Protein AF-0000000076354125 (afdb_homodimer)

pLDDT: mean 94.71, std 6.41, range [27.5, 98.94]

Organism: Streptomyces venezuelae (NCBI:txid54571)

Nearest PDB structures (foldseek):
  2g25-assembly1_B  TM=9.735E-01  e=4.299E-100  Escherichia coli
  3lq4-assembly1_B  TM=9.725E-01  e=1.388E-94  Escherichia coli O157:H7
  4qoy-assembly2_C  TM=9.287E-01  e=6.741E-95  Escherichia coli O157:H7 str. TW14359
  2iea-assembly1_B  TM=9.704E-01  e=5.495E-92  Escherichia coli
  4qoy-assembly1_B  TM=9.252E-01  e=4.470E-92  Escherichia coli O157:H7 str. TW14359

Structure (mmCIF, N/CA/C/O backbone):
data_AF-0000000076354125-model_v1
#
loop_
_entity.id
_entity.type
_entity.pdbx_description
1 polymer 'Pyruvate dehydrogenase E1 component'
#
loop_
_atom_site.group_PDB
_atom_site.id
_atom_site.type_symbol
_atom_site.label_atom_id
_atom_site.label_alt_id
_atom_site.label_comp_id
_atom_site.label_asym_id
_atom_site.label_entity_id
_atom_site.label_seq_id
_atom_site.pdbx_PDB_ins_code
_atom_site.Cartn_x
_atom_site.Cartn_y
_atom_site.Cartn_z
_atom_site.occupancy
_atom_site.B_iso_or_equiv
_atom_site.auth_seq_id
_atom_site.auth_comp_id
_atom_site.auth_asym_id
_atom_site.auth_atom_id
_atom_site.pdbx_PDB_model_num
ATOM 1 N N . MET A 1 1 ? 12.547 19.594 34.562 1 28.05 1 MET A N 1
ATOM 2 C CA . MET A 1 1 ? 11.742 20.812 34.5 1 28.05 1 MET A CA 1
ATOM 3 C C . MET A 1 1 ? 12.484 21.922 33.75 1 28.05 1 MET A C 1
ATOM 5 O O . MET A 1 1 ? 13.523 22.391 34.219 1 28.05 1 MET A O 1
ATOM 9 N N . THR A 1 2 ? 12.359 21.891 32.469 1 34.56 2 THR A N 1
ATOM 10 C CA . THR A 1 2 ? 12.883 23.031 31.734 1 34.56 2 THR A CA 1
ATOM 11 C C . THR A 1 2 ? 12.445 24.344 32.375 1 34.56 2 THR A C 1
ATOM 13 O O . THR A 1 2 ? 11.359 24.422 32.969 1 34.56 2 THR A O 1
ATOM 16 N N . ASP A 1 3 ? 13.281 25 32.906 1 34.94 3 ASP A N 1
ATOM 17 C CA . ASP A 1 3 ? 12.977 26.328 33.406 1 34.94 3 ASP A CA 1
ATOM 18 C C . ASP A 1 3 ? 11.93 27.016 32.531 1 34.94 3 ASP A C 1
ATOM 20 O O . ASP A 1 3 ? 12.18 27.297 31.359 1 34.94 3 ASP A O 1
ATOM 24 N N . PRO A 1 4 ? 10.688 26.953 32.906 1 40.97 4 PRO A N 1
ATOM 25 C CA . PRO A 1 4 ? 9.594 27.547 32.125 1 40.97 4 PRO A CA 1
ATOM 26 C C . PRO A 1 4 ? 9.891 28.953 31.656 1 40.97 4 PRO A C 1
ATOM 28 O O . PRO A 1 4 ? 9.188 29.484 30.797 1 40.97 4 PRO A O 1
ATOM 31 N N . SER A 1 5 ? 10.766 29.688 32.5 1 41.47 5 SER A N 1
ATOM 32 C CA . SER A 1 5 ? 11.125 31.078 32.25 1 41.47 5 SER A CA 1
ATOM 33 C C . SER A 1 5 ? 12.242 31.203 31.234 1 41.47 5 SER A C 1
ATOM 35 O O . SER A 1 5 ? 12.602 32.312 30.812 1 41.47 5 SER A O 1
ATOM 37 N N . ALA A 1 6 ? 12.938 30.203 30.938 1 46.56 6 ALA A N 1
ATOM 38 C CA . ALA A 1 6 ? 14.078 30.266 30.031 1 46.56 6 ALA A CA 1
ATOM 39 C C . ALA A 1 6 ? 13.609 30.359 28.578 1 46.56 6 ALA A C 1
ATOM 41 O O . ALA A 1 6 ? 12.852 29.516 28.109 1 46.56 6 ALA A O 1
ATOM 42 N N . ILE A 1 7 ? 13.648 31.531 28.109 1 52.5 7 ILE A N 1
ATOM 43 C CA . ILE A 1 7 ? 13.289 31.734 26.719 1 52.5 7 ILE A CA 1
ATOM 44 C C . ILE A 1 7 ? 14.07 30.75 25.844 1 52.5 7 ILE A C 1
ATOM 46 O O . ILE A 1 7 ? 15.297 30.812 25.766 1 52.5 7 ILE A O 1
ATOM 50 N N . GLN A 1 8 ? 13.547 29.609 25.547 1 64.44 8 GLN A N 1
ATOM 51 C CA . GLN A 1 8 ? 14.148 28.641 24.641 1 64.44 8 GLN A CA 1
ATOM 52 C C . GLN A 1 8 ? 14.562 29.297 23.312 1 64.44 8 GLN A C 1
ATOM 54 O O . GLN A 1 8 ? 13.898 30.219 22.844 1 64.44 8 GLN A O 1
ATOM 59 N N . PRO A 1 9 ? 15.812 29.047 22.969 1 78.94 9 PRO A N 1
ATOM 60 C CA . PRO A 1 9 ? 16.25 29.578 21.672 1 78.94 9 PRO A CA 1
ATOM 61 C C . PRO A 1 9 ? 15.195 29.406 20.578 1 78.94 9 PRO A C 1
ATOM 63 O O . PRO A 1 9 ? 14.477 28.406 20.562 1 78.94 9 PRO A O 1
ATOM 66 N N . SER A 1 10 ? 14.953 30.594 20 1 87.75 10 SER A N 1
ATOM 67 C CA . SER A 1 10 ? 14 30.656 18.891 1 87.75 10 SER A CA 1
ATOM 68 C C . SER A 1 10 ? 14.711 30.766 17.547 1 87.75 10 SER A C 1
ATOM 70 O O . SER A 1 10 ? 15.781 31.375 17.453 1 87.75 10 SER A O 1
ATOM 72 N N . GLU A 1 11 ? 14.125 30.141 16.578 1 91.62 11 GLU A N 1
ATOM 73 C CA . GLU A 1 11 ? 14.656 30.297 15.227 1 91.62 11 GLU A CA 1
ATOM 74 C C . GLU A 1 11 ? 14.703 31.766 14.82 1 91.62 11 GLU A C 1
ATOM 76 O O . GLU A 1 11 ? 15.516 32.156 13.984 1 91.62 11 GLU A O 1
ATOM 81 N N . LEU A 1 12 ? 13.906 32.656 15.453 1 91.81 12 LEU A N 1
ATOM 82 C CA . LEU A 1 12 ? 13.82 34.062 15.125 1 91.81 12 LEU A CA 1
ATOM 83 C C . LEU A 1 12 ? 15.008 34.844 15.688 1 91.81 12 LEU A C 1
ATOM 85 O O . LEU A 1 12 ? 15.281 35.969 15.273 1 91.81 12 LEU A O 1
ATOM 89 N N . ASP A 1 13 ? 15.773 34.188 16.562 1 92.62 13 ASP A N 1
ATOM 90 C CA . ASP A 1 13 ? 16.922 34.844 17.188 1 92.62 13 ASP A CA 1
ATOM 91 C C . ASP A 1 13 ? 18.047 35.062 16.172 1 92.62 13 ASP A C 1
ATOM 93 O O . ASP A 1 13 ? 18.969 35.844 16.422 1 92.62 13 ASP A O 1
ATOM 97 N N . GLN A 1 14 ? 18 34.375 15.086 1 93.31 14 GLN A N 1
ATOM 98 C CA . GLN A 1 14 ? 19.047 34.531 14.086 1 93.31 14 GLN A CA 1
ATOM 99 C C . GLN A 1 14 ? 18.734 35.688 13.133 1 93.31 14 GLN A C 1
ATOM 101 O O . GLN A 1 14 ? 19.547 36.031 12.281 1 93.31 14 GLN A O 1
ATOM 106 N N . LEU A 1 15 ? 17.562 36.344 13.312 1 93.12 15 LEU A N 1
ATOM 107 C CA . LEU A 1 15 ? 17.125 37.5 12.516 1 93.12 15 LEU A CA 1
ATOM 108 C C . LEU A 1 15 ? 17.203 38.781 13.336 1 93.12 15 LEU A C 1
ATOM 110 O O . LEU A 1 15 ? 17 38.75 14.555 1 93.12 15 LEU A O 1
ATOM 114 N N . PRO A 1 16 ? 17.406 39.875 12.734 1 92.06 16 PRO A N 1
ATOM 115 C CA . PRO A 1 16 ? 17.469 41.125 13.484 1 92.06 16 PRO A CA 1
ATOM 116 C C . PRO A 1 16 ? 16.094 41.594 13.969 1 92.06 16 PRO A C 1
ATOM 118 O O . PRO A 1 16 ? 15.102 41.469 13.234 1 92.06 16 PRO A O 1
ATOM 121 N N . ASP A 1 17 ? 15.977 41.969 15.234 1 92.19 17 ASP A N 1
ATOM 122 C CA . ASP A 1 17 ? 14.805 42.625 15.781 1 92.19 17 ASP A CA 1
ATOM 123 C C . ASP A 1 17 ? 14.992 44.156 15.766 1 92.19 17 ASP A C 1
ATOM 125 O O . ASP A 1 17 ? 15.734 44.688 16.594 1 92.19 17 ASP A O 1
ATOM 129 N N . ARG A 1 18 ? 14.32 44.781 14.953 1 88.88 18 ARG A N 1
ATOM 130 C CA . ARG A 1 18 ? 14.562 46.188 14.727 1 88.88 18 ARG A CA 1
ATOM 131 C C . ARG A 1 18 ? 14.055 47.031 15.891 1 88.88 18 ARG A C 1
ATOM 133 O O . ARG A 1 18 ? 14.477 48.188 16.078 1 88.88 18 ARG A O 1
ATOM 140 N N . ASP A 1 19 ? 13.109 46.5 16.703 1 93.75 19 ASP A N 1
ATOM 141 C CA . ASP A 1 19 ? 12.562 47.219 17.859 1 93.75 19 ASP A CA 1
ATOM 142 C C . ASP A 1 19 ? 12.273 46.25 19.016 1 93.75 19 ASP A C 1
ATOM 144 O O . ASP A 1 19 ? 11.109 45.938 19.281 1 93.75 19 ASP A O 1
ATOM 148 N N . PRO A 1 20 ? 13.289 45.844 19.75 1 94.5 20 PRO A N 1
ATOM 149 C CA . PRO A 1 20 ? 13.125 44.875 20.828 1 94.5 20 PRO A CA 1
ATOM 150 C C . PRO A 1 20 ? 12.172 45.375 21.922 1 94.5 20 PRO A C 1
ATOM 152 O O . PRO A 1 20 ? 11.508 44.562 22.562 1 94.5 20 PRO A O 1
ATOM 155 N N . GLU A 1 21 ? 12.062 46.688 22.078 1 95.69 21 GLU A N 1
ATOM 156 C CA . GLU A 1 21 ? 11.164 47.219 23.078 1 95.69 21 GLU A CA 1
ATOM 157 C C . GLU A 1 21 ? 9.703 47 22.703 1 95.69 21 GLU A C 1
ATOM 159 O O . GLU A 1 21 ? 8.891 46.625 23.547 1 95.69 21 GLU A O 1
ATOM 164 N N . GLU A 1 22 ? 9.453 47.281 21.484 1 95.75 22 GLU A N 1
ATOM 165 C CA . GLU A 1 22 ? 8.102 47.031 21 1 95.75 22 GLU A CA 1
ATOM 166 C C . GLU A 1 22 ? 7.734 45.562 21.125 1 95.75 22 GLU A C 1
ATOM 168 O O . GLU A 1 22 ? 6.609 45.219 21.516 1 95.75 22 GLU A O 1
ATOM 173 N N . THR A 1 23 ? 8.664 44.656 20.766 1 95.69 23 THR A N 1
ATOM 174 C CA . THR A 1 23 ? 8.453 43.219 20.906 1 95.69 23 THR A CA 1
ATOM 175 C C . THR A 1 23 ? 8.148 42.875 22.359 1 95.69 23 THR A C 1
ATOM 177 O O . THR A 1 23 ? 7.219 42.094 22.625 1 95.69 23 THR A O 1
ATOM 180 N N . ALA A 1 24 ? 8.859 43.469 23.266 1 95.94 24 ALA A N 1
ATOM 181 C CA . ALA A 1 24 ? 8.664 43.219 24.688 1 95.94 24 ALA A CA 1
ATOM 182 C C . ALA A 1 24 ? 7.301 43.75 25.141 1 95.94 24 ALA A C 1
ATOM 184 O O . ALA A 1 24 ? 6.664 43.125 26.016 1 95.94 24 ALA A O 1
ATOM 185 N N . GLU A 1 25 ? 6.918 44.812 24.578 1 95.88 25 GLU A N 1
ATOM 186 C CA . GLU A 1 25 ? 5.625 45.406 24.922 1 95.88 25 GLU A CA 1
ATOM 187 C C . GLU A 1 25 ? 4.477 44.5 24.516 1 95.88 25 GLU A C 1
ATOM 189 O O . GLU A 1 25 ? 3.496 44.344 25.25 1 95.88 25 GLU A O 1
ATOM 194 N N . TRP A 1 26 ? 4.527 43.969 23.375 1 96.25 26 TRP A N 1
ATOM 195 C CA . TRP A 1 26 ? 3.506 43.031 22.906 1 96.25 26 TRP A CA 1
ATOM 196 C C . TRP A 1 26 ? 3.447 41.781 23.812 1 96.25 26 TRP A C 1
ATOM 198 O O . TRP A 1 26 ? 2.363 41.344 24.172 1 96.25 26 TRP A O 1
ATOM 208 N N . GLN A 1 27 ? 4.582 41.25 24.172 1 95.81 27 GLN A N 1
ATOM 209 C CA . GLN A 1 27 ? 4.652 40.094 25.062 1 95.81 27 GLN A CA 1
ATOM 210 C C . GLN A 1 27 ? 4.125 40.438 26.453 1 95.81 27 GLN A C 1
ATOM 212 O O . GLN A 1 27 ? 3.42 39.625 27.062 1 95.81 27 GLN A O 1
ATOM 217 N N . ALA A 1 28 ? 4.43 41.688 26.875 1 95.62 28 ALA A N 1
ATOM 218 C CA . ALA A 1 28 ? 3.957 42.125 28.188 1 95.62 28 ALA A CA 1
ATOM 219 C C . ALA A 1 28 ? 2.439 42.281 28.188 1 95.62 28 ALA A C 1
ATOM 221 O O . ALA A 1 28 ? 1.788 42.031 29.203 1 95.62 28 ALA A O 1
ATOM 222 N N . SER A 1 29 ? 1.974 42.75 27.062 1 95.88 29 SER A N 1
ATOM 223 C CA . SER A 1 29 ? 0.524 42.875 26.953 1 95.88 29 SER A CA 1
ATOM 224 C C . SER A 1 29 ? -0.168 41.531 27.094 1 95.88 29 SER A C 1
ATOM 226 O O . SER A 1 29 ? -1.209 41.438 27.75 1 95.88 29 SER A O 1
ATOM 228 N N . LEU A 1 30 ? 0.343 40.5 26.453 1 96 30 L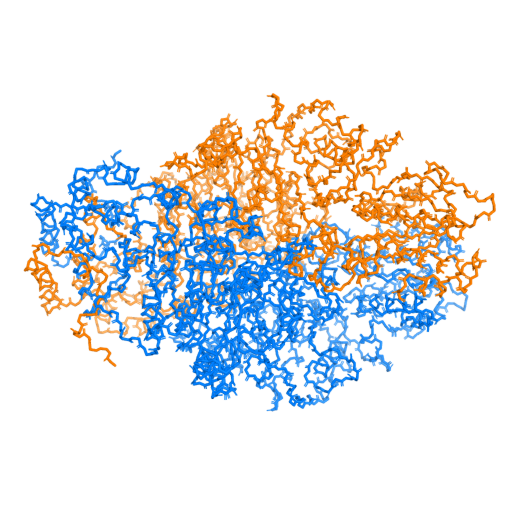EU A N 1
ATOM 229 C CA . LEU A 1 30 ? -0.2 39.156 26.578 1 96 30 LEU A CA 1
ATOM 230 C C . LEU A 1 30 ? -0.122 38.656 28.031 1 96 30 LEU A C 1
ATOM 232 O O . LEU A 1 30 ? -1.079 38.062 28.547 1 96 30 LEU A O 1
ATOM 236 N N . ASP A 1 31 ? 1.008 38.938 28.688 1 96 31 ASP A N 1
ATOM 237 C CA . ASP A 1 31 ? 1.188 38.531 30.078 1 96 31 ASP A CA 1
ATOM 238 C C . ASP A 1 31 ? 0.175 39.25 30.984 1 96 31 ASP A C 1
ATOM 240 O O . ASP A 1 31 ? -0.375 38.625 31.891 1 96 31 ASP A O 1
ATOM 244 N N . ALA A 1 32 ? -0.038 40.5 30.734 1 95.94 32 ALA A N 1
ATOM 245 C CA . ALA A 1 32 ? -0.94 41.312 31.547 1 95.94 32 ALA A CA 1
ATOM 246 C C . ALA A 1 32 ? -2.371 40.781 31.453 1 95.94 32 ALA A C 1
ATOM 248 O O . ALA A 1 32 ? -3.07 40.719 32.469 1 95.94 32 ALA A O 1
ATOM 249 N N . VAL A 1 33 ? -2.758 40.5 30.266 1 95.44 33 VAL A N 1
ATOM 250 C CA . VAL A 1 33 ? -4.113 40 30.094 1 95.44 33 VAL A CA 1
ATOM 251 C C . VAL A 1 33 ? -4.227 38.625 30.75 1 95.44 33 VAL A C 1
ATOM 253 O O . VAL A 1 33 ? -5.25 38.312 31.359 1 95.44 33 VAL A O 1
ATOM 256 N N . THR A 1 34 ? -3.201 37.75 30.578 1 95.31 34 THR A N 1
ATOM 257 C CA . THR A 1 34 ? -3.203 36.406 31.188 1 95.31 34 THR A CA 1
ATOM 258 C C . THR A 1 34 ? -3.344 36.5 32.719 1 95.31 34 THR A C 1
ATOM 260 O O . THR A 1 34 ? -4.078 35.719 33.312 1 95.31 34 THR A O 1
ATOM 263 N N . GLU A 1 35 ? -2.656 37.469 33.312 1 95.06 35 GLU A N 1
ATOM 264 C CA . GLU A 1 35 ? -2.688 37.656 34.75 1 95.06 35 GLU A CA 1
ATOM 265 C C . GLU A 1 35 ? -4.023 38.25 35.188 1 95.06 35 GLU A C 1
ATOM 267 O O . GLU A 1 35 ? -4.598 37.781 36.188 1 95.06 35 GLU A O 1
ATOM 272 N N . ALA A 1 36 ? -4.523 39.188 34.469 1 94.94 36 ALA A N 1
ATOM 273 C CA . ALA A 1 36 ? -5.695 39.938 34.875 1 94.94 36 ALA A CA 1
ATOM 274 C C . ALA A 1 36 ? -6.984 39.188 34.562 1 94.94 36 ALA A C 1
ATOM 276 O O . ALA A 1 36 ? -7.934 39.219 35.375 1 94.94 36 ALA A O 1
ATOM 277 N N . ALA A 1 37 ? -7.016 38.594 33.375 1 92.56 37 ALA A N 1
ATOM 278 C CA . ALA A 1 37 ? -8.281 38.031 32.906 1 92.56 37 ALA A CA 1
ATOM 279 C C . ALA A 1 37 ? -8.18 36.531 32.75 1 92.56 37 ALA A C 1
ATOM 281 O O . ALA A 1 37 ? -9.172 35.875 32.438 1 92.56 37 ALA A O 1
ATOM 282 N N . GLY A 1 38 ? -7.039 35.969 32.938 1 91.44 38 GLY A N 1
ATOM 283 C CA . GLY A 1 38 ? -6.871 34.531 32.875 1 91.44 38 GLY A CA 1
ATOM 284 C C . GLY A 1 38 ? -6.414 34.031 31.531 1 91.44 38 GLY A C 1
ATOM 285 O O . GLY A 1 38 ? -6.539 34.719 30.516 1 91.44 38 GLY A O 1
ATOM 286 N N . PRO A 1 39 ? -5.863 32.781 31.469 1 92.12 39 PRO A N 1
ATOM 287 C CA . PRO A 1 39 ? -5.285 32.219 30.25 1 92.12 39 PRO A CA 1
ATOM 288 C C . PRO A 1 39 ? -6.324 32 29.156 1 92.12 39 PRO A C 1
ATOM 290 O O . PRO A 1 39 ? -6 32.094 27.969 1 92.12 39 PRO A O 1
ATOM 293 N N . HIS A 1 40 ? -7.531 31.734 29.469 1 90.38 40 HIS A N 1
ATOM 294 C CA . HIS A 1 40 ? -8.57 31.5 28.469 1 90.38 40 HIS A CA 1
ATOM 295 C C . HIS A 1 40 ? -8.875 32.75 27.672 1 90.38 40 HIS A C 1
ATOM 297 O O . HIS A 1 40 ? -9.055 32.719 26.453 1 90.38 40 HIS A O 1
ATOM 303 N N . ARG A 1 41 ? -9.008 33.812 28.406 1 92.12 41 ARG A N 1
ATOM 304 C CA . ARG A 1 41 ? -9.234 35.094 27.75 1 92.12 41 ARG A CA 1
ATOM 305 C C . ARG A 1 41 ? -8.055 35.469 26.844 1 92.12 41 ARG A C 1
ATOM 307 O O . ARG A 1 41 ? -8.258 35.906 25.719 1 92.12 41 ARG A O 1
ATOM 314 N N . ALA A 1 42 ? -6.891 35.25 27.391 1 94.56 42 ALA A N 1
ATOM 315 C CA . ALA A 1 42 ? -5.68 35.562 26.625 1 94.56 42 ALA A CA 1
ATOM 316 C C . ALA A 1 42 ? -5.656 34.75 25.328 1 94.56 42 ALA A C 1
ATOM 318 O O . ALA A 1 42 ? -5.359 35.281 24.266 1 94.56 42 ALA A O 1
ATOM 319 N N . ALA A 1 43 ? -5.957 33.469 25.422 1 93.62 43 ALA A N 1
ATOM 320 C CA . ALA A 1 43 ? -5.984 32.594 24.25 1 93.62 43 ALA A CA 1
ATOM 321 C C . ALA A 1 43 ? -7.047 33.062 23.25 1 93.62 43 ALA A C 1
ATOM 323 O O . ALA A 1 43 ? -6.82 33 22.047 1 93.62 43 ALA A O 1
ATOM 324 N N . TYR A 1 44 ? -8.188 33.375 23.719 1 93 44 TYR A N 1
ATOM 325 C CA . TYR A 1 44 ? -9.266 33.875 22.875 1 93 44 TYR A CA 1
ATOM 326 C C . TYR A 1 44 ? -8.844 35.094 22.109 1 93 44 TYR A C 1
ATOM 328 O O . TYR A 1 44 ? -9.07 35.219 20.891 1 93 44 TYR A O 1
ATOM 336 N N . LEU A 1 45 ? -8.234 36.094 22.812 1 94.31 45 LEU A N 1
ATOM 337 C CA . LEU A 1 45 ? -7.777 37.344 22.203 1 94.31 45 LEU A CA 1
ATOM 338 C C . LEU A 1 45 ? -6.734 37.062 21.125 1 94.31 45 LEU A C 1
ATOM 340 O O . LEU A 1 45 ? -6.758 37.656 20.062 1 94.31 45 LEU A O 1
ATOM 344 N N . MET A 1 46 ? -5.805 36.125 21.422 1 94.94 46 MET A N 1
ATOM 345 C CA . MET A 1 46 ? -4.777 35.75 20.438 1 94.94 46 MET A CA 1
ATOM 346 C C . MET A 1 46 ?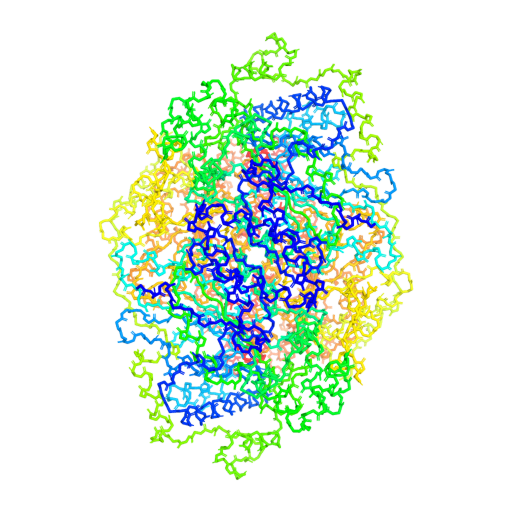 -5.406 35.156 19.188 1 94.94 46 MET A C 1
ATOM 348 O O . MET A 1 46 ? -4.992 35.469 18.078 1 94.94 46 MET A O 1
ATOM 352 N N . ARG A 1 47 ? -6.391 34.312 19.312 1 94.06 47 ARG A N 1
ATOM 353 C CA . ARG A 1 47 ? -7.066 33.688 18.188 1 94.06 47 ARG A CA 1
ATOM 354 C C . ARG A 1 47 ? -7.773 34.75 17.328 1 94.06 47 ARG A C 1
ATOM 356 O O . ARG A 1 47 ? -7.691 34.719 16.094 1 94.06 47 ARG A O 1
ATOM 363 N N . ARG A 1 48 ? -8.477 35.656 18.016 1 94.25 48 ARG A N 1
ATOM 364 C CA . ARG A 1 48 ? -9.188 36.688 17.297 1 94.25 48 ARG A CA 1
ATOM 365 C C . ARG A 1 48 ? -8.219 37.594 16.547 1 94.25 48 ARG A C 1
ATOM 367 O O . ARG A 1 48 ? -8.523 38.062 15.438 1 94.25 48 ARG A O 1
ATOM 374 N N . THR A 1 49 ? -7.129 37.875 17.188 1 95.06 49 THR A N 1
ATOM 375 C CA . THR A 1 49 ? -6.113 38.719 16.547 1 95.06 49 THR A CA 1
ATOM 376 C C . THR A 1 49 ? -5.508 38 15.344 1 95.06 49 THR A C 1
ATOM 378 O O . THR A 1 49 ? -5.238 38.656 14.32 1 95.06 49 THR A O 1
ATOM 381 N N . LEU A 1 50 ? -5.262 36.719 15.445 1 93.62 50 LEU A N 1
ATOM 382 C CA . LEU A 1 50 ? -4.742 35.938 14.328 1 93.62 50 LEU A CA 1
ATOM 383 C C . LEU A 1 50 ? -5.738 35.906 13.18 1 93.62 50 LEU A C 1
ATOM 385 O O . LEU A 1 50 ? -5.344 35.938 12.008 1 93.62 50 LEU A O 1
ATOM 389 N N . GLU A 1 51 ? -6.996 35.781 13.492 1 92 51 GLU A N 1
ATOM 390 C CA . GLU A 1 51 ? -8.023 35.875 12.461 1 92 51 GLU A CA 1
ATOM 391 C C . GLU A 1 51 ? -7.957 37.188 11.703 1 92 51 GLU A C 1
ATOM 393 O O . GLU A 1 51 ? -8.109 37.219 10.477 1 92 51 GLU A O 1
ATOM 398 N N . ARG A 1 52 ? -7.77 38.281 12.477 1 92.56 52 ARG A N 1
ATOM 399 C CA . ARG A 1 52 ? -7.625 39.594 11.875 1 92.56 52 ARG A CA 1
ATOM 400 C C . ARG A 1 52 ? -6.406 39.656 10.953 1 92.56 52 ARG A C 1
ATOM 402 O O . ARG A 1 52 ? -6.457 40.219 9.875 1 92.56 52 ARG A O 1
ATOM 409 N N . ALA A 1 53 ? -5.371 39.094 11.445 1 93.38 53 ALA A N 1
ATOM 410 C CA . ALA A 1 53 ? -4.148 39.031 10.648 1 93.38 53 ALA A CA 1
ATOM 411 C C . ALA A 1 53 ? -4.398 38.344 9.312 1 93.38 53 ALA A C 1
ATOM 413 O O . ALA A 1 53 ? -3.912 38.781 8.273 1 93.38 53 ALA A O 1
ATOM 414 N N . GLU A 1 54 ? -5.055 37.25 9.312 1 88.81 54 GLU A N 1
ATOM 415 C CA . GLU A 1 54 ? -5.391 36.5 8.102 1 88.81 54 GLU A CA 1
ATOM 416 C C . GLU A 1 54 ? -6.227 37.344 7.145 1 88.81 54 GLU A C 1
ATOM 418 O O . GLU A 1 54 ? -5.965 37.344 5.941 1 88.81 54 GLU A O 1
ATOM 423 N N . GLY A 1 55 ? -7.215 37.969 7.648 1 86 55 GLY A N 1
ATOM 424 C CA . GLY A 1 55 ? -8.07 38.812 6.836 1 86 55 GLY A CA 1
ATOM 425 C C . GLY A 1 55 ? -7.332 39.969 6.195 1 86 55 GLY A C 1
ATOM 426 O O . GLY A 1 55 ? -7.676 40.406 5.094 1 86 55 GLY A O 1
ATOM 427 N N . ALA A 1 56 ? -6.336 40.406 6.938 1 87.81 56 ALA A N 1
ATOM 428 C CA . ALA A 1 56 ? -5.559 41.531 6.457 1 87.81 56 ALA A CA 1
ATOM 429 C C . ALA A 1 56 ? -4.477 41.094 5.48 1 87.81 56 ALA A C 1
ATOM 431 O O . ALA A 1 56 ? -3.752 41.906 4.922 1 87.81 56 ALA A O 1
ATOM 432 N N . GLY A 1 57 ? -4.375 39.781 5.324 1 85.31 57 GLY A N 1
ATOM 433 C CA . GLY A 1 57 ? -3.436 39.25 4.344 1 85.31 57 GLY A CA 1
ATOM 434 C C . GLY A 1 57 ? -2.016 39.156 4.871 1 85.31 57 GLY A C 1
ATOM 435 O O . GLY A 1 57 ? -1.06 39.125 4.094 1 85.31 57 GLY A O 1
ATOM 436 N N . LEU A 1 58 ? -1.855 39.25 6.215 1 89.19 58 LEU A N 1
ATOM 437 C CA . LEU A 1 58 ? -0.522 39.062 6.777 1 89.19 58 LEU A CA 1
ATOM 438 C C . LEU A 1 58 ? -0.005 37.656 6.5 1 89.19 58 LEU A C 1
ATOM 440 O O . LEU A 1 58 ? -0.778 36.688 6.496 1 89.19 58 LEU A O 1
ATOM 444 N N . ALA A 1 59 ? 1.307 37.594 6.219 1 85.56 59 ALA A N 1
ATOM 445 C CA . ALA A 1 59 ? 1.94 36.312 5.883 1 85.56 59 ALA A CA 1
ATOM 446 C C . ALA A 1 59 ? 2.195 35.469 7.137 1 85.56 59 ALA A C 1
ATOM 448 O O . ALA A 1 59 ? 3.346 35.25 7.52 1 85.56 59 ALA A O 1
ATOM 449 N N . LEU A 1 60 ? 1.124 35 7.816 1 90.12 60 LEU A N 1
ATOM 450 C CA . LEU A 1 60 ? 1.18 34.125 8.969 1 90.12 60 LEU A CA 1
ATOM 451 C C . LEU A 1 60 ? 0.473 32.812 8.672 1 90.12 60 LEU A C 1
ATOM 453 O O . LEU A 1 60 ? -0.64 32.781 8.141 1 90.12 60 LEU A O 1
ATOM 457 N N . PRO A 1 61 ? 1.196 31.75 8.961 1 89.5 61 PRO A N 1
ATOM 458 C CA . PRO A 1 61 ? 0.501 30.484 8.789 1 89.5 61 PRO A CA 1
ATOM 459 C C . PRO A 1 61 ? -0.687 30.312 9.734 1 89.5 61 PRO A C 1
ATOM 461 O O . PRO A 1 61 ? -0.743 30.969 10.773 1 89.5 61 PRO A O 1
ATOM 464 N N . LYS A 1 62 ? -1.603 29.438 9.359 1 90.06 62 LYS A N 1
ATOM 465 C CA . LYS A 1 62 ? -2.754 29.109 10.195 1 90.06 62 LYS A CA 1
ATOM 466 C C . LYS A 1 62 ? -2.344 28.25 11.383 1 90.06 62 LYS A C 1
ATOM 468 O O . LYS A 1 62 ? -1.268 27.641 11.383 1 90.06 62 LYS A O 1
ATOM 473 N N . LEU A 1 63 ? -3.275 28.25 12.391 1 93.12 63 LEU A N 1
ATOM 474 C CA . LEU A 1 63 ? -3.096 27.359 13.531 1 93.12 63 LEU A CA 1
ATOM 475 C C . LEU A 1 63 ? -3.365 25.922 13.141 1 93.12 63 LEU A C 1
ATOM 477 O O . LEU A 1 63 ? -4.16 25.656 12.234 1 93.12 63 LEU A O 1
ATOM 481 N N . LEU A 1 64 ? -2.783 25.016 13.828 1 94.06 64 LEU A N 1
ATOM 482 C CA . LEU A 1 64 ? -2.883 23.594 13.562 1 94.06 64 LEU A CA 1
ATOM 483 C C . LEU A 1 64 ? -4.293 23.078 13.844 1 94.06 64 LEU A C 1
ATOM 485 O O . LEU A 1 64 ? -4.734 22.094 13.242 1 94.06 64 LEU A O 1
ATOM 489 N N . GLU A 1 65 ? -4.969 23.672 14.789 1 93.94 65 GLU A N 1
ATOM 490 C CA . GLU A 1 65 ? -6.293 23.219 15.203 1 93.94 65 GLU A CA 1
ATOM 491 C C . GLU A 1 65 ? -7.148 24.375 15.688 1 93.94 65 GLU A C 1
ATOM 493 O O . GLU A 1 65 ? -6.641 25.469 15.922 1 93.94 65 GLU A O 1
ATOM 498 N N . THR A 1 66 ? -8.422 24.094 15.766 1 94.25 66 THR A N 1
ATOM 499 C CA . THR A 1 66 ? -9.398 25.031 16.312 1 94.25 66 THR A CA 1
ATOM 500 C C . THR A 1 66 ? -10.219 24.375 17.422 1 94.25 66 THR A C 1
ATOM 502 O O . THR A 1 66 ? -10.023 23.188 17.719 1 94.25 66 THR A O 1
ATOM 505 N N . ASP A 1 67 ? -11.008 25.141 18.094 1 94.12 67 ASP A N 1
ATOM 506 C CA . ASP A 1 67 ? -11.844 24.625 19.172 1 94.12 67 ASP A CA 1
ATOM 507 C C . ASP A 1 67 ? -12.805 23.562 18.656 1 94.12 67 ASP A C 1
ATOM 509 O O . ASP A 1 67 ? -13.055 23.469 17.453 1 94.12 67 ASP A O 1
ATOM 513 N N . TYR A 1 68 ? -13.273 22.703 19.547 1 96.38 68 TYR A N 1
ATOM 514 C CA . TYR A 1 68 ? -14.133 21.562 19.203 1 96.38 68 TYR A CA 1
ATOM 515 C C . TYR A 1 68 ? -15.57 22.016 19 1 96.38 68 TYR A C 1
ATOM 517 O O . TYR A 1 68 ? -16.484 21.531 19.672 1 96.38 68 TYR A O 1
ATOM 525 N N . VAL A 1 69 ? -15.812 22.969 18.094 1 97.31 69 VAL A N 1
ATOM 526 C CA . VAL A 1 69 ? -17.109 23.516 17.734 1 97.31 69 VAL A CA 1
ATOM 527 C C . VAL A 1 69 ? -17.266 23.562 16.219 1 97.31 69 VAL A C 1
ATOM 529 O O . VAL A 1 69 ? -16.328 23.266 15.484 1 97.31 69 VAL A O 1
ATOM 532 N N . ASN A 1 70 ? -18.5 23.844 15.742 1 98 70 ASN A N 1
ATOM 533 C CA . ASN A 1 70 ? -18.766 23.938 14.305 1 98 70 ASN A CA 1
ATOM 534 C C . ASN A 1 70 ? -17.938 25.047 13.664 1 98 70 ASN A C 1
ATOM 536 O O . ASN A 1 70 ? -17.719 26.094 14.273 1 98 70 ASN A O 1
ATOM 540 N N . THR A 1 71 ? -17.5 24.828 12.453 1 97.31 71 THR A N 1
ATOM 541 C CA . THR A 1 71 ? -16.812 25.859 11.688 1 97.31 71 THR A CA 1
ATOM 542 C C . THR A 1 71 ? -17.797 26.969 11.312 1 97.31 71 THR A C 1
ATOM 544 O O . THR A 1 71 ? -17.438 28.156 11.359 1 97.31 71 THR A O 1
ATOM 547 N N . ILE A 1 72 ? -19.016 26.609 10.953 1 97.31 72 ILE A N 1
ATOM 548 C CA . ILE A 1 72 ? -20.031 27.562 10.562 1 97.31 72 ILE A CA 1
ATOM 549 C C . ILE A 1 72 ? -21.078 27.703 11.68 1 97.31 72 ILE A C 1
ATOM 551 O O . ILE A 1 72 ? -21.859 26.766 11.922 1 97.31 72 ILE A O 1
ATOM 555 N N . PRO A 1 73 ? -21.125 28.844 12.297 1 95.69 73 PRO A N 1
ATOM 556 C CA . PRO A 1 73 ? -22.172 29.047 13.312 1 95.69 73 PRO A CA 1
ATOM 557 C C . PRO A 1 73 ? -23.578 29 12.734 1 95.69 73 PRO A C 1
ATOM 559 O O . PRO A 1 73 ? -23.797 29.391 11.586 1 95.69 73 PRO A O 1
ATOM 562 N N . THR A 1 74 ? -24.5 28.594 13.609 1 95.06 74 THR A N 1
ATOM 563 C CA . THR A 1 74 ? -25.891 28.484 13.172 1 95.06 74 THR A CA 1
ATOM 564 C C . THR A 1 74 ? -26.375 29.797 12.547 1 95.06 74 THR A C 1
ATOM 566 O O . THR A 1 74 ? -27.078 29.797 11.539 1 95.06 74 THR A O 1
ATOM 569 N N . SER A 1 75 ? -25.984 30.922 13.07 1 93.06 75 SER A N 1
ATOM 570 C CA . SER A 1 75 ? -26.438 32.25 12.617 1 93.06 75 SER A CA 1
ATOM 571 C C . SER A 1 75 ? -25.922 32.562 11.219 1 93.06 75 SER A C 1
ATOM 573 O O . SER A 1 75 ? -26.453 33.438 10.539 1 93.06 75 SER A O 1
ATOM 575 N N . ALA A 1 76 ? -24.859 31.891 10.773 1 95.12 76 ALA A N 1
ATOM 576 C CA . ALA A 1 76 ? -24.234 32.156 9.477 1 95.12 76 ALA A CA 1
ATOM 577 C C . ALA A 1 76 ? -24.672 31.109 8.438 1 95.12 76 ALA A C 1
ATOM 579 O O . ALA A 1 76 ? -24.234 31.172 7.285 1 95.12 76 ALA A O 1
ATOM 580 N N . GLU A 1 77 ? -25.5 30.141 8.789 1 95.75 77 GLU A N 1
ATOM 581 C CA . GLU A 1 77 ? -25.969 29.125 7.852 1 95.75 77 GLU A CA 1
ATOM 582 C C . GLU A 1 77 ? -26.828 29.75 6.75 1 95.75 77 GLU A C 1
ATOM 584 O O . GLU A 1 77 ? -27.625 30.656 7.016 1 95.75 77 GLU A O 1
ATOM 589 N N . PRO A 1 78 ? -26.703 29.375 5.586 1 95.44 78 PRO A N 1
ATOM 590 C CA . PRO A 1 78 ? -27.531 29.922 4.508 1 95.44 78 PRO A CA 1
ATOM 591 C C . PRO A 1 78 ? -28.953 29.359 4.512 1 95.44 78 PRO A C 1
ATOM 593 O O . PRO A 1 78 ? -29.203 28.328 5.145 1 95.44 78 PRO A O 1
ATOM 596 N N . ALA A 1 79 ? -29.781 30.047 3.783 1 93.94 79 ALA A N 1
ATOM 597 C CA . ALA A 1 79 ? -31.109 29.5 3.557 1 93.94 79 ALA A CA 1
ATOM 598 C C . ALA A 1 79 ? -31.062 28.281 2.639 1 93.94 79 ALA A C 1
ATOM 600 O O . ALA A 1 79 ? -30.281 28.25 1.681 1 93.94 79 ALA A O 1
ATOM 601 N N . VAL A 1 80 ? -31.844 27.328 2.965 1 93.12 80 VAL A N 1
ATOM 602 C CA . VAL A 1 80 ? -31.859 26.094 2.178 1 93.12 80 VAL A CA 1
ATOM 603 C C . VAL A 1 80 ? -32.812 26.25 1.007 1 93.12 80 VAL A C 1
ATOM 605 O O . VAL A 1 80 ? -33.938 26.719 1.181 1 93.12 80 VAL A O 1
ATOM 608 N N . ASP A 1 81 ? -32.375 25.938 -0.169 1 89.38 81 ASP A N 1
ATOM 609 C CA . ASP A 1 81 ? -33.219 25.938 -1.364 1 89.38 81 ASP A CA 1
ATOM 610 C C . ASP A 1 81 ? -33.906 24.594 -1.541 1 89.38 81 ASP A C 1
ATOM 612 O O . ASP A 1 81 ? -33.375 23.672 -2.172 1 89.38 81 ASP A O 1
ATOM 616 N N . GLY A 1 82 ? -35 24.344 -1.021 1 94.62 82 GLY A N 1
ATOM 617 C CA . GLY A 1 82 ? -35.75 23.109 -1.132 1 94.62 82 GLY A CA 1
ATOM 618 C C . GLY A 1 82 ? -36.844 22.969 -0.101 1 94.62 82 GLY A C 1
ATOM 619 O O . GLY A 1 82 ? -37.188 23.938 0.583 1 94.62 82 GLY A O 1
ATOM 620 N N . ASP A 1 83 ? -37.469 21.859 -0.101 1 97 83 ASP A N 1
ATOM 621 C CA . ASP A 1 83 ? -38.562 21.547 0.832 1 97 83 ASP A CA 1
ATOM 622 C C . ASP A 1 83 ? -38.062 20.594 1.92 1 97 83 ASP A C 1
ATOM 624 O O . ASP A 1 83 ? -38.062 19.375 1.728 1 97 83 ASP A O 1
ATOM 628 N N . GLU A 1 84 ? -37.75 21.141 3.051 1 95.94 84 GLU A N 1
ATOM 629 C CA . GLU A 1 84 ? -37.156 20.391 4.137 1 95.94 84 GLU A CA 1
ATOM 630 C C . GLU A 1 84 ? -38.062 19.266 4.609 1 95.94 84 GLU A C 1
ATOM 632 O O . GLU A 1 84 ? -37.594 18.188 4.988 1 95.94 84 GLU A O 1
ATOM 637 N N . GLU A 1 85 ? -39.344 19.5 4.59 1 96.06 85 GLU A N 1
ATOM 638 C CA . GLU A 1 85 ? -40.281 18.484 5.035 1 96.06 85 GLU A CA 1
ATOM 639 C C . GLU A 1 85 ? -40.312 17.312 4.062 1 96.06 85 GLU A C 1
ATOM 641 O O . GLU A 1 85 ? -40.344 16.156 4.48 1 96.06 85 GLU A O 1
ATOM 646 N N . MET A 1 86 ? -40.406 17.594 2.758 1 96.56 86 MET A N 1
ATOM 647 C CA . MET A 1 86 ? -40.344 16.547 1.742 1 96.56 86 MET A CA 1
ATOM 648 C C . MET A 1 86 ? -39.062 15.734 1.854 1 96.56 86 MET A C 1
ATOM 650 O O . MET A 1 86 ? -39.094 14.508 1.766 1 96.56 86 MET A O 1
ATOM 654 N N . GLU A 1 87 ? -38 16.438 2.08 1 97.81 87 GLU A N 1
ATOM 655 C CA . GLU A 1 87 ? -36.688 15.773 2.162 1 97.81 87 GLU A CA 1
ATOM 656 C C . GLU A 1 87 ? -36.594 14.898 3.404 1 97.81 87 GLU A C 1
ATOM 658 O O . GLU A 1 87 ? -36 13.828 3.371 1 97.81 87 GLU A O 1
ATOM 663 N N . ARG A 1 88 ? -37.219 15.359 4.465 1 97.19 88 ARG A N 1
ATOM 664 C CA . ARG A 1 88 ? -37.281 14.547 5.676 1 97.19 88 ARG A CA 1
ATOM 665 C C . ARG A 1 88 ? -38.031 13.258 5.426 1 97.19 88 ARG A C 1
ATOM 667 O O . ARG A 1 88 ? -37.625 12.18 5.855 1 97.19 88 ARG A O 1
ATOM 674 N N . LYS A 1 89 ? -39.188 13.344 4.727 1 97.69 89 LYS A N 1
ATOM 675 C CA . LYS A 1 89 ? -40 12.172 4.426 1 97.69 89 LYS A CA 1
ATOM 676 C C . LYS A 1 89 ? -39.25 11.203 3.516 1 97.69 89 LYS A C 1
ATOM 678 O O . LYS A 1 89 ? -39.25 9.992 3.746 1 97.69 89 LYS A O 1
ATOM 683 N N . ILE A 1 90 ? -38.625 11.734 2.494 1 98.06 90 ILE A N 1
ATOM 684 C CA . ILE A 1 90 ? -37.875 10.922 1.558 1 98.06 90 ILE A CA 1
ATOM 685 C C . ILE A 1 90 ? -36.75 10.188 2.301 1 98.06 90 ILE A C 1
ATOM 687 O O . ILE A 1 90 ? -36.531 8.992 2.104 1 98.06 90 ILE A O 1
ATOM 691 N N . THR A 1 91 ? -36.031 10.953 3.158 1 98 91 THR A N 1
ATOM 692 C CA . THR A 1 91 ? -34.938 10.375 3.93 1 98 91 THR A CA 1
ATOM 693 C C . THR A 1 91 ? -35.438 9.266 4.848 1 98 91 THR A C 1
ATOM 695 O O . THR A 1 91 ? -34.781 8.25 5.035 1 98 91 THR A O 1
ATOM 698 N N . ALA A 1 92 ? -36.625 9.453 5.422 1 97.75 92 ALA A N 1
ATOM 699 C CA . ALA A 1 92 ? -37.25 8.445 6.285 1 97.75 92 ALA A CA 1
ATOM 700 C C . ALA A 1 92 ? -37.531 7.164 5.516 1 97.75 92 ALA A C 1
ATOM 702 O O . ALA A 1 92 ? -37.25 6.066 5.996 1 97.75 92 ALA A O 1
ATOM 703 N N . TRP A 1 93 ? -38.094 7.289 4.324 1 98.06 93 TRP A N 1
ATOM 704 C CA . TRP A 1 93 ? -38.375 6.129 3.479 1 98.06 93 TRP A CA 1
ATOM 705 C C . TRP A 1 93 ? -37.062 5.387 3.15 1 98.06 93 TRP A C 1
ATOM 707 O O . TRP A 1 93 ? -37.031 4.156 3.178 1 98.06 93 TRP A O 1
ATOM 717 N N . ASN A 1 94 ? -36.062 6.121 2.787 1 98 94 ASN A N 1
ATOM 718 C CA . ASN A 1 94 ? -34.781 5.512 2.402 1 98 94 ASN A CA 1
ATOM 719 C C . ASN A 1 94 ? -34.156 4.785 3.576 1 98 94 ASN A C 1
ATOM 721 O O . ASN A 1 94 ? -33.562 3.707 3.404 1 98 94 ASN A O 1
ATOM 725 N N . ARG A 1 95 ? -34.156 5.367 4.812 1 97.38 95 ARG A N 1
ATOM 726 C CA . ARG A 1 95 ? -33.656 4.688 6.004 1 97.38 95 ARG A CA 1
ATOM 727 C C . ARG A 1 95 ? -34.375 3.371 6.234 1 97.38 95 ARG A C 1
ATOM 729 O O . ARG A 1 95 ? -33.75 2.35 6.523 1 97.38 95 ARG A O 1
ATOM 736 N N . TRP A 1 96 ? -35.719 3.455 6.105 1 97.44 96 TRP A N 1
ATOM 737 C CA . TRP A 1 96 ? -36.562 2.281 6.312 1 97.44 96 TRP A CA 1
ATOM 738 C C . TRP A 1 96 ? -36.188 1.178 5.32 1 97.44 96 TRP A C 1
ATOM 740 O O . TRP A 1 96 ? -35.938 0.036 5.715 1 97.44 96 TRP A O 1
ATOM 750 N N . ASN A 1 97 ? -36.188 1.507 4.051 1 98.12 97 ASN A N 1
ATOM 751 C CA . ASN A 1 97 ? -35.969 0.519 3 1 98.12 97 ASN A CA 1
ATOM 752 C C . ASN A 1 97 ? -34.562 -0.066 3.062 1 98.12 97 ASN A C 1
ATOM 754 O O . ASN A 1 97 ? -34.344 -1.241 2.752 1 98.12 97 ASN A O 1
ATOM 758 N N . ALA A 1 98 ? -33.562 0.759 3.398 1 97.38 98 ALA A N 1
ATOM 759 C CA . ALA A 1 98 ? -32.219 0.252 3.58 1 97.38 98 ALA A CA 1
ATOM 760 C C . ALA A 1 98 ? -32.156 -0.807 4.676 1 97.38 98 ALA A C 1
ATOM 762 O O . ALA A 1 98 ? -31.562 -1.866 4.5 1 97.38 98 ALA A O 1
ATOM 763 N N . ALA A 1 99 ? -32.781 -0.534 5.797 1 96.44 99 ALA A N 1
ATOM 764 C CA . ALA A 1 99 ? -32.812 -1.477 6.914 1 96.44 99 ALA A CA 1
ATOM 765 C C . ALA A 1 99 ? -33.625 -2.732 6.547 1 96.44 99 ALA A C 1
ATOM 767 O O . ALA A 1 99 ? -33.219 -3.846 6.898 1 96.44 99 ALA A O 1
ATOM 768 N N . ALA A 1 100 ? -34.719 -2.52 5.844 1 96.81 100 ALA A N 1
ATOM 769 C CA . ALA A 1 100 ? -35.562 -3.643 5.438 1 96.81 100 ALA A CA 1
ATOM 770 C C . ALA A 1 100 ? -34.812 -4.582 4.496 1 96.81 100 ALA A C 1
ATOM 772 O O . ALA A 1 100 ? -34.906 -5.805 4.633 1 96.81 100 ALA A O 1
ATOM 773 N N . MET A 1 101 ? -34.156 -3.994 3.561 1 96.38 101 MET A N 1
ATOM 774 C CA . MET A 1 101 ? -33.406 -4.754 2.568 1 96.38 101 MET A CA 1
ATOM 775 C C . MET A 1 101 ? -32.406 -5.672 3.244 1 96.38 101 MET A C 1
ATOM 777 O O . MET A 1 101 ? -32.344 -6.867 2.947 1 96.38 101 MET A O 1
ATOM 781 N N . VAL A 1 102 ? -31.625 -5.156 4.191 1 95.38 102 VAL A N 1
ATOM 782 C CA . VAL A 1 102 ? -30.578 -5.906 4.883 1 95.38 102 VAL A CA 1
ATOM 783 C C . VAL A 1 102 ? -31.219 -6.973 5.773 1 95.38 102 VAL A C 1
ATOM 785 O O . VAL A 1 102 ? -30.75 -8.117 5.801 1 95.38 102 VAL A O 1
ATOM 788 N N . THR A 1 103 ? -32.25 -6.574 6.461 1 94.88 103 THR A N 1
ATOM 789 C CA . THR A 1 103 ? -32.938 -7.492 7.371 1 94.88 103 THR A CA 1
ATOM 790 C C . THR A 1 103 ? -33.531 -8.664 6.602 1 94.88 103 THR A C 1
ATOM 792 O O . THR A 1 103 ? -33.438 -9.812 7.035 1 94.88 103 THR A O 1
ATOM 795 N N . ARG A 1 104 ? -34.156 -8.398 5.504 1 94.5 104 ARG A N 1
ATOM 796 C CA . ARG A 1 104 ? -34.75 -9.453 4.688 1 94.5 104 ARG A CA 1
ATOM 797 C C . ARG A 1 104 ? -33.688 -10.391 4.137 1 94.5 104 ARG A C 1
ATOM 799 O O . ARG A 1 104 ? -33.875 -11.602 4.043 1 94.5 104 ARG A O 1
ATOM 806 N N . GLY A 1 105 ? -32.594 -9.836 3.727 1 92.38 105 GLY A N 1
ATOM 807 C CA . GLY A 1 105 ? -31.484 -10.633 3.217 1 92.38 105 GLY A CA 1
ATOM 808 C C . GLY A 1 105 ? -30.859 -11.531 4.27 1 92.38 105 GLY A C 1
ATOM 809 O O . GLY A 1 105 ? -30.281 -12.57 3.939 1 92.38 105 GLY A O 1
ATOM 810 N N . SER A 1 106 ? -30.969 -11.195 5.539 1 91 106 SER A N 1
ATOM 811 C CA . SER A 1 106 ? -30.359 -11.953 6.625 1 91 106 SER A CA 1
ATOM 812 C C . SER A 1 106 ? -30.938 -13.359 6.719 1 91 106 SER A C 1
ATOM 814 O O . SER A 1 106 ? -30.281 -14.281 7.184 1 91 106 SER A O 1
ATOM 816 N N . LYS A 1 107 ? -32.125 -13.508 6.273 1 88.5 107 LYS A N 1
ATOM 817 C CA . LYS A 1 107 ? -32.781 -14.812 6.305 1 88.5 107 LYS A CA 1
ATOM 818 C C . LYS A 1 107 ? -32.031 -15.828 5.441 1 88.5 107 LYS A C 1
ATOM 820 O O . LYS A 1 107 ? -32.062 -17.031 5.711 1 88.5 107 LYS A O 1
ATOM 825 N N . HIS A 1 108 ? -31.375 -15.305 4.5 1 90.81 108 HIS A N 1
ATOM 826 C CA . HIS A 1 108 ? -30.625 -16.156 3.598 1 90.81 108 HIS A CA 1
ATOM 827 C C . HIS A 1 108 ? -29.156 -16.25 4.012 1 90.81 108 HIS A C 1
ATOM 829 O O . HIS A 1 108 ? -28.344 -16.859 3.311 1 90.81 108 HIS A O 1
ATOM 835 N N . GLY A 1 109 ? -28.844 -15.562 5.082 1 89.12 109 GLY A N 1
ATOM 836 C CA . GLY A 1 109 ? -27.469 -15.594 5.574 1 89.12 109 GLY A CA 1
ATOM 837 C C . GLY A 1 109 ? -26.562 -14.602 4.871 1 89.12 109 GLY A C 1
ATOM 838 O O . GLY A 1 109 ? -25.359 -14.547 5.141 1 89.12 109 GLY A O 1
ATOM 839 N N . VAL A 1 110 ? -27.062 -13.781 3.955 1 92.88 110 VAL A N 1
ATOM 840 C CA . VAL A 1 110 ? -26.219 -12.875 3.193 1 92.88 110 VAL A CA 1
ATOM 841 C C . VAL A 1 110 ? -26.109 -11.531 3.914 1 92.88 110 VAL A C 1
ATOM 843 O O . VAL A 1 110 ? -25.125 -10.812 3.762 1 92.88 110 VAL A O 1
ATOM 846 N N . GLY A 1 111 ? -27.109 -11.102 4.66 1 89 111 GLY A N 1
ATOM 847 C CA . GLY A 1 111 ? -27.062 -9.961 5.566 1 89 111 GLY A CA 1
ATOM 848 C C . GLY A 1 111 ? -26.625 -8.68 4.887 1 89 111 GLY A C 1
ATOM 849 O O . GLY A 1 111 ? -27.109 -8.344 3.805 1 89 111 GLY A O 1
ATOM 850 N N . GLY A 1 112 ? -25.688 -7.883 5.543 1 89.25 112 GLY A N 1
ATOM 851 C CA . GLY A 1 112 ? -25.219 -6.578 5.113 1 89.25 112 GLY A CA 1
ATOM 852 C C . GLY A 1 112 ? -25 -5.613 6.266 1 89.25 112 GLY A C 1
ATOM 853 O O . GLY A 1 112 ? -24.859 -6.035 7.414 1 89.25 112 GLY A O 1
ATOM 854 N N . HIS A 1 113 ? -24.828 -4.348 5.914 1 88 113 HIS A N 1
ATOM 855 C CA . HIS A 1 113 ? -24.562 -3.32 6.914 1 88 113 HIS A CA 1
ATOM 856 C C . HIS A 1 113 ? -25.766 -2.385 7.074 1 88 113 HIS A C 1
ATOM 858 O O . HIS A 1 113 ? -26.156 -1.706 6.125 1 88 113 HIS A O 1
ATOM 864 N N . ILE A 1 114 ? -26.203 -2.32 8.305 1 90 114 ILE A N 1
ATOM 865 C CA . ILE A 1 114 ? -27.438 -1.565 8.516 1 90 114 ILE A CA 1
ATOM 866 C C . ILE A 1 114 ? -27.109 -0.219 9.164 1 90 114 ILE A C 1
ATOM 868 O O . ILE A 1 114 ? -27.828 0.759 8.969 1 90 114 ILE A O 1
ATOM 872 N N . ALA A 1 115 ? -25.969 -0.12 9.711 1 90.25 115 ALA A N 1
ATOM 873 C CA . ALA A 1 115 ? -25.719 0.993 10.625 1 90.25 115 ALA A CA 1
ATOM 874 C C . ALA A 1 115 ? -25.141 2.191 9.883 1 90.25 115 ALA A C 1
ATOM 876 O O . ALA A 1 115 ? -25.438 3.342 10.219 1 90.25 115 ALA A O 1
ATOM 877 N N . THR A 1 116 ? -24.328 1.956 8.891 1 90.88 116 THR A N 1
ATOM 878 C CA . THR A 1 116 ? -23.547 3.027 8.273 1 90.88 116 THR A CA 1
ATOM 879 C C . THR A 1 116 ? -24.469 4.047 7.609 1 90.88 116 THR A C 1
ATOM 881 O O . THR A 1 116 ? -24.375 5.246 7.883 1 90.88 116 THR A O 1
ATOM 884 N N . PHE A 1 117 ? -25.406 3.602 6.742 1 94.38 117 PHE A N 1
ATOM 885 C CA . PHE A 1 117 ? -26.281 4.543 6.059 1 94.38 117 PHE A CA 1
ATOM 886 C C . PHE A 1 117 ? -27.188 5.25 7.055 1 94.38 117 PHE A C 1
ATOM 888 O O . PHE A 1 117 ? -27.516 6.43 6.887 1 94.38 117 PHE A O 1
ATOM 895 N N . ALA A 1 118 ? -27.594 4.516 8.117 1 93.5 118 ALA A N 1
ATOM 896 C CA . ALA A 1 118 ? -28.453 5.121 9.125 1 93.5 118 ALA A CA 1
ATOM 897 C C . ALA A 1 118 ? -27.828 6.391 9.688 1 93.5 118 ALA A C 1
ATOM 899 O O . ALA A 1 118 ? -28.516 7.406 9.859 1 93.5 118 ALA A O 1
ATOM 900 N N . SER A 1 119 ? -26.578 6.312 9.898 1 91.56 119 SER A N 1
ATOM 901 C CA . SER A 1 119 ? -25.875 7.457 10.469 1 91.56 119 SER A CA 1
ATOM 902 C C . SER A 1 119 ? -25.578 8.508 9.414 1 91.56 119 SER A C 1
ATOM 904 O O . SER A 1 119 ? -25.625 9.711 9.695 1 91.56 119 SER A O 1
ATOM 906 N N . ALA A 1 120 ? -25.359 8.125 8.18 1 96.25 120 ALA A N 1
ATOM 907 C CA . ALA A 1 120 ? -24.844 9.031 7.152 1 96.25 120 ALA A CA 1
ATOM 908 C C . ALA A 1 120 ? -25.953 9.492 6.219 1 96.25 120 ALA A C 1
ATOM 910 O O . ALA A 1 120 ? -25.703 10.156 5.211 1 96.25 120 ALA A O 1
ATOM 911 N N . ALA A 1 121 ? -27.172 9.211 6.504 1 97.88 121 ALA A N 1
ATOM 912 C CA . ALA A 1 121 ? -28.297 9.422 5.594 1 97.88 121 ALA A CA 1
ATOM 913 C C . ALA A 1 121 ? -28.344 10.875 5.125 1 97.88 121 ALA A C 1
ATOM 915 O O . ALA A 1 121 ? -28.484 11.148 3.93 1 97.88 121 ALA A O 1
ATOM 916 N N . TRP A 1 122 ? -28.219 11.797 6.051 1 97.94 122 TRP A N 1
ATOM 917 C CA . TRP A 1 122 ? -28.328 13.211 5.695 1 97.94 122 TRP A CA 1
ATOM 918 C C . TRP A 1 122 ? -27.125 13.664 4.883 1 97.94 122 TRP A C 1
ATOM 920 O O . TRP A 1 122 ? -27.219 14.586 4.07 1 97.94 122 TRP A O 1
ATOM 930 N N . LEU A 1 123 ? -25.953 13.07 5.109 1 98.56 123 LEU A N 1
ATOM 931 C CA . LEU A 1 123 ? -24.781 13.398 4.305 1 98.56 123 LEU A CA 1
ATOM 932 C C . LEU A 1 123 ? -25.031 13.102 2.83 1 98.56 123 LEU A C 1
ATOM 934 O O . LEU A 1 123 ? -24.594 13.852 1.955 1 98.56 123 LEU A O 1
ATOM 938 N N . TYR A 1 124 ? -25.719 12.031 2.533 1 98.44 124 TYR A N 1
ATOM 939 C CA . TYR A 1 124 ? -26.016 11.633 1.159 1 98.44 124 TYR A CA 1
ATOM 940 C C . TYR A 1 124 ? -27.234 12.375 0.623 1 98.44 124 TYR A C 1
ATOM 942 O O . TYR A 1 124 ? -27.188 12.945 -0.471 1 98.44 124 TYR A O 1
ATOM 950 N N . GLU A 1 125 ? -28.328 12.414 1.373 1 98.06 125 GLU A N 1
ATOM 951 C CA . GLU A 1 125 ? -29.594 12.961 0.897 1 98.06 125 GLU A CA 1
ATOM 952 C C . GLU A 1 125 ? -29.484 14.453 0.606 1 98.06 125 GLU A C 1
ATOM 954 O O . GLU A 1 125 ? -30.078 14.953 -0.346 1 98.06 125 GLU A O 1
ATOM 959 N N . THR A 1 126 ? -28.719 15.148 1.493 1 98.25 126 THR A N 1
ATOM 960 C CA . THR A 1 126 ? -28.484 16.562 1.225 1 98.25 126 THR A CA 1
ATOM 961 C C . THR A 1 126 ? -27.766 16.75 -0.108 1 98.25 126 THR A C 1
ATOM 963 O O . THR A 1 126 ? -28.109 17.656 -0.882 1 98.25 126 THR A O 1
ATOM 966 N N . GLY A 1 127 ? -26.766 15.93 -0.393 1 98.31 127 GLY A N 1
ATOM 967 C CA . GLY A 1 127 ? -26.047 15.984 -1.658 1 98.31 127 GLY A CA 1
ATOM 968 C C . GLY A 1 127 ? -26.922 15.68 -2.855 1 98.31 127 GLY A C 1
ATOM 969 O O . GLY A 1 127 ? -26.891 16.391 -3.859 1 98.31 127 GLY A O 1
ATOM 970 N N . PHE A 1 128 ? -27.75 14.648 -2.801 1 98.31 128 PHE A N 1
ATOM 971 C CA . PHE A 1 128 ? -28.609 14.211 -3.898 1 98.31 128 PHE A CA 1
ATOM 972 C C . PHE A 1 128 ? -29.672 15.258 -4.203 1 98.31 128 PHE A C 1
ATOM 974 O O . PHE A 1 128 ? -30.062 15.43 -5.359 1 98.31 128 PHE A O 1
ATOM 981 N N . ASN A 1 129 ? -30.125 15.922 -3.18 1 97.81 129 ASN A N 1
ATOM 982 C CA . ASN A 1 129 ? -31.219 16.875 -3.35 1 97.81 129 ASN A CA 1
ATOM 983 C C . ASN A 1 129 ? -30.719 18.219 -3.855 1 97.81 129 ASN A C 1
ATOM 985 O O . ASN A 1 129 ? -31.453 18.938 -4.547 1 97.81 129 ASN A O 1
ATOM 989 N N . HIS A 1 130 ? -29.422 18.531 -3.527 1 97.81 130 HIS A N 1
ATOM 990 C CA . HIS A 1 130 ? -29.094 19.938 -3.705 1 97.81 130 HIS A CA 1
ATOM 991 C C . HIS A 1 130 ? -27.797 20.109 -4.473 1 97.81 130 HIS A C 1
ATOM 993 O O . HIS A 1 130 ? -27.547 21.172 -5.062 1 97.81 130 HIS A O 1
ATOM 999 N N . PHE A 1 131 ? -26.875 19.125 -4.535 1 98.12 131 PHE A N 1
ATOM 1000 C CA . PHE A 1 131 ? -25.516 19.484 -4.914 1 98.12 131 PHE A CA 1
ATOM 1001 C C . PHE A 1 131 ? -24.984 18.562 -5.996 1 98.12 131 PHE A C 1
ATOM 1003 O O . PHE A 1 131 ? -24.344 19 -6.949 1 98.12 131 PHE A O 1
ATOM 1010 N N . PHE A 1 132 ? -25.219 17.281 -5.953 1 98.44 132 PHE A N 1
ATOM 1011 C CA . PHE A 1 132 ? -24.594 16.297 -6.84 1 98.44 132 PHE A CA 1
ATOM 1012 C C . PHE A 1 132 ? -25.125 16.453 -8.266 1 98.44 132 PHE A C 1
ATOM 1014 O O . PHE A 1 132 ? -26.328 16.25 -8.516 1 98.44 132 PHE A O 1
ATOM 1021 N N . LYS A 1 133 ? -24.281 16.672 -9.141 1 97.81 133 LYS A N 1
ATOM 1022 C CA . LYS A 1 133 ? -24.688 16.844 -10.539 1 97.81 133 LYS A CA 1
ATOM 1023 C C . LYS A 1 133 ? -24.672 15.516 -11.281 1 97.81 133 LYS A C 1
ATOM 1025 O O . LYS A 1 133 ? -23.719 14.734 -11.156 1 97.81 133 LYS A O 1
ATOM 1030 N N . GLY A 1 134 ? -25.781 15.25 -12.023 1 96.81 134 GLY A N 1
ATOM 1031 C CA . GLY A 1 134 ? -25.859 14.07 -12.875 1 96.81 134 GLY A CA 1
ATOM 1032 C C . GLY A 1 134 ? -25.109 14.234 -14.188 1 96.81 134 GLY A C 1
ATOM 1033 O O . GLY A 1 134 ? -24.406 15.227 -14.391 1 96.81 134 GLY A O 1
ATOM 1034 N N . LYS A 1 135 ? -25.266 13.328 -15.062 1 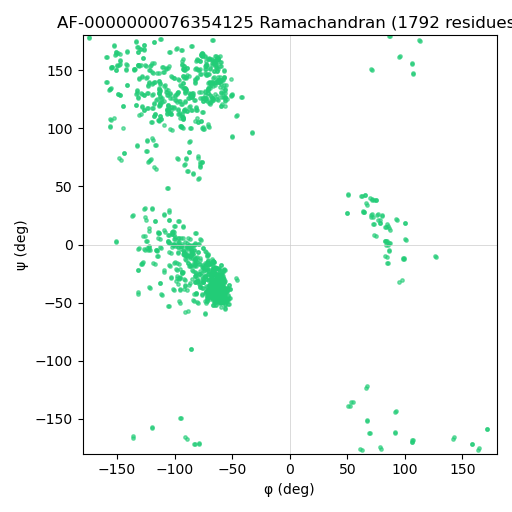94.19 135 LYS A N 1
ATOM 1035 C CA . LYS A 1 135 ? -24.438 13.281 -16.266 1 94.19 135 LYS A CA 1
ATOM 1036 C C . LYS A 1 135 ? -25.234 13.734 -17.484 1 94.19 135 LYS A C 1
ATOM 1038 O O . LYS A 1 135 ? -24.703 13.773 -18.609 1 94.19 135 LYS A O 1
ATOM 1043 N N . GLU A 1 136 ? -26.438 14.133 -17.312 1 92.25 136 GLU A N 1
ATOM 1044 C CA . GLU A 1 136 ? -27.297 14.508 -18.438 1 92.25 136 GLU A CA 1
ATOM 1045 C C . GLU A 1 136 ? -27.203 16 -18.734 1 92.25 136 GLU A C 1
ATOM 1047 O O . GLU A 1 136 ? -27.734 16.484 -19.734 1 92.25 136 GLU A O 1
ATOM 1052 N N . GLY A 1 137 ? -26.531 16.703 -17.891 1 87.19 137 GLY A N 1
ATOM 1053 C CA . GLY A 1 137 ? -26.281 18.109 -18.156 1 87.19 137 GLY A CA 1
ATOM 1054 C C . GLY A 1 137 ? -24.984 18.359 -18.906 1 87.19 137 GLY A C 1
ATOM 1055 O O . GLY A 1 137 ? -24.469 17.453 -19.562 1 87.19 137 GLY A O 1
ATOM 1056 N N . ASP A 1 138 ? -24.578 19.547 -18.922 1 84.19 138 ASP A N 1
ATOM 1057 C CA . ASP A 1 138 ? -23.328 19.906 -19.562 1 84.19 138 ASP A CA 1
ATOM 1058 C C . ASP A 1 138 ? -22.141 19.344 -18.781 1 84.19 138 ASP A C 1
ATOM 1060 O O . ASP A 1 138 ? -22.203 19.203 -17.562 1 84.19 138 ASP A O 1
ATOM 1064 N N . GLY A 1 139 ? -21.219 18.891 -19.469 1 88.12 139 GLY A N 1
ATOM 1065 C CA . GLY A 1 139 ? -20.016 18.391 -18.828 1 88.12 139 GLY A CA 1
ATOM 1066 C C . GLY A 1 139 ? -20.062 16.906 -18.531 1 88.12 139 GLY A C 1
ATOM 1067 O O . GLY A 1 139 ? -20.531 16.109 -19.344 1 88.12 139 GLY A O 1
ATOM 1068 N N . SER A 1 140 ? -19.516 16.5 -17.453 1 94.81 140 SER A N 1
ATOM 1069 C CA . SER A 1 140 ? -19.375 15.086 -17.141 1 94.81 140 SER A CA 1
ATOM 1070 C C . SER A 1 140 ? -20.047 14.727 -15.828 1 94.81 140 SER A C 1
ATOM 1072 O O . SER A 1 140 ? -19.906 13.609 -15.328 1 94.81 140 SER A O 1
ATOM 1074 N N . GLY A 1 141 ? -20.891 15.719 -15.281 1 97 141 GLY A N 1
ATOM 1075 C CA . GLY A 1 141 ? -21.469 15.477 -13.969 1 97 141 GLY A CA 1
ATOM 1076 C C . GLY A 1 141 ? -20.406 15.352 -12.883 1 97 141 GLY A C 1
ATOM 1077 O O . GLY A 1 141 ? -19.219 15.547 -13.133 1 97 141 GLY A O 1
ATOM 1078 N N . ASP A 1 142 ? -20.844 15.062 -11.641 1 98.25 142 ASP A N 1
ATOM 1079 C CA . ASP A 1 142 ? -19.953 14.883 -10.508 1 98.25 142 ASP A CA 1
ATOM 1080 C C . ASP A 1 142 ? -19.547 13.422 -10.352 1 98.25 142 ASP A C 1
ATOM 1082 O O . ASP A 1 142 ? -20.234 12.523 -10.844 1 98.25 142 ASP A O 1
ATOM 1086 N N . GLN A 1 143 ? -18.422 13.18 -9.859 1 98.44 143 GLN A N 1
ATOM 1087 C CA . GLN A 1 143 ? -17.969 11.844 -9.469 1 98.44 143 GLN A CA 1
ATOM 1088 C C . GLN A 1 143 ? -18.203 11.602 -7.98 1 98.44 143 GLN A C 1
ATOM 1090 O O . GLN A 1 143 ? -17.703 12.359 -7.145 1 98.44 143 GLN A O 1
ATOM 1095 N N . LEU A 1 144 ? -18.938 10.555 -7.645 1 98.5 144 LEU A N 1
ATOM 1096 C CA . LEU A 1 144 ? -19.328 10.273 -6.266 1 98.5 144 LEU A CA 1
ATOM 1097 C C . LEU A 1 144 ? -18.672 8.984 -5.773 1 98.5 144 LEU A C 1
ATOM 1099 O O . LEU A 1 144 ? -19.062 7.887 -6.188 1 98.5 144 LEU A O 1
ATOM 1103 N N . TYR A 1 145 ? -17.719 9.102 -4.938 1 98.38 145 TYR A N 1
ATOM 1104 C CA . TYR A 1 145 ? -17.156 7.949 -4.238 1 98.38 145 TYR A CA 1
ATOM 1105 C C . TYR A 1 145 ? -17.953 7.641 -2.975 1 98.38 145 TYR A C 1
ATOM 1107 O O . TYR A 1 145 ? -17.719 8.234 -1.92 1 98.38 145 TYR A O 1
ATOM 1115 N N . ILE A 1 146 ? -18.812 6.66 -3.061 1 97.81 146 ILE A N 1
ATOM 1116 C CA . ILE A 1 146 ? -19.766 6.328 -1.994 1 97.81 146 ILE A CA 1
ATOM 1117 C C . ILE A 1 146 ? -19.125 5.309 -1.05 1 97.81 146 ILE A C 1
ATOM 1119 O O . ILE A 1 146 ? -18.547 4.316 -1.497 1 97.81 146 ILE A O 1
ATOM 1123 N N . GLN A 1 147 ? -19.25 5.543 0.242 1 95.75 147 GLN A N 1
ATOM 1124 C CA . GLN A 1 147 ? -18.75 4.574 1.211 1 95.75 147 GLN A CA 1
ATOM 1125 C C . GLN A 1 147 ? -19.391 3.209 1.011 1 95.75 147 GLN A C 1
ATOM 1127 O O . GLN A 1 147 ? -20.625 3.105 0.926 1 95.75 147 GLN A O 1
ATOM 1132 N N . GLY A 1 148 ? -18.625 2.199 0.942 1 94 148 GLY A N 1
ATOM 1133 C CA . GLY A 1 148 ? -19.094 0.868 0.601 1 94 148 GLY A CA 1
ATOM 1134 C C . GLY A 1 148 ? -20.25 0.401 1.478 1 94 148 GLY A C 1
ATOM 1135 O O . GLY A 1 148 ? -21.266 -0.076 0.973 1 94 148 GLY A O 1
ATOM 1136 N N . HIS A 1 149 ? -20.219 0.591 2.779 1 92.31 149 HIS A N 1
ATOM 1137 C CA . HIS A 1 149 ? -21.188 0.085 3.73 1 92.31 149 HIS A CA 1
ATOM 1138 C C . HIS A 1 149 ? -22.484 0.893 3.674 1 92.31 149 HIS A C 1
ATOM 1140 O O . HIS A 1 149 ? -23.5 0.495 4.25 1 92.31 149 HIS A O 1
ATOM 1146 N N . ALA A 1 150 ? -22.469 1.917 2.842 1 96.12 150 ALA A N 1
ATOM 1147 C CA . ALA A 1 150 ? -23.672 2.754 2.715 1 96.12 150 ALA A CA 1
ATOM 1148 C C . ALA A 1 150 ? -24.469 2.373 1.476 1 96.12 150 ALA A C 1
ATOM 1150 O O . ALA A 1 150 ? -25.516 2.967 1.203 1 96.12 150 ALA A O 1
ATOM 1151 N N . SER A 1 151 ? -24.078 1.339 0.765 1 96.44 151 SER A N 1
ATOM 1152 C CA . SER A 1 151 ? -24.703 0.979 -0.509 1 96.44 151 SER A CA 1
ATOM 1153 C C . SER A 1 151 ? -26.188 0.711 -0.349 1 96.44 151 SER A C 1
ATOM 1155 O O . SER A 1 151 ? -26.984 1.038 -1.234 1 96.44 151 SER A O 1
ATOM 1157 N N . PRO A 1 152 ? -26.641 0.132 0.797 1 97 152 PRO A N 1
ATOM 1158 C CA . PRO A 1 152 ? -28.078 -0.103 0.938 1 97 152 PRO A CA 1
ATOM 1159 C C . PRO A 1 152 ? -28.891 1.181 0.837 1 97 152 PRO A C 1
ATOM 1161 O O . PRO A 1 152 ? -30.016 1.167 0.305 1 97 152 PRO A O 1
ATOM 1164 N N . GLY A 1 153 ? -28.328 2.26 1.35 1 97.88 153 GLY A N 1
ATOM 1165 C CA . GLY A 1 153 ? -29.031 3.531 1.249 1 97.88 153 GLY A CA 1
ATOM 1166 C C . GLY A 1 153 ? -29.188 4.012 -0.181 1 97.88 153 GLY A C 1
ATOM 1167 O O . GLY A 1 153 ? -30.219 4.586 -0.534 1 97.88 153 GLY A O 1
ATOM 1168 N N . ILE A 1 154 ? -28.203 3.777 -1.006 1 98.19 154 ILE A N 1
ATOM 1169 C CA . ILE A 1 154 ? -28.234 4.172 -2.41 1 98.19 154 ILE A CA 1
ATOM 1170 C C . ILE A 1 154 ? -29.25 3.305 -3.162 1 98.19 154 ILE A C 1
ATOM 1172 O O . ILE A 1 154 ? -30.016 3.805 -3.992 1 98.19 154 ILE A O 1
ATOM 1176 N N . TYR A 1 155 ? -29.266 2.004 -2.834 1 98.12 155 TYR A N 1
ATOM 1177 C CA . TYR A 1 155 ? -30.25 1.109 -3.441 1 98.12 155 TYR A CA 1
ATOM 1178 C C . TYR A 1 155 ? -31.672 1.489 -3.029 1 98.12 155 TYR A C 1
ATOM 1180 O O . TYR A 1 155 ? -32.594 1.451 -3.848 1 98.12 155 TYR A O 1
ATOM 1188 N N . ALA A 1 156 ? -31.859 1.844 -1.755 1 98.25 156 ALA A N 1
ATOM 1189 C CA . ALA A 1 156 ? -33.156 2.281 -1.266 1 98.25 156 ALA A CA 1
ATOM 1190 C C . ALA A 1 156 ? -33.656 3.506 -2.033 1 98.25 156 ALA A C 1
ATOM 1192 O O . ALA A 1 156 ? -34.812 3.584 -2.408 1 98.25 156 ALA A O 1
ATOM 1193 N N . ARG A 1 157 ? -32.781 4.469 -2.227 1 97.94 157 ARG A N 1
ATOM 1194 C CA . ARG A 1 157 ? -33.156 5.676 -2.963 1 97.94 157 ARG A CA 1
ATOM 1195 C C . ARG A 1 157 ? -33.5 5.348 -4.41 1 97.94 157 ARG A C 1
ATOM 1197 O O . ARG A 1 157 ? -34.469 5.887 -4.961 1 97.94 157 ARG A O 1
ATOM 1204 N N . ALA A 1 158 ? -32.688 4.473 -5.059 1 97.81 158 ALA A N 1
ATOM 1205 C CA . ALA A 1 158 ? -32.938 4.055 -6.434 1 97.81 158 ALA A CA 1
ATOM 1206 C C . ALA A 1 158 ? -34.281 3.324 -6.543 1 97.81 158 ALA A C 1
ATOM 1208 O O . ALA A 1 158 ? -34.938 3.41 -7.57 1 97.81 158 ALA A O 1
ATOM 1209 N N . PHE A 1 159 ? -34.75 2.613 -5.504 1 97.69 159 PHE A N 1
ATOM 1210 C CA . PHE A 1 159 ? -36.062 1.983 -5.441 1 97.69 159 PHE A CA 1
ATOM 1211 C C . PHE A 1 159 ? -37.156 3.035 -5.414 1 97.69 159 PHE A C 1
ATOM 1213 O O . PHE A 1 159 ? -38.156 2.916 -6.133 1 97.69 159 PHE A O 1
ATOM 1220 N N . LEU A 1 160 ? -36.875 4.055 -4.617 1 97.12 160 LEU A N 1
ATOM 1221 C CA . LEU A 1 160 ? -37.875 5.113 -4.508 1 97.12 160 LEU A CA 1
ATOM 1222 C C . LEU A 1 160 ? -38.031 5.84 -5.84 1 97.12 160 LEU A C 1
ATOM 1224 O O . LEU A 1 160 ? -39.156 6.199 -6.215 1 97.12 160 LEU A O 1
ATOM 1228 N N . ASP A 1 161 ? -36.969 6.059 -6.523 1 94.81 161 ASP A N 1
ATOM 1229 C CA . ASP A 1 161 ? -37.094 6.844 -7.75 1 94.81 161 ASP A CA 1
ATOM 1230 C C . ASP A 1 161 ? -37.406 5.949 -8.945 1 94.81 161 ASP A C 1
ATOM 1232 O O . ASP A 1 161 ? -37.438 6.422 -10.086 1 94.81 161 ASP A O 1
ATOM 1236 N N . GLY A 1 162 ? -37.469 4.645 -8.781 1 95.25 162 GLY A N 1
ATOM 1237 C CA . GLY A 1 162 ? -37.969 3.742 -9.797 1 95.25 162 GLY A CA 1
ATOM 1238 C C . GLY A 1 162 ? -36.906 3.055 -10.594 1 95.25 162 GLY A C 1
ATOM 1239 O O . GLY A 1 162 ? -37.188 2.26 -11.492 1 95.25 162 GLY A O 1
ATOM 1240 N N . ARG A 1 163 ? -35.688 3.207 -10.312 1 95.94 163 ARG A N 1
ATOM 1241 C CA . ARG A 1 163 ? -34.594 2.594 -11.07 1 95.94 163 ARG A CA 1
ATOM 1242 C C . ARG A 1 163 ? -34.406 1.143 -10.648 1 95.94 163 ARG A C 1
ATOM 1244 O O . ARG A 1 163 ? -33.844 0.348 -11.398 1 95.94 163 ARG A O 1
ATOM 1251 N N . LEU A 1 164 ? -34.75 0.844 -9.398 1 97.56 164 LEU A N 1
ATOM 1252 C CA . LEU A 1 164 ? -34.719 -0.527 -8.898 1 97.56 164 LEU A CA 1
ATOM 1253 C C . LEU A 1 164 ? -36.125 -0.978 -8.477 1 97.56 164 LEU A C 1
ATOM 1255 O O . LEU A 1 164 ? -36.969 -0.147 -8.188 1 97.56 164 LEU A O 1
ATOM 1259 N N . ASN A 1 165 ? -36.344 -2.24 -8.477 1 96.75 165 ASN A N 1
ATOM 1260 C CA . ASN A 1 165 ? -37.625 -2.789 -8.055 1 96.75 165 ASN A CA 1
ATOM 1261 C C . ASN A 1 165 ? -37.469 -3.688 -6.828 1 96.75 165 ASN A C 1
ATOM 1263 O O . ASN A 1 165 ? -36.344 -3.895 -6.34 1 96.75 165 ASN A O 1
ATOM 1267 N N . GLU A 1 166 ? -38.531 -4.125 -6.312 1 96.31 166 GLU A N 1
ATOM 1268 C CA . GLU A 1 166 ? -38.562 -4.895 -5.074 1 96.31 166 GLU A CA 1
ATOM 1269 C C . GLU A 1 166 ? -37.812 -6.211 -5.234 1 96.31 166 GLU A C 1
ATOM 1271 O O . GLU A 1 166 ? -37.125 -6.656 -4.309 1 96.31 166 GLU A O 1
ATOM 1276 N N . THR A 1 167 ? -37.938 -6.824 -6.359 1 96.38 167 THR A N 1
ATOM 1277 C CA . THR A 1 167 ? -37.281 -8.094 -6.609 1 96.38 167 THR A CA 1
ATOM 1278 C C . THR A 1 167 ? -35.75 -7.926 -6.52 1 96.38 167 THR A C 1
ATOM 1280 O O . THR A 1 167 ? -35.062 -8.773 -5.953 1 96.38 167 THR A O 1
ATOM 1283 N N . GLN A 1 168 ? -35.25 -6.875 -7.074 1 96.81 168 GLN A N 1
ATOM 1284 C CA . GLN A 1 168 ? -33.812 -6.598 -7.004 1 96.81 168 GLN A CA 1
ATOM 1285 C C . GLN A 1 168 ? -33.375 -6.367 -5.562 1 96.81 168 GLN A C 1
ATOM 1287 O O . GLN A 1 168 ? -32.312 -6.82 -5.156 1 96.81 168 GLN A O 1
ATOM 1292 N N . LEU A 1 169 ? -34.188 -5.645 -4.789 1 97.62 169 LEU A N 1
ATOM 1293 C CA . LEU A 1 169 ? -33.844 -5.43 -3.383 1 97.62 169 LEU A CA 1
ATOM 1294 C C . LEU A 1 169 ? -33.812 -6.754 -2.625 1 97.62 169 LEU A C 1
ATOM 1296 O O . LEU A 1 169 ? -32.938 -6.961 -1.768 1 97.62 169 LEU A O 1
ATOM 1300 N N . ASP A 1 170 ? -34.75 -7.66 -3.006 1 96 170 ASP A N 1
ATOM 1301 C CA . ASP A 1 170 ? -34.812 -8.969 -2.365 1 96 170 ASP A CA 1
ATOM 1302 C C . ASP A 1 170 ? -33.594 -9.805 -2.715 1 96 170 ASP A C 1
ATOM 1304 O O . ASP A 1 170 ? -33.219 -10.734 -1.991 1 96 170 ASP A O 1
ATOM 1308 N N . ASN A 1 171 ? -33.031 -9.492 -3.811 1 96.69 171 ASN A N 1
ATOM 1309 C CA . ASN A 1 171 ? -31.844 -10.219 -4.25 1 96.69 171 ASN A CA 1
ATOM 1310 C C . ASN A 1 171 ? -30.562 -9.477 -3.875 1 96.69 171 ASN A C 1
ATOM 1312 O O . ASN A 1 171 ? -29.516 -9.672 -4.5 1 96.69 171 ASN A O 1
ATOM 1316 N N . PHE A 1 172 ? -30.734 -8.578 -2.865 1 96.25 172 PHE A N 1
ATOM 1317 C CA . PHE A 1 172 ? -29.547 -7.922 -2.34 1 96.25 172 PHE A CA 1
ATOM 1318 C C . PHE A 1 172 ? -28.531 -8.953 -1.855 1 96.25 172 PHE A C 1
ATOM 1320 O O . PHE A 1 172 ? -28.875 -9.859 -1.09 1 96.25 172 PHE A O 1
ATOM 1327 N N . ARG A 1 173 ? -27.219 -8.82 -2.396 1 97 173 ARG A N 1
ATOM 1328 C CA . ARG A 1 173 ? -26.094 -9.695 -2.102 1 97 173 ARG A CA 1
ATOM 1329 C C . ARG A 1 173 ? -26.359 -11.117 -2.592 1 97 173 ARG A C 1
ATOM 1331 O O . ARG A 1 173 ? -25.906 -12.086 -1.973 1 97 173 ARG A O 1
ATOM 1338 N N . GLN A 1 174 ? -27.156 -11.297 -3.615 1 97.19 174 GLN A N 1
ATOM 1339 C CA . GLN A 1 174 ? -27.422 -12.547 -4.32 1 97.19 174 GLN A CA 1
ATOM 1340 C C . GLN A 1 174 ? -27.328 -12.359 -5.832 1 97.19 174 GLN A C 1
ATOM 1342 O O . GLN A 1 174 ? -28.344 -12.242 -6.516 1 97.19 174 GLN A O 1
ATOM 1347 N N . GLU A 1 175 ? -26.109 -12.469 -6.355 1 96.25 175 GLU A N 1
ATOM 1348 C CA . GLU A 1 175 ? -25.828 -12.055 -7.727 1 96.25 175 GLU A CA 1
ATOM 1349 C C . GLU A 1 175 ? -25.828 -13.242 -8.68 1 96.25 175 GLU A C 1
ATOM 1351 O O . GLU A 1 175 ? -26.016 -13.078 -9.891 1 96.25 175 GLU A O 1
ATOM 1356 N N . ALA A 1 176 ? -25.656 -14.445 -8.234 1 94.94 176 ALA A N 1
ATOM 1357 C CA . ALA A 1 176 ? -25.406 -15.609 -9.094 1 94.94 176 ALA A CA 1
ATOM 1358 C C . ALA A 1 176 ? -26.578 -15.852 -10.039 1 94.94 176 ALA A C 1
ATOM 1360 O O . ALA A 1 176 ? -26.391 -16.344 -11.156 1 94.94 176 ALA A O 1
ATOM 1361 N N . GLY A 1 177 ? -27.766 -15.406 -9.641 1 92.31 177 GLY A N 1
ATOM 1362 C CA . GLY A 1 177 ? -28.953 -15.617 -10.445 1 92.31 177 GLY A CA 1
ATOM 1363 C C . GLY A 1 177 ? -29.156 -14.555 -11.5 1 92.31 177 GLY A C 1
ATOM 1364 O O . GLY A 1 177 ? -30.078 -14.641 -12.32 1 92.31 177 GLY A O 1
ATOM 1365 N N . GLY A 1 178 ? -28.328 -13.531 -11.555 1 90.19 178 GLY A N 1
ATOM 1366 C CA . GLY A 1 178 ? -28.312 -12.555 -12.641 1 90.19 178 GLY A CA 1
ATOM 1367 C C . GLY A 1 178 ? -29.062 -11.281 -12.305 1 90.19 178 GLY A C 1
ATOM 1368 O O . GLY A 1 178 ? -28.922 -10.273 -13.008 1 90.19 178 GLY A O 1
ATOM 1369 N N . ASN A 1 179 ? -29.797 -11.266 -11.258 1 90.44 179 ASN A N 1
ATOM 1370 C CA . ASN A 1 179 ? -30.578 -10.078 -10.961 1 90.44 179 ASN A CA 1
ATOM 1371 C C . ASN A 1 179 ? -30.297 -9.555 -9.555 1 90.44 179 ASN A C 1
ATOM 1373 O O . ASN A 1 179 ? -31.141 -8.883 -8.961 1 90.44 179 ASN A O 1
ATOM 1377 N N . GLY A 1 180 ? -29.219 -9.859 -9.039 1 95.12 180 GLY A N 1
ATOM 1378 C CA . GLY A 1 180 ? -28.875 -9.445 -7.688 1 95.12 180 GLY A CA 1
ATOM 1379 C C . GLY A 1 180 ? -28.094 -8.148 -7.641 1 95.12 180 GLY A C 1
ATOM 1380 O O . GLY A 1 180 ? -27.594 -7.676 -8.664 1 95.12 180 GLY A O 1
ATOM 1381 N N . LEU A 1 181 ? -28.125 -7.461 -6.465 1 97 181 LEU A N 1
ATOM 1382 C CA . LEU A 1 181 ? -27.344 -6.25 -6.203 1 97 181 LEU A CA 1
ATOM 1383 C C . LEU A 1 181 ? -26.062 -6.574 -5.441 1 97 181 LEU A C 1
ATOM 1385 O O . LEU A 1 181 ? -26.094 -7.348 -4.48 1 97 181 LEU A O 1
ATOM 1389 N N . PRO A 1 182 ? -24.953 -6.082 -5.926 1 96.06 182 PRO A N 1
ATOM 1390 C CA . PRO A 1 182 ? -23.703 -6.336 -5.184 1 96.06 182 PRO A CA 1
ATOM 1391 C C . PRO A 1 182 ? -23.734 -5.727 -3.783 1 96.06 182 PRO A C 1
ATOM 1393 O O . PRO A 1 182 ? -24.5 -4.801 -3.518 1 96.06 182 PRO A O 1
ATOM 1396 N N . SER A 1 183 ? -22.859 -6.266 -2.939 1 95.44 183 SER A N 1
ATOM 1397 C CA . SER A 1 183 ? -22.766 -5.828 -1.551 1 95.44 183 SER A CA 1
ATOM 1398 C C . SER A 1 183 ? -22.281 -4.383 -1.458 1 95.44 183 SER A C 1
ATOM 1400 O O . SER A 1 183 ? -22.719 -3.633 -0.587 1 95.44 183 SER A O 1
ATOM 1402 N N . TYR A 1 184 ? -21.344 -4.016 -2.299 1 95.81 184 TYR A N 1
ATOM 1403 C CA . TYR A 1 184 ? -20.688 -2.715 -2.303 1 95.81 184 TYR A CA 1
ATOM 1404 C C . TYR A 1 184 ? -20.688 -2.111 -3.703 1 95.81 184 TYR A C 1
ATOM 1406 O O . TYR A 1 184 ? -21.047 -2.777 -4.676 1 95.81 184 TYR A O 1
ATOM 1414 N N . PRO A 1 185 ? -20.312 -0.771 -3.756 1 95.31 185 PRO A N 1
ATOM 1415 C CA . PRO A 1 185 ? -20.156 -0.215 -5.102 1 95.31 185 PRO A CA 1
ATOM 1416 C C . PRO A 1 185 ? -19.156 -0.997 -5.949 1 95.31 185 PRO A C 1
ATOM 1418 O O . PRO A 1 185 ? -18 -1.147 -5.559 1 95.31 185 PRO A O 1
ATOM 1421 N N . HIS A 1 186 ? -19.703 -1.55 -7.094 1 89.94 186 HIS A N 1
ATOM 1422 C CA . HIS A 1 186 ? -18.938 -2.438 -7.969 1 89.94 186 HIS A CA 1
ATOM 1423 C C . HIS A 1 186 ? -19.328 -2.223 -9.43 1 89.94 186 HIS A C 1
ATOM 1425 O O . HIS A 1 186 ? -20.25 -2.857 -9.938 1 89.94 186 HIS A O 1
ATOM 1431 N N . PRO A 1 187 ? -18.547 -1.489 -10.148 1 94.81 187 PRO A N 1
ATOM 1432 C CA . PRO A 1 187 ? -18.922 -1.264 -11.547 1 94.81 187 PRO A CA 1
ATOM 1433 C C . PRO A 1 187 ? -18.969 -2.555 -12.359 1 94.81 187 PRO A C 1
ATOM 1435 O O . PRO A 1 187 ? -19.844 -2.717 -13.211 1 94.81 187 PRO A O 1
ATOM 1438 N N . ARG A 1 188 ? -18.156 -3.477 -12.133 1 94.5 188 ARG A N 1
ATOM 1439 C CA . ARG A 1 188 ? -18.109 -4.719 -12.898 1 94.5 188 ARG A CA 1
ATOM 1440 C C . ARG A 1 188 ? -19.391 -5.531 -12.703 1 94.5 188 ARG A C 1
ATOM 1442 O O . ARG A 1 188 ? -19.828 -6.219 -13.625 1 94.5 188 ARG A O 1
ATOM 1449 N N . ARG A 1 189 ? -19.953 -5.508 -11.508 1 94 189 ARG A N 1
ATOM 1450 C CA . ARG A 1 189 ? -21.094 -6.355 -11.195 1 94 189 ARG A CA 1
ATOM 1451 C C . ARG A 1 189 ? -22.406 -5.594 -11.375 1 94 189 ARG A C 1
ATOM 1453 O O . ARG A 1 189 ? -23.484 -6.199 -11.469 1 94 189 ARG A O 1
ATOM 1460 N N . LEU A 1 190 ? -22.375 -4.266 -11.43 1 96.19 190 LEU A N 1
ATOM 1461 C CA . LEU A 1 190 ? -23.531 -3.424 -11.688 1 96.19 190 LEU A CA 1
ATOM 1462 C C . LEU A 1 190 ? -23.141 -2.174 -12.469 1 96.19 190 LEU A C 1
ATOM 1464 O O . LEU A 1 190 ? -23.203 -1.062 -11.938 1 96.19 190 LEU A O 1
ATOM 1468 N N . PRO A 1 191 ? -22.844 -2.322 -13.727 1 94.75 191 PRO A N 1
ATOM 1469 C CA . PRO A 1 191 ? -22.125 -1.312 -14.5 1 94.75 191 PRO A CA 1
ATOM 1470 C C . PRO A 1 191 ? -22.984 -0.099 -14.844 1 94.75 191 PRO A C 1
ATOM 1472 O O . PRO A 1 191 ? -22.469 0.941 -15.25 1 94.75 191 PRO A O 1
ATOM 1475 N N . TRP A 1 192 ? -24.297 -0.171 -14.766 1 95.69 192 TRP A N 1
ATOM 1476 C CA . TRP A 1 192 ? -25.109 0.98 -15.141 1 95.69 192 TRP A CA 1
ATOM 1477 C C . TRP A 1 192 ? -25.297 1.931 -13.961 1 95.69 192 TRP A C 1
ATOM 1479 O O . TRP A 1 192 ? -25.656 3.094 -14.148 1 95.69 192 TRP A O 1
ATOM 1489 N N . LEU A 1 193 ? -25.031 1.41 -12.711 1 96.88 193 LEU A N 1
ATOM 1490 C CA . LEU A 1 193 ? -25.297 2.221 -11.531 1 96.88 193 LEU A CA 1
ATOM 1491 C C . LEU A 1 193 ? -23.984 2.746 -10.93 1 96.88 193 LEU A C 1
ATOM 1493 O O . LEU A 1 193 ? -23.859 3.941 -10.656 1 96.88 193 LEU A O 1
ATOM 1497 N N . TRP A 1 194 ? -23.062 1.819 -10.672 1 97.5 194 TRP A N 1
ATOM 1498 C CA . TRP A 1 194 ? -21.859 2.188 -9.922 1 97.5 194 TRP A CA 1
ATOM 1499 C C . TRP A 1 194 ? -20.75 2.639 -10.852 1 97.5 194 TRP A C 1
ATOM 1501 O O . TRP A 1 194 ? -20.562 2.066 -11.93 1 97.5 194 TRP A O 1
ATOM 1511 N N . GLU A 1 195 ? -19.953 3.639 -10.43 1 96.69 195 GLU A N 1
ATOM 1512 C CA . GLU A 1 195 ? -18.844 4.16 -11.227 1 96.69 195 GLU A CA 1
ATOM 1513 C C . GLU A 1 195 ? -17.5 3.842 -10.57 1 96.69 195 GLU A C 1
ATOM 1515 O O . GLU A 1 195 ? -16.5 3.648 -11.258 1 96.69 195 GLU A O 1
ATOM 1520 N N . PHE A 1 196 ? -17.469 3.816 -9.25 1 97.56 196 PHE A N 1
ATOM 1521 C CA . PHE A 1 196 ? -16.203 3.725 -8.539 1 97.56 196 PHE A CA 1
ATOM 1522 C C . PHE A 1 196 ? -16.281 2.672 -7.438 1 97.56 196 PHE A C 1
ATOM 1524 O O . PHE A 1 196 ? -17.141 2.738 -6.562 1 97.56 196 PHE A O 1
ATOM 1531 N N . PRO A 1 197 ? -15.43 1.665 -7.512 1 96.62 197 PRO A N 1
ATOM 1532 C CA . PRO A 1 197 ? -15.352 0.729 -6.387 1 96.62 197 PRO A CA 1
ATOM 1533 C C . PRO A 1 197 ? -14.695 1.342 -5.152 1 96.62 197 PRO A C 1
ATOM 1535 O O . PRO A 1 197 ? -13.656 1.992 -5.262 1 96.62 197 PRO A O 1
ATOM 1538 N N . THR A 1 198 ? -15.273 1.181 -4.035 1 92.94 198 THR A N 1
ATOM 1539 C CA . THR A 1 198 ? -14.805 1.924 -2.869 1 92.94 198 THR A CA 1
ATOM 1540 C C . THR A 1 198 ? -14.453 0.974 -1.727 1 92.94 198 THR A C 1
ATOM 1542 O O . THR A 1 198 ? -14.078 1.416 -0.639 1 92.94 198 THR A O 1
ATOM 1545 N N . VAL A 1 199 ? -14.688 -0.381 -1.927 1 84.44 199 VAL A N 1
ATOM 1546 C CA . VAL A 1 199 ? -14.203 -1.336 -0.938 1 84.44 199 VAL A CA 1
ATOM 1547 C C . VAL A 1 199 ? -12.977 -2.066 -1.487 1 84.44 199 VAL A C 1
ATOM 1549 O O . VAL A 1 199 ? -12.914 -2.375 -2.68 1 84.44 199 VAL A O 1
ATOM 1552 N N . SER A 1 200 ? -11.977 -2.123 -1.143 1 91.5 200 SER A N 1
ATOM 1553 C CA . SER A 1 200 ? -10.758 -2.174 -0.344 1 91.5 200 SER A CA 1
ATOM 1554 C C . SER A 1 200 ? -10.461 -0.822 0.299 1 91.5 200 SER A C 1
ATOM 1556 O O . SER A 1 200 ? -10.078 0.128 -0.388 1 91.5 200 SER A O 1
ATOM 1558 N N . MET A 1 201 ? -10.75 -0.72 1.431 1 92.62 201 MET A N 1
ATOM 1559 C CA . MET A 1 201 ? -10.703 0.565 2.123 1 92.62 201 MET A CA 1
ATOM 1560 C C . MET A 1 201 ? -9.352 1.241 1.915 1 92.62 201 MET A C 1
ATOM 1562 O O . MET A 1 201 ? -8.312 0.576 1.912 1 92.62 201 MET A O 1
ATOM 1566 N N . GLY A 1 202 ? -9.375 2.576 1.761 1 95.56 202 GLY A N 1
ATOM 1567 C CA . GLY A 1 202 ? -8.188 3.369 1.511 1 95.56 202 GLY A CA 1
ATOM 1568 C C . GLY A 1 202 ? -7.977 3.689 0.043 1 95.56 202 GLY A C 1
ATOM 1569 O O . GLY A 1 202 ? -7.445 4.746 -0.299 1 95.56 202 GLY A O 1
ATOM 1570 N N . LEU A 1 203 ? -8.398 2.82 -0.857 1 97.25 203 LEU A N 1
ATOM 1571 C CA . LEU A 1 203 ? -8.188 3.047 -2.283 1 97.25 203 LEU A CA 1
ATOM 1572 C C . LEU A 1 203 ? -9.156 4.098 -2.814 1 97.25 203 LEU A C 1
ATOM 1574 O O . LEU A 1 203 ? -8.828 4.84 -3.742 1 97.25 203 LEU A O 1
ATOM 1578 N N . GLY A 1 204 ? -10.406 4.152 -2.225 1 97.38 204 GLY A N 1
ATOM 1579 C CA . GLY A 1 204 ? -11.383 5.164 -2.609 1 97.38 204 GLY A CA 1
ATOM 1580 C C . GLY A 1 204 ? -10.852 6.582 -2.463 1 97.38 204 GLY A C 1
ATOM 1581 O O . GLY A 1 204 ? -10.82 7.336 -3.436 1 97.38 204 GLY A O 1
ATOM 1582 N N . PRO A 1 205 ? -10.406 6.879 -1.257 1 97.88 205 PRO A N 1
ATOM 1583 C CA . PRO A 1 205 ? -9.898 8.234 -1.053 1 97.88 205 PRO A CA 1
ATOM 1584 C C . PRO A 1 205 ? -8.727 8.57 -1.975 1 97.88 205 PRO A C 1
ATOM 1586 O O . PRO A 1 205 ? -8.664 9.68 -2.516 1 97.88 205 PRO A O 1
ATOM 1589 N N . LEU A 1 206 ? -7.742 7.715 -2.189 1 98.38 206 LEU A N 1
ATOM 1590 C CA . LEU A 1 206 ? -6.633 7.977 -3.098 1 98.38 206 LEU A CA 1
ATOM 1591 C C . LEU A 1 206 ? -7.133 8.188 -4.523 1 98.38 206 LEU A C 1
ATOM 1593 O O . LEU A 1 206 ? -6.711 9.125 -5.203 1 98.38 206 LEU A O 1
ATOM 1597 N N . SER A 1 207 ? -8.039 7.297 -4.934 1 98.44 207 SER A N 1
ATOM 1598 C CA . SER A 1 207 ? -8.602 7.383 -6.281 1 98.44 207 SER A CA 1
ATOM 1599 C C . SER A 1 207 ? -9.352 8.695 -6.484 1 98.44 207 SER A C 1
ATOM 1601 O O . SER A 1 207 ? -9.336 9.258 -7.582 1 98.44 207 SER A O 1
ATOM 1603 N N . ALA A 1 208 ? -10.055 9.156 -5.484 1 98.75 208 ALA A N 1
ATOM 1604 C CA . ALA A 1 208 ? -10.812 10.398 -5.582 1 98.75 208 ALA A CA 1
ATOM 1605 C C . ALA A 1 208 ? -9.898 11.586 -5.859 1 98.75 208 ALA A C 1
ATOM 1607 O O . ALA A 1 208 ? -10.227 12.461 -6.664 1 98.75 208 ALA A O 1
ATOM 1608 N N . ILE A 1 209 ? -8.781 11.648 -5.188 1 98.75 209 ILE A N 1
ATOM 1609 C CA . ILE A 1 209 ? -7.832 12.742 -5.379 1 98.75 209 ILE A CA 1
ATOM 1610 C C . ILE A 1 209 ? -7.316 12.727 -6.816 1 98.75 209 ILE A C 1
ATOM 1612 O O . ILE A 1 209 ? -7.301 13.766 -7.484 1 98.75 209 ILE A O 1
ATOM 1616 N N . TYR A 1 210 ? -6.934 11.594 -7.285 1 98.75 210 TYR A N 1
ATOM 1617 C CA . TYR A 1 210 ? -6.34 11.508 -8.617 1 98.75 210 TYR A CA 1
ATOM 1618 C C . TYR A 1 210 ? -7.402 11.672 -9.695 1 98.75 210 TYR A C 1
ATOM 1620 O O . TYR A 1 210 ? -7.102 12.125 -10.805 1 98.75 210 TYR A O 1
ATOM 1628 N N . GLN A 1 211 ? -8.656 11.312 -9.375 1 98.75 211 GLN A N 1
ATOM 1629 C CA . GLN A 1 211 ? -9.742 11.648 -10.289 1 98.75 211 GLN A CA 1
ATOM 1630 C C . GLN A 1 211 ? -9.914 13.156 -10.414 1 98.75 211 GLN A C 1
ATOM 1632 O O . GLN A 1 211 ? -10.086 13.68 -11.523 1 98.75 211 GLN A O 1
ATOM 1637 N N . ALA A 1 212 ? -9.922 13.844 -9.281 1 98.81 212 ALA A N 1
ATOM 1638 C CA . ALA A 1 212 ? -10.016 15.305 -9.305 1 98.81 212 ALA A CA 1
ATOM 1639 C C . ALA A 1 212 ? -8.875 15.914 -10.109 1 98.81 212 ALA A C 1
ATOM 1641 O O . ALA A 1 212 ? -9.078 16.859 -10.867 1 98.81 212 ALA A O 1
ATOM 1642 N N . ARG A 1 213 ? -7.68 15.43 -9.906 1 98.5 213 ARG A N 1
ATOM 1643 C CA . ARG A 1 213 ? -6.504 15.867 -10.648 1 98.5 213 ARG A CA 1
ATOM 1644 C C . ARG A 1 213 ? -6.664 15.602 -12.141 1 98.5 213 ARG A C 1
ATOM 1646 O O . ARG A 1 213 ? -6.336 16.453 -12.969 1 98.5 213 ARG A O 1
ATOM 1653 N N . PHE A 1 214 ? -7.133 14.391 -12.492 1 98.69 214 PHE A N 1
ATOM 1654 C CA . PHE A 1 214 ? -7.27 14.023 -13.898 1 98.69 214 PHE A CA 1
ATOM 1655 C C . PHE A 1 214 ? -8.32 14.891 -14.586 1 98.69 214 PHE A C 1
ATOM 1657 O O . PHE A 1 214 ? -8.18 15.227 -15.766 1 98.69 214 PHE A O 1
ATOM 1664 N N . ASN A 1 215 ? -9.43 15.281 -13.805 1 98.56 215 ASN A N 1
ATOM 1665 C CA . ASN A 1 215 ? -10.375 16.25 -14.344 1 98.56 215 ASN A CA 1
ATOM 1666 C C . ASN A 1 215 ? -9.68 17.531 -14.789 1 98.56 215 ASN A C 1
ATOM 1668 O O . ASN A 1 215 ? -9.914 18.016 -15.898 1 98.56 215 ASN A O 1
ATOM 1672 N N . ARG A 1 216 ? -8.805 18.062 -13.938 1 98.06 216 ARG A N 1
ATOM 1673 C CA . ARG A 1 216 ? -8.047 19.25 -14.281 1 98.06 216 ARG A CA 1
ATOM 1674 C C . ARG A 1 216 ? -7.137 19 -15.484 1 98.06 216 ARG A C 1
ATOM 1676 O O . ARG A 1 216 ? -6.992 19.859 -16.359 1 98.06 216 ARG A O 1
ATOM 1683 N N . TYR A 1 217 ? -6.496 17.828 -15.586 1 98.19 217 TYR A N 1
ATOM 1684 C CA . TYR A 1 217 ? -5.621 17.422 -16.672 1 98.19 217 TYR A CA 1
ATOM 1685 C C . TYR A 1 217 ? -6.367 17.438 -18 1 98.19 217 TYR A C 1
ATOM 1687 O O . TYR A 1 217 ? -5.867 17.984 -19 1 98.19 217 TYR A O 1
ATOM 1695 N N . LEU A 1 218 ? -7.605 16.875 -18.031 1 98.38 218 LEU A N 1
ATOM 1696 C CA . LEU A 1 218 ? -8.398 16.828 -19.25 1 98.38 218 LEU A CA 1
ATOM 1697 C C . LEU A 1 218 ? -8.703 18.234 -19.75 1 98.38 218 LEU A C 1
ATOM 1699 O O . LEU A 1 218 ? -8.609 18.516 -20.953 1 98.38 218 LEU A O 1
ATOM 1703 N N . THR A 1 219 ? -9.117 19.109 -18.844 1 98 219 THR A N 1
ATOM 1704 C CA . THR A 1 219 ? -9.438 20.5 -19.188 1 98 219 THR A CA 1
ATOM 1705 C C . THR A 1 219 ? -8.195 21.234 -19.672 1 98 219 THR A C 1
ATOM 1707 O O . THR A 1 219 ? -8.234 21.922 -20.703 1 98 219 THR A O 1
ATOM 1710 N N . ASN A 1 220 ? -7.066 21.062 -18.938 1 98.12 220 ASN A N 1
ATOM 1711 C CA . ASN A 1 220 ? -5.828 21.75 -19.266 1 98.12 220 ASN A CA 1
ATOM 1712 C C . ASN A 1 220 ? -5.23 21.266 -20.578 1 98.12 220 ASN A C 1
ATOM 1714 O O . ASN A 1 220 ? -4.578 22.016 -21.297 1 98.12 220 ASN A O 1
ATOM 1718 N N . ARG A 1 221 ? -5.508 20.016 -20.969 1 97.56 221 ARG A N 1
ATOM 1719 C CA . ARG A 1 221 ? -5.016 19.422 -22.203 1 97.56 221 ARG A CA 1
ATOM 1720 C C . ARG A 1 221 ? -5.926 19.75 -23.375 1 97.56 221 ARG A C 1
ATOM 1722 O O . ARG A 1 221 ? -5.613 19.422 -24.531 1 97.56 221 ARG A O 1
ATOM 1729 N N . GLY A 1 222 ? -7.059 20.391 -23.141 1 96.94 222 GLY A N 1
ATOM 1730 C CA . GLY A 1 222 ? -8 20.766 -24.172 1 96.94 222 GLY A CA 1
ATOM 1731 C C . GLY A 1 222 ? -8.734 19.578 -24.766 1 96.94 222 GLY A C 1
ATOM 1732 O O . GLY A 1 222 ? -9.195 19.641 -25.922 1 96.94 222 GLY A O 1
ATOM 1733 N N . ILE A 1 223 ? -8.82 18.469 -23.984 1 96.75 223 ILE A N 1
ATOM 1734 C CA . ILE A 1 223 ? -9.547 17.281 -24.453 1 96.75 223 ILE A CA 1
ATOM 1735 C C . ILE A 1 223 ? -11.047 17.484 -24.234 1 96.75 223 ILE A C 1
ATOM 1737 O O . ILE A 1 223 ? -11.844 17.234 -25.141 1 96.75 223 ILE A O 1
ATOM 1741 N N . LYS A 1 224 ? -11.414 17.891 -23.062 1 96.56 224 LYS A N 1
ATOM 1742 C CA . LYS A 1 224 ? -12.789 18.219 -22.672 1 96.56 224 LYS A CA 1
ATOM 1743 C C . LYS A 1 224 ? -12.812 19.172 -21.484 1 96.56 224 LYS A C 1
ATOM 1745 O O . LYS A 1 224 ? -12.039 19.016 -20.531 1 96.56 224 LYS A O 1
ATOM 1750 N N . ASP A 1 225 ? -13.594 20.156 -21.594 1 97.25 225 ASP A N 1
ATOM 1751 C CA . ASP A 1 225 ? -13.766 21.047 -20.453 1 97.25 225 ASP A CA 1
ATOM 1752 C C . ASP A 1 225 ? -14.688 20.422 -19.406 1 97.25 225 ASP A C 1
ATOM 1754 O O . ASP A 1 225 ? -15.898 20.328 -19.609 1 97.25 225 ASP A O 1
ATOM 1758 N N . VAL A 1 226 ? -14.117 19.984 -18.312 1 97.25 226 VAL A N 1
ATOM 1759 C CA . VAL A 1 226 ? -14.891 19.359 -17.234 1 97.25 226 VAL A CA 1
ATOM 1760 C C . VAL A 1 226 ? -14.719 20.172 -15.945 1 97.25 226 VAL A C 1
ATOM 1762 O O . VAL A 1 226 ? -14.727 19.594 -14.852 1 97.25 226 VAL A O 1
ATOM 1765 N N . SER A 1 227 ? -14.523 21.453 -16.094 1 95.88 227 SER A N 1
ATOM 1766 C CA . SER A 1 227 ? -14.289 22.344 -14.961 1 95.88 227 SER A CA 1
ATOM 1767 C C . SER A 1 227 ? -15.523 22.438 -14.07 1 95.88 227 SER A C 1
ATOM 1769 O O . SER A 1 227 ? -15.43 22.859 -12.922 1 95.88 227 SER A O 1
ATOM 1771 N N . ALA A 1 228 ? -16.641 22 -14.586 1 95.56 228 ALA A N 1
ATOM 1772 C CA . ALA A 1 228 ? -17.875 22.078 -13.82 1 95.56 228 ALA A CA 1
ATOM 1773 C C . ALA A 1 228 ? -18.078 20.828 -12.977 1 95.56 228 ALA A C 1
ATOM 1775 O O . ALA A 1 228 ? -18.953 20.797 -12.094 1 95.56 228 ALA A O 1
ATOM 1776 N N . SER A 1 229 ? -17.266 19.828 -13.188 1 97.31 229 SER A N 1
ATOM 1777 C CA . SER A 1 229 ? -17.406 18.594 -12.43 1 97.31 229 SER A CA 1
ATOM 1778 C C . SER A 1 229 ? -16.734 18.703 -11.062 1 97.31 229 SER A C 1
ATOM 1780 O O . SER A 1 229 ? -15.68 19.328 -10.93 1 97.31 229 SER A O 1
ATOM 1782 N N . HIS A 1 230 ? -17.344 18.125 -10.07 1 98.25 230 HIS A N 1
ATOM 1783 C CA . HIS A 1 230 ? -16.828 18.062 -8.711 1 98.25 230 HIS A CA 1
ATOM 1784 C C . HIS A 1 230 ? -16.703 16.609 -8.25 1 98.25 230 HIS A C 1
ATOM 1786 O O . HIS A 1 230 ? -17.484 15.75 -8.656 1 98.25 230 HIS A O 1
ATOM 1792 N N . VAL A 1 231 ? -15.648 16.281 -7.562 1 98.75 231 VAL A N 1
ATOM 1793 C CA . VAL A 1 231 ? -15.461 14.953 -6.996 1 98.75 231 VAL A CA 1
ATOM 1794 C C . VAL A 1 231 ? -15.82 14.961 -5.516 1 98.75 231 VAL A C 1
ATOM 1796 O O . VAL A 1 231 ? -15.297 15.773 -4.746 1 98.75 231 VAL A O 1
ATOM 1799 N N . TRP A 1 232 ? -16.719 14.117 -5.098 1 98.81 232 TRP A N 1
ATOM 1800 C CA . TRP A 1 232 ? -17.125 13.914 -3.709 1 98.81 232 TRP A CA 1
ATOM 1801 C C . TRP A 1 232 ? -16.672 12.539 -3.211 1 98.81 232 TRP A C 1
ATOM 1803 O O . TRP A 1 232 ? -16.953 11.523 -3.848 1 98.81 232 TRP A O 1
ATOM 1813 N N . ALA A 1 233 ? -15.984 12.516 -2.16 1 98.69 233 ALA A N 1
ATOM 1814 C CA . ALA A 1 233 ? -15.609 11.234 -1.564 1 98.69 233 ALA A CA 1
ATOM 1815 C C . ALA A 1 233 ? -16.156 11.109 -0.147 1 98.69 233 ALA A C 1
ATOM 1817 O O . ALA A 1 233 ? -15.836 11.914 0.725 1 98.69 233 ALA A O 1
ATOM 1818 N N . PHE A 1 234 ? -17 10.164 0.061 1 98.56 234 PHE A N 1
ATOM 1819 C CA . PHE A 1 234 ? -17.562 9.867 1.375 1 98.56 234 PHE A CA 1
ATOM 1820 C C . PHE A 1 234 ? -16.75 8.781 2.074 1 98.56 234 PHE A C 1
ATOM 1822 O O . PHE A 1 234 ? -16.641 7.664 1.568 1 98.56 234 PHE A O 1
ATOM 1829 N N . LEU A 1 235 ? -16.219 9.102 3.221 1 97.75 235 LEU A N 1
ATOM 1830 C CA . LEU A 1 235 ? -15.219 8.266 3.881 1 97.75 235 LEU A CA 1
ATOM 1831 C C . LEU A 1 235 ? -15.57 8.055 5.352 1 97.75 235 LEU A C 1
ATOM 1833 O O . LEU A 1 235 ? -16.328 8.836 5.926 1 97.75 235 LEU A O 1
ATOM 1837 N N . GLY A 1 236 ? -15.078 6.941 5.883 1 96.5 236 GLY A N 1
ATOM 1838 C CA . GLY A 1 236 ? -15.188 6.719 7.316 1 96.5 236 GLY A CA 1
ATOM 1839 C C . GLY A 1 236 ? -13.969 7.199 8.086 1 96.5 236 GLY A C 1
ATOM 1840 O O . GLY A 1 236 ? -12.852 7.164 7.57 1 96.5 236 GLY A O 1
ATOM 1841 N N . ASP A 1 237 ? -14.203 7.594 9.383 1 96.38 237 ASP A N 1
ATOM 1842 C CA . ASP A 1 237 ? -13.086 8.047 10.203 1 96.38 237 ASP A CA 1
ATOM 1843 C C . ASP A 1 237 ? -12.094 6.91 10.461 1 96.38 237 ASP A C 1
ATOM 1845 O O . ASP A 1 237 ? -10.883 7.121 10.445 1 96.38 237 ASP A O 1
ATOM 1849 N N . GLY A 1 238 ? -12.586 5.664 10.617 1 95.12 238 GLY A N 1
ATOM 1850 C CA . GLY A 1 238 ? -11.695 4.527 10.781 1 95.12 238 GLY A CA 1
ATOM 1851 C C . GLY A 1 238 ? -10.875 4.23 9.539 1 95.12 238 GLY A C 1
ATOM 1852 O O . GLY A 1 238 ? -9.719 3.814 9.641 1 95.12 238 GLY A O 1
ATOM 1853 N N . GLU A 1 239 ? -11.445 4.473 8.367 1 95 239 GLU A N 1
ATOM 1854 C CA . GLU A 1 239 ? -10.805 4.211 7.082 1 95 239 GLU A CA 1
ATOM 1855 C C . GLU A 1 239 ? -9.555 5.07 6.906 1 95 239 GLU A C 1
ATOM 1857 O O . GLU A 1 239 ? -8.656 4.711 6.145 1 95 239 GLU A O 1
ATOM 1862 N N . MET A 1 240 ? -9.422 6.113 7.613 1 96.75 240 MET A N 1
ATOM 1863 C CA . MET A 1 240 ? -8.32 7.059 7.473 1 96.75 240 MET A CA 1
ATOM 1864 C C . MET A 1 240 ? -7.027 6.477 8.023 1 96.75 240 MET A C 1
ATOM 1866 O O . MET A 1 240 ? -5.949 7.023 7.797 1 96.75 240 MET A O 1
ATOM 1870 N N . ASP A 1 241 ? -7.16 5.254 8.656 1 95.88 241 ASP A N 1
ATOM 1871 C CA . ASP A 1 241 ? -5.961 4.578 9.141 1 95.88 241 ASP A CA 1
ATOM 1872 C C . ASP A 1 241 ? -5.18 3.947 7.992 1 95.88 241 ASP A C 1
ATOM 1874 O O . ASP A 1 241 ? -3.992 3.643 8.133 1 95.88 241 ASP A O 1
ATOM 1878 N N . GLU A 1 242 ? -5.824 3.727 6.863 1 96.94 242 GLU A N 1
ATOM 1879 C CA . GLU A 1 242 ? -5.172 3.109 5.711 1 96.94 242 GLU A CA 1
ATOM 1880 C C . GLU A 1 242 ? -4.133 4.047 5.098 1 96.94 242 GLU A C 1
ATOM 1882 O O . GLU A 1 242 ? -4.371 5.25 4.98 1 96.94 242 GLU A O 1
ATOM 1887 N N . PRO A 1 243 ? -2.977 3.539 4.691 1 97.06 243 PRO A N 1
ATOM 1888 C CA . PRO A 1 243 ? -1.944 4.395 4.105 1 97.06 243 PRO A CA 1
ATOM 1889 C C . PRO A 1 243 ? -2.447 5.184 2.896 1 97.06 243 PRO A C 1
ATOM 1891 O O . PRO A 1 243 ? -2.154 6.375 2.766 1 97.06 243 PRO A O 1
ATOM 1894 N N . GLU A 1 244 ? -3.221 4.566 2.072 1 97.25 244 GLU A N 1
ATOM 1895 C CA . GLU A 1 244 ? -3.66 5.191 0.827 1 97.25 244 GLU A CA 1
ATOM 1896 C C . GLU A 1 244 ? -4.656 6.316 1.095 1 97.25 244 GLU A C 1
ATOM 1898 O O . GLU A 1 244 ? -4.805 7.23 0.28 1 97.25 244 GLU A O 1
ATOM 1903 N N . SER A 1 245 ? -5.336 6.305 2.279 1 97.56 245 SER A N 1
ATOM 1904 C CA . SER A 1 245 ? -6.332 7.324 2.598 1 97.56 245 SER A CA 1
ATOM 1905 C C . SER A 1 245 ? -5.684 8.688 2.791 1 97.56 245 SER A C 1
ATOM 1907 O O . SER A 1 245 ? -6.332 9.727 2.609 1 97.56 245 SER A O 1
ATOM 1909 N N . THR A 1 246 ? -4.391 8.734 3.121 1 96.81 246 THR A N 1
ATOM 1910 C CA . THR A 1 246 ? -3.773 10.008 3.461 1 96.81 246 THR A CA 1
ATOM 1911 C C . THR A 1 246 ? -2.582 10.297 2.549 1 96.81 246 THR A C 1
ATOM 1913 O O . THR A 1 246 ? -1.985 11.367 2.617 1 96.81 246 THR A O 1
ATOM 1916 N N . ALA A 1 247 ? -2.275 9.398 1.666 1 94.88 247 ALA A N 1
ATOM 1917 C CA . ALA A 1 247 ? -1.026 9.391 0.909 1 94.88 247 ALA A CA 1
ATOM 1918 C C . ALA A 1 247 ? -0.904 10.633 0.035 1 94.88 247 ALA A C 1
ATOM 1920 O O . ALA A 1 247 ? 0.197 11.156 -0.168 1 94.88 247 ALA A O 1
ATOM 1921 N N . ALA A 1 248 ? -2.002 11.148 -0.525 1 97.75 248 ALA A N 1
ATOM 1922 C CA . ALA A 1 248 ? -1.913 12.18 -1.552 1 97.75 248 ALA A CA 1
ATOM 1923 C C . ALA A 1 248 ? -2.57 13.477 -1.084 1 97.75 248 ALA A C 1
ATOM 1925 O O . ALA A 1 248 ? -2.887 14.352 -1.896 1 97.75 248 ALA A O 1
ATOM 1926 N N . LEU A 1 249 ? -2.746 13.656 0.249 1 98.38 249 LEU A N 1
ATOM 1927 C CA . LEU A 1 249 ? -3.402 14.859 0.749 1 98.38 249 LEU A CA 1
ATOM 1928 C C . LEU A 1 249 ? -2.609 16.109 0.375 1 98.38 249 LEU A C 1
ATOM 1930 O O . LEU A 1 249 ? -3.184 17.094 -0.073 1 98.38 249 LEU A O 1
ATOM 1934 N N . ALA A 1 250 ? -1.297 16.047 0.482 1 97.38 250 ALA A N 1
ATOM 1935 C CA . ALA A 1 250 ? -0.461 17.203 0.175 1 97.38 250 ALA A CA 1
ATOM 1936 C C . ALA A 1 250 ? -0.479 17.516 -1.319 1 97.38 250 ALA A C 1
ATOM 1938 O O . ALA A 1 250 ? -0.43 18.672 -1.719 1 97.38 250 ALA A O 1
ATOM 1939 N N . LEU A 1 251 ? -0.527 16.484 -2.145 1 97.5 251 LEU A N 1
ATOM 1940 C CA . LEU A 1 251 ? -0.611 16.672 -3.588 1 97.5 251 LEU A CA 1
ATOM 1941 C C . LEU A 1 251 ? -1.878 17.422 -3.963 1 97.5 251 LEU A C 1
ATOM 1943 O O . LEU A 1 251 ? -1.833 18.359 -4.777 1 97.5 251 LEU A O 1
ATOM 1947 N N . ALA A 1 252 ? -2.99 17 -3.363 1 98.44 252 ALA A N 1
ATOM 1948 C CA . ALA A 1 252 ? -4.27 17.641 -3.654 1 98.44 252 ALA A CA 1
ATOM 1949 C C . ALA A 1 252 ? -4.215 19.125 -3.365 1 98.44 252 ALA A C 1
ATOM 1951 O O . ALA A 1 252 ? -4.703 19.938 -4.156 1 98.44 252 ALA A O 1
ATOM 1952 N N . ALA A 1 253 ? -3.617 19.469 -2.271 1 97.75 253 ALA A N 1
ATOM 1953 C CA . ALA A 1 253 ? -3.523 20.875 -1.881 1 97.75 253 ALA A CA 1
ATOM 1954 C C . ALA A 1 253 ? -2.537 21.625 -2.77 1 97.75 253 ALA A C 1
ATOM 1956 O O . ALA A 1 253 ? -2.789 22.766 -3.162 1 97.75 253 ALA A O 1
ATOM 1957 N N . ARG A 1 254 ? -1.39 21.062 -3.037 1 95.44 254 ARG A N 1
ATOM 1958 C CA . ARG A 1 254 ? -0.364 21.688 -3.867 1 95.44 254 ARG A CA 1
ATOM 1959 C C . ARG A 1 254 ? -0.915 22.031 -5.242 1 95.44 254 ARG A C 1
ATOM 1961 O O . ARG A 1 254 ? -0.534 23.062 -5.828 1 95.44 254 ARG A O 1
ATOM 1968 N N . GLU A 1 255 ? -1.84 21.219 -5.715 1 96.81 255 GLU A N 1
ATOM 1969 C CA . GLU A 1 255 ? -2.389 21.453 -7.047 1 96.81 255 GLU A CA 1
ATOM 1970 C C . GLU A 1 255 ? -3.699 22.234 -6.98 1 96.81 255 GLU A C 1
ATOM 1972 O O . GLU A 1 255 ? -4.371 22.422 -7.996 1 96.81 255 GLU A O 1
ATOM 1977 N N . GLY A 1 256 ? -4.066 22.672 -5.801 1 97.5 256 GLY A N 1
ATOM 1978 C CA . GLY A 1 256 ? -5.227 23.531 -5.625 1 97.5 256 GLY A CA 1
ATOM 1979 C C . GLY A 1 256 ? -6.527 22.875 -6.043 1 97.5 256 GLY A C 1
ATOM 1980 O O . GLY A 1 256 ? -7.379 23.516 -6.664 1 97.5 256 GLY A O 1
ATOM 1981 N N . LEU A 1 257 ? -6.75 21.594 -5.719 1 98.44 257 LEU A N 1
ATOM 1982 C CA . LEU A 1 257 ? -7.902 20.844 -6.191 1 98.44 257 LEU A CA 1
ATOM 1983 C C . LEU A 1 257 ? -9.164 21.234 -5.441 1 98.44 257 LEU A C 1
ATOM 1985 O O . LEU A 1 257 ? -9.75 20.438 -4.715 1 98.44 257 LEU A O 1
ATOM 1989 N N . ASP A 1 258 ? -9.641 22.469 -5.738 1 98.56 258 ASP A N 1
ATOM 1990 C CA . ASP A 1 258 ? -10.859 22.953 -5.102 1 98.56 258 ASP A CA 1
ATOM 1991 C C . ASP A 1 258 ? -12.102 22.328 -5.734 1 98.56 258 ASP A C 1
ATOM 1993 O O . ASP A 1 258 ? -13.227 22.641 -5.344 1 98.56 258 ASP A O 1
ATOM 1997 N N . ASN A 1 259 ? -11.891 21.359 -6.715 1 98.62 259 ASN A N 1
ATOM 1998 C CA . ASN A 1 259 ? -12.961 20.531 -7.254 1 98.62 259 ASN A CA 1
ATOM 1999 C C . ASN A 1 259 ? -13.094 19.219 -6.488 1 98.62 259 ASN A C 1
ATOM 2001 O O . ASN A 1 259 ? -13.656 18.25 -7.004 1 98.62 259 ASN A O 1
ATOM 2005 N N . LEU A 1 260 ? -12.516 19.094 -5.328 1 98.88 260 LEU A N 1
ATOM 2006 C CA . LEU A 1 260 ? -12.531 17.875 -4.512 1 98.88 260 LEU A CA 1
ATOM 2007 C C . LEU A 1 260 ? -13.031 18.172 -3.104 1 98.88 260 LEU A C 1
ATOM 2009 O O . LEU A 1 260 ? -12.555 19.109 -2.451 1 98.88 260 LEU A O 1
ATOM 2013 N N . THR A 1 261 ? -14.008 17.422 -2.639 1 98.94 261 THR A N 1
ATOM 2014 C CA . THR A 1 261 ? -14.484 17.484 -1.263 1 98.94 261 THR A CA 1
ATOM 2015 C C . THR A 1 261 ? -14.508 16.094 -0.635 1 98.94 261 THR A C 1
ATOM 2017 O O . THR A 1 261 ? -15.18 15.188 -1.142 1 98.94 261 THR A O 1
ATOM 2020 N N . TYR A 1 262 ? -13.758 15.906 0.417 1 98.81 262 TYR A N 1
ATOM 2021 C CA . TYR A 1 262 ? -13.906 14.742 1.287 1 98.81 262 TYR A CA 1
ATOM 2022 C C . TYR A 1 262 ? -15 14.984 2.33 1 98.81 262 TYR A C 1
ATOM 2024 O O . TYR A 1 262 ? -15.055 16.062 2.936 1 98.81 262 TYR A O 1
ATOM 2032 N N . VAL A 1 263 ? -15.898 14.086 2.488 1 98.81 263 VAL A N 1
ATOM 2033 C CA . VAL A 1 263 ? -16.859 14.078 3.588 1 98.81 263 VAL A CA 1
ATOM 2034 C C . VAL A 1 263 ? -16.594 12.875 4.492 1 98.81 263 VAL A C 1
ATOM 2036 O O . VAL A 1 263 ? -16.922 11.742 4.137 1 98.81 263 VAL A O 1
ATOM 2039 N N . ILE A 1 264 ? -16.047 13.125 5.652 1 98.44 264 ILE A N 1
ATOM 2040 C CA . ILE A 1 264 ? -15.695 12.039 6.559 1 98.44 264 ILE A CA 1
ATOM 2041 C C . ILE A 1 264 ? -16.766 11.906 7.637 1 98.44 264 ILE A C 1
ATOM 2043 O O . ILE A 1 264 ? -17.031 12.852 8.391 1 98.44 264 ILE A O 1
ATOM 2047 N N . ASN A 1 265 ? -17.406 10.734 7.641 1 97.81 265 ASN A N 1
ATOM 2048 C CA . ASN A 1 265 ? -18.359 10.391 8.695 1 97.81 265 ASN A CA 1
ATOM 2049 C C . ASN A 1 265 ? -17.641 10.031 10 1 97.81 265 ASN A C 1
ATOM 2051 O O . ASN A 1 265 ? -17.203 8.898 10.18 1 97.81 265 ASN A O 1
ATOM 2055 N N . CYS A 1 266 ? -17.594 11.016 10.922 1 97.75 266 CYS A N 1
ATOM 2056 C CA . CYS A 1 266 ? -16.938 10.812 12.203 1 97.75 266 CYS A CA 1
ATOM 2057 C C . CYS A 1 266 ? -17.906 10.273 13.242 1 97.75 266 CYS A C 1
ATOM 2059 O O . CYS A 1 266 ? -18.25 10.961 14.195 1 97.75 266 CYS A O 1
ATOM 2061 N N . ASN A 1 267 ? -18.234 9.008 13.078 1 94.56 267 ASN A N 1
ATOM 2062 C CA . ASN A 1 267 ? -19.141 8.375 14.047 1 94.56 267 ASN A CA 1
ATOM 2063 C C . ASN A 1 267 ? -18.359 7.809 15.234 1 94.56 267 ASN A C 1
ATOM 2065 O O . ASN A 1 267 ? -18.953 7.195 16.125 1 94.56 267 ASN A O 1
ATOM 2069 N N . LEU A 1 268 ? -17.062 7.934 15.258 1 93.62 268 LEU A N 1
ATOM 2070 C CA . LEU A 1 268 ? -16.125 7.695 16.359 1 93.62 268 LEU A CA 1
ATOM 2071 C C . LEU A 1 268 ? -15.953 6.203 16.609 1 93.62 268 LEU A C 1
ATOM 2073 O O . LEU A 1 268 ? -15.273 5.805 17.562 1 93.62 268 LEU A O 1
ATOM 2077 N N . GLN A 1 269 ? -16.516 5.344 15.719 1 89.88 269 GLN A N 1
ATOM 2078 C CA . GLN A 1 269 ? -16.469 3.898 15.906 1 89.88 269 GLN A CA 1
ATOM 2079 C C . GLN A 1 269 ? -15.945 3.201 14.648 1 89.88 269 GLN A C 1
ATOM 2081 O O . GLN A 1 269 ? -16.188 3.66 13.531 1 89.88 269 GLN A O 1
ATOM 2086 N N . ARG A 1 270 ? -15.219 2.166 14.906 1 88.88 270 ARG A N 1
ATOM 2087 C CA . ARG A 1 270 ? -14.883 1.191 13.875 1 88.88 270 ARG A CA 1
ATOM 2088 C C . ARG A 1 270 ? -15.414 -0.192 14.234 1 88.88 270 ARG A C 1
ATOM 2090 O O . ARG A 1 270 ? -16.359 -0.315 15.008 1 88.88 270 ARG A O 1
ATOM 2097 N N . LEU A 1 271 ? -14.891 -1.286 13.711 1 81.5 271 LEU A N 1
ATOM 2098 C CA . LEU A 1 271 ? -15.523 -2.596 13.844 1 81.5 271 LEU A CA 1
ATOM 2099 C C . LEU A 1 271 ? -15.383 -3.127 15.266 1 81.5 271 LEU A C 1
ATOM 2101 O O . LEU A 1 271 ? -16.344 -3.664 15.828 1 81.5 271 LEU A O 1
ATOM 2105 N N . ASP A 1 272 ? -14.211 -2.914 15.883 1 85.44 272 ASP A N 1
ATOM 2106 C CA . ASP A 1 272 ? -13.938 -3.508 17.188 1 85.44 272 ASP A CA 1
ATOM 2107 C C . ASP A 1 272 ? -14.297 -2.541 18.312 1 85.44 272 ASP A C 1
ATOM 2109 O O . ASP A 1 272 ? -14.523 -2.961 19.453 1 85.44 272 ASP A O 1
ATOM 2113 N N . GLY A 1 273 ? -14.312 -1.266 18.016 1 88 273 GLY A N 1
ATOM 2114 C CA . GLY A 1 273 ? -14.5 -0.249 19.047 1 88 273 GLY A CA 1
ATOM 2115 C C . GLY A 1 273 ? -14.266 1.161 18.531 1 88 273 GLY A C 1
ATOM 2116 O O . GLY A 1 273 ? -14.414 1.427 17.328 1 88 273 GLY A O 1
ATOM 2117 N N . PRO A 1 274 ? -13.992 2.055 19.516 1 90.5 274 PRO A N 1
ATOM 2118 C CA . PRO A 1 274 ? -13.766 3.447 19.109 1 90.5 274 PRO A CA 1
ATOM 2119 C C . PRO A 1 274 ? -12.547 3.611 18.203 1 90.5 274 PRO A C 1
ATOM 2121 O O . PRO A 1 274 ? -11.57 2.865 18.328 1 90.5 274 PRO A O 1
ATOM 2124 N N . VAL A 1 275 ? -12.562 4.582 17.297 1 92.88 275 VAL A N 1
ATOM 2125 C CA . VAL A 1 275 ? -11.461 4.879 16.391 1 92.88 275 VAL A CA 1
ATOM 2126 C C . VAL A 1 275 ? -10.258 5.387 17.172 1 92.88 275 VAL A C 1
ATOM 2128 O O . VAL A 1 275 ? -9.141 4.875 17.016 1 92.88 275 VAL A O 1
ATOM 2131 N N . ARG A 1 276 ? -10.461 6.387 18.016 1 94.94 276 ARG A N 1
ATOM 2132 C CA . ARG A 1 276 ? -9.477 6.945 18.922 1 94.94 276 ARG A CA 1
ATOM 2133 C C . ARG A 1 276 ? -9.984 6.918 20.359 1 94.94 276 ARG A C 1
ATOM 2135 O O . ARG A 1 276 ? -10.336 7.961 20.922 1 94.94 276 ARG A O 1
ATOM 2142 N N . ALA A 1 277 ? -9.875 5.773 20.953 1 93.62 277 ALA A N 1
ATOM 2143 C CA . ALA A 1 277 ? -10.555 5.547 22.234 1 93.62 277 ALA A CA 1
ATOM 2144 C C . ALA A 1 277 ? -10.133 6.582 23.266 1 93.62 277 ALA A C 1
ATOM 2146 O O . ALA A 1 277 ? -10.977 7.297 23.812 1 93.62 277 ALA A O 1
ATOM 2147 N N . ASN A 1 278 ? -8.812 6.77 23.453 1 95.38 278 ASN A N 1
ATOM 2148 C CA . ASN A 1 278 ? -8.266 7.668 24.469 1 95.38 278 ASN A CA 1
ATOM 2149 C C . ASN A 1 278 ? -8.062 9.078 23.922 1 95.38 278 ASN A C 1
ATOM 2151 O O . ASN A 1 278 ? -7.613 9.969 24.641 1 95.38 278 ASN A O 1
ATOM 2155 N N . PHE A 1 279 ? -8.43 9.289 22.672 1 95.31 279 PHE A N 1
ATOM 2156 C CA . PHE A 1 279 ? -8.078 10.523 21.984 1 95.31 279 PHE A CA 1
ATOM 2157 C C . PHE A 1 279 ? -9.273 11.062 21.203 1 95.31 279 PHE A C 1
ATOM 2159 O O . PHE A 1 279 ? -10.422 10.789 21.547 1 95.31 279 PHE A O 1
ATOM 2166 N N . ARG A 1 280 ? -8.984 12.016 20.281 1 95.81 280 ARG A N 1
ATOM 2167 C CA . ARG A 1 280 ? -10.055 12.664 19.547 1 95.81 280 ARG A CA 1
ATOM 2168 C C . ARG A 1 280 ? -9.766 12.672 18.047 1 95.81 280 ARG A C 1
ATOM 2170 O O . ARG A 1 280 ? -8.922 13.445 17.578 1 95.81 280 ARG A O 1
ATOM 2177 N N . VAL A 1 281 ? -10.555 11.906 17.297 1 97.38 281 VAL A N 1
ATOM 2178 C CA . VAL A 1 281 ? -10.273 11.672 15.883 1 97.38 281 VAL A CA 1
ATOM 2179 C C . VAL A 1 281 ? -10.508 12.945 15.078 1 97.38 281 VAL A C 1
ATOM 2181 O O . VAL A 1 281 ? -9.773 13.242 14.141 1 97.38 281 VAL A O 1
ATOM 2184 N N . VAL A 1 282 ? -11.492 13.766 15.438 1 97.94 282 VAL A N 1
ATOM 2185 C CA . VAL A 1 282 ? -11.828 14.977 14.688 1 97.94 282 VAL A CA 1
ATOM 2186 C C . VAL A 1 282 ? -10.664 15.961 14.75 1 97.94 282 VAL A C 1
ATOM 2188 O O . VAL A 1 282 ? -10.266 16.531 13.734 1 97.94 282 VAL A O 1
ATOM 2191 N N . GLN A 1 283 ? -10.102 16.156 15.945 1 96.38 283 GLN A N 1
ATOM 2192 C CA . GLN A 1 283 ? -8.977 17.062 16.109 1 96.38 283 GLN A CA 1
ATOM 2193 C C . GLN A 1 283 ? -7.742 16.547 15.383 1 96.38 283 GLN A C 1
ATOM 2195 O O . GLN A 1 283 ? -6.977 17.344 14.82 1 96.38 283 GLN A O 1
ATOM 2200 N N . GLU A 1 284 ? -7.531 15.25 15.516 1 96.69 284 GLU A N 1
ATOM 2201 C CA . GLU A 1 284 ? -6.402 14.648 14.82 1 96.69 284 GLU A CA 1
ATOM 2202 C C . GLU A 1 284 ? -6.504 14.867 13.312 1 96.69 284 GLU A C 1
ATOM 2204 O O . GLU A 1 284 ? -5.539 15.281 12.672 1 96.69 284 GLU A O 1
ATOM 2209 N N . LEU A 1 285 ? -7.676 14.562 12.75 1 98.19 285 LEU A N 1
ATOM 2210 C CA . LEU A 1 285 ? -7.875 14.719 11.312 1 98.19 285 LEU A CA 1
ATOM 2211 C C . LEU A 1 285 ? -7.805 16.188 10.906 1 98.19 285 LEU A C 1
ATOM 2213 O O . LEU A 1 285 ? -7.254 16.516 9.859 1 98.19 285 LEU A O 1
ATOM 2217 N N . GLU A 1 286 ? -8.383 17.062 11.719 1 98 286 GLU A N 1
ATOM 2218 C CA . GLU A 1 286 ? -8.273 18.5 11.43 1 98 286 GLU A CA 1
ATOM 2219 C C . GLU A 1 286 ? -6.816 18.906 11.25 1 98 286 GLU A C 1
ATOM 2221 O O . GLU A 1 286 ? -6.473 19.562 10.266 1 98 286 GLU A O 1
ATOM 2226 N N . ALA A 1 287 ? -6.012 18.531 12.211 1 97.62 287 ALA A N 1
ATOM 2227 C CA . ALA A 1 287 ? -4.602 18.906 12.18 1 97.62 287 ALA A CA 1
ATOM 2228 C C . ALA A 1 287 ? -3.904 18.312 10.953 1 97.62 287 ALA A C 1
ATOM 2230 O O . ALA A 1 287 ? -3.105 19 10.305 1 97.62 287 ALA A O 1
ATOM 2231 N N . GLN A 1 288 ? -4.172 17.109 10.664 1 97.62 288 GLN A N 1
ATOM 2232 C CA . GLN A 1 288 ? -3.539 16.438 9.539 1 97.62 288 GLN A CA 1
ATOM 2233 C C . GLN A 1 288 ? -3.926 17.094 8.219 1 97.62 288 GLN A C 1
ATOM 2235 O O . GLN A 1 288 ? -3.072 17.312 7.355 1 97.62 288 GLN A O 1
ATOM 2240 N N . PHE A 1 289 ? -5.207 17.328 8.047 1 98.56 289 PHE A N 1
ATOM 2241 C CA . PHE A 1 289 ? -5.68 17.922 6.805 1 98.56 289 PHE A CA 1
ATOM 2242 C C . PHE A 1 289 ? -5.195 19.359 6.672 1 98.56 289 PHE A C 1
ATOM 2244 O O . PHE A 1 289 ? -4.812 19.797 5.582 1 98.56 289 PHE A O 1
ATOM 2251 N N . ARG A 1 290 ? -5.211 20.156 7.746 1 97.75 290 ARG A N 1
ATOM 2252 C CA . ARG A 1 290 ? -4.637 21.484 7.707 1 97.75 290 ARG A CA 1
ATOM 2253 C C . ARG A 1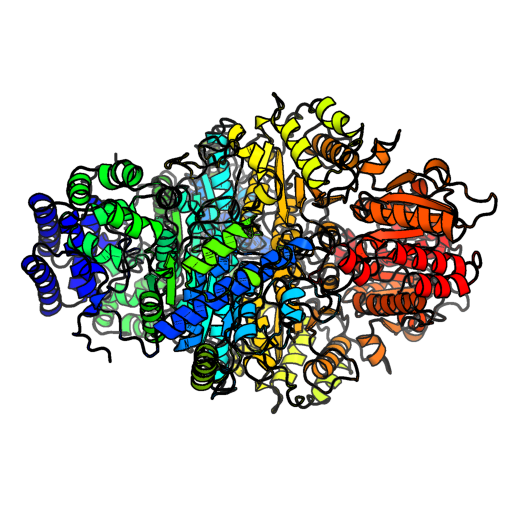 290 ? -3.15 21.438 7.367 1 97.75 290 ARG A C 1
ATOM 2255 O O . ARG A 1 290 ? -2.662 22.25 6.566 1 97.75 290 ARG A O 1
ATOM 2262 N N . GLY A 1 291 ? -2.482 20.484 8 1 97.5 291 GLY A N 1
ATOM 2263 C CA . GLY A 1 291 ? -1.068 20.297 7.715 1 97.5 291 GLY A CA 1
ATOM 2264 C C . GLY A 1 291 ? -0.791 19.969 6.258 1 97.5 291 GLY A C 1
ATOM 2265 O O . GLY A 1 291 ? 0.277 20.297 5.738 1 97.5 291 GLY A O 1
ATOM 2266 N N . ALA A 1 292 ? -1.74 19.422 5.621 1 97.94 292 ALA A N 1
ATOM 2267 C CA . ALA A 1 292 ? -1.599 19.078 4.211 1 97.94 292 ALA A CA 1
ATOM 2268 C C . ALA A 1 292 ? -2.055 20.234 3.316 1 97.94 292 ALA A C 1
ATOM 2270 O O . ALA A 1 292 ? -1.901 20.172 2.094 1 97.94 292 ALA A O 1
ATOM 2271 N N . GLY A 1 293 ? -2.65 21.219 3.852 1 97.44 293 GLY A N 1
ATOM 2272 C CA . GLY A 1 293 ? -3.039 22.391 3.09 1 97.44 293 GLY A CA 1
ATOM 2273 C C . GLY A 1 293 ? -4.508 22.406 2.705 1 97.44 293 GLY A C 1
ATOM 2274 O O . GLY A 1 293 ? -4.918 23.141 1.816 1 97.44 293 GLY A O 1
ATOM 2275 N N . TRP A 1 294 ? -5.32 21.625 3.371 1 98.44 294 TRP A N 1
ATOM 2276 C CA . TRP A 1 294 ? -6.738 21.516 3.035 1 98.44 294 TRP A CA 1
ATOM 2277 C C . TRP A 1 294 ? -7.555 22.562 3.795 1 98.44 294 TRP A C 1
ATOM 2279 O O . TRP A 1 294 ? -7.152 23 4.871 1 98.44 294 TRP A O 1
ATOM 2289 N N . ASN A 1 295 ? -8.672 22.938 3.17 1 97.88 295 ASN A N 1
ATOM 2290 C CA . ASN A 1 295 ? -9.742 23.609 3.896 1 97.88 295 ASN A CA 1
ATOM 2291 C C . ASN A 1 295 ? -10.531 22.641 4.766 1 97.88 295 ASN A C 1
ATOM 2293 O O . ASN A 1 295 ? -10.953 21.578 4.289 1 97.88 295 ASN A O 1
ATOM 2297 N N . VAL A 1 296 ? -10.648 22.938 6.051 1 98.31 296 VAL A N 1
ATOM 2298 C CA . VAL A 1 296 ? -11.32 22.016 6.957 1 98.31 296 VAL A CA 1
ATOM 2299 C C . VAL A 1 296 ? -12.617 22.641 7.461 1 98.31 296 VAL A C 1
ATOM 2301 O O . VAL A 1 296 ? -12.617 23.766 7.973 1 98.31 296 VAL A O 1
ATOM 2304 N N . ILE A 1 297 ? -13.727 21.953 7.328 1 98.56 297 ILE A N 1
ATOM 2305 C CA . ILE A 1 297 ? -15.023 22.328 7.871 1 98.56 297 ILE A CA 1
ATOM 2306 C C . ILE A 1 297 ? -15.5 21.281 8.875 1 98.56 297 ILE A C 1
ATOM 2308 O O . ILE A 1 297 ? -15.656 20.109 8.523 1 98.56 297 ILE A O 1
ATOM 2312 N N . LYS A 1 298 ? -15.734 21.719 10.086 1 98.31 298 LYS A N 1
ATOM 2313 C CA . LYS A 1 298 ? -16.25 20.828 11.117 1 98.31 298 LYS A CA 1
ATOM 2314 C C . LYS A 1 298 ? -17.766 21 11.289 1 98.31 298 LYS A C 1
ATOM 2316 O O . LYS A 1 298 ? -18.25 22.125 11.391 1 98.31 298 LYS A O 1
ATOM 2321 N N . VAL A 1 299 ? -18.469 19.938 11.242 1 98.56 299 VAL A N 1
ATOM 2322 C CA . VAL A 1 299 ? -19.891 19.859 11.516 1 98.56 299 VAL A CA 1
ATOM 2323 C C . VAL A 1 299 ? -20.141 18.922 12.695 1 98.56 299 VAL A C 1
ATOM 2325 O O . VAL A 1 299 ? -20.422 17.734 12.508 1 98.56 299 VAL A O 1
ATOM 2328 N N . LEU A 1 300 ? -20.172 19.5 13.914 1 98.38 300 LEU A N 1
ATOM 2329 C CA . LEU A 1 300 ? -20.047 18.641 15.086 1 98.38 300 LEU A CA 1
ATOM 2330 C C . LEU A 1 300 ? -21.344 18.609 15.875 1 98.38 300 LEU A C 1
ATOM 2332 O O . LEU A 1 300 ? -21.781 17.547 16.344 1 98.38 300 LEU A O 1
ATOM 2336 N N . TRP A 1 301 ? -21.953 19.812 16.031 1 98.12 301 TRP A N 1
ATOM 2337 C CA . TRP A 1 301 ? -23.062 19.922 16.969 1 98.12 301 TRP A CA 1
ATOM 2338 C C . TRP A 1 301 ? -24.312 20.484 16.266 1 98.12 301 TRP A C 1
ATOM 2340 O O . TRP A 1 301 ? -24.203 21.328 15.375 1 98.12 301 TRP A O 1
ATOM 2350 N N . GLY A 1 302 ? -25.484 19.984 16.641 1 97.56 302 GLY A N 1
ATOM 2351 C CA . GLY A 1 302 ? -26.75 20.484 16.109 1 97.56 302 GLY A CA 1
ATOM 2352 C C . GLY A 1 302 ? -27.25 21.734 16.797 1 97.56 302 GLY A C 1
ATOM 2353 O O . GLY A 1 302 ? -26.562 22.266 17.672 1 97.56 302 GLY A O 1
ATOM 2354 N N . ASN A 1 303 ? -28.453 22.141 16.484 1 96.5 303 ASN A N 1
ATOM 2355 C CA . ASN A 1 303 ? -29.031 23.391 16.938 1 96.5 303 ASN A CA 1
ATOM 2356 C C . ASN A 1 303 ? -29.281 23.406 18.438 1 96.5 303 ASN A C 1
ATOM 2358 O O . ASN A 1 303 ? -29.25 24.453 19.078 1 96.5 303 ASN A O 1
ATOM 2362 N N . ALA A 1 304 ? -29.484 22.25 19.047 1 97.06 304 ALA A N 1
ATOM 2363 C CA . ALA A 1 304 ? -29.781 22.156 20.469 1 97.06 304 ALA A CA 1
ATOM 2364 C C . ALA A 1 304 ? -28.609 22.688 21.297 1 97.06 304 ALA A C 1
ATOM 2366 O O . ALA A 1 304 ? -28.797 23.125 22.438 1 97.06 304 ALA A O 1
ATOM 2367 N N . TRP A 1 305 ? -27.422 22.641 20.797 1 97.81 305 TRP A N 1
ATOM 2368 C CA . TRP A 1 305 ? -26.219 23.031 21.531 1 97.81 305 TRP A CA 1
ATOM 2369 C C . TRP A 1 305 ? -26.031 24.547 21.531 1 97.81 305 TRP A C 1
ATOM 2371 O O . TRP A 1 305 ? -25.25 25.078 22.297 1 97.81 305 TRP A O 1
ATOM 2381 N N . ASP A 1 306 ? -26.75 25.266 20.656 1 96.75 306 ASP A N 1
ATOM 2382 C CA . ASP A 1 306 ? -26.547 26.703 20.5 1 96.75 306 ASP A CA 1
ATOM 2383 C C . ASP A 1 306 ? -26.766 27.438 21.828 1 96.75 306 ASP A C 1
ATOM 2385 O O . ASP A 1 306 ? -26 28.328 22.188 1 96.75 306 ASP A O 1
ATOM 2389 N N . GLU A 1 307 ? -27.797 27.047 22.484 1 95.44 307 GLU A N 1
ATOM 2390 C CA . GLU A 1 307 ? -28.109 27.656 23.781 1 95.44 307 GLU A CA 1
ATOM 2391 C C . GLU A 1 307 ? -26.984 27.422 24.781 1 95.44 307 GLU A C 1
ATOM 2393 O O . GLU A 1 307 ? -26.609 28.312 25.547 1 95.44 307 GLU A O 1
ATOM 2398 N N . LEU A 1 308 ? -26.469 26.219 24.797 1 97.06 308 LEU A N 1
ATOM 2399 C CA . LEU A 1 308 ? -25.391 25.891 25.703 1 97.06 308 LEU A CA 1
ATOM 2400 C C . LEU A 1 308 ? -24.141 26.734 25.422 1 97.06 308 LEU A C 1
ATOM 2402 O O . LEU A 1 308 ? -23.5 27.234 26.344 1 97.06 308 LEU A O 1
ATOM 2406 N N . PHE A 1 309 ? -23.828 26.906 24.188 1 96.69 309 PHE A N 1
ATOM 2407 C CA . PHE A 1 309 ? -22.656 27.688 23.797 1 96.69 309 PHE A CA 1
ATOM 2408 C C . PHE A 1 309 ? -22.844 29.141 24.188 1 96.69 309 PHE A C 1
ATOM 2410 O O . PHE A 1 309 ? -21.875 29.797 24.609 1 96.69 309 PHE A O 1
ATOM 2417 N N . GLN A 1 310 ? -24.047 29.609 24.094 1 93.44 310 GLN A N 1
ATOM 2418 C CA . GLN A 1 310 ? -24.328 31 24.469 1 93.44 310 GLN A CA 1
ATOM 2419 C C . GLN A 1 310 ? -24.203 31.188 25.969 1 93.44 310 GLN A C 1
ATOM 2421 O O . GLN A 1 310 ? -23.844 32.281 26.438 1 93.44 310 GLN A O 1
ATOM 2426 N N . LEU A 1 311 ? -24.438 30.125 26.719 1 94 311 LEU A N 1
ATOM 2427 C CA . LEU A 1 311 ? -24.406 30.188 28.172 1 94 311 LEU A CA 1
ATOM 2428 C C . LEU A 1 311 ? -22.984 29.984 28.688 1 94 311 LEU A C 1
ATOM 2430 O O . LEU A 1 311 ? -22.703 30.234 29.859 1 94 311 LEU A O 1
ATOM 2434 N N . ASP A 1 312 ? -22.062 29.562 27.844 1 94.31 312 ASP A N 1
ATOM 2435 C CA . ASP A 1 312 ? -20.703 29.234 28.25 1 94.31 312 ASP A CA 1
ATOM 2436 C C . ASP A 1 312 ? -19.859 30.5 28.406 1 94.31 312 ASP A C 1
ATOM 2438 O O . ASP A 1 312 ? -18.875 30.688 27.703 1 94.31 312 ASP A O 1
ATOM 2442 N N . THR A 1 313 ? -19.969 31.281 29.406 1 88.31 313 THR A N 1
ATOM 2443 C CA . THR A 1 313 ? -19.312 32.562 29.609 1 88.31 313 THR A CA 1
ATOM 2444 C C . THR A 1 313 ? -17.891 32.344 30.141 1 88.31 313 THR A C 1
ATOM 2446 O O . THR A 1 313 ? -17.047 33.25 30.047 1 88.31 313 THR A O 1
ATOM 2449 N N . THR A 1 314 ? -17.625 31.203 30.641 1 88.31 314 THR A N 1
ATOM 2450 C CA . THR A 1 314 ? -16.312 30.938 31.219 1 88.31 314 THR A CA 1
ATOM 2451 C C . THR A 1 314 ? -15.43 30.172 30.25 1 88.31 314 THR A C 1
ATOM 2453 O O . THR A 1 314 ? -14.211 30.078 30.438 1 88.31 314 THR A O 1
ATOM 2456 N N . GLY A 1 315 ? -16.031 29.578 29.188 1 91.81 315 GLY A N 1
ATOM 2457 C CA . GLY A 1 315 ? -15.297 28.719 28.266 1 91.81 315 GLY A CA 1
ATOM 2458 C C . GLY A 1 315 ? -15.148 27.297 28.766 1 91.81 315 GLY A C 1
ATOM 2459 O O . GLY A 1 315 ? -14.5 26.469 28.125 1 91.81 315 GLY A O 1
ATOM 2460 N N . ALA A 1 316 ? -15.727 26.984 29.906 1 94.31 316 ALA A N 1
ATOM 2461 C CA . ALA A 1 316 ? -15.586 25.672 30.516 1 94.31 316 ALA A CA 1
ATOM 2462 C C . ALA A 1 316 ? -16.188 24.578 29.625 1 94.31 316 ALA A C 1
ATOM 2464 O O . ALA A 1 316 ? -15.648 23.469 29.531 1 94.31 316 ALA A O 1
ATOM 2465 N N . LEU A 1 317 ? -17.297 24.891 28.984 1 96.44 317 LEU A N 1
ATOM 2466 C CA . LEU A 1 317 ? -17.969 23.922 28.125 1 96.44 317 LEU A CA 1
ATOM 2467 C C . LEU A 1 317 ? -17.094 23.562 26.922 1 96.44 317 LEU A C 1
ATOM 2469 O O . LEU A 1 317 ? -16.891 22.375 26.641 1 96.44 317 LEU A O 1
ATOM 2473 N N . VAL A 1 318 ? -16.578 24.562 26.25 1 94.94 318 VAL A N 1
ATOM 2474 C CA . VAL A 1 318 ? -15.773 24.344 25.062 1 94.94 318 VAL A CA 1
ATOM 2475 C C . VAL A 1 318 ? -14.5 23.578 25.422 1 94.94 318 VAL A C 1
ATOM 2477 O O . VAL A 1 318 ? -14.078 22.688 24.703 1 94.94 318 VAL A O 1
ATOM 2480 N N . ARG A 1 319 ? -13.875 23.875 26.516 1 93.62 319 ARG A N 1
ATOM 2481 C CA . ARG A 1 319 ? -12.688 23.172 26.984 1 93.62 319 ARG A CA 1
ATOM 2482 C C . ARG A 1 319 ? -13.008 21.703 27.281 1 93.62 319 ARG A C 1
ATOM 2484 O O . ARG A 1 319 ? -12.234 20.812 26.922 1 93.62 319 ARG A O 1
ATOM 2491 N N . ARG A 1 320 ? -14.18 21.484 27.938 1 96.31 320 ARG A N 1
ATOM 2492 C CA . ARG A 1 320 ? -14.578 20.125 28.297 1 96.31 320 ARG A CA 1
ATOM 2493 C C . ARG A 1 320 ? -14.828 19.281 27.031 1 96.31 320 ARG A C 1
ATOM 2495 O O . ARG A 1 320 ? -14.398 18.141 26.969 1 96.31 320 ARG A O 1
ATOM 2502 N N . LEU A 1 321 ? -15.461 19.906 26.031 1 96.69 321 LEU A N 1
ATOM 2503 C CA . LEU A 1 321 ? -15.734 19.203 24.781 1 96.69 321 LEU A CA 1
ATOM 2504 C C . LEU A 1 321 ? -14.438 18.797 24.094 1 96.69 321 LEU A C 1
ATOM 2506 O O . LEU A 1 321 ? -14.367 17.734 23.469 1 96.69 321 LEU A O 1
ATOM 2510 N N . ARG A 1 322 ? -13.484 19.594 24.234 1 93.56 322 ARG A N 1
ATOM 2511 C CA . ARG A 1 322 ? -12.188 19.328 23.609 1 93.56 322 ARG A CA 1
ATOM 2512 C C . ARG A 1 322 ? -11.438 18.234 24.375 1 93.56 322 ARG A C 1
ATOM 2514 O O . ARG A 1 322 ? -10.664 17.484 23.797 1 93.56 322 ARG A O 1
ATOM 2521 N N . GLU A 1 323 ? -11.695 18.141 25.609 1 94.12 323 GLU A N 1
ATOM 2522 C CA . GLU A 1 323 ? -10.938 17.25 26.484 1 94.12 323 GLU A CA 1
ATOM 2523 C C . GLU A 1 323 ? -11.531 15.836 26.469 1 94.12 323 GLU A C 1
ATOM 2525 O O . GLU A 1 323 ? -10.805 14.852 26.656 1 94.12 323 GLU A O 1
ATOM 2530 N N . VAL A 1 324 ? -12.797 15.68 26.328 1 96.56 324 VAL A N 1
ATOM 2531 C CA . VAL A 1 324 ? -13.492 14.398 26.438 1 96.56 324 VAL A CA 1
ATOM 2532 C C . VAL A 1 324 ? -13.008 13.461 25.344 1 96.56 324 VAL A C 1
ATOM 2534 O O . VAL A 1 324 ? -13.047 13.812 24.156 1 96.56 324 VAL A O 1
ATOM 2537 N N . PRO A 1 325 ? -12.539 12.273 25.703 1 96.12 325 PRO A N 1
ATOM 2538 C CA . PRO A 1 325 ? -12.117 11.305 24.688 1 96.12 325 PRO A CA 1
ATOM 2539 C C . PRO A 1 325 ? -13.281 10.781 23.859 1 96.12 325 PRO A C 1
ATOM 2541 O O . PRO A 1 325 ? -14.43 10.766 24.328 1 96.12 325 PRO A O 1
ATOM 2544 N N . ASP A 1 326 ? -13 10.32 22.672 1 96.19 326 ASP A N 1
ATOM 2545 C CA . ASP A 1 326 ? -14.008 9.82 21.734 1 96.19 326 ASP A CA 1
ATOM 2546 C C . ASP A 1 326 ? -14.828 8.695 22.375 1 96.19 326 ASP A C 1
ATOM 2548 O O . ASP A 1 326 ? -16.047 8.656 22.234 1 96.19 326 ASP A O 1
ATOM 2552 N N . ALA A 1 327 ? -14.156 7.738 23.047 1 95.5 327 ALA A N 1
ATOM 2553 C CA . ALA A 1 327 ? -14.859 6.605 23.641 1 95.5 327 ALA A CA 1
ATOM 2554 C C . ALA A 1 327 ? -15.836 7.074 24.719 1 95.5 327 ALA A C 1
ATOM 2556 O O . ALA A 1 327 ? -16.906 6.48 24.891 1 95.5 327 ALA A O 1
ATOM 2557 N N . GLN A 1 328 ? -15.5 8.109 25.453 1 96.19 328 GLN A N 1
ATOM 2558 C CA . GLN A 1 328 ? -16.391 8.641 26.469 1 96.19 328 GLN A CA 1
ATOM 2559 C C . GLN A 1 328 ? -17.609 9.312 25.844 1 96.19 328 GLN A C 1
ATOM 2561 O O . GLN A 1 328 ? -18.719 9.266 26.391 1 96.19 328 GLN A O 1
ATOM 2566 N N . PHE A 1 329 ? -17.422 9.992 2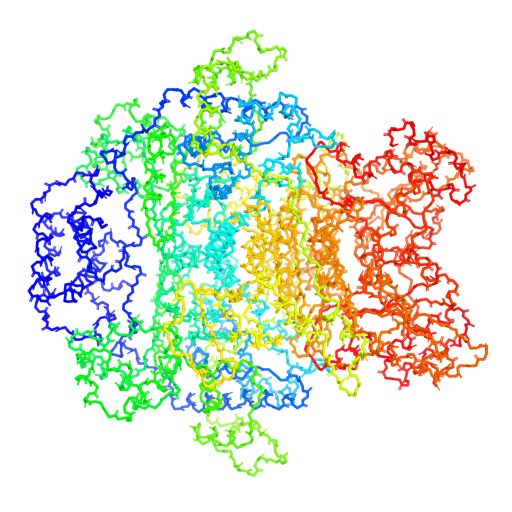4.734 1 95 329 PHE A N 1
ATOM 2567 C CA . PHE A 1 329 ? -18.547 10.547 24.016 1 95 329 PHE A CA 1
ATOM 2568 C C . PHE A 1 329 ? -19.531 9.445 23.609 1 95 329 PHE A C 1
ATOM 2570 O O . PHE A 1 329 ? -20.734 9.641 23.641 1 95 329 PHE A O 1
ATOM 2577 N N . GLN A 1 330 ? -18.984 8.328 23.188 1 92.62 330 GLN A N 1
ATOM 2578 C CA . GLN A 1 330 ? -19.828 7.188 22.859 1 92.62 330 GLN A CA 1
ATOM 2579 C C . GLN A 1 330 ? -20.641 6.742 24.062 1 92.62 330 GLN A C 1
ATOM 2581 O O . GLN A 1 330 ? -21.828 6.426 23.938 1 92.62 330 GLN A O 1
ATOM 2586 N N . THR A 1 331 ? -19.984 6.672 25.188 1 94 331 THR A N 1
ATOM 2587 C CA . THR A 1 331 ? -20.656 6.297 26.422 1 94 331 THR A CA 1
ATOM 2588 C C . THR A 1 331 ? -21.75 7.309 26.766 1 94 331 THR A C 1
ATOM 2590 O O . THR A 1 331 ? -22.859 6.926 27.141 1 94 331 THR A O 1
ATOM 2593 N N . TYR A 1 332 ? -21.484 8.625 26.656 1 95.06 332 TYR A N 1
ATOM 2594 C CA . TYR A 1 332 ? -22.484 9.656 26.938 1 95.06 332 TYR A CA 1
ATOM 2595 C C . TYR A 1 332 ? -23.719 9.484 26.047 1 95.06 332 TYR A C 1
ATOM 2597 O O . TYR A 1 332 ? -24.828 9.781 26.469 1 95.06 332 TYR A O 1
ATOM 2605 N N . ALA A 1 333 ? -23.531 8.984 24.859 1 92 333 ALA A N 1
ATOM 2606 C CA . ALA A 1 333 ? -24.625 8.828 23.906 1 92 333 ALA A CA 1
ATOM 2607 C C . ALA A 1 333 ? -25.578 7.715 24.344 1 92 333 ALA A C 1
ATOM 2609 O O . ALA A 1 333 ? -26.703 7.625 23.844 1 92 333 ALA A O 1
ATOM 2610 N N . THR A 1 334 ? -25.156 6.875 25.312 1 91 334 THR A N 1
ATOM 2611 C CA . THR A 1 334 ? -25.984 5.73 25.703 1 91 334 THR A CA 1
ATOM 2612 C C . THR A 1 334 ? -26.469 5.867 27.141 1 91 334 THR A C 1
ATOM 2614 O O . THR A 1 334 ? -27.25 5.039 27.625 1 91 334 THR A O 1
ATOM 2617 N N . ARG A 1 335 ? -26.031 6.875 27.859 1 93.62 335 ARG A N 1
ATOM 2618 C CA . ARG A 1 335 ? -26.359 7.008 29.266 1 93.62 335 ARG A CA 1
ATOM 2619 C C . ARG A 1 335 ? -27.422 8.078 29.484 1 93.62 335 ARG A C 1
ATOM 2621 O O . ARG A 1 335 ? -27.672 8.898 28.609 1 93.62 335 ARG A O 1
ATOM 2628 N N . ASP A 1 336 ? -28.016 8.078 30.688 1 94.81 336 ASP A N 1
ATOM 2629 C CA . ASP A 1 336 ? -29.109 8.992 30.953 1 94.81 336 ASP A CA 1
ATOM 2630 C C . ASP A 1 336 ? -28.594 10.359 31.391 1 94.81 336 ASP A C 1
ATOM 2632 O O . ASP A 1 336 ? -27.391 10.555 31.547 1 94.81 336 ASP A O 1
ATOM 2636 N N . ALA A 1 337 ? -29.5 11.32 31.484 1 96.94 337 ALA A N 1
ATOM 2637 C CA . ALA A 1 337 ? -29.172 12.711 31.797 1 96.94 337 ALA A CA 1
ATOM 2638 C C . ALA A 1 337 ? -28.469 12.812 33.156 1 96.94 337 ALA A C 1
ATOM 2640 O O . ALA A 1 337 ? -27.594 13.664 33.344 1 96.94 337 ALA A O 1
ATOM 2641 N N . ALA A 1 338 ? -28.828 11.922 34.125 1 97 338 ALA A N 1
ATOM 2642 C CA . ALA A 1 338 ? -28.219 11.953 35.438 1 97 338 ALA A CA 1
ATOM 2643 C C . ALA A 1 338 ? -26.719 11.625 35.344 1 97 338 ALA A C 1
ATOM 2645 O O . ALA A 1 338 ? -25.906 12.289 36 1 97 338 ALA A O 1
ATOM 2646 N N . TYR A 1 339 ? -26.453 10.594 34.625 1 96.44 339 TYR A N 1
ATOM 2647 C CA . TYR A 1 339 ? -25.047 10.227 34.438 1 96.44 339 TYR A CA 1
ATOM 2648 C C . TYR A 1 339 ? -24.281 11.359 33.781 1 96.44 339 TYR A C 1
ATOM 2650 O O . TYR A 1 339 ? -23.156 11.672 34.188 1 96.44 339 TYR A O 1
ATOM 2658 N N . ILE A 1 340 ? -24.844 11.984 32.75 1 97.62 340 ILE A N 1
ATOM 2659 C CA . ILE A 1 340 ? -24.188 13.039 32 1 97.62 340 ILE A CA 1
ATOM 2660 C C . ILE A 1 340 ? -23.969 14.258 32.906 1 97.62 340 ILE A C 1
ATOM 2662 O O . ILE A 1 340 ? -22.922 14.906 32.844 1 97.62 340 ILE A O 1
ATOM 2666 N N . ARG A 1 341 ? -24.922 14.602 33.75 1 97.06 341 ARG A N 1
ATOM 2667 C CA . ARG A 1 341 ? -24.797 15.711 34.688 1 97.06 341 ARG A CA 1
ATOM 2668 C C . ARG A 1 341 ? -23.641 15.484 35.625 1 97.06 341 ARG A C 1
ATOM 2670 O O . ARG A 1 341 ? -22.875 16.406 35.938 1 97.06 341 ARG A O 1
ATOM 2677 N N . GLU A 1 342 ? -23.531 14.25 36.031 1 96.75 342 GLU A N 1
ATOM 2678 C CA . GLU A 1 342 ? -22.5 13.914 37.031 1 96.75 342 GLU A CA 1
ATOM 2679 C C . GLU A 1 342 ? -21.109 13.859 36.375 1 96.75 342 GLU A C 1
ATOM 2681 O O . GLU A 1 342 ? -20.156 14.383 36.938 1 96.75 342 GLU A O 1
ATOM 2686 N N . HIS A 1 343 ? -21.047 13.258 35.25 1 96.44 343 HIS A N 1
ATOM 2687 C CA . HIS A 1 343 ? -19.734 12.906 34.719 1 96.44 343 HIS A CA 1
ATOM 2688 C C . HIS A 1 343 ? -19.25 13.938 33.719 1 96.44 343 HIS A C 1
ATOM 2690 O O . HIS A 1 343 ? -18.047 14.133 33.531 1 96.44 343 HIS A O 1
ATOM 2696 N N . PHE A 1 344 ? -20.109 14.555 32.938 1 97.88 344 PHE A N 1
ATOM 2697 C CA . PHE A 1 344 ? -19.703 15.586 32 1 97.88 344 PHE A CA 1
ATOM 2698 C C . PHE A 1 344 ? -19.719 16.969 32.656 1 97.88 344 PHE A C 1
ATOM 2700 O O . PHE A 1 344 ? -18.703 17.656 32.688 1 97.88 344 PHE A O 1
ATOM 2707 N N . PHE A 1 345 ? -20.859 17.391 33.188 1 97.75 345 PHE A N 1
ATOM 2708 C CA . PHE A 1 345 ? -21.031 18.734 33.75 1 97.75 345 PHE A CA 1
ATOM 2709 C C . PHE A 1 345 ? -20.422 18.812 35.156 1 97.75 345 PHE A C 1
ATOM 2711 O O . PHE A 1 345 ? -20.188 19.906 35.656 1 97.75 345 PHE A O 1
ATOM 2718 N N . GLY A 1 346 ? -20.156 17.656 35.781 1 97.25 346 GLY A N 1
ATOM 2719 C CA . GLY A 1 346 ? -19.578 17.625 37.094 1 97.25 346 GLY A CA 1
ATOM 2720 C C . GLY A 1 346 ? -18.062 17.734 37.094 1 97.25 346 GLY A C 1
ATOM 2721 O O . GLY A 1 346 ? -17.438 17.781 38.156 1 97.25 346 GLY A O 1
ATOM 2722 N N . ALA A 1 347 ? -17.516 17.812 35.969 1 95.56 347 ALA A N 1
ATOM 2723 C CA . ALA A 1 347 ? -16.062 17.719 35.812 1 95.56 347 ALA A CA 1
ATOM 2724 C C . ALA A 1 347 ? -15.375 18.922 36.469 1 95.56 347 ALA A C 1
ATOM 2726 O O . ALA A 1 347 ? -14.227 18.812 36.906 1 95.56 347 ALA A O 1
ATOM 2727 N N . GLU A 1 348 ? -15.969 20.125 36.5 1 94.69 348 GLU A N 1
ATOM 2728 C CA . GLU A 1 348 ? -15.445 21.328 37.156 1 94.69 348 GLU A CA 1
ATOM 2729 C C . GLU A 1 348 ? -16.578 22.234 37.625 1 94.69 348 GLU A C 1
ATOM 2731 O O . GLU A 1 348 ? -17.703 22.141 37.156 1 94.69 348 GLU A O 1
ATOM 2736 N N . PRO A 1 349 ? -16.281 23.141 38.469 1 95.94 349 PRO A N 1
ATOM 2737 C CA . PRO A 1 349 ? -17.328 23.938 39.125 1 95.94 349 PRO A CA 1
ATOM 2738 C C . PRO A 1 349 ? -18.125 24.781 38.125 1 95.94 349 PRO A C 1
ATOM 2740 O O . PRO A 1 349 ? -19.344 24.859 38.188 1 95.94 349 PRO A O 1
ATOM 2743 N N . ALA A 1 350 ? -17.422 25.422 37.188 1 95.12 350 ALA A N 1
ATOM 2744 C CA . ALA A 1 350 ? -18.109 26.25 36.219 1 95.12 350 ALA A CA 1
ATOM 2745 C C . ALA A 1 350 ? -19.094 25.438 35.375 1 95.12 350 ALA A C 1
ATOM 2747 O O . ALA A 1 350 ? -20.156 25.938 35 1 95.12 350 ALA A O 1
ATOM 2748 N N . LEU A 1 351 ? -18.875 24.203 35.125 1 96.94 351 LEU A N 1
ATOM 2749 C CA . LEU A 1 351 ? -19.766 23.328 34.344 1 96.94 351 LEU A CA 1
ATOM 2750 C C . LEU A 1 351 ? -20.953 22.875 35.188 1 96.94 351 LEU A C 1
ATOM 2752 O O . LEU A 1 351 ? -22.062 22.688 34.688 1 96.94 351 LEU A O 1
ATOM 2756 N N . VAL A 1 352 ? -20.656 22.641 36.5 1 97.25 352 VAL A N 1
ATOM 2757 C CA . VAL A 1 352 ? -21.75 22.297 37.406 1 97.25 352 VAL A CA 1
ATOM 2758 C C . VAL A 1 352 ? -22.797 23.406 37.375 1 97.25 352 VAL A C 1
ATOM 2760 O O . VAL A 1 352 ? -24 23.125 37.312 1 97.25 352 VAL A O 1
ATOM 2763 N N . GLU A 1 353 ? -22.328 24.625 37.469 1 96.88 353 GLU A N 1
ATOM 2764 C CA . GLU A 1 353 ? -23.25 25.766 37.438 1 96.88 353 GLU A CA 1
ATOM 2765 C C . GLU A 1 353 ? -24.031 25.812 36.125 1 96.88 353 GLU A C 1
ATOM 2767 O O . GLU A 1 353 ? -25.234 26.094 36.125 1 96.88 353 GLU A O 1
ATOM 2772 N N . LEU A 1 354 ? -23.359 25.562 35 1 96.31 354 LEU A N 1
ATOM 2773 C CA . LEU A 1 354 ? -24.047 25.516 33.719 1 96.31 354 LEU A CA 1
ATOM 2774 C C . LEU A 1 354 ? -25.062 24.375 33.688 1 96.31 354 LEU A C 1
ATOM 2776 O O . LEU A 1 354 ? -26.172 24.562 33.188 1 96.31 354 LEU A O 1
ATOM 2780 N N . GLY A 1 355 ? -24.703 23.219 34.219 1 96.56 355 GLY A N 1
ATOM 2781 C CA . GLY A 1 355 ? -25.578 22.062 34.25 1 96.56 355 GLY A CA 1
ATOM 2782 C C . GLY A 1 355 ? -26.875 22.328 35.031 1 96.56 355 GLY A C 1
ATOM 2783 O O . GLY A 1 355 ? -27.922 21.75 34.688 1 96.56 355 GLY A O 1
ATOM 2784 N N . LYS A 1 356 ? -26.797 23.172 36 1 96.25 356 LYS A N 1
ATOM 2785 C CA . LYS A 1 356 ? -27.984 23.5 36.781 1 96.25 356 LYS A CA 1
ATOM 2786 C C . LYS A 1 356 ? -29.031 24.219 35.969 1 96.25 356 LYS A C 1
ATOM 2788 O O . LYS A 1 356 ? -30.219 24.156 36.25 1 96.25 356 LYS A O 1
ATOM 2793 N N . LEU A 1 357 ? -28.594 24.859 34.938 1 96.19 357 LEU A N 1
ATOM 2794 C CA . LEU A 1 357 ? -29.5 25.656 34.125 1 96.19 357 LEU A CA 1
ATOM 2795 C C . LEU A 1 357 ? -30.203 24.797 33.094 1 96.19 357 LEU A C 1
ATOM 2797 O O . LEU A 1 357 ? -31.141 25.25 32.438 1 96.19 357 LEU A O 1
ATOM 2801 N N . LEU A 1 358 ? -29.828 23.531 32.938 1 96.94 358 LEU A N 1
ATOM 2802 C CA . LEU A 1 358 ? -30.328 22.672 31.875 1 96.94 358 LEU A CA 1
ATOM 2803 C C . LEU A 1 358 ? -31.281 21.625 32.438 1 96.94 358 LEU A C 1
ATOM 2805 O O . LEU A 1 358 ? -31.031 21.031 33.469 1 96.94 358 LEU A O 1
ATOM 2809 N N . SER A 1 359 ? -32.344 21.406 31.766 1 97.12 359 SER A N 1
ATOM 2810 C CA . SER A 1 359 ? -33.25 20.297 32.094 1 97.12 359 SER A CA 1
ATOM 2811 C C . SER A 1 359 ? -32.688 18.969 31.641 1 97.12 359 SER A C 1
ATOM 2813 O O . SER A 1 359 ? -31.797 18.922 30.781 1 97.12 359 SER A O 1
ATOM 2815 N N . ASP A 1 360 ? -33.219 17.922 32.188 1 96.81 360 ASP A N 1
ATOM 2816 C CA . ASP A 1 360 ? -32.812 16.578 31.75 1 96.81 360 ASP A CA 1
ATOM 2817 C C . ASP A 1 360 ? -33.156 16.359 30.281 1 96.81 360 ASP A C 1
ATOM 2819 O O . ASP A 1 360 ? -32.375 15.703 29.562 1 96.81 360 ASP A O 1
ATOM 2823 N N . ASP A 1 361 ? -34.188 16.891 29.844 1 96.62 361 ASP A N 1
ATOM 2824 C CA . ASP A 1 361 ? -34.562 16.766 28.453 1 96.62 361 ASP A CA 1
ATOM 2825 C C . ASP A 1 361 ? -33.594 17.469 27.516 1 96.62 361 ASP A C 1
ATOM 2827 O O . ASP A 1 361 ? -33.25 16.953 26.453 1 96.62 361 ASP A O 1
ATOM 2831 N N . LYS A 1 362 ? -33.188 18.609 27.969 1 96.38 362 LYS A N 1
ATOM 2832 C CA . LYS A 1 362 ? -32.219 19.344 27.172 1 96.38 362 LYS A CA 1
ATOM 2833 C C . LYS A 1 362 ? -30.891 18.609 27.078 1 96.38 362 LYS A C 1
ATOM 2835 O O . LYS A 1 362 ? -30.266 18.562 26.016 1 96.38 362 LYS A O 1
ATOM 2840 N N . ILE A 1 363 ? -30.484 18.047 28.188 1 96.94 363 ILE A N 1
ATOM 2841 C CA . ILE A 1 363 ? -29.25 17.281 28.219 1 96.94 363 ILE A CA 1
ATOM 2842 C C . ILE A 1 363 ? -29.375 16.078 27.297 1 96.94 363 ILE A C 1
ATOM 2844 O O . ILE A 1 363 ? -28.469 15.812 26.484 1 96.94 363 ILE A O 1
ATOM 2848 N N . SER A 1 364 ? -30.453 15.391 27.344 1 95.62 364 SER A N 1
ATOM 2849 C CA . SER A 1 364 ? -30.688 14.227 26.5 1 95.62 364 SER A CA 1
ATOM 2850 C C . SER A 1 364 ? -30.734 14.625 25.031 1 95.62 364 SER A C 1
ATOM 2852 O O . SER A 1 364 ? -30.188 13.93 24.172 1 95.62 364 SER A O 1
ATOM 2854 N N . GLU A 1 365 ? -31.375 15.664 24.75 1 95.88 365 GLU A N 1
ATOM 2855 C CA . GLU A 1 365 ? -31.453 16.156 23.375 1 95.88 365 GLU A CA 1
ATOM 2856 C C . GLU A 1 365 ? -30.078 16.453 22.812 1 95.88 365 GLU A C 1
ATOM 2858 O O . GLU A 1 365 ? -29.75 16.047 21.688 1 95.88 365 GLU A O 1
ATOM 2863 N N . CYS A 1 366 ? -29.234 17.109 23.562 1 96.56 366 CYS A N 1
ATOM 2864 C CA . CYS A 1 366 ? -27.906 17.516 23.125 1 96.56 366 CYS A CA 1
ATOM 2865 C C . CYS A 1 366 ? -27 16.297 22.906 1 96.56 366 CYS A C 1
ATOM 2867 O O . CYS A 1 366 ? -26.359 16.172 21.859 1 96.56 366 CYS A O 1
ATOM 2869 N N . PHE A 1 367 ? -27.031 15.328 23.766 1 95.62 367 PHE A N 1
ATOM 2870 C CA . PHE A 1 367 ? -26.031 14.266 23.766 1 95.62 367 PHE A CA 1
ATOM 2871 C C . PHE A 1 367 ? -26.516 13.078 22.938 1 95.62 367 PHE A C 1
ATOM 2873 O O . PHE A 1 367 ? -25.703 12.32 22.406 1 95.62 367 PHE A O 1
ATOM 2880 N N . HIS A 1 368 ? -27.828 12.922 22.781 1 92.81 368 HIS A N 1
ATOM 2881 C CA . HIS A 1 368 ? -28.344 11.727 22.125 1 92.81 368 HIS A CA 1
ATOM 2882 C C . HIS A 1 368 ? -28.766 12.023 20.688 1 92.81 368 HIS A C 1
ATOM 2884 O O . HIS A 1 368 ? -28.688 11.148 19.812 1 92.81 368 HIS A O 1
ATOM 2890 N N . LEU A 1 369 ? -29.188 13.258 20.406 1 92 369 LEU A N 1
ATOM 2891 C CA . LEU A 1 369 ? -29.953 13.438 19.172 1 92 369 LEU A CA 1
ATOM 2892 C C . LEU A 1 369 ? -29.359 14.547 18.312 1 92 369 LEU A C 1
ATOM 2894 O O . LEU A 1 369 ? -29.656 14.648 17.125 1 92 369 LEU A O 1
ATOM 2898 N N . SER A 1 370 ? -28.5 15.352 18.906 1 95.69 370 SER A N 1
ATOM 2899 C CA . SER A 1 370 ? -28.188 16.594 18.219 1 95.69 370 SER A CA 1
ATOM 2900 C C . SER A 1 370 ? -26.719 16.656 17.812 1 95.69 370 SER A C 1
ATOM 2902 O O . SER A 1 370 ? -26 17.547 18.266 1 95.69 370 SER A O 1
ATOM 2904 N N . ARG A 1 371 ? -26.297 15.805 16.953 1 97.19 371 ARG A N 1
ATOM 2905 C CA . ARG A 1 371 ? -25.031 15.938 16.266 1 97.19 371 ARG A CA 1
ATOM 2906 C C . ARG A 1 371 ? -25.188 16.688 14.945 1 97.19 371 ARG A C 1
ATOM 2908 O O . ARG A 1 371 ? -26.266 16.656 14.336 1 97.19 371 ARG A O 1
ATOM 2915 N N . GLY A 1 372 ? -24.109 17.391 14.539 1 98 372 GLY A N 1
ATOM 2916 C CA . GLY A 1 372 ? -24.188 18.188 13.328 1 98 372 GLY A CA 1
ATOM 2917 C C . GLY A 1 372 ? -24.5 17.375 12.094 1 98 372 GLY A C 1
ATOM 2918 O O . GLY A 1 372 ? -25.25 17.812 11.219 1 98 372 GLY A O 1
ATOM 2919 N N . GLY A 1 373 ? -24 16.156 11.969 1 97.88 373 GLY A N 1
ATOM 2920 C CA . GLY A 1 373 ? -24.188 15.305 10.812 1 97.88 373 GLY A CA 1
ATOM 2921 C C . GLY A 1 373 ? -25.609 14.758 10.711 1 97.88 373 GLY A C 1
ATOM 2922 O O . GLY A 1 373 ? -26 14.211 9.68 1 97.88 373 GLY A O 1
ATOM 2923 N N . HIS A 1 374 ? -26.406 14.969 11.781 1 97.12 374 HIS A N 1
ATOM 2924 C CA . HIS A 1 374 ? -27.781 14.492 11.789 1 97.12 374 HIS A CA 1
ATOM 2925 C C . HIS A 1 374 ? -28.766 15.617 11.477 1 97.12 374 HIS A C 1
ATOM 2927 O O . HIS A 1 374 ? -29.969 15.438 11.578 1 97.12 374 HIS A O 1
ATOM 2933 N N . GLU A 1 375 ? -28.281 16.766 11.102 1 96.5 375 GLU A N 1
ATOM 2934 C CA . GLU A 1 375 ? -29.141 17.891 10.766 1 96.5 375 GLU A CA 1
ATOM 2935 C C . GLU A 1 375 ? -28.844 18.406 9.352 1 96.5 375 GLU A C 1
ATOM 2937 O O . GLU A 1 375 ? -27.797 19 9.102 1 96.5 375 GLU A O 1
ATOM 2942 N N . ALA A 1 376 ? -29.812 18.328 8.484 1 97 376 ALA A N 1
ATOM 2943 C CA . ALA A 1 376 ? -29.688 18.578 7.051 1 97 376 ALA A CA 1
ATOM 2944 C C . ALA A 1 376 ? -29.188 20 6.797 1 97 376 ALA A C 1
ATOM 2946 O O . ALA A 1 376 ? -28.391 20.234 5.891 1 97 376 ALA A O 1
ATOM 2947 N N . ARG A 1 377 ? -29.625 20.969 7.609 1 97 377 ARG A N 1
ATOM 2948 C CA . ARG A 1 377 ? -29.25 22.359 7.41 1 97 377 ARG A CA 1
ATOM 2949 C C . ARG A 1 377 ? -27.75 22.578 7.652 1 97 377 ARG A C 1
ATOM 2951 O O . ARG A 1 377 ? -27.109 23.359 6.953 1 97 377 ARG A O 1
ATOM 2958 N N . LYS A 1 378 ? -27.25 21.953 8.664 1 97.88 378 LYS A N 1
ATOM 2959 C CA . LYS A 1 378 ? -25.828 22.062 8.953 1 97.88 378 LYS A CA 1
ATOM 2960 C C . LYS A 1 378 ? -24.984 21.453 7.84 1 97.88 378 LYS A C 1
ATOM 2962 O O . LYS A 1 378 ? -23.922 21.984 7.488 1 97.88 378 LYS A O 1
ATOM 2967 N N . VAL A 1 379 ? -25.422 20.281 7.336 1 98.5 379 VAL A N 1
ATOM 2968 C CA . VAL A 1 379 ? -24.719 19.609 6.242 1 98.5 379 VAL A CA 1
ATOM 2969 C C . VAL A 1 379 ? -24.797 20.453 4.98 1 98.5 379 VAL A C 1
ATOM 2971 O O . VAL A 1 379 ? -23.812 20.609 4.266 1 98.5 379 VAL A O 1
ATOM 2974 N N . TYR A 1 380 ? -26 21 4.723 1 98.5 380 TYR A N 1
ATOM 2975 C CA . TYR A 1 380 ? -26.188 21.891 3.58 1 98.5 380 TYR A CA 1
ATOM 2976 C C . TYR A 1 380 ? -25.219 23.062 3.633 1 98.5 380 TYR A C 1
ATOM 2978 O O . TYR A 1 380 ? -24.578 23.391 2.629 1 98.5 380 TYR A O 1
ATOM 2986 N N . ALA A 1 381 ? -25.125 23.719 4.793 1 98.12 381 ALA A N 1
ATOM 2987 C CA . ALA A 1 381 ? -24.219 24.844 4.969 1 98.12 381 ALA A CA 1
ATOM 2988 C C . ALA A 1 381 ? -22.781 24.453 4.691 1 98.12 381 ALA A C 1
ATOM 2990 O O . ALA A 1 381 ? -22.031 25.203 4.062 1 98.12 381 ALA A O 1
ATOM 2991 N N . ALA A 1 382 ? -22.375 23.328 5.16 1 98.56 382 ALA A N 1
ATOM 2992 C CA . ALA A 1 382 ? -21.016 22.828 4.965 1 98.56 382 ALA A CA 1
ATOM 2993 C C . ALA A 1 382 ? -20.719 22.578 3.486 1 98.56 382 ALA A C 1
ATOM 2995 O O . ALA A 1 382 ? -19.656 22.938 2.986 1 98.56 382 ALA A O 1
ATOM 2996 N N . TYR A 1 383 ? -21.672 21.891 2.791 1 98.75 383 TYR A N 1
ATOM 2997 C CA . TYR A 1 383 ? -21.484 21.609 1.374 1 98.75 383 TYR A CA 1
ATOM 2998 C C . TYR A 1 383 ? -21.391 22.891 0.561 1 98.75 383 TYR A C 1
ATOM 3000 O O . TYR A 1 383 ? -20.547 23 -0.33 1 98.75 383 TYR A O 1
ATOM 3008 N N . ARG A 1 384 ? -22.266 23.828 0.86 1 98.06 384 ARG A N 1
ATOM 3009 C CA . ARG A 1 384 ? -22.234 25.109 0.17 1 98.06 384 ARG A CA 1
ATOM 3010 C C . ARG A 1 384 ? -20.906 25.812 0.395 1 98.06 384 ARG A C 1
ATOM 3012 O O . ARG A 1 384 ? -20.312 26.359 -0.543 1 98.06 384 ARG A O 1
ATOM 3019 N N . ALA A 1 385 ? -20.453 25.812 1.651 1 97.75 385 ALA A N 1
ATOM 3020 C CA . ALA A 1 385 ? -19.172 26.422 1.984 1 97.75 385 ALA A CA 1
ATOM 3021 C C . ALA A 1 385 ? -18.031 25.75 1.248 1 97.75 385 ALA A C 1
ATOM 3023 O O . ALA A 1 385 ? -17.094 26.406 0.794 1 97.75 385 ALA A O 1
ATOM 3024 N N . ALA A 1 386 ? -18.031 24.438 1.176 1 98.31 386 ALA A N 1
ATOM 3025 C CA . ALA A 1 386 ? -17 23.688 0.481 1 98.31 386 ALA A CA 1
ATOM 3026 C C . ALA A 1 386 ? -16.922 24.062 -0.993 1 98.31 386 ALA A C 1
ATOM 3028 O O . ALA A 1 386 ? -15.836 24.25 -1.543 1 98.31 386 ALA A O 1
ATOM 3029 N N . LEU A 1 387 ? -18.062 24.172 -1.655 1 97.81 387 LEU A N 1
ATOM 3030 C CA . LEU A 1 387 ? -18.109 24.469 -3.084 1 97.81 387 LEU A CA 1
ATOM 3031 C C . LEU A 1 387 ? -17.703 25.906 -3.359 1 97.81 387 LEU A C 1
ATOM 3033 O O . LEU A 1 387 ? -17.234 26.234 -4.453 1 97.81 387 LEU A O 1
ATOM 3037 N N . THR A 1 388 ? -17.891 26.766 -2.359 1 96.12 388 THR A N 1
ATOM 3038 C CA . THR A 1 388 ? -17.547 28.188 -2.525 1 96.12 388 THR A CA 1
ATOM 3039 C C . THR A 1 388 ? -16.047 28.406 -2.322 1 96.12 388 THR A C 1
ATOM 3041 O O . THR A 1 388 ? -15.484 29.359 -2.855 1 96.12 388 THR A O 1
ATOM 3044 N N . HIS A 1 389 ? -15.477 27.516 -1.597 1 96.31 389 HIS A N 1
ATOM 3045 C CA . HIS A 1 389 ? -14.047 27.641 -1.326 1 96.31 389 HIS A CA 1
ATOM 3046 C C . HIS A 1 389 ? -13.227 27.391 -2.582 1 96.31 389 HIS A C 1
ATOM 3048 O O . HIS A 1 389 ? -13.484 26.438 -3.318 1 96.31 389 HIS A O 1
ATOM 3054 N N . LYS A 1 390 ? -12.25 28.219 -2.857 1 96.5 390 LYS A N 1
ATOM 3055 C CA . LYS A 1 390 ? -11.383 28.078 -4.023 1 96.5 390 LYS A CA 1
ATOM 3056 C C . LYS A 1 390 ? -9.922 27.969 -3.611 1 96.5 390 LYS A C 1
ATOM 3058 O O . LYS A 1 390 ? -9.531 28.422 -2.535 1 96.5 390 LYS A O 1
ATOM 3063 N N . GLY A 1 391 ? -9.172 27.266 -4.406 1 96.38 391 GLY A N 1
ATOM 3064 C CA . GLY A 1 391 ? -7.727 27.266 -4.273 1 96.38 391 GLY A CA 1
ATOM 3065 C C . GLY A 1 391 ? -7.199 26.062 -3.514 1 96.38 391 GLY A C 1
ATOM 3066 O O . GLY A 1 391 ? -5.992 25.797 -3.52 1 96.38 391 GLY A O 1
ATOM 3067 N N . ALA A 1 392 ? -8.031 25.297 -2.852 1 97.69 392 ALA A N 1
ATOM 3068 C CA . ALA A 1 392 ? -7.617 24.109 -2.105 1 97.69 392 ALA A CA 1
ATOM 3069 C C . ALA A 1 392 ? -8.766 23.109 -1.982 1 97.69 392 ALA A C 1
ATOM 3071 O O . ALA A 1 392 ? -9.938 23.484 -2.074 1 97.69 392 ALA A O 1
ATOM 3072 N N . PRO A 1 393 ? -8.422 21.812 -1.848 1 98.69 393 PRO A N 1
ATOM 3073 C CA . PRO A 1 393 ? -9.5 20.859 -1.554 1 98.69 393 PRO A CA 1
ATOM 3074 C C . PRO A 1 393 ? -10.102 21.062 -0.168 1 98.69 393 PRO A C 1
ATOM 3076 O O . PRO A 1 393 ? -9.492 21.703 0.688 1 98.69 393 PRO A O 1
ATOM 3079 N N . THR A 1 394 ? -11.297 20.578 0.044 1 98.81 394 THR A N 1
ATOM 3080 C CA . THR A 1 394 ? -11.992 20.75 1.317 1 98.81 394 THR A CA 1
ATOM 3081 C C . THR A 1 394 ? -12.297 19.406 1.951 1 98.81 394 THR A C 1
ATOM 3083 O O . THR A 1 394 ? -12.625 18.438 1.249 1 98.81 394 THR A O 1
ATOM 3086 N N . VAL A 1 395 ? -12.125 19.297 3.197 1 98.88 395 VAL A N 1
ATOM 3087 C CA . VAL A 1 395 ? -12.633 18.156 3.957 1 98.88 395 VAL A CA 1
ATOM 3088 C C . VAL A 1 395 ? -13.719 18.609 4.926 1 98.88 395 VAL A C 1
ATOM 3090 O O . VAL A 1 395 ? -13.602 19.688 5.531 1 98.88 395 VAL A O 1
ATOM 3093 N N . ILE A 1 396 ? -14.766 17.922 4.965 1 98.88 396 ILE A N 1
ATOM 3094 C CA . ILE A 1 396 ? -15.828 18.109 5.945 1 98.88 396 ILE A CA 1
ATOM 3095 C C . ILE A 1 396 ? -15.781 16.984 6.977 1 98.88 396 ILE A C 1
ATOM 3097 O O . ILE A 1 396 ? -15.898 15.805 6.629 1 98.88 396 ILE A O 1
ATOM 3101 N N . LEU A 1 397 ? -15.516 17.328 8.203 1 98.75 397 LEU A N 1
ATOM 3102 C CA . LEU A 1 397 ? -15.562 16.391 9.312 1 98.75 397 LEU A CA 1
ATOM 3103 C C . LEU A 1 397 ? -16.922 16.438 10.016 1 98.75 397 LEU A C 1
ATOM 3105 O O . LEU A 1 397 ? -17.172 17.344 10.82 1 98.75 397 LEU A O 1
ATOM 3109 N N . ALA A 1 398 ? -17.75 15.484 9.742 1 98.69 398 ALA A N 1
ATOM 3110 C CA . ALA A 1 398 ? -19.125 15.477 10.242 1 98.69 398 ALA A CA 1
ATOM 3111 C C . ALA A 1 398 ? -19.297 14.453 11.367 1 98.69 398 ALA A C 1
ATOM 3113 O O . ALA A 1 398 ? -19.078 13.25 11.156 1 98.69 398 ALA A O 1
ATOM 3114 N N . GLN A 1 399 ? -19.688 14.938 12.531 1 98.06 399 GLN A N 1
ATOM 3115 C CA . GLN A 1 399 ? -19.891 14.031 13.648 1 98.06 399 GLN A CA 1
ATOM 3116 C C . GLN A 1 399 ? -21.297 13.43 13.625 1 98.06 399 GLN A C 1
ATOM 3118 O O . GLN A 1 399 ? -22.281 14.148 13.438 1 98.06 399 GLN A O 1
ATOM 3123 N N . THR A 1 400 ? -21.359 12.109 13.688 1 96.62 400 THR A N 1
ATOM 3124 C CA . THR A 1 400 ? -22.609 11.367 13.727 1 96.62 400 THR A CA 1
ATOM 3125 C C . THR A 1 400 ? -22.578 10.297 14.812 1 96.62 400 THR A C 1
ATOM 3127 O O . THR A 1 400 ? -21.594 10.188 15.555 1 96.62 400 THR A O 1
ATOM 3130 N N . VAL A 1 401 ? -23.734 9.633 14.992 1 93.81 401 VAL A N 1
ATOM 3131 C CA . VAL A 1 401 ? -23.844 8.477 15.867 1 93.81 401 VAL A CA 1
ATOM 3132 C C . VAL A 1 401 ? -24.125 7.223 15.031 1 93.81 401 VAL A C 1
ATOM 3134 O O . VAL A 1 401 ? -25.094 7.18 14.281 1 93.81 401 VAL A O 1
ATOM 3137 N N . LYS A 1 402 ? -23.281 6.289 15.156 1 90.75 402 LYS A N 1
ATOM 3138 C CA . LYS A 1 402 ? -23.453 5.059 14.391 1 90.75 402 LYS A CA 1
ATOM 3139 C C . LYS A 1 402 ? -24.781 4.375 14.727 1 90.75 402 LYS A C 1
ATOM 3141 O O . LYS A 1 402 ? -25.109 4.188 15.898 1 90.75 402 LYS A O 1
ATOM 3146 N N . GLY A 1 403 ? -25.531 4.008 13.734 1 91.19 403 GLY A N 1
ATOM 3147 C CA . GLY A 1 403 ? -26.812 3.338 13.914 1 91.19 403 GLY A CA 1
ATOM 3148 C C . GLY A 1 403 ? -27.938 4.285 14.289 1 91.19 403 GLY A C 1
ATOM 3149 O O . GLY A 1 403 ? -28.984 3.854 14.789 1 91.19 403 GLY A O 1
ATOM 3150 N N . PHE A 1 404 ? -27.734 5.559 14.047 1 91.44 404 PHE A N 1
ATOM 3151 C CA . PHE A 1 404 ? -28.703 6.59 14.375 1 91.44 404 PHE A CA 1
ATOM 3152 C C . PHE A 1 404 ? -30.078 6.23 13.812 1 91.44 404 PHE A C 1
ATOM 3154 O O . PHE A 1 404 ? -30.188 5.836 12.648 1 91.44 404 PHE A O 1
ATOM 3161 N N . THR A 1 405 ? -31.188 6.234 14.633 1 91 405 THR A N 1
ATOM 3162 C CA . THR A 1 405 ? -32.594 6.035 14.344 1 91 405 THR A CA 1
ATOM 3163 C C . THR A 1 405 ? -32.969 4.551 14.359 1 91 405 THR A C 1
ATOM 3165 O O . THR A 1 405 ? -34.125 4.18 14.148 1 91 405 THR A O 1
ATOM 3168 N N . LEU A 1 406 ? -31.953 3.611 14.523 1 91.25 406 LEU A N 1
ATOM 3169 C CA . LEU A 1 406 ? -32.25 2.182 14.5 1 91.25 406 LEU A CA 1
ATOM 3170 C C . LEU A 1 406 ? -32.75 1.711 15.859 1 91.25 406 LEU A C 1
ATOM 3172 O O . LEU A 1 406 ? -33.25 0.594 15.984 1 91.25 406 LEU A O 1
ATOM 3176 N N . GLY A 1 407 ? -32.594 2.539 16.844 1 85.69 407 GLY A N 1
ATOM 3177 C CA . GLY A 1 407 ? -33.094 2.205 18.156 1 85.69 407 GLY A CA 1
ATOM 3178 C C . GLY A 1 407 ? -32.031 1.982 19.188 1 85.69 407 GLY A C 1
ATOM 3179 O O . GLY A 1 407 ? -30.828 1.964 18.844 1 85.69 407 GLY A O 1
ATOM 3180 N N . LYS A 1 408 ? -32.406 1.764 20.422 1 79.75 408 LYS A N 1
ATOM 3181 C CA . LYS A 1 408 ? -31.531 1.715 21.578 1 79.75 408 LYS A CA 1
ATOM 3182 C C . LYS A 1 408 ? -30.609 0.497 21.516 1 79.75 408 LYS A C 1
ATOM 3184 O O . LYS A 1 408 ? -29.484 0.528 22.031 1 79.75 408 LYS A O 1
ATOM 3189 N N . GLY A 1 409 ? -31.047 -0.404 20.891 1 77.44 409 GLY A N 1
ATOM 3190 C CA . GLY A 1 409 ? -30.234 -1.609 20.797 1 77.44 409 GLY A CA 1
ATOM 3191 C C . GLY A 1 409 ? -29.125 -1.506 19.766 1 77.44 409 GLY A C 1
ATOM 3192 O O . GLY A 1 409 ? -28.219 -2.34 19.734 1 77.44 409 GLY A O 1
ATOM 3193 N N . PHE A 1 410 ? -29.062 -0.47 18.984 1 81.31 410 PHE A N 1
ATOM 3194 C CA . PHE A 1 410 ? -28.109 -0.346 17.875 1 81.31 410 PHE A CA 1
ATOM 3195 C C . PHE A 1 410 ? -27.234 0.885 18.062 1 81.31 410 PHE A C 1
ATOM 3197 O O . PHE A 1 410 ? -26.016 0.819 17.859 1 81.31 410 PHE A O 1
ATOM 3204 N N . GLU A 1 411 ? -27.766 1.856 18.531 1 83.31 411 GLU A N 1
ATOM 3205 C CA . GLU A 1 411 ? -27.062 3.141 18.547 1 83.31 411 GLU A CA 1
ATOM 3206 C C . GLU A 1 411 ? -25.875 3.121 19.5 1 83.31 411 GLU A C 1
ATOM 3208 O O . GLU A 1 411 ? -26.031 2.781 20.672 1 83.31 411 GLU A O 1
ATOM 3213 N N . SER A 1 412 ? -24.656 3.412 18.969 1 79.75 412 SER A N 1
ATOM 3214 C CA . SER A 1 412 ? -23.422 3.633 19.703 1 79.75 412 SER A CA 1
ATOM 3215 C C . SER A 1 412 ? -22.984 2.375 20.453 1 79.75 412 SER A C 1
ATOM 3217 O O . SER A 1 412 ? -22.391 2.459 21.531 1 79.75 412 SER A O 1
ATOM 3219 N N . LYS A 1 413 ? -23.312 1.205 19.969 1 77.88 413 LYS A N 1
ATOM 3220 C CA . LYS A 1 413 ? -22.828 -0.051 20.531 1 77.88 413 LYS A CA 1
ATOM 3221 C C . LYS A 1 413 ? -21.625 -0.576 19.766 1 77.88 413 LYS A C 1
ATOM 3223 O O . LYS A 1 413 ? -21.562 -0.476 18.547 1 77.88 413 LYS A O 1
ATOM 3228 N N . ASN A 1 414 ? -20.688 -1.144 20.5 1 76 414 ASN A N 1
ATOM 3229 C CA . ASN A 1 414 ? -19.5 -1.674 19.859 1 76 414 ASN A CA 1
ATOM 3230 C C . ASN A 1 414 ? -19.828 -2.822 18.906 1 76 414 ASN A C 1
ATOM 3232 O O . ASN A 1 414 ? -19.141 -3.021 17.906 1 76 414 ASN A O 1
ATOM 3236 N N . ALA A 1 415 ? -20.906 -3.557 19.141 1 71.69 415 ALA A N 1
ATOM 3237 C CA . ALA A 1 415 ? -21.266 -4.738 18.375 1 71.69 415 ALA A CA 1
ATOM 3238 C C . ALA A 1 415 ? -22.016 -4.355 17.094 1 71.69 415 ALA A C 1
ATOM 3240 O O . ALA A 1 415 ? -22.312 -5.211 16.266 1 71.69 415 ALA A O 1
ATOM 3241 N N . ASN A 1 416 ? -22.203 -3.129 16.906 1 74.44 416 ASN A N 1
ATOM 3242 C CA . ASN A 1 416 ? -23.094 -2.639 15.867 1 74.44 416 ASN A CA 1
ATOM 3243 C C . ASN A 1 416 ? -22.688 -3.176 14.492 1 74.44 416 ASN A C 1
ATOM 3245 O O . ASN A 1 416 ? -23.547 -3.496 13.672 1 74.44 416 ASN A O 1
ATOM 3249 N N . HIS A 1 417 ? -21.484 -3.246 14.32 1 69.38 417 HIS A N 1
ATOM 3250 C CA . HIS A 1 417 ? -21 -3.641 13 1 69.38 417 HIS A CA 1
ATOM 3251 C C . HIS A 1 417 ? -21.391 -5.078 12.68 1 69.38 417 HIS A C 1
ATOM 3253 O O . HIS A 1 417 ? -21.578 -5.43 11.508 1 69.38 417 HIS A O 1
ATOM 3259 N N . GLN A 1 418 ? -21.609 -5.844 13.656 1 70.44 418 GLN A N 1
ATOM 3260 C CA . GLN A 1 418 ? -21.891 -7.258 13.469 1 70.44 418 GLN A CA 1
ATOM 3261 C C . GLN A 1 418 ? -23.406 -7.52 13.492 1 70.44 418 GLN A C 1
ATOM 3263 O O . GLN A 1 418 ? -23.844 -8.625 13.188 1 70.44 418 GLN A O 1
ATOM 3268 N N . MET A 1 419 ? -24.141 -6.469 13.82 1 75.5 419 MET A N 1
ATOM 3269 C CA . MET A 1 419 ? -25.594 -6.609 13.852 1 75.5 419 MET A CA 1
ATOM 3270 C C . MET A 1 419 ? -26.188 -6.41 12.461 1 75.5 419 MET A C 1
ATOM 3272 O O . MET A 1 419 ? -26 -5.359 11.844 1 75.5 419 MET A O 1
ATOM 3276 N N . LYS A 1 420 ? -27.062 -7.438 12 1 77.25 420 LYS A N 1
ATOM 3277 C CA . LYS A 1 420 ? -27.453 -7.418 10.594 1 77.25 420 LYS A CA 1
ATOM 3278 C C . LYS A 1 420 ? -28.969 -7.48 10.453 1 77.25 420 LYS A C 1
ATOM 3280 O O . LYS A 1 420 ? -29.5 -7.66 9.352 1 77.25 420 LYS A O 1
ATOM 3285 N N . LYS A 1 421 ? -29.641 -7.379 11.57 1 87 421 LYS A N 1
ATOM 3286 C CA . LYS A 1 421 ? -31.094 -7.434 11.445 1 87 421 LYS A CA 1
ATOM 3287 C C . LYS A 1 421 ? -31.781 -6.734 12.617 1 87 421 LYS A C 1
ATOM 3289 O O . LYS A 1 421 ? -31.172 -6.57 13.68 1 87 421 LYS A O 1
ATOM 3294 N N . LEU A 1 422 ? -32.938 -6.242 12.336 1 91.88 422 LEU A N 1
ATOM 3295 C CA . LEU A 1 422 ? -33.875 -5.734 13.344 1 91.88 422 LEU A CA 1
ATOM 3296 C C . LEU A 1 422 ? -35.094 -6.664 13.484 1 91.88 422 LEU A C 1
ATOM 3298 O O . LEU A 1 422 ? -35.469 -7.332 12.531 1 91.88 422 LEU A O 1
ATOM 3302 N N . THR A 1 423 ? -35.625 -6.723 14.688 1 92 423 THR A N 1
ATOM 3303 C CA . THR A 1 423 ? -36.844 -7.469 14.914 1 92 423 THR A CA 1
ATOM 3304 C C . THR A 1 423 ? -38.062 -6.688 14.398 1 92 423 THR A C 1
ATOM 3306 O O . THR A 1 423 ? -37.938 -5.488 14.117 1 92 423 THR A O 1
ATOM 3309 N N . VAL A 1 424 ? -39.125 -7.387 14.266 1 94 424 VAL A N 1
ATOM 3310 C CA . VAL A 1 424 ? -40.375 -6.75 13.82 1 94 424 VAL A CA 1
ATOM 3311 C C . VAL A 1 424 ? -40.75 -5.625 14.781 1 94 424 VAL A C 1
ATOM 3313 O O . VAL A 1 424 ? -41.156 -4.547 14.352 1 94 424 VAL A O 1
ATOM 3316 N N . ASP A 1 425 ? -40.594 -5.816 16.016 1 93.62 425 ASP A N 1
ATOM 3317 C CA . ASP A 1 425 ? -40.906 -4.801 17.016 1 93.62 425 ASP A CA 1
ATOM 3318 C C . ASP A 1 425 ? -40 -3.586 16.875 1 93.62 425 ASP A C 1
ATOM 3320 O O . ASP A 1 425 ? -40.438 -2.445 17 1 93.62 425 ASP A O 1
ATOM 3324 N N . GLU A 1 426 ? -38.812 -3.869 16.656 1 93.56 426 GLU A N 1
ATOM 3325 C CA . GLU A 1 426 ? -37.875 -2.777 16.453 1 93.56 426 GLU A CA 1
ATOM 3326 C C . GLU A 1 426 ? -38.219 -1.988 15.188 1 93.56 426 GLU A C 1
ATOM 3328 O O . GLU A 1 426 ? -38.062 -0.768 15.148 1 93.56 426 GLU A O 1
ATOM 3333 N N . PHE A 1 427 ? -38.719 -2.646 14.172 1 95.31 427 PHE A N 1
ATOM 3334 C CA . PHE A 1 427 ? -39.156 -1.963 12.961 1 95.31 427 PHE A CA 1
ATOM 3335 C C . PHE A 1 427 ? -40.375 -1.098 13.234 1 95.31 427 PHE A C 1
ATOM 3337 O O . PHE A 1 427 ? -40.469 0.008 12.695 1 95.31 427 PHE A O 1
ATOM 3344 N N . LYS A 1 428 ? -41.219 -1.61 13.984 1 95.31 428 LYS A N 1
ATOM 3345 C CA . LYS A 1 428 ? -42.406 -0.818 14.328 1 95.31 428 LYS A CA 1
ATOM 3346 C C . LYS A 1 428 ? -42 0.442 15.094 1 95.31 428 LYS A C 1
ATOM 3348 O O . LYS A 1 428 ? -42.562 1.518 14.852 1 95.31 428 LYS A O 1
ATOM 3353 N N . ASP A 1 429 ? -41.125 0.258 15.984 1 95.38 429 ASP A N 1
ATOM 3354 C CA . ASP A 1 429 ? -40.594 1.422 16.688 1 95.38 429 ASP A CA 1
ATOM 3355 C C . ASP A 1 429 ? -39.969 2.418 15.727 1 95.38 429 ASP A C 1
ATOM 3357 O O . ASP A 1 429 ? -40.156 3.629 15.867 1 95.38 429 ASP A O 1
ATOM 3361 N N . MET A 1 430 ? -39.219 1.896 14.836 1 95.25 430 MET A N 1
ATOM 3362 C CA . MET A 1 430 ? -38.562 2.736 13.836 1 95.25 430 MET A CA 1
ATOM 3363 C C . MET A 1 430 ? -39.562 3.457 12.977 1 95.25 430 MET A C 1
ATOM 3365 O O . MET A 1 430 ? -39.438 4.641 12.68 1 95.25 430 MET A O 1
ATOM 3369 N N . ARG A 1 431 ? -40.594 2.725 12.523 1 96 431 ARG A N 1
ATOM 3370 C CA . ARG A 1 431 ? -41.688 3.289 11.758 1 96 431 ARG A CA 1
ATOM 3371 C C . ARG A 1 431 ? -42.312 4.492 12.469 1 96 431 ARG A C 1
ATOM 3373 O O . ARG A 1 431 ? -42.5 5.547 11.867 1 96 431 ARG A O 1
ATOM 3380 N N . ASP A 1 432 ? -42.562 4.367 13.734 1 96.12 432 ASP A N 1
ATOM 3381 C CA . ASP A 1 432 ? -43.156 5.434 14.523 1 96.12 432 ASP A CA 1
ATOM 3382 C C . ASP A 1 432 ? -42.219 6.617 14.68 1 96.12 432 ASP A C 1
ATOM 3384 O O . ASP A 1 432 ? -42.625 7.773 14.578 1 96.12 432 ASP A O 1
ATOM 3388 N N . LEU A 1 433 ? -41 6.289 14.93 1 94.5 433 LEU A N 1
ATOM 3389 C CA . LEU A 1 433 ? -40 7.324 15.07 1 94.5 433 LEU A CA 1
ATOM 3390 C C . LEU A 1 433 ? -39.875 8.141 13.781 1 94.5 433 LEU A C 1
ATOM 3392 O O . LEU A 1 433 ? -39.719 9.367 13.836 1 94.5 433 LEU A O 1
ATOM 3396 N N . LEU A 1 434 ? -39.906 7.5 12.602 1 95.88 434 LEU A N 1
ATOM 3397 C CA . LEU A 1 434 ? -39.688 8.141 11.312 1 95.88 434 LEU A CA 1
ATOM 3398 C C . LEU A 1 434 ? -41 8.727 10.766 1 95.88 434 LEU A C 1
ATOM 3400 O O . LEU A 1 434 ? -41 9.43 9.758 1 95.88 434 LEU A O 1
ATOM 3404 N N . GLY A 1 435 ? -42.094 8.422 11.367 1 95.75 435 GLY A N 1
ATOM 3405 C CA . GLY A 1 435 ? -43.375 8.945 10.953 1 95.75 435 GLY A CA 1
ATOM 3406 C C . GLY A 1 435 ? -43.875 8.367 9.641 1 95.75 435 GLY A C 1
ATOM 3407 O O . GLY A 1 435 ? -44.438 9.086 8.805 1 95.75 435 GLY A O 1
ATOM 3408 N N . LEU A 1 436 ? -43.656 7.102 9.414 1 96.56 436 LEU A N 1
ATOM 3409 C CA . LEU A 1 436 ? -44.031 6.469 8.148 1 96.56 436 LEU A CA 1
ATOM 3410 C C . LEU A 1 436 ? -45.406 5.824 8.227 1 96.56 436 LEU A C 1
ATOM 3412 O O . LEU A 1 436 ? -45.719 5.195 9.234 1 96.56 436 LEU A O 1
ATOM 3416 N N . PRO A 1 437 ? -46.188 5.992 7.242 1 96 437 PRO A N 1
ATOM 3417 C CA . PRO A 1 437 ? -47.562 5.434 7.246 1 96 437 PRO A CA 1
ATOM 3418 C C . PRO A 1 437 ? -47.594 3.975 6.793 1 96 437 PRO A C 1
ATOM 3420 O O . PRO A 1 437 ? -48.25 3.648 5.805 1 96 437 PRO A O 1
ATOM 3423 N N . ILE A 1 438 ? -46.969 3.092 7.438 1 96.38 438 ILE A N 1
ATOM 3424 C CA . ILE A 1 438 ? -46.969 1.657 7.172 1 96.38 438 ILE A CA 1
ATOM 3425 C C . ILE A 1 438 ? -47.844 0.937 8.203 1 96.38 438 ILE A C 1
ATOM 3427 O O . ILE A 1 438 ? -47.5 0.903 9.391 1 96.38 438 ILE A O 1
ATOM 3431 N N . PRO A 1 439 ? -48.938 0.366 7.828 1 95.06 439 PRO A N 1
ATOM 3432 C CA . PRO A 1 439 ? -49.812 -0.273 8.797 1 95.06 439 PRO A CA 1
ATOM 3433 C C . PRO A 1 439 ? -49.25 -1.583 9.344 1 95.06 439 PRO A C 1
ATOM 3435 O O . PRO A 1 439 ? -48.469 -2.252 8.664 1 95.06 439 PRO A O 1
ATOM 3438 N N . ASP A 1 440 ? -49.719 -1.923 10.438 1 94.12 440 ASP A N 1
ATOM 3439 C CA . ASP A 1 440 ? -49.281 -3.168 11.078 1 94.12 440 ASP A CA 1
ATOM 3440 C C . ASP A 1 440 ? -49.625 -4.371 10.203 1 94.12 440 ASP A C 1
ATOM 3442 O O . ASP A 1 440 ? -48.906 -5.375 10.211 1 94.12 440 ASP A O 1
ATOM 3446 N N . SER A 1 441 ? -50.594 -4.281 9.406 1 93.75 441 SER A N 1
ATOM 3447 C CA . SER A 1 441 ? -51.094 -5.371 8.57 1 93.75 441 SER A CA 1
ATOM 3448 C C . SER A 1 441 ? -50.062 -5.711 7.477 1 93.75 441 SER A C 1
ATOM 3450 O O . SER A 1 441 ? -50.125 -6.801 6.906 1 93.75 441 SER A O 1
ATOM 3452 N N . ASP A 1 442 ? -49.188 -4.812 7.289 1 94.25 442 ASP A N 1
ATOM 3453 C CA . ASP A 1 442 ? -48.219 -5.027 6.215 1 94.25 442 ASP A CA 1
ATOM 3454 C C . ASP A 1 442 ? -47.062 -5.945 6.672 1 94.25 442 ASP A C 1
ATOM 3456 O O . ASP A 1 442 ? -46.312 -6.457 5.848 1 94.25 442 ASP A O 1
ATOM 3460 N N . PHE A 1 443 ? -46.938 -6.047 7.992 1 94.25 443 PHE A N 1
ATOM 3461 C CA . PHE A 1 443 ? -45.969 -6.984 8.523 1 94.25 443 PHE A CA 1
ATOM 3462 C C . PHE A 1 443 ? -46.5 -8.414 8.461 1 94.25 443 PHE A C 1
ATOM 3464 O O . PHE A 1 443 ? -46.75 -9.023 9.492 1 94.25 443 PHE A O 1
ATOM 3471 N N . VAL A 1 444 ? -46.625 -9.023 7.32 1 87.38 444 VAL A N 1
ATOM 3472 C CA . VAL A 1 444 ? -47.188 -10.344 7.098 1 87.38 444 VAL A CA 1
ATOM 3473 C C . VAL A 1 444 ? -46.156 -11.422 7.449 1 87.38 444 VAL A C 1
ATOM 3475 O O . VAL A 1 444 ? -45.031 -11.383 6.977 1 87.38 444 VAL A O 1
ATOM 3478 N N . ASP A 1 445 ? -46.531 -12.43 8.227 1 85.19 445 ASP A N 1
ATOM 3479 C CA . ASP A 1 445 ? -45.719 -13.594 8.586 1 85.19 445 ASP A CA 1
ATOM 3480 C C . ASP A 1 445 ? -44.344 -13.172 9.086 1 85.19 445 ASP A C 1
ATOM 3482 O O . ASP A 1 445 ? -43.344 -13.789 8.742 1 85.19 445 ASP A O 1
ATOM 3486 N N . GLY A 1 446 ? -44.344 -11.93 9.648 1 83.56 446 GLY A N 1
ATOM 3487 C CA . GLY A 1 446 ? -43.094 -11.5 10.273 1 83.56 446 GLY A CA 1
ATOM 3488 C C . GLY A 1 446 ? -42.125 -10.852 9.297 1 83.56 446 GLY A C 1
ATOM 3489 O O . GLY A 1 446 ? -41.031 -10.484 9.672 1 83.56 446 GLY A O 1
ATOM 3490 N N . GLN A 1 447 ? -42.531 -10.758 8.109 1 89.25 447 GLN A N 1
ATOM 3491 C CA . GLN A 1 447 ? -41.656 -10.125 7.125 1 89.25 447 GLN A CA 1
ATOM 3492 C C . GLN A 1 447 ? -41.875 -8.609 7.109 1 89.25 447 GLN A C 1
ATOM 3494 O O . GLN A 1 447 ? -43 -8.125 7.105 1 89.25 447 GLN A O 1
ATOM 3499 N N . VAL A 1 448 ? -40.781 -7.918 7.188 1 94.38 448 VAL A N 1
ATOM 3500 C CA . VAL A 1 448 ? -40.812 -6.461 7.137 1 94.38 448 VAL A CA 1
ATOM 3501 C C . VAL A 1 448 ? -41.094 -6 5.707 1 94.38 448 VAL A C 1
ATOM 3503 O O . VAL A 1 448 ? -40.406 -6.43 4.77 1 94.38 448 VAL A O 1
ATOM 3506 N N . PRO A 1 449 ? -42.031 -5.156 5.469 1 96.62 449 PRO A N 1
ATOM 3507 C CA . PRO A 1 449 ? -42.312 -4.68 4.113 1 96.62 449 PRO A CA 1
ATOM 3508 C C . PRO A 1 449 ? -41.375 -3.586 3.656 1 96.62 449 PRO A C 1
ATOM 3510 O O . PRO A 1 449 ? -40.844 -2.832 4.48 1 96.62 449 PRO A O 1
ATOM 3513 N N . TYR A 1 450 ? -41.188 -3.578 2.326 1 97.06 450 TYR A N 1
ATOM 3514 C CA . TYR A 1 450 ? -40.625 -2.346 1.771 1 97.06 450 TYR A CA 1
ATOM 3515 C C . TYR A 1 450 ? -41.656 -1.238 1.759 1 97.06 450 TYR A C 1
ATOM 3517 O O . TYR A 1 450 ? -42.875 -1.511 1.706 1 97.06 450 TYR A O 1
ATOM 3525 N N . GLY A 1 451 ? -41.125 -0.064 1.945 1 96.31 451 GLY A N 1
ATOM 3526 C CA . GLY A 1 451 ? -42.031 1.091 1.931 1 96.31 451 GLY A CA 1
ATOM 3527 C C . GLY A 1 451 ? -41.875 1.938 0.681 1 96.31 451 GLY A C 1
ATOM 3528 O O . GLY A 1 451 ? -40.75 2.197 0.226 1 96.31 451 GLY A O 1
ATOM 3529 N N . HIS A 1 452 ? -43 2.324 0.053 1 96.38 452 HIS A N 1
ATOM 3530 C CA . HIS A 1 452 ? -43.062 3.229 -1.09 1 96.38 452 HIS A CA 1
ATOM 3531 C C . HIS A 1 452 ? -44.344 4.062 -1.051 1 96.38 452 HIS A C 1
ATOM 3533 O O . HIS A 1 452 ? -45.438 3.516 -0.904 1 96.38 452 HIS A O 1
ATOM 3539 N N . PRO A 1 453 ? -44.219 5.32 -1.159 1 96.31 453 PRO A N 1
ATOM 3540 C CA . PRO A 1 453 ? -45.438 6.152 -1.058 1 96.31 453 PRO A CA 1
ATOM 3541 C C . PRO A 1 453 ? -46.25 6.168 -2.348 1 96.31 453 PRO A C 1
ATOM 3543 O O . PRO A 1 453 ? -47.312 6.785 -2.398 1 96.31 453 PRO A O 1
ATOM 3546 N N . GLY A 1 454 ? -45.875 5.52 -3.352 1 95.56 454 GLY A N 1
ATOM 3547 C CA . GLY A 1 454 ? -46.469 5.508 -4.668 1 95.56 454 GLY A CA 1
ATOM 3548 C C . GLY A 1 454 ? -45.656 6.254 -5.715 1 95.56 454 GLY A C 1
ATOM 3549 O O . GLY A 1 454 ? -45.062 7.277 -5.414 1 95.56 454 GLY A O 1
ATOM 3550 N N . ALA A 1 455 ? -45.688 5.836 -6.887 1 93.75 455 ALA A N 1
ATOM 3551 C CA . ALA A 1 455 ? -44.875 6.383 -7.961 1 93.75 455 ALA A CA 1
ATOM 3552 C C . ALA A 1 455 ? -45.25 7.832 -8.258 1 93.75 455 ALA A C 1
ATOM 3554 O O . ALA A 1 455 ? -44.406 8.617 -8.695 1 93.75 455 ALA A O 1
ATOM 3555 N N . ASP A 1 456 ? -46.469 8.172 -7.93 1 94.5 456 ASP A N 1
ATOM 3556 C CA . ASP A 1 456 ? -46.938 9.516 -8.242 1 94.5 456 ASP A CA 1
ATOM 3557 C C . ASP A 1 456 ? -47.062 10.359 -6.98 1 94.5 456 ASP A C 1
ATOM 3559 O O . ASP A 1 456 ? -47.656 11.453 -7.016 1 94.5 456 ASP A O 1
ATOM 3563 N N . SER A 1 457 ? -46.531 9.828 -5.926 1 97 457 SER A N 1
ATOM 3564 C CA . SER A 1 457 ? -46.594 10.562 -4.668 1 97 457 SER A CA 1
ATOM 3565 C C . SER A 1 457 ? -45.812 11.867 -4.75 1 97 457 SER A C 1
ATOM 3567 O O . SER A 1 457 ? -44.906 12 -5.574 1 97 457 SER A O 1
ATOM 3569 N N . PRO A 1 458 ? -46.156 12.812 -3.906 1 97.12 458 PRO A N 1
ATOM 3570 C CA . PRO A 1 458 ? -45.375 14.055 -3.854 1 97.12 458 PRO A CA 1
ATOM 3571 C C . PRO A 1 458 ? -43.906 13.828 -3.541 1 97.12 458 PRO A C 1
ATOM 3573 O O . PRO A 1 458 ? -43.062 14.523 -4.082 1 97.12 458 PRO A O 1
ATOM 3576 N N . GLU A 1 459 ? -43.594 12.883 -2.719 1 97.12 459 GLU A N 1
ATOM 3577 C CA . GLU A 1 459 ? -42.219 12.578 -2.355 1 97.12 459 GLU A CA 1
ATOM 3578 C C . GLU A 1 459 ? -41.406 12.141 -3.576 1 97.12 459 GLU A C 1
ATOM 3580 O O . GLU A 1 459 ? -40.312 12.648 -3.82 1 97.12 459 GLU A O 1
ATOM 3585 N N . VAL A 1 460 ? -41.969 11.242 -4.348 1 97.38 460 VAL A N 1
ATOM 3586 C CA . VAL A 1 460 ? -41.281 10.688 -5.504 1 97.38 460 VAL A CA 1
ATOM 3587 C C . VAL A 1 460 ? -41.156 11.75 -6.594 1 97.38 460 VAL A C 1
ATOM 3589 O O . VAL A 1 460 ? -40.094 11.859 -7.242 1 97.38 460 VAL A O 1
ATOM 3592 N N . ARG A 1 461 ? -42.156 12.516 -6.77 1 97.25 461 ARG A N 1
ATOM 3593 C CA . ARG A 1 461 ? -42.094 13.609 -7.738 1 97.25 461 ARG A CA 1
ATOM 3594 C C . ARG A 1 461 ? -41.031 14.625 -7.359 1 97.25 461 ARG A C 1
ATOM 3596 O O . ARG A 1 461 ? -40.281 15.094 -8.219 1 97.25 461 ARG A O 1
ATOM 3603 N N . TYR A 1 462 ? -41.031 14.938 -6.094 1 97.56 462 TYR A N 1
ATOM 3604 C CA . TYR A 1 462 ? -40 15.875 -5.621 1 97.56 462 TYR A CA 1
ATOM 3605 C C . TYR A 1 462 ? -38.594 15.344 -5.879 1 97.56 462 TYR A C 1
ATOM 3607 O O . TYR A 1 462 ? -37.75 16.062 -6.371 1 97.56 462 TYR A O 1
ATOM 3615 N N . LEU A 1 463 ? -38.469 14.125 -5.539 1 96.81 463 LEU A N 1
ATOM 3616 C CA . LEU A 1 463 ? -37.188 13.453 -5.746 1 96.81 463 LEU A CA 1
ATOM 3617 C C . LEU A 1 463 ? -36.781 13.523 -7.211 1 96.81 463 LEU A C 1
ATOM 3619 O O . LEU A 1 463 ? -35.625 13.859 -7.52 1 96.81 463 LEU A O 1
ATOM 3623 N N . GLN A 1 464 ? -37.562 13.227 -8.086 1 96.75 464 GLN A N 1
ATOM 3624 C CA . GLN A 1 464 ? -37.281 13.203 -9.523 1 96.75 464 GLN A CA 1
ATOM 3625 C C . GLN A 1 464 ? -37.031 14.609 -10.055 1 96.75 464 GLN A C 1
ATOM 3627 O O . GLN A 1 464 ? -36.156 14.812 -10.898 1 96.75 464 GLN A O 1
ATOM 3632 N N . GLU A 1 465 ? -37.781 15.523 -9.547 1 96.62 465 GLU A N 1
ATOM 3633 C CA . GLU A 1 465 ? -37.625 16.906 -9.969 1 96.62 465 GLU A CA 1
ATOM 3634 C C . GLU A 1 465 ? -36.281 17.469 -9.539 1 96.62 465 GLU A C 1
ATOM 3636 O O . GLU A 1 465 ? -35.594 18.172 -10.297 1 96.62 465 GLU A O 1
ATOM 3641 N N . ARG A 1 466 ? -35.906 17.203 -8.289 1 96.75 466 ARG A N 1
ATOM 3642 C CA . ARG A 1 466 ? -34.625 17.641 -7.805 1 96.75 466 ARG A CA 1
ATOM 3643 C C . ARG A 1 466 ? -33.5 17.047 -8.648 1 96.75 466 ARG A C 1
ATOM 3645 O O . ARG A 1 466 ? -32.531 17.75 -9.008 1 96.75 466 ARG A O 1
ATOM 3652 N N . ARG A 1 467 ? -33.562 15.758 -8.984 1 97.12 467 ARG A N 1
ATOM 3653 C CA . ARG A 1 467 ? -32.531 15.094 -9.781 1 97.12 467 ARG A CA 1
ATOM 3654 C C . ARG A 1 467 ? -32.5 15.664 -11.195 1 97.12 467 ARG A C 1
ATOM 3656 O O . ARG A 1 467 ? -31.406 15.875 -11.742 1 97.12 467 ARG A O 1
ATOM 3663 N N . ALA A 1 468 ? -33.688 15.898 -11.766 1 96.88 468 ALA A N 1
ATOM 3664 C CA . ALA A 1 468 ? -33.75 16.5 -13.094 1 96.88 468 ALA A CA 1
ATOM 3665 C C . ALA A 1 468 ? -33.062 17.875 -13.109 1 96.88 468 ALA A C 1
ATOM 3667 O O . ALA A 1 468 ? -32.344 18.203 -14.039 1 96.88 468 ALA A O 1
ATOM 3668 N N . ALA A 1 469 ? -33.344 18.594 -12.07 1 96.31 469 ALA A N 1
ATOM 3669 C CA . ALA A 1 469 ? -32.781 19.938 -11.953 1 96.31 469 ALA A CA 1
ATOM 3670 C C . ALA A 1 469 ? -31.266 19.891 -11.82 1 96.31 469 ALA A C 1
ATOM 3672 O O . ALA A 1 469 ? -30.562 20.828 -12.227 1 96.31 469 ALA A O 1
ATOM 3673 N N . LEU A 1 470 ? -30.734 18.828 -11.305 1 97.06 470 LEU A N 1
ATOM 3674 C CA . LEU A 1 470 ? -29.297 18.672 -11.078 1 97.06 470 LEU A CA 1
ATOM 3675 C C . LEU A 1 470 ? -28.656 17.844 -12.188 1 97.06 470 LEU A C 1
ATOM 3677 O O . LEU A 1 470 ? -27.547 17.344 -12.031 1 97.06 470 LEU A O 1
ATOM 3681 N N . GLY A 1 471 ? -29.328 17.688 -13.234 1 96.44 471 GLY A N 1
ATOM 3682 C CA . GLY A 1 471 ? -28.719 17.062 -14.391 1 96.44 471 GLY A CA 1
ATOM 3683 C C . GLY A 1 471 ? -28.953 15.57 -14.461 1 96.44 471 GLY A C 1
ATOM 3684 O O . GLY A 1 471 ? -28.156 14.828 -15.031 1 96.44 471 GLY A O 1
ATOM 3685 N N . GLY A 1 472 ? -29.953 14.984 -13.82 1 96.12 472 GLY A N 1
ATOM 3686 C CA . GLY A 1 472 ? -30.328 13.594 -13.984 1 96.12 472 GLY A CA 1
ATOM 3687 C C . GLY A 1 472 ? -29.938 12.719 -12.805 1 96.12 472 GLY A C 1
ATOM 3688 O O . GLY A 1 472 ? -29.516 13.234 -11.766 1 96.12 472 GLY A O 1
ATOM 3689 N N . PRO A 1 473 ? -30.062 11.422 -12.984 1 95.62 473 PRO A N 1
ATOM 3690 C CA . PRO A 1 473 ? -29.812 10.477 -11.891 1 95.62 473 PRO A CA 1
ATOM 3691 C C . PRO A 1 473 ? -28.344 10.477 -11.453 1 95.62 473 PRO A C 1
ATOM 3693 O O . PRO A 1 473 ? -27.453 10.68 -12.273 1 95.62 473 PRO A O 1
ATOM 3696 N N . ALA A 1 474 ? -28.109 10.211 -10.195 1 96.06 474 ALA A N 1
ATOM 3697 C CA . ALA A 1 474 ? -26.812 10.023 -9.562 1 96.06 474 ALA A CA 1
ATOM 3698 C C . ALA A 1 474 ? -26.906 9.047 -8.398 1 96.06 474 ALA A C 1
ATOM 3700 O O . ALA A 1 474 ? -27.875 9.086 -7.621 1 96.06 474 ALA A O 1
ATOM 3701 N N . PRO A 1 475 ? -26.125 8.086 -8.312 1 95.94 475 PRO A N 1
ATOM 3702 C CA . PRO A 1 475 ? -25.031 7.793 -9.25 1 95.94 475 PRO A CA 1
ATOM 3703 C C . PRO A 1 475 ? -25.531 7.145 -10.539 1 95.94 475 PRO A C 1
ATOM 3705 O O . PRO A 1 475 ? -26.625 6.562 -10.562 1 95.94 475 PRO A O 1
ATOM 3708 N N . ALA A 1 476 ? -24.781 7.262 -11.477 1 96.56 476 ALA A N 1
ATOM 3709 C CA . ALA A 1 476 ? -25.016 6.637 -12.781 1 96.56 476 ALA A CA 1
ATOM 3710 C C . ALA A 1 476 ? -23.719 6.523 -13.578 1 96.56 476 ALA A C 1
ATOM 3712 O O . ALA A 1 476 ? -22.875 7.422 -13.531 1 96.56 476 ALA A O 1
ATOM 3713 N N . ARG A 1 477 ? -23.547 5.434 -14.242 1 96.56 477 ARG A N 1
ATOM 3714 C CA . ARG A 1 477 ? -22.375 5.207 -15.102 1 96.56 477 ARG A CA 1
ATOM 3715 C C . ARG A 1 477 ? -22.781 5.145 -16.562 1 96.56 477 ARG A C 1
ATOM 3717 O O . ARG A 1 477 ? -23.812 4.543 -16.906 1 96.56 477 ARG A O 1
ATOM 3724 N N . ARG A 1 478 ? -22.016 5.758 -17.406 1 94.56 478 ARG A N 1
ATOM 3725 C CA . ARG A 1 478 ? -22.25 5.676 -18.844 1 94.56 478 ARG A CA 1
ATOM 3726 C C . ARG A 1 478 ? -22 4.266 -19.359 1 94.56 478 ARG A C 1
ATOM 3728 O O . ARG A 1 478 ? -20.922 3.711 -19.156 1 94.56 478 ARG A O 1
ATOM 3735 N N . THR A 1 479 ? -22.953 3.699 -20.031 1 92.19 479 THR A N 1
ATOM 3736 C CA . THR A 1 479 ? -22.797 2.338 -20.531 1 92.19 479 THR A CA 1
ATOM 3737 C C . THR A 1 479 ? -22.797 2.324 -22.047 1 92.19 479 THR A C 1
ATOM 3739 O O . THR A 1 479 ? -22.438 1.32 -22.672 1 92.19 479 THR A O 1
ATOM 3742 N N . GLN A 1 480 ? -23.125 3.408 -22.656 1 90.44 480 GLN A N 1
ATOM 3743 C CA . GLN A 1 480 ? -23.125 3.48 -24.125 1 90.44 480 GLN A CA 1
ATOM 3744 C C . GLN A 1 480 ? -21.703 3.461 -24.672 1 90.44 480 GLN A C 1
ATOM 3746 O O . GLN A 1 480 ? -20.859 4.234 -24.234 1 90.44 480 GLN A O 1
ATOM 3751 N N . PRO A 1 481 ? -21.5 2.607 -25.625 1 90.56 481 PRO A N 1
ATOM 3752 C CA . PRO A 1 481 ? -20.156 2.549 -26.203 1 90.56 481 PRO A CA 1
ATOM 3753 C C . PRO A 1 481 ? -19.781 3.818 -26.969 1 90.56 481 PRO A C 1
ATOM 3755 O O . PRO A 1 481 ? -20.641 4.418 -27.625 1 90.56 481 PRO A O 1
ATOM 3758 N N . LEU A 1 482 ? -18.578 4.188 -26.875 1 94.19 482 LEU A N 1
ATOM 3759 C CA . LEU A 1 482 ? -18.031 5.266 -27.703 1 94.19 482 LEU A CA 1
ATOM 3760 C C . LEU A 1 482 ? -17.672 4.762 -29.094 1 94.19 482 LEU A C 1
ATOM 3762 O O . LEU A 1 482 ? -17.469 3.559 -29.281 1 94.19 482 LEU A O 1
ATOM 3766 N N . ALA A 1 483 ? -17.609 5.727 -30 1 94.12 483 ALA A N 1
ATOM 3767 C CA . ALA A 1 483 ? -17.078 5.379 -31.312 1 94.12 483 ALA A CA 1
ATOM 3768 C C . ALA A 1 483 ? -15.648 4.871 -31.203 1 94.12 483 ALA A C 1
ATOM 3770 O O . ALA A 1 483 ? -14.852 5.398 -30.438 1 94.12 483 ALA A O 1
ATOM 3771 N N . PRO A 1 484 ? -15.398 3.785 -31.938 1 95.06 484 PRO A N 1
ATOM 3772 C CA . PRO A 1 484 ? -14.016 3.309 -31.906 1 95.06 484 PRO A CA 1
ATOM 3773 C C . PRO A 1 484 ? -13.016 4.379 -32.344 1 95.06 484 PRO A C 1
ATOM 3775 O O . PRO A 1 484 ? -13.312 5.191 -33.219 1 95.06 484 PRO A O 1
ATOM 3778 N N . LEU A 1 485 ? -11.883 4.41 -31.75 1 94.62 485 LEU A N 1
ATOM 3779 C CA . LEU A 1 485 ? -10.805 5.277 -32.219 1 94.62 485 LEU A CA 1
ATOM 3780 C C . LEU A 1 485 ? -10.203 4.762 -33.5 1 94.62 485 LEU A C 1
ATOM 3782 O O . LEU A 1 485 ? -10.141 3.549 -33.719 1 94.62 485 LEU A O 1
ATOM 3786 N N . PRO A 1 486 ? -9.797 5.684 -34.344 1 92.38 486 PRO A N 1
ATOM 3787 C CA . PRO A 1 486 ? -9.102 5.215 -35.562 1 92.38 486 PRO A CA 1
ATOM 3788 C C . PRO A 1 486 ? -7.824 4.449 -35.219 1 92.38 486 PRO A C 1
ATOM 3790 O O . PRO A 1 486 ? -7.086 4.824 -34.312 1 92.38 486 PRO A O 1
ATOM 3793 N N . ALA A 1 487 ? -7.609 3.385 -35.969 1 91.75 487 ALA A N 1
ATOM 3794 C CA . ALA A 1 487 ? -6.383 2.617 -35.781 1 91.75 487 ALA A CA 1
ATOM 3795 C C . ALA A 1 487 ? -5.152 3.443 -36.156 1 91.75 487 ALA A C 1
ATOM 3797 O O . ALA A 1 487 ? -5.172 4.191 -37.125 1 91.75 487 ALA A O 1
ATOM 3798 N N . PRO A 1 488 ? -4.121 3.352 -35.344 1 92.25 488 PRO A N 1
ATOM 3799 C CA . PRO A 1 488 ? -2.879 4.008 -35.781 1 92.25 488 PRO A CA 1
ATOM 3800 C C . PRO A 1 488 ? -2.34 3.453 -37.094 1 92.25 488 PRO A C 1
ATOM 3802 O O . PRO A 1 488 ? -2.699 2.344 -37.5 1 92.25 488 PRO A O 1
ATOM 3805 N N . ALA A 1 489 ? -1.477 4.242 -37.688 1 92.5 489 ALA A N 1
ATOM 3806 C CA . ALA A 1 489 ? -0.88 3.832 -38.938 1 92.5 489 ALA A CA 1
ATOM 3807 C C . ALA A 1 489 ? -0.05 2.562 -38.781 1 92.5 489 ALA A C 1
ATOM 3809 O O . ALA A 1 489 ? 0.691 2.422 -37.812 1 92.5 489 ALA A O 1
ATOM 3810 N N . ASP A 1 490 ? -0.161 1.705 -39.75 1 94.25 490 ASP A N 1
ATOM 3811 C CA . ASP A 1 490 ? 0.54 0.425 -39.719 1 94.25 490 ASP A CA 1
ATOM 3812 C C . ASP A 1 490 ? 2.053 0.626 -39.719 1 94.25 490 ASP A C 1
ATOM 3814 O O . ASP A 1 490 ? 2.789 -0.204 -39.156 1 94.25 490 ASP A O 1
ATOM 3818 N N . LYS A 1 491 ? 2.455 1.693 -40.281 1 93.88 491 LYS A N 1
ATOM 3819 C CA . LYS A 1 491 ? 3.881 1.976 -40.406 1 93.88 491 LYS A CA 1
ATOM 3820 C C . LYS A 1 491 ? 4.562 2.023 -39.031 1 93.88 491 LYS A C 1
ATOM 3822 O O . LYS A 1 491 ? 5.719 1.624 -38.906 1 93.88 491 LYS A O 1
ATOM 3827 N N . ALA A 1 492 ? 3.855 2.504 -38.062 1 94.25 492 ALA A N 1
ATOM 3828 C CA . ALA A 1 492 ? 4.41 2.604 -36.719 1 94.25 492 ALA A CA 1
ATOM 3829 C C . ALA A 1 492 ? 4.777 1.227 -36.188 1 94.25 492 ALA A C 1
ATOM 3831 O O . ALA A 1 492 ? 5.754 1.084 -35.438 1 94.25 492 ALA A O 1
ATOM 3832 N N . PHE A 1 493 ? 4.059 0.217 -36.531 1 96.69 493 PHE A N 1
ATOM 3833 C CA . PHE A 1 493 ? 4.281 -1.139 -36.062 1 96.69 493 PHE A CA 1
ATOM 3834 C C . PHE A 1 493 ? 5.23 -1.897 -36.969 1 96.69 493 PHE A C 1
ATOM 3836 O O . PHE A 1 493 ? 6.113 -2.619 -36.5 1 96.69 493 PHE A O 1
ATOM 3843 N N . ALA A 1 494 ? 5.125 -1.721 -38.25 1 95.19 494 ALA A N 1
ATOM 3844 C CA . ALA A 1 494 ? 5.871 -2.463 -39.25 1 95.19 494 ALA A CA 1
ATOM 3845 C C . ALA A 1 494 ? 7.363 -2.158 -39.188 1 95.19 494 ALA A C 1
ATOM 3847 O O . ALA A 1 494 ? 8.188 -2.959 -39.625 1 95.19 494 ALA A O 1
ATOM 3848 N N . SER A 1 495 ? 7.676 -1.041 -38.625 1 94 495 SER A N 1
ATOM 3849 C CA . SER A 1 495 ? 9.07 -0.639 -38.5 1 94 495 SER A CA 1
ATOM 3850 C C . SER A 1 495 ? 9.859 -1.627 -37.656 1 94 495 SER A C 1
ATOM 3852 O O . SER A 1 495 ? 11.086 -1.7 -37.75 1 94 495 SER A O 1
ATOM 3854 N N . PHE A 1 496 ? 9.227 -2.402 -36.844 1 96.31 496 PHE A N 1
ATOM 3855 C CA . PHE A 1 496 ? 9.883 -3.334 -35.938 1 96.31 496 PHE A CA 1
ATOM 3856 C C . PHE A 1 496 ? 10.039 -4.703 -36.594 1 96.31 496 PHE A C 1
ATOM 3858 O O . PHE A 1 496 ? 10.773 -5.555 -36.094 1 96.31 496 PHE A O 1
ATOM 3865 N N . ASP A 1 497 ? 9.422 -4.938 -37.781 1 96.81 497 ASP A N 1
ATOM 3866 C CA . ASP A 1 497 ? 9.406 -6.242 -38.438 1 96.81 497 ASP A CA 1
ATOM 3867 C C . ASP A 1 497 ? 10.766 -6.551 -39.062 1 96.81 497 ASP A C 1
ATOM 3869 O O . ASP A 1 497 ? 11.109 -7.719 -39.25 1 96.81 497 ASP A O 1
ATOM 3873 N N . LYS A 1 498 ? 11.555 -5.527 -39.344 1 94.81 498 LYS A N 1
ATOM 3874 C CA . LYS A 1 498 ? 12.82 -5.707 -40.062 1 94.81 498 LYS A CA 1
ATOM 3875 C C . LYS A 1 498 ? 13.938 -6.102 -39.094 1 94.81 498 LYS A C 1
ATOM 3877 O O . LYS A 1 498 ? 15.008 -6.539 -39.531 1 94.81 498 LYS A O 1
ATOM 3882 N N . GLY A 1 499 ? 13.711 -6.082 -37.781 1 94.81 499 GLY A N 1
ATOM 3883 C CA . GLY A 1 499 ? 14.766 -6.379 -36.812 1 94.81 499 GLY A CA 1
ATOM 3884 C C . GLY A 1 499 ? 15.719 -5.219 -36.594 1 94.81 499 GLY A C 1
ATOM 3885 O O . GLY A 1 499 ? 15.516 -4.129 -37.156 1 94.81 499 GLY A O 1
ATOM 3886 N N . SER A 1 500 ? 16.75 -5.398 -35.844 1 93.62 500 SER A N 1
ATOM 3887 C CA . SER A 1 500 ? 17.625 -4.309 -35.469 1 93.62 500 SER A CA 1
ATOM 3888 C C . SER A 1 500 ? 18.922 -4.324 -36.25 1 93.62 500 SER A C 1
ATOM 3890 O O . SER A 1 500 ? 19.812 -3.502 -36.031 1 93.62 500 SER A O 1
ATOM 3892 N N . GLY A 1 501 ? 19.125 -5.25 -37.156 1 91.69 501 GLY A N 1
ATOM 3893 C CA . GLY A 1 501 ? 20.359 -5.371 -37.938 1 91.69 501 GLY A CA 1
ATOM 3894 C C . GLY A 1 501 ? 21.547 -5.742 -37.062 1 91.69 501 GLY A C 1
ATOM 3895 O O . GLY A 1 501 ? 21.5 -6.727 -36.312 1 91.69 501 GLY A O 1
ATOM 3896 N N . SER A 1 502 ? 22.609 -4.918 -37.094 1 91.38 502 SER A N 1
ATOM 3897 C CA . SER A 1 502 ? 23.828 -5.195 -36.344 1 91.38 502 SER A CA 1
ATOM 3898 C C . SER A 1 502 ? 23.766 -4.582 -34.938 1 91.38 502 SER A C 1
ATOM 3900 O O . SER A 1 502 ? 24.609 -4.863 -34.094 1 91.38 502 SER A O 1
ATOM 3902 N N . GLN A 1 503 ? 22.75 -3.867 -34.688 1 93.44 503 GLN A N 1
ATOM 3903 C CA . GLN A 1 503 ? 22.641 -3.188 -33.406 1 93.44 503 GLN A CA 1
ATOM 3904 C C . GLN A 1 503 ? 21.875 -4.043 -32.375 1 93.44 503 GLN A C 1
ATOM 3906 O O . GLN A 1 503 ? 21 -4.82 -32.75 1 93.44 503 GLN A O 1
ATOM 3911 N N . SER A 1 504 ? 22.281 -3.961 -31.125 1 95.5 504 SER A N 1
ATOM 3912 C CA . SER A 1 504 ? 21.516 -4.547 -30.031 1 95.5 504 SER A CA 1
ATOM 3913 C C . SER A 1 504 ? 20.547 -3.533 -29.422 1 95.5 504 SER A C 1
ATOM 3915 O O . SER A 1 504 ? 20.891 -2.359 -29.266 1 95.5 504 SER A O 1
ATOM 3917 N N . VAL A 1 505 ? 19.375 -3.967 -29.203 1 95.69 505 VAL A N 1
ATOM 3918 C CA . VAL A 1 505 ? 18.328 -3.104 -28.672 1 95.69 505 VAL A CA 1
ATOM 3919 C C . VAL A 1 505 ? 17.594 -3.807 -27.531 1 95.69 505 VAL A C 1
ATOM 3921 O O . VAL A 1 505 ? 17.234 -4.98 -27.641 1 95.69 505 VAL A O 1
ATOM 3924 N N . ALA A 1 506 ? 17.484 -3.078 -26.438 1 95.69 506 ALA A N 1
ATOM 3925 C CA . ALA A 1 506 ? 16.656 -3.613 -25.344 1 95.69 506 ALA A CA 1
ATOM 3926 C C . ALA A 1 506 ? 15.172 -3.52 -25.703 1 95.69 506 ALA A C 1
ATOM 3928 O O . ALA A 1 506 ? 14.758 -2.615 -26.422 1 95.69 506 ALA A O 1
ATOM 3929 N N . THR A 1 507 ? 14.328 -4.441 -25.172 1 97 507 THR A N 1
ATOM 3930 C CA . THR A 1 507 ? 12.891 -4.402 -25.438 1 97 507 THR A CA 1
ATOM 3931 C C . THR A 1 507 ? 12.266 -3.154 -24.812 1 97 507 THR A C 1
ATOM 3933 O O . THR A 1 507 ? 11.289 -2.619 -25.344 1 97 507 THR A O 1
ATOM 3936 N N . THR A 1 508 ? 12.781 -2.633 -23.688 1 96.94 508 THR A N 1
ATOM 3937 C CA . THR A 1 508 ? 12.328 -1.365 -23.125 1 96.94 508 THR A CA 1
ATOM 3938 C C . THR A 1 508 ? 12.5 -0.235 -24.141 1 96.94 508 THR A C 1
ATOM 3940 O O . THR A 1 508 ? 11.594 0.579 -24.328 1 96.94 508 THR A O 1
ATOM 3943 N N . MET A 1 509 ? 13.68 -0.201 -24.797 1 96.12 509 MET A N 1
ATOM 3944 C CA . MET A 1 509 ? 13.938 0.806 -25.812 1 96.12 509 MET A CA 1
ATOM 3945 C C . MET A 1 509 ? 12.969 0.665 -26.984 1 96.12 509 MET A C 1
ATOM 3947 O O . MET A 1 509 ? 12.477 1.664 -27.516 1 96.12 509 MET A O 1
ATOM 3951 N N . ALA A 1 510 ? 12.703 -0.605 -27.344 1 97 510 ALA A N 1
ATOM 3952 C CA . ALA A 1 510 ? 11.758 -0.864 -28.422 1 97 510 ALA A CA 1
ATOM 3953 C C . ALA A 1 510 ? 10.367 -0.341 -28.078 1 97 510 ALA A C 1
ATOM 3955 O O . ALA A 1 510 ? 9.695 0.262 -28.922 1 97 510 ALA A O 1
ATOM 3956 N N . PHE A 1 511 ? 9.867 -0.577 -26.906 1 97.31 511 PHE A N 1
ATOM 3957 C CA . PHE A 1 511 ? 8.555 -0.111 -26.469 1 97.31 511 PHE A CA 1
ATOM 3958 C C . PHE A 1 511 ? 8.492 1.412 -26.5 1 97.31 511 PHE A C 1
ATOM 3960 O O . PHE A 1 511 ? 7.512 1.985 -26.984 1 97.31 511 PHE A O 1
ATOM 3967 N N . VAL A 1 512 ? 9.516 2.062 -25.922 1 96.12 512 VAL A N 1
ATOM 3968 C CA . VAL A 1 512 ? 9.539 3.52 -25.828 1 96.12 512 VAL A CA 1
ATOM 3969 C C . VAL A 1 512 ? 9.547 4.117 -27.234 1 96.12 512 VAL A C 1
ATOM 3971 O O . VAL A 1 512 ? 8.883 5.129 -27.484 1 96.12 512 VAL A O 1
ATOM 3974 N N . ARG A 1 513 ? 10.305 3.525 -28.125 1 96 513 ARG A N 1
ATOM 3975 C CA . ARG A 1 513 ? 10.312 3.975 -29.516 1 96 513 ARG A CA 1
ATOM 3976 C C . ARG A 1 513 ? 8.93 3.846 -30.141 1 96 513 ARG A C 1
ATOM 3978 O O . ARG A 1 513 ? 8.484 4.738 -30.875 1 96 513 ARG A O 1
ATOM 3985 N N . LEU A 1 514 ? 8.297 2.703 -29.906 1 97.06 514 LEU A N 1
ATOM 3986 C CA . LEU A 1 514 ? 6.941 2.496 -30.406 1 97.06 514 LEU A CA 1
ATOM 3987 C C . LEU A 1 514 ? 5.996 3.578 -29.891 1 97.06 514 LEU A C 1
ATOM 3989 O O . LEU A 1 514 ? 5.211 4.141 -30.656 1 97.06 514 LEU A O 1
ATOM 3993 N N . VAL A 1 515 ? 6.051 3.861 -28.625 1 94.81 515 VAL A N 1
ATOM 3994 C CA . VAL A 1 515 ? 5.18 4.855 -28.016 1 94.81 515 VAL A CA 1
ATOM 3995 C C . VAL A 1 515 ? 5.453 6.23 -28.609 1 94.81 515 VAL A C 1
ATOM 3997 O O . VAL A 1 515 ? 4.523 7.008 -28.844 1 94.81 515 VAL A O 1
ATOM 4000 N N . LYS A 1 516 ? 6.727 6.555 -28.797 1 94.25 516 LYS A N 1
ATOM 4001 C CA . LYS A 1 516 ? 7.098 7.824 -29.422 1 94.25 516 LYS A CA 1
ATOM 4002 C C . LYS A 1 516 ? 6.414 7.992 -30.781 1 94.25 516 LYS A C 1
ATOM 4004 O O . LYS A 1 516 ? 5.93 9.078 -31.109 1 94.25 516 LYS A O 1
ATOM 4009 N N . ASP A 1 517 ? 6.352 6.922 -31.516 1 94.75 517 ASP A N 1
ATOM 4010 C CA . ASP A 1 517 ? 5.695 6.953 -32.812 1 94.75 517 ASP A CA 1
ATOM 4011 C C . ASP A 1 517 ? 4.184 7.094 -32.656 1 94.75 517 ASP A C 1
ATOM 4013 O O . ASP A 1 517 ? 3.547 7.84 -33.406 1 94.75 517 ASP A O 1
ATOM 4017 N N . LEU A 1 518 ? 3.645 6.426 -31.734 1 96.06 518 LEU A N 1
ATOM 4018 C CA . LEU A 1 518 ? 2.197 6.395 -31.562 1 96.06 518 LEU A CA 1
ATOM 4019 C C . LEU A 1 518 ? 1.684 7.73 -31.031 1 96.06 518 LEU A C 1
ATOM 4021 O O . LEU A 1 518 ? 0.596 8.172 -31.406 1 96.06 518 LEU A O 1
ATOM 4025 N N . VAL A 1 519 ? 2.422 8.406 -30.156 1 94.56 519 VAL A N 1
ATOM 4026 C CA . VAL A 1 519 ? 1.985 9.664 -29.562 1 94.56 519 VAL A CA 1
ATOM 4027 C C . VAL A 1 519 ? 2.031 10.781 -30.609 1 94.56 519 VAL A C 1
ATOM 4029 O O . VAL A 1 519 ? 1.368 11.805 -30.453 1 94.56 519 VAL A O 1
ATOM 4032 N N . ARG A 1 520 ? 2.738 10.578 -31.672 1 92.19 520 ARG A N 1
ATOM 4033 C CA . ARG A 1 520 ? 2.859 11.57 -32.719 1 92.19 520 ARG A CA 1
ATOM 4034 C C . ARG A 1 520 ? 1.716 11.453 -33.75 1 92.19 520 ARG A C 1
ATOM 4036 O O . ARG A 1 520 ? 1.526 12.328 -34.594 1 92.19 520 ARG A O 1
ATOM 4043 N N . ASP A 1 521 ? 1.031 10.391 -33.562 1 92.75 521 ASP A N 1
ATOM 4044 C CA . ASP A 1 521 ? -0.124 10.242 -34.438 1 92.75 521 ASP A CA 1
ATOM 4045 C C . ASP A 1 521 ? -1.055 11.445 -34.312 1 92.75 521 ASP A C 1
ATOM 4047 O O . ASP A 1 521 ? -1.352 11.914 -33.219 1 92.75 521 ASP A O 1
ATOM 4051 N N . LYS A 1 522 ? -1.573 11.953 -35.406 1 88.25 522 LYS A N 1
ATOM 4052 C CA . LYS A 1 522 ? -2.328 13.203 -35.469 1 88.25 522 LYS A CA 1
ATOM 4053 C C . LYS A 1 522 ? -3.721 13.023 -34.875 1 88.25 522 LYS A C 1
ATOM 4055 O O . LYS A 1 522 ? -4.305 13.977 -34.344 1 88.25 522 LYS A O 1
ATOM 4060 N N . THR A 1 523 ? -4.176 11.875 -34.938 1 86.12 523 THR A N 1
ATOM 4061 C CA . THR A 1 523 ? -5.547 11.656 -34.5 1 86.12 523 THR A CA 1
ATOM 4062 C C . THR A 1 523 ? -5.578 11.172 -33.062 1 86.12 523 THR A C 1
ATOM 4064 O O . THR A 1 523 ? -6.301 11.727 -32.219 1 86.12 523 THR A O 1
ATOM 4067 N N . SER A 1 524 ? -4.785 10.203 -32.781 1 92.06 524 SER A N 1
ATOM 4068 C CA . SER A 1 524 ? -4.902 9.562 -31.469 1 92.06 524 SER A CA 1
ATOM 4069 C C . SER A 1 524 ? -3.775 9.984 -30.531 1 92.06 524 SER A C 1
ATOM 4071 O O . SER A 1 524 ? -3.83 9.734 -29.328 1 92.06 524 SER A O 1
ATOM 4073 N N . GLY A 1 525 ? -2.852 10.703 -31.031 1 94.5 525 GLY A N 1
ATOM 4074 C CA . GLY A 1 525 ? -1.671 11.047 -30.266 1 94.5 525 GLY A CA 1
ATOM 4075 C C . GLY A 1 525 ? -1.992 11.836 -29 1 94.5 525 GLY A C 1
ATOM 4076 O O . GLY A 1 525 ? -1.391 11.617 -27.953 1 94.5 525 GLY A O 1
ATOM 4077 N N . LYS A 1 526 ? -2.916 12.742 -29.109 1 95.06 526 LYS A N 1
ATOM 4078 C CA . LYS A 1 526 ? -3.256 13.609 -27.984 1 95.06 526 LYS A CA 1
ATOM 4079 C C . LYS A 1 526 ? -3.949 12.828 -26.875 1 95.06 526 LYS A C 1
ATOM 4081 O O . LYS A 1 526 ? -4.039 13.297 -25.734 1 95.06 526 LYS A O 1
ATOM 4086 N N . ARG A 1 527 ? -4.438 11.617 -27.156 1 96.94 527 ARG A N 1
ATOM 4087 C CA . ARG A 1 527 ? -5.207 10.844 -26.188 1 96.94 527 ARG A CA 1
ATOM 4088 C C . ARG A 1 527 ? -4.297 9.984 -25.312 1 96.94 527 ARG A C 1
ATOM 4090 O O . ARG A 1 527 ? -4.719 9.469 -24.281 1 96.94 527 ARG A O 1
ATOM 4097 N N . TRP A 1 528 ? -3.033 9.797 -25.734 1 97.69 528 TRP A N 1
ATOM 4098 C CA . TRP A 1 528 ? -2.098 8.984 -24.953 1 97.69 528 TRP A CA 1
ATOM 4099 C C . TRP A 1 528 ? -1.755 9.672 -23.641 1 97.69 528 TRP A C 1
ATOM 4101 O O . TRP A 1 528 ? -1.593 10.891 -23.578 1 97.69 528 TRP A O 1
ATOM 4111 N N . VAL A 1 529 ? -1.711 8.93 -22.531 1 98.38 529 VAL A N 1
ATOM 4112 C CA . VAL A 1 529 ? -1.367 9.438 -21.203 1 98.38 529 VAL A CA 1
ATOM 4113 C C . VAL A 1 529 ? -0.195 8.641 -20.641 1 98.38 529 VAL A C 1
ATOM 4115 O O . VAL A 1 529 ? -0.394 7.672 -19.906 1 98.38 529 VAL A O 1
ATOM 4118 N N . PRO A 1 530 ? 1.037 9.07 -20.906 1 97.88 530 PRO A N 1
ATOM 4119 C CA . PRO A 1 530 ? 2.184 8.422 -20.266 1 97.88 530 PRO A CA 1
ATOM 4120 C C . PRO A 1 530 ? 2.256 8.688 -18.766 1 97.88 530 PRO A C 1
ATOM 4122 O O . PRO A 1 530 ? 2.168 9.844 -18.344 1 97.88 530 PRO A O 1
ATOM 4125 N N . ILE A 1 531 ? 2.369 7.691 -17.984 1 98.31 531 ILE A N 1
ATOM 4126 C CA . ILE A 1 531 ? 2.459 7.797 -16.531 1 98.31 531 ILE A CA 1
ATOM 4127 C C . ILE A 1 531 ? 3.736 7.121 -16.047 1 98.31 531 ILE A C 1
ATOM 4129 O O . ILE A 1 531 ? 4.043 5.996 -16.438 1 98.31 531 ILE A O 1
ATOM 4133 N N . VAL A 1 532 ? 4.539 7.777 -15.211 1 97 532 VAL A N 1
ATOM 4134 C CA . VAL A 1 532 ? 5.797 7.219 -14.719 1 97 532 VAL A CA 1
ATOM 4135 C C . VAL A 1 532 ? 5.996 7.598 -13.25 1 97 532 VAL A C 1
ATOM 4137 O O . VAL A 1 532 ? 5.68 8.719 -12.852 1 97 532 VAL A O 1
ATOM 4140 N N . PRO A 1 533 ? 6.438 6.664 -12.414 1 95.75 533 PRO A N 1
ATOM 4141 C CA . PRO A 1 533 ? 6.801 6.977 -11.031 1 95.75 533 PRO A CA 1
ATOM 4142 C C . PRO A 1 533 ? 8.273 7.336 -10.875 1 95.75 533 PRO A C 1
ATOM 4144 O O . PRO A 1 533 ? 9.023 6.621 -10.203 1 95.75 533 PRO A O 1
ATOM 4147 N N . ASP A 1 534 ? 8.742 8.375 -11.328 1 91.5 534 ASP A N 1
ATOM 4148 C CA . ASP A 1 534 ? 10.062 8.977 -11.164 1 91.5 534 ASP A CA 1
ATOM 4149 C C . ASP A 1 534 ? 11.141 8.109 -11.805 1 91.5 534 ASP A C 1
ATOM 4151 O O . ASP A 1 534 ? 12.234 7.961 -11.25 1 91.5 534 ASP A O 1
ATOM 4155 N N . GLU A 1 535 ? 10.883 7.457 -12.898 1 89.88 535 GLU A N 1
ATOM 4156 C CA . GLU A 1 535 ? 11.859 6.57 -13.508 1 89.88 535 GLU A CA 1
ATOM 4157 C C . GLU A 1 535 ? 11.906 6.754 -15.023 1 89.88 535 GLU A C 1
ATOM 4159 O O . GLU A 1 535 ? 12.273 5.836 -15.758 1 89.88 535 GLU A O 1
ATOM 4164 N N . ALA A 1 536 ? 11.523 7.871 -15.445 1 91.38 536 ALA A N 1
ATOM 4165 C CA . ALA A 1 536 ? 11.477 8.125 -16.891 1 91.38 536 ALA A CA 1
ATOM 4166 C C . ALA A 1 536 ? 12.859 8.016 -17.516 1 91.38 536 ALA A C 1
ATOM 4168 O O . ALA A 1 536 ? 13.016 7.441 -18.594 1 91.38 536 ALA A O 1
ATOM 4169 N N . ARG A 1 537 ? 13.812 8.523 -16.844 1 86.25 537 ARG A N 1
ATOM 4170 C CA . ARG A 1 537 ? 15.18 8.492 -17.359 1 86.25 537 ARG A CA 1
ATOM 4171 C C . ARG A 1 537 ? 15.719 7.062 -17.406 1 86.25 537 ARG A C 1
ATOM 4173 O O . ARG A 1 537 ? 16.5 6.715 -18.297 1 86.25 537 ARG A O 1
ATOM 4180 N N . THR A 1 538 ? 15.359 6.312 -16.469 1 85.56 538 THR A N 1
ATOM 4181 C CA . THR A 1 538 ? 15.758 4.91 -16.406 1 85.56 538 THR A CA 1
ATOM 4182 C C . THR A 1 538 ? 15.242 4.152 -17.625 1 85.56 538 THR A C 1
ATOM 4184 O O . THR A 1 538 ? 15.914 3.26 -18.156 1 85.56 538 THR A O 1
ATOM 4187 N N . PHE A 1 539 ? 14.102 4.59 -18.078 1 90.81 539 PHE A N 1
ATOM 4188 C CA . PHE A 1 539 ? 13.461 3.844 -19.156 1 90.81 539 PHE A CA 1
ATOM 4189 C C . PHE A 1 539 ? 13.695 4.52 -20.5 1 90.81 539 PHE A C 1
ATOM 4191 O O . PHE A 1 539 ? 13.156 4.09 -21.516 1 90.81 539 PHE A O 1
ATOM 4198 N N . GLY A 1 540 ? 14.406 5.609 -20.5 1 88.31 540 GLY A N 1
ATOM 4199 C CA . GLY A 1 540 ? 14.727 6.305 -21.734 1 88.31 540 GLY A CA 1
ATOM 4200 C C . GLY A 1 540 ? 13.586 7.176 -22.234 1 88.31 540 GLY A C 1
ATOM 4201 O O . GLY A 1 540 ? 13.477 7.43 -23.438 1 88.31 540 GLY A O 1
ATOM 4202 N N . MET A 1 541 ? 12.766 7.586 -21.359 1 91.25 541 MET A N 1
ATOM 4203 C CA . MET A 1 541 ? 11.586 8.344 -21.75 1 91.25 541 MET A CA 1
ATOM 4204 C C . MET A 1 541 ? 11.844 9.844 -21.672 1 91.25 541 MET A C 1
ATOM 4206 O O . MET A 1 541 ? 10.992 10.648 -22.031 1 91.25 541 MET A O 1
ATOM 4210 N N . GLU A 1 542 ? 13.07 10.195 -21.234 1 87.44 542 GLU A N 1
ATOM 4211 C CA . GLU A 1 542 ? 13.367 11.617 -21.062 1 87.44 542 GLU A CA 1
ATOM 4212 C C . GLU A 1 542 ? 13.336 12.352 -22.391 1 87.44 542 GLU A C 1
ATOM 4214 O O . GLU A 1 542 ? 13.172 13.57 -22.438 1 87.44 542 GLU A O 1
ATOM 4219 N N . SER A 1 543 ? 13.461 11.625 -23.5 1 87.44 543 SER A N 1
ATOM 4220 C CA . SER A 1 543 ? 13.398 12.234 -24.828 1 87.44 543 SER A CA 1
ATOM 4221 C C . SER A 1 543 ? 12 12.766 -25.125 1 87.44 543 SER A C 1
ATOM 4223 O O . SER A 1 543 ? 11.82 13.57 -26.031 1 87.44 543 SER A O 1
ATOM 4225 N N . LEU A 1 544 ? 11.047 12.359 -24.281 1 91.88 544 LEU A N 1
ATOM 4226 C CA . LEU A 1 544 ? 9.664 12.789 -24.484 1 91.88 544 LEU A CA 1
ATOM 4227 C C . LEU A 1 544 ? 9.375 14.086 -23.734 1 91.88 544 LEU A C 1
ATOM 4229 O O . LEU A 1 544 ? 8.367 14.742 -24 1 91.88 544 LEU A O 1
ATOM 4233 N N . PHE A 1 545 ? 10.242 14.5 -22.828 1 90.81 545 PHE A N 1
ATOM 4234 C CA . PHE A 1 545 ? 9.977 15.633 -21.953 1 90.81 545 PHE A CA 1
ATOM 4235 C C . PHE A 1 545 ? 9.812 16.922 -22.75 1 90.81 545 PHE A C 1
ATOM 4237 O O . PHE A 1 545 ? 8.859 17.672 -22.547 1 90.81 545 PHE A O 1
ATOM 4244 N N . PRO A 1 546 ? 10.727 17.188 -23.703 1 90.56 546 PRO A N 1
ATOM 4245 C CA . PRO A 1 546 ? 10.625 18.469 -24.406 1 90.56 546 PRO A CA 1
ATOM 4246 C C . PRO A 1 546 ? 9.391 18.547 -25.297 1 90.56 546 PRO A C 1
ATOM 4248 O O . PRO A 1 546 ? 8.758 19.609 -25.391 1 90.56 546 PRO A O 1
ATOM 4251 N N . SER A 1 547 ? 9.062 17.516 -25.938 1 91.69 547 SER A N 1
ATOM 4252 C CA . SER A 1 547 ? 7.965 17.547 -26.906 1 91.69 547 SER A CA 1
ATOM 4253 C C . SER A 1 547 ? 6.613 17.422 -26.219 1 91.69 547 SER A C 1
ATOM 4255 O O . SER A 1 547 ? 5.668 18.141 -26.547 1 91.69 547 SER A O 1
ATOM 4257 N N . LEU A 1 548 ? 6.496 16.562 -25.234 1 95.06 548 LEU A N 1
ATOM 4258 C CA . LEU A 1 548 ? 5.203 16.297 -24.609 1 95.06 548 LEU A CA 1
ATOM 4259 C C . LEU A 1 548 ? 5.008 17.141 -23.359 1 95.06 548 LEU A C 1
ATOM 4261 O O . LEU A 1 548 ? 3.877 17.453 -22.984 1 95.06 548 LEU A O 1
ATOM 4265 N N . GLY A 1 549 ? 6.156 17.484 -22.688 1 95.25 549 GLY A N 1
ATOM 4266 C CA . GLY A 1 549 ? 6.078 18.219 -21.438 1 95.25 549 GLY A CA 1
ATOM 4267 C C . GLY A 1 549 ? 5.547 17.391 -20.297 1 95.25 549 GLY A C 1
ATOM 4268 O O . GLY A 1 549 ? 4.738 16.484 -20.5 1 95.25 549 GLY A O 1
ATOM 4269 N N . ILE A 1 550 ? 5.957 17.688 -19.078 1 96 550 ILE A N 1
ATOM 4270 C CA . ILE A 1 550 ? 5.422 17.109 -17.844 1 96 550 ILE A CA 1
ATOM 4271 C C . ILE A 1 550 ? 4.273 17.984 -17.344 1 96 550 ILE A C 1
ATOM 4273 O O . ILE A 1 550 ? 4.418 19.188 -17.188 1 96 550 ILE A O 1
ATOM 4277 N N . TYR A 1 551 ? 3.178 17.359 -17.031 1 97.38 551 TYR A N 1
ATOM 4278 C CA . TYR A 1 551 ? 2 18.094 -16.578 1 97.38 551 TYR A CA 1
ATOM 4279 C C . TYR A 1 551 ? 2.242 18.75 -15.227 1 97.38 551 TYR A C 1
ATOM 4281 O O . TYR A 1 551 ? 2.645 18.078 -14.273 1 97.38 551 TYR A O 1
ATOM 4289 N N . SER A 1 552 ? 2.057 20.047 -15.141 1 95.81 552 SER A N 1
ATOM 4290 C CA . SER A 1 552 ? 2.049 20.859 -13.93 1 95.81 552 SER A CA 1
ATOM 4291 C C . SER A 1 552 ? 1.04 22 -14.039 1 95.81 552 SER A C 1
ATOM 4293 O O . SER A 1 552 ? 1.164 22.859 -14.906 1 95.81 552 SER A O 1
ATOM 4295 N N . PRO A 1 553 ? 0.068 21.984 -13.141 1 94.94 553 PRO A N 1
ATOM 4296 C CA . PRO A 1 553 ? -0.948 23.047 -13.242 1 94.94 553 PRO A CA 1
ATOM 4297 C C . PRO A 1 553 ? -0.359 24.453 -13.125 1 94.94 553 PRO A C 1
ATOM 4299 O O . PRO A 1 553 ? -0.95 25.406 -13.609 1 94.94 553 PRO A O 1
ATOM 4302 N N . LYS A 1 554 ? 0.85 24.609 -12.609 1 94.62 554 LYS A N 1
ATOM 4303 C CA . LYS A 1 554 ? 1.477 25.906 -12.422 1 94.62 554 LYS A CA 1
ATOM 4304 C C . LYS A 1 554 ? 2.424 26.234 -13.578 1 94.62 554 LYS A C 1
ATOM 4306 O O . LYS A 1 554 ? 2.965 27.344 -13.648 1 94.62 554 LYS A O 1
ATOM 4311 N N . GLY A 1 555 ? 2.531 25.297 -14.492 1 95.56 555 GLY A N 1
ATOM 4312 C CA . GLY A 1 555 ? 3.551 25.469 -15.516 1 95.56 555 GLY A CA 1
ATOM 4313 C C . GLY A 1 555 ? 4.965 25.391 -14.969 1 95.56 555 GLY A C 1
ATOM 4314 O O . GLY A 1 555 ? 5.242 24.594 -14.07 1 95.56 555 GLY A O 1
ATOM 4315 N N . GLN A 1 556 ? 5.848 26.047 -15.586 1 95 556 GLN A N 1
ATOM 4316 C CA . GLN A 1 556 ? 7.246 26.078 -15.172 1 95 556 GLN A CA 1
ATOM 4317 C C . GLN A 1 556 ? 7.641 27.453 -14.656 1 95 556 GLN A C 1
ATOM 4319 O O . GLN A 1 556 ? 7.844 28.391 -15.445 1 95 556 GLN A O 1
ATOM 4324 N N . THR A 1 557 ? 7.836 27.578 -13.328 1 94.94 557 THR A N 1
ATOM 4325 C CA . THR A 1 557 ? 8.055 28.875 -12.711 1 94.94 557 THR A CA 1
ATOM 4326 C C . THR A 1 557 ? 9.523 29.062 -12.336 1 94.94 557 THR A C 1
ATOM 4328 O O . THR A 1 557 ? 9.867 29.953 -11.555 1 94.94 557 THR A O 1
ATOM 4331 N N . TYR A 1 558 ? 10.336 28.219 -12.727 1 94.69 558 TYR A N 1
ATOM 4332 C CA . TYR A 1 558 ? 11.766 28.219 -12.461 1 94.69 558 TYR A CA 1
ATOM 4333 C C . TYR A 1 558 ? 12.562 27.984 -13.742 1 94.69 558 TYR A C 1
ATOM 4335 O O . TYR A 1 558 ? 11.984 27.672 -14.781 1 94.69 558 TYR A O 1
ATOM 4343 N N . GLU A 1 559 ? 13.836 28.234 -13.711 1 93.5 559 GLU A N 1
ATOM 4344 C CA . GLU A 1 559 ? 14.75 27.859 -14.781 1 93.5 559 GLU A CA 1
ATOM 4345 C C . GLU A 1 559 ? 15.391 26.5 -14.5 1 93.5 559 GLU A C 1
ATOM 4347 O O . GLU A 1 559 ? 16.219 26.375 -13.609 1 93.5 559 GLU A O 1
ATOM 4352 N N . PRO A 1 560 ? 15 25.469 -15.305 1 90.75 560 PRO A N 1
ATOM 4353 C CA . PRO A 1 560 ? 15.562 24.141 -15.023 1 90.75 560 PRO A CA 1
ATOM 4354 C C . PRO A 1 560 ? 17.094 24.109 -15.133 1 90.75 560 PRO A C 1
ATOM 4356 O O . PRO A 1 560 ? 17.656 24.781 -16.016 1 90.75 560 PRO A O 1
ATOM 4359 N N . VAL A 1 561 ? 17.656 23.391 -14.266 1 89.38 561 VAL A N 1
ATOM 4360 C CA . VAL A 1 561 ? 19.125 23.312 -14.188 1 89.38 561 VAL A CA 1
ATOM 4361 C C . VAL A 1 561 ? 19.688 22.828 -15.516 1 89.38 561 VAL A C 1
ATOM 4363 O O . VAL A 1 561 ? 20.797 23.219 -15.906 1 89.38 561 VAL A O 1
ATOM 4366 N N . ASP A 1 562 ? 18.906 22.016 -16.281 1 86.69 562 ASP A N 1
ATOM 4367 C CA . ASP A 1 562 ? 19.375 21.422 -17.531 1 86.69 562 ASP A CA 1
ATOM 4368 C C . ASP A 1 562 ? 18.766 22.141 -18.734 1 86.69 562 ASP A C 1
ATOM 4370 O O . ASP A 1 562 ? 18.578 21.531 -19.797 1 86.69 562 ASP A O 1
ATOM 4374 N N . ARG A 1 563 ? 18.453 23.328 -18.625 1 85.06 563 ARG A N 1
ATOM 4375 C CA . ARG A 1 563 ? 17.75 24.094 -19.656 1 85.06 563 ARG A CA 1
ATOM 4376 C C . ARG A 1 563 ? 18.531 24.094 -20.969 1 85.06 563 ARG A C 1
ATOM 4378 O O . ARG A 1 563 ? 17.953 24.156 -22.047 1 85.06 563 ARG A O 1
ATOM 4385 N N . ASP A 1 564 ? 19.797 23.953 -20.859 1 83.56 564 ASP A N 1
ATOM 4386 C CA . ASP A 1 564 ? 20.625 24.047 -22.047 1 83.56 564 ASP A CA 1
ATOM 4387 C C . ASP A 1 564 ? 20.797 22.688 -22.719 1 83.56 564 ASP A C 1
ATOM 4389 O O . ASP A 1 564 ? 21.422 22.578 -23.766 1 83.56 564 ASP A O 1
ATOM 4393 N N . GLN A 1 565 ? 20.219 21.766 -22.094 1 82.94 565 GLN A N 1
ATOM 4394 C CA . GLN A 1 565 ? 20.281 20.422 -22.672 1 82.94 565 GLN A CA 1
ATOM 4395 C C . GLN A 1 565 ? 19.062 20.141 -23.547 1 82.94 565 GLN A C 1
ATOM 4397 O O . GLN A 1 565 ? 17.984 20.703 -23.328 1 82.94 565 GLN A O 1
ATOM 4402 N N . LEU A 1 566 ? 19.234 19.234 -24.469 1 75.06 566 LEU A N 1
ATOM 4403 C CA . LEU A 1 566 ? 18.188 18.891 -25.422 1 75.06 566 LEU A CA 1
ATOM 4404 C C . LEU A 1 566 ? 17 18.219 -24.703 1 75.06 566 LEU A C 1
ATOM 4406 O O . LEU A 1 566 ? 15.852 18.469 -25.062 1 75.06 566 LEU A O 1
ATOM 4410 N N . MET A 1 567 ? 17.297 17.438 -23.734 1 81.25 567 MET A N 1
ATOM 4411 C CA . MET A 1 567 ? 16.25 16.688 -23.047 1 81.25 567 MET A CA 1
ATOM 4412 C C . MET A 1 567 ? 15.984 17.281 -21.672 1 81.25 567 MET A C 1
ATOM 4414 O O . MET A 1 567 ? 15.844 16.547 -20.688 1 81.25 567 MET A O 1
ATOM 4418 N N . TYR A 1 568 ? 15.828 18.5 -21.672 1 84.38 568 TYR A N 1
ATOM 4419 C CA . TYR A 1 568 ? 15.68 19.188 -20.406 1 84.38 568 TYR A CA 1
ATOM 4420 C C . TYR A 1 568 ? 14.32 18.906 -19.766 1 84.38 568 TYR A C 1
ATOM 4422 O O . TYR A 1 568 ? 13.375 18.547 -20.469 1 84.38 568 TYR A O 1
ATOM 4430 N N . TYR A 1 569 ? 14.281 19.016 -18.516 1 88.56 569 TYR A N 1
ATOM 4431 C CA . TYR A 1 569 ? 13.102 18.797 -17.703 1 88.56 569 TYR A CA 1
ATOM 4432 C C . TYR A 1 569 ? 12.086 19.922 -17.906 1 88.56 569 TYR A C 1
ATOM 4434 O O . TYR A 1 569 ? 12.164 20.969 -17.25 1 88.56 569 TYR A O 1
ATOM 4442 N N . LYS A 1 570 ? 11 19.688 -18.672 1 92.06 570 LYS A N 1
ATOM 4443 C CA . LYS A 1 570 ? 10.047 20.719 -19.047 1 92.06 570 LYS A CA 1
ATOM 4444 C C . LYS A 1 570 ? 8.68 20.469 -18.406 1 92.06 570 LYS A C 1
ATOM 4446 O O . LYS A 1 570 ? 8.062 19.422 -18.656 1 92.06 570 LYS A O 1
ATOM 4451 N N . GLU A 1 571 ? 8.234 21.375 -17.609 1 94.69 571 GLU A N 1
ATOM 4452 C CA . GLU A 1 571 ? 6.871 21.359 -17.094 1 94.69 571 GLU A CA 1
ATOM 4453 C C . GLU A 1 571 ? 5.98 22.328 -17.875 1 94.69 571 GLU A C 1
ATOM 4455 O O . GLU A 1 571 ? 6.445 23.375 -18.328 1 94.69 571 GLU A O 1
ATOM 4460 N N . ALA A 1 572 ? 4.773 21.938 -18.062 1 96.94 572 ALA A N 1
ATOM 4461 C CA . ALA A 1 572 ? 3.807 22.797 -18.734 1 96.94 572 ALA A CA 1
ATOM 4462 C C . ALA A 1 572 ? 2.389 22.531 -18.25 1 96.94 572 ALA A C 1
ATOM 4464 O O . ALA A 1 572 ? 2.059 21.406 -17.875 1 96.94 572 ALA A O 1
ATOM 4465 N N . LYS A 1 573 ? 1.553 23.547 -18.281 1 97.06 573 LYS A N 1
ATOM 4466 C CA . LYS A 1 573 ? 0.16 23.406 -17.859 1 97.06 573 LYS A CA 1
ATOM 4467 C C . LYS A 1 573 ? -0.579 22.406 -18.75 1 97.06 573 LYS A C 1
ATOM 4469 O O . LYS A 1 573 ? -1.467 21.703 -18.281 1 97.06 573 LYS A O 1
ATOM 4474 N N . ASP A 1 574 ? -0.195 22.359 -19.969 1 97.25 574 ASP A N 1
ATOM 4475 C CA . ASP A 1 574 ? -0.811 21.422 -20.906 1 97.25 574 ASP A CA 1
ATOM 4476 C C . ASP A 1 574 ? 0.112 20.234 -21.188 1 97.25 574 ASP A C 1
ATOM 4478 O O . ASP A 1 574 ? 0.033 19.609 -22.25 1 97.25 574 ASP A O 1
ATOM 4482 N N . GLY A 1 575 ? 1.079 19.984 -20.266 1 97.5 575 GLY A N 1
ATOM 4483 C CA . GLY A 1 575 ? 1.946 18.828 -20.422 1 97.5 575 GLY A CA 1
ATOM 4484 C C . GLY A 1 575 ? 1.186 17.516 -20.516 1 97.5 575 GLY A C 1
ATOM 4485 O O . GLY A 1 575 ? 0.141 17.359 -19.875 1 97.5 575 GLY A O 1
ATOM 4486 N N . GLN A 1 576 ? 1.794 16.609 -21.25 1 97.25 576 GLN A N 1
ATOM 4487 C CA . GLN A 1 576 ? 1.093 15.367 -21.547 1 97.25 576 GLN A CA 1
ATOM 4488 C C . GLN A 1 576 ? 1.531 14.258 -20.578 1 97.25 576 GLN A C 1
ATOM 4490 O O . GLN A 1 576 ? 0.764 13.336 -20.297 1 97.25 576 GLN A O 1
ATOM 4495 N N . ILE A 1 577 ? 2.73 14.273 -20.047 1 97.44 577 ILE A N 1
ATOM 4496 C CA . ILE A 1 577 ? 3.295 13.219 -19.219 1 97.44 577 ILE A CA 1
ATOM 4497 C C . ILE A 1 577 ? 2.896 13.445 -17.75 1 97.44 577 ILE A C 1
ATOM 4499 O O . ILE A 1 577 ? 2.977 14.562 -17.25 1 97.44 577 ILE A O 1
ATOM 4503 N N . LEU A 1 578 ? 2.379 12.438 -17.125 1 97.94 578 LEU A N 1
ATOM 4504 C CA . LEU A 1 578 ? 2.146 12.461 -15.688 1 97.94 578 LEU A CA 1
ATOM 4505 C C . LEU A 1 578 ? 3.307 11.805 -14.945 1 97.94 578 LEU A C 1
ATOM 4507 O O . LEU A 1 578 ? 3.4 10.578 -14.891 1 97.94 578 LEU A O 1
ATOM 4511 N N . ASN A 1 579 ? 4.184 12.602 -14.375 1 95.94 579 ASN A N 1
ATOM 4512 C CA . ASN A 1 579 ? 5.27 12.141 -13.516 1 95.94 579 ASN A CA 1
ATOM 4513 C C . ASN A 1 579 ? 4.898 12.242 -12.039 1 95.94 579 ASN A C 1
ATOM 4515 O O . ASN A 1 579 ? 4.844 13.344 -11.484 1 95.94 579 ASN A O 1
ATOM 4519 N N . GLU A 1 580 ? 4.734 11.164 -11.297 1 94.19 580 GLU A N 1
ATOM 4520 C CA . GLU A 1 580 ? 4.055 11.141 -10 1 94.19 580 GLU A CA 1
ATOM 4521 C C . GLU A 1 580 ? 5.055 11.086 -8.852 1 94.19 580 GLU A C 1
ATOM 4523 O O . GLU A 1 580 ? 4.664 11.023 -7.684 1 94.19 580 GLU A O 1
ATOM 4528 N N . GLY A 1 581 ? 6.34 11.289 -9.141 1 93.88 581 GLY A N 1
ATOM 4529 C CA . GLY A 1 581 ? 7.289 11.039 -8.062 1 93.88 581 GLY A CA 1
ATOM 4530 C C . GLY A 1 581 ? 7.414 9.57 -7.711 1 93.88 581 GLY A C 1
ATOM 4531 O O . GLY A 1 581 ? 7.109 8.703 -8.531 1 93.88 581 GLY A O 1
ATOM 4532 N N . ILE A 1 582 ? 7.957 9.297 -6.543 1 94.5 582 ILE A N 1
ATOM 4533 C CA . ILE A 1 582 ? 8.172 7.914 -6.133 1 94.5 582 ILE A CA 1
ATOM 4534 C C . ILE A 1 582 ? 6.914 7.383 -5.438 1 94.5 582 ILE A C 1
ATOM 4536 O O . ILE A 1 582 ? 6.855 7.32 -4.207 1 94.5 582 ILE A O 1
ATOM 4540 N N . THR A 1 583 ? 5.965 7.012 -6.266 1 97.06 583 THR A N 1
ATOM 4541 C CA . THR A 1 583 ? 4.723 6.465 -5.73 1 97.06 583 THR A CA 1
ATOM 4542 C C . THR A 1 583 ? 4.031 5.586 -6.77 1 97.06 583 THR A C 1
ATOM 4544 O O . THR A 1 583 ? 3.381 6.09 -7.688 1 97.06 583 THR A O 1
ATOM 4547 N N . GLU A 1 584 ? 4.152 4.34 -6.633 1 97.75 584 GLU A N 1
ATOM 4548 C CA . GLU A 1 584 ? 3.449 3.404 -7.504 1 97.75 584 GLU A CA 1
ATOM 4549 C C . GLU A 1 584 ? 1.943 3.453 -7.266 1 97.75 584 GLU A C 1
ATOM 4551 O O . GLU A 1 584 ? 1.156 3.352 -8.211 1 97.75 584 GLU A O 1
ATOM 4556 N N . ALA A 1 585 ? 1.524 3.676 -6.027 1 98.19 585 ALA A N 1
ATOM 4557 C CA . ALA A 1 585 ? 0.1 3.748 -5.711 1 98.19 585 ALA A CA 1
ATOM 4558 C C . ALA A 1 585 ? -0.542 4.977 -6.352 1 98.19 585 ALA A C 1
ATOM 4560 O O . ALA A 1 585 ? -1.657 4.898 -6.875 1 98.19 585 ALA A O 1
ATOM 4561 N N . GLY A 1 586 ? 0.149 6.113 -6.234 1 98.06 586 GLY A N 1
ATOM 4562 C CA . GLY A 1 586 ? -0.343 7.305 -6.906 1 98.06 586 GLY A CA 1
ATOM 4563 C C . GLY A 1 586 ? -0.413 7.152 -8.414 1 98.06 586 GLY A C 1
ATOM 4564 O O . GLY A 1 586 ? -1.393 7.562 -9.039 1 98.06 586 GLY A O 1
ATOM 4565 N N . SER A 1 587 ? 0.594 6.547 -9.031 1 98.56 587 SER A N 1
ATOM 4566 C CA . SER A 1 587 ? 0.624 6.305 -10.469 1 98.56 587 SER A CA 1
ATOM 4567 C C . SER A 1 587 ? -0.528 5.406 -10.898 1 98.56 587 SER A C 1
ATOM 4569 O O . SER A 1 587 ? -1.155 5.645 -11.938 1 98.56 587 SER A O 1
ATOM 4571 N N . MET A 1 588 ? -0.812 4.406 -10.07 1 98.62 588 MET A N 1
ATOM 4572 C CA . MET A 1 588 ? -1.93 3.516 -10.367 1 98.62 588 MET A CA 1
ATOM 4573 C C . MET A 1 588 ? -3.256 4.266 -10.305 1 98.62 588 MET A C 1
ATOM 4575 O O . MET A 1 588 ? -4.164 3.998 -11.094 1 98.62 588 MET A O 1
ATOM 4579 N N . ALA A 1 589 ? -3.389 5.133 -9.312 1 98.62 589 ALA A N 1
ATOM 4580 C CA . ALA A 1 589 ? -4.617 5.91 -9.195 1 98.62 589 ALA A CA 1
ATOM 4581 C C . ALA A 1 589 ? -4.828 6.793 -10.422 1 98.62 589 ALA A C 1
ATOM 4583 O O . ALA A 1 589 ? -5.949 6.926 -10.914 1 98.62 589 ALA A O 1
ATOM 4584 N N . ASP A 1 590 ? -3.725 7.391 -10.938 1 98.38 590 ASP A N 1
ATOM 4585 C CA . ASP A 1 590 ? -3.797 8.156 -12.18 1 98.38 590 ASP A CA 1
ATOM 4586 C C . ASP A 1 590 ? -4.176 7.258 -13.359 1 98.38 590 ASP A C 1
ATOM 4588 O O . ASP A 1 590 ? -4.965 7.652 -14.219 1 98.38 590 ASP A O 1
ATOM 4592 N N . PHE A 1 591 ? -3.557 6.148 -13.414 1 98.75 591 PHE A N 1
ATOM 4593 C CA . PHE A 1 591 ? -3.838 5.188 -14.469 1 98.75 591 PHE A CA 1
ATOM 4594 C C . PHE A 1 591 ? -5.312 4.809 -14.484 1 98.75 591 PHE A C 1
ATOM 4596 O O . PHE A 1 591 ? -5.938 4.742 -15.547 1 98.75 591 PHE A O 1
ATOM 4603 N N . ILE A 1 592 ? -5.898 4.578 -13.305 1 98.75 592 ILE A N 1
ATOM 4604 C CA . ILE A 1 592 ? -7.293 4.172 -13.18 1 98.75 592 ILE A CA 1
ATOM 4605 C C . ILE A 1 592 ? -8.203 5.305 -13.641 1 98.75 592 ILE A C 1
ATOM 4607 O O . ILE A 1 592 ? -9.188 5.066 -14.352 1 98.75 592 ILE A O 1
ATOM 4611 N N . ALA A 1 593 ? -7.898 6.535 -13.266 1 98.75 593 ALA A N 1
ATOM 4612 C CA . ALA A 1 593 ? -8.688 7.684 -13.703 1 98.75 593 ALA A CA 1
ATOM 4613 C C . ALA A 1 593 ? -8.664 7.816 -15.219 1 98.75 593 ALA A C 1
ATOM 4615 O O . ALA A 1 593 ? -9.711 8.023 -15.852 1 98.75 593 ALA A O 1
ATOM 4616 N N . ALA A 1 594 ? -7.465 7.66 -15.828 1 98.81 594 ALA A N 1
ATOM 4617 C CA . ALA A 1 594 ? -7.316 7.762 -17.281 1 98.81 594 ALA A CA 1
ATOM 4618 C C . ALA A 1 594 ? -7.996 6.59 -17.984 1 98.81 594 ALA A C 1
ATOM 4620 O O . ALA A 1 594 ? -8.648 6.773 -19 1 98.81 594 ALA A O 1
ATOM 4621 N N . SER A 1 595 ? -7.855 5.426 -17.422 1 98.62 595 SER A N 1
ATOM 4622 C CA . SER A 1 595 ? -8.305 4.176 -18.031 1 98.62 595 SER A CA 1
ATOM 4623 C C . SER A 1 595 ? -9.82 4.113 -18.125 1 98.62 595 SER A C 1
ATOM 4625 O O . SER A 1 595 ? -10.375 3.365 -18.938 1 98.62 595 SER A O 1
ATOM 4627 N N . THR A 1 596 ? -10.516 4.855 -17.266 1 98.19 596 THR A N 1
ATOM 4628 C CA . THR A 1 596 ? -11.969 4.758 -17.203 1 98.19 596 THR A CA 1
ATOM 4629 C C . THR A 1 596 ? -12.625 6.055 -17.672 1 98.19 596 THR A C 1
ATOM 4631 O O . THR A 1 596 ? -13.836 6.227 -17.547 1 98.19 596 THR A O 1
ATOM 4634 N N . SER A 1 597 ? -11.805 6.953 -18.25 1 98.25 597 SER A N 1
ATOM 4635 C CA . SER A 1 597 ? -12.297 8.242 -18.719 1 98.25 597 SER A CA 1
ATOM 4636 C C . SER A 1 597 ? -13.391 8.07 -19.766 1 98.25 597 SER A C 1
ATOM 4638 O O . SER A 1 597 ? -14.281 8.906 -19.891 1 98.25 597 SER A O 1
ATOM 4640 N N . TYR A 1 598 ? -13.375 6.961 -20.562 1 97.38 598 TYR A N 1
ATOM 4641 C CA . TYR A 1 598 ? -14.398 6.703 -21.578 1 97.38 598 TYR A CA 1
ATOM 4642 C C . TYR A 1 598 ? -15.789 6.645 -20.953 1 97.38 598 TYR A C 1
ATOM 4644 O O . TYR A 1 598 ? -16.766 7.102 -21.547 1 97.38 598 TYR A O 1
ATOM 4652 N N . ALA A 1 599 ? -15.875 6.176 -19.734 1 97.06 599 ALA A N 1
ATOM 4653 C CA . ALA A 1 599 ? -17.156 6.062 -19.047 1 97.06 599 ALA A CA 1
ATOM 4654 C C . ALA A 1 599 ? -17.422 7.285 -18.172 1 97.06 599 ALA A C 1
ATOM 4656 O O . ALA A 1 599 ? -18.547 7.77 -18.094 1 97.06 599 ALA A O 1
ATOM 4657 N N . THR A 1 600 ? -16.391 7.824 -17.484 1 97.44 600 THR A N 1
ATOM 4658 C CA . THR A 1 600 ? -16.531 8.922 -16.531 1 97.44 600 THR A CA 1
ATOM 4659 C C . THR A 1 600 ? -16.828 10.227 -17.266 1 97.44 600 THR A C 1
ATOM 4661 O O . THR A 1 600 ? -17.672 11.016 -16.828 1 97.44 600 THR A O 1
ATOM 4664 N N . HIS A 1 601 ? -16.156 10.414 -18.453 1 97.31 601 HIS A N 1
ATOM 4665 C CA . HIS A 1 601 ? -16.203 11.719 -19.109 1 97.31 601 HIS A CA 1
ATOM 4666 C C . HIS A 1 601 ? -16.688 11.586 -20.547 1 97.31 601 HIS A C 1
ATOM 4668 O O . HIS A 1 601 ? -16.891 12.594 -21.234 1 97.31 601 HIS A O 1
ATOM 4674 N N . GLY A 1 602 ? -16.906 10.359 -21.047 1 96.12 602 GLY A N 1
ATOM 4675 C CA . GLY A 1 602 ? -17.281 10.156 -22.438 1 96.12 602 GLY A CA 1
ATOM 4676 C C . GLY A 1 602 ? -16.156 10.391 -23.422 1 96.12 602 GLY A C 1
ATOM 4677 O O . GLY A 1 602 ? -16.391 10.695 -24.594 1 96.12 602 GLY A O 1
ATOM 4678 N N . GLU A 1 603 ? -14.898 10.383 -22.922 1 96.25 603 GLU A N 1
ATOM 4679 C CA . GLU A 1 603 ? -13.688 10.539 -23.734 1 96.25 603 GLU A CA 1
ATOM 4680 C C . GLU A 1 603 ? -12.711 9.391 -23.484 1 96.25 603 GLU A C 1
ATOM 4682 O O . GLU A 1 603 ? -12.203 9.227 -22.375 1 96.25 603 GLU A O 1
ATOM 4687 N N . ALA A 1 604 ? -12.484 8.625 -24.547 1 97.12 604 ALA A N 1
ATOM 4688 C CA . ALA A 1 604 ? -11.516 7.547 -24.406 1 97.12 604 ALA A CA 1
ATOM 4689 C C . ALA A 1 604 ? -10.086 8.094 -24.328 1 97.12 604 ALA A C 1
ATOM 4691 O O . ALA A 1 604 ? -9.688 8.898 -25.172 1 97.12 604 ALA A O 1
ATOM 4692 N N . MET A 1 605 ? -9.367 7.785 -23.297 1 98.19 605 MET A N 1
ATOM 4693 C CA . MET A 1 605 ? -7.941 8.055 -23.156 1 98.19 605 MET A CA 1
ATOM 4694 C C . MET A 1 605 ? -7.137 6.762 -23.203 1 98.19 605 MET A C 1
ATOM 4696 O O . MET A 1 605 ? -7.672 5.688 -22.922 1 98.19 605 MET A O 1
ATOM 4700 N N . ILE A 1 606 ? -5.891 6.832 -23.625 1 98.38 606 ILE A N 1
ATOM 4701 C CA . ILE A 1 606 ? -5.043 5.656 -23.781 1 98.38 606 ILE A CA 1
ATOM 4702 C C . ILE A 1 606 ? -3.85 5.75 -22.844 1 98.38 606 ILE A C 1
ATOM 4704 O O . ILE A 1 606 ? -2.746 6.109 -23.25 1 98.38 606 ILE A O 1
ATOM 4708 N N . PRO A 1 607 ? -4.031 5.309 -21.578 1 98.56 607 PRO A N 1
ATOM 4709 C CA . PRO A 1 607 ? -2.908 5.395 -20.656 1 98.56 607 PRO A CA 1
ATOM 4710 C C . PRO A 1 607 ? -1.907 4.25 -20.828 1 98.56 607 PRO A C 1
ATOM 4712 O O . PRO A 1 607 ? -2.299 3.129 -21.156 1 98.56 607 PRO A O 1
ATOM 4715 N N . PHE A 1 608 ? -0.66 4.535 -20.656 1 97.56 608 PHE A N 1
ATOM 4716 C CA . PHE A 1 608 ? 0.334 3.518 -20.328 1 97.56 608 PHE A CA 1
ATOM 4717 C C . PHE A 1 608 ? 1.16 3.932 -19.125 1 97.56 608 PHE A C 1
ATOM 4719 O O . PHE A 1 608 ? 1.512 5.105 -18.969 1 97.56 608 PHE A O 1
ATOM 4726 N N . TYR A 1 609 ? 1.261 3.072 -18.234 1 98.19 609 TYR A N 1
ATOM 4727 C CA . TYR A 1 609 ? 2.006 3.223 -16.984 1 98.19 609 TYR A CA 1
ATOM 4728 C C . TYR A 1 609 ? 3.209 2.289 -16.953 1 98.19 609 TYR A C 1
ATOM 4730 O O . TYR A 1 609 ? 3.055 1.065 -16.984 1 98.19 609 TYR A O 1
ATOM 4738 N N . ILE A 1 610 ? 4.434 2.877 -17.031 1 97.94 610 ILE A N 1
ATOM 4739 C CA . ILE A 1 610 ? 5.664 2.098 -17.031 1 97.94 610 ILE A CA 1
ATOM 4740 C C . ILE A 1 610 ? 6.379 2.252 -15.695 1 97.94 610 ILE A C 1
ATOM 4742 O O . ILE A 1 610 ? 6.457 3.355 -15.148 1 97.94 610 ILE A O 1
ATOM 4746 N N . PHE A 1 611 ? 6.797 1.139 -15.078 1 97.19 611 PHE A N 1
ATOM 4747 C CA . PHE A 1 611 ? 7.352 1.116 -13.734 1 97.19 611 PHE A CA 1
ATOM 4748 C C . PHE A 1 611 ? 8.336 -0.033 -13.57 1 97.19 611 PHE A C 1
ATOM 4750 O O . PHE A 1 611 ? 8.43 -0.903 -14.445 1 97.19 611 PHE A O 1
ATOM 4757 N N . TYR A 1 612 ? 9.18 -0.04 -12.492 1 95.75 612 TYR A N 1
ATOM 4758 C CA . TYR A 1 612 ? 9.961 -1.215 -12.117 1 95.75 612 TYR A CA 1
ATOM 4759 C C . TYR A 1 612 ? 9.055 -2.398 -11.812 1 95.75 612 TYR A C 1
ATOM 4761 O O . TYR A 1 612 ? 8.227 -2.338 -10.906 1 95.75 612 TYR A O 1
ATOM 4769 N N . SER A 1 613 ? 9.234 -3.408 -12.57 1 96.69 613 SER A N 1
ATOM 4770 C CA . SER A 1 613 ? 8.289 -4.52 -12.539 1 96.69 613 SER A CA 1
ATOM 4771 C C . SER A 1 613 ? 8.078 -5.035 -11.117 1 96.69 613 SER A C 1
ATOM 4773 O O . SER A 1 613 ? 6.965 -5.406 -10.742 1 96.69 613 SER A O 1
ATOM 4775 N N . MET A 1 614 ? 9.109 -5.012 -10.297 1 96.38 614 MET A N 1
ATOM 4776 C CA . MET A 1 614 ? 9.039 -5.535 -8.938 1 96.38 614 MET A CA 1
ATOM 4777 C C . MET A 1 614 ? 8.055 -4.734 -8.094 1 96.38 614 MET A C 1
ATOM 4779 O O . MET A 1 614 ? 7.418 -5.281 -7.188 1 96.38 614 MET A O 1
ATOM 4783 N N . PHE A 1 615 ? 7.848 -3.463 -8.336 1 95.69 615 PHE A N 1
ATOM 4784 C CA . PHE A 1 615 ? 7.059 -2.582 -7.488 1 95.69 615 PHE A CA 1
ATOM 4785 C C . PHE A 1 615 ? 5.664 -2.377 -8.062 1 95.69 615 PHE A C 1
ATOM 4787 O O . PHE A 1 615 ? 4.941 -1.469 -7.648 1 95.69 615 PHE A O 1
ATOM 4794 N N . GLY A 1 616 ? 5.312 -3.184 -9.078 1 96.88 616 GLY A N 1
ATOM 4795 C CA . GLY A 1 616 ? 3.951 -3.197 -9.586 1 96.88 616 GLY A CA 1
ATOM 4796 C C . GLY A 1 616 ? 3.037 -4.129 -8.812 1 96.88 616 GLY A C 1
ATOM 4797 O O . GLY A 1 616 ? 2.533 -3.77 -7.746 1 96.88 616 GLY A O 1
ATOM 4798 N N . TRP A 1 617 ? 2.975 -5.363 -9.242 1 97.75 617 TRP A N 1
ATOM 4799 C CA . TRP A 1 617 ? 2.006 -6.32 -8.719 1 97.75 617 TRP A CA 1
ATOM 4800 C C . TRP A 1 617 ? 2.312 -6.66 -7.262 1 97.75 617 TRP A C 1
ATOM 4802 O O . TRP A 1 617 ? 1.398 -6.871 -6.461 1 97.75 617 TRP A O 1
ATOM 4812 N N . GLN A 1 618 ? 3.523 -6.715 -6.902 1 96.38 618 GLN A N 1
ATOM 4813 C CA . GLN A 1 618 ? 3.875 -7.047 -5.527 1 96.38 618 GLN A CA 1
ATOM 4814 C C . GLN A 1 618 ? 3.434 -5.949 -4.562 1 96.38 618 GLN A C 1
ATOM 4816 O O . GLN A 1 618 ? 3.021 -6.23 -3.438 1 96.38 618 GLN A O 1
ATOM 4821 N N . ARG A 1 619 ? 3.432 -4.766 -5.02 1 96.56 619 ARG A N 1
ATOM 4822 C CA . ARG A 1 619 ? 3.184 -3.629 -4.141 1 96.56 619 ARG A CA 1
ATOM 4823 C C . ARG A 1 619 ? 1.746 -3.137 -4.273 1 96.56 619 ARG A C 1
ATOM 4825 O O . ARG A 1 619 ? 1.132 -2.723 -3.287 1 96.56 619 ARG A O 1
ATOM 4832 N N . THR A 1 620 ? 1.21 -3.129 -5.52 1 97.62 620 THR A N 1
ATOM 4833 C CA . THR A 1 620 ? -0.047 -2.43 -5.762 1 97.62 620 THR A CA 1
ATOM 4834 C C . THR A 1 620 ? -1.066 -3.359 -6.414 1 97.62 620 THR A C 1
ATOM 4836 O O . THR A 1 620 ? -1.912 -2.914 -7.195 1 97.62 620 THR A O 1
ATOM 4839 N N . ALA A 1 621 ? -1.019 -4.664 -6.125 1 97.94 621 ALA A N 1
ATOM 4840 C CA . ALA A 1 621 ? -1.946 -5.613 -6.73 1 97.94 621 ALA A CA 1
ATOM 4841 C C . ALA A 1 621 ? -3.393 -5.262 -6.391 1 97.94 621 ALA A C 1
ATOM 4843 O O . ALA A 1 621 ? -4.297 -5.469 -7.203 1 97.94 621 ALA A O 1
ATOM 4844 N N . ASP A 1 622 ? -3.607 -4.73 -5.23 1 97.25 622 ASP A N 1
ATOM 4845 C CA . ASP A 1 622 ? -4.953 -4.352 -4.809 1 97.25 622 ASP A CA 1
ATOM 4846 C C . ASP A 1 622 ? -5.543 -3.291 -5.73 1 97.25 622 ASP A C 1
ATOM 4848 O O . ASP A 1 622 ? -6.73 -3.33 -6.051 1 97.25 622 ASP A O 1
ATOM 4852 N N . GLN A 1 623 ? -4.75 -2.375 -6.148 1 98.12 623 GLN A N 1
ATOM 4853 C CA . GLN A 1 623 ? -5.211 -1.337 -7.07 1 98.12 623 GLN A CA 1
ATOM 4854 C C . GLN A 1 623 ? -5.418 -1.898 -8.469 1 98.12 623 GLN A C 1
ATOM 4856 O O . GLN A 1 623 ? -6.258 -1.404 -9.227 1 98.12 623 GLN A O 1
ATOM 4861 N N . MET A 1 624 ? -4.656 -2.928 -8.859 1 98.31 624 MET A N 1
ATOM 4862 C CA . MET A 1 624 ? -4.879 -3.559 -10.156 1 98.31 624 MET A CA 1
ATOM 4863 C C . MET A 1 624 ? -6.203 -4.312 -10.18 1 98.31 624 MET A C 1
ATOM 4865 O O . MET A 1 624 ? -6.871 -4.379 -11.211 1 98.31 624 MET A O 1
ATOM 4869 N N . TRP A 1 625 ? -6.566 -4.879 -9.016 1 97.5 625 TRP A N 1
ATOM 4870 C CA . TRP A 1 625 ? -7.898 -5.461 -8.891 1 97.5 625 TRP A CA 1
ATOM 4871 C C . TRP A 1 625 ? -8.969 -4.379 -8.938 1 97.5 625 TRP A C 1
ATOM 4873 O O . TRP A 1 625 ? -10.031 -4.574 -9.531 1 97.5 625 TRP A O 1
ATOM 4883 N N . GLN A 1 626 ? -8.688 -3.205 -8.289 1 97.75 626 GLN A N 1
ATOM 4884 C CA . GLN A 1 626 ? -9.578 -2.053 -8.398 1 97.75 626 GLN A CA 1
ATOM 4885 C C . GLN A 1 626 ? -9.766 -1.642 -9.859 1 97.75 626 GLN A C 1
ATOM 4887 O O . GLN A 1 626 ? -10.883 -1.319 -10.273 1 97.75 626 GLN A O 1
ATOM 4892 N N . LEU A 1 627 ? -8.68 -1.661 -10.633 1 98.31 627 LEU A N 1
ATOM 4893 C CA . LEU A 1 627 ? -8.703 -1.357 -12.062 1 98.31 627 LEU A CA 1
ATOM 4894 C C . LEU A 1 627 ? -9.633 -2.309 -12.805 1 98.31 627 LEU A C 1
ATOM 4896 O O . LEU A 1 627 ? -10.461 -1.871 -13.609 1 98.31 627 LEU A O 1
ATOM 4900 N N . GLY A 1 628 ? -9.453 -3.617 -12.531 1 97.81 628 GLY A N 1
ATOM 4901 C CA . GLY A 1 628 ? -10.328 -4.602 -13.148 1 97.81 628 GLY A CA 1
ATOM 4902 C C . GLY A 1 628 ? -11.789 -4.426 -12.773 1 97.81 628 GLY A C 1
ATOM 4903 O O . GLY A 1 628 ? -12.672 -4.578 -13.609 1 97.81 628 GLY A O 1
ATOM 4904 N N . ASP A 1 629 ? -12.023 -4.086 -11.555 1 97.12 629 ASP A N 1
ATOM 4905 C CA . ASP A 1 629 ? -13.375 -3.857 -11.047 1 97.12 629 ASP A CA 1
ATOM 4906 C C . ASP A 1 629 ? -14.023 -2.654 -11.727 1 97.12 629 ASP A C 1
ATOM 4908 O O . ASP A 1 629 ? -15.227 -2.66 -11.992 1 97.12 629 ASP A O 1
ATOM 4912 N N . GLN A 1 630 ? -13.266 -1.639 -11.977 1 97.88 630 GLN A N 1
ATOM 4913 C CA . GLN A 1 630 ? -13.797 -0.399 -12.531 1 97.88 630 GLN A CA 1
ATOM 4914 C C . GLN A 1 630 ? -13.844 -0.453 -14.055 1 97.88 630 GLN A C 1
ATOM 4916 O O . GLN A 1 630 ? -14.102 0.561 -14.711 1 97.88 630 GLN A O 1
ATOM 4921 N N . LEU A 1 631 ? -13.492 -1.648 -14.641 1 98.12 631 LEU A N 1
ATOM 4922 C CA . LEU A 1 631 ? -13.562 -1.878 -16.078 1 98.12 631 LEU A CA 1
ATOM 4923 C C . LEU A 1 631 ? -12.562 -0.996 -16.828 1 98.12 631 LEU A C 1
ATOM 4925 O O . LEU A 1 631 ? -12.891 -0.416 -17.859 1 98.12 631 LEU A O 1
ATOM 4929 N N . GLY A 1 632 ? -11.328 -0.889 -16.266 1 98.31 632 GLY A N 1
ATOM 4930 C CA . GLY A 1 632 ? -10.305 -0.016 -16.828 1 98.31 632 GLY A CA 1
ATOM 4931 C C . GLY A 1 632 ? -9.609 -0.611 -18.031 1 98.31 632 GLY A C 1
ATOM 4932 O O . GLY A 1 632 ? -9.469 -1.831 -18.141 1 98.31 632 GLY A O 1
ATOM 4933 N N . ARG A 1 633 ? -9.141 0.3 -18.969 1 98.5 633 ARG A N 1
ATOM 4934 C CA . ARG A 1 633 ? -8.43 -0.072 -20.188 1 98.5 633 ARG A CA 1
ATOM 4935 C C . ARG A 1 633 ? -7.07 0.608 -20.266 1 98.5 633 ARG A C 1
ATOM 4937 O O . ARG A 1 633 ? -6.922 1.762 -19.859 1 98.5 633 ARG A O 1
ATOM 4944 N N . GLY A 1 634 ? -6.086 -0.102 -20.641 1 98.62 634 GLY A N 1
ATOM 4945 C CA . GLY A 1 634 ? -4.793 0.529 -20.844 1 98.62 634 GLY A CA 1
ATOM 4946 C C . GLY A 1 634 ? -3.637 -0.451 -20.781 1 98.62 634 GLY A C 1
ATOM 4947 O O . GLY A 1 634 ? -3.838 -1.664 -20.859 1 98.62 634 GLY A O 1
ATOM 4948 N N . PHE A 1 635 ? -2.393 0.064 -20.781 1 98.75 635 PHE A N 1
ATOM 4949 C CA . PHE A 1 635 ? -1.187 -0.756 -20.797 1 98.75 635 PHE A CA 1
ATOM 4950 C C . PHE A 1 635 ? -0.366 -0.538 -19.531 1 98.75 635 PHE A C 1
ATOM 4952 O O . PHE A 1 635 ? 0.105 0.572 -19.281 1 98.75 635 PHE A O 1
ATOM 4959 N N . LEU A 1 636 ? -0.289 -1.541 -18.703 1 98.81 636 LEU A N 1
ATOM 4960 C CA . LEU A 1 636 ? 0.712 -1.589 -17.656 1 98.81 636 LEU A CA 1
ATOM 4961 C C . LEU A 1 636 ? 2.012 -2.205 -18.156 1 98.81 636 LEU A C 1
ATOM 4963 O O . LEU A 1 636 ? 2.006 -3.309 -18.703 1 98.81 636 LEU A O 1
ATOM 4967 N N . VAL A 1 637 ? 3.096 -1.49 -17.969 1 98.62 637 VAL A N 1
ATOM 4968 C CA . VAL A 1 637 ? 4.371 -1.95 -18.516 1 98.62 637 VAL A CA 1
ATOM 4969 C C . VAL A 1 637 ? 5.371 -2.143 -17.375 1 98.62 637 VAL A C 1
ATOM 4971 O O . VAL A 1 637 ? 5.828 -1.17 -16.766 1 98.62 637 VAL A O 1
ATOM 4974 N N . GLY A 1 638 ? 5.637 -3.453 -17.031 1 98 638 GLY A N 1
ATOM 4975 C CA . GLY A 1 638 ? 6.691 -3.746 -16.078 1 98 638 GLY A CA 1
ATOM 4976 C C . GLY A 1 638 ? 8.078 -3.717 -16.688 1 98 638 GLY A C 1
ATOM 4977 O O . GLY A 1 638 ? 8.5 -4.676 -17.328 1 98 638 GLY A O 1
ATOM 4978 N N . ALA A 1 639 ? 8.859 -2.65 -16.391 1 97.12 639 ALA A N 1
ATOM 4979 C CA . ALA A 1 639 ? 10.195 -2.479 -16.953 1 97.12 639 ALA A CA 1
ATOM 4980 C C . ALA A 1 639 ? 11.258 -3.033 -16.016 1 97.12 639 ALA A C 1
ATOM 4982 O O . ALA A 1 639 ? 10.961 -3.412 -14.875 1 97.12 639 ALA A O 1
ATOM 4983 N N . THR A 1 640 ? 12.484 -3.191 -16.484 1 94.38 640 THR A N 1
ATOM 4984 C CA . THR A 1 640 ? 13.57 -3.826 -15.742 1 94.38 640 THR A CA 1
ATOM 4985 C C . THR A 1 640 ? 13.125 -5.172 -15.188 1 94.38 640 THR A C 1
ATOM 4987 O O . THR A 1 640 ? 13.367 -5.473 -14.016 1 94.38 640 THR A O 1
ATOM 4990 N N . ALA A 1 641 ? 12.438 -5.867 -16.031 1 96.25 641 ALA A N 1
ATOM 4991 C CA . ALA A 1 641 ? 11.797 -7.098 -15.578 1 96.25 641 ALA A CA 1
ATOM 4992 C C . ALA A 1 641 ? 12.797 -8.25 -15.516 1 96.25 641 ALA A C 1
ATOM 4994 O O . ALA A 1 641 ? 13.867 -8.18 -16.125 1 96.25 641 ALA A O 1
ATOM 4995 N N . GLY A 1 642 ? 12.438 -9.234 -14.742 1 95.38 642 GLY A N 1
ATOM 4996 C CA . GLY A 1 642 ? 13.211 -10.461 -14.688 1 95.38 642 GLY A CA 1
ATOM 4997 C C . GLY A 1 642 ? 14.016 -10.602 -13.406 1 95.38 642 GLY A C 1
ATOM 4998 O O . GLY A 1 642 ? 14.414 -9.602 -12.805 1 95.38 642 GLY A O 1
ATOM 4999 N N . ARG A 1 643 ? 14.312 -11.812 -13.078 1 96.56 643 ARG A N 1
ATOM 5000 C CA . ARG A 1 643 ? 15.086 -12.148 -11.891 1 96.56 643 ARG A CA 1
ATOM 5001 C C . ARG A 1 643 ? 16.562 -11.836 -12.094 1 96.56 643 ARG A C 1
ATOM 5003 O O . ARG A 1 643 ? 17.266 -11.445 -11.148 1 96.56 643 ARG A O 1
ATOM 5010 N N . THR A 1 644 ? 17.016 -11.977 -13.305 1 96.06 644 THR A N 1
ATOM 5011 C CA . THR A 1 644 ? 18.469 -11.93 -13.484 1 96.06 644 THR A CA 1
ATOM 5012 C C . THR A 1 644 ? 18.859 -10.812 -14.438 1 96.06 644 THR A C 1
ATOM 5014 O O . THR A 1 644 ? 20.031 -10.508 -14.602 1 96.06 644 THR A O 1
ATOM 5017 N N . THR A 1 645 ? 17.875 -10.164 -15.008 1 92.62 645 THR A N 1
ATOM 5018 C CA . THR A 1 645 ? 18.172 -9.227 -16.078 1 92.62 645 THR A CA 1
ATOM 5019 C C . THR A 1 645 ? 18.609 -7.879 -15.516 1 92.62 645 THR A C 1
ATOM 5021 O O . THR A 1 645 ? 19.359 -7.145 -16.156 1 92.62 645 THR A O 1
ATOM 5024 N N . LEU A 1 646 ? 18.062 -7.543 -14.367 1 90.12 646 LEU A N 1
ATOM 5025 C CA . LEU A 1 646 ? 18.438 -6.289 -13.719 1 90.12 646 LEU A CA 1
ATOM 5026 C C . LEU A 1 646 ? 19.75 -6.438 -12.969 1 90.12 646 LEU A C 1
ATOM 5028 O O . LEU A 1 646 ? 19.781 -6.957 -11.844 1 90.12 646 LEU A O 1
ATOM 5032 N N . THR A 1 647 ? 20.719 -5.883 -13.438 1 87.62 647 THR A N 1
ATOM 5033 C CA . THR A 1 647 ? 22.078 -6.133 -12.961 1 87.62 647 THR A CA 1
ATOM 5034 C C . THR A 1 647 ? 22.328 -5.395 -11.648 1 87.62 647 THR A C 1
ATOM 5036 O O . THR A 1 647 ? 22.094 -4.188 -11.555 1 87.62 647 THR A O 1
ATOM 5039 N N . GLY A 1 648 ? 22.734 -6.133 -10.711 1 90.44 648 GLY A N 1
ATOM 5040 C CA . GLY A 1 648 ? 23.359 -5.574 -9.516 1 90.44 648 GLY A CA 1
ATOM 5041 C C . GLY A 1 648 ? 22.344 -5.148 -8.461 1 90.44 648 GLY A C 1
ATOM 5042 O O . GLY A 1 648 ? 22.719 -4.934 -7.305 1 90.44 648 GLY A O 1
ATOM 5043 N N . GLU A 1 649 ? 21.094 -4.988 -8.688 1 90.81 649 GLU A N 1
ATOM 5044 C CA . GLU A 1 649 ? 20.141 -4.355 -7.773 1 90.81 649 GLU A CA 1
ATOM 5045 C C . GLU A 1 649 ? 19.781 -5.285 -6.621 1 90.81 649 GLU A C 1
ATOM 5047 O O . GLU A 1 649 ? 19.547 -4.832 -5.5 1 90.81 649 GLU A O 1
ATOM 5052 N N . GLY A 1 650 ? 19.672 -6.621 -6.973 1 91.31 650 GLY A N 1
ATOM 5053 C CA . GLY A 1 650 ? 19.578 -7.598 -5.898 1 91.31 650 GLY A CA 1
ATOM 5054 C C . GLY A 1 650 ? 18.156 -7.906 -5.5 1 91.31 650 GLY A C 1
ATOM 5055 O O . GLY A 1 650 ? 17.219 -7.652 -6.266 1 91.31 650 GLY A O 1
ATOM 5056 N N . LEU A 1 651 ? 17.922 -8.461 -4.32 1 92.06 651 LEU A N 1
ATOM 5057 C CA . LEU A 1 651 ? 16.734 -9.133 -3.83 1 92.06 651 LEU A CA 1
ATOM 5058 C C . LEU A 1 651 ? 15.523 -8.211 -3.891 1 92.06 651 LEU A C 1
ATOM 5060 O O . LEU A 1 651 ? 14.445 -8.617 -4.324 1 92.06 651 LEU A O 1
ATOM 5064 N N . GLN A 1 652 ? 15.617 -7.008 -3.58 1 92.56 652 GLN A N 1
ATOM 5065 C CA . GLN A 1 652 ? 14.477 -6.117 -3.402 1 92.56 652 GLN A CA 1
ATOM 5066 C C . GLN A 1 652 ? 13.969 -5.602 -4.746 1 92.56 652 GLN A C 1
ATOM 5068 O O . GLN A 1 652 ? 12.867 -5.055 -4.828 1 92.56 652 GLN A O 1
ATOM 5073 N N . HIS A 1 653 ? 14.766 -5.832 -5.863 1 93.62 653 HIS A N 1
ATOM 5074 C CA . HIS A 1 653 ? 14.367 -5.293 -7.156 1 93.62 653 HIS A CA 1
ATOM 5075 C C . HIS A 1 653 ? 14.102 -6.41 -8.164 1 93.62 653 HIS A C 1
ATOM 5077 O O . HIS A 1 653 ? 13.5 -6.176 -9.211 1 93.62 653 HIS A O 1
ATOM 5083 N N . ALA A 1 654 ? 14.555 -7.57 -7.883 1 94.44 654 ALA A N 1
ATOM 5084 C CA . ALA A 1 654 ? 14.508 -8.641 -8.875 1 94.44 654 ALA A CA 1
ATOM 5085 C C . ALA A 1 654 ? 13.125 -9.273 -8.938 1 94.44 654 ALA A C 1
ATOM 5087 O O . ALA A 1 654 ? 12.68 -9.898 -7.973 1 94.44 654 ALA A O 1
ATOM 5088 N N . ASP A 1 655 ? 12.539 -9.109 -10.078 1 94.31 655 ASP A N 1
ATOM 5089 C CA . ASP A 1 655 ? 11.18 -9.609 -10.25 1 94.31 655 ASP A CA 1
ATOM 5090 C C . ASP A 1 655 ? 11.18 -11.016 -10.828 1 94.31 655 ASP A C 1
ATOM 5092 O O . ASP A 1 655 ? 11.344 -11.195 -12.039 1 94.31 655 ASP A O 1
ATOM 5096 N N . GLY A 1 656 ? 10.867 -11.977 -10.086 1 95.12 656 GLY A N 1
ATOM 5097 C CA . GLY A 1 656 ? 10.781 -13.352 -10.562 1 95.12 656 GLY A CA 1
ATOM 5098 C C . GLY A 1 656 ? 9.367 -13.906 -10.523 1 95.12 656 GLY A C 1
ATOM 5099 O O . GLY A 1 656 ? 9.156 -15.094 -10.758 1 95.12 656 GLY A O 1
ATOM 5100 N N . HIS A 1 657 ? 8.367 -12.992 -10.258 1 97.25 657 HIS A N 1
ATOM 5101 C CA . HIS A 1 657 ? 7.094 -13.641 -9.969 1 97.25 657 HIS A CA 1
ATOM 5102 C C . HIS A 1 657 ? 5.918 -12.758 -10.375 1 97.25 657 HIS A C 1
ATOM 5104 O O . HIS A 1 657 ? 4.758 -13.141 -10.203 1 97.25 657 HIS A O 1
ATOM 5110 N N . SER A 1 658 ? 6.055 -11.547 -10.984 1 97.5 658 SER A N 1
ATOM 5111 C CA . SER A 1 658 ? 4.941 -10.648 -11.281 1 97.5 658 SER A CA 1
ATOM 5112 C C . SER A 1 658 ? 3.953 -11.297 -12.25 1 97.5 658 SER A C 1
ATOM 5114 O O . SER A 1 658 ? 2.742 -11.109 -12.117 1 97.5 658 SER A O 1
ATOM 5116 N N . PRO A 1 659 ? 4.434 -12.148 -13.25 1 97.81 659 PRO A N 1
ATOM 5117 C CA . PRO A 1 659 ? 3.445 -12.766 -14.141 1 97.81 659 PRO A CA 1
ATOM 5118 C C . PRO A 1 659 ? 2.504 -13.719 -13.406 1 97.81 659 PRO A C 1
ATOM 5120 O O . PRO A 1 659 ? 1.338 -13.852 -13.789 1 97.81 659 PRO A O 1
ATOM 5123 N N . VAL A 1 660 ? 3.018 -14.391 -12.383 1 96.94 660 VAL A N 1
ATOM 5124 C CA . VAL A 1 660 ? 2.18 -15.289 -11.594 1 96.94 660 VAL A CA 1
ATOM 5125 C C . VAL A 1 660 ? 1.092 -14.492 -10.883 1 96.94 660 VAL A C 1
ATOM 5127 O O . VAL A 1 660 ? -0.074 -14.898 -10.867 1 96.94 660 VAL A O 1
ATOM 5130 N N . ILE A 1 661 ? 1.421 -13.359 -10.305 1 98.06 661 ILE A N 1
ATOM 5131 C CA . ILE A 1 661 ? 0.456 -12.539 -9.586 1 98.06 661 ILE A CA 1
ATOM 5132 C C . ILE A 1 661 ? -0.54 -11.93 -10.562 1 98.06 661 ILE A C 1
ATOM 5134 O O . ILE A 1 661 ? -1.744 -11.891 -10.297 1 98.06 661 ILE A O 1
ATOM 5138 N N . ALA A 1 662 ? -0.026 -11.492 -11.727 1 98.38 662 ALA A N 1
ATOM 5139 C CA . ALA A 1 662 ? -0.893 -10.906 -12.75 1 98.38 662 ALA A CA 1
ATOM 5140 C C . ALA A 1 662 ? -1.948 -11.906 -13.211 1 98.38 662 ALA A C 1
ATOM 5142 O O . ALA A 1 662 ? -3.082 -11.523 -13.516 1 98.38 662 ALA A O 1
ATOM 5143 N N . ALA A 1 663 ? -1.581 -13.156 -13.234 1 97.81 663 ALA A N 1
ATOM 5144 C CA . ALA A 1 663 ? -2.461 -14.211 -13.727 1 97.81 663 ALA A CA 1
ATOM 5145 C C . ALA A 1 663 ? -3.684 -14.367 -12.828 1 97.81 663 ALA A C 1
ATOM 5147 O O . ALA A 1 663 ? -4.68 -14.977 -13.227 1 97.81 663 ALA A O 1
ATOM 5148 N N . THR A 1 664 ? -3.67 -13.82 -11.633 1 97.25 664 THR A N 1
ATOM 5149 C CA . THR A 1 664 ? -4.789 -13.969 -10.711 1 97.25 664 THR A CA 1
ATOM 5150 C C . THR A 1 664 ? -5.938 -13.047 -11.094 1 97.25 664 THR A C 1
ATOM 5152 O O . THR A 1 664 ? -7.086 -13.273 -10.711 1 97.25 664 THR A O 1
ATOM 5155 N N . ASN A 1 665 ? -5.676 -11.961 -11.797 1 97.88 665 ASN A N 1
ATOM 5156 C CA . ASN A 1 665 ? -6.664 -10.961 -12.188 1 97.88 665 ASN A CA 1
ATOM 5157 C C . ASN A 1 665 ? -7.281 -11.289 -13.547 1 97.88 665 ASN A C 1
ATOM 5159 O O . ASN A 1 665 ? -6.598 -11.242 -14.57 1 97.88 665 ASN A O 1
ATOM 5163 N N . PRO A 1 666 ? -8.539 -11.555 -13.641 1 97.06 666 PRO A N 1
ATOM 5164 C CA . PRO A 1 666 ? -9.164 -12 -14.891 1 97.06 666 PRO A CA 1
ATOM 5165 C C . PRO A 1 666 ? -9.117 -10.938 -15.984 1 97.06 666 PRO A C 1
ATOM 5167 O O . PRO A 1 666 ? -9.227 -11.258 -17.172 1 97.06 666 PRO A O 1
ATOM 5170 N N . ALA A 1 667 ? -8.93 -9.695 -15.594 1 98.12 667 ALA A N 1
ATOM 5171 C CA . ALA A 1 667 ? -8.953 -8.617 -16.578 1 98.12 667 ALA A CA 1
ATOM 5172 C C . ALA A 1 667 ? -7.551 -8.328 -17.109 1 98.12 667 ALA A C 1
ATOM 5174 O O . ALA A 1 667 ? -7.387 -7.574 -18.078 1 98.12 667 ALA A O 1
ATOM 5175 N N . ALA A 1 668 ? -6.551 -8.914 -16.578 1 98.56 668 ALA A N 1
ATOM 5176 C CA . ALA A 1 668 ? -5.168 -8.648 -16.969 1 98.56 668 ALA A CA 1
ATOM 5177 C C . ALA A 1 668 ? -4.719 -9.617 -18.062 1 98.56 668 ALA A C 1
ATOM 5179 O O . ALA A 1 668 ? -4.684 -10.828 -17.859 1 98.56 668 ALA A O 1
ATOM 5180 N N . LEU A 1 669 ? -4.438 -9.141 -19.203 1 98.62 669 LEU A N 1
ATOM 5181 C CA . LEU A 1 669 ? -3.77 -9.914 -20.234 1 98.62 669 LEU A CA 1
ATOM 5182 C C . LEU A 1 669 ? -2.258 -9.727 -20.172 1 98.62 669 LEU A C 1
ATOM 5184 O O . LEU A 1 669 ? -1.743 -8.664 -20.531 1 98.62 669 LEU A O 1
ATOM 5188 N N . SER A 1 670 ? -1.54 -10.758 -19.75 1 98.25 670 SER A N 1
ATOM 5189 C CA . SER A 1 670 ? -0.126 -10.633 -19.406 1 98.25 670 SER A CA 1
ATOM 5190 C C . SER A 1 670 ? 0.76 -11.219 -20.5 1 98.25 670 SER A C 1
ATOM 5192 O O . SER A 1 670 ? 0.563 -12.367 -20.922 1 98.25 670 SER A O 1
ATOM 5194 N N . TYR A 1 671 ? 1.763 -10.492 -20.953 1 98.75 671 TYR A N 1
ATOM 5195 C CA . TYR A 1 671 ? 2.684 -10.922 -22 1 98.75 671 TYR A CA 1
ATOM 5196 C C . TYR A 1 671 ? 4.133 -10.695 -21.578 1 98.75 671 TYR A C 1
ATOM 5198 O O . TYR A 1 671 ? 4.434 -9.727 -20.875 1 98.75 671 TYR A O 1
ATOM 5206 N N . ASP A 1 672 ? 4.969 -11.57 -21.938 1 98.5 672 ASP A N 1
ATOM 5207 C CA . ASP A 1 672 ? 6.414 -11.523 -21.734 1 98.5 672 ASP A CA 1
ATOM 5208 C C . ASP A 1 672 ? 7.156 -11.633 -23.062 1 98.5 672 ASP A C 1
ATOM 5210 O O . ASP A 1 672 ? 7.879 -12.609 -23.297 1 98.5 672 ASP A O 1
ATOM 5214 N N . PRO A 1 673 ? 7.109 -10.602 -23.891 1 98.25 673 PRO A N 1
ATOM 5215 C CA . PRO A 1 673 ? 7.695 -10.664 -25.234 1 98.25 673 PRO A CA 1
ATOM 5216 C C . PRO A 1 673 ? 9.227 -10.68 -25.203 1 98.25 673 PRO A C 1
ATOM 5218 O O . PRO A 1 673 ? 9.836 -10.031 -24.359 1 98.25 673 PRO A O 1
ATOM 5221 N N . ALA A 1 674 ? 9.812 -11.352 -26.125 1 97.69 674 ALA A N 1
ATOM 5222 C CA . ALA A 1 674 ? 11.266 -11.477 -26.25 1 97.69 674 ALA A CA 1
ATOM 5223 C C . ALA A 1 674 ? 11.82 -10.461 -27.234 1 97.69 674 ALA A C 1
ATOM 5225 O O . ALA A 1 674 ? 12.969 -10.016 -27.109 1 97.69 674 ALA A O 1
ATOM 5226 N N . PHE A 1 675 ? 10.977 -10.078 -28.25 1 98.25 675 PHE A N 1
ATOM 5227 C CA . PHE A 1 675 ? 11.516 -9.328 -29.391 1 98.25 675 PHE A CA 1
ATOM 5228 C C . PHE A 1 675 ? 10.703 -8.055 -29.625 1 98.25 675 PHE A C 1
ATOM 5230 O O . PHE A 1 675 ? 9.547 -7.969 -29.219 1 98.25 675 PHE A O 1
ATOM 5237 N N . ALA A 1 676 ? 11.281 -7.102 -30.328 1 98 676 ALA A N 1
ATOM 5238 C CA . ALA A 1 676 ? 10.656 -5.816 -30.625 1 98 676 ALA A CA 1
ATOM 5239 C C . ALA A 1 676 ? 9.383 -5.996 -31.438 1 98 676 ALA A C 1
ATOM 5241 O O . ALA A 1 676 ? 8.383 -5.316 -31.203 1 98 676 ALA A O 1
ATOM 5242 N N . TYR A 1 677 ? 9.391 -6.922 -32.438 1 98.38 677 TYR A N 1
ATOM 5243 C CA . TYR A 1 677 ? 8.211 -7.109 -33.281 1 98.38 677 TYR A CA 1
ATOM 5244 C C . TYR A 1 677 ? 7.062 -7.719 -32.5 1 98.38 677 TYR A C 1
ATOM 5246 O O . TYR A 1 677 ? 5.891 -7.516 -32.812 1 98.38 677 TYR A O 1
ATOM 5254 N N . GLU A 1 678 ? 7.375 -8.531 -31.469 1 98.69 678 GLU A N 1
ATOM 5255 C CA . GLU A 1 678 ? 6.332 -9.07 -30.594 1 98.69 678 GLU A CA 1
ATOM 5256 C C . GLU A 1 678 ? 5.641 -7.965 -29.812 1 98.69 678 GLU A C 1
ATOM 5258 O O . GLU A 1 678 ? 4.418 -7.98 -29.656 1 98.69 678 GLU A O 1
ATOM 5263 N N . ILE A 1 679 ? 6.395 -7 -29.297 1 98.44 679 ILE A N 1
ATOM 5264 C CA . ILE A 1 679 ? 5.848 -5.852 -28.578 1 98.44 679 ILE A CA 1
ATOM 5265 C C . ILE A 1 679 ? 4.883 -5.094 -29.484 1 98.44 679 ILE A C 1
ATOM 5267 O O . ILE A 1 679 ? 3.764 -4.77 -29.078 1 98.44 679 ILE A O 1
ATOM 5271 N N . ALA A 1 680 ? 5.355 -4.82 -30.688 1 98.38 680 ALA A N 1
ATOM 5272 C CA . ALA A 1 680 ? 4.531 -4.094 -31.656 1 98.38 680 ALA A CA 1
ATOM 5273 C C . ALA A 1 680 ? 3.223 -4.832 -31.922 1 98.38 680 ALA A C 1
ATOM 5275 O O . ALA A 1 680 ? 2.152 -4.223 -31.953 1 98.38 680 ALA A O 1
ATOM 5276 N N . ALA A 1 681 ? 3.338 -6.16 -32.094 1 98.25 681 ALA A N 1
ATOM 5277 C CA . ALA A 1 681 ? 2.158 -6.973 -32.375 1 98.25 681 ALA A CA 1
ATOM 5278 C C . ALA A 1 681 ? 1.18 -6.953 -31.203 1 98.25 681 ALA A C 1
ATOM 5280 O O . ALA A 1 681 ? -0.034 -6.855 -31.406 1 98.25 681 ALA A O 1
ATOM 5281 N N . ILE A 1 682 ? 1.642 -7.078 -30 1 98.5 682 ILE A N 1
ATOM 5282 C CA . ILE A 1 682 ? 0.81 -7.145 -28.812 1 98.5 682 ILE A CA 1
ATOM 5283 C C . ILE A 1 682 ? 0.14 -5.793 -28.578 1 98.5 682 ILE A C 1
ATOM 5285 O O . ILE A 1 682 ? -1.053 -5.73 -28.266 1 98.5 682 ILE A O 1
ATOM 5289 N N . VAL A 1 683 ? 0.876 -4.676 -28.688 1 98.38 683 VAL A N 1
ATOM 5290 C CA . VAL A 1 683 ? 0.327 -3.34 -28.484 1 98.38 683 VAL A CA 1
ATOM 5291 C C . VAL A 1 683 ? -0.73 -3.047 -29.547 1 98.38 683 VAL A C 1
ATOM 5293 O O . VAL A 1 683 ? -1.783 -2.48 -29.234 1 98.38 683 VAL A O 1
ATOM 5296 N N . LYS A 1 684 ? -0.422 -3.426 -30.828 1 97.25 684 LYS A N 1
ATOM 5297 C CA . LYS A 1 684 ? -1.391 -3.25 -31.906 1 97.25 684 LYS A CA 1
ATOM 5298 C C . LYS A 1 684 ? -2.701 -3.963 -31.578 1 97.25 684 LYS A C 1
ATOM 5300 O O . LYS A 1 684 ? -3.781 -3.385 -31.734 1 97.25 684 LYS A O 1
ATOM 5305 N N . GLU A 1 685 ? -2.566 -5.191 -31.156 1 97.06 685 GLU A N 1
ATOM 5306 C CA . GLU A 1 685 ? -3.75 -5.965 -30.781 1 97.06 685 GLU A CA 1
ATOM 5307 C C . GLU A 1 685 ? -4.477 -5.332 -29.609 1 97.06 685 GLU A C 1
ATOM 5309 O O . GLU A 1 685 ? -5.711 -5.301 -29.562 1 97.06 685 GLU A O 1
ATOM 5314 N N . GLY A 1 686 ? -3.75 -4.879 -28.609 1 97.62 686 GLY A N 1
ATOM 5315 C CA . GLY A 1 686 ? -4.355 -4.223 -27.469 1 97.62 686 GLY A CA 1
ATOM 5316 C C . GLY A 1 686 ? -5.141 -2.979 -27.828 1 97.62 686 GLY A C 1
ATOM 5317 O O . GLY A 1 686 ? -6.238 -2.756 -27.312 1 97.62 686 GLY A O 1
ATOM 5318 N N . LEU A 1 687 ? -4.609 -2.15 -28.719 1 97.44 687 LEU A N 1
ATOM 5319 C CA . LEU A 1 687 ? -5.297 -0.951 -29.188 1 97.44 687 LEU A CA 1
ATOM 5320 C C . LEU A 1 687 ? -6.59 -1.314 -29.906 1 97.44 687 LEU A C 1
ATOM 5322 O O . LEU A 1 687 ? -7.621 -0.67 -29.703 1 97.44 687 LEU A O 1
ATOM 5326 N N . ARG A 1 688 ? -6.504 -2.324 -30.75 1 96.62 688 ARG A N 1
ATOM 5327 C CA . ARG A 1 688 ? -7.703 -2.768 -31.453 1 96.62 688 ARG A CA 1
ATOM 5328 C C . ARG A 1 688 ? -8.773 -3.219 -30.469 1 96.62 688 ARG A C 1
ATOM 5330 O O . ARG A 1 688 ? -9.922 -2.779 -30.562 1 96.62 688 ARG A O 1
ATOM 5337 N N . ARG A 1 689 ? -8.414 -4.051 -29.562 1 96.94 689 ARG A N 1
ATOM 5338 C CA . ARG A 1 689 ? -9.359 -4.672 -28.641 1 96.94 689 ARG A CA 1
ATOM 5339 C C . ARG A 1 689 ? -9.977 -3.641 -27.719 1 96.94 689 ARG A C 1
ATOM 5341 O O . ARG A 1 689 ? -11.195 -3.617 -27.516 1 96.94 689 ARG A O 1
ATOM 5348 N N . MET A 1 690 ? -9.18 -2.799 -27.094 1 97.69 690 MET A N 1
ATOM 5349 C CA . MET A 1 690 ? -9.633 -1.909 -26.031 1 97.69 690 MET A CA 1
ATOM 5350 C C . MET A 1 690 ? -10.305 -0.666 -26.609 1 97.69 690 MET A C 1
ATOM 5352 O O . MET A 1 690 ? -11.234 -0.121 -26.016 1 97.69 690 MET A O 1
ATOM 5356 N N . TYR A 1 691 ? -9.852 -0.186 -27.828 1 96.62 691 TYR A N 1
ATOM 5357 C CA . TYR A 1 691 ? -10.281 1.134 -28.281 1 96.62 691 TYR A CA 1
ATOM 5358 C C . TYR A 1 691 ? -10.828 1.072 -29.703 1 96.62 691 TYR A C 1
ATOM 5360 O O . TYR A 1 691 ? -11.469 2.02 -30.172 1 96.62 691 TYR A O 1
ATOM 5368 N N . GLY A 1 692 ? -10.516 -0.023 -30.391 1 95.12 692 GLY A N 1
ATOM 5369 C CA . GLY A 1 692 ? -11.008 -0.203 -31.75 1 95.12 692 GLY A CA 1
ATOM 5370 C C . GLY A 1 692 ? -12.289 -1.007 -31.828 1 95.12 692 GLY A C 1
ATOM 5371 O O . GLY A 1 692 ? -13.133 -0.925 -30.922 1 95.12 692 GLY A O 1
ATOM 5372 N N . GLU A 1 693 ? -12.453 -1.709 -32.906 1 91.5 693 GLU A N 1
ATOM 5373 C CA . GLU A 1 693 ? -13.625 -2.564 -33.094 1 91.5 693 GLU A CA 1
ATOM 5374 C C . GLU A 1 693 ? -13.398 -3.936 -32.438 1 91.5 693 GLU A C 1
ATOM 5376 O O . GLU A 1 693 ? -12.523 -4.688 -32.875 1 91.5 693 GLU A O 1
ATOM 5381 N N . ALA A 1 694 ? -14.164 -4.188 -31.5 1 88.19 694 ALA A N 1
ATOM 5382 C CA . ALA A 1 694 ? -14.047 -5.477 -30.828 1 88.19 694 ALA A CA 1
ATOM 5383 C C . ALA A 1 694 ? -14.688 -6.59 -31.641 1 88.19 694 ALA A C 1
ATOM 5385 O O . ALA A 1 694 ? -15.695 -6.363 -32.344 1 88.19 694 ALA A O 1
ATOM 5386 N N . HIS A 1 695 ? -14.117 -7.723 -31.547 1 89.94 695 HIS A N 1
ATOM 5387 C CA . HIS A 1 695 ? -14.758 -8.898 -32.125 1 89.94 695 HIS A CA 1
ATOM 5388 C C . HIS A 1 695 ? -16.016 -9.273 -31.328 1 89.94 695 HIS A C 1
ATOM 5390 O O . HIS A 1 695 ? -16.188 -8.844 -30.188 1 89.94 695 HIS A O 1
ATOM 5396 N N . GLU A 1 696 ? -16.859 -10.023 -32 1 89.12 696 GLU A N 1
ATOM 5397 C CA . GLU A 1 696 ? -18.062 -10.477 -31.328 1 89.12 696 GLU A CA 1
ATOM 5398 C C . GLU A 1 696 ? -17.719 -11.242 -30.062 1 89.12 696 GLU A C 1
ATOM 5400 O O . GLU A 1 696 ? -16.906 -12.172 -30.078 1 89.12 696 GLU A O 1
ATOM 5405 N N . GLY A 1 697 ? -18.234 -10.828 -29.047 1 88.88 697 GLY A N 1
ATOM 5406 C CA . GLY A 1 697 ? -18.047 -11.516 -27.766 1 88.88 697 GLY A CA 1
ATOM 5407 C C . GLY A 1 697 ? -16.766 -11.117 -27.062 1 88.88 697 GLY A C 1
ATOM 5408 O O . GLY A 1 697 ? -16.531 -11.555 -25.922 1 88.88 697 GLY A O 1
ATOM 5409 N N . GLU A 1 698 ? -16.047 -10.297 -27.641 1 93.31 698 GLU A N 1
ATOM 5410 C CA . GLU A 1 698 ? -14.773 -9.883 -27.062 1 93.31 698 GLU A CA 1
ATOM 5411 C C . GLU A 1 698 ? -14.977 -8.781 -26.016 1 93.31 698 GLU A C 1
ATOM 5413 O O . GLU A 1 698 ? -15.664 -7.793 -26.281 1 93.31 698 GLU A O 1
ATOM 5418 N N . ASP A 1 699 ? -14.484 -9.039 -24.797 1 94.12 699 ASP A N 1
ATOM 5419 C CA . ASP A 1 699 ? -14.555 -8.023 -23.75 1 94.12 699 ASP A CA 1
ATOM 5420 C C . ASP A 1 699 ? -13.516 -6.926 -23.969 1 94.12 699 ASP A C 1
ATOM 5422 O O . ASP A 1 699 ? -12.32 -7.199 -24.047 1 94.12 699 ASP A O 1
ATOM 5426 N N . GLN A 1 700 ? -13.93 -5.719 -24.062 1 96.25 700 GLN A N 1
ATOM 5427 C CA . GLN A 1 700 ? -13.031 -4.586 -24.281 1 96.25 700 GLN A CA 1
ATOM 5428 C C . GLN A 1 700 ? -12.484 -4.055 -22.953 1 96.25 700 GLN A C 1
ATOM 5430 O O . GLN A 1 700 ? -11.516 -3.291 -22.953 1 96.25 700 GLN A O 1
ATOM 5435 N N . ASN A 1 701 ? -13.164 -4.402 -21.844 1 97.06 701 ASN A N 1
ATOM 5436 C CA . ASN A 1 701 ? -12.797 -3.859 -20.547 1 97.06 701 ASN A CA 1
ATOM 5437 C C . ASN A 1 701 ? -11.75 -4.727 -19.859 1 97.06 701 ASN A C 1
ATOM 5439 O O . ASN A 1 701 ? -12 -5.289 -18.781 1 97.06 701 ASN A O 1
ATOM 5443 N N . VAL A 1 702 ? -10.539 -4.812 -20.5 1 98.19 702 VAL A N 1
ATOM 5444 C CA . VAL A 1 702 ? -9.344 -5.508 -20.031 1 98.19 702 VAL A CA 1
ATOM 5445 C C . VAL A 1 702 ? -8.148 -4.551 -20.047 1 98.19 702 VAL A C 1
ATOM 5447 O O . VAL A 1 702 ? -8.266 -3.412 -20.516 1 98.19 702 VAL A O 1
ATOM 5450 N N . PHE A 1 703 ? -7.098 -4.918 -19.453 1 98.75 703 PHE A N 1
ATOM 5451 C CA . PHE A 1 703 ? -5.844 -4.184 -19.578 1 98.75 703 PHE A CA 1
ATOM 5452 C C . PHE A 1 703 ? -4.68 -5.137 -19.828 1 98.75 703 PHE A C 1
ATOM 5454 O O . PHE A 1 703 ? -4.77 -6.328 -19.516 1 98.75 703 PHE A O 1
ATOM 5461 N N . TYR A 1 704 ? -3.691 -4.645 -20.5 1 98.75 704 TYR A N 1
ATOM 5462 C CA . TYR A 1 704 ? -2.521 -5.441 -20.859 1 98.75 704 TYR A CA 1
ATOM 5463 C C . TYR A 1 704 ? -1.386 -5.203 -19.859 1 98.75 704 TYR A C 1
ATOM 5465 O O . TYR A 1 704 ? -1.134 -4.066 -19.469 1 98.75 704 TYR A O 1
ATOM 5473 N N . TYR A 1 705 ? -0.81 -6.227 -19.375 1 98.69 705 TYR A N 1
ATOM 5474 C CA . TYR A 1 705 ? 0.449 -6.164 -18.641 1 98.69 705 TYR A CA 1
ATOM 5475 C C . TYR A 1 705 ? 1.597 -6.715 -19.484 1 98.69 705 TYR A C 1
ATOM 5477 O O . TYR A 1 705 ? 1.626 -7.906 -19.797 1 98.69 705 TYR A O 1
ATOM 5485 N N . LEU A 1 706 ? 2.576 -5.84 -19.812 1 98.19 706 LEU A N 1
ATOM 5486 C CA . LEU A 1 706 ? 3.734 -6.203 -20.625 1 98.19 706 LEU A CA 1
ATOM 5487 C C . LEU A 1 706 ? 5.023 -6.07 -19.828 1 98.19 706 LEU A C 1
ATOM 5489 O O . LEU A 1 706 ? 5.266 -5.031 -19.203 1 98.19 706 LEU A O 1
ATOM 5493 N N . THR A 1 707 ? 5.762 -7.145 -19.781 1 98.19 707 THR A N 1
ATOM 5494 C CA . THR A 1 707 ? 7.09 -7.027 -19.188 1 98.19 707 THR A CA 1
ATOM 5495 C C . THR A 1 707 ? 8.125 -6.688 -20.266 1 98.19 707 THR A C 1
ATOM 5497 O O . THR A 1 707 ? 8.055 -7.188 -21.391 1 98.19 707 THR A O 1
ATOM 5500 N N . VAL A 1 708 ? 9.008 -5.738 -20.016 1 97.88 708 VAL A N 1
ATOM 5501 C CA . VAL A 1 708 ? 10.07 -5.348 -20.938 1 97.88 708 VAL A CA 1
ATOM 5502 C C . VAL A 1 708 ? 11.406 -5.305 -20.203 1 97.88 708 VAL A C 1
ATOM 5504 O O . VAL A 1 708 ? 11.445 -5.145 -18.969 1 97.88 708 VAL A O 1
ATOM 5507 N N . TYR A 1 709 ? 12.523 -5.5 -20.953 1 96 709 TYR A N 1
ATOM 5508 C CA . TYR A 1 709 ? 13.828 -5.734 -20.359 1 96 709 TYR A CA 1
ATOM 5509 C C . TYR A 1 709 ? 14.828 -4.668 -20.781 1 96 709 TYR A C 1
ATOM 5511 O O . TYR A 1 709 ? 14.664 -4.051 -21.844 1 96 709 TYR A O 1
ATOM 5519 N N . ASN A 1 710 ? 15.859 -4.449 -19.938 1 92.06 710 ASN A N 1
ATOM 5520 C CA . ASN A 1 710 ? 16.812 -3.377 -20.203 1 92.06 710 ASN A CA 1
ATOM 5521 C C . ASN A 1 710 ? 18.109 -3.916 -20.797 1 92.06 710 ASN A C 1
ATOM 5523 O O . ASN A 1 710 ? 19.016 -3.146 -21.109 1 92.06 710 ASN A O 1
ATOM 5527 N N . GLU A 1 711 ? 18.234 -5.156 -20.984 1 93.75 711 GLU A N 1
ATOM 5528 C CA . GLU A 1 711 ? 19.422 -5.738 -21.594 1 93.75 711 GLU A CA 1
ATOM 5529 C C . GLU A 1 711 ? 19.375 -5.637 -23.109 1 93.75 711 GLU A C 1
ATOM 5531 O O . GLU A 1 711 ? 18.484 -6.203 -23.75 1 93.75 711 GLU A O 1
ATOM 5536 N N . PRO A 1 712 ? 20.344 -4.895 -23.719 1 94.75 712 PRO A N 1
ATOM 5537 C CA . PRO A 1 712 ? 20.375 -4.852 -25.172 1 94.75 712 PRO A CA 1
ATOM 5538 C C . PRO A 1 712 ? 20.734 -6.199 -25.797 1 94.75 712 PRO A C 1
ATOM 5540 O O . PRO A 1 712 ? 21.719 -6.824 -25.406 1 94.75 712 PRO A O 1
ATOM 5543 N N . MET A 1 713 ? 19.891 -6.645 -26.688 1 95.62 713 MET A N 1
ATOM 5544 C CA . MET A 1 713 ? 20.062 -7.902 -27.406 1 95.62 713 MET A CA 1
ATOM 5545 C C . MET A 1 713 ? 19.766 -7.719 -28.891 1 95.62 713 MET A C 1
ATOM 5547 O O . MET A 1 713 ? 19.031 -6.809 -29.281 1 95.62 713 MET A O 1
ATOM 5551 N N . PRO A 1 714 ? 20.406 -8.516 -29.75 1 94.75 714 PRO A N 1
ATOM 5552 C CA . PRO A 1 714 ? 19.984 -8.477 -31.156 1 94.75 714 PRO A CA 1
ATOM 5553 C C . PRO A 1 714 ? 18.5 -8.781 -31.344 1 94.75 714 PRO A C 1
ATOM 5555 O O . PRO A 1 714 ? 17.984 -9.703 -30.719 1 94.75 714 PRO A O 1
ATOM 5558 N N . GLN A 1 715 ? 17.859 -7.961 -32.125 1 96.62 715 GLN A N 1
ATOM 5559 C CA . GLN A 1 715 ? 16.453 -8.172 -32.469 1 96.62 715 GLN A CA 1
ATOM 5560 C C . GLN A 1 715 ? 16.312 -8.727 -33.875 1 96.62 715 GLN A C 1
ATOM 5562 O O . GLN A 1 715 ? 16.641 -8.055 -34.875 1 96.62 715 GLN A O 1
ATOM 5567 N N . PRO A 1 716 ? 15.82 -9.891 -34.062 1 96.38 716 PRO A N 1
ATOM 5568 C CA . PRO A 1 716 ? 15.68 -10.484 -35.375 1 96.38 716 PRO A CA 1
ATOM 5569 C C . PRO A 1 716 ? 14.508 -9.914 -36.156 1 96.38 716 PRO A C 1
ATOM 5571 O O . PRO A 1 716 ? 13.633 -9.258 -35.594 1 96.38 716 PRO A O 1
ATOM 5574 N N . ALA A 1 717 ? 14.57 -10.156 -37.469 1 96.5 717 ALA A N 1
ATOM 5575 C CA . ALA A 1 717 ? 13.391 -9.867 -38.281 1 96.5 717 ALA A CA 1
ATOM 5576 C C . ALA A 1 717 ? 12.227 -10.773 -37.906 1 96.5 717 ALA A C 1
ATOM 5578 O O . ALA A 1 717 ? 12.422 -11.906 -37.469 1 96.5 717 ALA A O 1
ATOM 5579 N N . LYS A 1 718 ? 11.078 -10.383 -38.156 1 96.12 718 LYS A N 1
ATOM 5580 C CA . LYS A 1 718 ? 9.875 -11.148 -37.875 1 96.12 718 LYS A CA 1
ATOM 5581 C C . LYS A 1 718 ? 9.727 -12.328 -38.844 1 96.12 718 LYS A C 1
ATOM 5583 O O . LYS A 1 718 ? 9.703 -12.141 -40.062 1 96.12 718 LYS A O 1
ATOM 5588 N N . PRO A 1 719 ? 9.578 -13.438 -38.156 1 95.44 719 PRO A N 1
ATOM 5589 C CA . PRO A 1 719 ? 9.242 -14.562 -39.031 1 95.44 719 PRO A CA 1
ATOM 5590 C C . PRO A 1 719 ? 7.871 -14.422 -39.656 1 95.44 719 PRO A C 1
ATOM 5592 O O . PRO A 1 719 ? 6.988 -13.758 -39.125 1 95.44 719 PRO A O 1
ATOM 5595 N N . ALA A 1 720 ? 7.699 -15.07 -40.812 1 93.56 720 ALA A N 1
ATOM 5596 C CA . ALA A 1 720 ? 6.43 -14.977 -41.531 1 93.56 720 ALA A CA 1
ATOM 5597 C C . ALA A 1 720 ? 5.324 -15.727 -40.781 1 93.56 720 ALA A C 1
ATOM 5599 O O . ALA A 1 720 ? 5.559 -16.797 -40.25 1 93.56 720 ALA A O 1
ATOM 5600 N N . GLY A 1 721 ? 4.184 -15.109 -40.688 1 94.38 721 GLY A N 1
ATOM 5601 C CA . GLY A 1 721 ? 2.965 -15.781 -40.25 1 94.38 721 GLY A CA 1
ATOM 5602 C C . GLY A 1 721 ? 2.908 -16.016 -38.781 1 94.38 721 GLY A C 1
ATOM 5603 O O . GLY A 1 721 ? 2.199 -16.922 -38.312 1 94.38 721 GLY A O 1
ATOM 5604 N N . VAL A 1 722 ? 3.572 -15.266 -37.906 1 96.81 722 VAL A N 1
ATOM 5605 C CA . VAL A 1 722 ? 3.668 -15.617 -36.5 1 96.81 722 VAL A CA 1
ATOM 5606 C C . VAL A 1 722 ? 2.754 -14.711 -35.656 1 96.81 722 VAL A C 1
ATOM 5608 O O . VAL A 1 722 ? 2.646 -14.867 -34.469 1 96.81 722 VAL A O 1
ATOM 5611 N N . ASP A 1 723 ? 1.965 -13.758 -36.25 1 96.62 723 ASP A N 1
ATOM 5612 C CA . ASP A 1 723 ? 1.194 -12.75 -35.531 1 96.62 723 ASP A CA 1
ATOM 5613 C C . ASP A 1 723 ? 0.154 -13.391 -34.625 1 96.62 723 ASP A C 1
ATOM 5615 O O . ASP A 1 723 ? 0.004 -13 -33.469 1 96.62 723 ASP A O 1
ATOM 5619 N N . GLU A 1 724 ? -0.524 -14.375 -35.156 1 97.06 724 GLU A N 1
ATOM 5620 C CA . GLU A 1 724 ? -1.528 -15.062 -34.375 1 97.06 724 GLU A CA 1
ATOM 5621 C C . GLU A 1 724 ? -0.892 -15.742 -33.156 1 97.06 724 GLU A C 1
ATOM 5623 O O . GLU A 1 724 ? -1.418 -15.672 -32.031 1 97.06 724 GLU A O 1
ATOM 5628 N N . GLY A 1 725 ? 0.232 -16.422 -33.375 1 98.5 725 GLY A N 1
ATOM 5629 C CA . GLY A 1 725 ? 0.934 -17.109 -32.281 1 98.5 725 GLY A CA 1
ATOM 5630 C C . GLY A 1 725 ? 1.457 -16.172 -31.219 1 98.5 725 GLY A C 1
ATOM 5631 O O . GLY A 1 725 ? 1.487 -16.516 -30.047 1 98.5 725 GLY A O 1
ATOM 5632 N N . ILE A 1 726 ? 1.857 -14.953 -31.688 1 98.69 726 ILE A N 1
ATOM 5633 C CA . ILE A 1 726 ? 2.33 -13.945 -30.734 1 98.69 726 ILE A CA 1
ATOM 5634 C C . ILE A 1 726 ? 1.206 -13.57 -29.781 1 98.69 726 ILE A C 1
ATOM 5636 O O . ILE A 1 726 ? 1.41 -13.531 -28.562 1 98.69 726 ILE A O 1
ATOM 5640 N N . VAL A 1 727 ? 0.008 -13.383 -30.25 1 98.12 727 VAL A N 1
ATOM 5641 C CA . VAL A 1 727 ? -1.13 -12.922 -29.469 1 98.12 727 VAL A CA 1
ATOM 5642 C C . VAL A 1 727 ? -1.69 -14.078 -28.641 1 98.12 727 VAL A C 1
ATOM 5644 O O . VAL A 1 727 ? -2.094 -13.883 -27.484 1 98.12 727 VAL A O 1
ATOM 5647 N N . LYS A 1 728 ? -1.646 -15.289 -29.203 1 98.44 728 LYS A N 1
ATOM 5648 C CA . LYS A 1 728 ? -2.178 -16.453 -28.5 1 98.44 728 LYS A CA 1
ATOM 5649 C C . LYS A 1 728 ? -1.196 -16.953 -27.453 1 98.44 728 LYS A C 1
ATOM 5651 O O . LYS A 1 728 ? -1.588 -17.641 -26.5 1 98.44 728 LYS A O 1
ATOM 5656 N N . GLY A 1 729 ? 0.142 -16.688 -27.641 1 98.69 729 GLY A N 1
ATOM 5657 C CA . GLY A 1 729 ? 1.052 -16.906 -26.531 1 98.69 729 GLY A CA 1
ATOM 5658 C C . GLY A 1 729 ? 2.23 -17.781 -26.891 1 98.69 729 GLY A C 1
ATOM 5659 O O . GLY A 1 729 ? 3.188 -17.891 -26.125 1 98.69 729 GLY A O 1
ATOM 5660 N N . LEU A 1 730 ? 2.219 -18.453 -28.125 1 98.81 730 LEU A N 1
ATOM 5661 C CA . LEU A 1 730 ? 3.299 -19.375 -28.453 1 98.81 730 LEU A CA 1
ATOM 5662 C C . LEU A 1 730 ? 3.439 -19.531 -29.969 1 98.81 730 LEU A C 1
ATOM 5664 O O . LEU A 1 730 ? 2.439 -19.672 -30.688 1 98.81 730 LEU A O 1
ATOM 5668 N N . TYR A 1 731 ? 4.629 -19.469 -30.5 1 98.5 731 TYR A N 1
ATOM 5669 C CA . TYR A 1 731 ? 4.922 -19.812 -31.891 1 98.5 731 TYR A CA 1
ATOM 5670 C C . TYR A 1 731 ? 6.344 -20.344 -32.031 1 98.5 731 TYR A C 1
ATOM 5672 O O . TYR A 1 731 ? 7.207 -20.062 -31.203 1 98.5 731 TYR A O 1
ATOM 5680 N N . ARG A 1 732 ? 6.617 -21.172 -33.062 1 98.25 732 ARG A N 1
ATOM 5681 C CA . ARG A 1 732 ? 7.957 -21.703 -33.312 1 98.25 732 ARG A CA 1
ATOM 5682 C C . ARG A 1 732 ? 8.844 -20.625 -33.938 1 98.25 732 ARG A C 1
ATOM 5684 O O . ARG A 1 732 ? 8.562 -20.141 -35.031 1 98.25 732 ARG A O 1
ATOM 5691 N N . PHE A 1 733 ? 9.789 -20.281 -33.188 1 97.94 733 PHE A N 1
ATOM 5692 C CA . PHE A 1 733 ? 10.703 -19.25 -33.656 1 97.94 733 PHE A CA 1
ATOM 5693 C C . PHE A 1 733 ? 11.625 -19.797 -34.75 1 97.94 733 PHE A C 1
ATOM 5695 O O . PHE A 1 733 ? 11.75 -19.203 -35.812 1 97.94 733 PHE A O 1
ATOM 5702 N N . ASN A 1 734 ? 12.281 -20.969 -34.5 1 96.94 734 ASN A N 1
ATOM 5703 C CA . ASN A 1 734 ? 13.078 -21.641 -35.531 1 96.94 734 ASN A CA 1
ATOM 5704 C C . ASN A 1 734 ? 13.273 -23.125 -35.219 1 96.94 734 ASN A C 1
ATOM 5706 O O . ASN A 1 734 ? 12.875 -23.578 -34.125 1 96.94 734 ASN A O 1
ATOM 5710 N N . THR A 1 735 ? 13.625 -23.906 -36.188 1 97 735 THR A N 1
ATOM 5711 C CA . THR A 1 735 ? 14.07 -25.281 -36 1 97 735 THR A CA 1
ATOM 5712 C C . THR A 1 735 ? 15.602 -25.359 -36 1 97 735 THR A C 1
ATOM 5714 O O . THR A 1 735 ? 16.281 -24.375 -36.312 1 97 735 THR A O 1
ATOM 5717 N N . ALA A 1 736 ? 16.062 -26.578 -35.594 1 97 736 ALA A N 1
ATOM 5718 C CA . ALA A 1 736 ? 17.516 -26.766 -35.656 1 97 736 ALA A CA 1
ATOM 5719 C C . ALA A 1 736 ? 18.031 -26.469 -37.062 1 97 736 ALA A C 1
ATOM 5721 O O . ALA A 1 736 ? 19.078 -25.844 -37.25 1 97 736 ALA A O 1
ATOM 5722 N N . GLU A 1 737 ? 17.281 -26.844 -38.062 1 95.5 737 GLU A N 1
ATOM 5723 C CA . GLU A 1 737 ? 17.656 -26.672 -39.469 1 95.5 737 GLU A CA 1
ATOM 5724 C C . GLU A 1 737 ? 17.594 -25.203 -39.906 1 95.5 737 GLU A C 1
ATOM 5726 O O . GLU A 1 737 ? 18.547 -24.688 -40.469 1 95.5 737 GLU A O 1
ATOM 5731 N N . SER A 1 738 ? 16.484 -24.547 -39.531 1 95.12 738 SER A N 1
ATOM 5732 C CA . SER A 1 738 ? 16.312 -23.172 -39.969 1 95.12 738 SER A CA 1
ATOM 5733 C C . SER A 1 738 ? 17.234 -22.234 -39.219 1 95.12 738 SER A C 1
ATOM 5735 O O . SER A 1 738 ? 17.469 -21.094 -39.625 1 95.12 738 SER A O 1
ATOM 5737 N N . ALA A 1 739 ? 17.797 -22.688 -38.094 1 95.44 739 ALA A N 1
ATOM 5738 C CA . ALA A 1 739 ? 18.766 -21.906 -37.344 1 95.44 739 ALA A CA 1
ATOM 5739 C C . ALA A 1 739 ? 20.172 -22.047 -37.938 1 95.44 739 ALA A C 1
ATOM 5741 O O . ALA A 1 739 ? 21.125 -21.453 -37.438 1 95.44 739 ALA A O 1
ATOM 5742 N N . GLY A 1 740 ? 20.281 -22.797 -39 1 94.25 740 GLY A N 1
ATOM 5743 C CA . GLY A 1 740 ? 21.547 -22.969 -39.688 1 94.25 740 GLY A CA 1
ATOM 5744 C C . GLY A 1 740 ? 22.391 -24.094 -39.125 1 94.25 740 GLY A C 1
ATOM 5745 O O . GLY A 1 740 ? 23.578 -24.188 -39.406 1 94.25 740 GLY A O 1
ATOM 5746 N N . LEU A 1 741 ? 21.672 -24.844 -38.312 1 94.75 741 LEU A N 1
ATOM 5747 C CA . LEU A 1 741 ? 22.359 -26 -37.75 1 94.75 741 LEU A CA 1
ATOM 5748 C C . LEU A 1 741 ? 22.156 -27.234 -38.625 1 94.75 741 LEU A C 1
ATOM 5750 O O . LEU A 1 741 ? 21.297 -27.234 -39.5 1 94.75 741 LEU A O 1
ATOM 5754 N N . SER A 1 742 ? 23.109 -28.281 -38.625 1 91.81 742 SER A N 1
ATOM 5755 C CA . SER A 1 742 ? 23.047 -29.484 -39.469 1 91.81 742 SER A CA 1
ATOM 5756 C C . SER A 1 742 ? 23.016 -30.75 -38.625 1 91.81 742 SER A C 1
ATOM 5758 O O . SER A 1 742 ? 23.984 -31.516 -38.594 1 91.81 742 SER A O 1
ATOM 5760 N N . PRO A 1 743 ? 21.828 -30.859 -38.062 1 90.5 743 PRO A N 1
ATOM 5761 C CA . PRO A 1 743 ? 21.734 -32.062 -37.25 1 90.5 743 PRO A CA 1
ATOM 5762 C C . PRO A 1 743 ? 21.734 -33.344 -38.062 1 90.5 743 PRO A C 1
ATOM 5764 O O . PRO A 1 743 ? 21.312 -33.344 -39.219 1 90.5 743 PRO A O 1
ATOM 5767 N N . ALA A 1 744 ? 22.234 -34.469 -37.5 1 91.12 744 ALA A N 1
ATOM 5768 C CA . ALA A 1 744 ? 22.172 -35.781 -38.156 1 91.12 744 ALA A CA 1
ATOM 5769 C C . ALA A 1 744 ? 20.719 -36.219 -38.375 1 91.12 744 ALA A C 1
ATOM 5771 O O . ALA A 1 744 ? 19.828 -35.781 -37.625 1 91.12 744 ALA A O 1
ATOM 5772 N N . ALA A 1 745 ? 20.469 -37.031 -39.438 1 87.5 745 ALA A N 1
ATOM 5773 C CA . ALA A 1 745 ? 19.109 -37.469 -39.781 1 87.5 745 ALA A CA 1
ATOM 5774 C C . ALA A 1 745 ? 18.453 -38.188 -38.594 1 87.5 745 ALA A C 1
ATOM 5776 O O . ALA A 1 745 ? 17.234 -38.094 -38.406 1 87.5 745 ALA A O 1
ATOM 5777 N N . ASN A 1 746 ? 19.203 -38.875 -37.75 1 90.75 746 ASN A N 1
ATOM 5778 C CA . ASN A 1 746 ? 18.641 -39.625 -36.656 1 90.75 746 ASN A CA 1
ATOM 5779 C C . ASN A 1 746 ? 18.953 -38.969 -35.312 1 90.75 746 ASN A C 1
ATOM 5781 O O . ASN A 1 746 ? 18.906 -39.625 -34.25 1 90.75 746 ASN A O 1
ATOM 5785 N N . ALA A 1 747 ? 19.156 -37.688 -35.344 1 94.25 747 ALA A N 1
ATOM 5786 C CA . ALA A 1 747 ? 19.469 -36.969 -34.125 1 94.25 747 ALA A CA 1
ATOM 5787 C C . ALA A 1 747 ? 18.266 -36.969 -33.188 1 94.25 747 ALA A C 1
ATOM 5789 O O . ALA A 1 747 ? 17.125 -36.844 -33.625 1 94.25 747 ALA A O 1
ATOM 5790 N N . SER A 1 748 ? 18.562 -37.156 -31.844 1 96.94 748 SER A N 1
ATOM 5791 C CA . SER A 1 748 ? 17.531 -36.906 -30.844 1 96.94 748 SER A CA 1
ATOM 5792 C C . SER A 1 748 ? 17.031 -35.469 -30.906 1 96.94 748 SER A C 1
ATOM 5794 O O . SER A 1 748 ? 17.812 -34.562 -31.172 1 96.94 748 SER A O 1
ATOM 5796 N N . ARG A 1 749 ? 15.781 -35.312 -30.719 1 97.69 749 ARG A N 1
ATOM 5797 C CA . ARG A 1 749 ? 15.203 -33.969 -30.844 1 97.69 749 ARG A CA 1
ATOM 5798 C C . ARG A 1 749 ? 14.547 -33.531 -29.531 1 97.69 749 ARG A C 1
ATOM 5800 O O . ARG A 1 749 ? 14.07 -34.375 -28.766 1 97.69 749 ARG A O 1
ATOM 5807 N N . ILE A 1 750 ? 14.562 -32.25 -29.234 1 98.44 750 ILE A N 1
ATOM 5808 C CA . ILE A 1 750 ? 13.898 -31.672 -28.078 1 98.44 750 ILE A CA 1
ATOM 5809 C C . ILE A 1 750 ? 13.312 -30.312 -28.453 1 98.44 750 ILE A C 1
ATOM 5811 O O . ILE A 1 750 ? 13.766 -29.672 -29.406 1 98.44 750 ILE A O 1
ATOM 5815 N N . GLN A 1 751 ? 12.219 -29.875 -27.812 1 98.75 751 GLN A N 1
ATOM 5816 C CA . GLN A 1 751 ? 11.578 -28.578 -27.984 1 98.75 751 GLN A CA 1
ATOM 5817 C C . GLN A 1 751 ? 11.914 -27.641 -26.828 1 98.75 751 GLN A C 1
ATOM 5819 O O . GLN A 1 751 ? 11.578 -27.922 -25.672 1 98.75 751 GLN A O 1
ATOM 5824 N N . LEU A 1 752 ? 12.578 -26.5 -27.078 1 98.88 752 LEU A N 1
ATOM 5825 C CA . LEU A 1 752 ? 12.914 -25.5 -26.062 1 98.88 752 LEU A CA 1
ATOM 5826 C C . LEU A 1 752 ? 11.977 -24.297 -26.156 1 98.88 752 LEU A C 1
ATOM 5828 O O . LEU A 1 752 ? 12.008 -23.562 -27.141 1 98.88 752 LEU A O 1
ATOM 5832 N N . LEU A 1 753 ? 11.141 -24.109 -25.156 1 98.81 753 LEU A N 1
ATOM 5833 C CA . LEU A 1 753 ? 10.266 -22.938 -25.078 1 98.81 753 LEU A CA 1
ATOM 5834 C C . LEU A 1 753 ? 10.875 -21.859 -24.203 1 98.81 753 LEU A C 1
ATOM 5836 O O . LEU A 1 753 ? 11.117 -22.078 -23.016 1 98.81 753 LEU A O 1
ATOM 5840 N N . GLY A 1 754 ? 11.172 -20.734 -24.766 1 98.25 754 GLY A N 1
ATOM 5841 C CA . GLY A 1 754 ? 11.695 -19.594 -24.016 1 98.25 754 GLY A CA 1
ATOM 5842 C C . GLY A 1 754 ? 10.758 -18.406 -24.016 1 98.25 754 GLY A C 1
ATOM 5843 O O . GLY A 1 754 ? 10.023 -18.188 -24.969 1 98.25 754 GLY A O 1
ATOM 5844 N N . SER A 1 755 ? 10.742 -17.641 -22.969 1 97.81 755 SER A N 1
ATOM 5845 C CA . SER A 1 755 ? 9.977 -16.406 -22.906 1 97.81 755 SER A CA 1
ATOM 5846 C C . SER A 1 755 ? 10.859 -15.227 -22.531 1 97.81 755 SER A C 1
ATOM 5848 O O . SER A 1 755 ? 11.875 -15.398 -21.859 1 97.81 755 SER A O 1
ATOM 5850 N N . GLY A 1 756 ? 10.438 -14.008 -22.938 1 96.69 756 GLY A N 1
ATOM 5851 C CA . GLY A 1 756 ? 11.211 -12.812 -22.625 1 96.69 756 GLY A CA 1
ATOM 5852 C C . GLY A 1 756 ? 12.672 -12.93 -23 1 96.69 756 GLY A C 1
ATOM 5853 O O . GLY A 1 756 ? 13 -13.5 -24.047 1 96.69 756 GLY A O 1
ATOM 5854 N N . THR A 1 757 ? 13.539 -12.469 -22.203 1 93.06 757 THR A N 1
ATOM 5855 C CA . THR A 1 757 ? 14.961 -12.422 -22.516 1 93.06 757 THR A CA 1
ATOM 5856 C C . THR A 1 757 ? 15.57 -13.82 -22.484 1 93.06 757 THR A C 1
ATOM 5858 O O . THR A 1 757 ? 16.656 -14.039 -23.031 1 93.06 757 THR A O 1
ATOM 5861 N N . ALA A 1 758 ? 14.875 -14.758 -21.906 1 96.75 758 ALA A N 1
ATOM 5862 C CA . ALA A 1 758 ? 15.398 -16.109 -21.781 1 96.75 758 ALA A CA 1
ATOM 5863 C C . ALA A 1 758 ? 15.594 -16.766 -23.141 1 96.75 758 ALA A C 1
ATOM 5865 O O . ALA A 1 758 ? 16.375 -17.703 -23.297 1 96.75 758 ALA A O 1
ATOM 5866 N N . ILE A 1 759 ? 14.93 -16.281 -24.172 1 97.12 759 ILE A N 1
ATOM 5867 C CA . ILE A 1 759 ? 15.008 -16.875 -25.5 1 97.12 759 ILE A CA 1
ATOM 5868 C C . ILE A 1 759 ? 16.453 -16.812 -26 1 97.12 759 ILE A C 1
ATOM 5870 O O . ILE A 1 759 ? 16.891 -17.703 -26.734 1 97.12 759 ILE A O 1
ATOM 5874 N N . HIS A 1 760 ? 17.203 -15.797 -25.594 1 95.81 760 HIS A N 1
ATOM 5875 C CA . HIS A 1 760 ? 18.562 -15.594 -26.094 1 95.81 760 HIS A CA 1
ATOM 5876 C C . HIS A 1 760 ? 19.5 -16.672 -25.578 1 95.81 760 HIS A C 1
ATOM 5878 O O . HIS A 1 760 ? 20.328 -17.188 -26.328 1 95.81 760 HIS A O 1
ATOM 5884 N N . TRP A 1 761 ? 19.391 -17 -24.281 1 96.75 761 TRP A N 1
ATOM 5885 C CA . TRP A 1 761 ? 20.25 -18.078 -23.812 1 96.75 761 TRP A CA 1
ATOM 5886 C C . TRP A 1 761 ? 19.641 -19.438 -24.125 1 96.75 761 TRP A C 1
ATOM 5888 O O . TRP A 1 761 ? 20.344 -20.453 -24.109 1 96.75 761 TRP A O 1
ATOM 5898 N N . THR A 1 762 ? 18.391 -19.547 -24.5 1 98.44 762 THR A N 1
ATOM 5899 C CA . THR A 1 762 ? 17.797 -20.75 -25.078 1 98.44 762 THR A CA 1
ATOM 5900 C C . THR A 1 762 ? 18.375 -21.031 -26.469 1 98.44 762 THR A C 1
ATOM 5902 O O . THR A 1 762 ? 18.688 -22.172 -26.812 1 98.44 762 THR A O 1
ATOM 5905 N N . LEU A 1 763 ? 18.516 -19.953 -27.281 1 98.06 763 LEU A N 1
ATOM 5906 C CA . LEU A 1 763 ? 19.125 -20.062 -28.594 1 98.06 763 LEU A CA 1
ATOM 5907 C C . LEU A 1 763 ? 20.578 -20.484 -28.5 1 98.06 763 LEU A C 1
ATOM 5909 O O . LEU A 1 763 ? 21.062 -21.281 -29.312 1 98.06 763 LEU A O 1
ATOM 5913 N N . ALA A 1 764 ? 21.266 -19.938 -27.484 1 98.12 764 ALA A N 1
ATOM 5914 C CA . ALA A 1 764 ? 22.641 -20.375 -27.234 1 98.12 764 ALA A CA 1
ATOM 5915 C C . ALA A 1 764 ? 22.688 -21.859 -26.891 1 98.12 764 ALA A C 1
ATOM 5917 O O . ALA A 1 764 ? 23.562 -22.594 -27.359 1 98.12 764 ALA A O 1
ATOM 5918 N N . ALA A 1 765 ? 21.797 -22.344 -26.094 1 98.75 765 ALA A N 1
ATOM 5919 C CA . ALA A 1 765 ? 21.719 -23.766 -25.734 1 98.75 765 ALA A CA 1
ATOM 5920 C C . ALA A 1 765 ? 21.422 -24.625 -26.953 1 98.75 765 ALA A C 1
ATOM 5922 O O . ALA A 1 765 ? 21.938 -25.734 -27.078 1 98.75 765 ALA A O 1
ATOM 5923 N N . GLN A 1 766 ? 20.531 -24.109 -27.875 1 98.69 766 GLN A N 1
ATOM 5924 C CA . GLN A 1 766 ? 20.234 -24.812 -29.125 1 98.69 766 GLN A CA 1
ATOM 5925 C C . GLN A 1 766 ? 21.516 -25.109 -29.891 1 98.69 766 GLN A C 1
ATOM 5927 O O . GLN A 1 766 ? 21.703 -26.234 -30.359 1 98.69 766 GLN A O 1
ATOM 5932 N N . LYS A 1 767 ? 22.328 -24.141 -30.016 1 98.25 767 LYS A N 1
ATOM 5933 C CA . LYS A 1 767 ? 23.594 -24.297 -30.734 1 98.25 767 LYS A CA 1
ATOM 5934 C C . LYS A 1 767 ? 24.516 -25.281 -30.031 1 98.25 767 LYS A C 1
ATOM 5936 O O . LYS A 1 767 ? 25.109 -26.156 -30.672 1 98.25 767 LYS A O 1
ATOM 5941 N N . MET A 1 768 ? 24.641 -25.156 -28.75 1 98.38 768 MET A N 1
ATOM 5942 C CA . MET A 1 768 ? 25.5 -26.031 -27.953 1 98.38 768 MET A CA 1
ATOM 5943 C C . MET A 1 768 ? 25.031 -27.484 -28.062 1 98.38 768 MET A C 1
ATOM 5945 O O . MET A 1 768 ? 25.844 -28.391 -28.203 1 98.38 768 MET A O 1
ATOM 5949 N N . LEU A 1 769 ? 23.734 -27.719 -27.984 1 98.38 769 LEU A N 1
ATOM 5950 C CA . LEU A 1 769 ? 23.172 -29.062 -28.062 1 98.38 769 LEU A CA 1
ATOM 5951 C C . LEU A 1 769 ? 23.5 -29.703 -29.406 1 98.38 769 LEU A C 1
ATOM 5953 O O . LEU A 1 769 ? 23.859 -30.891 -29.469 1 98.38 769 LEU A O 1
ATOM 5957 N N . ALA A 1 770 ? 23.438 -28.953 -30.5 1 97.69 770 ALA A N 1
ATOM 5958 C CA . ALA A 1 770 ? 23.703 -29.453 -31.844 1 97.69 770 ALA A CA 1
ATOM 5959 C C . ALA A 1 770 ? 25.188 -29.719 -32.031 1 97.69 770 ALA A C 1
ATOM 5961 O O . ALA A 1 770 ? 25.578 -30.797 -32.5 1 97.69 770 ALA A O 1
ATOM 5962 N N . GLU A 1 771 ? 25.969 -28.812 -31.672 1 96.88 771 GLU A N 1
ATOM 5963 C CA . GLU A 1 771 ? 27.391 -28.828 -32 1 96.88 771 GLU A CA 1
ATOM 5964 C C . GLU A 1 771 ? 28.172 -29.75 -31.078 1 96.88 771 GLU A C 1
ATOM 5966 O O . GLU A 1 771 ? 29.172 -30.344 -31.469 1 96.88 771 GLU A O 1
ATOM 5971 N N . GLU A 1 772 ? 27.688 -29.844 -29.875 1 96.88 772 GLU A N 1
ATOM 5972 C CA . GLU A 1 772 ? 28.516 -30.547 -28.891 1 96.88 772 GLU A CA 1
ATOM 5973 C C . GLU A 1 772 ? 27.906 -31.891 -28.516 1 96.88 772 GLU A C 1
ATOM 5975 O O . GLU A 1 772 ? 28.609 -32.781 -28.078 1 96.88 772 GLU A O 1
ATOM 5980 N N . TRP A 1 773 ? 26.625 -32.062 -28.719 1 96.94 773 TRP A N 1
ATOM 5981 C CA . TRP A 1 773 ? 26.016 -33.25 -28.156 1 96.94 773 TRP A CA 1
ATOM 5982 C C . TRP A 1 773 ? 25.156 -33.969 -29.219 1 96.94 773 TRP A C 1
ATOM 5984 O O . TRP A 1 773 ? 24.531 -34.969 -28.938 1 96.94 773 TRP A O 1
ATOM 5994 N N . GLY A 1 774 ? 25.031 -33.406 -30.391 1 96.44 774 GLY A N 1
ATOM 5995 C CA . GLY A 1 774 ? 24.312 -34.031 -31.484 1 96.44 774 GLY A CA 1
ATOM 5996 C C . GLY A 1 774 ? 22.812 -34.062 -31.281 1 96.44 774 GLY A C 1
ATOM 5997 O O . GLY A 1 774 ? 22.141 -34.969 -31.75 1 96.44 774 GLY A O 1
ATOM 5998 N N . VAL A 1 775 ? 22.344 -33.156 -30.531 1 98.25 775 VAL A N 1
ATOM 5999 C CA . VAL A 1 775 ? 20.922 -33.062 -30.25 1 98.25 775 VAL A CA 1
ATOM 6000 C C . VAL A 1 775 ? 20.312 -31.922 -31.062 1 98.25 775 VAL A C 1
ATOM 6002 O O . VAL A 1 775 ? 20.875 -30.812 -31.109 1 98.25 775 VAL A O 1
ATOM 6005 N N . ALA A 1 776 ? 19.281 -32.156 -31.828 1 98.31 776 ALA A N 1
ATOM 6006 C CA . ALA A 1 776 ? 18.562 -31.141 -32.594 1 98.31 776 ALA A CA 1
ATOM 6007 C C . ALA A 1 776 ? 17.438 -30.531 -31.75 1 98.31 776 ALA A C 1
ATOM 6009 O O . ALA A 1 776 ? 16.516 -31.234 -31.328 1 98.31 776 ALA A O 1
ATOM 6010 N N . ALA A 1 777 ? 17.562 -29.266 -31.453 1 98.56 777 ALA A N 1
ATOM 6011 C CA . ALA A 1 777 ? 16.547 -28.578 -30.656 1 98.56 777 ALA A CA 1
ATOM 6012 C C . ALA A 1 777 ? 15.82 -27.516 -31.484 1 98.56 777 ALA A C 1
ATOM 6014 O O . ALA A 1 777 ? 16.453 -26.781 -32.25 1 98.56 777 ALA A O 1
ATOM 6015 N N . ASP A 1 778 ? 14.492 -27.5 -31.484 1 98.38 778 ASP A N 1
ATOM 6016 C CA . ASP A 1 778 ? 13.695 -26.391 -31.969 1 98.38 778 ASP A CA 1
ATOM 6017 C C . ASP A 1 778 ? 13.445 -25.359 -30.859 1 98.38 778 ASP A C 1
ATOM 6019 O O . ASP A 1 778 ? 13.344 -25.734 -29.688 1 98.38 778 ASP A O 1
ATOM 6023 N N . VAL A 1 779 ? 13.406 -24.109 -31.234 1 98.56 779 VAL A N 1
ATOM 6024 C CA . VAL A 1 779 ? 13.195 -23.047 -30.234 1 98.56 779 VAL A CA 1
ATOM 6025 C C . VAL A 1 779 ? 11.844 -22.375 -30.484 1 98.56 779 VAL A C 1
ATOM 6027 O O . VAL A 1 779 ? 11.5 -22.047 -31.625 1 98.56 779 VAL A O 1
ATOM 6030 N N . TRP A 1 780 ? 11.078 -22.266 -29.438 1 98.75 780 TRP A N 1
ATOM 6031 C CA . TRP A 1 780 ? 9.766 -21.625 -29.438 1 98.75 780 TRP A CA 1
ATOM 6032 C C . TRP A 1 780 ? 9.773 -20.359 -28.594 1 98.75 780 TRP A C 1
ATOM 6034 O O . TRP A 1 780 ? 10.414 -20.297 -27.547 1 98.75 780 TRP A O 1
ATOM 6044 N N . SER A 1 781 ? 9.07 -19.297 -29.078 1 98.69 781 SER A N 1
ATOM 6045 C CA . SER A 1 781 ? 8.852 -18.094 -28.281 1 98.69 781 SER A CA 1
ATOM 6046 C C . SER A 1 781 ? 7.504 -18.141 -27.562 1 98.69 781 SER A C 1
ATOM 6048 O O . SER A 1 781 ? 6.453 -18.203 -28.203 1 98.69 781 SER A O 1
ATOM 6050 N N . ALA A 1 782 ? 7.566 -18.219 -26.266 1 98.81 782 ALA A N 1
ATOM 6051 C CA . ALA A 1 782 ? 6.359 -18.156 -25.453 1 98.81 782 ALA A CA 1
ATOM 6052 C C . ALA A 1 782 ? 6.082 -16.719 -25 1 98.81 782 ALA A C 1
ATOM 6054 O O . ALA A 1 782 ? 6.598 -16.281 -23.969 1 98.81 782 ALA A O 1
ATOM 6055 N N . THR A 1 783 ? 5.141 -16.031 -25.672 1 98.75 783 THR A N 1
ATOM 6056 C CA . THR A 1 783 ? 4.887 -14.633 -25.391 1 98.75 783 THR A CA 1
ATOM 6057 C C . THR A 1 783 ? 3.922 -14.484 -24.219 1 98.75 783 THR A C 1
ATOM 6059 O O . THR A 1 783 ? 3.842 -13.414 -23.594 1 98.75 783 THR A O 1
ATOM 6062 N N . SER A 1 784 ? 3.113 -15.523 -23.922 1 98.81 784 SER A N 1
ATOM 6063 C CA . SER A 1 784 ? 2.205 -15.461 -22.781 1 98.81 784 SER A CA 1
ATOM 6064 C C . SER A 1 784 ? 1.854 -16.859 -22.281 1 98.81 784 SER A C 1
ATOM 6066 O O . SER A 1 784 ? 1.064 -17.562 -22.906 1 98.81 784 SER A O 1
ATOM 6068 N N . TRP A 1 785 ? 2.406 -17.188 -21.125 1 98.5 785 TRP A N 1
ATOM 6069 C CA . TRP A 1 785 ? 2.055 -18.438 -20.469 1 98.5 785 TRP A CA 1
ATOM 6070 C C . TRP A 1 785 ? 0.617 -18.406 -19.969 1 98.5 785 TRP A C 1
ATOM 6072 O O . TRP A 1 785 ? -0.095 -19.406 -20.031 1 98.5 785 TRP A O 1
ATOM 6082 N N . THR A 1 786 ? 0.137 -17.266 -19.531 1 98.12 786 THR A N 1
ATOM 6083 C CA . THR A 1 786 ? -1.173 -17.094 -18.922 1 98.12 786 THR A CA 1
ATOM 6084 C C . THR A 1 786 ? -2.283 -17.234 -19.953 1 98.12 786 THR A C 1
ATOM 6086 O O . THR A 1 786 ? -3.295 -17.891 -19.703 1 98.12 786 THR A O 1
ATOM 6089 N N . GLU A 1 787 ? -2.107 -16.641 -21.125 1 98.31 787 GLU A N 1
ATOM 6090 C CA . GLU A 1 787 ? -3.137 -16.75 -22.156 1 98.31 787 GLU A CA 1
ATOM 6091 C C . GLU A 1 787 ? -3.248 -18.172 -22.672 1 98.31 787 GLU A C 1
ATOM 6093 O O . GLU A 1 787 ? -4.34 -18.625 -23.016 1 98.31 787 GLU A O 1
ATOM 6098 N N . LEU A 1 788 ? -2.082 -18.859 -22.781 1 98.69 788 LEU A N 1
ATOM 6099 C CA . LEU A 1 788 ? -2.121 -20.281 -23.141 1 98.69 788 LEU A CA 1
ATOM 6100 C C . LEU A 1 788 ? -2.936 -21.062 -22.125 1 98.69 788 LEU A C 1
ATOM 6102 O O . LEU A 1 788 ? -3.752 -21.906 -22.5 1 98.69 788 LEU A O 1
ATOM 6106 N N . ARG A 1 789 ? -2.707 -20.812 -20.891 1 98.19 789 ARG A N 1
ATOM 6107 C CA . ARG A 1 789 ? -3.451 -21.484 -19.844 1 98.19 789 ARG A CA 1
ATOM 6108 C C . ARG A 1 789 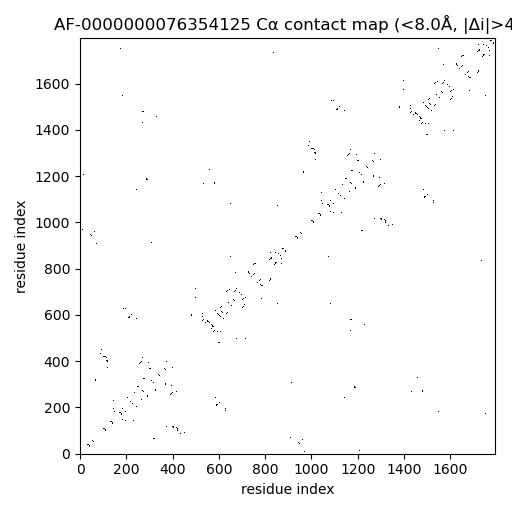? -4.941 -21.172 -19.922 1 98.19 789 ARG A C 1
ATOM 6110 O O . ARG A 1 789 ? -5.777 -22.078 -19.812 1 98.19 789 ARG A O 1
ATOM 6117 N N . ARG A 1 790 ? -5.309 -19.906 -20.062 1 97.69 790 ARG A N 1
ATOM 6118 C CA . ARG A 1 790 ? -6.707 -19.5 -20.109 1 97.69 790 ARG A CA 1
ATOM 6119 C C . ARG A 1 790 ? -7.441 -20.188 -21.266 1 97.69 790 ARG A C 1
ATOM 6121 O O . ARG A 1 790 ? -8.578 -20.641 -21.094 1 97.69 790 ARG A O 1
ATOM 6128 N N . ASP A 1 791 ? -6.754 -20.234 -22.391 1 97.81 791 ASP A N 1
ATOM 6129 C CA . ASP A 1 791 ? -7.32 -20.969 -23.531 1 97.81 791 ASP A CA 1
ATOM 6130 C C . ASP A 1 791 ? -7.543 -22.438 -23.188 1 97.81 791 ASP A C 1
ATOM 6132 O O . ASP A 1 791 ? -8.586 -23 -23.531 1 97.81 791 ASP A O 1
ATOM 6136 N N . ALA A 1 792 ? -6.59 -23.047 -22.562 1 97.69 792 ALA A N 1
ATOM 6137 C CA . ALA A 1 792 ? -6.668 -24.469 -22.172 1 97.69 792 ALA A CA 1
ATOM 6138 C C . ALA A 1 792 ? -7.777 -24.688 -21.156 1 97.69 792 ALA A C 1
ATOM 6140 O O . ALA A 1 792 ? -8.461 -25.719 -21.188 1 97.69 792 ALA A O 1
ATOM 6141 N N . LEU A 1 793 ? -7.938 -23.781 -20.219 1 97 793 LEU A N 1
ATOM 6142 C CA . LEU A 1 793 ? -9.008 -23.875 -19.234 1 97 793 LEU A CA 1
ATOM 6143 C C . LEU A 1 793 ? -10.375 -23.844 -19.906 1 97 793 LEU A C 1
ATOM 6145 O O . LEU A 1 793 ? -11.289 -24.562 -19.484 1 97 793 LEU A O 1
ATOM 6149 N N . GLU A 1 794 ? -10.508 -23.031 -20.922 1 95.5 794 GLU A N 1
ATOM 6150 C CA . GLU A 1 794 ? -11.758 -22.984 -21.672 1 95.5 794 GLU A CA 1
ATOM 6151 C C . GLU A 1 794 ? -12.047 -24.312 -22.344 1 95.5 794 GLU A C 1
ATOM 6153 O O . GLU A 1 794 ? -13.195 -24.734 -22.438 1 95.5 794 GLU A O 1
ATOM 6158 N N . ALA A 1 795 ? -11.023 -24.938 -22.859 1 95.56 795 ALA A N 1
ATOM 6159 C CA . ALA A 1 795 ? -11.18 -26.25 -23.469 1 95.56 795 ALA A CA 1
ATOM 6160 C C . ALA A 1 795 ? -11.625 -27.281 -22.438 1 95.56 795 ALA A C 1
ATOM 6162 O O . ALA A 1 795 ? -12.469 -28.125 -22.734 1 95.56 795 ALA A O 1
ATOM 6163 N N . ASP A 1 796 ? -11.055 -27.219 -21.281 1 94 796 ASP A N 1
ATOM 6164 C CA . ASP A 1 796 ? -11.469 -28.125 -20.203 1 94 796 ASP A CA 1
ATOM 6165 C C . ASP A 1 796 ? -12.945 -27.938 -19.875 1 94 796 ASP A C 1
ATOM 6167 O O . ASP A 1 796 ? -13.664 -28.906 -19.656 1 94 796 ASP A O 1
ATOM 6171 N N . GLU A 1 797 ? -13.359 -26.703 -19.797 1 92.31 797 GLU A N 1
ATOM 6172 C CA . GLU A 1 797 ? -14.758 -26.406 -19.484 1 92.31 797 GLU A CA 1
ATOM 6173 C C . GLU A 1 797 ? -15.688 -26.953 -20.562 1 92.31 797 GLU A C 1
ATOM 6175 O O . GLU A 1 797 ? -16.797 -27.406 -20.266 1 92.31 797 GLU A O 1
ATOM 6180 N N . ALA A 1 798 ? -15.25 -26.859 -21.797 1 90.38 798 ALA A N 1
ATOM 6181 C CA . ALA A 1 798 ? -16.031 -27.375 -22.906 1 90.38 798 ALA A CA 1
ATOM 6182 C C . ALA A 1 798 ? -16.281 -28.875 -22.766 1 90.38 798 ALA A C 1
ATOM 6184 O O . ALA A 1 798 ? -17.375 -29.375 -23.094 1 90.38 798 ALA A O 1
ATOM 6185 N N . ILE A 1 799 ? -15.359 -29.547 -22.234 1 84.38 799 ILE A N 1
ATOM 6186 C CA . ILE A 1 799 ? -15.484 -30.984 -22.016 1 84.38 799 ILE A CA 1
ATOM 6187 C C . ILE A 1 799 ? -16.625 -31.266 -21.047 1 84.38 799 ILE A C 1
ATOM 6189 O O . ILE A 1 799 ? -17.391 -32.219 -21.234 1 84.38 799 ILE A O 1
ATOM 6193 N N . LEU A 1 800 ? -16.719 -30.484 -20.016 1 87.62 800 LEU A N 1
ATOM 6194 C CA . LEU A 1 800 ? -17.75 -30.672 -19 1 87.62 800 LEU A CA 1
ATOM 6195 C C . LEU A 1 800 ? -19.125 -30.375 -19.578 1 87.62 800 LEU A C 1
ATOM 6197 O O . LEU A 1 800 ? -20.141 -30.812 -19.016 1 87.62 800 LEU A O 1
ATOM 6201 N N . ARG A 1 801 ? -19.141 -29.672 -20.75 1 84 801 ARG A N 1
ATOM 6202 C CA . ARG A 1 801 ? -20.406 -29.406 -21.438 1 84 801 ARG A CA 1
ATOM 6203 C C . ARG A 1 801 ? -20.641 -30.422 -22.547 1 84 801 ARG A C 1
ATOM 6205 O O . ARG A 1 801 ? -21.609 -30.281 -23.312 1 84 801 ARG A O 1
ATOM 6212 N N . GLY A 1 802 ? -19.812 -31.297 -22.688 1 77.81 802 GLY A N 1
ATOM 6213 C CA . GLY A 1 802 ? -19.953 -32.312 -23.703 1 77.81 802 GLY A CA 1
ATOM 6214 C C . GLY A 1 802 ? -19.422 -31.891 -25.062 1 77.81 802 GLY A C 1
ATOM 6215 O O . GLY A 1 802 ? -19.766 -32.469 -26.094 1 77.81 802 GLY A O 1
ATOM 6216 N N . GLU A 1 803 ? -18.641 -30.844 -25 1 83.44 803 GLU A N 1
ATOM 6217 C CA . GLU A 1 803 ? -18.031 -30.344 -26.234 1 83.44 803 GLU A CA 1
ATOM 6218 C C . GLU A 1 803 ? -16.547 -30.703 -26.312 1 83.44 803 GLU A C 1
ATOM 6220 O O . GLU A 1 803 ? -15.945 -31.078 -25.312 1 83.44 803 GLU A O 1
ATOM 6225 N N . GLU A 1 804 ? -16.156 -30.766 -27.469 1 84.62 804 GLU A N 1
ATOM 6226 C CA . GLU A 1 804 ? -14.719 -31 -27.656 1 84.62 804 GLU A CA 1
ATOM 6227 C C . GLU A 1 804 ? -14.047 -29.781 -28.297 1 84.62 804 GLU A C 1
ATOM 6229 O O . GLU A 1 804 ? -14.523 -29.266 -29.297 1 84.62 804 GLU A O 1
ATOM 6234 N N . ARG A 1 805 ? -13.086 -29.25 -27.531 1 92.19 805 ARG A N 1
ATOM 6235 C CA . ARG A 1 805 ? -12.273 -28.141 -28.016 1 92.19 805 ARG A CA 1
ATOM 6236 C C . ARG A 1 805 ? -10.789 -28.406 -27.781 1 92.19 805 ARG A C 1
ATOM 6238 O O . ARG A 1 805 ? -10.391 -28.828 -26.688 1 92.19 805 ARG A O 1
ATOM 6245 N N . VAL A 1 806 ? -9.969 -28.312 -28.797 1 95.38 806 VAL A N 1
ATOM 6246 C CA . VAL A 1 806 ? -8.531 -28.484 -28.672 1 95.38 806 VAL A CA 1
ATOM 6247 C C . VAL A 1 806 ? -7.875 -27.156 -28.312 1 95.38 806 VAL A C 1
ATOM 6249 O O . VAL A 1 806 ? -8.016 -26.172 -29.031 1 95.38 806 VAL A O 1
ATOM 6252 N N . PRO A 1 807 ? -7.238 -27.094 -27.172 1 97.44 807 PRO A N 1
ATOM 6253 C CA . PRO A 1 807 ? -6.574 -25.828 -26.828 1 97.44 807 PRO A CA 1
ATOM 6254 C C . PRO A 1 807 ? -5.434 -25.484 -27.797 1 97.44 807 PRO A C 1
ATOM 6256 O O . PRO A 1 807 ? -4.824 -26.391 -28.375 1 97.44 807 PRO A O 1
ATOM 6259 N N . TYR A 1 808 ? -5.125 -24.172 -27.891 1 98.25 808 TYR A N 1
ATOM 6260 C CA . TYR A 1 808 ? -4.141 -23.672 -28.844 1 98.25 808 TYR A CA 1
ATOM 6261 C C . TYR A 1 808 ? -2.775 -24.312 -28.609 1 98.25 808 TYR A C 1
ATOM 6263 O O . TYR A 1 808 ? -2.045 -24.609 -29.547 1 98.25 808 TYR A O 1
ATOM 6271 N N . ILE A 1 809 ? -2.363 -24.547 -27.375 1 98.38 809 ILE A N 1
ATOM 6272 C CA . ILE A 1 809 ? -1.049 -25.094 -27.031 1 98.38 809 ILE A CA 1
ATOM 6273 C C . ILE A 1 809 ? -0.871 -26.469 -27.672 1 98.38 809 ILE A C 1
ATOM 6275 O O . ILE A 1 809 ? 0.217 -26.797 -28.141 1 98.38 809 ILE A O 1
ATOM 6279 N N . ARG A 1 810 ? -1.888 -27.281 -27.734 1 97.56 810 ARG A N 1
ATOM 6280 C CA . ARG A 1 810 ? -1.828 -28.594 -28.344 1 97.56 810 ARG A CA 1
ATOM 6281 C C . ARG A 1 810 ? -1.715 -28.484 -29.859 1 97.56 810 ARG A C 1
ATOM 6283 O O . ARG A 1 810 ? -0.986 -29.25 -30.5 1 97.56 810 ARG A O 1
ATOM 6290 N N . THR A 1 811 ? -2.471 -27.562 -30.359 1 97.75 811 THR A N 1
ATOM 6291 C CA . THR A 1 811 ? -2.385 -27.328 -31.797 1 97.75 811 THR A CA 1
ATOM 6292 C C . THR A 1 811 ? -0.989 -26.844 -32.188 1 97.75 811 THR A C 1
ATOM 6294 O O . THR A 1 811 ? -0.412 -27.328 -33.156 1 97.75 811 THR A O 1
ATOM 6297 N N . ALA A 1 812 ? -0.476 -25.906 -31.438 1 98.06 812 ALA A N 1
ATOM 6298 C CA . ALA A 1 812 ? 0.834 -25.328 -31.719 1 98.06 812 ALA A CA 1
ATOM 6299 C C . ALA A 1 812 ? 1.927 -26.391 -31.672 1 98.06 812 ALA A C 1
ATOM 6301 O O . ALA A 1 812 ? 2.83 -26.406 -32.5 1 98.06 812 ALA A O 1
ATOM 6302 N N . LEU A 1 813 ? 1.891 -27.344 -30.688 1 98.06 813 LEU A N 1
ATOM 6303 C CA . LEU A 1 813 ? 2.957 -28.312 -30.469 1 98.06 813 LEU A CA 1
ATOM 6304 C C . LEU A 1 813 ? 2.668 -29.625 -31.203 1 98.06 813 LEU A C 1
ATOM 6306 O O . LEU A 1 813 ? 3.408 -30.594 -31.062 1 98.06 813 LEU A O 1
ATOM 6310 N N . GLU A 1 814 ? 1.593 -29.641 -32 1 96.75 814 GLU A N 1
ATOM 6311 C CA . GLU A 1 814 ? 1.244 -30.844 -32.75 1 96.75 814 GLU A CA 1
ATOM 6312 C C . GLU A 1 814 ? 2.375 -31.281 -33.656 1 96.75 814 GLU A C 1
ATOM 6314 O O . GLU A 1 814 ? 2.889 -30.469 -34.438 1 96.75 814 GLU A O 1
ATOM 6319 N N . GLY A 1 815 ? 2.779 -32.5 -33.562 1 94.81 815 GLY A N 1
ATOM 6320 C CA . GLY A 1 815 ? 3.793 -33.031 -34.438 1 94.81 815 GLY A CA 1
ATOM 6321 C C . GLY A 1 815 ? 5.207 -32.719 -34 1 94.81 815 GLY A C 1
ATOM 6322 O O . GLY A 1 815 ? 6.172 -33.25 -34.562 1 94.81 815 GLY A O 1
ATOM 6323 N N . ALA A 1 816 ? 5.363 -31.828 -33 1 96.5 816 ALA A N 1
ATOM 6324 C CA . ALA A 1 816 ? 6.699 -31.531 -32.469 1 96.5 816 ALA A CA 1
ATOM 6325 C C . ALA A 1 816 ? 7.328 -32.75 -31.828 1 96.5 816 ALA A C 1
ATOM 6327 O O . ALA A 1 816 ? 6.703 -33.406 -31 1 96.5 816 ALA A O 1
ATOM 6328 N N . GLN A 1 817 ? 8.5 -33.094 -32.188 1 96.06 817 GLN A N 1
ATOM 6329 C CA . GLN A 1 817 ? 9.141 -34.344 -31.75 1 96.06 817 GLN A CA 1
ATOM 6330 C C . GLN A 1 817 ? 9.961 -34.094 -30.469 1 96.06 817 GLN A C 1
ATOM 6332 O O . GLN A 1 817 ? 10.602 -33.062 -30.328 1 96.06 817 GLN A O 1
ATOM 6337 N N . GLY A 1 818 ? 9.938 -35.125 -29.578 1 96.94 818 GLY A N 1
ATOM 6338 C CA . GLY A 1 818 ? 10.766 -35.094 -28.391 1 96.94 818 GLY A CA 1
ATOM 6339 C C . GLY A 1 818 ? 10.086 -34.375 -27.219 1 96.94 818 GLY A C 1
ATOM 6340 O O . GLY A 1 818 ? 8.961 -33.906 -27.359 1 96.94 818 GLY A O 1
ATOM 6341 N N . PRO A 1 819 ? 10.789 -34.312 -26.062 1 98.12 819 PRO A N 1
ATOM 6342 C CA . PRO A 1 819 ? 10.25 -33.656 -24.875 1 98.12 819 PRO A CA 1
ATOM 6343 C C . PRO A 1 819 ? 10.297 -32.125 -24.984 1 98.12 819 PRO A C 1
ATOM 6345 O O . PRO A 1 819 ? 10.969 -31.594 -25.859 1 98.12 819 PRO A O 1
ATOM 6348 N N . VAL A 1 820 ? 9.531 -31.5 -24.109 1 98.56 820 VAL A N 1
ATOM 6349 C CA . VAL A 1 820 ? 9.484 -30.047 -24.031 1 98.56 820 VAL A CA 1
ATOM 6350 C C . VAL A 1 820 ? 10.227 -29.578 -22.781 1 98.56 820 VAL A C 1
ATOM 6352 O O . VAL A 1 820 ? 10.016 -30.109 -21.688 1 98.56 820 VAL A O 1
ATOM 6355 N N . LEU A 1 821 ? 11.133 -28.672 -22.922 1 98.5 821 LEU A N 1
ATOM 6356 C CA . LEU A 1 821 ? 11.789 -27.969 -21.828 1 98.5 821 LEU A CA 1
ATOM 6357 C C . LEU A 1 821 ? 11.492 -26.469 -21.891 1 98.5 821 LEU A C 1
ATOM 6359 O O . LEU A 1 821 ? 11.938 -25.781 -22.812 1 98.5 821 LEU A O 1
ATOM 6363 N N . ALA A 1 822 ? 10.695 -25.984 -20.906 1 98.62 822 ALA A N 1
ATOM 6364 C CA . ALA A 1 822 ? 10.344 -24.578 -20.844 1 98.62 822 ALA A CA 1
ATOM 6365 C C . ALA A 1 822 ? 11.32 -23.812 -19.953 1 98.62 822 ALA A C 1
ATOM 6367 O O . ALA A 1 822 ? 11.742 -24.312 -18.906 1 98.62 822 ALA A O 1
ATOM 6368 N N . VAL A 1 823 ? 11.703 -22.625 -20.375 1 98.06 823 VAL A N 1
ATOM 6369 C CA . VAL A 1 823 ? 12.68 -21.828 -19.641 1 98.06 823 VAL A CA 1
ATOM 6370 C C . VAL A 1 823 ? 12.164 -20.391 -19.5 1 98.06 823 VAL A C 1
ATOM 6372 O O . VAL A 1 823 ? 11.688 -19.797 -20.469 1 98.06 823 VAL A O 1
ATOM 6375 N N . SER A 1 824 ? 12.25 -19.875 -18.328 1 96.81 824 SER A N 1
ATOM 6376 C CA . SER A 1 824 ? 11.875 -18.484 -18.078 1 96.81 824 SER A CA 1
ATOM 6377 C C . SER A 1 824 ? 12.82 -17.828 -17.078 1 96.81 824 SER A C 1
ATOM 6379 O O . SER A 1 824 ? 13.492 -18.531 -16.297 1 96.81 824 SER A O 1
ATOM 6381 N N . ASP A 1 825 ? 12.953 -16.5 -17.125 1 97.38 825 ASP A N 1
ATOM 6382 C CA . ASP A 1 825 ? 13.703 -15.727 -16.141 1 97.38 825 ASP A CA 1
ATOM 6383 C C . ASP A 1 825 ? 12.867 -15.469 -14.891 1 97.38 825 ASP A C 1
ATOM 6385 O O . ASP A 1 825 ? 13.234 -14.648 -14.055 1 97.38 825 ASP A O 1
ATOM 6389 N N . TYR A 1 826 ? 11.742 -16.141 -14.82 1 97.75 826 TYR A N 1
ATOM 6390 C CA . TYR A 1 826 ? 10.852 -16.094 -13.664 1 97.75 826 TYR A CA 1
ATOM 6391 C C . TYR A 1 826 ? 10.828 -17.453 -12.953 1 97.75 826 TYR A C 1
ATOM 6393 O O . TYR A 1 826 ? 11.484 -18.406 -13.391 1 97.75 826 TYR A O 1
ATOM 6401 N N . MET A 1 827 ? 10.109 -17.531 -11.859 1 97.31 827 MET A N 1
ATOM 6402 C CA . MET A 1 827 ? 9.961 -18.797 -11.141 1 97.31 827 MET A CA 1
ATOM 6403 C C . MET A 1 827 ? 9.32 -19.859 -12.039 1 97.31 827 MET A C 1
ATOM 6405 O O . MET A 1 827 ? 8.531 -19.531 -12.922 1 97.31 827 MET A O 1
ATOM 6409 N N . ARG A 1 828 ? 9.586 -21.062 -11.766 1 97.19 828 ARG A N 1
ATOM 6410 C CA . ARG A 1 828 ? 9.094 -22.188 -12.547 1 97.19 828 ARG A CA 1
ATOM 6411 C C . ARG A 1 828 ? 7.57 -22.203 -12.602 1 97.19 828 ARG A C 1
ATOM 6413 O O . ARG A 1 828 ? 6.98 -22.719 -13.555 1 97.19 828 ARG A O 1
ATOM 6420 N N . GLN A 1 829 ? 6.957 -21.578 -11.617 1 96.94 829 GLN A N 1
ATOM 6421 C CA . GLN A 1 829 ? 5.5 -21.531 -11.586 1 96.94 829 GLN A CA 1
ATOM 6422 C C . GLN A 1 829 ? 4.945 -20.812 -12.82 1 96.94 829 GLN A C 1
ATOM 6424 O O . GLN A 1 829 ? 3.805 -21.062 -13.219 1 96.94 829 GLN A O 1
ATOM 6429 N N . VAL A 1 830 ? 5.746 -19.984 -13.461 1 97.69 830 VAL A N 1
ATOM 6430 C CA . VAL A 1 830 ? 5.297 -19.203 -14.617 1 97.69 830 VAL A CA 1
ATOM 6431 C C . VAL A 1 830 ? 5.164 -20.109 -15.828 1 97.69 830 VAL A C 1
ATOM 6433 O O . VAL A 1 830 ? 4.062 -20.312 -16.344 1 97.69 830 VAL A O 1
ATOM 6436 N N . PRO A 1 831 ? 6.25 -20.781 -16.266 1 97.94 831 PRO A N 1
ATOM 6437 C CA . PRO A 1 831 ? 6.082 -21.656 -17.422 1 97.94 831 PRO A CA 1
ATOM 6438 C C . PRO A 1 831 ? 5.277 -22.922 -17.094 1 97.94 831 PRO A C 1
ATOM 6440 O O . PRO A 1 831 ? 4.676 -23.516 -18 1 97.94 831 PRO A O 1
ATOM 6443 N N . ASP A 1 832 ? 5.184 -23.312 -15.844 1 97.75 832 ASP A N 1
ATOM 6444 C CA . ASP A 1 832 ? 4.469 -24.516 -15.438 1 97.75 832 ASP A CA 1
ATOM 6445 C C . ASP A 1 832 ? 2.961 -24.344 -15.578 1 97.75 832 ASP A C 1
ATOM 6447 O O . ASP A 1 832 ? 2.205 -25.312 -15.492 1 97.75 832 ASP A O 1
ATOM 6451 N N . GLN A 1 833 ? 2.523 -23.141 -15.844 1 97.06 833 GLN A N 1
ATOM 6452 C CA . GLN A 1 833 ? 1.103 -22.844 -15.992 1 97.06 833 GLN A CA 1
ATOM 6453 C C . GLN A 1 833 ? 0.481 -23.703 -17.094 1 97.06 833 GLN A C 1
ATOM 6455 O O . GLN A 1 833 ? -0.721 -23.984 -17.062 1 97.06 833 GLN A O 1
ATOM 6460 N N . ILE A 1 834 ? 1.26 -24.234 -18.031 1 97.56 834 ILE A N 1
ATOM 6461 C CA . ILE A 1 834 ? 0.667 -24.891 -19.203 1 97.56 834 ILE A CA 1
ATOM 6462 C C . ILE A 1 834 ? 0.95 -26.391 -19.141 1 97.56 834 ILE A C 1
ATOM 6464 O O . ILE A 1 834 ? 0.502 -27.141 -20.016 1 97.56 834 ILE A O 1
ATOM 6468 N N . ALA A 1 835 ? 1.686 -26.859 -18.156 1 97 835 ALA A N 1
ATOM 6469 C CA . ALA A 1 835 ? 2.24 -28.203 -18.109 1 97 835 ALA A CA 1
ATOM 6470 C C . ALA A 1 835 ? 1.155 -29.25 -18.344 1 97 835 ALA A C 1
ATOM 6472 O O . ALA A 1 835 ? 1.38 -30.25 -19.031 1 97 835 ALA A O 1
ATOM 6473 N N . GLN A 1 836 ? -0.013 -29.047 -17.828 1 94.88 836 GLN A N 1
ATOM 6474 C CA . GLN A 1 836 ? -1.094 -30.031 -17.844 1 94.88 836 GLN A CA 1
ATOM 6475 C C . GLN A 1 836 ? -1.578 -30.297 -19.266 1 94.88 836 GLN A C 1
ATOM 6477 O O . GLN A 1 836 ? -2.148 -31.359 -19.531 1 94.88 836 GLN A O 1
ATOM 6482 N N . TRP A 1 837 ? -1.334 -29.375 -20.156 1 96.81 837 TRP A N 1
ATOM 6483 C CA . TRP A 1 837 ? -1.966 -29.469 -21.469 1 96.81 837 TRP A CA 1
ATOM 6484 C C . TRP A 1 837 ? -0.93 -29.734 -22.547 1 96.81 837 TRP A C 1
ATOM 6486 O O . TRP A 1 837 ? -1.247 -29.703 -23.734 1 96.81 837 TRP A O 1
ATOM 6496 N N . VAL A 1 838 ? 0.294 -29.938 -22.172 1 97.06 838 VAL A N 1
ATOM 6497 C CA . VAL A 1 838 ? 1.352 -30.312 -23.109 1 97.06 838 VAL A CA 1
ATOM 6498 C C . VAL A 1 838 ? 1.442 -31.844 -23.203 1 97.06 838 VAL A C 1
ATOM 6500 O O . VAL A 1 838 ? 1.65 -32.531 -22.188 1 97.06 838 VAL A O 1
ATOM 6503 N N . GLU A 1 839 ? 1.307 -32.375 -24.391 1 94.88 839 GLU A N 1
ATOM 6504 C CA . GLU A 1 839 ? 1.26 -33.844 -24.578 1 94.88 839 GLU A CA 1
ATOM 6505 C C . GLU A 1 839 ? 2.648 -34.469 -24.453 1 94.88 839 GLU A C 1
ATOM 6507 O O . GLU A 1 839 ? 2.783 -35.594 -24.031 1 94.88 839 GLU A O 1
ATOM 6512 N N . GLN A 1 840 ? 3.629 -33.719 -24.797 1 96.19 840 GLN A N 1
ATOM 6513 C CA . GLN A 1 840 ? 5.004 -34.188 -24.672 1 96.19 840 GLN A CA 1
ATOM 6514 C C . GLN A 1 840 ? 5.418 -34.281 -23.203 1 96.19 840 GLN A C 1
ATOM 6516 O O . GLN A 1 840 ? 4.793 -33.656 -22.328 1 96.19 840 GLN A O 1
ATOM 6521 N N . ASP A 1 841 ? 6.496 -35.094 -22.953 1 95.56 841 ASP A N 1
ATOM 6522 C CA . ASP A 1 841 ? 7.109 -35 -21.625 1 95.56 841 ASP A CA 1
ATOM 6523 C C . ASP A 1 841 ? 7.539 -33.562 -21.344 1 95.56 841 ASP A C 1
ATOM 6525 O O . ASP A 1 841 ? 8.203 -32.938 -22.172 1 95.56 841 ASP A O 1
ATOM 6529 N N . TYR A 1 842 ? 7.086 -33.031 -20.219 1 96.69 842 TYR A N 1
ATOM 6530 C CA . TYR A 1 842 ? 7.262 -31.609 -19.938 1 96.69 842 TYR A CA 1
ATOM 6531 C C . TYR A 1 842 ? 8.195 -31.391 -18.75 1 96.69 842 TYR A C 1
ATOM 6533 O O . TYR A 1 842 ? 8.078 -32.094 -17.734 1 96.69 842 TYR A O 1
ATOM 6541 N N . SER A 1 843 ? 9.117 -30.547 -18.828 1 96.38 843 SER A N 1
ATOM 6542 C CA . SER A 1 843 ? 9.93 -30.031 -17.734 1 96.38 843 SER A CA 1
ATOM 6543 C C . SER A 1 843 ? 10.203 -28.531 -17.906 1 96.38 843 SER A C 1
ATOM 6545 O O . SER A 1 843 ? 9.891 -27.953 -18.938 1 96.38 843 SER A O 1
ATOM 6547 N N . SER A 1 844 ? 10.672 -27.906 -16.828 1 97.5 844 SER A N 1
ATOM 6548 C CA . SER A 1 844 ? 10.914 -26.469 -16.922 1 97.5 844 SER A CA 1
ATOM 6549 C C . SER A 1 844 ? 12.094 -26.047 -16.062 1 97.5 844 SER A C 1
ATOM 6551 O O . SER A 1 844 ? 12.523 -26.797 -15.172 1 97.5 844 SER A O 1
ATOM 6553 N N . LEU A 1 845 ? 12.703 -24.969 -16.406 1 97.19 845 LEU A N 1
ATOM 6554 C CA . LEU A 1 845 ? 13.672 -24.234 -15.609 1 97.19 845 LEU A CA 1
ATOM 6555 C C . LEU A 1 845 ? 13.172 -22.828 -15.297 1 97.19 845 LEU A C 1
ATOM 6557 O O . LEU A 1 845 ? 12.508 -22.203 -16.125 1 97.19 845 LEU A O 1
ATOM 6561 N N . GLY A 1 846 ? 13.383 -22.375 -14.164 1 96.94 846 GLY A N 1
ATOM 6562 C CA . GLY A 1 846 ? 13.016 -21.047 -13.719 1 96.94 846 GLY A CA 1
ATOM 6563 C C . GLY A 1 846 ? 13.914 -20.516 -12.602 1 96.94 846 GLY A C 1
ATOM 6564 O O . GLY A 1 846 ? 14.75 -21.25 -12.086 1 96.94 846 GLY A O 1
ATOM 6565 N N . ALA A 1 847 ? 13.734 -19.281 -12.305 1 96.88 847 ALA A N 1
ATOM 6566 C CA . ALA A 1 847 ? 14.562 -18.609 -11.312 1 96.88 847 ALA A CA 1
ATOM 6567 C C . ALA A 1 847 ? 13.875 -18.578 -9.945 1 96.88 847 ALA A C 1
ATOM 6569 O O . ALA A 1 847 ? 13.508 -17.516 -9.461 1 96.88 847 ALA A O 1
ATOM 6570 N N . ASP A 1 848 ? 13.82 -19.719 -9.273 1 96.75 848 ASP A N 1
ATOM 6571 C CA . ASP A 1 848 ? 13.18 -19.844 -7.969 1 96.75 848 ASP A CA 1
ATOM 6572 C C . ASP A 1 848 ? 14.109 -19.375 -6.852 1 96.75 848 ASP A C 1
ATOM 6574 O O . ASP A 1 848 ? 15.336 -19.422 -6.996 1 96.75 848 ASP A O 1
ATOM 6578 N N . GLY A 1 849 ? 13.5 -18.875 -5.738 1 94.88 849 GLY A N 1
ATOM 6579 C CA . GLY A 1 849 ? 14.281 -18.469 -4.578 1 94.88 849 GLY A CA 1
ATOM 6580 C C . GLY A 1 849 ? 14.375 -16.953 -4.418 1 94.88 849 GLY A C 1
ATOM 6581 O O . GLY A 1 849 ? 13.578 -16.219 -5 1 94.88 849 GLY A O 1
ATOM 6582 N N . PHE A 1 850 ? 15.305 -16.516 -3.506 1 95.69 850 PHE A N 1
ATOM 6583 C CA . PHE A 1 850 ? 15.531 -15.094 -3.254 1 95.69 850 PHE A CA 1
ATOM 6584 C C . PHE A 1 850 ? 16.469 -14.5 -4.297 1 95.69 850 PHE A C 1
ATOM 6586 O O . PHE A 1 850 ? 17.422 -15.148 -4.73 1 95.69 850 PHE A O 1
ATOM 6593 N N . GLY A 1 851 ? 16.156 -13.312 -4.73 1 95 851 GLY A N 1
ATOM 6594 C CA . GLY A 1 851 ? 17.062 -12.594 -5.617 1 95 851 GLY A CA 1
ATOM 6595 C C . GLY A 1 851 ? 18.391 -12.258 -4.965 1 95 851 GLY A C 1
ATOM 6596 O O . GLY A 1 851 ? 18.547 -12.367 -3.746 1 95 851 GLY A O 1
ATOM 6597 N N . LEU A 1 852 ? 19.406 -11.938 -5.734 1 95.69 852 LEU A N 1
ATOM 6598 C CA . LEU A 1 852 ? 20.719 -11.516 -5.266 1 95.69 852 LEU A CA 1
ATOM 6599 C C . LEU A 1 852 ? 21.344 -10.523 -6.23 1 95.69 852 LEU A C 1
ATOM 6601 O O . LEU A 1 852 ? 20.953 -10.453 -7.398 1 95.69 852 LEU A O 1
ATOM 6605 N N . SER A 1 853 ? 22.297 -9.773 -5.699 1 95.69 853 SER A N 1
ATOM 6606 C CA . SER A 1 853 ? 23.047 -8.852 -6.543 1 95.69 853 SER A CA 1
ATOM 6607 C C . SER A 1 853 ? 24.203 -9.555 -7.242 1 95.69 853 SER A C 1
ATOM 6609 O O . SER A 1 853 ? 24.984 -10.266 -6.602 1 95.69 853 SER A O 1
ATOM 6611 N N . ASP A 1 854 ? 24.266 -9.375 -8.617 1 97.06 854 ASP A N 1
ATOM 6612 C CA . ASP A 1 854 ? 25.422 -9.844 -9.375 1 97.06 854 ASP A CA 1
ATOM 6613 C C . ASP A 1 854 ? 25.328 -9.422 -10.836 1 97.06 854 ASP A C 1
ATOM 6615 O O . ASP A 1 854 ? 24.406 -8.703 -11.227 1 97.06 854 ASP A O 1
ATOM 6619 N N . THR A 1 855 ? 26.375 -9.773 -11.602 1 96.25 855 THR A N 1
ATOM 6620 C CA . THR A 1 855 ? 26.266 -9.656 -13.055 1 96.25 855 THR A CA 1
ATOM 6621 C C . THR A 1 855 ? 25.172 -10.562 -13.594 1 96.25 855 THR A C 1
ATOM 6623 O O . THR A 1 855 ? 24.75 -11.508 -12.922 1 96.25 855 THR A O 1
ATOM 6626 N N . ARG A 1 856 ? 24.703 -10.25 -14.789 1 95.88 856 ARG A N 1
ATOM 6627 C CA . ARG A 1 856 ? 23.656 -11.047 -15.414 1 95.88 856 ARG A CA 1
ATOM 6628 C C . AR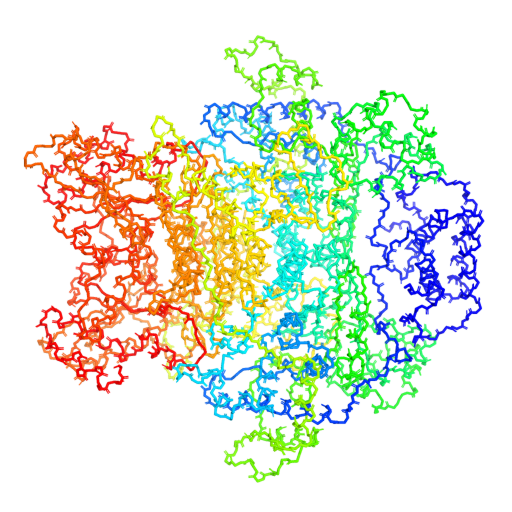G A 1 856 ? 24.078 -12.5 -15.555 1 95.88 856 ARG A C 1
ATOM 6630 O O . ARG A 1 856 ? 23.328 -13.414 -15.203 1 95.88 856 ARG A O 1
ATOM 6637 N N . ASP A 1 857 ? 25.297 -12.695 -16.016 1 95.81 857 ASP A N 1
ATOM 6638 C CA . ASP A 1 857 ? 25.797 -14.047 -16.25 1 95.81 857 ASP A CA 1
ATOM 6639 C C . ASP A 1 857 ? 25.906 -14.828 -14.945 1 95.81 857 ASP A C 1
ATOM 6641 O O . ASP A 1 857 ? 25.484 -15.984 -14.875 1 95.81 857 ASP A O 1
ATOM 6645 N N . ALA A 1 858 ? 26.453 -14.18 -13.945 1 96.69 858 ALA A N 1
ATOM 6646 C CA . ALA A 1 858 ? 26.609 -14.852 -12.656 1 96.69 858 ALA A CA 1
ATOM 6647 C C . ALA A 1 858 ? 25.266 -15.18 -12.031 1 96.69 858 ALA A C 1
ATOM 6649 O O . ALA A 1 858 ? 25.094 -16.234 -11.414 1 96.69 858 ALA A O 1
ATOM 6650 N N . ALA A 1 859 ? 24.328 -14.289 -12.148 1 96.56 859 ALA A N 1
ATOM 6651 C CA . ALA A 1 859 ? 22.984 -14.523 -11.609 1 96.56 859 ALA A CA 1
ATOM 6652 C C . ALA A 1 859 ? 22.312 -15.68 -12.328 1 96.56 859 ALA A C 1
ATOM 6654 O O . ALA A 1 859 ? 21.703 -16.547 -11.688 1 96.56 859 ALA A O 1
ATOM 6655 N N . ARG A 1 860 ? 22.375 -15.742 -13.68 1 97.31 860 ARG A N 1
ATOM 6656 C CA . ARG A 1 860 ? 21.766 -16.812 -14.453 1 97.31 860 ARG A CA 1
ATOM 6657 C C . ARG A 1 860 ? 22.375 -18.156 -14.102 1 97.31 860 ARG A C 1
ATOM 6659 O O . ARG A 1 860 ? 21.672 -19.172 -14.039 1 97.31 860 ARG A O 1
ATOM 6666 N N . ARG A 1 861 ? 23.688 -18.109 -13.867 1 96.75 861 ARG A N 1
ATOM 6667 C CA . ARG A 1 861 ? 24.375 -19.328 -13.414 1 96.75 861 ARG A CA 1
ATOM 6668 C C . ARG A 1 861 ? 23.875 -19.75 -12.031 1 96.75 861 ARG A C 1
ATOM 6670 O O . ARG A 1 861 ? 23.609 -20.922 -11.797 1 96.75 861 ARG A O 1
ATOM 6677 N N . HIS A 1 862 ? 23.734 -18.781 -11.195 1 95.94 862 HIS A N 1
ATOM 6678 C CA . HIS A 1 862 ? 23.281 -19.031 -9.836 1 95.94 862 HIS A CA 1
ATOM 6679 C C . HIS A 1 862 ? 21.891 -19.688 -9.844 1 95.94 862 HIS A C 1
ATOM 6681 O O . HIS A 1 862 ? 21.656 -20.641 -9.102 1 95.94 862 HIS A O 1
ATOM 6687 N N . PHE A 1 863 ? 20.969 -19.281 -10.664 1 96.5 863 PHE A N 1
ATOM 6688 C CA . PHE A 1 863 ? 19.594 -19.766 -10.672 1 96.5 863 PHE A CA 1
ATOM 6689 C C . PHE A 1 863 ? 19.453 -20.984 -11.586 1 96.5 863 PHE A C 1
ATOM 6691 O O . PHE A 1 863 ? 18.391 -21.609 -11.633 1 96.5 863 PHE A O 1
ATOM 6698 N N . GLY A 1 864 ? 20.469 -21.281 -12.328 1 96.19 864 GLY A N 1
ATOM 6699 C CA . GLY A 1 864 ? 20.469 -22.469 -13.156 1 96.19 864 GLY A CA 1
ATOM 6700 C C . GLY A 1 864 ? 19.594 -22.344 -14.391 1 96.19 864 GLY A C 1
ATOM 6701 O O . GLY A 1 864 ? 18.891 -23.281 -14.766 1 96.19 864 GLY A O 1
ATOM 6702 N N . ILE A 1 865 ? 19.609 -21.141 -15 1 97.25 865 ILE A N 1
ATOM 6703 C CA . ILE A 1 865 ? 18.766 -20.969 -16.172 1 97.25 865 ILE A CA 1
ATOM 6704 C C . ILE A 1 865 ? 19.625 -20.516 -17.359 1 97.25 865 ILE A C 1
ATOM 6706 O O . ILE A 1 865 ? 19.094 -20.219 -18.438 1 97.25 865 ILE A O 1
ATOM 6710 N N . ASP A 1 866 ? 20.969 -20.422 -17.156 1 97.69 866 ASP A N 1
ATOM 6711 C CA . ASP A 1 866 ? 21.859 -20.047 -18.266 1 97.69 866 ASP A CA 1
ATOM 6712 C C . ASP A 1 866 ? 21.891 -21.125 -19.344 1 97.69 866 ASP A C 1
ATOM 6714 O O . ASP A 1 866 ? 21.281 -22.172 -19.188 1 97.69 866 ASP A O 1
ATOM 6718 N N . ALA A 1 867 ? 22.594 -20.875 -20.453 1 98.44 867 ALA A N 1
ATOM 6719 C CA . ALA A 1 867 ? 22.609 -21.781 -21.594 1 98.44 867 ALA A CA 1
ATOM 6720 C C . ALA A 1 867 ? 23.141 -23.156 -21.203 1 98.44 867 ALA A C 1
ATOM 6722 O O . ALA A 1 867 ? 22.594 -24.172 -21.641 1 98.44 867 ALA A O 1
ATOM 6723 N N . GLU A 1 868 ? 24.172 -23.172 -20.406 1 98.19 868 GLU A N 1
ATOM 6724 C CA . GLU A 1 868 ? 24.781 -24.422 -19.953 1 98.19 868 GLU A CA 1
ATOM 6725 C C . GLU A 1 868 ? 23.781 -25.266 -19.141 1 98.19 868 GLU A C 1
ATOM 6727 O O . GLU A 1 868 ? 23.703 -26.469 -19.328 1 98.19 868 GLU A O 1
ATOM 6732 N N . SER A 1 869 ? 23.078 -24.594 -18.266 1 97.56 869 SER A N 1
ATOM 6733 C CA . SER A 1 869 ? 22.062 -25.266 -17.469 1 97.56 869 SER A CA 1
ATOM 6734 C C . SER A 1 869 ? 20.953 -25.828 -18.344 1 97.56 869 SER A C 1
ATOM 6736 O O . SER A 1 869 ? 20.422 -26.906 -18.047 1 97.56 869 SER A O 1
ATOM 6738 N N . ILE A 1 870 ? 20.547 -25.141 -19.359 1 98.44 870 ILE A N 1
ATOM 6739 C CA . ILE A 1 870 ? 19.516 -25.594 -20.297 1 98.44 870 ILE A CA 1
ATOM 6740 C C . ILE A 1 870 ? 20 -26.859 -21 1 98.44 870 ILE A C 1
ATOM 6742 O O . ILE A 1 870 ? 19.234 -27.828 -21.172 1 98.44 870 ILE A O 1
ATOM 6746 N N . VAL A 1 871 ? 21.281 -26.891 -21.406 1 98.12 871 VAL A N 1
ATOM 6747 C CA . VAL A 1 871 ? 21.859 -28.062 -22.078 1 98.12 871 VAL A CA 1
ATOM 6748 C C . VAL A 1 871 ? 21.781 -29.266 -21.156 1 98.12 871 VAL A C 1
ATOM 6750 O O . VAL A 1 871 ? 21.328 -30.344 -21.562 1 98.12 871 VAL A O 1
ATOM 6753 N N . VAL A 1 872 ? 22.203 -29.094 -19.922 1 97.06 872 VAL A N 1
ATOM 6754 C CA . VAL A 1 872 ? 22.219 -30.203 -18.969 1 97.06 872 VAL A CA 1
ATOM 6755 C C . VAL A 1 872 ? 20.797 -30.703 -18.734 1 97.06 872 VAL A C 1
ATOM 6757 O O . VAL A 1 872 ? 20.562 -31.922 -18.719 1 97.06 872 VAL A O 1
ATOM 6760 N N . ALA A 1 873 ? 19.844 -29.797 -18.547 1 97.31 873 ALA A N 1
ATOM 6761 C CA . ALA A 1 873 ? 18.453 -30.188 -18.328 1 97.31 873 ALA A CA 1
ATOM 6762 C C . ALA A 1 873 ? 17.875 -30.906 -19.547 1 97.31 873 ALA A C 1
ATOM 6764 O O . ALA A 1 873 ? 17.109 -31.844 -19.406 1 97.31 873 ALA A O 1
ATOM 6765 N N . ALA A 1 874 ? 18.203 -30.422 -20.75 1 97.88 874 ALA A N 1
ATOM 6766 C CA . ALA A 1 874 ? 17.75 -31.062 -21.984 1 97.88 874 ALA A CA 1
ATOM 6767 C C . ALA A 1 874 ? 18.281 -32.5 -22.094 1 97.88 874 ALA A C 1
ATOM 6769 O O . ALA A 1 874 ? 17.531 -33.406 -22.406 1 97.88 874 ALA A O 1
ATOM 6770 N N . LEU A 1 875 ? 19.578 -32.656 -21.844 1 96.62 875 LEU A N 1
ATOM 6771 C CA . LEU A 1 875 ? 20.188 -33.969 -21.891 1 96.62 875 LEU A CA 1
ATOM 6772 C C . LEU A 1 875 ? 19.562 -34.906 -20.859 1 96.62 875 LEU A C 1
ATOM 6774 O O . LEU A 1 875 ? 19.391 -36.094 -21.109 1 96.62 875 LEU A O 1
ATOM 6778 N N . ALA A 1 876 ? 19.281 -34.344 -19.703 1 94.94 876 ALA A N 1
ATOM 6779 C CA . ALA A 1 876 ? 18.656 -35.156 -18.656 1 94.94 876 ALA A CA 1
ATOM 6780 C C . ALA A 1 876 ? 17.312 -35.688 -19.125 1 94.94 876 ALA A C 1
ATOM 6782 O O . ALA A 1 876 ? 16.969 -36.844 -18.844 1 94.94 876 ALA A O 1
ATOM 6783 N N . GLN A 1 877 ? 16.484 -34.875 -19.797 1 95.12 877 GLN A N 1
ATOM 6784 C CA . GLN A 1 877 ? 15.18 -35.281 -20.297 1 95.12 877 GLN A CA 1
ATOM 6785 C C . GLN A 1 877 ? 15.336 -36.375 -21.359 1 95.12 877 GLN A C 1
ATOM 6787 O O . GLN A 1 877 ? 14.586 -37.344 -21.375 1 95.12 877 GLN A O 1
ATOM 6792 N N . LEU A 1 878 ? 16.266 -36.219 -22.281 1 96.5 878 LEU A N 1
ATOM 6793 C CA . LEU A 1 878 ? 16.5 -37.156 -23.359 1 96.5 878 LEU A CA 1
ATOM 6794 C C . LEU A 1 878 ? 17.047 -38.469 -22.797 1 96.5 878 LEU A C 1
ATOM 6796 O O . LEU A 1 878 ? 16.734 -39.562 -23.312 1 96.5 878 LEU A O 1
ATOM 6800 N N . ALA A 1 879 ? 17.891 -38.375 -21.766 1 94.06 879 ALA A N 1
ATOM 6801 C CA . ALA A 1 879 ? 18.438 -39.562 -21.125 1 94.06 879 ALA A CA 1
ATOM 6802 C C . ALA A 1 879 ? 17.328 -40.375 -20.453 1 94.06 879 ALA A C 1
ATOM 6804 O O . ALA A 1 879 ? 17.359 -41.594 -20.5 1 94.06 879 ALA A O 1
ATOM 6805 N N . ARG A 1 880 ? 16.438 -39.719 -19.828 1 91.12 880 ARG A N 1
ATOM 6806 C CA . ARG A 1 880 ? 15.305 -40.375 -19.188 1 91.12 880 ARG A CA 1
ATOM 6807 C C . ARG A 1 880 ? 14.492 -41.188 -20.203 1 91.12 880 ARG A C 1
ATOM 6809 O O . ARG A 1 880 ? 13.914 -42.219 -19.875 1 91.12 880 ARG A O 1
ATOM 6816 N N . ARG A 1 881 ? 14.531 -40.719 -21.484 1 94.12 881 ARG A N 1
ATOM 6817 C CA . ARG A 1 881 ? 13.789 -41.375 -22.562 1 94.12 881 ARG A CA 1
ATOM 6818 C C . ARG A 1 881 ? 14.656 -42.406 -23.266 1 94.12 881 ARG A C 1
ATOM 6820 O O . ARG A 1 881 ? 14.188 -43.094 -24.188 1 94.12 881 ARG A O 1
ATOM 6827 N N . GLY A 1 882 ? 15.914 -42.469 -22.906 1 94.31 882 GLY A N 1
ATOM 6828 C CA . GLY A 1 882 ? 16.844 -43.406 -23.516 1 94.31 882 GLY A CA 1
ATOM 6829 C C . GLY A 1 882 ? 17.344 -42.969 -24.875 1 94.31 882 GLY A C 1
ATOM 6830 O O . GLY A 1 882 ? 17.859 -43.75 -25.656 1 94.31 882 GLY A O 1
ATOM 6831 N N . GLU A 1 883 ? 17.234 -41.656 -25.125 1 96.06 883 GLU A N 1
ATOM 6832 C CA . GLU A 1 883 ? 17.578 -41.156 -26.438 1 96.06 883 GLU A CA 1
ATOM 6833 C C . GLU A 1 883 ? 19.016 -40.656 -26.484 1 96.06 883 GLU A C 1
ATOM 6835 O O . GLU A 1 883 ? 19.594 -40.469 -27.562 1 96.06 883 GLU A O 1
ATOM 6840 N N . VAL A 1 884 ? 19.562 -40.344 -25.328 1 94.69 884 VAL A N 1
ATOM 6841 C CA . VAL A 1 884 ? 20.984 -40.094 -25.156 1 94.69 884 VAL A CA 1
ATOM 6842 C C . VAL A 1 884 ? 21.516 -40.875 -23.953 1 94.69 884 VAL A C 1
ATOM 6844 O O . VAL A 1 884 ? 20.734 -41.281 -23.094 1 94.69 884 VAL A O 1
ATOM 6847 N N . PRO A 1 885 ? 22.812 -41.188 -23.953 1 92.94 885 PRO A N 1
ATOM 6848 C CA . PRO A 1 885 ? 23.328 -41.906 -22.781 1 92.94 885 PRO A CA 1
ATOM 6849 C C . PRO A 1 885 ? 23.188 -41.125 -21.484 1 92.94 885 PRO A C 1
ATOM 6851 O O . PRO A 1 885 ? 23.391 -39.906 -21.484 1 92.94 885 PRO A O 1
ATOM 6854 N N . ALA A 1 886 ? 22.844 -41.75 -20.453 1 90.12 886 ALA A N 1
ATOM 6855 C CA . ALA A 1 886 ? 22.688 -41.125 -19.141 1 90.12 886 ALA A CA 1
ATOM 6856 C C . ALA A 1 886 ? 23.969 -40.438 -18.719 1 90.12 886 ALA A C 1
ATOM 6858 O O . ALA A 1 886 ? 23.922 -39.406 -18.031 1 90.12 886 ALA A O 1
ATOM 6859 N N . SER A 1 887 ? 25.094 -40.906 -19.141 1 91.81 887 SER A N 1
ATOM 6860 C CA . SER A 1 887 ? 26.391 -40.344 -18.766 1 91.81 887 SER A CA 1
ATOM 6861 C C . SER A 1 887 ? 26.562 -38.938 -19.344 1 91.81 887 SER A C 1
ATOM 6863 O O . SER A 1 887 ? 27.375 -38.156 -18.859 1 91.81 887 SER A O 1
ATOM 6865 N N . ALA A 1 888 ? 25.766 -38.656 -20.422 1 93.06 888 ALA A N 1
ATOM 6866 C CA . ALA A 1 888 ? 25.875 -37.375 -21.062 1 93.06 888 ALA A CA 1
ATOM 6867 C C . ALA A 1 888 ? 25.547 -36.25 -20.078 1 93.06 888 ALA A C 1
ATOM 6869 O O . ALA A 1 888 ? 26.125 -35.156 -20.156 1 93.06 888 ALA A O 1
ATOM 6870 N N . VAL A 1 889 ? 24.609 -36.5 -19.172 1 93.5 889 VAL A N 1
ATOM 6871 C CA . VAL A 1 889 ? 24.188 -35.5 -18.203 1 93.5 889 VAL A CA 1
ATOM 6872 C C . VAL A 1 889 ? 25.359 -35.156 -17.266 1 93.5 889 VAL A C 1
ATOM 6874 O O . VAL A 1 889 ? 25.672 -33.969 -17.062 1 93.5 889 VAL A O 1
ATOM 6877 N N . LYS A 1 890 ? 26.016 -36.094 -16.734 1 92.31 890 LYS A N 1
ATOM 6878 C CA . LYS A 1 890 ? 27.156 -35.906 -15.828 1 92.31 890 LYS A CA 1
ATOM 6879 C C . LYS A 1 890 ? 28.328 -35.25 -16.562 1 92.31 890 LYS A C 1
ATOM 6881 O O . LYS A 1 890 ? 29.016 -34.406 -16 1 92.31 890 LYS A O 1
ATOM 6886 N N . GLU A 1 891 ? 28.562 -35.75 -17.734 1 94.5 891 GLU A N 1
ATOM 6887 C CA . GLU A 1 891 ? 29.656 -35.219 -18.531 1 94.5 891 GLU A CA 1
ATOM 6888 C C . GLU A 1 891 ? 29.438 -33.719 -18.812 1 94.5 891 GLU A C 1
ATOM 6890 O O . GLU A 1 891 ? 30.359 -32.938 -18.703 1 94.5 891 GLU A O 1
ATOM 6895 N N . ALA A 1 892 ? 28.203 -33.406 -19.219 1 96.06 892 ALA A N 1
ATOM 6896 C CA . ALA A 1 892 ? 27.875 -32 -19.516 1 96.06 892 ALA A CA 1
ATOM 6897 C C . ALA A 1 892 ? 28.031 -31.125 -18.266 1 96.06 892 ALA A C 1
ATOM 6899 O O . ALA A 1 892 ? 28.562 -30.016 -18.344 1 96.06 892 ALA A O 1
ATOM 6900 N N . ARG A 1 893 ? 27.562 -31.531 -17.094 1 95.31 893 ARG A N 1
ATOM 6901 C CA . ARG A 1 893 ? 27.688 -30.781 -15.844 1 95.31 893 ARG A CA 1
ATOM 6902 C C . ARG A 1 893 ? 29.156 -30.516 -15.516 1 95.31 893 ARG A C 1
ATOM 6904 O O . ARG A 1 893 ? 29.516 -29.391 -15.133 1 95.31 893 ARG A O 1
ATOM 6911 N N . ALA A 1 894 ? 29.922 -31.562 -15.664 1 95.25 894 ALA A N 1
ATOM 6912 C CA . ALA A 1 894 ? 31.359 -31.422 -15.398 1 95.25 894 ALA A CA 1
ATOM 6913 C C . ALA A 1 894 ? 32 -30.438 -16.391 1 95.25 894 ALA A C 1
ATOM 6915 O O . ALA A 1 894 ? 32.781 -29.594 -15.992 1 95.25 894 ALA A O 1
ATOM 6916 N N . LYS A 1 895 ? 31.656 -30.641 -17.625 1 96.69 895 LYS A N 1
ATOM 6917 C CA . LYS A 1 895 ? 32.219 -29.797 -18.688 1 96.69 895 LYS A CA 1
ATOM 6918 C C . LYS A 1 895 ? 31.922 -28.312 -18.422 1 96.69 895 LYS A C 1
ATOM 6920 O O . LYS A 1 895 ? 32.781 -27.469 -18.656 1 96.69 895 LYS A O 1
ATOM 6925 N N . TYR A 1 896 ? 30.688 -28.031 -18.031 1 96.69 896 TYR A N 1
ATOM 6926 C CA . TYR A 1 896 ? 30.266 -26.641 -17.922 1 96.69 896 TYR A CA 1
ATOM 6927 C C . TYR A 1 896 ? 30.453 -26.125 -16.5 1 96.69 896 TYR A C 1
ATOM 6929 O O . TYR A 1 896 ? 30.141 -24.969 -16.188 1 96.69 896 TYR A O 1
ATOM 6937 N N . GLY A 1 897 ? 30.938 -26.891 -15.562 1 93.44 897 GLY A N 1
ATOM 6938 C CA . GLY A 1 897 ? 31.203 -26.484 -14.195 1 93.44 897 GLY A CA 1
ATOM 6939 C C . GLY A 1 897 ? 29.938 -26.266 -13.383 1 93.44 897 GLY A C 1
ATOM 6940 O O . GLY A 1 897 ? 29.844 -25.312 -12.617 1 93.44 897 GLY A O 1
ATOM 6941 N N . LEU A 1 898 ? 28.953 -27.125 -13.594 1 92.19 898 LEU A N 1
ATOM 6942 C CA . LEU A 1 898 ? 27.703 -27.031 -12.859 1 92.19 898 LEU A CA 1
ATOM 6943 C C . LEU A 1 898 ? 27.688 -28.016 -11.688 1 92.19 898 LEU A C 1
ATOM 6945 O O . LEU A 1 898 ? 28.219 -29.125 -11.797 1 92.19 898 LEU A O 1
ATOM 6949 N N . MET B 1 1 ? -14.234 38.625 -5.75 1 27.5 1 MET B N 1
ATOM 6950 C CA . MET B 1 1 ? -13.484 39.344 -4.734 1 27.5 1 MET B CA 1
ATOM 6951 C C . MET B 1 1 ? -14.234 39.375 -3.408 1 27.5 1 MET B C 1
ATOM 6953 O O . MET B 1 1 ? -15.305 39.969 -3.307 1 27.5 1 MET B O 1
ATOM 6957 N N . THR B 1 2 ? -14.117 38.312 -2.67 1 34.62 2 THR B N 1
ATOM 6958 C CA . THR B 1 2 ? -14.68 38.375 -1.324 1 34.62 2 THR B CA 1
ATOM 6959 C C . THR B 1 2 ? -14.289 39.688 -0.644 1 34.62 2 THR B C 1
ATOM 6961 O O . THR B 1 2 ? -13.211 40.219 -0.891 1 34.62 2 THR B O 1
ATOM 6964 N N . ASP B 1 3 ? -15.156 40.5 -0.437 1 35.03 3 ASP B N 1
ATOM 6965 C CA . ASP B 1 3 ? -14.898 41.719 0.325 1 35.03 3 ASP B CA 1
ATOM 6966 C C . ASP B 1 3 ? -13.852 41.469 1.409 1 35.03 3 ASP B C 1
ATOM 6968 O O . ASP B 1 3 ? -14.078 40.719 2.342 1 35.03 3 ASP B O 1
ATOM 6972 N N . PRO B 1 4 ? -12.625 41.781 1.161 1 41.56 4 PRO B N 1
ATOM 6973 C CA . PRO B 1 4 ? -11.531 41.594 2.109 1 41.56 4 PRO B CA 1
ATOM 6974 C C . PRO B 1 4 ? -11.867 42.062 3.518 1 41.56 4 PRO B C 1
ATOM 6976 O O . PRO B 1 4 ? -11.156 41.75 4.473 1 41.56 4 PRO B O 1
ATOM 6979 N N . SER B 1 5 ? -12.781 43.125 3.555 1 41.94 5 SER B N 1
ATOM 6980 C CA . SER B 1 5 ? -13.164 43.781 4.801 1 41.94 5 SER B CA 1
ATOM 6981 C C . SER B 1 5 ? -14.273 43.031 5.508 1 41.94 5 SER B C 1
ATOM 6983 O O . SER B 1 5 ? -14.656 43.375 6.629 1 41.94 5 SER B O 1
ATOM 6985 N N . ALA B 1 6 ? -14.938 42.188 4.883 1 46.91 6 ALA B N 1
ATOM 6986 C CA . ALA B 1 6 ? -16.062 41.469 5.477 1 46.91 6 ALA B CA 1
ATOM 6987 C C . ALA B 1 6 ? -15.578 40.375 6.438 1 46.91 6 ALA B C 1
ATOM 6989 O O . ALA B 1 6 ? -14.781 39.5 6.059 1 46.91 6 ALA B O 1
ATOM 6990 N N . ILE B 1 7 ? -15.656 40.719 7.664 1 52.59 7 ILE B N 1
ATOM 6991 C CA . ILE B 1 7 ? -15.273 39.719 8.672 1 52.59 7 ILE B CA 1
ATOM 6992 C C . ILE B 1 7 ? -15.992 38.406 8.406 1 52.59 7 ILE B C 1
ATOM 6994 O O . ILE B 1 7 ? -17.219 38.344 8.469 1 52.59 7 ILE B O 1
ATOM 6998 N N . GLN B 1 8 ? -15.422 37.5 7.699 1 64.62 8 GLN B N 1
ATOM 6999 C CA . GLN B 1 8 ? -15.961 36.156 7.457 1 64.62 8 GLN B CA 1
ATOM 7000 C C . GLN B 1 8 ? -16.375 35.5 8.766 1 64.62 8 GLN B C 1
ATOM 7002 O O . GLN B 1 8 ? -15.75 35.719 9.805 1 64.62 8 GLN B O 1
ATOM 7007 N N . PRO B 1 9 ? -17.609 35 8.75 1 78.94 9 PRO B N 1
ATOM 7008 C CA . PRO B 1 9 ? -18.031 34.281 9.945 1 78.94 9 PRO B CA 1
ATOM 7009 C C . PRO B 1 9 ? -16.953 33.375 10.5 1 78.94 9 PRO B C 1
ATOM 7011 O O . PRO B 1 9 ? -16.188 32.781 9.734 1 78.94 9 PRO B O 1
ATOM 7014 N N . SER B 1 10 ? -16.75 33.625 11.797 1 87.56 10 SER B N 1
ATOM 7015 C CA . SER B 1 10 ? -15.781 32.844 12.547 1 87.56 10 SER B CA 1
ATOM 7016 C C . SER B 1 10 ? -16.469 31.797 13.422 1 87.56 10 SER B C 1
ATOM 7018 O O . SER B 1 10 ? -17.562 32.031 13.93 1 87.56 10 SER B O 1
ATOM 7020 N N . GLU B 1 11 ? -15.82 30.688 13.523 1 91.44 11 GLU B N 1
ATOM 7021 C CA . GLU B 1 11 ? -16.328 29.672 14.445 1 91.44 11 GLU B CA 1
ATOM 7022 C C . GLU B 1 11 ? -16.438 30.234 15.867 1 91.44 11 GLU B C 1
ATOM 7024 O O . GLU B 1 11 ? -17.25 29.766 16.656 1 91.44 11 GLU B O 1
ATOM 7029 N N . LEU B 1 12 ? -15.711 31.312 16.203 1 91.62 12 LEU B N 1
ATOM 7030 C CA . LEU B 1 12 ? -15.688 31.906 17.531 1 91.62 12 LEU B CA 1
ATOM 7031 C C . LEU B 1 12 ? -16.938 32.75 17.766 1 91.62 12 LEU B C 1
ATOM 7033 O O . LEU B 1 12 ? -17.25 33.094 18.906 1 91.62 12 LEU B O 1
ATOM 7037 N N . ASP B 1 13 ? -17.672 33.031 16.719 1 92.5 13 ASP B N 1
ATOM 7038 C CA . ASP B 1 13 ? -18.875 33.875 16.828 1 92.5 13 ASP B CA 1
ATOM 7039 C C . ASP B 1 13 ? -19.984 33.125 17.578 1 92.5 13 ASP B C 1
ATOM 7041 O O . ASP B 1 13 ? -20.953 33.75 18.031 1 92.5 13 ASP B O 1
ATOM 7045 N N . GLN B 1 14 ? -19.875 31.859 17.703 1 93.19 14 GLN B N 1
ATOM 7046 C CA . GLN B 1 14 ? -20.906 31.094 18.406 1 93.19 14 GLN B CA 1
ATOM 7047 C C . GLN B 1 14 ? -20.625 31.062 19.906 1 93.19 14 GLN B C 1
ATOM 7049 O O . GLN B 1 14 ? -21.453 30.547 20.672 1 93.19 14 GLN B O 1
ATOM 7054 N N . LEU B 1 15 ? -19.484 31.641 20.344 1 93.06 15 LEU B N 1
ATOM 7055 C CA . LEU B 1 15 ? -19.109 31.719 21.75 1 93.06 15 LEU B CA 1
ATOM 7056 C C . LEU B 1 15 ? -19.266 33.156 22.266 1 93.06 15 LEU B C 1
ATOM 7058 O O . LEU B 1 15 ? -19.094 34.125 21.516 1 93.06 15 LEU B O 1
ATOM 7062 N N . PRO B 1 16 ? -19.516 33.344 23.5 1 91.94 16 PRO B N 1
ATOM 7063 C CA . PRO B 1 16 ? -19.656 34.688 24.047 1 91.94 16 PRO B CA 1
ATOM 7064 C C . PRO B 1 16 ? -18.312 35.406 24.156 1 91.94 16 PRO B C 1
ATOM 7066 O O . PRO B 1 16 ? -17.312 34.812 24.547 1 91.94 16 PRO B O 1
ATOM 7069 N N . ASP B 1 17 ? -18.25 36.656 23.672 1 92.06 17 ASP B N 1
ATOM 7070 C CA . ASP B 1 17 ? -17.141 37.562 23.922 1 92.06 17 ASP B CA 1
ATOM 7071 C C . ASP B 1 17 ? -17.406 38.438 25.125 1 92.06 17 ASP B C 1
ATOM 7073 O O . ASP B 1 17 ? -18.219 39.375 25.031 1 92.06 17 ASP B O 1
ATOM 7077 N N . ARG B 1 18 ? -16.734 38.219 26.125 1 88.69 18 ARG B N 1
ATOM 7078 C CA . ARG B 1 18 ? -17.047 38.875 27.375 1 88.69 18 ARG B CA 1
ATOM 7079 C C . ARG B 1 18 ? -16.625 40.344 27.344 1 88.69 18 ARG B C 1
ATOM 7081 O O . ARG B 1 18 ? -17.125 41.156 28.125 1 88.69 18 ARG B O 1
ATOM 7088 N N . ASP B 1 19 ? -15.688 40.719 26.469 1 93.69 19 ASP B N 1
ATOM 7089 C CA . ASP B 1 19 ? -15.211 42.094 26.344 1 93.69 19 ASP B CA 1
ATOM 7090 C C . ASP B 1 19 ? -14.898 42.438 24.891 1 93.69 19 ASP B C 1
ATOM 7092 O O . ASP B 1 19 ? -13.727 42.531 24.5 1 93.69 19 ASP B O 1
ATOM 7096 N N . PRO B 1 20 ? -15.914 42.719 24.109 1 94.38 20 PRO B N 1
ATOM 7097 C CA . PRO B 1 20 ? -15.727 43 22.672 1 94.38 20 PRO B CA 1
ATOM 7098 C C . PRO B 1 20 ? -14.836 44.219 22.422 1 94.38 20 PRO B C 1
ATOM 7100 O O . PRO B 1 20 ? -14.141 44.281 21.406 1 94.38 20 PRO B O 1
ATOM 7103 N N . GLU B 1 21 ? -14.789 45.156 23.375 1 95.69 21 GLU B N 1
ATOM 7104 C CA . GLU B 1 21 ? -13.945 46.344 23.219 1 95.69 21 GLU B CA 1
ATOM 7105 C C . GLU B 1 21 ? -12.461 45.969 23.312 1 95.69 21 GLU B C 1
ATOM 7107 O O . GLU B 1 21 ? -11.648 46.438 22.516 1 95.69 21 GLU B O 1
ATOM 7112 N N . GLU B 1 22 ? -12.203 45.188 24.266 1 95.69 22 GLU B N 1
ATOM 7113 C CA . GLU B 1 22 ? -10.82 44.719 24.406 1 95.69 22 GLU B CA 1
ATOM 7114 C C . GLU B 1 22 ? -10.383 43.938 23.156 1 95.69 22 GLU B C 1
ATOM 7116 O O . GLU B 1 22 ? -9.25 44.125 22.688 1 95.69 22 GLU B O 1
ATOM 7121 N N . THR B 1 23 ? -11.266 43.094 22.656 1 95.62 23 THR B N 1
ATOM 7122 C CA . THR B 1 23 ? -10.977 42.344 21.438 1 95.62 23 THR B CA 1
ATOM 7123 C C . THR B 1 23 ? -10.688 43.281 20.266 1 95.62 23 THR B C 1
ATOM 7125 O O . THR B 1 23 ? -9.727 43.094 19.516 1 95.62 23 THR B O 1
ATOM 7128 N N . ALA B 1 24 ? -11.453 44.344 20.188 1 95.94 24 ALA B N 1
ATOM 7129 C CA . ALA B 1 24 ? -11.281 45.312 19.125 1 95.94 24 ALA B CA 1
ATOM 7130 C C . ALA B 1 24 ? -9.961 46.062 19.297 1 95.94 24 ALA B C 1
ATOM 7132 O O . ALA B 1 24 ? -9.312 46.438 18.297 1 95.94 24 ALA B O 1
ATOM 7133 N N . GLU B 1 25 ? -9.609 46.281 20.516 1 95.88 25 GLU B N 1
ATOM 7134 C CA . GLU B 1 25 ? -8.367 47 20.797 1 95.88 25 GLU B CA 1
ATOM 7135 C C . GLU B 1 25 ? -7.156 46.188 20.359 1 95.88 25 GLU B C 1
ATOM 7137 O O . GLU B 1 25 ? -6.191 46.719 19.812 1 95.88 25 GLU B O 1
ATOM 7142 N N . TRP B 1 26 ? -7.16 44.938 20.625 1 96.25 26 TRP B N 1
ATOM 7143 C CA . TRP B 1 26 ? -6.078 44.062 20.188 1 96.25 26 TRP B CA 1
ATOM 7144 C C . TRP B 1 26 ? -5.977 44.031 18.672 1 96.25 26 TRP B C 1
ATOM 7146 O O . TRP B 1 26 ? -4.875 44.094 18.109 1 96.25 26 TRP B O 1
ATOM 7156 N N . GLN B 1 27 ? -7.086 43.938 17.984 1 95.81 27 GLN B N 1
ATOM 7157 C CA . GLN B 1 27 ? -7.121 43.938 16.531 1 95.81 27 GLN B CA 1
ATOM 7158 C C . GLN B 1 27 ? -6.645 45.281 15.969 1 95.81 27 GLN B C 1
ATOM 7160 O O . GLN B 1 27 ? -5.918 45.312 14.977 1 95.81 27 GLN B O 1
ATOM 7165 N N . ALA B 1 28 ? -7.02 46.344 16.672 1 95.62 28 ALA B N 1
ATOM 7166 C CA . ALA B 1 28 ? -6.605 47.688 16.266 1 95.62 28 ALA B CA 1
ATOM 7167 C C . ALA B 1 28 ? -5.098 47.875 16.422 1 95.62 28 ALA B C 1
ATOM 7169 O O . ALA B 1 28 ? -4.461 48.562 15.625 1 95.62 28 ALA B O 1
ATOM 7170 N N . SER B 1 29 ? -4.633 47.281 17.5 1 95.88 29 SER B N 1
ATOM 7171 C CA . SER B 1 29 ? -3.191 47.344 17.703 1 95.88 29 SER B CA 1
ATOM 7172 C C . SER B 1 29 ? -2.43 46.688 16.578 1 95.88 29 SER B C 1
ATOM 7174 O O . SER B 1 29 ? -1.4 47.188 16.125 1 95.88 29 SER B O 1
ATOM 7176 N N . LEU B 1 30 ? -2.867 45.531 16.125 1 96 30 LEU B N 1
ATOM 7177 C CA . LEU B 1 30 ? -2.254 44.844 14.984 1 96 30 LEU B CA 1
ATOM 7178 C C . LEU B 1 30 ? -2.346 45.688 13.719 1 96 30 LEU B C 1
ATOM 7180 O O . LEU B 1 30 ? -1.374 45.781 12.969 1 96 30 LEU B O 1
ATOM 7184 N N . ASP B 1 31 ? -3.498 46.312 13.5 1 96 31 ASP B N 1
ATOM 7185 C CA . ASP B 1 31 ? -3.693 47.156 12.336 1 96 31 ASP B CA 1
ATOM 7186 C C . ASP B 1 31 ? -2.742 48.375 12.375 1 96 31 ASP B C 1
ATOM 7188 O O . ASP B 1 31 ? -2.182 48.75 11.344 1 96 31 ASP B O 1
ATOM 7192 N N . ALA B 1 32 ? -2.59 48.938 13.523 1 96 32 ALA B N 1
ATOM 7193 C CA . ALA B 1 32 ? -1.749 50.125 13.695 1 96 32 ALA B CA 1
ATOM 7194 C C . ALA B 1 32 ? -0.291 49.812 13.375 1 96 32 ALA B C 1
ATOM 7196 O O . ALA B 1 32 ? 0.386 50.594 12.711 1 96 32 ALA B O 1
ATOM 7197 N N . VAL B 1 33 ? 0.137 48.719 13.883 1 95.5 33 VAL B N 1
ATOM 7198 C CA . VAL B 1 33 ? 1.518 48.312 13.617 1 95.5 33 VAL B CA 1
ATOM 7199 C C . VAL B 1 33 ? 1.688 48 12.125 1 95.5 33 VAL B C 1
ATOM 7201 O O . VAL B 1 33 ? 2.709 48.375 11.531 1 95.5 33 VAL B O 1
ATOM 7204 N N . THR B 1 34 ? 0.709 47.312 11.508 1 95.31 34 THR B N 1
ATOM 7205 C CA . THR B 1 34 ? 0.765 46.969 10.086 1 95.31 34 THR B CA 1
ATOM 7206 C C . THR B 1 34 ? 0.862 48.25 9.242 1 95.31 34 THR B C 1
ATOM 7208 O O . THR B 1 34 ? 1.621 48.281 8.273 1 95.31 34 THR B O 1
ATOM 7211 N N . GLU B 1 35 ? 0.118 49.25 9.625 1 95.06 35 GLU B N 1
ATOM 7212 C CA . GLU B 1 35 ? 0.103 50.531 8.891 1 95.06 35 GLU B CA 1
ATOM 7213 C C . GLU B 1 35 ? 1.396 51.312 9.117 1 95.06 35 GLU B C 1
ATOM 7215 O O . GLU B 1 35 ? 1.967 51.844 8.172 1 95.06 35 GLU B O 1
ATOM 7220 N N . ALA B 1 36 ? 1.87 51.312 10.32 1 94.94 36 ALA B N 1
ATOM 7221 C CA . ALA B 1 36 ? 2.99 52.188 10.703 1 94.94 36 ALA B CA 1
ATOM 7222 C C . ALA B 1 36 ? 4.324 51.531 10.32 1 94.94 36 ALA B C 1
ATOM 7224 O O . ALA B 1 36 ? 5.246 52.219 9.883 1 94.94 36 ALA B O 1
ATOM 7225 N N . ALA B 1 37 ? 4.414 50.25 10.586 1 92.56 37 ALA B N 1
ATOM 7226 C CA . ALA B 1 37 ? 5.719 49.594 10.461 1 92.56 37 ALA B CA 1
ATOM 7227 C C . ALA B 1 37 ? 5.699 48.531 9.367 1 92.56 37 ALA B C 1
ATOM 7229 O O . ALA B 1 37 ? 6.738 47.938 9.039 1 92.56 37 ALA B O 1
ATOM 7230 N N . GLY B 1 38 ? 4.582 48.281 8.781 1 91.5 38 GLY B N 1
ATOM 7231 C CA . GLY B 1 38 ? 4.492 47.375 7.66 1 91.5 38 GLY B CA 1
ATOM 7232 C C . GLY B 1 38 ? 4.094 45.969 8.07 1 91.5 38 GLY B C 1
ATOM 7233 O O . GLY B 1 38 ? 4.207 45.594 9.242 1 91.5 38 GLY B O 1
ATOM 7234 N N . PRO B 1 39 ? 3.611 45.125 7.105 1 92.12 39 PRO B N 1
ATOM 7235 C CA . PRO B 1 39 ? 3.098 43.781 7.371 1 92.12 39 PRO B CA 1
ATOM 7236 C C . PRO B 1 39 ? 4.172 42.844 7.895 1 92.12 39 PRO B C 1
ATOM 7238 O O . PRO B 1 39 ? 3.873 41.938 8.688 1 92.12 39 PRO B O 1
ATOM 7241 N N . HIS B 1 40 ? 5.387 43 7.531 1 90.5 40 HIS B N 1
ATOM 7242 C CA . HIS B 1 40 ? 6.461 42.125 7.973 1 90.5 40 HIS B CA 1
ATOM 7243 C C . HIS B 1 40 ? 6.719 42.281 9.469 1 90.5 40 HIS B C 1
ATOM 7245 O O . HIS B 1 40 ? 6.926 41.281 10.172 1 90.5 40 HIS B O 1
ATOM 7251 N N . ARG B 1 41 ? 6.781 43.5 9.859 1 92.19 41 ARG B N 1
ATOM 7252 C CA . ARG B 1 41 ? 6.957 43.75 11.289 1 92.19 41 ARG B CA 1
ATOM 7253 C C . ARG B 1 41 ? 5.789 43.188 12.094 1 92.19 41 ARG B C 1
ATOM 7255 O O . ARG B 1 41 ? 5.992 42.594 13.141 1 92.19 41 ARG B O 1
ATOM 7262 N N . ALA B 1 42 ? 4.613 43.469 11.578 1 94.62 42 ALA B N 1
ATOM 7263 C CA . ALA B 1 42 ? 3.41 42.969 12.242 1 94.62 42 ALA B CA 1
ATOM 7264 C C . ALA B 1 42 ? 3.461 41.438 12.398 1 94.62 42 ALA B C 1
ATOM 7266 O O . ALA B 1 42 ? 3.162 40.906 13.469 1 94.62 42 ALA B O 1
ATOM 7267 N N . ALA B 1 43 ? 3.822 40.75 11.32 1 93.69 43 ALA B N 1
ATOM 7268 C CA . ALA B 1 43 ? 3.926 39.281 11.344 1 93.69 43 ALA B CA 1
ATOM 7269 C C . ALA B 1 43 ? 4.988 38.844 12.336 1 93.69 43 ALA B C 1
ATOM 7271 O O . ALA B 1 43 ? 4.797 37.844 13.047 1 93.69 43 ALA B O 1
ATOM 7272 N N . TYR B 1 44 ? 6.102 39.469 12.344 1 93 44 TYR B N 1
ATOM 7273 C CA . TYR B 1 44 ? 7.176 39.156 13.273 1 93 44 TYR B CA 1
ATOM 7274 C C . TYR B 1 44 ? 6.703 39.281 14.719 1 93 44 TYR B C 1
ATOM 7276 O O . TYR B 1 44 ? 6.957 38.375 15.539 1 93 44 TYR B O 1
ATOM 7284 N N . LEU B 1 45 ? 6.027 40.406 15.047 1 94.38 45 LEU B N 1
ATOM 7285 C CA . LEU B 1 45 ? 5.52 40.625 16.391 1 94.38 45 LEU B CA 1
ATOM 7286 C C . LEU B 1 45 ? 4.523 39.562 16.797 1 94.38 45 LEU B C 1
ATOM 7288 O O . LEU B 1 45 ? 4.547 39.094 17.938 1 94.38 45 LEU B O 1
ATOM 7292 N N . MET B 1 46 ? 3.635 39.156 15.859 1 95 46 MET B N 1
ATOM 7293 C CA . MET B 1 46 ? 2.658 38.125 16.141 1 95 46 MET B CA 1
ATOM 7294 C C . MET B 1 46 ? 3.352 36.812 16.438 1 95 46 MET B C 1
ATOM 7296 O O . MET B 1 46 ? 2.949 36.062 17.359 1 95 46 MET B O 1
ATOM 7300 N N . ARG B 1 47 ? 4.375 36.438 15.719 1 94.19 47 ARG B N 1
ATOM 7301 C CA . ARG B 1 47 ? 5.113 35.188 15.938 1 94.19 47 ARG B CA 1
ATOM 7302 C C . ARG B 1 47 ? 5.789 35.188 17.312 1 94.19 47 ARG B C 1
ATOM 7304 O O . ARG B 1 47 ? 5.742 34.188 18.016 1 94.19 47 ARG B O 1
ATOM 7311 N N . ARG B 1 48 ? 6.426 36.312 17.625 1 94.31 48 ARG B N 1
ATOM 7312 C CA . ARG B 1 48 ? 7.102 36.438 18.922 1 94.31 48 ARG B CA 1
ATOM 7313 C C . ARG B 1 48 ? 6.105 36.344 20.062 1 94.31 48 ARG B C 1
ATOM 7315 O O . ARG B 1 48 ? 6.41 35.75 21.109 1 94.31 48 ARG B O 1
ATOM 7322 N N . THR B 1 49 ? 4.988 36.938 19.859 1 95.12 49 THR B N 1
ATOM 7323 C CA . THR B 1 49 ? 3.949 36.906 20.875 1 95.12 49 THR B CA 1
ATOM 7324 C C . THR B 1 49 ? 3.41 35.5 21.047 1 95.12 49 THR B C 1
ATOM 7326 O O . THR B 1 49 ? 3.133 35.031 22.156 1 95.12 49 THR B O 1
ATOM 7329 N N . LEU B 1 50 ? 3.23 34.781 19.953 1 93.69 50 LEU B N 1
ATOM 7330 C CA . LEU B 1 50 ? 2.785 33.375 20 1 93.69 50 LEU B CA 1
ATOM 7331 C C . LEU B 1 50 ? 3.811 32.5 20.703 1 93.69 50 LEU B C 1
ATOM 7333 O O . LEU B 1 50 ? 3.445 31.578 21.422 1 93.69 50 LEU B O 1
ATOM 7337 N N . GLU B 1 51 ? 5.059 32.75 20.453 1 92.06 51 GLU B N 1
ATOM 7338 C CA . GLU B 1 51 ? 6.109 32.031 21.156 1 92.06 51 GLU B CA 1
ATOM 7339 C C . GLU B 1 51 ? 5.984 32.219 22.672 1 92.06 51 GLU B C 1
ATOM 7341 O O . GLU B 1 51 ? 6.168 31.281 23.438 1 92.06 51 GLU B O 1
ATOM 7346 N N . ARG B 1 52 ? 5.73 33.469 23.047 1 92.62 52 ARG B N 1
ATOM 7347 C CA . ARG B 1 52 ? 5.527 33.781 24.469 1 92.62 52 ARG B CA 1
ATOM 7348 C C . ARG B 1 52 ? 4.332 33.031 25.031 1 92.62 52 ARG B C 1
ATOM 7350 O O . ARG B 1 52 ? 4.387 32.531 26.156 1 92.62 52 ARG B O 1
ATOM 7357 N N . ALA B 1 53 ? 3.312 33.031 24.266 1 93.44 53 ALA B N 1
ATOM 7358 C CA . ALA B 1 53 ? 2.119 32.312 24.688 1 93.44 53 ALA B CA 1
ATOM 7359 C C . ALA B 1 53 ? 2.439 30.828 24.938 1 93.44 53 ALA B C 1
ATOM 7361 O O . ALA B 1 53 ? 1.959 30.25 25.922 1 93.44 53 ALA B O 1
ATOM 7362 N N . GLU B 1 54 ? 3.154 30.203 24.078 1 88.94 54 GLU B N 1
ATOM 7363 C CA . GLU B 1 54 ? 3.562 28.812 24.234 1 88.94 54 GLU B CA 1
ATOM 7364 C C . GLU B 1 54 ? 4.379 28.594 25.5 1 88.94 54 GLU B C 1
ATOM 7366 O O . GLU B 1 54 ? 4.148 27.641 26.25 1 88.94 54 GLU B O 1
ATOM 7371 N N . GLY B 1 55 ? 5.312 29.438 25.734 1 86.25 55 GLY B N 1
ATOM 7372 C CA . GLY B 1 55 ? 6.145 29.344 26.922 1 86.25 55 GLY B CA 1
ATOM 7373 C C . GLY B 1 55 ? 5.363 29.5 28.203 1 86.25 55 GLY B C 1
ATOM 7374 O O . GLY B 1 55 ? 5.711 28.906 29.219 1 86.25 55 GLY B O 1
ATOM 7375 N N . ALA B 1 56 ? 4.332 30.297 28.078 1 87.94 56 ALA B N 1
ATOM 7376 C CA . ALA B 1 56 ? 3.51 30.562 29.25 1 87.94 56 ALA B CA 1
ATOM 7377 C C . ALA B 1 56 ? 2.479 29.453 29.453 1 87.94 56 ALA B C 1
ATOM 7379 O O . ALA B 1 56 ? 1.73 29.484 30.438 1 87.94 56 ALA B O 1
ATOM 7380 N N . GLY B 1 57 ? 2.445 28.547 28.516 1 85.5 57 GLY B N 1
ATOM 7381 C CA . GLY B 1 57 ? 1.559 27.406 28.672 1 85.5 57 GLY B CA 1
ATOM 7382 C C . GLY B 1 57 ? 0.134 27.688 28.234 1 85.5 57 GLY B C 1
ATOM 7383 O O . GLY B 1 57 ? -0.8 27 28.656 1 85.5 57 GLY B O 1
ATOM 7384 N N . LEU B 1 58 ? -0.067 28.797 27.484 1 89.19 58 LEU B N 1
ATOM 7385 C CA . LEU B 1 58 ? -1.401 29.078 26.969 1 89.19 58 LEU B CA 1
ATOM 7386 C C . LEU B 1 58 ? -1.839 27.969 26 1 89.19 58 LEU B C 1
ATOM 7388 O O . LEU B 1 58 ? -1.019 27.438 25.25 1 89.19 58 LEU B O 1
ATOM 7392 N N . ALA B 1 59 ? -3.131 27.625 26.078 1 85.44 59 ALA B N 1
ATOM 7393 C CA . ALA B 1 59 ? -3.689 26.562 25.25 1 85.44 59 ALA B CA 1
ATOM 7394 C C . ALA B 1 59 ? -3.936 27.047 23.828 1 85.44 59 ALA B C 1
ATOM 7396 O O . ALA B 1 59 ? -5.086 27.156 23.391 1 85.44 59 ALA B O 1
ATOM 7397 N N . LEU B 1 60 ? -2.867 27.344 23.062 1 90.06 60 LEU B N 1
ATOM 7398 C CA . LEU B 1 60 ? -2.908 27.734 21.656 1 90.06 60 LEU B CA 1
ATOM 7399 C C . LEU B 1 60 ? -2.125 26.75 20.812 1 90.06 60 LEU B C 1
ATOM 7401 O O . LEU B 1 60 ? -0.996 26.375 21.141 1 90.06 60 LEU B O 1
ATOM 7405 N N . PRO B 1 61 ? -2.807 26.297 19.781 1 89.38 61 PRO B N 1
ATOM 7406 C CA . PRO B 1 61 ? -2.043 25.422 18.891 1 89.38 61 PRO B CA 1
ATOM 7407 C C . PRO B 1 61 ? -0.875 26.141 18.219 1 89.38 61 PRO B C 1
ATOM 7409 O O . PRO B 1 61 ? -0.88 27.375 18.109 1 89.38 61 PRO B O 1
ATOM 7412 N N . LYS B 1 62 ? 0.095 25.375 17.766 1 90.19 62 LYS B N 1
ATOM 7413 C CA . LYS B 1 62 ? 1.238 25.906 17.031 1 90.19 62 LYS B CA 1
ATOM 7414 C C . LYS B 1 62 ? 0.844 26.312 15.617 1 90.19 62 LYS B C 1
ATOM 7416 O O . LYS B 1 62 ? -0.196 25.875 15.117 1 90.19 62 LYS B O 1
ATOM 7421 N N . LEU B 1 63 ? 1.75 27.141 15.031 1 93.19 63 LEU B N 1
ATOM 7422 C CA . LEU B 1 63 ? 1.592 27.5 13.625 1 93.19 63 LEU B CA 1
ATOM 7423 C C . LEU B 1 63 ? 1.954 26.312 12.727 1 93.19 63 LEU B C 1
ATOM 7425 O O . LEU B 1 63 ? 2.783 25.484 13.094 1 93.19 63 LEU B O 1
ATOM 7429 N N . LEU B 1 64 ? 1.404 26.281 11.578 1 94.19 64 LEU B N 1
ATOM 7430 C CA . LEU B 1 64 ? 1.593 25.203 10.609 1 94.19 64 LEU B CA 1
ATOM 7431 C C . LEU B 1 64 ? 3.02 25.203 10.07 1 94.19 64 LEU B C 1
ATOM 7433 O O . LEU B 1 64 ? 3.537 24.156 9.68 1 94.19 64 LEU B O 1
ATOM 7437 N N . GLU B 1 65 ? 3.633 26.344 9.969 1 94 65 GLU B N 1
ATOM 7438 C CA . GLU B 1 65 ? 4.961 26.484 9.383 1 94 65 GLU B CA 1
ATOM 7439 C C . GLU B 1 65 ? 5.746 27.609 10.055 1 94 65 GLU B C 1
ATOM 7441 O O . GLU B 1 65 ? 5.18 28.422 10.781 1 94 65 GLU B O 1
ATOM 7446 N N . THR B 1 66 ? 7.031 27.578 9.82 1 94.38 66 THR B N 1
ATOM 7447 C CA . THR B 1 66 ? 7.945 28.625 10.25 1 94.38 66 THR B CA 1
ATOM 7448 C C . THR B 1 66 ? 8.766 29.141 9.07 1 94.38 66 THR B C 1
ATOM 7450 O O . THR B 1 66 ? 8.633 28.656 7.949 1 94.38 66 THR B O 1
ATOM 7453 N N . ASP B 1 67 ? 9.5 30.188 9.289 1 94.25 67 ASP B N 1
ATOM 7454 C CA . ASP B 1 67 ? 10.336 30.766 8.25 1 94.25 67 ASP B CA 1
ATOM 7455 C C . ASP B 1 67 ? 11.359 29.766 7.742 1 94.25 67 ASP B C 1
ATOM 7457 O O . ASP B 1 67 ? 11.648 28.766 8.414 1 94.25 67 ASP B O 1
ATOM 7461 N N . TYR B 1 68 ? 11.852 29.969 6.527 1 96.38 68 TYR B N 1
ATOM 7462 C CA . TYR B 1 68 ? 12.773 29.062 5.867 1 96.38 68 TYR B CA 1
ATOM 7463 C C . TYR B 1 68 ? 14.195 29.25 6.387 1 96.38 68 TYR B C 1
ATOM 7465 O O . TYR B 1 68 ? 15.109 29.531 5.613 1 96.38 68 TYR B O 1
ATOM 7473 N N . VAL B 1 69 ? 14.414 29.109 7.703 1 97.38 69 VAL B N 1
ATOM 7474 C CA . VAL B 1 69 ? 15.695 29.234 8.391 1 97.38 69 VAL B CA 1
ATOM 7475 C C . VAL B 1 69 ? 15.891 28.062 9.344 1 97.38 69 VAL B C 1
ATOM 7477 O O . VAL B 1 69 ? 14.977 27.266 9.539 1 97.38 69 VAL B O 1
ATOM 7480 N N . ASN B 1 70 ? 17.109 27.922 9.891 1 98.06 70 ASN B N 1
ATOM 7481 C CA . ASN B 1 70 ? 17.391 26.844 10.844 1 98.06 70 ASN B CA 1
ATOM 7482 C C . ASN B 1 70 ? 16.531 26.969 12.094 1 98.06 70 ASN B C 1
ATOM 7484 O O . ASN B 1 70 ? 16.25 28.078 12.555 1 98.06 70 ASN B O 1
ATOM 7488 N N . THR B 1 71 ? 16.125 25.844 12.633 1 97.38 71 THR B N 1
ATOM 7489 C CA . THR B 1 71 ? 15.422 25.828 13.906 1 97.38 71 THR B CA 1
ATOM 7490 C C . THR B 1 71 ? 16.344 26.25 15.047 1 97.38 71 THR B C 1
ATOM 7492 O O . THR B 1 71 ? 15.922 26.984 15.945 1 97.38 71 THR B O 1
ATOM 7495 N N . ILE B 1 72 ? 17.594 25.812 15 1 97.38 72 ILE B N 1
ATOM 7496 C CA . ILE B 1 72 ? 18.578 26.141 16.031 1 97.38 72 ILE B CA 1
ATOM 7497 C C . ILE B 1 72 ? 19.578 27.156 15.484 1 97.38 72 ILE B C 1
ATOM 7499 O O . ILE B 1 72 ? 20.391 26.828 14.617 1 97.38 72 ILE B O 1
ATOM 7503 N N . PRO B 1 73 ? 19.547 28.344 16.016 1 95.81 73 PRO B N 1
ATOM 7504 C CA . PRO B 1 73 ? 20.547 29.344 15.586 1 95.81 73 PRO B CA 1
ATOM 7505 C C . PRO B 1 73 ? 21.969 28.922 15.945 1 95.81 73 PRO B C 1
ATOM 7507 O O . PRO B 1 73 ? 22.188 28.25 16.953 1 95.81 73 PRO B O 1
ATOM 7510 N N . THR B 1 74 ? 22.906 29.438 15.117 1 95.12 74 THR B N 1
ATOM 7511 C CA . THR B 1 74 ? 24.297 29.094 15.336 1 95.12 74 THR B CA 1
ATOM 7512 C C . THR B 1 74 ? 24.719 29.422 16.766 1 95.12 74 THR B C 1
ATOM 7514 O O . THR B 1 74 ? 25.453 28.641 17.391 1 95.12 74 THR B O 1
ATOM 7517 N N . SER B 1 75 ? 24.266 30.484 17.328 1 93.19 75 SER B N 1
ATOM 7518 C CA . SER B 1 75 ? 24.641 30.938 18.672 1 93.19 75 SER B CA 1
ATOM 7519 C C . SER B 1 75 ? 24.141 30 19.75 1 93.19 75 SER B C 1
ATOM 7521 O O . SER B 1 75 ? 24.641 30.016 20.875 1 93.19 75 SER B O 1
ATOM 7523 N N . ALA B 1 76 ? 23.141 29.172 19.453 1 95.12 76 ALA B N 1
ATOM 7524 C CA . ALA B 1 76 ? 22.547 28.266 20.438 1 95.12 76 ALA B CA 1
ATOM 7525 C C . ALA B 1 76 ? 23.062 26.844 20.25 1 95.12 76 ALA B C 1
ATOM 7527 O O . ALA B 1 76 ? 22.656 25.938 20.984 1 95.12 76 ALA B O 1
ATOM 7528 N N . GLU B 1 77 ? 23.922 26.578 19.297 1 95.88 77 GLU B N 1
ATOM 7529 C CA . GLU B 1 77 ? 24.484 25.25 19.078 1 95.88 77 GLU B CA 1
ATOM 7530 C C . GLU B 1 77 ? 25.328 24.797 20.266 1 95.88 77 GLU B C 1
ATOM 7532 O O . GLU B 1 77 ? 26.062 25.609 20.844 1 95.88 77 GLU B O 1
ATOM 7537 N N . PRO B 1 78 ? 25.266 23.641 20.641 1 95.5 78 PRO B N 1
ATOM 7538 C CA . PRO B 1 78 ? 26.094 23.141 21.75 1 95.5 78 PRO B CA 1
ATOM 7539 C C . PRO B 1 78 ? 27.531 22.891 21.344 1 95.5 78 PRO B C 1
ATOM 7541 O O . PRO B 1 78 ? 27.844 22.797 20.156 1 95.5 78 PRO B O 1
ATOM 7544 N N . ALA B 1 79 ? 28.344 22.766 22.359 1 94.12 79 ALA B N 1
ATOM 7545 C CA . ALA B 1 79 ? 29.719 22.328 22.109 1 94.12 79 ALA B CA 1
ATOM 7546 C C . ALA B 1 79 ? 29.75 20.859 21.703 1 94.12 79 ALA B C 1
ATOM 7548 O O . ALA B 1 79 ? 29 20.031 22.234 1 94.12 79 ALA B O 1
ATOM 7549 N N . VAL B 1 80 ? 30.562 20.562 20.75 1 93.44 80 VAL B N 1
ATOM 7550 C CA . VAL B 1 80 ? 30.672 19.203 20.25 1 93.44 80 VAL B CA 1
ATOM 7551 C C . VAL B 1 80 ? 31.656 18.406 21.109 1 93.44 80 VAL B C 1
ATOM 7553 O O . VAL B 1 80 ? 32.75 18.875 21.391 1 93.44 80 VAL B O 1
ATOM 7556 N N . ASP B 1 81 ? 31.25 17.281 21.578 1 89.81 81 ASP B N 1
ATOM 7557 C CA . ASP B 1 81 ? 32.125 16.375 22.312 1 89.81 81 ASP B CA 1
ATOM 7558 C C . ASP B 1 81 ? 32.875 15.461 21.375 1 89.81 81 ASP B C 1
ATOM 7560 O O . ASP B 1 81 ? 32.438 14.367 21.047 1 89.81 81 ASP B O 1
ATOM 7564 N N . GLY B 1 82 ? 33.969 15.781 20.891 1 94.69 82 GLY B N 1
ATOM 7565 C CA . GLY B 1 82 ? 34.781 14.984 19.984 1 94.69 82 GLY B CA 1
ATOM 7566 C C . GLY B 1 82 ? 35.844 15.789 19.281 1 94.69 82 GLY B C 1
ATOM 7567 O O . GLY B 1 82 ? 36.125 16.938 19.656 1 94.69 82 GLY B O 1
ATOM 7568 N N . ASP B 1 83 ? 36.562 15.156 18.422 1 96.94 83 ASP B N 1
ATOM 7569 C CA . ASP B 1 83 ? 37.625 15.758 17.625 1 96.94 83 ASP B CA 1
ATOM 7570 C C . ASP B 1 83 ? 37.156 16.016 16.188 1 96.94 83 ASP B C 1
ATOM 7572 O O . ASP B 1 83 ? 37.219 15.133 15.336 1 96.94 83 ASP B O 1
ATOM 7576 N N . GLU B 1 84 ? 36.781 17.234 15.938 1 95.94 84 GLU B N 1
ATOM 7577 C CA . GLU B 1 84 ? 36.188 17.609 14.664 1 95.94 84 GLU B CA 1
ATOM 7578 C C . GLU B 1 84 ? 37.125 17.359 13.508 1 95.94 84 GLU B C 1
ATOM 7580 O O . GLU B 1 84 ? 36.719 16.984 12.414 1 95.94 84 GLU B O 1
ATOM 7585 N N . GLU B 1 85 ? 38.406 17.562 13.742 1 96.06 85 GLU B N 1
ATOM 7586 C CA . GLU B 1 85 ? 39.375 17.359 12.688 1 96.06 85 GLU B CA 1
ATOM 7587 C C . GLU B 1 85 ? 39.531 15.875 12.344 1 96.06 85 GLU B C 1
ATOM 7589 O O . GLU B 1 85 ? 39.594 15.508 11.164 1 96.06 85 GLU B O 1
ATOM 7594 N N . MET B 1 86 ? 39.625 15.016 13.367 1 96.56 86 MET B N 1
ATOM 7595 C CA . MET B 1 86 ? 39.656 13.57 13.148 1 96.56 86 MET B CA 1
ATOM 7596 C C . MET B 1 86 ? 38.406 13.102 12.398 1 96.56 86 MET B C 1
ATOM 7598 O O . MET B 1 86 ? 38.5 12.289 11.477 1 96.56 86 MET B O 1
ATOM 7602 N N . GLU B 1 87 ? 37.312 13.641 12.789 1 97.81 87 GLU B N 1
ATOM 7603 C CA . GLU B 1 87 ? 36.031 13.242 12.18 1 97.81 87 GLU B CA 1
ATOM 7604 C C . GLU B 1 87 ? 35.969 13.688 10.727 1 97.81 87 GLU B C 1
ATOM 7606 O O . GLU B 1 87 ? 35.406 12.984 9.883 1 97.81 87 GLU B O 1
ATOM 7611 N N . ARG B 1 88 ? 36.5 14.852 10.469 1 97.19 88 ARG B N 1
ATOM 7612 C CA . ARG B 1 88 ? 36.594 15.32 9.086 1 97.19 88 ARG B CA 1
ATOM 7613 C C . ARG B 1 88 ? 37.438 14.383 8.234 1 97.19 88 ARG B C 1
ATOM 7615 O O . ARG B 1 88 ? 37.062 14.047 7.109 1 97.19 88 ARG B O 1
ATOM 7622 N N . LYS B 1 89 ? 38.594 13.945 8.758 1 97.69 89 LYS B N 1
ATOM 7623 C CA . LYS B 1 89 ? 39.469 13.039 8.031 1 97.69 89 LYS B CA 1
ATOM 7624 C C . LYS B 1 89 ? 38.781 11.688 7.793 1 97.69 89 LYS B C 1
ATOM 7626 O O . LYS B 1 89 ? 38.875 11.141 6.691 1 97.69 89 LYS B O 1
ATOM 7631 N N . ILE B 1 90 ? 38.188 11.164 8.82 1 98.06 90 ILE B N 1
ATOM 7632 C CA . ILE B 1 90 ? 37.469 9.891 8.719 1 98.06 90 ILE B CA 1
ATOM 7633 C C . ILE B 1 90 ? 36.375 9.977 7.656 1 98.06 90 ILE B C 1
ATOM 7635 O O . ILE B 1 90 ? 36.25 9.086 6.816 1 98.06 90 ILE B O 1
ATOM 7639 N N . THR B 1 91 ? 35.594 11.078 7.719 1 98 91 THR B N 1
ATOM 7640 C CA . THR B 1 91 ? 34.5 11.281 6.762 1 98 91 THR B CA 1
ATOM 7641 C C . THR B 1 91 ? 35.062 11.367 5.34 1 98 91 THR B C 1
ATOM 7643 O O . THR B 1 91 ? 34.438 10.867 4.398 1 98 91 THR B O 1
ATOM 7646 N N . ALA B 1 92 ? 36.219 12 5.172 1 97.75 92 ALA B N 1
ATOM 7647 C CA . ALA B 1 92 ? 36.875 12.117 3.867 1 97.75 92 ALA B CA 1
ATOM 7648 C C . ALA B 1 92 ? 37.25 10.742 3.318 1 97.75 92 ALA B C 1
ATOM 7650 O O . ALA B 1 92 ? 37 10.445 2.146 1 97.75 92 ALA B O 1
ATOM 7651 N N . TRP B 1 93 ? 37.844 9.906 4.16 1 98.06 93 TRP B N 1
ATOM 7652 C CA . TRP B 1 93 ? 38.188 8.547 3.756 1 98.06 93 TRP B CA 1
ATOM 7653 C C . TRP B 1 93 ? 36.969 7.766 3.332 1 98.06 93 TRP B C 1
ATOM 7655 O O . TRP B 1 93 ? 36.969 7.043 2.334 1 98.06 93 TRP B O 1
ATOM 7665 N N . ASN B 1 94 ? 35.906 7.867 4.105 1 98 94 ASN B N 1
ATOM 7666 C CA . ASN B 1 94 ? 34.688 7.125 3.822 1 98 94 ASN B CA 1
ATOM 7667 C C . ASN B 1 94 ? 34.031 7.582 2.518 1 98 94 ASN B C 1
ATOM 7669 O O . ASN B 1 94 ? 33.531 6.766 1.748 1 98 94 ASN B O 1
ATOM 7673 N N . ARG B 1 95 ? 33.969 8.922 2.229 1 97.44 95 ARG B N 1
ATOM 7674 C CA . ARG B 1 95 ? 33.469 9.438 0.957 1 97.44 95 ARG B CA 1
ATOM 7675 C C . ARG B 1 95 ? 34.281 8.867 -0.214 1 97.44 95 ARG B C 1
ATOM 7677 O O . ARG B 1 95 ? 33.688 8.445 -1.218 1 97.44 95 ARG B O 1
ATOM 7684 N N . TRP B 1 96 ? 35.625 8.883 -0.026 1 97.44 96 TRP B N 1
ATOM 7685 C CA . TRP B 1 96 ? 36.5 8.383 -1.065 1 97.44 96 TRP B CA 1
ATOM 7686 C C . TRP B 1 96 ? 36.25 6.906 -1.352 1 97.44 96 TRP B C 1
ATOM 7688 O O . TRP B 1 96 ? 36.031 6.52 -2.504 1 97.44 96 TRP B O 1
ATOM 7698 N N . ASN B 1 97 ? 36.219 6.094 -0.324 1 98.12 97 ASN B N 1
ATOM 7699 C CA . ASN B 1 97 ? 36.094 4.652 -0.48 1 98.12 97 ASN B CA 1
ATOM 7700 C C . ASN B 1 97 ? 34.719 4.273 -1.021 1 98.12 97 ASN B C 1
ATOM 7702 O O . ASN B 1 97 ? 34.594 3.307 -1.772 1 98.12 97 ASN B O 1
ATOM 7706 N N . ALA B 1 98 ? 33.688 4.992 -0.591 1 97.38 98 ALA B N 1
ATOM 7707 C CA . ALA B 1 98 ? 32.344 4.758 -1.138 1 97.38 98 ALA B CA 1
ATOM 7708 C C . ALA B 1 98 ? 32.312 4.988 -2.646 1 97.38 98 ALA B C 1
ATOM 7710 O O . ALA B 1 98 ? 31.781 4.176 -3.396 1 97.38 98 ALA B O 1
ATOM 7711 N N . ALA B 1 99 ? 32.906 6.074 -3.088 1 96.44 99 ALA B N 1
ATOM 7712 C CA . ALA B 1 99 ? 32.969 6.398 -4.512 1 96.44 99 ALA B CA 1
ATOM 7713 C C . ALA B 1 99 ? 33.812 5.391 -5.27 1 96.44 99 ALA B C 1
ATOM 7715 O O . ALA B 1 99 ? 33.469 4.977 -6.379 1 96.44 99 ALA B O 1
ATOM 7716 N N . ALA B 1 100 ? 34.938 5.016 -4.648 1 96.81 100 ALA B N 1
ATOM 7717 C CA . ALA B 1 100 ? 35.844 4.066 -5.277 1 96.81 100 ALA B CA 1
ATOM 7718 C C . ALA B 1 100 ? 35.188 2.709 -5.473 1 96.81 100 ALA B C 1
ATOM 7720 O O . ALA B 1 100 ? 35.312 2.084 -6.527 1 96.81 100 ALA B O 1
ATOM 7721 N N . MET B 1 101 ? 34.531 2.285 -4.457 1 96.44 101 MET B N 1
ATOM 7722 C CA . MET B 1 101 ? 33.844 0.997 -4.484 1 96.44 101 MET B CA 1
ATOM 7723 C C . MET B 1 101 ? 32.844 0.925 -5.645 1 96.44 101 MET B C 1
ATOM 7725 O O . MET B 1 101 ? 32.875 -0.034 -6.418 1 96.44 101 MET B O 1
ATOM 7729 N N . VAL B 1 102 ? 32.031 1.951 -5.832 1 95.44 102 VAL B N 1
ATOM 7730 C CA . VAL B 1 102 ? 31 1.993 -6.875 1 95.44 102 VAL B CA 1
ATOM 7731 C C . VAL B 1 102 ? 31.672 2.09 -8.242 1 95.44 102 VAL B C 1
ATOM 7733 O O . VAL B 1 102 ? 31.266 1.397 -9.188 1 95.44 102 VAL B O 1
ATOM 7736 N N . THR B 1 103 ? 32.688 2.928 -8.32 1 94.88 103 THR B N 1
ATOM 7737 C CA . THR B 1 103 ? 33.375 3.131 -9.586 1 94.88 103 THR B CA 1
ATOM 7738 C C . THR B 1 103 ? 34.062 1.845 -10.039 1 94.88 103 THR B C 1
ATOM 7740 O O . THR B 1 103 ? 34 1.489 -11.219 1 94.88 103 THR B O 1
ATOM 7743 N N . ARG B 1 104 ? 34.688 1.169 -9.141 1 94.5 104 ARG B N 1
ATOM 7744 C CA . ARG B 1 104 ? 35.375 -0.086 -9.469 1 94.5 104 ARG B CA 1
ATOM 7745 C C . ARG B 1 104 ? 34.375 -1.146 -9.906 1 94.5 104 ARG B C 1
ATOM 7747 O O . ARG B 1 104 ? 34.625 -1.944 -10.805 1 94.5 104 ARG B O 1
ATOM 7754 N N . GLY B 1 105 ? 33.25 -1.193 -9.25 1 92.38 105 GLY B N 1
ATOM 7755 C CA . GLY B 1 105 ? 32.219 -2.139 -9.609 1 92.38 105 GLY B CA 1
ATOM 7756 C C . GLY B 1 105 ? 31.609 -1.882 -10.977 1 92.38 105 GLY B C 1
ATOM 7757 O O . GLY B 1 105 ? 31.094 -2.801 -11.617 1 92.38 105 GLY B O 1
ATOM 7758 N N . SER B 1 106 ? 31.656 -0.663 -11.469 1 91 106 SER B N 1
ATOM 7759 C CA . SER B 1 106 ? 31.062 -0.285 -12.742 1 91 106 SER B CA 1
ATOM 7760 C C . SER B 1 106 ? 31.719 -1.026 -13.906 1 91 106 SER B C 1
ATOM 7762 O O . SER B 1 106 ? 31.078 -1.245 -14.945 1 91 106 SER B O 1
ATOM 7764 N N . LYS B 1 107 ? 32.906 -1.406 -13.734 1 88.5 107 LYS B N 1
ATOM 7765 C CA . LYS B 1 107 ? 33.625 -2.131 -14.781 1 88.5 107 LYS B CA 1
ATOM 7766 C C . LYS B 1 107 ? 32.969 -3.469 -15.078 1 88.5 107 LYS B C 1
ATOM 7768 O O . LYS B 1 107 ? 33.062 -3.98 -16.203 1 88.5 107 LYS B O 1
ATOM 7773 N N . HIS B 1 108 ? 32.312 -3.932 -14.109 1 91 108 HIS B N 1
ATOM 7774 C CA . HIS B 1 108 ? 31.625 -5.211 -14.266 1 91 108 HIS B CA 1
ATOM 7775 C C . HIS B 1 108 ? 30.156 -5.016 -14.617 1 91 108 HIS B C 1
ATOM 7777 O O . HIS B 1 108 ? 29.406 -5.984 -14.695 1 91 108 HIS B O 1
ATOM 7783 N N . GLY B 1 109 ? 29.766 -3.777 -14.727 1 89.31 109 GLY B N 1
ATOM 7784 C CA . GLY B 1 109 ? 28.375 -3.479 -15.078 1 89.31 109 GLY B CA 1
ATOM 7785 C C . GLY B 1 109 ? 27.453 -3.484 -13.883 1 89.31 109 GLY B C 1
ATOM 7786 O O . GLY B 1 109 ? 26.234 -3.299 -14.031 1 89.31 109 GLY B O 1
ATOM 7787 N N . VAL B 1 110 ? 27.938 -3.686 -12.656 1 93 110 VAL B N 1
ATOM 7788 C CA . VAL B 1 110 ? 27.062 -3.791 -11.492 1 93 110 VAL B CA 1
ATOM 7789 C C . VAL B 1 110 ? 26.875 -2.416 -10.852 1 93 110 VAL B C 1
ATOM 7791 O O . VAL B 1 110 ? 25.875 -2.156 -10.203 1 93 110 VAL B O 1
ATOM 7794 N N . GLY B 1 111 ? 27.844 -1.52 -10.945 1 89.31 111 GLY B N 1
ATOM 7795 C CA . GLY B 1 111 ? 27.719 -0.117 -10.578 1 89.31 111 GLY B CA 1
ATOM 7796 C C . GLY B 1 111 ? 27.203 0.088 -9.164 1 89.31 111 GLY B C 1
ATOM 7797 O O . GLY B 1 111 ? 27.688 -0.562 -8.227 1 89.31 111 GLY B O 1
ATOM 7798 N N . GLY B 1 112 ? 26.219 1.042 -8.961 1 89.31 112 GLY B N 1
ATOM 7799 C CA . GLY B 1 112 ? 25.688 1.465 -7.676 1 89.31 112 GLY B CA 1
ATOM 7800 C C . GLY B 1 112 ? 25.375 2.949 -7.617 1 89.31 112 GLY B C 1
ATOM 7801 O O . GLY B 1 112 ? 25.203 3.592 -8.656 1 89.31 112 GLY B O 1
ATOM 7802 N N . HIS B 1 113 ? 25.172 3.43 -6.398 1 88.06 113 HIS B N 1
ATOM 7803 C CA . HIS B 1 113 ? 24.812 4.832 -6.199 1 88.06 113 HIS B CA 1
ATOM 7804 C C . HIS B 1 113 ? 25.953 5.594 -5.52 1 88.06 113 HIS B C 1
ATOM 7806 O O . HIS B 1 113 ? 26.328 5.273 -4.387 1 88.06 113 HIS B O 1
ATOM 7812 N N . ILE B 1 114 ? 26.375 6.625 -6.207 1 90 114 ILE B N 1
ATOM 7813 C CA . ILE B 1 114 ? 27.547 7.32 -5.699 1 90 114 ILE B CA 1
ATOM 7814 C C . ILE B 1 114 ? 27.125 8.625 -5.031 1 90 114 ILE B C 1
ATOM 7816 O O . ILE B 1 114 ? 27.797 9.102 -4.113 1 90 114 ILE B O 1
ATOM 7820 N N . ALA B 1 115 ? 25.969 9.07 -5.324 1 90.25 115 ALA B N 1
ATOM 7821 C CA . ALA B 1 115 ? 25.641 10.453 -5.004 1 90.25 115 ALA B CA 1
ATOM 7822 C C . ALA B 1 115 ? 25.016 10.562 -3.617 1 90.25 115 ALA B C 1
ATOM 7824 O O . ALA B 1 115 ? 25.25 11.539 -2.898 1 90.25 115 ALA B O 1
ATOM 7825 N N . THR B 1 116 ? 24.25 9.578 -3.213 1 90.94 116 THR B N 1
ATOM 7826 C CA . THR B 1 116 ? 23.438 9.695 -2.004 1 90.94 116 THR B CA 1
ATOM 7827 C C . THR B 1 116 ? 24.328 9.836 -0.771 1 90.94 116 THR B C 1
ATOM 7829 O O . THR B 1 116 ? 24.172 10.773 0.01 1 90.94 116 THR B O 1
ATOM 7832 N N . PHE B 1 117 ? 25.297 8.922 -0.583 1 94.5 117 PHE B N 1
ATOM 7833 C CA . PHE B 1 117 ? 26.141 8.992 0.603 1 94.5 117 PHE B CA 1
ATOM 7834 C C . PHE B 1 117 ? 26.984 10.258 0.586 1 94.5 117 PHE B C 1
ATOM 7836 O O . PHE B 1 117 ? 27.25 10.852 1.636 1 94.5 117 PHE B O 1
ATOM 7843 N N . ALA B 1 118 ? 27.391 10.688 -0.629 1 93.5 118 ALA B N 1
ATOM 7844 C CA . ALA B 1 118 ? 28.203 11.898 -0.731 1 93.5 118 ALA B CA 1
ATOM 7845 C C . ALA B 1 118 ? 27.484 13.086 -0.078 1 93.5 118 ALA B C 1
ATOM 7847 O O . ALA B 1 118 ? 28.109 13.867 0.641 1 93.5 118 ALA B O 1
ATOM 7848 N N . SER B 1 119 ? 26.234 13.133 -0.299 1 91.62 119 SER B N 1
ATOM 7849 C CA . SER B 1 119 ? 25.453 14.242 0.247 1 91.62 119 SER B CA 1
ATOM 7850 C C . SER B 1 119 ? 25.141 14.016 1.721 1 91.62 119 SER B C 1
ATOM 7852 O O . SER B 1 119 ? 25.109 14.969 2.506 1 91.62 119 SER B O 1
ATOM 7854 N N . ALA B 1 120 ? 24.969 12.789 2.16 1 96.25 120 ALA B N 1
ATOM 7855 C CA . ALA B 1 120 ? 24.438 12.492 3.484 1 96.25 120 ALA B CA 1
ATOM 7856 C C . ALA B 1 120 ? 25.547 12.086 4.449 1 96.25 120 ALA B C 1
ATOM 7858 O O . ALA B 1 120 ? 25.281 11.672 5.578 1 96.25 120 ALA B O 1
ATOM 7859 N N . ALA B 1 121 ? 26.781 12.211 4.074 1 97.88 121 ALA B N 1
ATOM 7860 C CA . ALA B 1 121 ? 27.906 11.672 4.828 1 97.88 121 ALA B CA 1
ATOM 7861 C C . ALA B 1 121 ? 27.891 12.18 6.27 1 97.88 121 ALA B C 1
ATOM 7863 O O . ALA B 1 121 ? 28.047 11.398 7.211 1 97.88 121 ALA B O 1
ATOM 7864 N N . TRP B 1 122 ? 27.688 13.469 6.441 1 97.94 122 TRP B N 1
ATOM 7865 C CA . TRP B 1 122 ? 27.734 14.039 7.785 1 97.94 122 TRP B CA 1
ATOM 7866 C C . TRP B 1 122 ? 26.531 13.602 8.609 1 97.94 122 TRP B C 1
ATOM 7868 O O . TRP B 1 122 ? 26.609 13.523 9.836 1 97.94 122 TRP B O 1
ATOM 7878 N N . LEU B 1 123 ? 25.391 13.359 7.965 1 98.56 123 LEU B N 1
ATOM 7879 C CA . LEU B 1 123 ? 24.219 12.852 8.68 1 98.56 123 LEU B CA 1
ATOM 7880 C C . LEU B 1 123 ? 24.531 11.516 9.344 1 98.56 123 LEU B C 1
ATOM 7882 O O . LEU B 1 123 ? 24.078 11.242 10.461 1 98.56 123 LEU B O 1
ATOM 7886 N N . TYR B 1 124 ? 25.281 10.672 8.688 1 98.44 124 TYR B N 1
ATOM 7887 C CA . TYR B 1 124 ? 25.625 9.359 9.211 1 98.44 124 TYR B CA 1
ATOM 7888 C C . TYR B 1 124 ? 26.828 9.438 10.156 1 98.44 124 TYR B C 1
ATOM 7890 O O . TYR B 1 124 ? 26.781 8.906 11.266 1 98.44 124 TYR B O 1
ATOM 7898 N N . GLU B 1 125 ? 27.891 10.125 9.766 1 98.06 125 GLU B N 1
ATOM 7899 C CA . GLU B 1 125 ? 29.141 10.141 10.516 1 98.06 125 GLU B CA 1
ATOM 7900 C C . GLU B 1 125 ? 28.953 10.805 11.883 1 98.06 125 GLU B C 1
ATOM 7902 O O . GLU B 1 125 ? 29.547 10.383 12.867 1 98.06 125 GLU B O 1
ATOM 7907 N N . THR B 1 126 ? 28.125 11.891 11.875 1 98.25 126 THR B N 1
ATOM 7908 C CA . THR B 1 126 ? 27.828 12.523 13.156 1 98.25 126 THR B CA 1
ATOM 7909 C C . THR B 1 126 ? 27.141 11.531 14.094 1 98.25 126 THR B C 1
ATOM 7911 O O . THR B 1 126 ? 27.438 11.477 15.289 1 98.25 126 THR B O 1
ATOM 7914 N N . GLY B 1 127 ? 26.188 10.758 13.586 1 98.31 127 GLY B N 1
ATOM 7915 C CA . GLY B 1 127 ? 25.5 9.742 14.375 1 98.31 127 GLY B CA 1
ATOM 7916 C C . GLY B 1 127 ? 26.438 8.656 14.883 1 98.31 127 GLY B C 1
ATOM 7917 O O . GLY B 1 127 ? 26.391 8.289 16.062 1 98.31 127 GLY B O 1
ATOM 7918 N N . PHE B 1 128 ? 27.312 8.125 14.047 1 98.25 128 PHE B N 1
ATOM 7919 C CA . PHE B 1 128 ? 28.219 7.035 14.391 1 98.25 128 PHE B CA 1
ATOM 7920 C C . PHE B 1 128 ? 29.234 7.48 15.438 1 98.25 128 PHE B C 1
ATOM 7922 O O . PHE B 1 128 ? 29.656 6.688 16.281 1 98.25 128 PHE B O 1
ATOM 7929 N N . ASN B 1 129 ? 29.625 8.719 15.359 1 97.81 129 ASN B N 1
ATOM 7930 C CA . ASN B 1 129 ? 30.672 9.219 16.25 1 97.81 129 ASN B CA 1
ATOM 7931 C C . ASN B 1 129 ? 30.109 9.602 17.609 1 97.81 129 ASN B C 1
ATOM 7933 O O . ASN B 1 129 ? 30.812 9.531 18.625 1 97.81 129 ASN B O 1
ATOM 7937 N N . HIS B 1 130 ? 28.781 9.977 17.625 1 97.81 130 HIS B N 1
ATOM 7938 C CA . HIS B 1 130 ? 28.391 10.672 18.844 1 97.81 130 HIS B CA 1
ATOM 7939 C C . HIS B 1 130 ? 27.094 10.086 19.406 1 97.81 130 HIS B C 1
ATOM 7941 O O . HIS B 1 130 ? 26.812 10.242 20.594 1 97.81 130 HIS B O 1
ATOM 7947 N N . PHE B 1 131 ? 26.234 9.398 18.656 1 98.12 131 PHE B N 1
ATOM 7948 C CA . PHE B 1 131 ? 24.859 9.242 19.125 1 98.12 131 PHE B CA 1
ATOM 7949 C C . PHE B 1 131 ? 24.422 7.785 19.031 1 98.12 131 PHE B C 1
ATOM 7951 O O . PHE B 1 131 ? 23.781 7.262 19.938 1 98.12 131 PHE B O 1
ATOM 7958 N N . PHE B 1 132 ? 24.719 7.062 17.984 1 98.44 132 PHE B N 1
ATOM 7959 C CA . PHE B 1 132 ? 24.188 5.734 17.734 1 98.44 132 PHE B CA 1
ATOM 7960 C C . PHE B 1 132 ? 24.734 4.719 18.719 1 98.44 132 PHE B C 1
ATOM 7962 O O . PHE B 1 132 ? 25.953 4.461 18.734 1 98.44 132 PHE B O 1
ATOM 7969 N N . LYS B 1 133 ? 23.891 4.117 19.422 1 97.81 133 LYS B N 1
ATOM 7970 C CA . LYS B 1 133 ? 24.328 3.133 20.406 1 97.81 133 LYS B CA 1
ATOM 7971 C C . LYS B 1 133 ? 24.406 1.738 19.797 1 97.81 133 LYS B C 1
ATOM 7973 O O . LYS B 1 133 ? 23.5 1.315 19.078 1 97.81 133 LYS B O 1
ATOM 7978 N N . GLY B 1 134 ? 25.547 1.048 20.062 1 96.81 134 GLY B N 1
ATOM 7979 C CA . GLY B 1 134 ? 25.703 -0.335 19.641 1 96.81 134 GLY B CA 1
ATOM 7980 C C . GLY B 1 134 ? 25 -1.322 20.547 1 96.81 134 GLY B C 1
ATOM 7981 O O . GLY B 1 134 ? 24.25 -0.923 21.438 1 96.81 134 GLY B O 1
ATOM 7982 N N . LYS B 1 135 ? 25.219 -2.557 20.359 1 94.25 135 LYS B N 1
ATOM 7983 C CA . LYS B 1 135 ? 24.422 -3.584 21.031 1 94.25 135 LYS B CA 1
ATOM 7984 C C . LYS B 1 135 ? 25.219 -4.242 22.156 1 94.25 135 LYS B C 1
ATOM 7986 O O . LYS B 1 135 ? 24.719 -5.133 22.844 1 94.25 135 LYS B O 1
ATOM 7991 N N . GLU B 1 136 ? 26.406 -3.793 22.391 1 92.38 136 GLU B N 1
ATOM 7992 C CA . GLU B 1 136 ? 27.281 -4.414 23.391 1 92.38 136 GLU B CA 1
ATOM 7993 C C . GLU B 1 136 ? 27.109 -3.752 24.75 1 92.38 136 GLU B C 1
ATOM 7995 O O . GLU B 1 136 ? 27.656 -4.227 25.75 1 92.38 136 GLU B O 1
ATOM 8000 N N . GLY B 1 137 ? 26.391 -2.693 24.781 1 87.5 137 GLY B N 1
ATOM 8001 C CA . GLY B 1 137 ? 26.062 -2.064 26.047 1 87.5 137 GLY B CA 1
ATOM 8002 C C . GLY B 1 137 ? 24.781 -2.588 26.672 1 87.5 137 GLY B C 1
ATOM 8003 O O . GLY B 1 137 ? 24.328 -3.678 26.328 1 87.5 137 GLY B O 1
ATOM 8004 N N . ASP B 1 138 ? 24.328 -1.904 27.625 1 84.38 138 ASP B N 1
ATOM 8005 C CA . ASP B 1 138 ? 23.062 -2.26 28.266 1 84.38 138 ASP B CA 1
ATOM 8006 C C . ASP B 1 138 ? 21.891 -2.047 27.312 1 84.38 138 ASP B C 1
ATOM 8008 O O . ASP B 1 138 ? 21.922 -1.16 26.469 1 84.38 138 ASP B O 1
ATOM 8012 N N . GLY B 1 139 ? 21 -2.91 27.344 1 88.31 139 GLY B N 1
ATOM 8013 C CA . GLY B 1 139 ? 19.812 -2.766 26.531 1 88.31 139 GLY B CA 1
ATOM 8014 C C . GLY B 1 139 ? 19.938 -3.412 25.172 1 88.31 139 GLY B C 1
ATOM 8015 O O . GLY B 1 139 ? 20.484 -4.512 25.047 1 88.31 139 GLY B O 1
ATOM 8016 N N . SER B 1 140 ? 19.375 -2.836 24.172 1 94.81 140 SER B N 1
ATOM 8017 C CA . SER B 1 140 ? 19.312 -3.459 22.859 1 94.81 140 SER B CA 1
ATOM 8018 C C . SER B 1 140 ? 19.953 -2.582 21.797 1 94.81 140 SER B C 1
ATOM 8020 O O . SER B 1 140 ? 19.859 -2.865 20.609 1 94.81 140 SER B O 1
ATOM 8022 N N . GLY B 1 141 ? 20.75 -1.518 22.281 1 97 141 GLY B N 1
ATOM 8023 C CA . GLY B 1 141 ? 21.281 -0.583 21.312 1 97 141 GLY B CA 1
ATOM 8024 C C . GLY B 1 141 ? 20.219 0.148 20.531 1 97 141 GLY B C 1
ATOM 8025 O O . GLY B 1 141 ? 19.016 0.005 20.812 1 97 141 GLY B O 1
ATOM 8026 N N . ASP B 1 142 ? 20.625 0.975 19.562 1 98.25 142 ASP B N 1
ATOM 8027 C CA . ASP B 1 142 ? 19.703 1.719 18.703 1 98.25 142 ASP B CA 1
ATOM 8028 C C . ASP B 1 142 ? 19.391 0.936 17.438 1 98.25 142 ASP B C 1
ATOM 8030 O O . ASP B 1 142 ? 20.141 0.037 17.047 1 98.25 142 ASP B O 1
ATOM 8034 N N . GLN B 1 143 ? 18.266 1.124 16.922 1 98.44 143 GLN B N 1
ATOM 8035 C CA . GLN B 1 143 ? 17.875 0.6 15.609 1 98.44 143 GLN B CA 1
ATOM 8036 C C . GLN B 1 143 ? 18.078 1.646 14.516 1 98.44 143 GLN B C 1
ATOM 8038 O O . GLN B 1 143 ? 17.531 2.748 14.602 1 98.44 143 GLN B O 1
ATOM 8043 N N . LEU B 1 144 ? 18.859 1.316 13.5 1 98.44 144 LEU B N 1
ATOM 8044 C CA . LEU B 1 144 ? 19.219 2.264 12.445 1 98.44 144 LEU B CA 1
ATOM 8045 C C . LEU B 1 144 ? 18.641 1.84 11.109 1 98.44 144 LEU B C 1
ATOM 8047 O O . LEU B 1 144 ? 19.094 0.866 10.5 1 98.44 144 LEU B O 1
ATOM 8051 N N . TYR B 1 145 ? 17.656 2.533 10.664 1 98.38 145 TYR B N 1
ATOM 8052 C CA . TYR B 1 145 ? 17.141 2.363 9.305 1 98.38 145 TYR B CA 1
ATOM 8053 C C . TYR B 1 145 ? 17.922 3.229 8.32 1 98.38 145 TYR B C 1
ATOM 8055 O O . TYR B 1 145 ? 17.609 4.41 8.141 1 98.38 145 TYR B O 1
ATOM 8063 N N . ILE B 1 146 ? 18.844 2.613 7.613 1 97.75 146 ILE B N 1
ATOM 8064 C CA . ILE B 1 146 ? 19.766 3.314 6.73 1 97.75 146 ILE B CA 1
ATOM 8065 C C . ILE B 1 146 ? 19.172 3.418 5.328 1 97.75 146 ILE B C 1
ATOM 8067 O O . ILE B 1 146 ? 18.641 2.436 4.797 1 97.75 146 ILE B O 1
ATOM 8071 N N . GLN B 1 147 ? 19.234 4.59 4.746 1 95.75 147 GLN B N 1
ATOM 8072 C CA . GLN B 1 147 ? 18.766 4.754 3.379 1 95.75 147 GLN B CA 1
ATOM 8073 C C . GLN B 1 147 ? 19.484 3.801 2.428 1 95.75 147 GLN B C 1
ATOM 8075 O O . GLN B 1 147 ? 20.703 3.732 2.424 1 95.75 147 GLN B O 1
ATOM 8080 N N . GLY B 1 148 ? 18.766 3.105 1.642 1 94.12 148 GLY B N 1
ATOM 8081 C CA . GLY B 1 148 ? 19.312 2.059 0.795 1 94.12 148 GLY B CA 1
ATOM 8082 C C . GLY B 1 148 ? 20.453 2.535 -0.075 1 94.12 148 GLY B C 1
ATOM 8083 O O . GLY B 1 148 ? 21.516 1.896 -0.128 1 94.12 148 GLY B O 1
ATOM 8084 N N . HIS B 1 149 ? 20.375 3.68 -0.699 1 92.38 149 HIS B N 1
ATOM 8085 C CA . HIS B 1 149 ? 21.359 4.188 -1.653 1 92.38 149 HIS B CA 1
ATOM 8086 C C . HIS B 1 149 ? 22.609 4.699 -0.943 1 92.38 149 HIS B C 1
ATOM 8088 O O . HIS B 1 149 ? 23.625 4.977 -1.586 1 92.38 149 HIS B O 1
ATOM 8094 N N . ALA B 1 150 ? 22.562 4.648 0.37 1 96.12 150 ALA B N 1
ATOM 8095 C CA . ALA B 1 150 ? 23.719 5.117 1.144 1 96.12 150 ALA B CA 1
ATOM 8096 C C . ALA B 1 150 ? 24.578 3.945 1.617 1 96.12 150 ALA B C 1
ATOM 8098 O O . ALA B 1 150 ? 25.594 4.141 2.285 1 96.12 150 ALA B O 1
ATOM 8099 N N . SER B 1 151 ? 24.266 2.732 1.217 1 96.5 151 SER B N 1
ATOM 8100 C CA . SER B 1 151 ? 24.922 1.534 1.72 1 96.5 151 SER B CA 1
ATOM 8101 C C . SER B 1 151 ? 26.422 1.579 1.453 1 96.5 151 SER B C 1
ATOM 8103 O O . SER B 1 151 ? 27.219 1.113 2.271 1 96.5 151 SER B O 1
ATOM 8105 N N . PRO B 1 152 ? 26.875 2.176 0.313 1 97.06 152 PRO B N 1
ATOM 8106 C CA . PRO B 1 152 ? 28.312 2.221 0.079 1 97.06 152 PRO B CA 1
ATOM 8107 C C . PRO B 1 152 ? 29.078 2.961 1.183 1 97.06 152 PRO B C 1
ATOM 8109 O O . PRO B 1 152 ? 30.203 2.592 1.521 1 97.06 152 PRO B O 1
ATOM 8112 N N . GLY B 1 153 ? 28.438 3.986 1.714 1 97.88 153 GLY B N 1
ATOM 8113 C CA . GLY B 1 153 ? 29.062 4.711 2.805 1 97.88 153 GLY B CA 1
ATOM 8114 C C . GLY B 1 153 ? 29.234 3.871 4.055 1 97.88 153 GLY B C 1
ATOM 8115 O O . GLY B 1 153 ? 30.25 3.994 4.754 1 97.88 153 GLY B O 1
ATOM 8116 N N . ILE B 1 154 ? 28.281 3.018 4.344 1 98.19 154 ILE B N 1
ATOM 8117 C CA . ILE B 1 154 ? 28.344 2.139 5.508 1 98.19 154 ILE B CA 1
ATOM 8118 C C . ILE B 1 154 ? 29.406 1.072 5.297 1 98.19 154 ILE B C 1
ATOM 8120 O O . ILE B 1 154 ? 30.172 0.755 6.215 1 98.19 154 ILE B O 1
ATOM 8124 N N . TYR B 1 155 ? 29.5 0.551 4.062 1 98.12 155 TYR B N 1
ATOM 8125 C CA . TYR B 1 155 ? 30.547 -0.42 3.742 1 98.12 155 TYR B CA 1
ATOM 8126 C C . TYR B 1 155 ? 31.922 0.214 3.832 1 98.12 155 TYR B C 1
ATOM 8128 O O . TYR B 1 155 ? 32.875 -0.41 4.32 1 98.12 155 TYR B O 1
ATOM 8136 N N . ALA B 1 156 ? 32.062 1.454 3.352 1 98.31 156 ALA B N 1
ATOM 8137 C CA . ALA B 1 156 ? 33.312 2.176 3.436 1 98.31 156 ALA B CA 1
ATOM 8138 C C . ALA B 1 156 ? 33.781 2.332 4.887 1 98.31 156 ALA B C 1
ATOM 8140 O O . ALA B 1 156 ? 34.938 2.143 5.203 1 98.31 156 ALA B O 1
ATOM 8141 N N . ARG B 1 157 ? 32.875 2.707 5.75 1 97.94 157 ARG B N 1
ATOM 8142 C CA . ARG B 1 157 ? 33.188 2.867 7.164 1 97.94 157 ARG B CA 1
ATOM 8143 C C . ARG B 1 157 ? 33.594 1.536 7.789 1 97.94 157 ARG B C 1
ATOM 8145 O O . ARG B 1 157 ? 34.531 1.477 8.57 1 97.94 157 ARG B O 1
ATOM 8152 N N . ALA B 1 158 ? 32.812 0.449 7.465 1 97.81 158 ALA B N 1
ATOM 8153 C CA . ALA B 1 158 ? 33.156 -0.884 7.969 1 97.81 158 ALA B CA 1
ATOM 8154 C C . ALA B 1 158 ? 34.531 -1.339 7.488 1 97.81 158 ALA B C 1
ATOM 8156 O O . ALA B 1 158 ? 35.219 -2.066 8.195 1 97.81 158 ALA B O 1
ATOM 8157 N N . PHE B 1 159 ? 35 -0.919 6.301 1 97.75 159 PHE B N 1
ATOM 8158 C CA . PHE B 1 159 ? 36.344 -1.179 5.793 1 97.75 159 PHE B CA 1
ATOM 8159 C C . PHE B 1 159 ? 37.375 -0.462 6.637 1 97.75 159 PHE B C 1
ATOM 8161 O O . PHE B 1 159 ? 38.406 -1.049 7.004 1 97.75 159 PHE B O 1
ATOM 8168 N N . LEU B 1 160 ? 37.031 0.772 6.957 1 97.12 160 LEU B N 1
ATOM 8169 C CA . LEU B 1 160 ? 37.969 1.556 7.754 1 97.12 160 LEU B CA 1
ATOM 8170 C C . LEU B 1 160 ? 38.125 0.943 9.141 1 97.12 160 LEU B C 1
ATOM 8172 O O . LEU B 1 160 ? 39.25 0.92 9.68 1 97.12 160 LEU B O 1
ATOM 8176 N N . ASP B 1 161 ? 37.062 0.472 9.711 1 94.81 161 ASP B N 1
ATOM 8177 C CA . ASP B 1 161 ? 37.188 -0.021 11.078 1 94.81 161 ASP B CA 1
ATOM 8178 C C . ASP B 1 161 ? 37.562 -1.497 11.102 1 94.81 161 ASP B C 1
ATOM 8180 O O . ASP B 1 161 ? 37.625 -2.117 12.164 1 94.81 161 ASP B O 1
ATOM 8184 N N . GLY B 1 162 ? 37.688 -2.15 9.961 1 95.31 162 GLY B N 1
ATOM 8185 C CA . GLY B 1 162 ? 38.312 -3.473 9.875 1 95.31 162 GLY B CA 1
ATOM 8186 C C . GLY B 1 162 ? 37.281 -4.586 9.781 1 95.31 162 GLY B C 1
ATOM 8187 O O . GLY B 1 162 ? 37.625 -5.762 9.688 1 95.31 162 GLY B O 1
ATOM 8188 N N . ARG B 1 163 ? 36.062 -4.324 9.703 1 95.94 163 ARG B N 1
ATOM 8189 C CA . ARG B 1 163 ? 35.031 -5.355 9.648 1 95.94 163 ARG B CA 1
ATOM 8190 C C . ARG B 1 163 ? 34.875 -5.91 8.234 1 95.94 163 ARG B C 1
ATOM 8192 O O . ARG B 1 163 ? 34.406 -7.02 8.039 1 95.94 163 ARG B O 1
ATOM 8199 N N . LEU B 1 164 ? 35.219 -5.082 7.25 1 97.5 164 LEU B N 1
ATOM 8200 C CA . LEU B 1 164 ? 35.25 -5.516 5.859 1 97.5 164 LEU B CA 1
ATOM 8201 C C . LEU B 1 164 ? 36.656 -5.371 5.277 1 97.5 164 LEU B C 1
ATOM 8203 O O . LEU B 1 164 ? 37.469 -4.594 5.785 1 97.5 164 LEU B O 1
ATOM 8207 N N . ASN B 1 165 ? 36.938 -6.125 4.27 1 96.81 165 ASN B N 1
ATOM 8208 C CA . ASN B 1 165 ? 38.219 -6.051 3.609 1 96.81 165 ASN B CA 1
ATOM 8209 C C . ASN B 1 165 ? 38.094 -5.625 2.15 1 96.81 165 ASN B C 1
ATOM 8211 O O . ASN B 1 165 ? 36.969 -5.418 1.662 1 96.81 165 ASN B O 1
ATOM 8215 N N . GLU B 1 166 ? 39.156 -5.422 1.517 1 96.38 166 GLU B N 1
ATOM 8216 C CA . GLU B 1 166 ? 39.188 -4.898 0.153 1 96.38 166 GLU B CA 1
ATOM 8217 C C . GLU B 1 166 ? 38.5 -5.859 -0.816 1 96.38 166 GLU B C 1
ATOM 8219 O O . GLU B 1 166 ? 37.812 -5.426 -1.75 1 96.38 166 GLU B O 1
ATOM 8224 N N . THR B 1 167 ? 38.719 -7.117 -0.611 1 96.44 167 THR B N 1
ATOM 8225 C CA . THR B 1 167 ? 38.094 -8.117 -1.487 1 96.44 167 THR B CA 1
ATOM 8226 C C . THR B 1 167 ? 36.594 -8.023 -1.445 1 96.44 167 THR B C 1
ATOM 8228 O O . THR B 1 167 ? 35.906 -8.117 -2.48 1 96.44 167 THR B O 1
ATOM 8231 N N . GLN B 1 168 ? 36.031 -7.855 -0.284 1 96.75 168 GLN B N 1
ATOM 8232 C CA . GLN B 1 168 ? 34.594 -7.707 -0.143 1 96.75 168 GLN B CA 1
ATOM 8233 C C . GLN B 1 168 ? 34.094 -6.441 -0.842 1 96.75 168 GLN B C 1
ATOM 8235 O O . GLN B 1 168 ? 33.031 -6.449 -1.473 1 96.75 168 GLN B O 1
ATOM 8240 N N . LEU B 1 169 ? 34.844 -5.352 -0.72 1 97.69 169 LEU B N 1
ATOM 8241 C CA . LEU B 1 169 ? 34.469 -4.117 -1.407 1 97.69 169 LEU B CA 1
ATOM 8242 C C . LEU B 1 169 ? 34.469 -4.316 -2.92 1 97.69 169 LEU B C 1
ATOM 8244 O O . LEU B 1 169 ? 33.594 -3.805 -3.623 1 97.69 169 LEU B O 1
ATOM 8248 N N . ASP B 1 170 ? 35.5 -5.113 -3.389 1 96.06 170 ASP B N 1
ATOM 8249 C CA . ASP B 1 170 ? 35.594 -5.391 -4.82 1 96.06 170 ASP B CA 1
ATOM 8250 C C . ASP B 1 170 ? 34.406 -6.238 -5.301 1 96.06 170 ASP B C 1
ATOM 8252 O O . ASP B 1 170 ? 34.094 -6.25 -6.488 1 96.06 170 ASP B O 1
ATOM 8256 N N . ASN B 1 171 ? 33.875 -6.953 -4.395 1 96.75 171 ASN B N 1
ATOM 8257 C CA . ASN B 1 171 ? 32.75 -7.805 -4.73 1 96.75 171 ASN B CA 1
ATOM 8258 C C . ASN B 1 171 ? 31.406 -7.129 -4.398 1 96.75 171 ASN B C 1
ATOM 8260 O O . ASN B 1 171 ? 30.406 -7.805 -4.199 1 96.75 171 ASN B O 1
ATOM 8264 N N . PHE B 1 172 ? 31.516 -5.773 -4.281 1 96.19 172 PHE B N 1
ATOM 8265 C CA . PHE B 1 172 ? 30.266 -5.027 -4.113 1 96.19 172 PHE B CA 1
ATOM 8266 C C . PHE B 1 172 ? 29.297 -5.316 -5.254 1 96.19 172 PHE B C 1
ATOM 8268 O O . PHE B 1 172 ? 29.672 -5.23 -6.426 1 96.19 172 PHE B O 1
ATOM 8275 N N . ARG B 1 173 ? 28.016 -5.738 -4.867 1 97 173 ARG B N 1
ATOM 8276 C CA . ARG B 1 173 ? 26.922 -6.094 -5.777 1 97 173 ARG B CA 1
ATOM 8277 C C . ARG B 1 173 ? 27.281 -7.324 -6.602 1 97 173 ARG B C 1
ATOM 8279 O O . ARG B 1 173 ? 26.875 -7.438 -7.762 1 97 173 ARG B O 1
ATOM 8286 N N . GLN B 1 174 ? 28.109 -8.195 -6.105 1 97.19 174 GLN B N 1
ATOM 8287 C CA . GLN B 1 174 ? 28.469 -9.492 -6.668 1 97.19 174 GLN B CA 1
ATOM 8288 C C . GLN B 1 174 ? 28.406 -10.594 -5.609 1 97.19 174 GLN B C 1
ATOM 8290 O O . GLN B 1 174 ? 29.438 -11.008 -5.074 1 97.19 174 GLN B O 1
ATOM 8295 N N . GLU B 1 175 ? 27.203 -11.141 -5.414 1 96.31 175 GLU B N 1
ATOM 8296 C CA . GLU B 1 175 ? 26.938 -12 -4.262 1 96.31 175 GLU B CA 1
ATOM 8297 C C . GLU B 1 175 ? 27.047 -13.477 -4.633 1 96.31 175 GLU B C 1
ATOM 8299 O O . GLU B 1 175 ? 27.234 -14.328 -3.764 1 96.31 175 GLU B O 1
ATOM 8304 N N . ALA B 1 176 ? 26.922 -13.859 -5.863 1 95 176 ALA B N 1
ATOM 8305 C CA . ALA B 1 176 ? 26.766 -15.25 -6.277 1 95 176 ALA B CA 1
ATOM 8306 C C . ALA B 1 176 ? 27.984 -16.078 -5.859 1 95 176 ALA B C 1
ATOM 8308 O O . ALA B 1 176 ? 27.859 -17.281 -5.574 1 95 176 ALA B O 1
ATOM 8309 N N . GLY B 1 177 ? 29.125 -15.422 -5.715 1 92.69 177 GLY B N 1
ATOM 8310 C CA . GLY B 1 177 ? 30.344 -16.125 -5.355 1 92.69 177 GLY B CA 1
ATOM 8311 C C . GLY B 1 177 ? 30.5 -16.312 -3.859 1 92.69 177 GLY B C 1
ATOM 8312 O O . GLY B 1 177 ? 31.438 -16.984 -3.408 1 92.69 177 GLY B O 1
ATOM 8313 N N . GLY B 1 178 ? 29.625 -15.781 -3.049 1 90.56 178 GLY B N 1
ATOM 8314 C CA . GLY B 1 178 ? 29.578 -16.062 -1.624 1 90.56 178 GLY B CA 1
ATOM 8315 C C . GLY B 1 178 ? 30.234 -15 -0.778 1 90.56 178 GLY B C 1
ATOM 8316 O O . GLY B 1 178 ? 30.062 -14.969 0.441 1 90.56 178 GLY B O 1
ATOM 8317 N N . ASN B 1 179 ? 30.938 -14.125 -1.38 1 90.81 179 ASN B N 1
ATOM 8318 C CA . ASN B 1 179 ? 31.672 -13.133 -0.59 1 90.81 179 ASN B CA 1
ATOM 8319 C C . ASN B 1 179 ? 31.312 -11.711 -1.02 1 90.81 179 ASN B C 1
ATOM 8321 O O . ASN B 1 179 ? 32.094 -10.781 -0.811 1 90.81 179 ASN B O 1
ATOM 8325 N N . GLY B 1 180 ? 30.234 -11.539 -1.623 1 95.06 180 GLY B N 1
ATOM 8326 C CA . GLY B 1 180 ? 29.844 -10.227 -2.115 1 95.06 180 GLY B CA 1
ATOM 8327 C C . GLY B 1 180 ? 29 -9.445 -1.125 1 95.06 180 GLY B C 1
ATOM 8328 O O . GLY B 1 180 ? 28.516 -10.008 -0.142 1 95.06 180 GLY B O 1
ATOM 8329 N N . LEU B 1 181 ? 28.953 -8.102 -1.288 1 97 181 LEU B N 1
ATOM 8330 C CA . LEU B 1 181 ? 28.109 -7.203 -0.503 1 97 181 LEU B CA 1
ATOM 8331 C C . LEU B 1 181 ? 26.828 -6.863 -1.258 1 97 181 LEU B C 1
ATOM 8333 O O . LEU B 1 181 ? 26.875 -6.559 -2.453 1 97 181 LEU B O 1
ATOM 8337 N N . PRO B 1 182 ? 25.703 -7.016 -0.606 1 96.06 182 PRO B N 1
ATOM 8338 C CA . PRO B 1 182 ? 24.453 -6.645 -1.292 1 96.06 182 PRO B CA 1
ATOM 8339 C C . PRO B 1 182 ? 24.406 -5.164 -1.655 1 96.06 182 PRO B C 1
ATOM 8341 O O . PRO B 1 182 ? 25.109 -4.352 -1.055 1 96.06 182 PRO B O 1
ATOM 8344 N N . SER B 1 183 ? 23.531 -4.871 -2.615 1 95.44 183 SER B N 1
ATOM 8345 C CA . SER B 1 183 ? 23.359 -3.51 -3.109 1 95.44 183 SER B CA 1
ATOM 8346 C C . SER B 1 183 ? 22.797 -2.594 -2.029 1 95.44 183 SER B C 1
ATOM 8348 O O . SER B 1 183 ? 23.172 -1.424 -1.939 1 95.44 183 SER B O 1
ATOM 8350 N N . TYR B 1 184 ? 21.859 -3.098 -1.269 1 95.81 184 TYR B N 1
ATOM 8351 C CA . TYR B 1 184 ? 21.125 -2.348 -0.251 1 95.81 184 TYR B CA 1
ATOM 8352 C C . TYR B 1 184 ? 21.141 -3.09 1.08 1 95.81 184 TYR B C 1
ATOM 8354 O O . TYR B 1 184 ? 21.531 -4.258 1.146 1 95.81 184 TYR B O 1
ATOM 8362 N N . PRO B 1 185 ? 20.703 -2.35 2.164 1 95 185 PRO B N 1
ATOM 8363 C CA . PRO B 1 185 ? 20.562 -3.066 3.436 1 95 185 PRO B CA 1
ATOM 8364 C C . PRO B 1 185 ? 19.578 -4.234 3.35 1 95 185 PRO B C 1
ATOM 8366 O O . PRO B 1 185 ? 18.422 -4.043 3.004 1 95 185 PRO B O 1
ATOM 8369 N N . HIS B 1 186 ? 20.078 -5.48 3.65 1 89.12 186 HIS B N 1
ATOM 8370 C CA . HIS B 1 186 ? 19.266 -6.695 3.584 1 89.12 186 HIS B CA 1
ATOM 8371 C C . HIS B 1 186 ? 19.797 -7.758 4.547 1 89.12 186 HIS B C 1
ATOM 8373 O O . HIS B 1 186 ? 20.766 -8.461 4.234 1 89.12 186 HIS B O 1
ATOM 8379 N N . PRO B 1 187 ? 19.125 -8 5.543 1 94.56 187 PRO B N 1
ATOM 8380 C CA . PRO B 1 187 ? 19.594 -8.984 6.52 1 94.56 187 PRO B CA 1
ATOM 8381 C C . PRO B 1 187 ? 19.734 -10.383 5.93 1 94.56 187 PRO B C 1
ATOM 8383 O O . PRO B 1 187 ? 20.656 -11.125 6.285 1 94.56 187 PRO B O 1
ATOM 8386 N N . ARG B 1 188 ? 18.938 -10.773 5.035 1 94.5 188 ARG B N 1
ATOM 8387 C CA . ARG B 1 188 ? 18.969 -12.117 4.457 1 94.5 188 ARG B CA 1
ATOM 8388 C C . ARG B 1 188 ? 20.281 -12.375 3.727 1 94.5 188 ARG B C 1
ATOM 8390 O O . ARG B 1 188 ? 20.766 -13.508 3.709 1 94.5 188 ARG B O 1
ATOM 8397 N N . ARG B 1 189 ? 20.828 -11.352 3.066 1 94.06 189 ARG B N 1
ATOM 8398 C CA . ARG B 1 189 ? 22 -11.539 2.23 1 94.06 189 ARG B CA 1
ATOM 8399 C C . ARG B 1 189 ? 23.266 -11.148 2.98 1 94.06 189 ARG B C 1
ATOM 8401 O O . ARG B 1 189 ? 24.375 -11.516 2.572 1 94.06 189 ARG B O 1
ATOM 8408 N N . LEU B 1 190 ? 23.172 -10.422 4.082 1 96.25 190 LEU B N 1
ATOM 8409 C CA . LEU B 1 190 ? 24.297 -10.062 4.941 1 96.25 190 LEU B CA 1
ATOM 8410 C C . LEU B 1 190 ? 23.844 -9.953 6.398 1 96.25 190 LEU B C 1
ATOM 8412 O O . LEU B 1 190 ? 23.828 -8.859 6.965 1 96.25 190 LEU B O 1
ATOM 8416 N N . PRO B 1 191 ? 23.609 -11.062 7.043 1 94.69 191 PRO B N 1
ATOM 8417 C CA . PRO B 1 191 ? 22.844 -11.102 8.297 1 94.69 191 PRO B CA 1
ATOM 8418 C C . PRO B 1 191 ? 23.656 -10.594 9.492 1 94.69 191 PRO B C 1
ATOM 8420 O O . PRO B 1 191 ? 23.078 -10.289 10.539 1 94.69 191 PRO B O 1
ATOM 8423 N N . TRP B 1 192 ? 24.969 -10.516 9.414 1 95.69 192 TRP B N 1
ATOM 8424 C CA . TRP B 1 192 ? 25.734 -10.078 10.578 1 95.69 192 TRP B CA 1
ATOM 8425 C C . TRP B 1 192 ? 25.828 -8.555 10.625 1 95.69 192 TRP B C 1
ATOM 8427 O O . TRP B 1 192 ? 26.125 -7.977 11.672 1 95.69 192 TRP B O 1
ATOM 8437 N N . LEU B 1 193 ? 25.562 -7.887 9.453 1 96.88 193 LEU B N 1
ATOM 8438 C CA . LEU B 1 193 ? 25.75 -6.441 9.391 1 96.88 193 LEU B CA 1
ATOM 8439 C C . LEU B 1 193 ? 24.406 -5.719 9.414 1 96.88 193 LEU B C 1
ATOM 8441 O O . LEU B 1 193 ? 24.219 -4.789 10.203 1 96.88 193 LEU B O 1
ATOM 8445 N N . TRP B 1 194 ? 23.516 -6.133 8.492 1 97.44 194 TRP B N 1
ATOM 8446 C CA . TRP B 1 194 ? 22.281 -5.375 8.305 1 97.44 194 TRP B CA 1
ATOM 8447 C C . TRP B 1 194 ? 21.172 -5.906 9.203 1 97.44 194 TRP B C 1
ATOM 8449 O O . TRP B 1 194 ? 21.047 -7.121 9.398 1 97.44 194 TRP B O 1
ATOM 8459 N N . GLU B 1 195 ? 20.312 -5.008 9.727 1 96.62 195 GLU B N 1
ATOM 8460 C CA . GLU B 1 195 ? 19.203 -5.387 10.594 1 96.62 195 GLU B CA 1
ATOM 8461 C C . GLU B 1 195 ? 17.859 -5.129 9.914 1 96.62 195 GLU B C 1
ATOM 8463 O O . GLU B 1 195 ? 16.891 -5.848 10.156 1 96.62 195 GLU B O 1
ATOM 8468 N N . PHE B 1 196 ? 17.797 -4.105 9.094 1 97.5 196 PHE B N 1
ATOM 8469 C CA . PHE B 1 196 ? 16.516 -3.662 8.555 1 97.5 196 PHE B CA 1
ATOM 8470 C C . PHE B 1 196 ? 16.609 -3.424 7.055 1 97.5 196 PHE B C 1
ATOM 8472 O O . PHE B 1 196 ? 17.453 -2.652 6.598 1 97.5 196 PHE B O 1
ATOM 8479 N N . PRO B 1 197 ? 15.812 -4.133 6.285 1 96.62 197 PRO B N 1
ATOM 8480 C CA . PRO B 1 197 ? 15.758 -3.803 4.859 1 96.62 197 PRO B CA 1
ATOM 8481 C C . PRO B 1 197 ? 15.047 -2.477 4.59 1 96.62 197 PRO B C 1
ATOM 8483 O O . PRO B 1 197 ? 13.984 -2.213 5.148 1 96.62 197 PRO B O 1
ATOM 8486 N N . THR B 1 198 ? 15.602 -1.653 3.789 1 93.19 198 THR B N 1
ATOM 8487 C CA . THR B 1 198 ? 15.07 -0.302 3.654 1 93.19 198 THR B CA 1
ATOM 8488 C C . THR B 1 198 ? 14.711 -0.005 2.201 1 93.19 198 THR B C 1
ATOM 8490 O O . THR B 1 198 ? 14.242 1.09 1.883 1 93.19 198 THR B O 1
ATOM 8493 N N . VAL B 1 199 ? 14.992 -0.938 1.205 1 86.38 199 VAL B N 1
ATOM 8494 C CA . VAL B 1 199 ? 14.445 -0.873 -0.146 1 86.38 199 VAL B CA 1
ATOM 8495 C C . VAL B 1 199 ? 13.422 -1.991 -0.345 1 86.38 199 VAL B C 1
ATOM 8497 O O . VAL B 1 199 ? 13.734 -3.166 -0.128 1 86.38 199 VAL B O 1
ATOM 8500 N N . SER B 1 200 ? 12.312 -1.822 -0.325 1 92.12 200 SER B N 1
ATOM 8501 C CA . SER B 1 200 ? 11.32 -1.093 -1.106 1 92.12 200 SER B CA 1
ATOM 8502 C C . SER B 1 200 ? 10.992 0.249 -0.462 1 92.12 200 SER B C 1
ATOM 8504 O O . SER B 1 200 ? 10.523 0.297 0.678 1 92.12 200 SER B O 1
ATOM 8506 N N . MET B 1 201 ? 11.156 1.235 -1.097 1 92.62 201 MET B N 1
ATOM 8507 C CA . MET B 1 201 ? 11.008 2.566 -0.513 1 92.62 201 MET B CA 1
ATOM 8508 C C . MET B 1 201 ? 9.617 2.738 0.096 1 92.62 201 MET B C 1
ATOM 8510 O O . MET B 1 201 ? 8.633 2.262 -0.46 1 92.62 201 MET B O 1
ATOM 8514 N N . GLY B 1 202 ? 9.547 3.467 1.23 1 95.62 202 GLY B N 1
ATOM 8515 C CA . GLY B 1 202 ? 8.312 3.682 1.968 1 95.62 202 GLY B CA 1
ATOM 8516 C C . GLY B 1 202 ? 8.117 2.695 3.105 1 95.62 202 GLY B C 1
ATOM 8517 O O . GLY B 1 202 ? 7.539 3.041 4.141 1 95.62 202 GLY B O 1
ATOM 8518 N N . LEU B 1 203 ? 8.586 1.475 2.975 1 97.19 203 LEU B N 1
ATOM 8519 C CA . LEU B 1 203 ? 8.398 0.467 4.012 1 97.19 203 LEU B CA 1
ATOM 8520 C C . LEU B 1 203 ? 9.32 0.726 5.195 1 97.19 203 LEU B C 1
ATOM 8522 O O . LEU B 1 203 ? 8.977 0.422 6.34 1 97.19 203 LEU B O 1
ATOM 8526 N N . GLY B 1 204 ? 10.555 1.296 4.91 1 97.31 204 GLY B N 1
ATOM 8527 C CA . GLY B 1 204 ? 11.477 1.652 5.977 1 97.31 204 GLY B CA 1
ATOM 8528 C C . GLY B 1 204 ? 10.875 2.598 6.996 1 97.31 204 GLY B C 1
ATOM 8529 O O . GLY B 1 204 ? 10.82 2.283 8.188 1 97.31 204 GLY B O 1
ATOM 8530 N N . PRO B 1 205 ? 10.375 3.715 6.484 1 97.94 205 PRO B N 1
ATOM 8531 C CA . PRO B 1 205 ? 9.789 4.672 7.426 1 97.94 205 PRO B CA 1
ATOM 8532 C C . PRO B 1 205 ? 8.633 4.082 8.219 1 97.94 205 PRO B C 1
ATOM 8534 O O . PRO B 1 205 ? 8.523 4.312 9.43 1 97.94 205 PRO B O 1
ATOM 8537 N N . LEU B 1 206 ? 7.695 3.344 7.641 1 98.38 206 LEU B N 1
ATOM 8538 C CA . LEU B 1 206 ? 6.598 2.725 8.375 1 98.38 206 LEU B CA 1
ATOM 8539 C C . LEU B 1 206 ? 7.125 1.747 9.422 1 98.38 206 LEU B C 1
ATOM 8541 O O . LEU B 1 206 ? 6.668 1.751 10.562 1 98.38 206 LEU B O 1
ATOM 8545 N N . SER B 1 207 ? 8.086 0.928 8.984 1 98.38 207 SER B N 1
ATOM 8546 C CA . SER B 1 207 ? 8.672 -0.06 9.883 1 98.38 207 SER B CA 1
ATOM 8547 C C . SER B 1 207 ? 9.359 0.611 11.07 1 98.38 207 SER B C 1
ATOM 8549 O O . SER B 1 207 ? 9.352 0.081 12.18 1 98.38 207 SER B O 1
ATOM 8551 N N . ALA B 1 208 ? 10.008 1.726 10.844 1 98.81 208 ALA B N 1
ATOM 8552 C CA . ALA B 1 208 ? 10.711 2.436 11.914 1 98.81 208 ALA B CA 1
ATOM 8553 C C . ALA B 1 208 ? 9.734 2.887 13 1 98.81 208 ALA B C 1
ATOM 8555 O O . ALA B 1 208 ? 10.039 2.795 14.195 1 98.81 208 ALA B O 1
ATOM 8556 N N . ILE B 1 209 ? 8.602 3.402 12.609 1 98.75 209 ILE B N 1
ATOM 8557 C CA . ILE B 1 209 ? 7.602 3.857 13.57 1 98.75 209 ILE B CA 1
ATOM 8558 C C . ILE B 1 209 ? 7.125 2.68 14.414 1 98.75 209 ILE B C 1
ATOM 8560 O O . ILE B 1 209 ? 7.07 2.773 15.641 1 98.75 209 ILE B O 1
ATOM 8564 N N . TYR B 1 210 ? 6.812 1.604 13.789 1 98.75 210 TYR B N 1
ATOM 8565 C CA . TYR B 1 210 ? 6.262 0.462 14.516 1 98.75 210 TYR B CA 1
ATOM 8566 C C . TYR B 1 210 ? 7.34 -0.242 15.328 1 98.75 210 TYR B C 1
ATOM 8568 O O . TYR B 1 210 ? 7.047 -0.862 16.359 1 98.75 210 TYR B O 1
ATOM 8576 N N . GLN B 1 211 ? 8.609 -0.133 14.875 1 98.75 211 GLN B N 1
ATOM 8577 C CA . GLN B 1 211 ? 9.695 -0.606 15.727 1 98.75 211 GLN B CA 1
ATOM 8578 C C . GLN B 1 211 ? 9.797 0.214 17 1 98.75 211 GLN B C 1
ATOM 8580 O O . GLN B 1 211 ? 9.961 -0.342 18.094 1 98.75 211 GLN B O 1
ATOM 8585 N N . ALA B 1 212 ? 9.734 1.532 16.875 1 98.81 212 ALA B N 1
ATOM 8586 C CA . ALA B 1 212 ? 9.758 2.398 18.047 1 98.81 212 ALA B CA 1
ATOM 8587 C C . ALA B 1 212 ? 8.602 2.074 18.984 1 98.81 212 ALA B C 1
ATOM 8589 O O . ALA B 1 212 ? 8.773 2.045 20.203 1 98.81 212 ALA B O 1
ATOM 8590 N N . ARG B 1 213 ? 7.43 1.875 18.453 1 98.5 213 ARG B N 1
ATOM 8591 C CA . ARG B 1 213 ? 6.25 1.493 19.219 1 98.5 213 ARG B CA 1
ATOM 8592 C C . ARG B 1 213 ? 6.461 0.153 19.906 1 98.5 213 ARG B C 1
ATOM 8594 O O . ARG B 1 213 ? 6.109 -0.007 21.078 1 98.5 213 ARG B O 1
ATOM 8601 N N . PHE B 1 214 ? 7 -0.838 19.172 1 98.69 214 PHE B N 1
ATOM 8602 C CA . PHE B 1 214 ? 7.191 -2.17 19.734 1 98.69 214 PHE B CA 1
ATOM 8603 C C . PHE B 1 214 ? 8.211 -2.137 20.875 1 98.69 214 PHE B C 1
ATOM 8605 O O . PHE B 1 214 ? 8.086 -2.881 21.844 1 98.69 214 PHE B O 1
ATOM 8612 N N . ASN B 1 215 ? 9.281 -1.225 20.734 1 98.56 215 ASN B N 1
ATOM 8613 C CA . ASN B 1 215 ? 10.188 -1.022 21.859 1 98.56 215 ASN B CA 1
ATOM 8614 C C . ASN B 1 215 ? 9.438 -0.641 23.125 1 98.56 215 ASN B C 1
ATOM 8616 O O . ASN B 1 215 ? 9.672 -1.216 24.188 1 98.56 215 ASN B O 1
ATOM 8620 N N . ARG B 1 216 ? 8.508 0.315 23.016 1 98.06 216 ARG B N 1
ATOM 8621 C CA . ARG B 1 216 ? 7.695 0.722 24.156 1 98.06 216 ARG B CA 1
ATOM 8622 C C . ARG B 1 216 ? 6.836 -0.435 24.656 1 98.06 216 ARG B C 1
ATOM 8624 O O . ARG B 1 216 ? 6.668 -0.615 25.859 1 98.06 216 ARG B O 1
ATOM 8631 N N . TYR B 1 217 ? 6.25 -1.248 23.766 1 98.19 217 TYR B N 1
ATOM 8632 C CA . TYR B 1 217 ? 5.426 -2.41 24.078 1 98.19 217 TYR B CA 1
ATOM 8633 C C . TYR B 1 217 ? 6.203 -3.414 24.922 1 98.19 217 TYR B C 1
ATOM 8635 O O . TYR B 1 217 ? 5.699 -3.9 25.938 1 98.19 217 TYR B O 1
ATOM 8643 N N . LEU B 1 218 ? 7.48 -3.721 24.516 1 98.38 218 LEU B N 1
ATOM 8644 C CA . LEU B 1 218 ? 8.305 -4.676 25.25 1 98.38 218 LEU B CA 1
ATOM 8645 C C . LEU B 1 218 ? 8.547 -4.203 26.688 1 98.38 218 LEU B C 1
ATOM 8647 O O . LEU B 1 218 ? 8.461 -4.996 27.625 1 98.38 218 LEU B O 1
ATOM 8651 N N . THR B 1 219 ? 8.883 -2.93 26.828 1 98 219 THR B N 1
ATOM 8652 C CA . THR B 1 219 ? 9.141 -2.348 28.141 1 98 219 THR B CA 1
ATOM 8653 C C . THR B 1 219 ? 7.875 -2.348 29 1 98 219 THR B C 1
ATOM 8655 O O . THR B 1 219 ? 7.898 -2.754 30.156 1 98 219 THR B O 1
ATOM 8658 N N . ASN B 1 220 ? 6.73 -1.944 28.375 1 98.12 220 ASN B N 1
ATOM 8659 C CA . ASN B 1 220 ? 5.465 -1.844 29.109 1 98.12 220 ASN B CA 1
ATOM 8660 C C . ASN B 1 220 ? 4.93 -3.221 29.484 1 98.12 220 ASN B C 1
ATOM 8662 O O . ASN B 1 220 ? 4.254 -3.365 30.5 1 98.12 220 ASN B O 1
ATOM 8666 N N . ARG B 1 221 ? 5.285 -4.266 28.75 1 97.56 221 ARG B N 1
ATOM 8667 C CA . ARG B 1 221 ? 4.852 -5.637 29 1 97.56 221 ARG B CA 1
ATOM 8668 C C . ARG B 1 221 ? 5.777 -6.32 30.016 1 97.56 221 ARG B C 1
ATOM 8670 O O . ARG B 1 221 ? 5.512 -7.449 30.438 1 97.56 221 ARG B O 1
ATOM 8677 N N . GLY B 1 222 ? 6.871 -5.688 30.391 1 96.94 222 GLY B N 1
ATOM 8678 C CA . GLY B 1 222 ? 7.82 -6.238 31.344 1 96.94 222 GLY B CA 1
ATOM 8679 C C . GLY B 1 222 ? 8.633 -7.387 30.781 1 96.94 222 GLY B C 1
ATOM 8680 O O . GLY B 1 222 ? 9.117 -8.242 31.531 1 96.94 222 GLY B O 1
ATOM 8681 N N . ILE B 1 223 ? 8.766 -7.434 29.422 1 96.81 223 ILE B N 1
ATOM 8682 C CA . ILE B 1 223 ? 9.562 -8.469 28.781 1 96.81 223 ILE B CA 1
ATOM 8683 C C . ILE B 1 223 ? 11.039 -8.102 28.859 1 96.81 223 ILE B C 1
ATOM 8685 O O . ILE B 1 223 ? 11.875 -8.922 29.234 1 96.81 223 ILE B O 1
ATOM 8689 N N . LYS B 1 224 ? 11.359 -6.898 28.469 1 96.56 224 LYS B N 1
ATOM 8690 C CA . LYS B 1 224 ? 12.703 -6.32 28.531 1 96.56 224 LYS B CA 1
ATOM 8691 C C . LYS B 1 224 ? 12.641 -4.797 28.578 1 96.56 224 LYS B C 1
ATOM 8693 O O . LYS B 1 224 ? 11.859 -4.18 27.859 1 96.56 224 LYS B O 1
ATOM 8698 N N . ASP B 1 225 ? 13.367 -4.25 29.438 1 97.31 225 ASP B N 1
ATOM 8699 C CA . ASP B 1 225 ? 13.469 -2.793 29.453 1 97.31 225 ASP B CA 1
ATOM 8700 C C . ASP B 1 225 ? 14.391 -2.291 28.344 1 97.31 225 ASP B C 1
ATOM 8702 O O . ASP B 1 225 ? 15.609 -2.443 28.422 1 97.31 225 ASP B O 1
ATOM 8706 N N . VAL B 1 226 ? 13.82 -1.722 27.328 1 97.25 226 VAL B N 1
ATOM 8707 C CA . VAL B 1 226 ? 14.602 -1.198 26.203 1 97.25 226 VAL B CA 1
ATOM 8708 C C . VAL B 1 226 ? 14.352 0.301 26.062 1 97.25 226 VAL B C 1
ATOM 8710 O O . VAL B 1 226 ? 14.367 0.833 24.953 1 97.25 226 VAL B O 1
ATOM 8713 N N . SER B 1 227 ? 14.094 0.948 27.172 1 95.88 227 SER B N 1
ATOM 8714 C CA . SER B 1 227 ? 13.781 2.373 27.188 1 95.88 227 SER B CA 1
ATOM 8715 C C . SER B 1 227 ? 14.984 3.209 26.766 1 95.88 227 SER B C 1
ATOM 8717 O O . SER B 1 227 ? 14.836 4.379 26.391 1 95.88 227 SER B O 1
ATOM 8719 N N . ALA B 1 228 ? 16.141 2.598 26.75 1 95.62 228 ALA B N 1
ATOM 8720 C CA . ALA B 1 228 ? 17.359 3.322 26.391 1 95.62 228 ALA B CA 1
ATOM 8721 C C . ALA B 1 228 ? 17.594 3.25 24.875 1 95.62 228 ALA B C 1
ATOM 8723 O O . ALA B 1 228 ? 18.438 3.977 24.344 1 95.62 228 ALA B O 1
ATOM 8724 N N . SER B 1 229 ? 16.844 2.432 24.188 1 97.31 229 SER B N 1
ATOM 8725 C CA . SER B 1 229 ? 17.031 2.289 22.75 1 97.31 229 SER B CA 1
ATOM 8726 C C . SER B 1 229 ? 16.312 3.406 22 1 97.31 229 SER B C 1
ATOM 8728 O O . SER B 1 229 ? 15.234 3.84 22.391 1 97.31 229 SER B O 1
ATOM 8730 N N . HIS B 1 230 ? 16.938 3.887 20.953 1 98.25 230 HIS B N 1
ATOM 8731 C CA . HIS B 1 230 ? 16.375 4.895 20.047 1 98.25 230 HIS B CA 1
ATOM 8732 C C . HIS B 1 230 ? 16.328 4.383 18.625 1 98.25 230 HIS B C 1
ATOM 8734 O O . HIS B 1 230 ? 17.172 3.588 18.203 1 98.25 230 HIS B O 1
ATOM 8740 N N . VAL B 1 231 ? 15.273 4.668 17.922 1 98.75 231 VAL B N 1
ATOM 8741 C CA . VAL B 1 231 ? 15.133 4.305 16.516 1 98.75 231 VAL B CA 1
ATOM 8742 C C . VAL B 1 231 ? 15.461 5.512 15.641 1 98.75 231 VAL B C 1
ATOM 8744 O O . VAL B 1 231 ? 14.867 6.582 15.797 1 98.75 231 VAL B O 1
ATOM 8747 N N . TRP B 1 232 ? 16.391 5.379 14.734 1 98.81 232 TRP B N 1
ATOM 8748 C CA . TRP B 1 232 ? 16.766 6.379 13.742 1 98.81 232 TRP B CA 1
ATOM 8749 C C . TRP B 1 232 ? 16.391 5.922 12.336 1 98.81 232 TRP B C 1
ATOM 8751 O O . TRP B 1 232 ? 16.734 4.812 11.922 1 98.81 232 TRP B O 1
ATOM 8761 N N . ALA B 1 233 ? 15.664 6.703 11.656 1 98.69 233 ALA B N 1
ATOM 8762 C CA . ALA B 1 233 ? 15.344 6.383 10.266 1 98.69 233 ALA B CA 1
ATOM 8763 C C . ALA B 1 233 ? 15.867 7.465 9.32 1 98.69 233 ALA B C 1
ATOM 8765 O O . ALA B 1 233 ? 15.477 8.633 9.43 1 98.69 233 ALA B O 1
ATOM 8766 N N . PHE B 1 234 ? 16.75 7.109 8.469 1 98.56 234 PHE B N 1
ATOM 8767 C CA . PHE B 1 234 ? 17.281 8.008 7.449 1 98.56 234 PHE B CA 1
ATOM 8768 C C . PHE B 1 234 ? 16.516 7.863 6.145 1 98.56 234 PHE B C 1
ATOM 8770 O O . PHE B 1 234 ? 16.469 6.781 5.559 1 98.56 234 PHE B O 1
ATOM 8777 N N . LEU B 1 235 ? 15.93 8.945 5.691 1 97.75 235 LEU B N 1
ATOM 8778 C CA . LEU B 1 235 ? 14.961 8.906 4.598 1 97.75 235 LEU B CA 1
ATOM 8779 C C . LEU B 1 235 ? 15.289 9.969 3.553 1 97.75 235 LEU B C 1
ATOM 8781 O O . LEU B 1 235 ? 15.992 10.938 3.844 1 97.75 235 LEU B O 1
ATOM 8785 N N . GLY B 1 236 ? 14.852 9.688 2.326 1 96.62 236 GLY B N 1
ATOM 8786 C CA . GLY B 1 236 ? 14.93 10.695 1.282 1 96.62 236 GLY B CA 1
ATOM 8787 C C . GLY B 1 236 ? 13.672 11.531 1.167 1 96.62 236 GLY B C 1
ATOM 8788 O O . GLY B 1 236 ? 12.57 11.047 1.422 1 96.62 236 GLY B O 1
ATOM 8789 N N . ASP B 1 237 ? 13.844 12.812 0.708 1 96.44 237 ASP B N 1
ATOM 8790 C CA . ASP B 1 237 ? 12.68 13.68 0.546 1 96.44 237 ASP B CA 1
ATOM 8791 C C . ASP B 1 237 ? 11.742 13.148 -0.541 1 96.44 237 ASP B C 1
ATOM 8793 O O . ASP B 1 237 ? 10.523 13.195 -0.394 1 96.44 237 ASP B O 1
ATOM 8797 N N . GLY B 1 238 ? 12.297 12.555 -1.619 1 95.19 238 GLY B N 1
ATOM 8798 C CA . GLY B 1 238 ? 11.461 11.953 -2.645 1 95.19 238 GLY B CA 1
ATOM 8799 C C . GLY B 1 238 ? 10.695 10.734 -2.152 1 95.19 238 GLY B C 1
ATOM 8800 O O . GLY B 1 238 ? 9.555 10.5 -2.572 1 95.19 238 GLY B O 1
ATOM 8801 N N . GLU B 1 239 ? 11.281 9.984 -1.229 1 95 239 GLU B N 1
ATOM 8802 C CA . GLU B 1 239 ? 10.688 8.773 -0.678 1 95 239 GLU B CA 1
ATOM 8803 C C . GLU B 1 239 ? 9.398 9.078 0.081 1 95 239 GLU B C 1
ATOM 8805 O O . GLU B 1 239 ? 8.539 8.211 0.234 1 95 239 GLU B O 1
ATOM 8810 N N . MET B 1 240 ? 9.195 10.258 0.476 1 96.81 240 MET B N 1
ATOM 8811 C CA . MET B 1 240 ? 8.047 10.656 1.288 1 96.81 240 MET B CA 1
ATOM 8812 C C . MET B 1 240 ? 6.773 10.68 0.453 1 96.81 240 MET B C 1
ATOM 8814 O O . MET B 1 240 ? 5.672 10.781 0.998 1 96.81 240 MET B O 1
ATOM 8818 N N . ASP B 1 241 ? 6.949 10.453 -0.899 1 95.94 241 ASP B N 1
ATOM 8819 C CA . ASP B 1 241 ? 5.777 10.367 -1.764 1 95.94 241 ASP B CA 1
ATOM 8820 C C . ASP B 1 241 ? 5.062 9.031 -1.593 1 95.94 241 ASP B C 1
ATOM 8822 O O . ASP B 1 241 ? 3.893 8.891 -1.954 1 95.94 241 ASP B O 1
ATOM 8826 N N . GLU B 1 242 ? 5.746 8.031 -1.057 1 96.94 242 GLU B N 1
ATOM 8827 C CA . GLU B 1 242 ? 5.16 6.711 -0.867 1 96.94 242 GLU B CA 1
ATOM 8828 C C . GLU B 1 242 ? 4.09 6.734 0.221 1 96.94 242 GLU B C 1
ATOM 8830 O O . GLU B 1 242 ? 4.262 7.379 1.256 1 96.94 242 GLU B O 1
ATOM 8835 N N . PRO B 1 243 ? 2.973 6.039 0.03 1 97.06 243 PRO B N 1
ATOM 8836 C CA . PRO B 1 243 ? 1.911 6.035 1.039 1 97.06 243 PRO B CA 1
ATOM 8837 C C . PRO B 1 243 ? 2.402 5.57 2.408 1 97.06 243 PRO B C 1
ATOM 8839 O O . PRO B 1 243 ? 2.051 6.168 3.43 1 97.06 243 PRO B O 1
ATOM 8842 N N . GLU B 1 244 ? 3.23 4.586 2.441 1 97.25 244 GLU B N 1
ATOM 8843 C CA . GLU B 1 244 ? 3.672 3.996 3.701 1 97.25 244 GLU B CA 1
ATOM 8844 C C . GLU B 1 244 ? 4.594 4.941 4.461 1 97.25 244 GLU B C 1
ATOM 8846 O O . GLU B 1 244 ? 4.699 4.863 5.688 1 97.25 244 GLU B O 1
ATOM 8851 N N . SER B 1 245 ? 5.25 5.91 3.752 1 97.62 245 SER B N 1
ATOM 8852 C CA . SER B 1 245 ? 6.18 6.832 4.398 1 97.62 245 SER B CA 1
ATOM 8853 C C . SER B 1 245 ? 5.453 7.777 5.348 1 97.62 245 SER B C 1
ATOM 8855 O O . SER B 1 245 ? 6.047 8.289 6.301 1 97.62 245 SER B O 1
ATOM 8857 N N . THR B 1 246 ? 4.156 7.996 5.137 1 96.81 246 THR B N 1
ATOM 8858 C CA . THR B 1 246 ? 3.461 9.008 5.926 1 96.81 246 THR B CA 1
ATOM 8859 C C . THR B 1 246 ? 2.283 8.391 6.676 1 96.81 246 THR B C 1
ATOM 8861 O O . THR B 1 246 ? 1.625 9.062 7.473 1 96.81 246 THR B O 1
ATOM 8864 N N . ALA B 1 247 ? 2.053 7.141 6.504 1 94.88 247 ALA B N 1
ATOM 8865 C CA . ALA B 1 247 ? 0.826 6.465 6.926 1 94.88 247 ALA B CA 1
ATOM 8866 C C . ALA B 1 247 ? 0.66 6.52 8.438 1 94.88 247 ALA B C 1
ATOM 8868 O O . ALA B 1 247 ? -0.461 6.621 8.945 1 94.88 247 ALA B O 1
ATOM 8869 N N . ALA B 1 248 ? 1.742 6.438 9.211 1 97.81 248 ALA B N 1
ATOM 8870 C CA . ALA B 1 248 ? 1.621 6.246 10.656 1 97.81 248 ALA B CA 1
ATOM 8871 C C . ALA B 1 248 ? 2.197 7.434 11.422 1 97.81 248 ALA B C 1
ATOM 8873 O O . ALA B 1 248 ? 2.49 7.332 12.609 1 97.81 248 ALA B O 1
ATOM 8874 N N . LEU B 1 249 ? 2.322 8.609 10.75 1 98.38 249 LEU B N 1
ATOM 8875 C CA . LEU B 1 249 ? 2.902 9.766 11.422 1 98.38 249 LEU B CA 1
ATOM 8876 C C . LEU B 1 249 ? 2.057 10.18 12.617 1 98.38 249 LEU B C 1
ATOM 8878 O O . LEU B 1 249 ? 2.592 10.461 13.695 1 98.38 249 LEU B O 1
ATOM 8882 N N . ALA B 1 250 ? 0.746 10.164 12.469 1 97.44 250 ALA B N 1
ATOM 8883 C CA . ALA B 1 250 ? -0.139 10.578 13.555 1 97.44 250 ALA B CA 1
ATOM 8884 C C . ALA B 1 250 ? -0.101 9.578 14.711 1 97.44 250 ALA B C 1
ATOM 8886 O O . ALA B 1 250 ? -0.207 9.961 15.875 1 97.44 250 ALA B O 1
ATOM 8887 N N . LEU B 1 251 ? 0.02 8.297 14.383 1 97.56 251 LEU B N 1
ATOM 8888 C CA . LEU B 1 251 ? 0.13 7.27 15.414 1 97.56 251 LEU B CA 1
ATOM 8889 C C . LEU B 1 251 ? 1.365 7.5 16.281 1 97.56 251 LEU B C 1
ATOM 8891 O O . LEU B 1 251 ? 1.293 7.406 17.5 1 97.56 251 LEU B O 1
ATOM 8895 N N . ALA B 1 252 ? 2.486 7.773 15.602 1 98.44 252 ALA B N 1
ATOM 8896 C CA . ALA B 1 252 ? 3.74 7.988 16.328 1 98.44 252 ALA B CA 1
ATOM 8897 C C . ALA B 1 252 ? 3.598 9.117 17.344 1 98.44 252 ALA B C 1
ATOM 8899 O O . ALA B 1 252 ? 4.059 9 18.484 1 98.44 252 ALA B O 1
ATOM 8900 N N . ALA B 1 253 ? 2.955 10.164 16.938 1 97.81 253 ALA B N 1
ATOM 8901 C CA . ALA B 1 253 ? 2.777 11.32 17.812 1 97.81 253 ALA B CA 1
ATOM 8902 C C . ALA B 1 253 ? 1.771 11.016 18.922 1 97.81 253 ALA B C 1
ATOM 8904 O O . ALA B 1 253 ? 1.97 11.406 20.078 1 97.81 253 ALA B O 1
ATOM 8905 N N . ARG B 1 254 ? 0.671 10.391 18.594 1 95.44 254 ARG B N 1
ATOM 8906 C CA . ARG B 1 254 ? -0.368 10.055 19.562 1 95.44 254 ARG B CA 1
ATOM 8907 C C . ARG B 1 254 ? 0.196 9.203 20.688 1 95.44 254 ARG B C 1
ATOM 8909 O O . ARG B 1 254 ? -0.228 9.336 21.844 1 95.44 254 ARG B O 1
ATOM 8916 N N . GLU B 1 255 ? 1.171 8.383 20.359 1 96.81 255 GLU B N 1
ATOM 8917 C CA . GLU B 1 255 ? 1.737 7.492 21.375 1 96.81 255 GLU B CA 1
ATOM 8918 C C . GLU B 1 255 ? 3.002 8.086 21.984 1 96.81 255 GLU B C 1
ATOM 8920 O O . GLU B 1 255 ? 3.691 7.418 22.766 1 96.81 255 GLU B O 1
ATOM 8925 N N . GLY B 1 256 ? 3.328 9.305 21.625 1 97.5 256 GLY B N 1
ATOM 8926 C CA . GLY B 1 256 ? 4.434 10.023 22.234 1 97.5 256 GLY B CA 1
ATOM 8927 C C . GLY B 1 256 ? 5.777 9.367 22 1 97.5 256 GLY B C 1
ATOM 8928 O O . GLY B 1 256 ? 6.613 9.305 22.906 1 97.5 256 GLY B O 1
ATOM 8929 N N . LEU B 1 257 ? 6.059 8.867 20.797 1 98.44 257 LEU B N 1
ATOM 8930 C CA . LEU B 1 257 ? 7.262 8.094 20.516 1 98.44 257 LEU B CA 1
ATOM 8931 C C . LEU B 1 257 ? 8.484 9.008 20.406 1 98.44 257 LEU B C 1
ATOM 8933 O O . LEU B 1 257 ? 9.086 9.125 19.344 1 98.44 257 LEU B O 1
ATOM 8937 N N . ASP B 1 258 ? 8.898 9.539 21.578 1 98.56 258 ASP B N 1
ATOM 8938 C CA . ASP B 1 258 ? 10.07 10.406 21.609 1 98.56 258 ASP B CA 1
ATOM 8939 C C . ASP B 1 258 ? 11.359 9.586 21.531 1 98.56 258 ASP B C 1
ATOM 8941 O O . ASP B 1 258 ? 12.453 10.148 21.578 1 98.56 258 ASP B O 1
ATOM 8945 N N . ASN B 1 259 ? 11.227 8.211 21.344 1 98.62 259 ASN B N 1
ATOM 8946 C CA . ASN B 1 259 ? 12.352 7.34 21.047 1 98.62 259 ASN B CA 1
ATOM 8947 C C . ASN B 1 259 ? 12.531 7.16 19.531 1 98.62 259 ASN B C 1
ATOM 8949 O O . ASN B 1 259 ? 13.148 6.184 19.094 1 98.62 259 ASN B O 1
ATOM 8953 N N . LEU B 1 260 ? 11.938 7.98 18.719 1 98.88 260 LEU B N 1
ATOM 8954 C CA . LEU B 1 260 ? 11.992 7.898 17.266 1 98.88 260 LEU B CA 1
ATOM 8955 C C . LEU B 1 260 ? 12.445 9.227 16.656 1 98.88 260 LEU B C 1
ATOM 8957 O O . LEU B 1 260 ? 11.898 10.281 16.984 1 98.88 260 LEU B O 1
ATOM 8961 N N . THR B 1 261 ? 13.445 9.188 15.797 1 98.94 261 THR B N 1
ATOM 8962 C CA . THR B 1 261 ? 13.883 10.344 15.023 1 98.94 261 THR B CA 1
ATOM 8963 C C . THR B 1 261 ? 13.969 10.008 13.539 1 98.94 261 THR B C 1
ATOM 8965 O O . THR B 1 261 ? 14.695 9.086 13.148 1 98.94 261 THR B O 1
ATOM 8968 N N . TYR B 1 262 ? 13.195 10.68 12.734 1 98.81 262 TYR B N 1
ATOM 8969 C CA . TYR B 1 262 ? 13.383 10.68 11.289 1 98.81 262 TYR B CA 1
ATOM 8970 C C . TYR B 1 262 ? 14.43 11.711 10.875 1 98.81 262 TYR B C 1
ATOM 8972 O O . TYR B 1 262 ? 14.414 12.852 11.359 1 98.81 262 TYR B O 1
ATOM 8980 N N . VAL B 1 263 ? 15.375 11.352 10.094 1 98.88 263 VAL B N 1
ATOM 8981 C CA . VAL B 1 263 ? 16.297 12.273 9.438 1 98.88 263 VAL B CA 1
ATOM 8982 C C . VAL B 1 263 ? 16.078 12.25 7.93 1 98.88 263 VAL B C 1
ATOM 8984 O O . VAL B 1 263 ? 16.484 11.297 7.254 1 98.88 263 VAL B O 1
ATOM 8987 N N . ILE B 1 264 ? 15.484 13.297 7.41 1 98.5 264 ILE B N 1
ATOM 8988 C CA . ILE B 1 264 ? 15.172 13.336 5.988 1 98.5 264 ILE B CA 1
ATOM 8989 C C . ILE B 1 264 ? 16.219 14.172 5.254 1 98.5 264 ILE B C 1
ATOM 8991 O O . ILE B 1 264 ? 16.406 15.352 5.555 1 98.5 264 ILE B O 1
ATOM 8995 N N . ASN B 1 265 ? 16.922 13.5 4.336 1 97.88 265 ASN B N 1
ATOM 8996 C CA . ASN B 1 265 ? 17.859 14.18 3.445 1 97.88 265 ASN B CA 1
ATOM 8997 C C . ASN B 1 265 ? 17.125 14.961 2.357 1 97.88 265 ASN B C 1
ATOM 8999 O O . ASN B 1 265 ? 16.75 14.398 1.33 1 97.88 265 ASN B O 1
ATOM 9003 N N . CYS B 1 266 ? 17 16.297 2.59 1 97.75 266 CYS B N 1
ATOM 9004 C CA . CYS B 1 266 ? 16.312 17.156 1.631 1 97.75 266 CYS B CA 1
ATOM 9005 C C . CYS B 1 266 ? 17.297 17.703 0.601 1 97.75 266 CYS B C 1
ATOM 9007 O O . CYS B 1 266 ? 17.578 18.906 0.581 1 97.75 266 CYS B O 1
ATOM 9009 N N . ASN B 1 267 ? 17.688 16.828 -0.307 1 94.62 267 ASN B N 1
ATOM 9010 C CA . ASN B 1 267 ? 18.594 17.266 -1.367 1 94.62 267 ASN B CA 1
ATOM 9011 C C . ASN B 1 267 ? 17.828 17.828 -2.561 1 94.62 267 ASN B C 1
ATOM 9013 O O . ASN B 1 267 ? 18.438 18.203 -3.568 1 94.62 267 ASN B O 1
ATOM 9017 N N . LEU B 1 268 ? 16.516 17.844 -2.51 1 93.69 268 LEU B N 1
ATOM 9018 C CA . LEU B 1 268 ? 15.57 18.531 -3.389 1 93.69 268 LEU B CA 1
ATOM 9019 C C . LEU B 1 268 ? 15.469 17.812 -4.734 1 93.69 268 LEU B C 1
ATOM 9021 O O . LEU B 1 268 ? 14.781 18.297 -5.645 1 93.69 268 LEU B O 1
ATOM 9025 N N . GLN B 1 269 ? 16.109 16.625 -4.855 1 89.94 269 GLN B N 1
ATOM 9026 C CA . GLN B 1 269 ? 16.125 15.898 -6.125 1 89.94 269 GLN B CA 1
ATOM 9027 C C . GLN B 1 269 ? 15.68 14.445 -5.934 1 89.94 269 GLN B C 1
ATOM 9029 O O . GLN B 1 269 ? 15.938 13.852 -4.883 1 89.94 269 GLN B O 1
ATOM 9034 N N . ARG B 1 270 ? 15 13.977 -6.934 1 89.19 270 ARG B N 1
ATOM 9035 C CA . ARG B 1 270 ? 14.75 12.547 -7.094 1 89.19 270 ARG B CA 1
ATOM 9036 C C . ARG B 1 270 ? 15.336 12.031 -8.406 1 89.19 270 ARG B C 1
ATOM 9038 O O . ARG B 1 270 ? 16.266 12.633 -8.953 1 89.19 270 ARG B O 1
ATOM 9045 N N . LEU B 1 271 ? 14.883 10.93 -8.977 1 82.19 271 LEU B N 1
ATOM 9046 C CA . LEU B 1 271 ? 15.57 10.281 -10.086 1 82.19 271 LEU B CA 1
ATOM 9047 C C . LEU B 1 271 ? 15.414 11.094 -11.367 1 82.19 271 LEU B C 1
ATOM 9049 O O . LEU B 1 271 ? 16.375 11.273 -12.117 1 82.19 271 LEU B O 1
ATOM 9053 N N . ASP B 1 272 ? 14.219 11.641 -11.602 1 85.75 272 ASP B N 1
ATOM 9054 C CA . ASP B 1 272 ? 13.938 12.312 -12.867 1 85.75 272 ASP B CA 1
ATOM 9055 C C . ASP B 1 272 ? 14.211 13.812 -12.766 1 85.75 272 ASP B C 1
ATOM 9057 O O . ASP B 1 272 ? 14.43 14.477 -13.781 1 85.75 272 ASP B O 1
ATOM 9061 N N . GLY B 1 273 ? 14.164 14.352 -11.578 1 88.06 273 GLY B N 1
ATOM 9062 C CA . GLY B 1 273 ? 14.281 15.781 -11.383 1 88.06 273 GLY B CA 1
ATOM 9063 C C . GLY B 1 273 ? 13.992 16.219 -9.953 1 88.06 273 GLY B C 1
ATOM 9064 O O . GLY B 1 273 ? 14.156 15.43 -9.016 1 88.06 273 GLY B O 1
ATOM 9065 N N . PRO B 1 274 ? 13.641 17.531 -9.836 1 90.69 274 PRO B N 1
ATOM 9066 C CA . PRO B 1 274 ? 13.359 18.031 -8.492 1 90.69 274 PRO B CA 1
ATOM 9067 C C . PRO B 1 274 ? 12.156 17.344 -7.844 1 90.69 274 PRO B C 1
ATOM 9069 O O . PRO B 1 274 ? 11.219 16.953 -8.539 1 90.69 274 PRO B O 1
ATOM 9072 N N . VAL B 1 275 ? 12.148 17.219 -6.523 1 93 275 VAL B N 1
ATOM 9073 C CA . VAL B 1 275 ? 11.062 16.609 -5.762 1 93 275 VAL B CA 1
ATOM 9074 C C . VAL B 1 275 ? 9.812 17.484 -5.867 1 93 275 VAL B C 1
ATOM 9076 O O . VAL B 1 275 ? 8.734 17 -6.207 1 93 275 VAL B O 1
ATOM 9079 N N . ARG B 1 276 ? 9.938 18.766 -5.574 1 95 276 ARG B N 1
ATOM 9080 C CA . ARG B 1 276 ? 8.898 19.781 -5.715 1 95 276 ARG B CA 1
ATOM 9081 C C . ARG B 1 276 ? 9.375 20.938 -6.594 1 95 276 ARG B C 1
ATOM 9083 O O . ARG B 1 276 ? 9.672 22.016 -6.098 1 95 276 ARG B O 1
ATOM 9090 N N . ALA B 1 277 ? 9.297 20.703 -7.867 1 93.69 277 ALA B N 1
ATOM 9091 C CA . ALA B 1 277 ? 9.945 21.625 -8.805 1 93.69 277 ALA B CA 1
ATOM 9092 C C . ALA B 1 277 ? 9.445 23.047 -8.617 1 93.69 277 ALA B C 1
ATOM 9094 O O . ALA B 1 277 ? 10.242 23.969 -8.367 1 93.69 277 ALA B O 1
ATOM 9095 N N . ASN B 1 278 ? 8.117 23.234 -8.625 1 95.5 278 ASN B N 1
ATOM 9096 C CA . ASN B 1 278 ? 7.496 24.547 -8.531 1 95.5 278 ASN B CA 1
ATOM 9097 C C . ASN B 1 278 ? 7.238 24.953 -7.082 1 95.5 278 ASN B C 1
ATOM 9099 O O . ASN B 1 278 ? 6.723 26.047 -6.816 1 95.5 278 ASN B O 1
ATOM 9103 N N . PHE B 1 279 ? 7.621 24.094 -6.145 1 95.31 279 PHE B N 1
ATOM 9104 C CA . PHE B 1 279 ? 7.23 24.281 -4.75 1 95.31 279 PHE B CA 1
ATOM 9105 C C . PHE B 1 279 ? 8.414 24.031 -3.824 1 95.31 279 PHE B C 1
ATOM 9107 O O . PHE B 1 279 ? 9.57 24.188 -4.23 1 95.31 279 PHE B O 1
ATOM 9114 N N . ARG B 1 280 ? 8.102 23.891 -2.518 1 95.81 280 ARG B N 1
ATOM 9115 C CA . ARG B 1 280 ? 9.164 23.734 -1.521 1 95.81 280 ARG B CA 1
ATOM 9116 C C . ARG B 1 280 ? 8.906 22.531 -0.62 1 95.81 280 ARG B C 1
ATOM 9118 O O . ARG B 1 280 ? 8.039 22.578 0.254 1 95.81 280 ARG B O 1
ATOM 9125 N N . VAL B 1 281 ? 9.758 21.516 -0.751 1 97.38 281 VAL B N 1
ATOM 9126 C CA . VAL B 1 281 ? 9.531 20.234 -0.094 1 97.38 281 VAL B CA 1
ATOM 9127 C C . VAL B 1 281 ? 9.719 20.375 1.413 1 97.38 281 VAL B C 1
ATOM 9129 O O . VAL B 1 281 ? 8.992 19.766 2.201 1 97.38 281 VAL B O 1
ATOM 9132 N N . VAL B 1 282 ? 10.648 21.219 1.872 1 97.94 282 VAL B N 1
ATOM 9133 C CA . VAL B 1 282 ? 10.938 21.375 3.293 1 97.94 282 VAL B CA 1
ATOM 9134 C C . VAL B 1 282 ? 9.719 21.953 4.008 1 97.94 282 VAL B C 1
ATOM 9136 O O . VAL B 1 282 ? 9.32 21.469 5.066 1 97.94 282 VAL B O 1
ATOM 9139 N N . GLN B 1 283 ? 9.117 23 3.426 1 96.44 283 GLN B N 1
ATOM 9140 C CA . GLN B 1 283 ? 7.938 23.625 4.02 1 96.44 283 GLN B CA 1
ATOM 9141 C C . GLN B 1 283 ? 6.754 22.656 4.023 1 96.44 283 GLN B C 1
ATOM 9143 O O . GLN B 1 283 ? 5.961 22.641 4.969 1 96.44 283 GLN B O 1
ATOM 9148 N N . GLU B 1 284 ? 6.609 21.969 2.904 1 96.69 284 GLU B N 1
ATOM 9149 C CA . GLU B 1 284 ? 5.535 20.984 2.818 1 96.69 284 GLU B CA 1
ATOM 9150 C C . GLU B 1 284 ? 5.668 19.922 3.91 1 96.69 284 GLU B C 1
ATOM 9152 O O . GLU B 1 284 ? 4.695 19.609 4.605 1 96.69 284 GLU B O 1
ATOM 9157 N N . LEU B 1 285 ? 6.867 19.359 4.039 1 98.19 285 LEU B N 1
ATOM 9158 C CA . LEU B 1 285 ? 7.098 18.312 5.039 1 98.19 285 LEU B CA 1
ATOM 9159 C C . LEU B 1 285 ? 6.961 18.891 6.449 1 98.19 285 LEU B C 1
ATOM 9161 O O . LEU B 1 285 ? 6.422 18.219 7.34 1 98.19 285 LEU B O 1
ATOM 9165 N N . GLU B 1 286 ? 7.469 20.094 6.672 1 98 286 GLU B N 1
ATOM 9166 C CA . GLU B 1 286 ? 7.293 20.719 7.98 1 98 286 GLU B CA 1
ATOM 9167 C C . GLU B 1 286 ? 5.824 20.75 8.383 1 98 286 GLU B C 1
ATOM 9169 O O . GLU B 1 286 ? 5.469 20.344 9.492 1 98 286 GLU B O 1
ATOM 9174 N N . ALA B 1 287 ? 5.012 21.25 7.473 1 97.62 287 ALA B N 1
ATOM 9175 C CA . ALA B 1 287 ? 3.584 21.375 7.758 1 97.62 287 ALA B CA 1
ATOM 9176 C C . ALA B 1 287 ? 2.951 20 8.016 1 97.62 287 ALA B C 1
ATOM 9178 O O . ALA B 1 287 ? 2.137 19.859 8.93 1 97.62 287 ALA B O 1
ATOM 9179 N N . GLN B 1 288 ? 3.293 19.062 7.234 1 97.62 288 GLN B N 1
ATOM 9180 C CA . GLN B 1 288 ? 2.725 17.719 7.371 1 97.62 288 GLN B CA 1
ATOM 9181 C C . GLN B 1 288 ? 3.111 17.094 8.703 1 97.62 288 GLN B C 1
ATOM 9183 O O . GLN B 1 288 ? 2.271 16.484 9.383 1 97.62 288 GLN B O 1
ATOM 9188 N N . PHE B 1 289 ? 4.383 17.156 9.023 1 98.56 289 PHE B N 1
ATOM 9189 C CA . PHE B 1 289 ? 4.855 16.562 10.266 1 98.56 289 PHE B CA 1
ATOM 9190 C C . PHE B 1 289 ? 4.301 17.297 11.477 1 98.56 289 PHE B C 1
ATOM 9192 O O . PHE B 1 289 ? 3.926 16.672 12.469 1 98.56 289 PHE B O 1
ATOM 9199 N N . ARG B 1 290 ? 4.242 18.625 11.445 1 97.75 290 ARG B N 1
ATOM 9200 C CA . ARG B 1 290 ? 3.596 19.375 12.523 1 97.75 290 ARG B CA 1
ATOM 9201 C C . ARG B 1 290 ? 2.125 19 12.648 1 97.75 290 ARG B C 1
ATOM 9203 O O . ARG B 1 290 ? 1.617 18.812 13.758 1 97.75 290 ARG B O 1
ATOM 9210 N N . GLY B 1 291 ? 1.493 18.891 11.484 1 97.56 291 GLY B N 1
ATOM 9211 C CA . GLY B 1 291 ? 0.1 18.469 11.477 1 97.56 291 GLY B CA 1
ATOM 9212 C C . GLY B 1 291 ? -0.12 17.094 12.094 1 97.56 291 GLY B C 1
ATOM 9213 O O . GLY B 1 291 ? -1.19 16.828 12.641 1 97.56 291 GLY B O 1
ATOM 9214 N N . ALA B 1 292 ? 0.877 16.312 12.07 1 97.94 292 ALA B N 1
ATOM 9215 C CA . ALA B 1 292 ? 0.793 14.969 12.648 1 97.94 292 ALA B CA 1
ATOM 9216 C C . ALA B 1 292 ? 1.212 14.977 14.117 1 97.94 292 ALA B C 1
ATOM 9218 O O . ALA B 1 292 ? 1.101 13.961 14.805 1 97.94 292 ALA B O 1
ATOM 9219 N N . GLY B 1 293 ? 1.741 16.047 14.594 1 97.5 293 GLY B N 1
ATOM 9220 C CA . GLY B 1 293 ? 2.086 16.172 16 1 97.5 293 GLY B CA 1
ATOM 9221 C C . GLY B 1 293 ? 3.561 15.945 16.281 1 97.5 293 GLY B C 1
ATOM 9222 O O . GLY B 1 293 ? 3.955 15.711 17.422 1 97.5 293 GLY B O 1
ATOM 9223 N N . TRP B 1 294 ? 4.395 16.047 15.273 1 98.44 294 TRP B N 1
ATOM 9224 C CA . TRP B 1 294 ? 5.824 15.789 15.43 1 98.44 294 TRP B CA 1
ATOM 9225 C C . TRP B 1 294 ? 6.562 17.062 15.82 1 98.44 294 TRP B C 1
ATOM 9227 O O . TRP B 1 294 ? 6.109 18.172 15.523 1 98.44 294 TRP B O 1
ATOM 9237 N N . ASN B 1 295 ? 7.676 16.859 16.547 1 97.88 295 ASN B N 1
ATOM 9238 C CA . ASN B 1 295 ? 8.695 17.891 16.656 1 97.88 295 ASN B CA 1
ATOM 9239 C C . ASN B 1 295 ? 9.508 18.031 15.375 1 97.88 295 ASN B C 1
ATOM 9241 O O . ASN B 1 295 ? 9.992 17.047 14.836 1 97.88 295 ASN B O 1
ATOM 9245 N N . VAL B 1 296 ? 9.57 19.25 14.836 1 98.31 296 VAL B N 1
ATOM 9246 C CA . VAL B 1 296 ? 10.273 19.453 13.57 1 98.31 296 VAL B CA 1
ATOM 9247 C C . VAL B 1 296 ? 11.516 20.297 13.805 1 98.31 296 VAL B C 1
ATOM 9249 O O . VAL B 1 296 ? 11.445 21.375 14.391 1 98.31 296 VAL B O 1
ATOM 9252 N N . ILE B 1 297 ? 12.664 19.828 13.359 1 98.56 297 ILE B N 1
ATOM 9253 C CA . ILE B 1 297 ? 13.922 20.562 13.367 1 98.56 297 ILE B CA 1
ATOM 9254 C C . ILE B 1 297 ? 14.43 20.75 11.938 1 98.56 297 ILE B C 1
ATOM 9256 O O . ILE B 1 297 ? 14.656 19.781 11.227 1 98.56 297 ILE B O 1
ATOM 9260 N N . LYS B 1 298 ? 14.602 21.984 11.555 1 98.31 298 LYS B N 1
ATOM 9261 C CA . LYS B 1 298 ? 15.141 22.297 10.234 1 98.31 298 LYS B CA 1
ATOM 9262 C C . LYS B 1 298 ? 16.625 22.625 10.305 1 98.31 298 LYS B C 1
ATOM 9264 O O . LYS B 1 298 ? 17.062 23.422 11.156 1 98.31 298 LYS B O 1
ATOM 9269 N N . VAL B 1 299 ? 17.406 21.984 9.516 1 98.56 299 VAL B N 1
ATOM 9270 C CA . VAL B 1 299 ? 18.828 22.219 9.32 1 98.56 299 VAL B CA 1
ATOM 9271 C C . VAL B 1 299 ? 19.094 22.609 7.867 1 98.56 299 VAL B C 1
ATOM 9273 O O . VAL B 1 299 ? 19.453 21.766 7.047 1 98.56 299 VAL B O 1
ATOM 9276 N N . LEU B 1 300 ? 19.047 23.938 7.594 1 98.38 300 LEU B N 1
ATOM 9277 C CA . LEU B 1 300 ? 18.938 24.344 6.199 1 98.38 300 LEU B CA 1
ATOM 9278 C C . LEU B 1 300 ? 20.219 25.016 5.73 1 98.38 300 LEU B C 1
ATOM 9280 O O . LEU B 1 300 ? 20.688 24.781 4.613 1 98.38 300 LEU B O 1
ATOM 9284 N N . TRP B 1 301 ? 20.75 25.891 6.605 1 98.12 301 TRP B N 1
ATOM 9285 C CA . TRP B 1 301 ? 21.844 26.766 6.164 1 98.12 301 TRP B CA 1
ATOM 9286 C C . TRP B 1 301 ? 23.062 26.609 7.055 1 98.12 301 TRP B C 1
ATOM 9288 O O . TRP B 1 301 ? 22.938 26.406 8.266 1 98.12 301 TRP B O 1
ATOM 9298 N N . GLY B 1 302 ? 24.266 26.688 6.465 1 97.56 302 GLY B N 1
ATOM 9299 C CA . GLY B 1 302 ? 25.516 26.625 7.211 1 97.56 302 GLY B CA 1
ATOM 9300 C C . GLY B 1 302 ? 25.906 27.969 7.797 1 97.56 302 GLY B C 1
ATOM 9301 O O . GLY B 1 302 ? 25.172 28.953 7.684 1 97.56 302 GLY B O 1
ATOM 9302 N N . ASN B 1 303 ? 27.109 28.031 8.336 1 96.56 303 ASN B N 1
ATOM 9303 C CA . ASN B 1 303 ? 27.609 29.188 9.086 1 96.56 303 ASN B CA 1
ATOM 9304 C C . ASN B 1 303 ? 27.797 30.391 8.18 1 96.56 303 ASN B C 1
ATOM 9306 O O . ASN B 1 303 ? 27.703 31.531 8.633 1 96.56 303 ASN B O 1
ATOM 9310 N N . ALA B 1 304 ? 28.062 30.172 6.906 1 97.06 304 ALA B N 1
ATOM 9311 C CA . ALA B 1 304 ? 28.312 31.281 5.98 1 97.06 304 ALA B CA 1
ATOM 9312 C C . ALA B 1 304 ? 27.094 32.188 5.863 1 97.06 304 ALA B C 1
ATOM 9314 O O . ALA B 1 304 ? 27.234 33.375 5.535 1 97.06 304 ALA B O 1
ATOM 9315 N N . TRP B 1 305 ? 25.938 31.703 6.109 1 97.81 305 TRP B N 1
ATOM 9316 C CA . TRP B 1 305 ? 24.703 32.438 5.938 1 97.81 305 TRP B CA 1
ATOM 9317 C C . TRP B 1 305 ? 24.422 33.344 7.137 1 97.81 305 TRP B C 1
ATOM 9319 O O . TRP B 1 305 ? 23.594 34.25 7.07 1 97.81 305 TRP B O 1
ATOM 9329 N N . ASP B 1 306 ? 25.125 33.156 8.273 1 96.75 306 ASP B N 1
ATOM 9330 C CA . ASP B 1 306 ? 24.859 33.875 9.5 1 96.75 306 ASP B CA 1
ATOM 9331 C C . ASP B 1 306 ? 25 35.375 9.273 1 96.75 306 ASP B C 1
ATOM 9333 O O . ASP B 1 306 ? 24.156 36.188 9.734 1 96.75 306 ASP B O 1
ATOM 9337 N N . GLU B 1 307 ? 26.031 35.719 8.586 1 95.44 307 GLU B N 1
ATOM 9338 C CA . GLU B 1 307 ? 26.266 37.156 8.305 1 95.44 307 GLU B CA 1
ATOM 9339 C C . GLU B 1 307 ? 25.125 37.75 7.469 1 95.44 307 GLU B C 1
ATOM 9341 O O . GLU B 1 307 ? 24.688 38.875 7.715 1 95.44 307 GLU B O 1
ATOM 9346 N N . LEU B 1 308 ? 24.672 37 6.496 1 97 308 LEU B N 1
ATOM 9347 C CA . LEU B 1 308 ? 23.594 37.469 5.645 1 97 308 LEU B CA 1
ATOM 9348 C C . LEU B 1 308 ? 22.312 37.688 6.461 1 97 308 LEU B C 1
ATOM 9350 O O . LEU B 1 308 ? 21.625 38.688 6.277 1 97 308 LEU B O 1
ATOM 9354 N N . PHE B 1 309 ? 22.031 36.781 7.332 1 96.69 309 PHE B N 1
ATOM 9355 C CA . PHE B 1 309 ? 20.828 36.875 8.156 1 96.69 309 PHE B CA 1
ATOM 9356 C C . PHE B 1 309 ? 20.906 38.094 9.086 1 96.69 309 PHE B C 1
ATOM 9358 O O . PHE B 1 309 ? 19.906 38.781 9.328 1 96.69 309 PHE B O 1
ATOM 9365 N N . GLN B 1 310 ? 22.109 38.344 9.555 1 93.5 310 GLN B N 1
ATOM 9366 C CA . GLN B 1 310 ? 22.297 39.5 10.43 1 93.5 310 GLN B CA 1
ATOM 9367 C C . GLN B 1 310 ? 22.109 40.812 9.672 1 93.5 310 GLN B C 1
ATOM 9369 O O . GLN B 1 310 ? 21.672 41.812 10.242 1 93.5 310 GLN B O 1
ATOM 9374 N N . LEU B 1 311 ? 22.391 40.781 8.375 1 94.12 311 LEU B N 1
ATOM 9375 C CA . LEU B 1 311 ? 22.312 41.969 7.543 1 94.12 311 LEU B CA 1
ATOM 9376 C C . LEU B 1 311 ? 20.891 42.188 7.039 1 94.12 311 LEU B C 1
ATOM 9378 O O . LEU B 1 311 ? 20.562 43.25 6.516 1 94.12 311 LEU B O 1
ATOM 9382 N N . ASP B 1 312 ? 20.031 41.219 7.191 1 94.44 312 ASP B N 1
ATOM 9383 C CA . ASP B 1 312 ? 18.672 41.25 6.645 1 94.44 312 ASP B CA 1
ATOM 9384 C C . ASP B 1 312 ? 17.75 42.094 7.527 1 94.44 312 ASP B C 1
ATOM 9386 O O . ASP B 1 312 ? 16.766 41.594 8.07 1 94.44 312 ASP B O 1
ATOM 9390 N N . THR B 1 313 ? 17.797 43.375 7.547 1 88.44 313 THR B N 1
ATOM 9391 C CA . THR B 1 313 ? 17.062 44.25 8.438 1 88.44 313 THR B CA 1
ATOM 9392 C C . THR B 1 313 ? 15.648 44.469 7.914 1 88.44 313 THR B C 1
ATOM 9394 O O . THR B 1 313 ? 14.766 44.906 8.664 1 88.44 313 THR B O 1
ATOM 9397 N N . THR B 1 314 ? 15.43 44.156 6.676 1 88.38 314 THR B N 1
ATOM 9398 C CA . THR B 1 314 ? 14.117 44.406 6.082 1 88.38 314 THR B CA 1
ATOM 9399 C C . THR B 1 314 ? 13.305 43.125 6.039 1 88.38 314 THR B C 1
ATOM 9401 O O . THR B 1 314 ? 12.086 43.156 5.824 1 88.38 314 THR B O 1
ATOM 9404 N N . GLY B 1 315 ? 13.969 41.938 6.215 1 91.94 315 GLY B N 1
ATOM 9405 C CA . GLY B 1 315 ? 13.305 40.656 6.074 1 91.94 315 GLY B CA 1
ATOM 9406 C C . GLY B 1 315 ? 13.211 40.188 4.633 1 91.94 315 GLY B C 1
ATOM 9407 O O . GLY B 1 315 ? 12.625 39.156 4.352 1 91.94 315 GLY B O 1
ATOM 9408 N N . ALA B 1 316 ? 13.773 40.938 3.717 1 94.31 316 ALA B N 1
ATOM 9409 C CA . ALA B 1 316 ? 13.688 40.625 2.293 1 94.31 316 ALA B CA 1
ATOM 9410 C C . ALA B 1 316 ? 14.375 39.281 1.985 1 94.31 316 ALA B C 1
ATOM 9412 O O . ALA B 1 316 ? 13.891 38.5 1.149 1 94.31 316 ALA B O 1
ATOM 9413 N N . LEU B 1 317 ? 15.492 39.031 2.656 1 96.44 317 LEU B N 1
ATOM 9414 C CA . LEU B 1 317 ? 16.234 37.781 2.42 1 96.44 317 LEU B CA 1
ATOM 9415 C C . LEU B 1 317 ? 15.406 36.562 2.842 1 96.44 317 LEU B C 1
ATOM 9417 O O . LEU B 1 317 ? 15.266 35.625 2.076 1 96.44 317 LEU B O 1
ATOM 9421 N N . VAL B 1 318 ? 14.859 36.625 4.023 1 95 318 VAL B N 1
ATOM 9422 C CA . VAL B 1 318 ? 14.094 35.5 4.555 1 95 318 VAL B CA 1
ATOM 9423 C C . VAL B 1 318 ? 12.859 35.25 3.697 1 95 318 VAL B C 1
ATOM 9425 O O . VAL B 1 318 ? 12.5 34.094 3.414 1 95 318 VAL B O 1
ATOM 9428 N N . ARG B 1 319 ? 12.188 36.281 3.26 1 93.69 319 ARG B N 1
ATOM 9429 C CA . ARG B 1 319 ? 11.023 36.156 2.385 1 93.69 319 ARG B CA 1
ATOM 9430 C C . ARG B 1 319 ? 11.414 35.5 1.051 1 93.69 319 ARG B C 1
ATOM 9432 O O . ARG B 1 319 ? 10.703 34.625 0.542 1 93.69 319 ARG B O 1
ATOM 9439 N N . ARG B 1 320 ? 12.578 35.969 0.495 1 96.31 320 ARG B N 1
ATOM 9440 C CA . ARG B 1 320 ? 13.047 35.438 -0.783 1 96.31 320 ARG B CA 1
ATOM 9441 C C . ARG B 1 320 ? 13.359 33.938 -0.679 1 96.31 320 ARG B C 1
ATOM 9443 O O . ARG B 1 320 ? 13 33.156 -1.561 1 96.31 320 ARG B O 1
ATOM 9450 N N . LEU B 1 321 ? 13.984 33.562 0.436 1 96.69 321 LEU B N 1
ATOM 9451 C CA . LEU B 1 321 ? 14.328 32.156 0.653 1 96.69 321 LEU B CA 1
ATOM 9452 C C . LEU B 1 321 ? 13.078 31.281 0.719 1 96.69 321 LEU B C 1
ATOM 9454 O O . LEU B 1 321 ? 13.078 30.141 0.258 1 96.69 321 LEU B O 1
ATOM 9458 N N . ARG B 1 322 ? 12.062 31.828 1.229 1 93.62 322 ARG B N 1
ATOM 9459 C CA . ARG B 1 322 ? 10.805 31.109 1.353 1 93.62 322 ARG B CA 1
ATOM 9460 C C . ARG B 1 322 ? 10.086 31.031 0.01 1 93.62 322 ARG B C 1
ATOM 9462 O O . ARG B 1 322 ? 9.344 30.078 -0.245 1 93.62 322 ARG B O 1
ATOM 9469 N N . GLU B 1 323 ? 10.336 31.938 -0.814 1 94.06 323 GLU B N 1
ATOM 9470 C CA . GLU B 1 323 ? 9.609 32.062 -2.074 1 94.06 323 GLU B CA 1
ATOM 9471 C C . GLU B 1 323 ? 10.273 31.219 -3.172 1 94.06 323 GLU B C 1
ATOM 9473 O O . GLU B 1 323 ? 9.602 30.734 -4.082 1 94.06 323 GLU B O 1
ATOM 9478 N N . VAL B 1 324 ? 11.555 31.094 -3.182 1 96.56 324 VAL B N 1
ATOM 9479 C CA . VAL B 1 324 ? 12.312 30.438 -4.246 1 96.56 324 VAL B CA 1
ATOM 9480 C C . VAL B 1 324 ? 11.914 28.969 -4.332 1 96.56 324 VAL B C 1
ATOM 9482 O O . VAL B 1 324 ? 11.969 28.25 -3.336 1 96.56 324 VAL B O 1
ATOM 9485 N N . PRO B 1 325 ? 11.484 28.531 -5.508 1 96.12 325 PRO B N 1
ATOM 9486 C CA . PRO B 1 325 ? 11.141 27.109 -5.668 1 96.12 325 PRO B CA 1
ATOM 9487 C C . PRO B 1 325 ? 12.359 26.188 -5.555 1 96.12 325 PRO B C 1
ATOM 9489 O O . PRO B 1 325 ? 13.484 26.625 -5.824 1 96.12 325 PRO B O 1
ATOM 9492 N N . ASP B 1 326 ? 12.133 24.953 -5.219 1 96.12 326 ASP B N 1
ATOM 9493 C CA . ASP B 1 326 ? 13.195 23.969 -5.031 1 96.12 326 ASP B CA 1
ATOM 9494 C C . ASP B 1 326 ? 14.055 23.844 -6.289 1 96.12 326 ASP B C 1
ATOM 9496 O O . ASP B 1 326 ? 15.281 23.781 -6.203 1 96.12 326 ASP B O 1
ATOM 9500 N N . ALA B 1 327 ? 13.414 23.766 -7.469 1 95.44 327 ALA B N 1
ATOM 9501 C CA . ALA B 1 327 ? 14.156 23.594 -8.711 1 95.44 327 ALA B CA 1
ATOM 9502 C C . ALA B 1 327 ? 15.078 24.797 -8.969 1 95.44 327 ALA B C 1
ATOM 9504 O O . ALA B 1 327 ? 16.172 24.625 -9.523 1 95.44 327 ALA B O 1
ATOM 9505 N N . GLN B 1 328 ? 14.664 25.969 -8.594 1 96.06 328 GLN B N 1
ATOM 9506 C CA . GLN B 1 328 ? 15.5 27.156 -8.766 1 96.06 328 GLN B CA 1
ATOM 9507 C C . GLN B 1 328 ? 16.703 27.125 -7.816 1 96.06 328 GLN B C 1
ATOM 9509 O O . GLN B 1 328 ? 17.781 27.594 -8.164 1 96.06 328 GLN B O 1
ATOM 9514 N N . PHE B 1 329 ? 16.5 26.641 -6.617 1 94.88 329 PHE B N 1
ATOM 9515 C CA . PHE B 1 329 ? 17.625 26.469 -5.711 1 94.88 329 PHE B CA 1
ATOM 9516 C C . PHE B 1 329 ? 18.656 25.531 -6.312 1 94.88 329 PHE B C 1
ATOM 9518 O O . PHE B 1 329 ? 19.859 25.734 -6.141 1 94.88 329 PHE B O 1
ATOM 9525 N N . GLN B 1 330 ? 18.188 24.484 -6.953 1 92.56 330 GLN B N 1
ATOM 9526 C CA . GLN B 1 330 ? 19.109 23.594 -7.637 1 92.56 330 GLN B CA 1
ATOM 9527 C C . GLN B 1 330 ? 19.922 24.328 -8.703 1 92.56 330 GLN B C 1
ATOM 9529 O O . GLN B 1 330 ? 21.125 24.094 -8.852 1 92.56 330 GLN B O 1
ATOM 9534 N N . THR B 1 331 ? 19.219 25.141 -9.453 1 93.94 331 THR B N 1
ATOM 9535 C CA . THR B 1 331 ? 19.891 25.938 -10.484 1 93.94 331 THR B CA 1
ATOM 9536 C C . THR B 1 331 ? 20.922 26.875 -9.859 1 93.94 331 THR B C 1
ATOM 9538 O O . THR B 1 331 ? 22.031 27 -10.367 1 93.94 331 THR B O 1
ATOM 9541 N N . TYR B 1 332 ? 20.594 27.562 -8.75 1 94.94 332 TYR B N 1
ATOM 9542 C CA . TYR B 1 332 ? 21.516 28.469 -8.078 1 94.94 332 TYR B CA 1
ATOM 9543 C C . TYR B 1 332 ? 22.781 27.719 -7.645 1 94.94 332 TYR B C 1
ATOM 9545 O O . TYR B 1 332 ? 23.875 28.297 -7.633 1 94.94 332 TYR B O 1
ATOM 9553 N N . ALA B 1 333 ? 22.656 26.469 -7.328 1 91.88 333 ALA B N 1
ATOM 9554 C CA . ALA B 1 333 ? 23.797 25.672 -6.848 1 91.88 333 ALA B CA 1
ATOM 9555 C C . ALA B 1 333 ? 24.781 25.406 -7.973 1 91.88 333 ALA B C 1
ATOM 9557 O O . ALA B 1 333 ? 25.922 25.016 -7.715 1 91.88 333 ALA B O 1
ATOM 9558 N N . THR B 1 334 ? 24.375 25.656 -9.242 1 90.88 334 THR B N 1
ATOM 9559 C CA . THR B 1 334 ? 25.25 25.312 -10.367 1 90.88 334 THR B CA 1
ATOM 9560 C C . THR B 1 334 ? 25.688 26.562 -11.117 1 90.88 334 THR B C 1
ATOM 9562 O O . THR B 1 334 ? 26.5 26.484 -12.039 1 90.88 334 THR B O 1
ATOM 9565 N N . ARG B 1 335 ? 25.188 27.703 -10.758 1 93.56 335 ARG B N 1
ATOM 9566 C CA . ARG B 1 335 ? 25.469 28.938 -11.5 1 93.56 335 ARG B CA 1
ATOM 9567 C C . ARG B 1 335 ? 26.469 29.812 -10.75 1 93.56 335 ARG B C 1
ATOM 9569 O O . ARG B 1 335 ? 26.703 29.609 -9.555 1 93.56 335 ARG B O 1
ATOM 9576 N N . ASP B 1 336 ? 27.016 30.797 -11.453 1 94.75 336 ASP B N 1
ATOM 9577 C CA . ASP B 1 336 ? 28.062 31.625 -10.859 1 94.75 336 ASP B CA 1
ATOM 9578 C C . ASP B 1 336 ? 27.453 32.781 -10.047 1 94.75 336 ASP B C 1
ATOM 9580 O O . ASP B 1 336 ? 26.234 32.938 -10.023 1 94.75 336 ASP B O 1
ATOM 9584 N N . ALA B 1 337 ? 28.312 33.469 -9.32 1 96.88 337 ALA B N 1
ATOM 9585 C CA . ALA B 1 337 ? 27.891 34.562 -8.422 1 96.88 337 ALA B CA 1
ATOM 9586 C C . ALA B 1 337 ? 27.156 35.656 -9.18 1 96.88 337 ALA B C 1
ATOM 9588 O O . ALA B 1 337 ? 26.234 36.25 -8.641 1 96.88 337 ALA B O 1
ATOM 9589 N N . ALA B 1 338 ? 27.547 35.875 -10.461 1 97 338 ALA B N 1
ATOM 9590 C CA . ALA B 1 338 ? 26.891 36.938 -11.258 1 97 338 ALA B CA 1
ATOM 9591 C C . ALA B 1 338 ? 25.422 36.594 -11.5 1 97 338 ALA B C 1
ATOM 9593 O O . ALA B 1 338 ? 24.547 37.438 -11.391 1 97 338 ALA B O 1
ATOM 9594 N N . TYR B 1 339 ? 25.219 35.375 -11.883 1 96.38 339 TYR B N 1
ATOM 9595 C CA . TYR B 1 339 ? 23.844 34.906 -12.086 1 96.38 339 TYR B CA 1
ATOM 9596 C C . TYR B 1 339 ? 23.031 35.031 -10.805 1 96.38 339 TYR B C 1
ATOM 9598 O O . TYR B 1 339 ? 21.891 35.5 -10.836 1 96.38 339 TYR B O 1
ATOM 9606 N N . ILE B 1 340 ? 23.594 34.625 -9.695 1 97.56 340 ILE B N 1
ATOM 9607 C CA . ILE B 1 340 ? 22.906 34.656 -8.414 1 97.56 340 ILE B CA 1
ATOM 9608 C C . ILE B 1 340 ? 22.594 36.094 -7.996 1 97.56 340 ILE B C 1
ATOM 9610 O O . ILE B 1 340 ? 21.516 36.375 -7.473 1 97.56 340 ILE B O 1
ATOM 9614 N N . ARG B 1 341 ? 23.516 37 -8.203 1 97.06 341 ARG B N 1
ATOM 9615 C CA . ARG B 1 341 ? 23.312 38.406 -7.906 1 97.06 341 ARG B CA 1
ATOM 9616 C C . ARG B 1 341 ? 22.125 38.969 -8.695 1 97.06 341 ARG B C 1
ATOM 9618 O O . ARG B 1 341 ? 21.312 39.719 -8.148 1 97.06 341 ARG B O 1
ATOM 9625 N N . GLU B 1 342 ? 22.078 38.531 -9.922 1 96.75 342 GLU B N 1
ATOM 9626 C CA . GLU B 1 342 ? 21.031 39.062 -10.812 1 96.75 342 GLU B CA 1
ATOM 9627 C C . GLU B 1 342 ? 19.672 38.438 -10.5 1 96.75 342 GLU B C 1
ATOM 9629 O O . GLU B 1 342 ? 18.672 39.156 -10.438 1 96.75 342 GLU B O 1
ATOM 9634 N N . HIS B 1 343 ? 19.672 37.188 -10.289 1 96.44 343 HIS B N 1
ATOM 9635 C CA . HIS B 1 343 ? 18.391 36.469 -10.281 1 96.44 343 HIS B CA 1
ATOM 9636 C C . HIS B 1 343 ? 17.891 36.25 -8.859 1 96.44 343 HIS B C 1
ATOM 9638 O O . HIS B 1 343 ? 16.672 36.188 -8.633 1 96.44 343 HIS B O 1
ATOM 9644 N N . PHE B 1 344 ? 18.734 36.094 -7.883 1 97.88 344 PHE B N 1
ATOM 9645 C CA . PHE B 1 344 ? 18.297 35.938 -6.504 1 97.88 344 PHE B CA 1
ATOM 9646 C C . PHE B 1 344 ? 18.219 37.281 -5.809 1 97.88 344 PHE B C 1
ATOM 9648 O O . PHE B 1 344 ? 17.172 37.688 -5.312 1 97.88 344 PHE B O 1
ATOM 9655 N N . PHE B 1 345 ? 19.328 38.031 -5.75 1 97.69 345 PHE B N 1
ATOM 9656 C CA . PHE B 1 345 ? 19.406 39.281 -5.027 1 97.69 345 PHE B CA 1
ATOM 9657 C C . PHE B 1 345 ? 18.75 40.406 -5.828 1 97.69 345 PHE B C 1
ATOM 9659 O O . PHE B 1 345 ? 18.453 41.469 -5.281 1 97.69 345 PHE B O 1
ATOM 9666 N N . GLY B 1 346 ? 18.531 40.188 -7.129 1 97.25 346 GLY B N 1
ATOM 9667 C CA . GLY B 1 346 ? 17.922 41.219 -7.98 1 97.25 346 GLY B CA 1
ATOM 9668 C C . GLY B 1 346 ? 16.406 41.188 -7.922 1 97.25 346 GLY B C 1
ATOM 9669 O O . GLY B 1 346 ? 15.742 42.031 -8.539 1 97.25 346 GLY B O 1
ATOM 9670 N N . ALA B 1 347 ? 15.883 40.312 -7.18 1 95.62 347 ALA B N 1
ATOM 9671 C CA . ALA B 1 347 ? 14.445 40.062 -7.199 1 95.62 347 ALA B CA 1
ATOM 9672 C C . ALA B 1 347 ? 13.672 41.25 -6.656 1 95.62 347 ALA B C 1
ATOM 9674 O O . ALA B 1 347 ? 12.523 41.469 -7.043 1 95.62 347 ALA B O 1
ATOM 9675 N N . GLU B 1 348 ? 14.203 42.062 -5.715 1 94.69 348 GLU B N 1
ATOM 9676 C CA . GLU B 1 348 ? 13.594 43.25 -5.168 1 94.69 348 GLU B CA 1
ATOM 9677 C C . GLU B 1 348 ? 14.656 44.25 -4.711 1 94.69 348 GLU B C 1
ATOM 9679 O O . GLU B 1 348 ? 15.805 43.875 -4.473 1 94.69 348 GLU B O 1
ATOM 9684 N N . PRO B 1 349 ? 14.297 45.469 -4.512 1 95.88 349 PRO B N 1
ATOM 9685 C CA . PRO B 1 349 ? 15.281 46.5 -4.238 1 95.88 349 PRO B CA 1
ATOM 9686 C C . PRO B 1 349 ? 16.062 46.25 -2.941 1 95.88 349 PRO B C 1
ATOM 9688 O O . PRO B 1 349 ? 17.281 46.438 -2.904 1 95.88 349 PRO B O 1
ATOM 9691 N N . ALA B 1 350 ? 15.344 45.875 -1.896 1 95.12 350 ALA B N 1
ATOM 9692 C CA . ALA B 1 350 ? 16.016 45.625 -0.62 1 95.12 350 ALA B CA 1
ATOM 9693 C C . ALA B 1 350 ? 17.062 44.531 -0.747 1 95.12 350 ALA B C 1
ATOM 9695 O O . ALA B 1 350 ? 18.109 44.594 -0.089 1 95.12 350 ALA B O 1
ATOM 9696 N N . LEU B 1 351 ? 16.922 43.562 -1.573 1 96.94 351 LEU B N 1
ATOM 9697 C CA . LEU B 1 351 ? 17.875 42.469 -1.789 1 96.94 351 LEU B CA 1
ATOM 9698 C C . LEU B 1 351 ? 19.062 42.938 -2.617 1 96.94 351 LEU B C 1
ATOM 9700 O O . LEU B 1 351 ? 20.188 42.469 -2.42 1 96.94 351 LEU B O 1
ATOM 9704 N N . VAL B 1 352 ? 18.734 43.812 -3.592 1 97.25 352 VAL B N 1
ATOM 9705 C CA . VAL B 1 352 ? 19.828 44.406 -4.387 1 97.25 352 VAL B CA 1
ATOM 9706 C C . VAL B 1 352 ? 20.812 45.094 -3.469 1 97.25 352 VAL B C 1
ATOM 9708 O O . VAL B 1 352 ? 22.031 44.938 -3.621 1 97.25 352 VAL B O 1
ATOM 9711 N N . GLU B 1 353 ? 20.281 45.875 -2.564 1 96.88 353 GLU B N 1
ATOM 9712 C CA . GLU B 1 353 ? 21.141 46.594 -1.62 1 96.88 353 GLU B CA 1
ATOM 9713 C C . GLU B 1 353 ? 21.953 45.625 -0.772 1 96.88 353 GLU B C 1
ATOM 9715 O O . GLU B 1 353 ? 23.141 45.844 -0.519 1 96.88 353 GLU B O 1
ATOM 9720 N N . LEU B 1 354 ? 21.344 44.562 -0.302 1 96.31 354 LEU B N 1
ATOM 9721 C CA . LEU B 1 354 ? 22.047 43.531 0.451 1 96.31 354 LEU B CA 1
ATOM 9722 C C . LEU B 1 354 ? 23.141 42.875 -0.404 1 96.31 354 LEU B C 1
ATOM 9724 O O . LEU B 1 354 ? 24.25 42.656 0.071 1 96.31 354 LEU B O 1
ATOM 9728 N N . GLY B 1 355 ? 22.812 42.594 -1.658 1 96.56 355 GLY B N 1
ATOM 9729 C CA . GLY B 1 355 ? 23.75 41.969 -2.578 1 96.56 355 GLY B CA 1
ATOM 9730 C C . GLY B 1 355 ? 25.016 42.781 -2.799 1 96.56 355 GLY B C 1
ATOM 9731 O O . GLY B 1 355 ? 26.094 42.25 -3.018 1 96.56 355 GLY B O 1
ATOM 9732 N N . LYS B 1 356 ? 24.859 44.062 -2.713 1 96.31 356 LYS B N 1
ATOM 9733 C CA . LYS B 1 356 ? 26 44.969 -2.908 1 96.31 356 LYS B CA 1
ATOM 9734 C C . LYS B 1 356 ? 27.031 44.812 -1.794 1 96.31 356 LYS B C 1
ATOM 9736 O O . LYS B 1 356 ? 28.219 45.062 -1.995 1 96.31 356 LYS B O 1
ATOM 9741 N N . LEU B 1 357 ? 26.609 44.375 -0.689 1 96.19 357 LEU B N 1
ATOM 9742 C CA . LEU B 1 357 ? 27.469 44.25 0.474 1 96.19 357 LEU B CA 1
ATOM 9743 C C . LEU B 1 357 ? 28.25 42.938 0.435 1 96.19 357 LEU B C 1
ATOM 9745 O O . LEU B 1 357 ? 29.172 42.719 1.228 1 96.19 357 LEU B O 1
ATOM 9749 N N . LEU B 1 358 ? 27.953 42.031 -0.499 1 96.94 358 LEU B N 1
ATOM 9750 C CA . LEU B 1 358 ? 28.516 40.688 -0.516 1 96.94 358 LEU B CA 1
ATOM 9751 C C . LEU B 1 358 ? 29.516 40.531 -1.662 1 96.94 358 LEU B C 1
ATOM 9753 O O . LEU B 1 358 ? 29.266 41 -2.775 1 96.94 358 LEU B O 1
ATOM 9757 N N . SER B 1 359 ? 30.594 39.938 -1.405 1 97.06 359 SER B N 1
ATOM 9758 C CA . SER B 1 359 ? 31.547 39.594 -2.461 1 97.06 359 SER B CA 1
ATOM 9759 C C . SER B 1 359 ? 31.078 38.375 -3.258 1 97.06 359 SER B C 1
ATOM 9761 O O . SER B 1 359 ? 30.219 37.625 -2.795 1 97.06 359 SER B O 1
ATOM 9763 N N . ASP B 1 360 ? 31.656 38.219 -4.395 1 96.75 360 ASP B N 1
ATOM 9764 C CA . ASP B 1 360 ? 31.344 37.031 -5.211 1 96.75 360 ASP B CA 1
ATOM 9765 C C . ASP B 1 360 ? 31.719 35.75 -4.488 1 96.75 360 ASP B C 1
ATOM 9767 O O . ASP B 1 360 ? 31.016 34.75 -4.594 1 96.75 360 ASP B O 1
ATOM 9771 N N . ASP B 1 361 ? 32.719 35.781 -3.777 1 96.56 361 ASP B N 1
ATOM 9772 C CA . ASP B 1 361 ? 33.188 34.625 -3.025 1 96.56 361 ASP B CA 1
ATOM 9773 C C . ASP B 1 361 ? 32.188 34.25 -1.934 1 96.56 361 ASP B C 1
ATOM 9775 O O . ASP B 1 361 ? 31.906 33.062 -1.707 1 96.56 361 ASP B O 1
ATOM 9779 N N . LYS B 1 362 ? 31.703 35.281 -1.305 1 96.31 362 LYS B N 1
ATOM 9780 C CA . LYS B 1 362 ? 30.719 35.031 -0.249 1 96.31 362 LYS B CA 1
ATOM 9781 C C . LYS B 1 362 ? 29.438 34.438 -0.818 1 96.31 362 LYS B C 1
ATOM 9783 O O . LYS B 1 362 ? 28.859 33.531 -0.229 1 96.31 362 LYS B O 1
ATOM 9788 N N . ILE B 1 363 ? 29.031 34.969 -1.951 1 96.88 363 ILE B N 1
ATOM 9789 C CA . ILE B 1 363 ? 27.844 34.469 -2.615 1 96.88 363 ILE B CA 1
ATOM 9790 C C . ILE B 1 363 ? 28.047 33 -3.008 1 96.88 363 ILE B C 1
ATOM 9792 O O . ILE B 1 363 ? 27.188 32.156 -2.754 1 96.88 363 ILE B O 1
ATOM 9796 N N . SER B 1 364 ? 29.156 32.688 -3.557 1 95.56 364 SER B N 1
ATOM 9797 C CA . SER B 1 364 ? 29.484 31.328 -3.961 1 95.56 364 SER B CA 1
ATOM 9798 C C . SER B 1 364 ? 29.562 30.406 -2.754 1 95.56 364 SER B C 1
ATOM 9800 O O . SER B 1 364 ? 29.062 29.266 -2.805 1 95.56 364 SER B O 1
ATOM 9802 N N . GLU B 1 365 ? 30.141 30.844 -1.743 1 95.75 365 GLU B N 1
ATOM 9803 C CA . GLU B 1 365 ? 30.234 30.047 -0.524 1 95.75 365 GLU B CA 1
ATOM 9804 C C . GLU B 1 365 ? 28.859 29.703 0.018 1 95.75 365 GLU B C 1
ATOM 9806 O O . GLU B 1 365 ? 28.594 28.547 0.36 1 95.75 365 GLU B O 1
ATOM 9811 N N . CYS B 1 366 ? 27.953 30.641 0.066 1 96.5 366 CYS B N 1
ATOM 9812 C CA . CYS B 1 366 ? 26.625 30.469 0.618 1 96.5 366 CYS B CA 1
ATOM 9813 C C . CYS B 1 366 ? 25.797 29.516 -0.242 1 96.5 366 CYS B C 1
ATOM 9815 O O . CYS B 1 366 ? 25.188 28.578 0.273 1 96.5 366 CYS B O 1
ATOM 9817 N N . PHE B 1 367 ? 25.844 29.625 -1.533 1 95.5 367 PHE B N 1
ATOM 9818 C CA . PHE B 1 367 ? 24.906 28.922 -2.4 1 95.5 367 PHE B CA 1
ATOM 9819 C C . PHE B 1 367 ? 25.469 27.578 -2.834 1 95.5 367 PHE B C 1
ATOM 9821 O O . PHE B 1 367 ? 24.719 26.656 -3.127 1 95.5 367 PHE B O 1
ATOM 9828 N N . HIS B 1 368 ? 26.812 27.438 -2.824 1 92.56 368 HIS B N 1
ATOM 9829 C CA . HIS B 1 368 ? 27.406 26.219 -3.365 1 92.56 368 HIS B CA 1
ATOM 9830 C C . HIS B 1 368 ? 27.859 25.281 -2.25 1 92.56 368 HIS B C 1
ATOM 9832 O O . HIS B 1 368 ? 27.844 24.047 -2.418 1 92.56 368 HIS B O 1
ATOM 9838 N N . LEU B 1 369 ? 28.203 25.812 -1.079 1 91.81 369 LEU B N 1
ATOM 9839 C CA . LEU B 1 369 ? 29 25 -0.172 1 91.81 369 LEU B CA 1
ATOM 9840 C C . LEU B 1 369 ? 28.375 24.953 1.216 1 91.81 369 LEU B C 1
ATOM 9842 O O . LEU B 1 369 ? 28.703 24.078 2.025 1 91.81 369 LEU B O 1
ATOM 9846 N N . SER B 1 370 ? 27.453 25.859 1.47 1 95.56 370 SER B N 1
ATOM 9847 C CA . SER B 1 370 ? 27.094 26.031 2.875 1 95.56 370 SER B CA 1
ATOM 9848 C C . SER B 1 370 ? 25.641 25.688 3.125 1 95.56 370 SER B C 1
ATOM 9850 O O . SER B 1 370 ? 24.844 26.547 3.512 1 95.56 370 SER B O 1
ATOM 9852 N N . ARG B 1 371 ? 25.281 24.453 2.979 1 97.19 371 ARG B N 1
ATOM 9853 C CA . ARG B 1 371 ? 24.016 23.922 3.467 1 97.19 371 ARG B CA 1
ATOM 9854 C C . ARG B 1 371 ? 24.172 23.344 4.871 1 97.19 371 ARG B C 1
ATOM 9856 O O . ARG B 1 371 ? 25.266 22.906 5.246 1 97.19 371 ARG B O 1
ATOM 9863 N N . GLY B 1 372 ? 23.062 23.391 5.637 1 98 372 GLY B N 1
ATOM 9864 C CA . GLY B 1 372 ? 23.125 22.906 7.012 1 98 372 GLY B CA 1
ATOM 9865 C C . GLY B 1 372 ? 23.516 21.438 7.117 1 98 372 GLY B C 1
ATOM 9866 O O . GLY B 1 372 ? 24.266 21.062 8.023 1 98 372 GLY B O 1
ATOM 9867 N N . GLY B 1 373 ? 23.078 20.594 6.207 1 97.88 373 GLY B N 1
ATOM 9868 C CA . GLY B 1 373 ? 23.359 19.156 6.227 1 97.88 373 GLY B CA 1
ATOM 9869 C C . GLY B 1 373 ? 24.797 18.828 5.891 1 97.88 373 GLY B C 1
ATOM 9870 O O . GLY B 1 373 ? 25.25 17.688 6.086 1 97.88 373 GLY B O 1
ATOM 9871 N N . HIS B 1 374 ? 25.562 19.844 5.43 1 97.06 374 HIS B N 1
ATOM 9872 C CA . HIS B 1 374 ? 26.953 19.641 5.074 1 97.06 374 HIS B CA 1
ATOM 9873 C C . HIS B 1 374 ? 27.875 20.109 6.188 1 97.06 374 HIS B C 1
ATOM 9875 O O . HIS B 1 374 ? 29.109 20.156 6.012 1 97.06 374 HIS B O 1
ATOM 9881 N N . GLU B 1 375 ? 27.344 20.484 7.316 1 96.5 375 GLU B N 1
ATOM 9882 C CA . GLU B 1 375 ? 28.156 20.953 8.445 1 96.5 375 GLU B CA 1
ATOM 9883 C C . GLU B 1 375 ? 27.875 20.109 9.695 1 96.5 375 GLU B C 1
ATOM 9885 O O . GLU B 1 375 ? 26.812 20.219 10.289 1 96.5 375 GLU B O 1
ATOM 9890 N N . ALA B 1 376 ? 28.875 19.422 10.18 1 97 376 ALA B N 1
ATOM 9891 C CA . ALA B 1 376 ? 28.766 18.438 11.25 1 97 376 ALA B CA 1
ATOM 9892 C C . ALA B 1 376 ? 28.203 19.062 12.523 1 97 376 ALA B C 1
ATOM 9894 O O . ALA B 1 376 ? 27.406 18.438 13.234 1 97 376 ALA B O 1
ATOM 9895 N N . ARG B 1 377 ? 28.562 20.312 12.805 1 97 377 ARG B N 1
ATOM 9896 C CA . ARG B 1 377 ? 28.125 20.984 14.031 1 97 377 ARG B CA 1
ATOM 9897 C C . ARG B 1 377 ? 26.625 21.219 14.016 1 97 377 ARG B C 1
ATOM 9899 O O . ARG B 1 377 ? 25.953 21.094 15.047 1 97 377 ARG B O 1
ATOM 9906 N N . LYS B 1 378 ? 26.125 21.625 12.898 1 97.88 378 LYS B N 1
ATOM 9907 C CA . LYS B 1 378 ? 24.688 21.844 12.766 1 97.88 378 LYS B CA 1
ATOM 9908 C C . LYS B 1 378 ? 23.906 20.547 12.938 1 97.88 378 LYS B C 1
ATOM 9910 O O . LYS B 1 378 ? 22.844 20.531 13.547 1 97.88 378 LYS B O 1
ATOM 9915 N N . VAL B 1 379 ? 24.422 19.453 12.312 1 98.5 379 VAL B N 1
ATOM 9916 C CA . VAL B 1 379 ? 23.781 18.141 12.43 1 98.5 379 VAL B CA 1
ATOM 9917 C C . VAL B 1 379 ? 23.859 17.656 13.875 1 98.5 379 VAL B C 1
ATOM 9919 O O . VAL B 1 379 ? 22.875 17.141 14.406 1 98.5 379 VAL B O 1
ATOM 9922 N N . TYR B 1 380 ? 25.031 17.844 14.492 1 98.5 380 TYR B N 1
ATOM 9923 C CA . TYR B 1 380 ? 25.203 17.484 15.891 1 98.5 380 TYR B CA 1
ATOM 9924 C C . TYR B 1 380 ? 24.156 18.172 16.766 1 98.5 380 TYR B C 1
ATOM 9926 O O . TYR B 1 380 ? 23.531 17.547 17.625 1 98.5 380 TYR B O 1
ATOM 9934 N N . ALA B 1 381 ? 24 19.484 16.594 1 98.12 381 ALA B N 1
ATOM 9935 C CA . ALA B 1 381 ? 23.047 20.266 17.359 1 98.12 381 ALA B CA 1
ATOM 9936 C C . ALA B 1 381 ? 21.625 19.734 17.188 1 98.12 381 ALA B C 1
ATOM 9938 O O . ALA B 1 381 ? 20.859 19.641 18.141 1 98.12 381 ALA B O 1
ATOM 9939 N N . ALA B 1 382 ? 21.266 19.406 15.984 1 98.56 382 ALA B N 1
ATOM 9940 C CA . ALA B 1 382 ? 19.938 18.875 15.68 1 98.56 382 ALA B CA 1
ATOM 9941 C C . ALA B 1 382 ? 19.703 17.531 16.375 1 98.56 382 ALA B C 1
ATOM 9943 O O . ALA B 1 382 ? 18.641 17.297 16.922 1 98.56 382 ALA B O 1
ATOM 9944 N N . TYR B 1 383 ? 20.703 16.609 16.266 1 98.75 383 TYR B N 1
ATOM 9945 C CA . TYR B 1 383 ? 20.578 15.305 16.891 1 98.75 383 TYR B CA 1
ATOM 9946 C C . TYR B 1 383 ? 20.438 15.43 18.406 1 98.75 383 TYR B C 1
ATOM 9948 O O . TYR B 1 383 ? 19.609 14.742 19.016 1 98.75 383 TYR B O 1
ATOM 9956 N N . ARG B 1 384 ? 21.266 16.281 18.984 1 98.12 384 ARG B N 1
ATOM 9957 C CA . ARG B 1 384 ? 21.172 16.5 20.422 1 98.12 384 ARG B CA 1
ATOM 9958 C C . ARG B 1 384 ? 19.797 17.031 20.812 1 98.12 384 ARG B C 1
ATOM 9960 O O . ARG B 1 384 ? 19.203 16.594 21.797 1 98.12 384 ARG B O 1
ATOM 9967 N N . ALA B 1 385 ? 19.312 18.016 20.031 1 97.81 385 ALA B N 1
ATOM 9968 C CA . ALA B 1 385 ? 18 18.578 20.297 1 97.81 385 ALA B CA 1
ATOM 9969 C C . ALA B 1 385 ? 16.906 17.516 20.172 1 97.81 385 ALA B C 1
ATOM 9971 O O . ALA B 1 385 ? 15.953 17.516 20.953 1 97.81 385 ALA B O 1
ATOM 9972 N N . ALA B 1 386 ? 16.984 16.672 19.172 1 98.31 386 ALA B N 1
ATOM 9973 C CA . ALA B 1 386 ? 16.016 15.609 18.969 1 98.31 386 ALA B CA 1
ATOM 9974 C C . ALA B 1 386 ? 15.961 14.672 20.172 1 98.31 386 ALA B C 1
ATOM 9976 O O . ALA B 1 386 ? 14.883 14.281 20.625 1 98.31 386 ALA B O 1
ATOM 9977 N N . LEU B 1 387 ? 17.109 14.266 20.688 1 97.81 387 LEU B N 1
ATOM 9978 C CA . LEU B 1 387 ? 17.172 13.312 21.781 1 97.81 387 LEU B CA 1
ATOM 9979 C C . LEU B 1 387 ? 16.703 13.938 23.078 1 97.81 387 LEU B C 1
ATOM 9981 O O . LEU B 1 387 ? 16.266 13.234 23.984 1 97.81 387 LEU B O 1
ATOM 9985 N N . THR B 1 388 ? 16.812 15.266 23.172 1 96.19 388 THR B N 1
ATOM 9986 C CA . THR B 1 388 ? 16.406 15.961 24.391 1 96.19 388 THR B CA 1
ATOM 9987 C C . THR B 1 388 ? 14.898 16.188 24.406 1 96.19 388 THR B C 1
ATOM 9989 O O . THR B 1 388 ? 14.297 16.312 25.469 1 96.19 388 THR B O 1
ATOM 9992 N N . HIS B 1 389 ? 14.344 16.188 23.234 1 96.38 389 HIS B N 1
ATOM 9993 C CA . HIS B 1 389 ? 12.906 16.406 23.141 1 96.38 389 HIS B CA 1
ATOM 9994 C C . HIS B 1 389 ? 12.133 15.203 23.672 1 96.38 389 HIS B C 1
ATOM 9996 O O . HIS B 1 389 ? 12.453 14.062 23.359 1 96.38 389 HIS B O 1
ATOM 10002 N N . LYS B 1 390 ? 11.125 15.43 24.484 1 96.56 390 LYS B N 1
ATOM 10003 C CA . LYS B 1 390 ? 10.297 14.375 25.047 1 96.56 390 LYS B CA 1
ATOM 10004 C C . LYS B 1 390 ? 8.836 14.555 24.672 1 96.56 390 LYS B C 1
ATOM 10006 O O . LYS B 1 390 ? 8.398 15.672 24.375 1 96.56 390 LYS B O 1
ATOM 10011 N N . GLY B 1 391 ? 8.141 13.453 24.578 1 96.44 391 GLY B N 1
ATOM 10012 C CA . GLY B 1 391 ? 6.691 13.484 24.453 1 96.44 391 GLY B CA 1
ATOM 10013 C C . GLY B 1 391 ? 6.211 13.336 23.031 1 96.44 391 GLY B C 1
ATOM 10014 O O . GLY B 1 391 ? 5.023 13.117 22.781 1 96.44 391 GLY B O 1
ATOM 10015 N N . ALA B 1 392 ? 7.066 13.445 22.031 1 97.75 392 ALA B N 1
ATOM 10016 C CA . ALA B 1 392 ? 6.699 13.305 20.625 1 97.75 392 ALA B CA 1
ATOM 10017 C C . ALA B 1 392 ? 7.898 12.859 19.781 1 97.75 392 ALA B C 1
ATOM 10019 O O . ALA B 1 392 ? 9.047 13.078 20.172 1 97.75 392 ALA B O 1
ATOM 10020 N N . PRO B 1 393 ? 7.621 12.172 18.672 1 98.69 393 PRO B N 1
ATOM 10021 C CA . PRO B 1 393 ? 8.734 11.883 17.766 1 98.69 393 PRO B CA 1
ATOM 10022 C C . PRO B 1 393 ? 9.289 13.141 17.094 1 98.69 393 PRO B C 1
ATOM 10024 O O . PRO B 1 393 ? 8.625 14.18 17.078 1 98.69 393 PRO B O 1
ATOM 10027 N N . THR B 1 394 ? 10.508 13.086 16.625 1 98.81 394 THR B N 1
ATOM 10028 C CA . THR B 1 394 ? 11.148 14.242 16 1 98.81 394 THR B CA 1
ATOM 10029 C C . THR B 1 394 ? 11.516 13.945 14.547 1 98.81 394 THR B C 1
ATOM 10031 O O . THR B 1 394 ? 11.906 12.82 14.219 1 98.81 394 THR B O 1
ATOM 10034 N N . VAL B 1 395 ? 11.312 14.859 13.703 1 98.88 395 VAL B N 1
ATOM 10035 C CA . VAL B 1 395 ? 11.852 14.805 12.352 1 98.88 395 VAL B CA 1
ATOM 10036 C C . VAL B 1 395 ? 12.891 15.906 12.164 1 98.88 395 VAL B C 1
ATOM 10038 O O . VAL B 1 395 ? 12.703 17.031 12.648 1 98.88 395 VAL B O 1
ATOM 10041 N N . ILE B 1 396 ? 13.969 15.578 11.602 1 98.88 396 ILE B N 1
ATOM 10042 C CA . ILE B 1 396 ? 15 16.531 11.18 1 98.88 396 ILE B CA 1
ATOM 10043 C C . ILE B 1 396 ? 14.984 16.656 9.664 1 98.88 396 ILE B C 1
ATOM 10045 O O . ILE B 1 396 ? 15.172 15.68 8.938 1 98.88 396 ILE B O 1
ATOM 10049 N N . LEU B 1 397 ? 14.664 17.828 9.195 1 98.75 397 LEU B N 1
ATOM 10050 C CA . LEU B 1 397 ? 14.734 18.156 7.773 1 98.75 397 LEU B CA 1
ATOM 10051 C C . LEU B 1 397 ? 16.062 18.812 7.434 1 98.75 397 LEU B C 1
ATOM 10053 O O . LEU B 1 397 ? 16.25 20.016 7.668 1 98.75 397 LEU B O 1
ATOM 10057 N N . ALA B 1 398 ? 16.969 18.062 6.855 1 98.69 398 ALA B N 1
ATOM 10058 C CA . ALA B 1 398 ? 18.312 18.531 6.578 1 98.69 398 ALA B CA 1
ATOM 10059 C C . ALA B 1 398 ? 18.516 18.812 5.09 1 98.69 398 ALA B C 1
ATOM 10061 O O . ALA B 1 398 ? 18.359 17.922 4.258 1 98.69 398 ALA B O 1
ATOM 10062 N N . GLN B 1 399 ? 18.844 20.062 4.789 1 98.06 399 GLN B N 1
ATOM 10063 C CA . GLN B 1 399 ? 19.062 20.422 3.393 1 98.06 399 GLN B CA 1
ATOM 10064 C C . GLN B 1 399 ? 20.484 20.109 2.963 1 98.06 399 GLN B C 1
ATOM 10066 O O . GLN B 1 399 ? 21.438 20.453 3.664 1 98.06 399 GLN B O 1
ATOM 10071 N N . THR B 1 400 ? 20.625 19.359 1.87 1 96.62 400 THR B N 1
ATOM 10072 C CA . THR B 1 400 ? 21.906 19.016 1.287 1 96.62 400 THR B CA 1
ATOM 10073 C C . THR B 1 400 ? 21.906 19.219 -0.224 1 96.62 400 THR B C 1
ATOM 10075 O O . THR B 1 400 ? 20.906 19.703 -0.781 1 96.62 400 THR B O 1
ATOM 10078 N N . VAL B 1 401 ? 23.094 19.031 -0.821 1 93.75 401 VAL B N 1
ATOM 10079 C CA . VAL B 1 401 ? 23.234 19.031 -2.273 1 93.75 401 VAL B CA 1
ATOM 10080 C C . VAL B 1 401 ? 23.609 17.625 -2.756 1 93.75 401 VAL B C 1
ATOM 10082 O O . VAL B 1 401 ? 24.594 17.047 -2.309 1 93.75 401 VAL B O 1
ATOM 10085 N N . LYS B 1 402 ? 22.812 17.109 -3.596 1 90.69 402 LYS B N 1
ATOM 10086 C CA . LYS B 1 402 ? 23.078 15.766 -4.109 1 90.69 402 LYS B CA 1
ATOM 10087 C C . LYS B 1 402 ? 24.422 15.695 -4.82 1 90.69 402 LYS B C 1
ATOM 10089 O O . LYS B 1 402 ? 24.719 16.531 -5.672 1 90.69 402 LYS B O 1
ATOM 10094 N N . GLY B 1 403 ? 25.219 14.727 -4.488 1 91.12 403 GLY B N 1
ATOM 10095 C CA . GLY B 1 403 ? 26.531 14.531 -5.094 1 91.12 403 GLY B CA 1
ATOM 10096 C C . GLY B 1 403 ? 27.594 15.469 -4.543 1 91.12 403 GLY B C 1
ATOM 10097 O O . GLY B 1 403 ? 28.641 15.656 -5.16 1 91.12 403 GLY B O 1
ATOM 10098 N N . PHE B 1 404 ? 27.312 16.031 -3.383 1 91.44 404 PHE B N 1
ATOM 10099 C CA . PHE B 1 404 ? 28.234 16.969 -2.74 1 91.44 404 PHE B CA 1
ATOM 10100 C C . PHE B 1 404 ? 29.641 16.375 -2.652 1 91.44 404 PHE B C 1
ATOM 10102 O O . PHE B 1 404 ? 29.797 15.219 -2.26 1 91.44 404 PHE B O 1
ATOM 10109 N N . THR B 1 405 ? 30.719 17.078 -3.109 1 90.94 405 THR B N 1
ATOM 10110 C CA . THR B 1 405 ? 32.156 16.812 -3.059 1 90.94 405 THR B CA 1
ATOM 10111 C C . THR B 1 405 ? 32.594 15.945 -4.242 1 90.94 405 THR B C 1
ATOM 10113 O O . THR B 1 405 ? 33.75 15.617 -4.383 1 90.94 405 THR B O 1
ATOM 10116 N N . LEU B 1 406 ? 31.609 15.453 -5.113 1 91.25 406 LEU B N 1
ATOM 10117 C CA . LEU B 1 406 ? 31.984 14.594 -6.23 1 91.25 406 LEU B CA 1
ATOM 10118 C C . LEU B 1 406 ? 32.469 15.414 -7.418 1 91.25 406 LEU B C 1
ATOM 10120 O O . LEU B 1 406 ? 33 14.867 -8.375 1 91.25 406 LEU B O 1
ATOM 10124 N N . GLY B 1 407 ? 32.25 16.688 -7.348 1 85.62 407 GLY B N 1
ATOM 10125 C CA . GLY B 1 407 ? 32.75 17.562 -8.398 1 85.62 407 GLY B CA 1
ATOM 10126 C C . GLY B 1 407 ? 31.641 18.172 -9.234 1 85.62 407 GLY B C 1
ATOM 10127 O O . GLY B 1 407 ? 30.469 17.828 -9.078 1 85.62 407 GLY B O 1
ATOM 10128 N N . LYS B 1 408 ? 32.031 19.047 -10.164 1 79.62 408 LYS B N 1
ATOM 10129 C CA . LYS B 1 408 ? 31.094 19.891 -10.93 1 79.62 408 LYS B CA 1
ATOM 10130 C C . LYS B 1 408 ? 30.25 19.047 -11.883 1 79.62 408 LYS B C 1
ATOM 10132 O O . LYS B 1 408 ? 29.125 19.406 -12.211 1 79.62 408 LYS B O 1
ATOM 10137 N N . GLY B 1 409 ? 30.75 18.031 -12.203 1 77.5 409 GLY B N 1
ATOM 10138 C CA . GLY B 1 409 ? 30.016 17.172 -13.117 1 77.5 409 GLY B CA 1
ATOM 10139 C C . GLY B 1 409 ? 28.938 16.359 -12.438 1 77.5 409 GLY B C 1
ATOM 10140 O O . GLY B 1 409 ? 28.078 15.781 -13.109 1 77.5 409 GLY B O 1
ATOM 10141 N N . PHE B 1 410 ? 28.812 16.359 -11.141 1 81.62 410 PHE B N 1
ATOM 10142 C CA . PHE B 1 410 ? 27.891 15.516 -10.398 1 81.62 410 PHE B CA 1
ATOM 10143 C C . PHE B 1 410 ? 26.953 16.359 -9.547 1 81.62 410 PHE B C 1
ATOM 10145 O O . PHE B 1 410 ? 25.75 16.094 -9.516 1 81.62 410 PHE B O 1
ATOM 10152 N N . GLU B 1 411 ? 27.422 17.344 -9.055 1 83.44 411 GLU B N 1
ATOM 10153 C CA . GLU B 1 411 ? 26.656 18.094 -8.062 1 83.44 411 GLU B CA 1
ATOM 10154 C C . GLU B 1 411 ? 25.453 18.781 -8.688 1 83.44 411 GLU B C 1
ATOM 10156 O O . GLU B 1 411 ? 25.594 19.531 -9.664 1 83.44 411 GLU B O 1
ATOM 10161 N N . SER B 1 412 ? 24.219 18.469 -8.164 1 79.75 412 SER B N 1
ATOM 10162 C CA . SER B 1 412 ? 22.953 19.125 -8.461 1 79.75 412 SER B CA 1
ATOM 10163 C C . SER B 1 412 ? 22.562 18.938 -9.922 1 79.75 412 SER B C 1
ATOM 10165 O O . SER B 1 412 ? 21.922 19.812 -10.516 1 79.75 412 SER B O 1
ATOM 10167 N N . LYS B 1 413 ? 22.984 17.875 -10.555 1 78.19 413 LYS B N 1
ATOM 10168 C CA . LYS B 1 413 ? 22.562 17.547 -11.914 1 78.19 413 LYS B CA 1
ATOM 10169 C C . LYS B 1 413 ? 21.391 16.562 -11.906 1 78.19 413 LYS B C 1
ATOM 10171 O O . LYS B 1 413 ? 21.359 15.633 -11.086 1 78.19 413 LYS B O 1
ATOM 10176 N N . ASN B 1 414 ? 20.469 16.75 -12.812 1 76 414 ASN B N 1
ATOM 10177 C CA . ASN B 1 414 ? 19.328 15.852 -12.875 1 76 414 ASN B CA 1
ATOM 10178 C C . ASN B 1 414 ? 19.75 14.422 -13.211 1 76 414 ASN B C 1
ATOM 10180 O O . ASN B 1 414 ? 19.109 13.461 -12.773 1 76 414 ASN B O 1
ATOM 10184 N N . ALA B 1 415 ? 20.844 14.227 -13.906 1 71.69 415 ALA B N 1
ATOM 10185 C CA . ALA B 1 415 ? 21.297 12.922 -14.375 1 71.69 415 ALA B CA 1
ATOM 10186 C C . ALA B 1 415 ? 22.062 12.18 -13.281 1 71.69 415 ALA B C 1
ATOM 10188 O O . ALA B 1 415 ? 22.422 11.008 -13.453 1 71.69 415 ALA B O 1
ATOM 10189 N N . ASN B 1 416 ? 22.188 12.789 -12.195 1 74.5 416 ASN B N 1
ATOM 10190 C CA . ASN B 1 416 ? 23.094 12.297 -11.164 1 74.5 416 ASN B CA 1
ATOM 10191 C C . ASN B 1 416 ? 22.75 10.867 -10.758 1 74.5 416 ASN B C 1
ATOM 10193 O O . ASN B 1 416 ? 23.641 10.062 -10.484 1 74.5 416 ASN B O 1
ATOM 10197 N N . HIS B 1 417 ? 21.562 10.617 -10.734 1 69.31 417 HIS B N 1
ATOM 10198 C CA . HIS B 1 417 ? 21.141 9.305 -10.25 1 69.31 417 HIS B CA 1
ATOM 10199 C C . HIS B 1 417 ? 21.609 8.203 -11.188 1 69.31 417 HIS B C 1
ATOM 10201 O O . HIS B 1 417 ? 21.859 7.074 -10.75 1 69.31 417 HIS B O 1
ATOM 10207 N N . GLN B 1 418 ? 21.828 8.516 -12.383 1 70.44 418 GLN B N 1
ATOM 10208 C CA . GLN B 1 418 ? 22.188 7.523 -13.383 1 70.44 418 GLN B CA 1
ATOM 10209 C C . GLN B 1 418 ? 23.703 7.469 -13.578 1 70.44 418 GLN B C 1
ATOM 10211 O O . GLN B 1 418 ? 24.219 6.578 -14.25 1 70.44 418 GLN B O 1
ATOM 10216 N N . MET B 1 419 ? 24.375 8.406 -12.914 1 75.44 419 MET B N 1
ATOM 10217 C CA . MET B 1 419 ? 25.844 8.43 -13.016 1 75.44 419 MET B CA 1
ATOM 10218 C C . MET B 1 419 ? 26.469 7.48 -11.992 1 75.44 419 MET B C 1
ATOM 10220 O O . MET B 1 419 ? 26.234 7.617 -10.789 1 75.44 419 MET B O 1
ATOM 10224 N N . LYS B 1 420 ? 27.375 6.527 -12.5 1 77.06 420 LYS B N 1
ATOM 10225 C CA . LYS B 1 420 ? 27.812 5.445 -11.625 1 77.06 420 LYS B CA 1
ATOM 10226 C C . LYS B 1 420 ? 29.344 5.383 -11.547 1 77.06 420 LYS B C 1
ATOM 10228 O O . LYS B 1 420 ? 29.906 4.438 -10.992 1 77.06 420 LYS B O 1
ATOM 10233 N N . LYS B 1 421 ? 29.969 6.363 -12.133 1 86.69 421 LYS B N 1
ATOM 10234 C CA . LYS B 1 421 ? 31.438 6.309 -12.062 1 86.69 421 LYS B CA 1
ATOM 10235 C C . LYS B 1 421 ? 32.031 7.699 -12.195 1 86.69 421 LYS B C 1
ATOM 10237 O O . LYS B 1 421 ? 31.406 8.609 -12.727 1 86.69 421 LYS B O 1
ATOM 10242 N N . LEU B 1 422 ? 33.188 7.836 -11.602 1 91.69 422 LEU B N 1
ATOM 10243 C CA . LEU B 1 422 ? 34.062 8.992 -11.789 1 91.69 422 LEU B CA 1
ATOM 10244 C C . LEU B 1 422 ? 35.312 8.609 -12.578 1 91.69 422 LEU B C 1
ATOM 10246 O O . LEU B 1 422 ? 35.75 7.461 -12.516 1 91.69 422 LEU B O 1
ATOM 10250 N N . THR B 1 423 ? 35.812 9.555 -13.336 1 91.94 423 THR B N 1
ATOM 10251 C CA . THR B 1 423 ? 37.094 9.352 -14.031 1 91.94 423 THR B CA 1
ATOM 10252 C C . THR B 1 423 ? 38.25 9.477 -13.062 1 91.94 423 THR B C 1
ATOM 10254 O O . THR B 1 423 ? 38.094 9.969 -11.945 1 91.94 423 THR B O 1
ATOM 10257 N N . VAL B 1 424 ? 39.375 9.008 -13.516 1 93.88 424 VAL B N 1
ATOM 10258 C CA . VAL B 1 424 ? 40.594 9.102 -12.703 1 93.88 424 VAL B CA 1
ATOM 10259 C C . VAL B 1 424 ? 40.875 10.57 -12.383 1 93.88 424 VAL B C 1
ATOM 10261 O O . VAL B 1 424 ? 41.25 10.898 -11.25 1 93.88 424 VAL B O 1
ATOM 10264 N N . ASP B 1 425 ? 40.719 11.414 -13.289 1 93.56 425 ASP B N 1
ATOM 10265 C CA . ASP B 1 425 ? 40.938 12.844 -13.078 1 93.56 425 ASP B CA 1
ATOM 10266 C C . ASP B 1 425 ? 39.969 13.414 -12.047 1 93.56 425 ASP B C 1
ATOM 10268 O O . ASP B 1 425 ? 40.375 14.227 -11.203 1 93.56 425 ASP B O 1
ATOM 10272 N N . GLU B 1 426 ? 38.812 13.016 -12.172 1 93.5 426 GLU B N 1
ATOM 10273 C CA . GLU B 1 426 ? 37.812 13.461 -11.203 1 93.5 426 GLU B CA 1
ATOM 10274 C C . GLU B 1 426 ? 38.156 12.953 -9.805 1 93.5 426 GLU B C 1
ATOM 10276 O O . GLU B 1 426 ? 37.938 13.648 -8.812 1 93.5 426 GLU B O 1
ATOM 10281 N N . PHE B 1 427 ? 38.719 11.766 -9.695 1 95.25 427 PHE B N 1
ATOM 10282 C CA . PHE B 1 427 ? 39.125 11.234 -8.406 1 95.25 427 PHE B CA 1
ATOM 10283 C C . PHE B 1 427 ? 40.312 12.031 -7.848 1 95.25 427 PHE B C 1
ATOM 10285 O O . PHE B 1 427 ? 40.375 12.281 -6.645 1 95.25 427 PHE B O 1
ATOM 10292 N N . LYS B 1 428 ? 41.156 12.375 -8.688 1 95.25 428 LYS B N 1
ATOM 10293 C CA . LYS B 1 428 ? 42.281 13.188 -8.234 1 95.25 428 LYS B CA 1
ATOM 10294 C C . LYS B 1 428 ? 41.812 14.539 -7.707 1 95.25 428 LYS B C 1
ATOM 10296 O O . LYS B 1 428 ? 42.312 15.023 -6.688 1 95.25 428 LYS B O 1
ATOM 10301 N N . ASP B 1 429 ? 40.906 15.086 -8.414 1 95.31 429 ASP B N 1
ATOM 10302 C CA . ASP B 1 429 ? 40.312 16.328 -7.934 1 95.31 429 ASP B CA 1
ATOM 10303 C C . ASP B 1 429 ? 39.656 16.125 -6.574 1 95.31 429 ASP B C 1
ATOM 10305 O O . ASP B 1 429 ? 39.781 16.984 -5.688 1 95.31 429 ASP B O 1
ATOM 10309 N N . MET B 1 430 ? 38.938 15.062 -6.473 1 95.25 430 MET B N 1
ATOM 10310 C CA . MET B 1 430 ? 38.281 14.742 -5.219 1 95.25 430 MET B CA 1
ATOM 10311 C C . MET B 1 430 ? 39.281 14.539 -4.094 1 95.25 430 MET B C 1
ATOM 10313 O O . MET B 1 430 ? 39.062 15.016 -2.975 1 95.25 430 MET B O 1
ATOM 10317 N N . ARG B 1 431 ? 40.344 13.797 -4.383 1 96 431 ARG B N 1
ATOM 10318 C CA . ARG B 1 431 ? 41.438 13.586 -3.438 1 96 431 ARG B CA 1
ATOM 10319 C C . ARG B 1 431 ? 41.969 14.906 -2.895 1 96 431 ARG B C 1
ATOM 10321 O O . ARG B 1 431 ? 42.125 15.07 -1.684 1 96 431 ARG B O 1
ATOM 10328 N N . ASP B 1 432 ? 42.188 15.852 -3.754 1 96.06 432 ASP B N 1
ATOM 10329 C CA . ASP B 1 432 ? 42.719 17.156 -3.365 1 96.06 432 ASP B CA 1
ATOM 10330 C C . ASP B 1 432 ? 41.719 17.938 -2.543 1 96.06 432 ASP B C 1
ATOM 10332 O O . ASP B 1 432 ? 42.062 18.578 -1.549 1 96.06 432 ASP B O 1
ATOM 10336 N N . LEU B 1 433 ? 40.5 17.891 -2.979 1 94.5 433 LEU B N 1
ATOM 10337 C CA . LEU B 1 433 ? 39.438 18.562 -2.264 1 94.5 433 LEU B CA 1
ATOM 10338 C C . LEU B 1 433 ? 39.312 18.031 -0.841 1 94.5 433 LEU B C 1
ATOM 10340 O O . LEU B 1 433 ? 39.094 18.797 0.099 1 94.5 433 LEU B O 1
ATOM 10344 N N . LEU B 1 434 ? 39.406 16.703 -0.643 1 95.88 434 LEU B N 1
ATOM 10345 C CA . LEU B 1 434 ? 39.188 16.047 0.643 1 95.88 434 LEU B CA 1
ATOM 10346 C C . LEU B 1 434 ? 40.469 16.031 1.471 1 95.88 434 LEU B C 1
ATOM 10348 O O . LEU B 1 434 ? 40.469 15.656 2.645 1 95.88 434 LEU B O 1
ATOM 10352 N N . GLY B 1 435 ? 41.562 16.391 0.896 1 95.75 435 GLY B N 1
ATOM 10353 C CA . GLY B 1 435 ? 42.844 16.453 1.598 1 95.75 435 GLY B CA 1
ATOM 10354 C C . GLY B 1 435 ? 43.375 15.086 1.947 1 95.75 435 GLY B C 1
ATOM 10355 O O . GLY B 1 435 ? 43.938 14.891 3.033 1 95.75 435 GLY B O 1
ATOM 10356 N N . LEU B 1 436 ? 43.25 14.117 1.068 1 96.56 436 LEU B N 1
ATOM 10357 C CA . LEU B 1 436 ? 43.688 12.75 1.346 1 96.56 436 LEU B CA 1
ATOM 10358 C C . LEU B 1 436 ? 45.094 12.508 0.817 1 96.56 436 LEU B C 1
ATOM 10360 O O . LEU B 1 436 ? 45.438 12.945 -0.284 1 96.56 436 LEU B O 1
ATOM 10364 N N . PRO B 1 437 ? 45.906 11.867 1.567 1 96.06 437 PRO B N 1
ATOM 10365 C CA . PRO B 1 437 ? 47.281 11.602 1.156 1 96.06 437 PRO B CA 1
ATOM 10366 C C . PRO B 1 437 ? 47.406 10.367 0.271 1 96.06 437 PRO B C 1
ATOM 10368 O O . PRO B 1 437 ? 48.125 9.422 0.627 1 96.06 437 PRO B O 1
ATOM 10371 N N . ILE B 1 438 ? 46.812 10.328 -0.84 1 96.31 438 ILE B N 1
ATOM 10372 C CA . ILE B 1 438 ? 46.906 9.25 -1.819 1 96.31 438 ILE B CA 1
ATOM 10373 C C . ILE B 1 438 ? 47.781 9.68 -2.996 1 96.31 438 ILE B C 1
ATOM 10375 O O . ILE B 1 438 ? 47.406 10.586 -3.748 1 96.31 438 ILE B O 1
ATOM 10379 N N . PRO B 1 439 ? 48.906 9.094 -3.189 1 95.06 439 PRO B N 1
ATOM 10380 C CA . PRO B 1 439 ? 49.812 9.531 -4.266 1 95.06 439 PRO B CA 1
ATOM 10381 C C . PRO B 1 439 ? 49.312 9.141 -5.648 1 95.06 439 PRO B C 1
ATOM 10383 O O . PRO B 1 439 ? 48.594 8.148 -5.789 1 95.06 439 PRO B O 1
ATOM 10386 N N . ASP B 1 440 ? 49.719 9.828 -6.586 1 94.06 440 ASP B N 1
ATOM 10387 C CA . ASP B 1 440 ? 49.344 9.555 -7.969 1 94.06 440 ASP B CA 1
ATOM 10388 C C . ASP B 1 440 ? 49.781 8.148 -8.383 1 94.06 440 ASP B C 1
ATOM 10390 O O . ASP B 1 440 ? 49.125 7.512 -9.211 1 94.06 440 ASP B O 1
ATOM 10394 N N . SER B 1 441 ? 50.812 7.637 -7.801 1 93.75 441 SER B N 1
ATOM 10395 C CA . SER B 1 441 ? 51.344 6.332 -8.141 1 93.75 441 SER B CA 1
ATOM 10396 C C . SER B 1 441 ? 50.406 5.207 -7.773 1 93.75 441 SER B C 1
ATOM 10398 O O . SER B 1 441 ? 50.5 4.094 -8.289 1 93.75 441 SER B O 1
ATOM 10400 N N . ASP B 1 442 ? 49.438 5.547 -6.98 1 94.12 442 ASP B N 1
ATOM 10401 C CA . ASP B 1 442 ? 48.531 4.516 -6.52 1 94.12 442 ASP B CA 1
ATOM 10402 C C . ASP B 1 442 ? 47.438 4.258 -7.555 1 94.12 442 ASP B C 1
ATOM 10404 O O . ASP B 1 442 ? 46.719 3.252 -7.477 1 94.12 442 ASP B O 1
ATOM 10408 N N . PHE B 1 443 ? 47.281 5.238 -8.445 1 94.25 443 PHE B N 1
ATOM 10409 C CA . PHE B 1 443 ? 46.312 5.043 -9.531 1 94.25 443 PHE B CA 1
ATOM 10410 C C . PHE B 1 443 ? 46.906 4.148 -10.617 1 94.25 443 PHE B C 1
ATOM 10412 O O . PHE B 1 443 ? 47.156 4.605 -11.734 1 94.25 443 PHE B O 1
ATOM 10419 N N . VAL B 1 444 ? 47.125 2.904 -10.398 1 87.19 444 VAL B N 1
ATOM 10420 C CA . VAL B 1 444 ? 47.781 1.958 -11.297 1 87.19 444 VAL B CA 1
ATOM 10421 C C . VAL B 1 444 ? 46.812 1.54 -12.398 1 87.19 444 VAL B C 1
ATOM 10423 O O . VAL B 1 444 ? 45.688 1.135 -12.117 1 87.19 444 VAL B O 1
ATOM 10426 N N . ASP B 1 445 ? 47.219 1.572 -13.648 1 85.12 445 ASP B N 1
ATOM 10427 C CA . ASP B 1 445 ? 46.469 1.125 -14.82 1 85.12 445 ASP B CA 1
ATOM 10428 C C . ASP B 1 445 ? 45.062 1.712 -14.828 1 85.12 445 ASP B C 1
ATOM 10430 O O . ASP B 1 445 ? 44.094 1.019 -15.156 1 85.12 445 ASP B O 1
ATOM 10434 N N . GLY B 1 446 ? 44.969 2.893 -14.164 1 83.5 446 GLY B N 1
ATOM 10435 C CA . GLY B 1 446 ? 43.688 3.59 -14.242 1 83.5 446 GLY B CA 1
ATOM 10436 C C . GLY B 1 446 ? 42.719 3.146 -13.172 1 83.5 446 GLY B C 1
ATOM 10437 O O . GLY B 1 446 ? 41.562 3.607 -13.148 1 83.5 446 GLY B O 1
ATOM 10438 N N . GLN B 1 447 ? 43.125 2.277 -12.359 1 89.12 447 GLN B N 1
ATOM 10439 C CA . GLN B 1 447 ? 42.25 1.829 -11.289 1 89.12 447 GLN B CA 1
ATOM 10440 C C . GLN B 1 447 ? 42.344 2.74 -10.07 1 89.12 447 GLN B C 1
ATOM 10442 O O . GLN B 1 447 ? 43.469 3.094 -9.648 1 89.12 447 GLN B O 1
ATOM 10447 N N . VAL B 1 448 ? 41.25 3.154 -9.602 1 94.25 448 VAL B N 1
ATOM 10448 C CA . VAL B 1 448 ? 41.188 3.996 -8.414 1 94.25 448 VAL B CA 1
ATOM 10449 C C . VAL B 1 448 ? 41.469 3.15 -7.172 1 94.25 448 VAL B C 1
ATOM 10451 O O . VAL B 1 448 ? 40.844 2.107 -6.969 1 94.25 448 VAL B O 1
ATOM 10454 N N . PRO B 1 449 ? 42.406 3.516 -6.336 1 96.62 449 PRO B N 1
ATOM 10455 C CA . PRO B 1 449 ? 42.688 2.738 -5.129 1 96.62 449 PRO B CA 1
ATOM 10456 C C . PRO B 1 449 ? 41.688 2.984 -4.008 1 96.62 449 PRO B C 1
ATOM 10458 O O . PRO B 1 449 ? 41.094 4.07 -3.918 1 96.62 449 PRO B O 1
ATOM 10461 N N . TYR B 1 450 ? 41.531 1.922 -3.199 1 97.06 450 TYR B N 1
ATOM 10462 C CA . TYR B 1 450 ? 40.938 2.195 -1.897 1 97.06 450 TYR B CA 1
ATOM 10463 C C . TYR B 1 450 ? 41.906 2.912 -0.982 1 97.06 450 TYR B C 1
ATOM 10465 O O . TYR B 1 450 ? 43.125 2.766 -1.132 1 97.06 450 TYR B O 1
ATOM 10473 N N . GLY B 1 451 ? 41.312 3.742 -0.173 1 96.31 451 GLY B N 1
ATOM 10474 C CA . GLY B 1 451 ? 42.125 4.48 0.776 1 96.31 451 GLY B CA 1
ATOM 10475 C C . GLY B 1 451 ? 42 3.986 2.203 1 96.31 451 GLY B C 1
ATOM 10476 O O . GLY B 1 451 ? 40.875 3.715 2.656 1 96.31 451 GLY B O 1
ATOM 10477 N N . HIS B 1 452 ? 43.094 3.789 2.912 1 96.38 452 HIS B N 1
ATOM 10478 C CA . HIS B 1 452 ? 43.156 3.428 4.324 1 96.38 452 HIS B CA 1
ATOM 10479 C C . HIS B 1 452 ? 44.375 4.031 4.996 1 96.38 452 HIS B C 1
ATOM 10481 O O . HIS B 1 452 ? 45.5 3.887 4.5 1 96.38 452 HIS B O 1
ATOM 10487 N N . PRO B 1 453 ? 44.188 4.691 6.07 1 96.38 453 PRO B N 1
ATOM 10488 C CA . PRO B 1 453 ? 45.344 5.34 6.703 1 96.38 453 PRO B CA 1
ATOM 10489 C C . PRO B 1 453 ? 46.188 4.367 7.516 1 96.38 453 PRO B C 1
ATOM 10491 O O . PRO B 1 453 ? 47.219 4.754 8.062 1 96.38 453 PRO B O 1
ATOM 10494 N N . GLY B 1 454 ? 45.875 3.154 7.59 1 95.62 454 GLY B N 1
ATOM 10495 C CA . GLY B 1 454 ? 46.531 2.131 8.391 1 95.62 454 GLY B CA 1
ATOM 10496 C C . GLY B 1 454 ? 45.719 1.704 9.594 1 95.62 454 GLY B C 1
ATOM 10497 O O . GLY B 1 454 ? 45.031 2.527 10.219 1 95.62 454 GLY B O 1
ATOM 10498 N N . ALA B 1 455 ? 45.781 0.52 9.984 1 93.94 455 ALA B N 1
ATOM 10499 C CA . ALA B 1 455 ? 44.969 -0.05 11.047 1 93.94 455 ALA B CA 1
ATOM 10500 C C . ALA B 1 455 ? 45.281 0.606 12.391 1 93.94 455 ALA B C 1
ATOM 10502 O O . ALA B 1 455 ? 44.406 0.683 13.258 1 93.94 455 ALA B O 1
ATOM 10503 N N . ASP B 1 456 ? 46.469 1.143 12.484 1 94.62 456 ASP B N 1
ATOM 10504 C CA . ASP B 1 456 ? 46.875 1.728 13.758 1 94.62 456 ASP B CA 1
ATOM 10505 C C . ASP B 1 456 ? 46.938 3.252 13.672 1 94.62 456 ASP B C 1
ATOM 10507 O O . ASP B 1 456 ? 47.438 3.916 14.586 1 94.62 456 ASP B O 1
ATOM 10511 N N . SER B 1 457 ? 46.375 3.744 12.594 1 97 457 SER B N 1
ATOM 10512 C CA . SER B 1 457 ? 46.375 5.191 12.422 1 97 457 SER B CA 1
ATOM 10513 C C . SER B 1 457 ? 45.531 5.871 13.484 1 97 457 SER B C 1
ATOM 10515 O O . SER B 1 457 ? 44.625 5.246 14.07 1 97 457 SER B O 1
ATOM 10517 N N . PRO B 1 458 ? 45.781 7.129 13.742 1 97.12 458 PRO B N 1
ATOM 10518 C CA . PRO B 1 458 ? 44.969 7.883 14.68 1 97.12 458 PRO B CA 1
ATOM 10519 C C . PRO B 1 458 ? 43.5 7.91 14.273 1 97.12 458 PRO B C 1
ATOM 10521 O O . PRO B 1 458 ? 42.594 7.859 15.125 1 97.12 458 PRO B O 1
ATOM 10524 N N . GLU B 1 459 ? 43.219 7.977 13.008 1 97.19 459 GLU B N 1
ATOM 10525 C CA . GLU B 1 459 ? 41.844 8 12.516 1 97.19 459 GLU B CA 1
ATOM 10526 C C . GLU B 1 459 ? 41.094 6.723 12.883 1 97.19 459 GLU B C 1
ATOM 10528 O O . GLU B 1 459 ? 39.969 6.777 13.414 1 97.19 459 GLU B O 1
ATOM 10533 N N . VAL B 1 460 ? 41.719 5.594 12.656 1 97.38 460 VAL B N 1
ATOM 10534 C CA . VAL B 1 460 ? 41.094 4.301 12.898 1 97.38 460 VAL B CA 1
ATOM 10535 C C . VAL B 1 460 ? 40.938 4.078 14.406 1 97.38 460 VAL B C 1
ATOM 10537 O O . VAL B 1 460 ? 39.906 3.572 14.859 1 97.38 460 VAL B O 1
ATOM 10540 N N . ARG B 1 461 ? 41.906 4.465 15.148 1 97.25 461 ARG B N 1
ATOM 10541 C CA . ARG B 1 461 ? 41.812 4.355 16.594 1 97.25 461 ARG B CA 1
ATOM 10542 C C . ARG B 1 461 ? 40.688 5.211 17.156 1 97.25 461 ARG B C 1
ATOM 10544 O O . ARG B 1 461 ? 39.938 4.766 18.016 1 97.25 461 ARG B O 1
ATOM 10551 N N . TYR B 1 462 ? 40.625 6.398 16.625 1 97.56 462 TYR B N 1
ATOM 10552 C CA . TYR B 1 462 ? 39.531 7.289 17.062 1 97.56 462 TYR B CA 1
ATOM 10553 C C . TYR B 1 462 ? 38.188 6.68 16.75 1 97.56 462 TYR B C 1
ATOM 10555 O O . TYR B 1 462 ? 37.281 6.68 17.609 1 97.56 462 TYR B O 1
ATOM 10563 N N . LEU B 1 463 ? 38.094 6.203 15.578 1 96.81 463 LEU B N 1
ATOM 10564 C CA . LEU B 1 463 ? 36.875 5.562 15.141 1 96.81 463 LEU B CA 1
ATOM 10565 C C . LEU B 1 463 ? 36.469 4.414 16.078 1 96.81 463 LEU B C 1
ATOM 10567 O O . LEU B 1 463 ? 35.344 4.312 16.5 1 96.81 463 LEU B O 1
ATOM 10571 N N . GLN B 1 464 ? 37.312 3.588 16.391 1 96.69 464 GLN B N 1
ATOM 10572 C CA . GLN B 1 464 ? 37.094 2.42 17.234 1 96.69 464 GLN B CA 1
ATOM 10573 C C . GLN B 1 464 ? 36.781 2.834 18.672 1 96.69 464 GLN B C 1
ATOM 10575 O O . GLN B 1 464 ? 35.906 2.238 19.312 1 96.69 464 GLN B O 1
ATOM 10580 N N . GLU B 1 465 ? 37.469 3.838 19.109 1 96.62 465 GLU B N 1
ATOM 10581 C CA . GLU B 1 465 ? 37.219 4.336 20.453 1 96.62 465 GLU B CA 1
ATOM 10582 C C . GLU B 1 465 ? 35.844 4.938 20.594 1 96.62 465 GLU B C 1
ATOM 10584 O O . GLU B 1 465 ? 35.156 4.719 21.609 1 96.62 465 GLU B O 1
ATOM 10589 N N . ARG B 1 466 ? 35.469 5.742 19.625 1 96.75 466 ARG B N 1
ATOM 10590 C CA . ARG B 1 466 ? 34.125 6.32 19.641 1 96.75 466 ARG B CA 1
ATOM 10591 C C . ARG B 1 466 ? 33.062 5.23 19.641 1 96.75 466 ARG B C 1
ATOM 10593 O O . ARG B 1 466 ? 32.094 5.312 20.406 1 96.75 466 ARG B O 1
ATOM 10600 N N . ARG B 1 467 ? 33.219 4.188 18.828 1 97.12 467 ARG B N 1
ATOM 10601 C CA . ARG B 1 467 ? 32.25 3.094 18.75 1 97.12 467 ARG B CA 1
ATOM 10602 C C . ARG B 1 467 ? 32.219 2.314 20.062 1 97.12 467 ARG B C 1
ATOM 10604 O O . ARG B 1 467 ? 31.125 1.946 20.531 1 97.12 467 ARG B O 1
ATOM 10611 N N . ALA B 1 468 ? 33.406 2.074 20.625 1 96.88 468 ALA B N 1
ATOM 10612 C CA . ALA B 1 468 ? 33.469 1.384 21.922 1 96.88 468 ALA B CA 1
ATOM 10613 C C . ALA B 1 468 ? 32.719 2.168 23 1 96.88 468 ALA B C 1
ATOM 10615 O O . ALA B 1 468 ? 32 1.587 23.812 1 96.88 468 ALA B O 1
ATOM 10616 N N . ALA B 1 469 ? 32.906 3.449 22.953 1 96.38 469 ALA B N 1
ATOM 10617 C CA . ALA B 1 469 ? 32.281 4.32 23.938 1 96.38 469 ALA B CA 1
ATOM 10618 C C . ALA B 1 469 ? 30.766 4.316 23.781 1 96.38 469 ALA B C 1
ATOM 10620 O O . ALA B 1 469 ? 30.031 4.52 24.75 1 96.38 469 ALA B O 1
ATOM 10621 N N . LEU B 1 470 ? 30.281 4.043 22.609 1 97.06 470 LEU B N 1
ATOM 10622 C CA . LEU B 1 470 ? 28.859 4.055 22.312 1 97.06 470 LEU B CA 1
ATOM 10623 C C . LEU B 1 470 ? 28.297 2.637 22.312 1 97.06 470 LEU B C 1
ATOM 10625 O O . LEU B 1 470 ? 27.203 2.398 21.797 1 97.06 470 LEU B O 1
ATOM 10629 N N . GLY B 1 471 ? 28.984 1.756 22.844 1 96.44 471 GLY B N 1
ATOM 10630 C CA . GLY B 1 471 ? 28.453 0.42 23.031 1 96.44 471 GLY B CA 1
ATOM 10631 C C . GLY B 1 471 ? 28.766 -0.524 21.891 1 96.44 471 GLY B C 1
ATOM 10632 O O . GLY B 1 471 ? 28.016 -1.464 21.609 1 96.44 471 GLY B O 1
ATOM 10633 N N . GLY B 1 472 ? 29.781 -0.318 21.047 1 96.12 472 GLY B N 1
ATOM 10634 C CA . GLY B 1 472 ? 30.234 -1.27 20.047 1 96.12 472 GLY B CA 1
ATOM 10635 C C . GLY B 1 472 ? 29.859 -0.879 18.641 1 96.12 472 GLY B C 1
ATOM 10636 O O . GLY B 1 472 ? 29.391 0.237 18.406 1 96.12 472 GLY B O 1
ATOM 10637 N N . PRO B 1 473 ? 30.062 -1.796 17.719 1 95.56 473 PRO B N 1
ATOM 10638 C CA . PRO B 1 473 ? 29.828 -1.506 16.297 1 95.56 473 PRO B CA 1
ATOM 10639 C C . PRO B 1 473 ? 28.359 -1.24 15.992 1 95.56 473 PRO B C 1
ATOM 10641 O O . PRO B 1 473 ? 27.469 -1.83 16.625 1 95.56 473 PRO B O 1
ATOM 10644 N N . ALA B 1 474 ? 28.109 -0.416 15.016 1 96 474 ALA B N 1
ATOM 10645 C CA . ALA B 1 474 ? 26.797 -0.104 14.445 1 96 474 ALA B CA 1
ATOM 10646 C C . ALA B 1 474 ? 26.906 0.239 12.961 1 96 474 ALA B C 1
ATOM 10648 O O . ALA B 1 474 ? 27.844 0.926 12.547 1 96 474 ALA B O 1
ATOM 10649 N N . PRO B 1 475 ? 26.172 -0.313 12.133 1 95.94 475 PRO B N 1
ATOM 10650 C CA . PRO B 1 475 ? 25.125 -1.294 12.438 1 95.94 475 PRO B CA 1
ATOM 10651 C C . PRO B 1 475 ? 25.688 -2.686 12.719 1 95.94 475 PRO B C 1
ATOM 10653 O O . PRO B 1 475 ? 26.797 -3 12.305 1 95.94 475 PRO B O 1
ATOM 10656 N N . ALA B 1 476 ? 24.969 -3.398 13.359 1 96.56 476 ALA B N 1
ATOM 10657 C CA . ALA B 1 476 ? 25.266 -4.797 13.656 1 96.56 476 ALA B CA 1
ATOM 10658 C C . ALA B 1 476 ? 24 -5.566 14.016 1 96.56 476 ALA B C 1
ATOM 10660 O O . ALA B 1 476 ? 23.109 -5.031 14.68 1 96.56 476 ALA B O 1
ATOM 10661 N N . ARG B 1 477 ? 23.891 -6.77 13.555 1 96.56 477 ARG B N 1
ATOM 10662 C CA . ARG B 1 477 ? 22.766 -7.648 13.867 1 96.56 477 ARG B CA 1
ATOM 10663 C C . ARG B 1 477 ? 23.219 -8.828 14.719 1 96.56 477 ARG B C 1
ATOM 10665 O O . ARG B 1 477 ? 24.281 -9.406 14.477 1 96.56 477 ARG B O 1
ATOM 10672 N N . ARG B 1 478 ? 22.422 -9.164 15.688 1 94.62 478 ARG B N 1
ATOM 10673 C CA . ARG B 1 478 ? 22.703 -10.344 16.5 1 94.62 478 ARG B CA 1
ATOM 10674 C C . ARG B 1 478 ? 22.531 -11.625 15.688 1 94.62 478 ARG B C 1
ATOM 10676 O O . ARG B 1 478 ? 21.469 -11.852 15.102 1 94.62 478 ARG B O 1
ATOM 10683 N N . THR B 1 479 ? 23.547 -12.445 15.648 1 92.38 479 THR B N 1
ATOM 10684 C CA . THR B 1 479 ? 23.469 -13.672 14.867 1 92.38 479 THR B CA 1
ATOM 10685 C C . THR B 1 479 ? 23.516 -14.898 15.773 1 92.38 479 THR B C 1
ATOM 10687 O O . THR B 1 479 ? 23.219 -16.016 15.336 1 92.38 479 THR B O 1
ATOM 10690 N N . GLN B 1 480 ? 23.812 -14.711 17.016 1 90.56 480 GLN B N 1
ATOM 10691 C CA . GLN B 1 480 ? 23.844 -15.836 17.938 1 90.56 480 GLN B CA 1
ATOM 10692 C C . GLN B 1 480 ? 22.438 -16.359 18.234 1 90.56 480 GLN B C 1
ATOM 10694 O O . GLN B 1 480 ? 21.531 -15.578 18.562 1 90.56 480 GLN B O 1
ATOM 10699 N N . PRO B 1 481 ? 22.297 -17.656 18.109 1 90.62 481 PRO B N 1
ATOM 10700 C CA . PRO B 1 481 ? 20.969 -18.203 18.391 1 90.62 481 PRO B CA 1
ATOM 10701 C C . PRO B 1 481 ? 20.547 -18.062 19.844 1 90.62 481 PRO B C 1
ATOM 10703 O O . PRO B 1 481 ? 21.391 -18.188 20.75 1 90.62 481 PRO B O 1
ATOM 10706 N N . LEU B 1 482 ? 19.328 -17.828 20.062 1 94.25 482 LEU B N 1
ATOM 10707 C CA . LEU B 1 482 ? 18.766 -17.859 21.406 1 94.25 482 LEU B CA 1
ATOM 10708 C C . LEU B 1 482 ? 18.453 -19.281 21.844 1 94.25 482 LEU B C 1
ATOM 10710 O O . LEU B 1 482 ? 18.328 -20.172 21 1 94.25 482 LEU B O 1
ATOM 10714 N N . ALA B 1 483 ? 18.391 -19.438 23.156 1 94.25 483 ALA B N 1
ATOM 10715 C CA . ALA B 1 483 ? 17.906 -20.719 23.672 1 94.25 483 ALA B CA 1
ATOM 10716 C C . ALA B 1 483 ? 16.5 -21.031 23.156 1 94.25 483 ALA B C 1
ATOM 10718 O O . ALA B 1 483 ? 15.656 -20.125 23.094 1 94.25 483 ALA B O 1
ATOM 10719 N N . PRO B 1 484 ? 16.328 -22.266 22.734 1 95.19 484 PRO B N 1
ATOM 10720 C CA . PRO B 1 484 ? 14.969 -22.609 22.297 1 95.19 484 PRO B CA 1
ATOM 10721 C C . PRO B 1 484 ? 13.93 -22.375 23.391 1 95.19 484 PRO B C 1
ATOM 10723 O O . PRO B 1 484 ? 14.211 -22.562 24.578 1 95.19 484 PRO B O 1
ATOM 10726 N N . LEU B 1 485 ? 12.781 -21.938 23.031 1 94.75 485 LEU B N 1
ATOM 10727 C CA . LEU B 1 485 ? 11.672 -21.828 23.969 1 94.75 485 LEU B CA 1
ATOM 10728 C C . LEU B 1 485 ? 11.133 -23.203 24.328 1 94.75 485 LEU B C 1
ATOM 10730 O O . LEU B 1 485 ? 11.141 -24.125 23.5 1 94.75 485 LEU B O 1
ATOM 10734 N N . PRO B 1 486 ? 10.695 -23.344 25.562 1 92.56 486 PRO B N 1
ATOM 10735 C CA . PRO B 1 486 ? 10.047 -24.609 25.906 1 92.56 486 PRO B CA 1
ATOM 10736 C C . PRO B 1 486 ? 8.805 -24.891 25.062 1 92.56 486 PRO B C 1
ATOM 10738 O O . PRO B 1 486 ? 8.031 -23.969 24.781 1 92.56 486 PRO B O 1
ATOM 10741 N N . ALA B 1 487 ? 8.68 -26.141 24.656 1 91.88 487 ALA B N 1
ATOM 10742 C CA . ALA B 1 487 ? 7.488 -26.5 23.891 1 91.88 487 ALA B CA 1
ATOM 10743 C C . ALA B 1 487 ? 6.227 -26.359 24.75 1 91.88 487 ALA B C 1
ATOM 10745 O O . ALA B 1 487 ? 6.23 -26.688 25.938 1 91.88 487 ALA B O 1
ATOM 10746 N N . PRO B 1 488 ? 5.176 -25.859 24.156 1 92.38 488 PRO B N 1
ATOM 10747 C CA . PRO B 1 488 ? 3.914 -25.859 24.906 1 92.38 488 PRO B CA 1
ATOM 10748 C C . PRO B 1 488 ? 3.439 -27.266 25.25 1 92.38 488 PRO B C 1
ATOM 10750 O O . PRO B 1 488 ? 3.865 -28.234 24.625 1 92.38 488 PRO B O 1
ATOM 10753 N N . ALA B 1 489 ? 2.557 -27.297 26.219 1 92.69 489 ALA B N 1
ATOM 10754 C CA . ALA B 1 489 ? 2.014 -28.594 26.641 1 92.69 489 ALA B CA 1
ATOM 10755 C C . ALA B 1 489 ? 1.248 -29.266 25.516 1 92.69 489 ALA B C 1
ATOM 10757 O O . ALA B 1 489 ? 0.49 -28.609 24.781 1 92.69 489 ALA B O 1
ATOM 10758 N N . ASP B 1 490 ? 1.429 -30.547 25.422 1 94.31 490 ASP B N 1
ATOM 10759 C CA . ASP B 1 490 ? 0.798 -31.344 24.375 1 94.31 490 ASP B CA 1
ATOM 10760 C C . ASP B 1 490 ? -0.724 -31.281 24.469 1 94.31 490 ASP B C 1
ATOM 10762 O O . ASP B 1 490 ? -1.427 -31.391 23.469 1 94.31 490 ASP B O 1
ATOM 10766 N N . LYS B 1 491 ? -1.169 -31.109 25.656 1 93.88 491 LYS B N 1
ATOM 10767 C CA . LYS B 1 491 ? -2.605 -31.125 25.922 1 93.88 491 LYS B CA 1
ATOM 10768 C C . LYS B 1 491 ? -3.322 -30.047 25.109 1 93.88 491 LYS B C 1
ATOM 10770 O O . LYS B 1 491 ? -4.461 -30.234 24.688 1 93.88 491 LYS B O 1
ATOM 10775 N N . ALA B 1 492 ? -2.672 -28.938 24.922 1 94.31 492 ALA B N 1
ATOM 10776 C CA . ALA B 1 492 ? -3.264 -27.828 24.172 1 94.31 492 ALA B CA 1
ATOM 10777 C C . ALA B 1 492 ? -3.57 -28.25 22.734 1 94.31 492 ALA B C 1
ATOM 10779 O O . ALA B 1 492 ? -4.559 -27.797 22.156 1 94.31 492 ALA B O 1
ATOM 10780 N N . PHE B 1 493 ? -2.791 -29.109 22.172 1 96.69 493 PHE B N 1
ATOM 10781 C CA . PHE B 1 493 ? -2.953 -29.547 20.797 1 96.69 493 PHE B CA 1
ATOM 10782 C C . PHE B 1 493 ? -3.838 -30.797 20.719 1 96.69 493 PHE B C 1
ATOM 10784 O O . PHE B 1 493 ? -4.691 -30.906 19.844 1 96.69 493 PHE B O 1
ATOM 10791 N N . ALA B 1 494 ? -3.703 -31.688 21.641 1 95.25 494 ALA B N 1
ATOM 10792 C CA . ALA B 1 494 ? -4.383 -33 21.641 1 95.25 494 ALA B CA 1
ATOM 10793 C C . ALA B 1 494 ? -5.891 -32.812 21.797 1 95.25 494 ALA B C 1
ATOM 10795 O O . ALA B 1 494 ? -6.664 -33.688 21.422 1 95.25 494 ALA B O 1
ATOM 10796 N N . SER B 1 495 ? -6.277 -31.703 22.344 1 94 495 SER B N 1
ATOM 10797 C CA . SER B 1 495 ? -7.699 -31.438 22.547 1 94 495 SER B CA 1
ATOM 10798 C C . SER B 1 495 ? -8.453 -31.406 21.234 1 94 495 SER B C 1
ATOM 10800 O O . SER B 1 495 ? -9.672 -31.594 21.203 1 94 495 SER B O 1
ATOM 10802 N N . PHE B 1 496 ? -7.805 -31.203 20.141 1 96.31 496 PHE B N 1
ATOM 10803 C CA . PHE B 1 496 ? -8.445 -31.078 18.828 1 96.31 496 PHE B CA 1
ATOM 10804 C C . PHE B 1 496 ? -8.508 -32.438 18.125 1 96.31 496 PHE B C 1
ATOM 10806 O O . PHE B 1 496 ? -9.195 -32.594 17.125 1 96.31 496 PHE B O 1
ATOM 10813 N N . ASP B 1 497 ? -7.848 -33.5 18.688 1 96.81 497 ASP B N 1
ATOM 10814 C CA . ASP B 1 497 ? -7.746 -34.781 18.047 1 96.81 497 ASP B CA 1
ATOM 10815 C C . ASP B 1 497 ? -9.062 -35.562 18.156 1 96.81 497 ASP B C 1
ATOM 10817 O O . ASP B 1 497 ? -9.336 -36.438 17.328 1 96.81 497 ASP B O 1
ATOM 10821 N N . LYS B 1 498 ? -9.906 -35.188 19.094 1 94.75 498 LYS B N 1
ATOM 10822 C CA . LYS B 1 498 ? -11.133 -35.938 19.359 1 94.75 498 LYS B CA 1
ATOM 10823 C C . LYS B 1 498 ? -12.258 -35.469 18.438 1 94.75 498 LYS B C 1
ATOM 10825 O O . LYS B 1 498 ? -13.289 -36.156 18.312 1 94.75 498 LYS B O 1
ATOM 10830 N N . GLY B 1 499 ? -12.062 -34.406 17.656 1 94.75 499 GLY B N 1
ATOM 10831 C CA . GLY B 1 499 ? -13.125 -33.906 16.812 1 94.75 499 GLY B CA 1
ATOM 10832 C C . GLY B 1 499 ? -14.141 -33.062 17.578 1 94.75 499 GLY B C 1
ATOM 10833 O O . GLY B 1 499 ? -13.984 -32.844 18.781 1 94.75 499 GLY B O 1
ATOM 10834 N N . SER B 1 500 ? -15.188 -32.625 16.953 1 93.62 500 SER B N 1
ATOM 10835 C CA . SER B 1 500 ? -16.141 -31.703 17.547 1 93.62 500 SER B CA 1
ATOM 10836 C C . SER B 1 500 ? -17.406 -32.438 18 1 93.62 500 SER B C 1
ATOM 10838 O O . SER B 1 500 ? -18.344 -31.797 18.484 1 93.62 500 SER B O 1
ATOM 10840 N N . GLY B 1 501 ? -17.531 -33.719 17.797 1 91.62 501 GLY B N 1
ATOM 10841 C CA . GLY B 1 501 ? -18.734 -34.469 18.125 1 91.62 501 GLY B CA 1
ATOM 10842 C C . GLY B 1 501 ? -19.922 -34.094 17.281 1 91.62 501 GLY B C 1
ATOM 10843 O O . GLY B 1 501 ? -19.844 -34.094 16.047 1 91.62 501 GLY B O 1
ATOM 10844 N N . SER B 1 502 ? -21.016 -33.656 17.922 1 91.31 502 SER B N 1
ATOM 10845 C CA . SER B 1 502 ? -22.234 -33.312 17.203 1 91.31 502 SER B CA 1
ATOM 10846 C C . SER B 1 502 ? -22.266 -31.812 16.844 1 91.31 502 SER B C 1
ATOM 10848 O O . SER B 1 502 ? -23.125 -31.375 16.094 1 91.31 502 SER B O 1
ATOM 10850 N N . GLN B 1 503 ? -21.297 -31.125 17.297 1 93.38 503 GLN B N 1
ATOM 10851 C CA . GLN B 1 503 ? -21.266 -29.688 17.062 1 93.38 503 GLN B CA 1
ATOM 10852 C C . GLN B 1 503 ? -20.484 -29.344 15.789 1 93.38 503 GLN B C 1
ATOM 10854 O O . GLN B 1 503 ? -19.547 -30.062 15.422 1 93.38 503 GLN B O 1
ATOM 10859 N N . SER B 1 504 ? -20.922 -28.312 15.078 1 95.44 504 SER B N 1
ATOM 10860 C CA . SER B 1 504 ? -20.156 -27.75 13.977 1 95.44 504 SER B CA 1
ATOM 10861 C C . SER B 1 504 ? -19.266 -26.609 14.445 1 95.44 504 SER B C 1
ATOM 10863 O O . SER B 1 504 ? -19.672 -25.812 15.281 1 95.44 504 SER B O 1
ATOM 10865 N N . VAL B 1 505 ? -18.062 -26.625 14 1 95.69 505 VAL B N 1
ATOM 10866 C CA . VAL B 1 505 ? -17.078 -25.625 14.398 1 95.69 505 VAL B CA 1
ATOM 10867 C C . VAL B 1 505 ? -16.344 -25.094 13.164 1 95.69 505 VAL B C 1
ATOM 10869 O O . VAL B 1 505 ? -15.922 -25.875 12.305 1 95.69 505 VAL B O 1
ATOM 10872 N N . ALA B 1 506 ? -16.297 -23.781 13.086 1 95.62 506 ALA B N 1
ATOM 10873 C CA . ALA B 1 506 ? -15.477 -23.203 12.039 1 95.62 506 ALA B CA 1
ATOM 10874 C C . ALA B 1 506 ? -13.992 -23.344 12.359 1 95.62 506 ALA B C 1
ATOM 10876 O O . ALA B 1 506 ? -13.602 -23.344 13.523 1 95.62 506 ALA B O 1
ATOM 10877 N N . THR B 1 507 ? -13.102 -23.438 11.328 1 97 507 THR B N 1
ATOM 10878 C CA . THR B 1 507 ? -11.664 -23.547 11.562 1 97 507 THR B CA 1
ATOM 10879 C C . THR B 1 507 ? -11.117 -22.266 12.188 1 97 507 THR B C 1
ATOM 10881 O O . THR B 1 507 ? -10.156 -22.312 12.961 1 97 507 THR B O 1
ATOM 10884 N N . THR B 1 508 ? -11.695 -21.094 11.906 1 96.94 508 THR B N 1
ATOM 10885 C CA . THR B 1 508 ? -11.328 -19.844 12.586 1 96.94 508 THR B CA 1
ATOM 10886 C C . THR B 1 508 ? -11.531 -19.984 14.094 1 96.94 508 THR B C 1
ATOM 10888 O O . THR B 1 508 ? -10.664 -19.578 14.875 1 96.94 508 THR B O 1
ATOM 10891 N N . MET B 1 509 ? -12.688 -20.547 14.484 1 96.12 509 MET B N 1
ATOM 10892 C CA . MET B 1 509 ? -12.977 -20.766 15.898 1 96.12 509 MET B CA 1
ATOM 10893 C C . MET B 1 509 ? -11.969 -21.719 16.516 1 96.12 509 MET B C 1
ATOM 10895 O O . MET B 1 509 ? -11.516 -21.516 17.641 1 96.12 509 MET B O 1
ATOM 10899 N N . ALA B 1 510 ? -11.633 -22.75 15.734 1 97 510 ALA B N 1
ATOM 10900 C CA . ALA B 1 510 ? -10.648 -23.719 16.203 1 97 510 ALA B CA 1
ATOM 10901 C C . ALA B 1 510 ? -9.297 -23.062 16.453 1 97 510 ALA B C 1
ATOM 10903 O O . ALA B 1 510 ? -8.633 -23.328 17.453 1 97 510 ALA B O 1
ATOM 10904 N N . PHE B 1 511 ? -8.805 -22.25 15.578 1 97.38 511 PHE B N 1
ATOM 10905 C CA . PHE B 1 511 ? -7.535 -21.547 15.711 1 97.38 511 PHE B CA 1
ATOM 10906 C C . PHE B 1 511 ? -7.543 -20.656 16.938 1 97.38 511 PHE B C 1
ATOM 10908 O O . PHE B 1 511 ? -6.582 -20.641 17.703 1 97.38 511 PHE B O 1
ATOM 10915 N N . VAL B 1 512 ? -8.633 -19.844 17.062 1 96.12 512 VAL B N 1
ATOM 10916 C CA . VAL B 1 512 ? -8.727 -18.891 18.172 1 96.12 512 VAL B CA 1
ATOM 10917 C C . VAL B 1 512 ? -8.734 -19.641 19.5 1 96.12 512 VAL B C 1
ATOM 10919 O O . VAL B 1 512 ? -8.117 -19.203 20.469 1 96.12 512 VAL B O 1
ATOM 10922 N N . ARG B 1 513 ? -9.43 -20.766 19.547 1 96.06 513 ARG B N 1
ATOM 10923 C CA . ARG B 1 513 ? -9.422 -21.594 20.75 1 96.06 513 ARG B CA 1
ATOM 10924 C C . ARG B 1 513 ? -8.016 -22.094 21.062 1 96.06 513 ARG B C 1
ATOM 10926 O O . ARG B 1 513 ? -7.602 -22.109 22.219 1 96.06 513 ARG B O 1
ATOM 10933 N N . LEU B 1 514 ? -7.328 -22.562 20.031 1 97.06 514 LEU B N 1
ATOM 10934 C CA . LEU B 1 514 ? -5.953 -23.016 20.203 1 97.06 514 LEU B CA 1
ATOM 10935 C C . LEU B 1 514 ? -5.082 -21.891 20.766 1 97.06 514 LEU B C 1
ATOM 10937 O O . LEU B 1 514 ? -4.309 -22.125 21.703 1 97.06 514 LEU B O 1
ATOM 10941 N N . VAL B 1 515 ? -5.188 -20.719 20.234 1 94.75 515 VAL B N 1
ATOM 10942 C CA . VAL B 1 515 ? -4.391 -19.578 20.672 1 94.75 515 VAL B CA 1
ATOM 10943 C C . VAL B 1 515 ? -4.715 -19.25 22.125 1 94.75 515 VAL B C 1
ATOM 10945 O O . VAL B 1 515 ? -3.822 -18.922 22.906 1 94.75 515 VAL B O 1
ATOM 10948 N N . LYS B 1 516 ? -6.004 -19.266 22.453 1 94.25 516 LYS B N 1
ATOM 10949 C CA . LYS B 1 516 ? -6.422 -19.016 23.844 1 94.25 516 LYS B CA 1
ATOM 10950 C C . LYS B 1 516 ? -5.715 -19.953 24.812 1 94.25 516 LYS B C 1
ATOM 10952 O O . LYS B 1 516 ? -5.277 -19.531 25.875 1 94.25 516 LYS B O 1
ATOM 10957 N N . ASP B 1 517 ? -5.57 -21.188 24.406 1 94.81 517 ASP B N 1
ATOM 10958 C CA . ASP B 1 517 ? -4.879 -22.156 25.234 1 94.81 517 ASP B CA 1
ATOM 10959 C C . ASP B 1 517 ? -3.381 -21.875 25.297 1 94.81 517 ASP B C 1
ATOM 10961 O O . ASP B 1 517 ? -2.768 -21.984 26.359 1 94.81 517 ASP B O 1
ATOM 10965 N N . LEU B 1 518 ? -2.834 -21.5 24.219 1 96.06 518 LEU B N 1
ATOM 10966 C CA . LEU B 1 518 ? -1.391 -21.312 24.125 1 96.06 518 LEU B CA 1
ATOM 10967 C C . LEU B 1 518 ? -0.964 -20.062 24.875 1 96.06 518 LEU B C 1
ATOM 10969 O O . LEU B 1 518 ? 0.106 -20.031 25.5 1 96.06 518 LEU B O 1
ATOM 10973 N N . VAL B 1 519 ? -1.766 -19 24.875 1 94.56 519 VAL B N 1
ATOM 10974 C CA . VAL B 1 519 ? -1.414 -17.734 25.516 1 94.56 519 VAL B CA 1
ATOM 10975 C C . VAL B 1 519 ? -1.492 -17.891 27.031 1 94.56 519 VAL B C 1
ATOM 10977 O O . VAL B 1 519 ? -0.893 -17.109 27.781 1 94.56 519 VAL B O 1
ATOM 10980 N N . ARG B 1 520 ? -2.156 -18.906 27.5 1 92.19 520 ARG B N 1
ATOM 10981 C CA . ARG B 1 520 ? -2.305 -19.141 28.938 1 92.19 520 ARG B CA 1
ATOM 10982 C C . ARG B 1 520 ? -1.13 -19.953 29.484 1 92.19 520 ARG B C 1
ATOM 10984 O O . ARG B 1 520 ? -0.967 -20.078 30.703 1 92.19 520 ARG B O 1
ATOM 10991 N N . ASP B 1 521 ? -0.389 -20.422 28.547 1 92.81 521 ASP B N 1
ATOM 10992 C CA . ASP B 1 521 ? 0.795 -21.141 29 1 92.81 521 ASP B CA 1
ATOM 10993 C C . ASP B 1 521 ? 1.653 -20.281 29.922 1 92.81 521 ASP B C 1
ATOM 10995 O O . ASP B 1 521 ? 1.895 -19.109 29.625 1 92.81 521 ASP B O 1
ATOM 10999 N N . LYS B 1 522 ? 2.17 -20.812 31 1 88.44 522 LYS B N 1
ATOM 11000 C CA . LYS B 1 522 ? 2.852 -20.062 32.062 1 88.44 522 LYS B CA 1
ATOM 11001 C C . LYS B 1 522 ? 4.234 -19.609 31.594 1 88.44 522 LYS B C 1
ATOM 11003 O O . LYS B 1 522 ? 4.754 -18.594 32.062 1 88.44 522 LYS B O 1
ATOM 11008 N N . THR B 1 523 ? 4.762 -20.344 30.734 1 86.5 523 THR B N 1
ATOM 11009 C CA . THR B 1 523 ? 6.133 -20.047 30.328 1 86.5 523 THR B CA 1
ATOM 11010 C C . THR B 1 523 ? 6.148 -19.188 29.078 1 86.5 523 THR B C 1
ATOM 11012 O O . THR B 1 523 ? 6.805 -18.141 29.031 1 86.5 523 THR B O 1
ATOM 11015 N N . SER B 1 524 ? 5.414 -19.609 28.094 1 92.06 524 SER B N 1
ATOM 11016 C CA . SER B 1 524 ? 5.535 -18.953 26.781 1 92.06 524 SER B CA 1
ATOM 11017 C C . SER B 1 524 ? 4.359 -18.016 26.531 1 92.06 524 SER B C 1
ATOM 11019 O O . SER B 1 524 ? 4.398 -17.203 25.594 1 92.06 524 SER B O 1
ATOM 11021 N N . GLY B 1 525 ? 3.406 -18.031 27.375 1 94.44 525 GLY B N 1
ATOM 11022 C CA . GLY B 1 525 ? 2.191 -17.266 27.141 1 94.44 525 GLY B CA 1
ATOM 11023 C C . GLY B 1 525 ? 2.438 -15.773 27.016 1 94.44 525 GLY B C 1
ATOM 11024 O O . GLY B 1 525 ? 1.819 -15.109 26.188 1 94.44 525 GLY B O 1
ATOM 11025 N N . LYS B 1 526 ? 3.316 -15.258 27.812 1 95.06 526 LYS B N 1
ATOM 11026 C CA . LYS B 1 526 ? 3.582 -13.82 27.844 1 95.06 526 LYS B CA 1
ATOM 11027 C C . LYS B 1 526 ? 4.285 -13.375 26.562 1 95.06 526 LYS B C 1
ATOM 11029 O O . LYS B 1 526 ? 4.32 -12.188 26.25 1 95.06 526 LYS B O 1
ATOM 11034 N N . ARG B 1 527 ? 4.84 -14.305 25.781 1 97 527 ARG B N 1
ATOM 11035 C CA . ARG B 1 527 ? 5.629 -13.969 24.609 1 97 527 ARG B CA 1
ATOM 11036 C C . ARG B 1 527 ? 4.738 -13.844 23.375 1 97 527 ARG B C 1
ATOM 11038 O O . ARG B 1 527 ? 5.16 -13.312 22.344 1 97 527 ARG B O 1
ATOM 11045 N N . TRP B 1 528 ? 3.5 -14.359 23.438 1 97.69 528 TRP B N 1
ATOM 11046 C CA . TRP B 1 528 ? 2.586 -14.281 22.312 1 97.69 528 TRP B CA 1
ATOM 11047 C C . TRP B 1 528 ? 2.172 -12.844 22.031 1 97.69 528 TRP B C 1
ATOM 11049 O O . TRP B 1 528 ? 1.943 -12.07 22.969 1 97.69 528 TRP B O 1
ATOM 11059 N N . VAL B 1 529 ? 2.139 -12.414 20.781 1 98.31 529 VAL B N 1
ATOM 11060 C CA . VAL B 1 529 ? 1.734 -11.07 20.375 1 98.31 529 VAL B CA 1
ATOM 11061 C C . VAL B 1 529 ? 0.59 -11.164 19.359 1 98.31 529 VAL B C 1
ATOM 11063 O O . VAL B 1 529 ? 0.821 -11.164 18.156 1 98.31 529 VAL B O 1
ATOM 11066 N N . PRO B 1 530 ? -0.66 -11.18 19.844 1 97.88 530 PRO B N 1
ATOM 11067 C CA . PRO B 1 530 ? -1.786 -11.133 18.906 1 97.88 530 PRO B CA 1
ATOM 11068 C C . PRO B 1 530 ? -1.913 -9.773 18.203 1 97.88 530 PRO B C 1
ATOM 11070 O O . PRO B 1 530 ? -1.893 -8.734 18.859 1 97.88 530 PRO B O 1
ATOM 11073 N N . ILE B 1 531 ? -2 -9.766 16.938 1 98.31 531 ILE B N 1
ATOM 11074 C CA . ILE B 1 531 ? -2.133 -8.555 16.141 1 98.31 531 ILE B CA 1
ATOM 11075 C C . ILE B 1 531 ? -3.385 -8.641 15.266 1 98.31 531 ILE B C 1
ATOM 11077 O O . ILE B 1 531 ? -3.621 -9.656 14.609 1 98.31 531 ILE B O 1
ATOM 11081 N N . VAL B 1 532 ? -4.242 -7.625 15.258 1 97.06 532 VAL B N 1
ATOM 11082 C CA . VAL B 1 532 ? -5.477 -7.641 14.484 1 97.06 532 VAL B CA 1
ATOM 11083 C C . VAL B 1 532 ? -5.734 -6.254 13.891 1 97.06 532 VAL B C 1
ATOM 11085 O O . VAL B 1 532 ? -5.488 -5.238 14.547 1 97.06 532 VAL B O 1
ATOM 11088 N N . PRO B 1 533 ? -6.148 -6.176 12.633 1 95.81 533 PRO B N 1
ATOM 11089 C CA . PRO B 1 533 ? -6.559 -4.906 12.031 1 95.81 533 PRO B CA 1
ATOM 11090 C C . PRO B 1 533 ? -8.055 -4.641 12.172 1 95.81 533 PRO B C 1
ATOM 11092 O O . PRO B 1 533 ? -8.773 -4.574 11.172 1 95.81 533 PRO B O 1
ATOM 11095 N N . ASP B 1 534 ? -8.578 -4.41 13.266 1 91.5 534 ASP B N 1
ATOM 11096 C CA . ASP B 1 534 ? -9.93 -3.979 13.602 1 91.5 534 ASP B CA 1
ATOM 11097 C C . ASP B 1 534 ? -10.945 -5.07 13.281 1 91.5 534 ASP B C 1
ATOM 11099 O O . ASP B 1 534 ? -12.055 -4.777 12.82 1 91.5 534 ASP B O 1
ATOM 11103 N N . GLU B 1 535 ? -10.617 -6.32 13.414 1 90 535 GLU B N 1
ATOM 11104 C CA . GLU B 1 535 ? -11.539 -7.395 13.062 1 90 535 GLU B CA 1
ATOM 11105 C C . GLU B 1 535 ? -11.547 -8.484 14.125 1 90 535 GLU B C 1
ATOM 11107 O O . GLU B 1 535 ? -11.852 -9.648 13.828 1 90 535 GLU B O 1
ATOM 11112 N N . ALA B 1 536 ? -11.219 -8.133 15.281 1 91.44 536 ALA B N 1
ATOM 11113 C CA . ALA B 1 536 ? -11.141 -9.117 16.359 1 91.44 536 ALA B CA 1
ATOM 11114 C C . ALA B 1 536 ? -12.5 -9.758 16.609 1 91.44 536 ALA B C 1
ATOM 11116 O O . ALA B 1 536 ? -12.594 -10.969 16.812 1 91.44 536 ALA B O 1
ATOM 11117 N N . ARG B 1 537 ? -13.5 -8.984 16.578 1 86.19 537 ARG B N 1
ATOM 11118 C CA . ARG B 1 537 ? -14.844 -9.484 16.844 1 86.19 537 ARG B CA 1
ATOM 11119 C C . ARG B 1 537 ? -15.305 -10.414 15.719 1 86.19 537 ARG B C 1
ATOM 11121 O O . ARG B 1 537 ? -16.031 -11.375 15.969 1 86.19 537 ARG B O 1
ATOM 11128 N N . THR B 1 538 ? -14.93 -10.102 14.562 1 85.69 538 THR B N 1
ATOM 11129 C CA . THR B 1 538 ? -15.258 -10.93 13.414 1 85.69 538 THR B CA 1
ATOM 11130 C C . THR B 1 538 ? -14.656 -12.328 13.562 1 85.69 538 THR B C 1
ATOM 11132 O O . THR B 1 538 ? -15.266 -13.32 13.156 1 85.69 538 THR B O 1
ATOM 11135 N N . PHE B 1 539 ? -13.531 -12.344 14.211 1 90.94 539 PHE B N 1
ATOM 11136 C CA . PHE B 1 539 ? -12.82 -13.617 14.289 1 90.94 539 PHE B CA 1
ATOM 11137 C C . PHE B 1 539 ? -13.055 -14.289 15.641 1 90.94 539 PHE B C 1
ATOM 11139 O O . PHE B 1 539 ? -12.461 -15.328 15.93 1 90.94 539 PHE B O 1
ATOM 11146 N N . GLY B 1 540 ? -13.82 -13.664 16.484 1 88.38 540 GLY B N 1
ATOM 11147 C CA . GLY B 1 540 ? -14.133 -14.234 17.781 1 88.38 540 GLY B CA 1
ATOM 11148 C C . GLY B 1 540 ? -13.039 -14.039 18.812 1 88.38 540 GLY B C 1
ATOM 11149 O O . GLY B 1 540 ? -12.914 -14.82 19.75 1 88.38 540 GLY B O 1
ATOM 11150 N N . MET B 1 541 ? -12.266 -13.055 18.609 1 91.38 541 MET B N 1
ATOM 11151 C CA . MET B 1 541 ? -11.117 -12.828 19.484 1 91.38 541 MET B CA 1
ATOM 11152 C C . MET B 1 541 ? -11.469 -11.867 20.609 1 91.38 541 MET B C 1
ATOM 11154 O O . MET B 1 541 ? -10.648 -11.625 21.5 1 91.38 541 MET B O 1
ATOM 11158 N N . GLU B 1 542 ? -12.727 -11.375 20.594 1 87.5 542 GLU B N 1
ATOM 11159 C CA . GLU B 1 542 ? -13.109 -10.406 21.609 1 87.5 542 GLU B CA 1
ATOM 11160 C C . GLU B 1 542 ? -13.086 -11.023 23 1 87.5 542 GLU B C 1
ATOM 11162 O O . GLU B 1 542 ? -12.992 -10.312 24 1 87.5 542 GLU B O 1
ATOM 11167 N N . SER B 1 543 ? -13.141 -12.336 23.078 1 87.5 543 SER B N 1
ATOM 11168 C CA . SER B 1 543 ? -13.078 -13.031 24.359 1 87.5 543 SER B CA 1
ATOM 11169 C C . SER B 1 543 ? -11.703 -12.867 25.016 1 87.5 543 SER B C 1
ATOM 11171 O O . SER B 1 543 ? -11.547 -13.109 26.219 1 87.5 543 SER B O 1
ATOM 11173 N N . LEU B 1 544 ? -10.75 -12.398 24.219 1 92 544 LEU B N 1
ATOM 11174 C CA . LEU B 1 544 ? -9.391 -12.234 24.719 1 92 544 LEU B CA 1
ATOM 11175 C C . LEU B 1 544 ? -9.188 -10.836 25.297 1 92 544 LEU B C 1
ATOM 11177 O O . LEU B 1 544 ? -8.211 -10.586 26.016 1 92 544 LEU B O 1
ATOM 11181 N N . PHE B 1 545 ? -10.094 -9.906 25.062 1 91 545 PHE B N 1
ATOM 11182 C CA . PHE B 1 545 ? -9.906 -8.508 25.422 1 91 545 PHE B CA 1
ATOM 11183 C C . PHE B 1 545 ? -9.797 -8.359 26.938 1 91 545 PHE B C 1
ATOM 11185 O O . PHE B 1 545 ? -8.883 -7.695 27.438 1 91 545 PHE B O 1
ATOM 11192 N N . PRO B 1 546 ? -10.695 -9 27.703 1 90.69 546 PRO B N 1
ATOM 11193 C CA . PRO B 1 546 ? -10.648 -8.773 29.141 1 90.69 546 PRO B CA 1
ATOM 11194 C C . PRO B 1 546 ? -9.398 -9.375 29.797 1 90.69 546 PRO B C 1
ATOM 11196 O O . PRO B 1 546 ? -8.82 -8.766 30.703 1 90.69 546 PRO B O 1
ATOM 11199 N N . SER B 1 547 ? -9 -10.492 29.359 1 91.88 547 SER B N 1
ATOM 11200 C CA . SER B 1 547 ? -7.891 -11.18 30 1 91.88 547 SER B CA 1
ATOM 11201 C C . SER B 1 547 ? -6.547 -10.633 29.531 1 91.88 547 SER B C 1
ATOM 11203 O O . SER B 1 547 ? -5.637 -10.422 30.328 1 91.88 547 SER B O 1
ATOM 11205 N N . LEU B 1 548 ? -6.402 -10.367 28.25 1 95.12 548 LEU B N 1
ATOM 11206 C CA . LEU B 1 548 ? -5.109 -9.969 27.703 1 95.12 548 LEU B CA 1
ATOM 11207 C C . LEU B 1 548 ? -4.992 -8.453 27.625 1 95.12 548 LEU B C 1
ATOM 11209 O O . LEU B 1 548 ? -3.889 -7.91 27.688 1 95.12 548 LEU B O 1
ATOM 11213 N N . GLY B 1 549 ? -6.176 -7.773 27.469 1 95.31 549 GLY B N 1
ATOM 11214 C CA . GLY B 1 549 ? -6.168 -6.328 27.297 1 95.31 549 GLY B CA 1
ATOM 11215 C C . GLY B 1 549 ? -5.625 -5.895 25.938 1 95.31 549 GLY B C 1
ATOM 11216 O O . GLY B 1 549 ? -4.773 -6.57 25.359 1 95.31 549 GLY B O 1
ATOM 11217 N N . ILE B 1 550 ? -6.09 -4.777 25.438 1 96 550 ILE B N 1
ATOM 11218 C CA . ILE B 1 550 ? -5.559 -4.113 24.25 1 96 550 ILE B CA 1
ATOM 11219 C C . ILE B 1 550 ? -4.473 -3.121 24.656 1 96 550 ILE B C 1
ATOM 11221 O O . ILE B 1 550 ? -4.684 -2.279 25.531 1 96 550 ILE B O 1
ATOM 11225 N N . TYR B 1 551 ? -3.35 -3.193 24 1 97.38 551 TYR B N 1
ATOM 11226 C CA . TYR B 1 551 ? -2.225 -2.332 24.344 1 97.38 551 TYR B CA 1
ATOM 11227 C C . TYR B 1 551 ? -2.537 -0.874 24.047 1 97.38 551 TYR B C 1
ATOM 11229 O O . TYR B 1 551 ? -2.932 -0.542 22.922 1 97.38 551 TYR B O 1
ATOM 11237 N N . SER B 1 552 ? -2.422 -0.008 25.031 1 95.75 552 SER B N 1
ATOM 11238 C CA . SER B 1 552 ? -2.492 1.447 24.938 1 95.75 552 SER B CA 1
ATOM 11239 C C . SER B 1 552 ? -1.543 2.104 25.938 1 95.75 552 SER B C 1
ATOM 11241 O O . SER B 1 552 ? -1.69 1.931 27.156 1 95.75 552 SER B O 1
ATOM 11243 N N . PRO B 1 553 ? -0.592 2.859 25.422 1 94.94 553 PRO B N 1
ATOM 11244 C CA . PRO B 1 553 ? 0.37 3.467 26.344 1 94.94 553 PRO B CA 1
ATOM 11245 C C . PRO B 1 553 ? -0.295 4.379 27.375 1 94.94 553 PRO B C 1
ATOM 11247 O O . PRO B 1 553 ? 0.256 4.602 28.453 1 94.94 553 PRO B O 1
ATOM 11250 N N . LYS B 1 554 ? -1.521 4.824 27.156 1 94.56 554 LYS B N 1
ATOM 11251 C CA . LYS B 1 554 ? -2.219 5.73 28.062 1 94.56 554 LYS B CA 1
ATOM 11252 C C . LYS B 1 554 ? -3.148 4.961 29 1 94.56 554 LYS B C 1
ATOM 11254 O O . LYS B 1 554 ? -3.74 5.543 29.906 1 94.56 554 LYS B O 1
ATOM 11259 N N . GLY B 1 555 ? -3.188 3.646 28.812 1 95.56 555 GLY B N 1
ATOM 11260 C CA . GLY B 1 555 ? -4.188 2.889 29.547 1 95.56 555 GLY B CA 1
ATOM 11261 C C . GLY B 1 555 ? -5.609 3.199 29.109 1 95.56 555 GLY B C 1
ATOM 11262 O O . GLY B 1 555 ? -5.871 3.42 27.922 1 95.56 555 GLY B O 1
ATOM 11263 N N . GLN B 1 556 ? -6.508 3.055 29.984 1 95 556 GLN B N 1
ATOM 11264 C CA . GLN B 1 556 ? -7.918 3.326 29.719 1 95 556 GLN B CA 1
ATOM 11265 C C . GLN B 1 556 ? -8.398 4.547 30.5 1 95 556 GLN B C 1
ATOM 11267 O O . GLN B 1 556 ? -8.617 4.469 31.703 1 95 556 GLN B O 1
ATOM 11272 N N . THR B 1 557 ? -8.641 5.664 29.781 1 94.94 557 THR B N 1
ATOM 11273 C CA . THR B 1 557 ? -8.945 6.934 30.438 1 94.94 557 THR B CA 1
ATOM 11274 C C . THR B 1 557 ? -10.43 7.258 30.312 1 94.94 557 THR B C 1
ATOM 11276 O O . THR B 1 557 ? -10.836 8.398 30.547 1 94.94 557 THR B O 1
ATOM 11279 N N . TYR B 1 558 ? -11.188 6.41 29.859 1 94.75 558 TYR B N 1
ATOM 11280 C CA . TYR B 1 558 ? -12.625 6.543 29.656 1 94.75 558 TYR B CA 1
ATOM 11281 C C . TYR B 1 558 ? -13.367 5.34 30.219 1 94.75 558 TYR B C 1
ATOM 11283 O O . TYR B 1 558 ? -12.75 4.348 30.609 1 94.75 558 TYR B O 1
ATOM 11291 N N . GLU B 1 559 ? -14.648 5.441 30.375 1 93.62 559 GLU B N 1
ATOM 11292 C CA . GLU B 1 559 ? -15.516 4.309 30.703 1 93.62 559 GLU B CA 1
ATOM 11293 C C . GLU B 1 559 ? -16.078 3.672 29.438 1 93.62 559 GLU B C 1
ATOM 11295 O O . GLU B 1 559 ? -16.938 4.266 28.766 1 93.62 559 GLU B O 1
ATOM 11300 N N . PRO B 1 560 ? -15.617 2.438 29.109 1 90.94 560 PRO B N 1
ATOM 11301 C CA . PRO B 1 560 ? -16.109 1.826 27.891 1 90.94 560 PRO B CA 1
ATOM 11302 C C . PRO B 1 560 ? -17.641 1.645 27.891 1 90.94 560 PRO B C 1
ATOM 11304 O O . PRO B 1 560 ? -18.219 1.322 28.922 1 90.94 560 PRO B O 1
ATOM 11307 N N . VAL B 1 561 ? -18.188 1.865 26.766 1 89.44 561 VAL B N 1
ATOM 11308 C CA . VAL B 1 561 ? -19.641 1.812 26.625 1 89.44 561 VAL B CA 1
ATOM 11309 C C . VAL B 1 561 ? -20.141 0.429 27.016 1 89.44 561 VAL B C 1
ATOM 11311 O O . VAL B 1 561 ? -21.266 0.294 27.531 1 89.44 561 VAL B O 1
ATOM 11314 N N . ASP B 1 562 ? -19.312 -0.624 26.844 1 86.88 562 ASP B N 1
ATOM 11315 C CA . ASP B 1 562 ? -19.719 -2 27.109 1 86.88 562 ASP B CA 1
ATOM 11316 C C . ASP B 1 562 ? -19.109 -2.492 28.422 1 86.88 562 ASP B C 1
ATOM 11318 O O . ASP B 1 562 ? -18.875 -3.691 28.594 1 86.88 562 ASP B O 1
ATOM 11322 N N . ARG B 1 563 ? -18.875 -1.671 29.328 1 85.19 563 ARG B N 1
ATOM 11323 C CA . ARG B 1 563 ? -18.188 -1.995 30.578 1 85.19 563 ARG B CA 1
ATOM 11324 C C . ARG B 1 563 ? -18.938 -3.08 31.344 1 85.19 563 ARG B C 1
ATOM 11326 O O . ARG B 1 563 ? -18.328 -3.861 32.062 1 85.19 563 ARG B O 1
ATOM 11333 N N . ASP B 1 564 ? -20.172 -3.148 31.125 1 83.81 564 ASP B N 1
ATOM 11334 C CA . ASP B 1 564 ? -21 -4.078 31.906 1 83.81 564 ASP B CA 1
ATOM 11335 C C . ASP B 1 564 ? -21.078 -5.441 31.219 1 83.81 564 ASP B C 1
ATOM 11337 O O . ASP B 1 564 ? -21.672 -6.379 31.75 1 83.81 564 ASP B O 1
ATOM 11341 N N . GLN B 1 565 ? -20.453 -5.469 30.109 1 83.12 565 GLN B N 1
ATOM 11342 C CA . GLN B 1 565 ? -20.422 -6.734 29.391 1 83.12 565 GLN B CA 1
ATOM 11343 C C . GLN B 1 565 ? -19.172 -7.539 29.719 1 83.12 565 GLN B C 1
ATOM 11345 O O . GLN B 1 565 ? -18.141 -6.969 30.078 1 83.12 565 GLN B O 1
ATOM 11350 N N . LEU B 1 566 ? -19.281 -8.828 29.562 1 75.31 566 LEU B N 1
ATOM 11351 C CA . LEU B 1 566 ? -18.188 -9.742 29.875 1 75.31 566 LEU B CA 1
ATOM 11352 C C . LEU B 1 566 ? -17 -9.516 28.969 1 75.31 566 LEU B C 1
ATOM 11354 O O . LEU B 1 566 ? -15.844 -9.586 29.406 1 75.31 566 LEU B O 1
ATOM 11358 N N . MET B 1 567 ? -17.266 -9.234 27.734 1 81.56 567 MET B N 1
ATOM 11359 C CA . MET B 1 567 ? -16.203 -9.078 26.75 1 81.56 567 MET B CA 1
ATOM 11360 C C . MET B 1 567 ? -16 -7.613 26.391 1 81.56 567 MET B C 1
ATOM 11362 O O . MET B 1 567 ? -15.844 -7.27 25.219 1 81.56 567 MET B O 1
ATOM 11366 N N . TYR B 1 568 ? -15.906 -6.871 27.375 1 84.69 568 TYR B N 1
ATOM 11367 C CA . TYR B 1 568 ? -15.836 -5.43 27.156 1 84.69 568 TYR B CA 1
ATOM 11368 C C . TYR B 1 568 ? -14.484 -5.035 26.578 1 84.69 568 TYR B C 1
ATOM 11370 O O . TYR B 1 568 ? -13.5 -5.762 26.734 1 84.69 568 TYR B O 1
ATOM 11378 N N . TYR B 1 569 ? -14.477 -3.971 25.906 1 88.88 569 TYR B N 1
ATOM 11379 C CA . TYR B 1 569 ? -13.305 -3.389 25.281 1 88.88 569 TYR B CA 1
ATOM 11380 C C . TYR B 1 569 ? -12.344 -2.814 26.312 1 88.88 569 TYR B C 1
ATOM 11382 O O . TYR B 1 569 ? -12.492 -1.665 26.734 1 88.88 569 TYR B O 1
ATOM 11390 N N . LYS B 1 570 ? -11.242 -3.52 26.641 1 92.19 570 LYS B N 1
ATOM 11391 C CA . LYS B 1 570 ? -10.336 -3.133 27.719 1 92.19 570 LYS B CA 1
ATOM 11392 C C . LYS B 1 570 ? -8.977 -2.719 27.156 1 92.19 570 LYS B C 1
ATOM 11394 O O . LYS B 1 570 ? -8.297 -3.51 26.5 1 92.19 570 LYS B O 1
ATOM 11399 N N . GLU B 1 571 ? -8.602 -1.507 27.422 1 94.75 571 GLU B N 1
ATOM 11400 C CA . GLU B 1 571 ? -7.25 -1.031 27.141 1 94.75 571 GLU B CA 1
ATOM 11401 C C . GLU B 1 571 ? -6.395 -1.017 28.391 1 94.75 571 GLU B C 1
ATOM 11403 O O . GLU B 1 571 ? -6.902 -0.775 29.5 1 94.75 571 GLU B O 1
ATOM 11408 N N . ALA B 1 572 ? -5.164 -1.332 28.234 1 96.94 572 ALA B N 1
ATOM 11409 C CA . ALA B 1 572 ? -4.23 -1.304 29.359 1 96.94 572 ALA B CA 1
ATOM 11410 C C . ALA B 1 572 ? -2.812 -0.996 28.875 1 96.94 572 ALA B C 1
ATOM 11412 O O . ALA B 1 572 ? -2.432 -1.361 27.766 1 96.94 572 ALA B O 1
ATOM 11413 N N . LYS B 1 573 ? -2.033 -0.354 29.734 1 97 573 LYS B N 1
ATOM 11414 C CA . LYS B 1 573 ? -0.646 -0.033 29.422 1 97 573 LYS B CA 1
ATOM 11415 C C . LYS B 1 573 ? 0.17 -1.3 29.172 1 97 573 LYS B C 1
ATOM 11417 O O . LYS B 1 573 ? 1.083 -1.309 28.344 1 97 573 LYS B O 1
ATOM 11422 N N . ASP B 1 574 ? -0.175 -2.336 29.859 1 97.25 574 ASP B N 1
ATOM 11423 C CA . ASP B 1 574 ? 0.515 -3.611 29.688 1 97.25 574 ASP B CA 1
ATOM 11424 C C . ASP B 1 574 ? -0.334 -4.598 28.891 1 97.25 574 ASP B C 1
ATOM 11426 O O . ASP B 1 574 ? -0.191 -5.812 29.047 1 97.25 574 ASP B O 1
ATOM 11430 N N . GLY B 1 575 ? -1.304 -4.066 28.125 1 97.44 575 GLY B N 1
ATOM 11431 C CA . GLY B 1 575 ? -2.104 -4.938 27.281 1 97.44 575 GLY B CA 1
ATOM 11432 C C . GLY B 1 575 ? -1.271 -5.758 26.312 1 97.44 575 GLY B C 1
ATOM 11433 O O . GLY B 1 575 ? -0.235 -5.297 25.828 1 97.44 575 GLY B O 1
ATOM 11434 N N . GLN B 1 576 ? -1.812 -6.93 26.016 1 97.25 576 GLN B N 1
ATOM 11435 C CA . GLN B 1 576 ? -1.037 -7.871 25.219 1 97.25 576 GLN B CA 1
ATOM 11436 C C . GLN B 1 576 ? -1.441 -7.812 23.75 1 97.25 576 GLN B C 1
ATOM 11438 O O . GLN B 1 576 ? -0.636 -8.109 22.859 1 97.25 576 GLN B O 1
ATOM 11443 N N . ILE B 1 577 ? -2.652 -7.438 23.406 1 97.5 577 ILE B N 1
ATOM 11444 C CA . ILE B 1 577 ? -3.182 -7.445 22.047 1 97.5 577 ILE B CA 1
ATOM 11445 C C . ILE B 1 577 ? -2.838 -6.133 21.344 1 97.5 577 ILE B C 1
ATOM 11447 O O . ILE B 1 577 ? -3.002 -5.055 21.922 1 97.5 577 ILE B O 1
ATOM 11451 N N . LEU B 1 578 ? -2.281 -6.207 20.188 1 97.94 578 LEU B N 1
ATOM 11452 C CA . LEU B 1 578 ? -2.092 -5.039 19.328 1 97.94 578 LEU B CA 1
ATOM 11453 C C . LEU B 1 578 ? -3.234 -4.906 18.328 1 97.94 578 LEU B C 1
ATOM 11455 O O . LEU B 1 578 ? -3.266 -5.609 17.312 1 97.94 578 LEU B O 1
ATOM 11459 N N . ASN B 1 579 ? -4.18 -4.023 18.594 1 96 579 ASN B N 1
ATOM 11460 C CA . ASN B 1 579 ? -5.262 -3.678 17.672 1 96 579 ASN B CA 1
ATOM 11461 C C . ASN B 1 579 ? -4.938 -2.42 16.875 1 96 579 ASN B C 1
ATOM 11463 O O . ASN B 1 579 ? -4.961 -1.312 17.422 1 96 579 ASN B O 1
ATOM 11467 N N . GLU B 1 580 ? -4.727 -2.471 15.57 1 94.25 580 GLU B N 1
ATOM 11468 C CA . GLU B 1 580 ? -4.082 -1.42 14.789 1 94.25 580 GLU B CA 1
ATOM 11469 C C . GLU B 1 580 ? -5.109 -0.592 14.023 1 94.25 580 GLU B C 1
ATOM 11471 O O . GLU B 1 580 ? -4.746 0.317 13.273 1 94.25 580 GLU B O 1
ATOM 11476 N N . GLY B 1 581 ? -6.395 -0.774 14.328 1 94 581 GLY B N 1
ATOM 11477 C CA . GLY B 1 581 ? -7.359 -0.125 13.453 1 94 581 GLY B CA 1
ATOM 11478 C C . GLY B 1 581 ? -7.406 -0.732 12.07 1 94 581 GLY B C 1
ATOM 11479 O O . GLY B 1 581 ? -7.035 -1.893 11.875 1 94 581 GLY B O 1
ATOM 11480 N N . ILE B 1 582 ? -7.957 0.005 11.125 1 94.5 582 ILE B N 1
ATOM 11481 C CA . ILE B 1 582 ? -8.102 -0.509 9.773 1 94.5 582 ILE B CA 1
ATOM 11482 C C . ILE B 1 582 ? -6.836 -0.211 8.969 1 94.5 582 ILE B C 1
ATOM 11484 O O . ILE B 1 582 ? -6.801 0.736 8.18 1 94.5 582 ILE B O 1
ATOM 11488 N N . THR B 1 583 ? -5.848 -1.043 9.195 1 97.06 583 THR B N 1
ATOM 11489 C CA . THR B 1 583 ? -4.59 -0.883 8.477 1 97.06 583 THR B CA 1
ATOM 11490 C C . THR B 1 583 ? -3.826 -2.203 8.422 1 97.06 583 THR B C 1
ATOM 11492 O O . THR B 1 583 ? -3.189 -2.6 9.398 1 97.06 583 THR B O 1
ATOM 11495 N N . GLU B 1 584 ? -3.889 -2.852 7.34 1 97.75 584 GLU B N 1
ATOM 11496 C CA . GLU B 1 584 ? -3.113 -4.07 7.141 1 97.75 584 GLU B CA 1
ATOM 11497 C C . GLU B 1 584 ? -1.618 -3.771 7.078 1 97.75 584 GLU B C 1
ATOM 11499 O O . GLU B 1 584 ? -0.803 -4.543 7.586 1 97.75 584 GLU B O 1
ATOM 11504 N N . ALA B 1 585 ? -1.248 -2.631 6.516 1 98.19 585 ALA B N 1
ATOM 11505 C CA . ALA B 1 585 ? 0.161 -2.258 6.422 1 98.19 585 ALA B CA 1
ATOM 11506 C C . ALA B 1 585 ? 0.751 -1.993 7.805 1 98.19 585 ALA B C 1
ATOM 11508 O O . ALA B 1 585 ? 1.882 -2.393 8.086 1 98.19 585 ALA B O 1
ATOM 11509 N N . GLY B 1 586 ? -0.002 -1.249 8.617 1 98.06 586 GLY B N 1
ATOM 11510 C CA . GLY B 1 586 ? 0.443 -1.04 9.984 1 98.06 586 GLY B CA 1
ATOM 11511 C C . GLY B 1 586 ? 0.561 -2.328 10.773 1 98.06 586 GLY B C 1
ATOM 11512 O O . GLY B 1 586 ? 1.534 -2.527 11.508 1 98.06 586 GLY B O 1
ATOM 11513 N N . SER B 1 587 ? -0.391 -3.234 10.641 1 98.56 587 SER B N 1
ATOM 11514 C CA . SER B 1 587 ? -0.371 -4.527 11.32 1 98.56 587 SER B CA 1
ATOM 11515 C C . SER B 1 587 ? 0.839 -5.355 10.898 1 98.56 587 SER B C 1
ATOM 11517 O O . SER B 1 587 ? 1.479 -5.996 11.734 1 98.56 587 SER B O 1
ATOM 11519 N N . MET B 1 588 ? 1.149 -5.285 9.609 1 98.62 588 MET B N 1
ATOM 11520 C CA . MET B 1 588 ? 2.32 -6 9.109 1 98.62 588 MET B CA 1
ATOM 11521 C C . MET B 1 588 ? 3.604 -5.426 9.703 1 98.62 588 MET B C 1
ATOM 11523 O O . MET B 1 588 ? 4.543 -6.164 9.992 1 98.62 588 MET B O 1
ATOM 11527 N N . ALA B 1 589 ? 3.66 -4.105 9.789 1 98.62 589 ALA B N 1
ATOM 11528 C CA . ALA B 1 589 ? 4.844 -3.477 10.367 1 98.62 589 ALA B CA 1
ATOM 11529 C C . ALA B 1 589 ? 5.039 -3.904 11.82 1 98.62 589 ALA B C 1
ATOM 11531 O O . ALA B 1 589 ? 6.168 -4.156 12.258 1 98.62 589 ALA B O 1
ATOM 11532 N N . ASP B 1 590 ? 3.926 -4.016 12.586 1 98.38 590 ASP B N 1
ATOM 11533 C CA . ASP B 1 590 ? 3.99 -4.535 13.945 1 98.38 590 ASP B CA 1
ATOM 11534 C C . ASP B 1 590 ? 4.449 -5.992 13.953 1 98.38 590 ASP B C 1
ATOM 11536 O O . ASP B 1 590 ? 5.238 -6.395 14.812 1 98.38 590 ASP B O 1
ATOM 11540 N N . PHE B 1 591 ? 3.893 -6.742 13.086 1 98.75 591 PHE B N 1
ATOM 11541 C CA . PHE B 1 591 ? 4.254 -8.148 12.977 1 98.75 591 PHE B CA 1
ATOM 11542 C C . PHE B 1 591 ? 5.746 -8.312 12.719 1 98.75 591 PHE B C 1
ATOM 11544 O O . PHE B 1 591 ? 6.398 -9.156 13.328 1 98.75 591 PHE B O 1
ATOM 11551 N N . ILE B 1 592 ? 6.309 -7.477 11.836 1 98.75 592 ILE B N 1
ATOM 11552 C CA . ILE B 1 592 ? 7.719 -7.551 11.469 1 98.75 592 ILE B CA 1
ATOM 11553 C C . ILE B 1 592 ? 8.586 -7.188 12.68 1 98.75 592 ILE B C 1
ATOM 11555 O O . ILE B 1 592 ? 9.594 -7.84 12.945 1 98.75 592 ILE B O 1
ATOM 11559 N N . ALA B 1 593 ? 8.195 -6.156 13.422 1 98.75 593 ALA B N 1
ATOM 11560 C CA . ALA B 1 593 ? 8.938 -5.77 14.617 1 98.75 593 ALA B CA 1
ATOM 11561 C C . ALA B 1 593 ? 8.953 -6.898 15.648 1 98.75 593 ALA B C 1
ATOM 11563 O O . ALA B 1 593 ? 9.992 -7.219 16.219 1 98.75 593 ALA B O 1
ATOM 11564 N N . ALA B 1 594 ? 7.773 -7.539 15.859 1 98.81 594 ALA B N 1
ATOM 11565 C CA . ALA B 1 594 ? 7.656 -8.641 16.812 1 98.81 594 ALA B CA 1
ATOM 11566 C C . ALA B 1 594 ? 8.422 -9.867 16.328 1 98.81 594 ALA B C 1
ATOM 11568 O O . ALA B 1 594 ? 9.086 -10.539 17.125 1 98.81 594 ALA B O 1
ATOM 11569 N N . SER B 1 595 ? 8.328 -10.141 15.062 1 98.56 595 SER B N 1
ATOM 11570 C CA . SER B 1 595 ? 8.852 -11.359 14.453 1 98.56 595 SER B CA 1
ATOM 11571 C C . SER B 1 595 ? 10.375 -11.383 14.492 1 98.56 595 SER B C 1
ATOM 11573 O O . SER B 1 595 ? 10.992 -12.445 14.406 1 98.56 595 SER B O 1
ATOM 11575 N N . THR B 1 596 ? 11.016 -10.219 14.586 1 98.19 596 THR B N 1
ATOM 11576 C CA . THR B 1 596 ? 12.469 -10.148 14.5 1 98.19 596 THR B CA 1
ATOM 11577 C C . THR B 1 596 ? 13.062 -9.703 15.836 1 98.19 596 THR B C 1
ATOM 11579 O O . THR B 1 596 ? 14.258 -9.43 15.922 1 98.19 596 THR B O 1
ATOM 11582 N N . SER B 1 597 ? 12.203 -9.664 16.875 1 98.25 597 SER B N 1
ATOM 11583 C CA . SER B 1 597 ? 12.641 -9.234 18.203 1 98.25 597 SER B CA 1
ATOM 11584 C C . SER B 1 597 ? 13.766 -10.109 18.734 1 98.25 597 SER B C 1
ATOM 11586 O O . SER B 1 597 ? 14.617 -9.648 19.5 1 98.25 597 SER B O 1
ATOM 11588 N N . TYR B 1 598 ? 13.844 -11.414 18.328 1 97.38 598 TYR B N 1
ATOM 11589 C CA . TYR B 1 598 ? 14.906 -12.32 18.766 1 97.38 598 TYR B CA 1
ATOM 11590 C C . TYR B 1 598 ? 16.281 -11.781 18.375 1 97.38 598 TYR B C 1
ATOM 11592 O O . TYR B 1 598 ? 17.25 -11.922 19.125 1 97.38 598 TYR B O 1
ATOM 11600 N N . ALA B 1 599 ? 16.359 -11.102 17.266 1 97.12 599 ALA B N 1
ATOM 11601 C CA . ALA B 1 599 ? 17.625 -10.555 16.797 1 97.12 599 ALA B CA 1
ATOM 11602 C C . ALA B 1 599 ? 17.797 -9.102 17.234 1 97.12 599 ALA B C 1
ATOM 11604 O O . ALA B 1 599 ? 18.906 -8.688 17.609 1 97.12 599 ALA B O 1
ATOM 11605 N N . THR B 1 600 ? 16.719 -8.289 17.219 1 97.44 600 THR B N 1
ATOM 11606 C CA . THR B 1 600 ? 16.766 -6.863 17.531 1 97.44 600 THR B CA 1
ATOM 11607 C C . THR B 1 600 ? 17.016 -6.641 19.016 1 97.44 600 THR B C 1
ATOM 11609 O O . THR B 1 600 ? 17.812 -5.773 19.406 1 97.44 600 THR B O 1
ATOM 11612 N N . HIS B 1 601 ? 16.375 -7.508 19.859 1 97.38 601 HIS B N 1
ATOM 11613 C CA . HIS B 1 601 ? 16.375 -7.238 21.297 1 97.38 601 HIS B CA 1
ATOM 11614 C C . HIS B 1 601 ? 16.891 -8.438 22.078 1 97.38 601 HIS B C 1
ATOM 11616 O O . HIS B 1 601 ? 17.062 -8.359 23.297 1 97.38 601 HIS B O 1
ATOM 11622 N N . GLY B 1 602 ? 17.188 -9.562 21.422 1 96.19 602 GLY B N 1
ATOM 11623 C CA . GLY B 1 602 ? 17.625 -10.766 22.109 1 96.19 602 GLY B CA 1
ATOM 11624 C C . GLY B 1 602 ? 16.5 -11.461 22.859 1 96.19 602 GLY B C 1
ATOM 11625 O O . GLY B 1 602 ? 16.75 -12.195 23.812 1 96.19 602 GLY B O 1
ATOM 11626 N N . GLU B 1 603 ? 15.234 -11.141 22.516 1 96.31 603 GLU B N 1
ATOM 11627 C CA . GLU B 1 603 ? 14.039 -11.75 23.094 1 96.31 603 GLU B CA 1
ATOM 11628 C C . GLU B 1 603 ? 13.117 -12.297 22.016 1 96.31 603 GLU B C 1
ATOM 11630 O O . GLU B 1 603 ? 12.594 -11.547 21.188 1 96.31 603 GLU B O 1
ATOM 11635 N N . ALA B 1 604 ? 12.961 -13.617 22.047 1 97.12 604 ALA B N 1
ATOM 11636 C CA . ALA B 1 604 ? 12.047 -14.203 21.062 1 97.12 604 ALA B CA 1
ATOM 11637 C C . ALA B 1 604 ? 10.594 -13.898 21.422 1 97.12 604 ALA B C 1
ATOM 11639 O O . ALA B 1 604 ? 10.172 -14.094 22.562 1 97.12 604 ALA B O 1
ATOM 11640 N N . MET B 1 605 ? 9.859 -13.297 20.531 1 98.19 605 MET B N 1
ATOM 11641 C CA . MET B 1 605 ? 8.414 -13.102 20.625 1 98.19 605 MET B CA 1
ATOM 11642 C C . MET B 1 605 ? 7.684 -13.953 19.594 1 98.19 605 MET B C 1
ATOM 11644 O O . MET B 1 605 ? 8.266 -14.359 18.594 1 98.19 605 MET B O 1
ATOM 11648 N N . ILE B 1 606 ? 6.445 -14.328 19.891 1 98.38 606 ILE B N 1
ATOM 11649 C CA . ILE B 1 606 ? 5.668 -15.203 19.016 1 98.38 606 ILE B CA 1
ATOM 11650 C C . ILE B 1 606 ? 4.449 -14.453 18.484 1 98.38 606 ILE B C 1
ATOM 11652 O O . ILE B 1 606 ? 3.338 -14.625 19 1 98.38 606 ILE B O 1
ATOM 11656 N N . PRO B 1 607 ? 4.625 -13.719 17.391 1 98.5 607 PRO B N 1
ATOM 11657 C CA . PRO B 1 607 ? 3.473 -12.984 16.859 1 98.5 607 PRO B CA 1
ATOM 11658 C C . PRO B 1 607 ? 2.537 -13.859 16.031 1 98.5 607 PRO B C 1
ATOM 11660 O O . PRO B 1 607 ? 2.99 -14.781 15.352 1 98.5 607 PRO B O 1
ATOM 11663 N N . PHE B 1 608 ? 1.279 -13.633 16.125 1 97.56 608 PHE B N 1
ATOM 11664 C CA . PHE B 1 608 ? 0.326 -14.047 15.102 1 97.56 608 PHE B CA 1
ATOM 11665 C C . PHE B 1 608 ? -0.555 -12.883 14.672 1 97.56 608 PHE B C 1
ATOM 11667 O O . PHE B 1 608 ? -0.98 -12.078 15.5 1 97.56 608 PHE B O 1
ATOM 11674 N N . TYR B 1 609 ? -0.633 -12.688 13.445 1 98.12 609 TYR B N 1
ATOM 11675 C CA . TYR B 1 609 ? -1.418 -11.648 12.789 1 98.12 609 TYR B CA 1
ATOM 11676 C C . TYR B 1 609 ? -2.57 -12.25 11.992 1 98.12 609 TYR B C 1
ATOM 11678 O O . TYR B 1 609 ? -2.35 -13.016 11.047 1 98.12 609 TYR B O 1
ATOM 11686 N N . ILE B 1 610 ? -3.824 -12.031 12.477 1 97.94 610 ILE B N 1
ATOM 11687 C CA . ILE B 1 610 ? -5.012 -12.57 11.828 1 97.94 610 ILE B CA 1
ATOM 11688 C C . ILE B 1 610 ? -5.77 -11.445 11.117 1 97.94 610 ILE B C 1
ATOM 11690 O O . ILE B 1 610 ? -5.926 -10.352 11.664 1 97.94 610 ILE B O 1
ATOM 11694 N N . PHE B 1 611 ? -6.137 -11.656 9.844 1 97.19 611 PHE B N 1
ATOM 11695 C CA . PHE B 1 611 ? -6.727 -10.625 9 1 97.19 611 PHE B CA 1
ATOM 11696 C C . PHE B 1 611 ? -7.652 -11.242 7.957 1 97.19 611 PHE B C 1
ATOM 11698 O O . PHE B 1 611 ? -7.676 -12.461 7.785 1 97.19 611 PHE B O 1
ATOM 11705 N N . TYR B 1 612 ? -8.516 -10.438 7.277 1 95.75 612 TYR B N 1
ATOM 11706 C CA . TYR B 1 612 ? -9.242 -10.883 6.094 1 95.75 612 TYR B CA 1
ATOM 11707 C C . TYR B 1 612 ? -8.281 -11.305 4.988 1 95.75 612 TYR B C 1
ATOM 11709 O O . TYR B 1 612 ? -7.48 -10.5 4.508 1 95.75 612 TYR B O 1
ATOM 11717 N N . SER B 1 613 ? -8.383 -12.523 4.633 1 96.69 613 SER B N 1
ATOM 11718 C CA . SER B 1 613 ? -7.379 -13.125 3.758 1 96.69 613 SER B CA 1
ATOM 11719 C C . SER B 1 613 ? -7.184 -12.289 2.494 1 96.69 613 SER B C 1
ATOM 11721 O O . SER B 1 613 ? -6.062 -12.164 1.999 1 96.69 613 SER B O 1
ATOM 11723 N N . MET B 1 614 ? -8.242 -11.68 1.98 1 96.44 614 MET B N 1
ATOM 11724 C CA . MET B 1 614 ? -8.18 -10.906 0.745 1 96.44 614 MET B CA 1
ATOM 11725 C C . MET B 1 614 ? -7.258 -9.703 0.899 1 96.44 614 MET B C 1
ATOM 11727 O O . MET B 1 614 ? -6.613 -9.281 -0.064 1 96.44 614 MET B O 1
ATOM 11731 N N . PHE B 1 615 ? -7.109 -9.125 2.07 1 95.69 615 PHE B N 1
ATOM 11732 C CA . PHE B 1 615 ? -6.391 -7.875 2.279 1 95.69 615 PHE B CA 1
ATOM 11733 C C . PHE B 1 615 ? -4.996 -8.141 2.828 1 95.69 615 PHE B C 1
ATOM 11735 O O . PHE B 1 615 ? -4.336 -7.223 3.328 1 95.69 615 PHE B O 1
ATOM 11742 N N . GLY B 1 616 ? -4.57 -9.406 2.801 1 96.88 616 GLY B N 1
ATOM 11743 C CA . GLY B 1 616 ? -3.193 -9.75 3.133 1 96.88 616 GLY B CA 1
ATOM 11744 C C . GLY B 1 616 ? -2.25 -9.641 1.949 1 96.88 616 GLY B C 1
ATOM 11745 O O . GLY B 1 616 ? -1.797 -8.547 1.607 1 96.88 616 GLY B O 1
ATOM 11746 N N . TRP B 1 617 ? -2.111 -10.719 1.229 1 97.75 617 TRP B N 1
ATOM 11747 C CA . TRP B 1 617 ? -1.108 -10.82 0.174 1 97.75 617 TRP B CA 1
ATOM 11748 C C . TRP B 1 617 ? -1.438 -9.883 -0.983 1 97.75 617 TRP B C 1
ATOM 11750 O O . TRP B 1 617 ? -0.537 -9.328 -1.611 1 97.75 617 TRP B O 1
ATOM 11760 N N . GLN B 1 618 ? -2.652 -9.703 -1.27 1 96.38 618 GLN B N 1
ATOM 11761 C CA . GLN B 1 618 ? -3.031 -8.828 -2.375 1 96.38 618 GLN B CA 1
ATOM 11762 C C . GLN B 1 618 ? -2.678 -7.375 -2.072 1 96.38 618 GLN B C 1
ATOM 11764 O O . GLN B 1 618 ? -2.289 -6.625 -2.971 1 96.38 618 GLN B O 1
ATOM 11769 N N . ARG B 1 619 ? -2.725 -7.023 -0.85 1 96.56 619 ARG B N 1
ATOM 11770 C CA . ARG B 1 619 ? -2.562 -5.621 -0.47 1 96.56 619 ARG B CA 1
ATOM 11771 C C . ARG B 1 619 ? -1.152 -5.352 0.044 1 96.56 619 ARG B C 1
ATOM 11773 O O . ARG B 1 619 ? -0.587 -4.285 -0.208 1 96.56 619 ARG B O 1
ATOM 11780 N N . THR B 1 620 ? -0.583 -6.32 0.816 1 97.69 620 THR B N 1
ATOM 11781 C CA . THR B 1 620 ? 0.641 -6.027 1.553 1 97.69 620 THR B CA 1
ATOM 11782 C C . THR B 1 620 ? 1.725 -7.051 1.235 1 97.69 620 THR B C 1
ATOM 11784 O O . THR B 1 620 ? 2.562 -7.363 2.086 1 97.69 620 THR B O 1
ATOM 11787 N N . ALA B 1 621 ? 1.744 -7.613 0.021 1 98 621 ALA B N 1
ATOM 11788 C CA . ALA B 1 621 ? 2.738 -8.617 -0.346 1 98 621 ALA B CA 1
ATOM 11789 C C . ALA B 1 621 ? 4.152 -8.062 -0.233 1 98 621 ALA B C 1
ATOM 11791 O O . ALA B 1 621 ? 5.086 -8.781 0.117 1 98 621 ALA B O 1
ATOM 11792 N N . ASP B 1 622 ? 4.305 -6.801 -0.514 1 97.25 622 ASP B N 1
ATOM 11793 C CA . ASP B 1 622 ? 5.617 -6.168 -0.436 1 97.25 622 ASP B CA 1
ATOM 11794 C C . ASP B 1 622 ? 6.172 -6.227 0.985 1 97.25 622 ASP B C 1
ATOM 11796 O O . ASP B 1 622 ? 7.367 -6.441 1.181 1 97.25 622 ASP B O 1
ATOM 11800 N N . GLN B 1 623 ? 5.34 -6.051 1.946 1 98.12 623 GLN B N 1
ATOM 11801 C CA . GLN B 1 623 ? 5.766 -6.129 3.34 1 98.12 623 GLN B CA 1
ATOM 11802 C C . GLN B 1 623 ? 6.039 -7.574 3.75 1 98.12 623 GLN B C 1
ATOM 11804 O O . GLN B 1 623 ? 6.871 -7.832 4.621 1 98.12 623 GLN B O 1
ATOM 11809 N N . MET B 1 624 ? 5.348 -8.547 3.148 1 98.31 624 MET B N 1
ATOM 11810 C CA . MET B 1 624 ? 5.633 -9.945 3.439 1 98.31 624 MET B CA 1
ATOM 11811 C C . MET B 1 624 ? 6.992 -10.352 2.887 1 98.31 624 MET B C 1
ATOM 11813 O O . MET B 1 624 ? 7.691 -11.18 3.479 1 98.31 624 MET B O 1
ATOM 11817 N N . TRP B 1 625 ? 7.352 -9.75 1.744 1 97.5 625 TRP B N 1
ATOM 11818 C CA . TRP B 1 625 ? 8.711 -9.938 1.244 1 97.5 625 TRP B CA 1
ATOM 11819 C C . TRP B 1 625 ? 9.727 -9.258 2.162 1 97.5 625 TRP B C 1
ATOM 11821 O O . TRP B 1 625 ? 10.812 -9.797 2.393 1 97.5 625 TRP B O 1
ATOM 11831 N N . GLN B 1 626 ? 9.367 -8.047 2.688 1 97.75 626 GLN B N 1
ATOM 11832 C CA . GLN B 1 626 ? 10.195 -7.391 3.691 1 97.75 626 GLN B CA 1
ATOM 11833 C C . GLN B 1 626 ? 10.406 -8.289 4.91 1 97.75 626 GLN B C 1
ATOM 11835 O O . GLN B 1 626 ? 11.508 -8.367 5.449 1 97.75 626 GLN B O 1
ATOM 11840 N N . LEU B 1 627 ? 9.344 -8.977 5.336 1 98.31 627 LEU B N 1
ATOM 11841 C CA . LEU B 1 627 ? 9.383 -9.922 6.445 1 98.31 627 LEU B CA 1
ATOM 11842 C C . LEU B 1 627 ? 10.383 -11.039 6.168 1 98.31 627 LEU B C 1
ATOM 11844 O O . LEU B 1 627 ? 11.211 -11.367 7.023 1 98.31 627 LEU B O 1
ATOM 11848 N N . GLY B 1 628 ? 10.266 -11.625 4.949 1 97.81 628 GLY B N 1
ATOM 11849 C CA . GLY B 1 628 ? 11.203 -12.664 4.566 1 97.81 628 GLY B CA 1
ATOM 11850 C C . GLY B 1 628 ? 12.641 -12.18 4.512 1 97.81 628 GLY B C 1
ATOM 11851 O O . GLY B 1 628 ? 13.555 -12.883 4.93 1 97.81 628 GLY B O 1
ATOM 11852 N N . ASP B 1 629 ? 12.812 -10.992 4.059 1 97.12 629 ASP B N 1
ATOM 11853 C CA . ASP B 1 629 ? 14.133 -10.367 3.957 1 97.12 629 ASP B CA 1
ATOM 11854 C C . ASP B 1 629 ? 14.742 -10.141 5.34 1 97.12 629 ASP B C 1
ATOM 11856 O O . ASP B 1 629 ? 15.953 -10.273 5.52 1 97.12 629 ASP B O 1
ATOM 11860 N N . GLN B 1 630 ? 13.938 -9.789 6.289 1 97.81 630 GLN B N 1
ATOM 11861 C CA . GLN B 1 630 ? 14.422 -9.453 7.625 1 97.81 630 GLN B CA 1
ATOM 11862 C C . GLN B 1 630 ? 14.508 -10.695 8.508 1 97.81 630 GLN B C 1
ATOM 11864 O O . GLN B 1 630 ? 14.719 -10.586 9.719 1 97.81 630 GLN B O 1
ATOM 11869 N N . LEU B 1 631 ? 14.242 -11.898 7.895 1 98.12 631 LEU B N 1
ATOM 11870 C CA . LEU B 1 631 ? 14.367 -13.18 8.586 1 98.12 631 LEU B CA 1
ATOM 11871 C C . LEU B 1 631 ? 13.344 -13.289 9.711 1 98.12 631 LEU B C 1
ATOM 11873 O O . LEU B 1 631 ? 13.672 -13.742 10.812 1 98.12 631 LEU B O 1
ATOM 11877 N N . GLY B 1 632 ? 12.086 -12.852 9.43 1 98.25 632 GLY B N 1
ATOM 11878 C CA . GLY B 1 632 ? 11.039 -12.82 10.43 1 98.25 632 GLY B CA 1
ATOM 11879 C C . GLY B 1 632 ? 10.406 -14.18 10.672 1 98.25 632 GLY B C 1
ATOM 11880 O O . GLY B 1 632 ? 10.328 -15.008 9.758 1 98.25 632 GLY B O 1
ATOM 11881 N N . ARG B 1 633 ? 9.914 -14.398 11.945 1 98.5 633 ARG B N 1
ATOM 11882 C CA . ARG B 1 633 ? 9.25 -15.633 12.375 1 98.5 633 ARG B CA 1
ATOM 11883 C C . ARG B 1 633 ? 7.855 -15.344 12.914 1 98.5 633 ARG B C 1
ATOM 11885 O O . ARG B 1 633 ? 7.637 -14.328 13.578 1 98.5 633 ARG B O 1
ATOM 11892 N N . GLY B 1 634 ? 6.93 -16.125 12.562 1 98.62 634 GLY B N 1
ATOM 11893 C CA . GLY B 1 634 ? 5.609 -15.977 13.156 1 98.62 634 GLY B CA 1
ATOM 11894 C C . GLY B 1 634 ? 4.504 -16.578 12.305 1 98.62 634 GLY B C 1
ATOM 11895 O O . GLY B 1 634 ? 4.773 -17.359 11.391 1 98.62 634 GLY B O 1
ATOM 11896 N N . PHE B 1 635 ? 3.244 -16.344 12.688 1 98.75 635 PHE B N 1
ATOM 11897 C CA . PHE B 1 635 ? 2.084 -16.922 12.008 1 98.75 635 PHE B CA 1
ATOM 11898 C C . PHE B 1 635 ? 1.221 -15.82 11.398 1 98.75 635 PHE B C 1
ATOM 11900 O O . PHE B 1 635 ? 0.684 -14.969 12.109 1 98.75 635 PHE B O 1
ATOM 11907 N N . LEU B 1 636 ? 1.172 -15.773 10.102 1 98.81 636 LEU B N 1
ATOM 11908 C CA . LEU B 1 636 ? 0.149 -15.008 9.398 1 98.81 636 LEU B CA 1
ATOM 11909 C C . LEU B 1 636 ? -1.102 -15.859 9.172 1 98.81 636 LEU B C 1
ATOM 11911 O O . LEU B 1 636 ? -1.021 -16.953 8.625 1 98.81 636 LEU B O 1
ATOM 11915 N N . VAL B 1 637 ? -2.227 -15.344 9.602 1 98.62 637 VAL B N 1
ATOM 11916 C CA . VAL B 1 637 ? -3.461 -16.109 9.523 1 98.62 637 VAL B CA 1
ATOM 11917 C C . VAL B 1 637 ? -4.48 -15.383 8.656 1 98.62 637 VAL B C 1
ATOM 11919 O O . VAL B 1 637 ? -5.008 -14.344 9.055 1 98.62 637 VAL B O 1
ATOM 11922 N N . GLY B 1 638 ? -4.676 -15.914 7.406 1 98 638 GLY B N 1
ATOM 11923 C CA . GLY B 1 638 ? -5.734 -15.391 6.562 1 98 638 GLY B CA 1
ATOM 11924 C C . GLY B 1 638 ? -7.109 -15.93 6.914 1 98 638 GLY B C 1
ATOM 11925 O O . GLY B 1 638 ? -7.457 -17.047 6.527 1 98 638 GLY B O 1
ATOM 11926 N N . ALA B 1 639 ? -7.953 -15.102 7.566 1 97.12 639 ALA B N 1
ATOM 11927 C CA . ALA B 1 639 ? -9.289 -15.508 8 1 97.12 639 ALA B CA 1
ATOM 11928 C C . ALA B 1 639 ? -10.336 -15.148 6.957 1 97.12 639 ALA B C 1
ATOM 11930 O O . ALA B 1 639 ? -10.039 -14.453 5.98 1 97.12 639 ALA B O 1
ATOM 11931 N N . THR B 1 640 ? -11.547 -15.68 7.082 1 94.31 640 THR B N 1
ATOM 11932 C CA . THR B 1 640 ? -12.609 -15.523 6.094 1 94.31 640 THR B CA 1
ATOM 11933 C C . THR B 1 640 ? -12.102 -15.867 4.695 1 94.31 640 THR B C 1
ATOM 11935 O O . THR B 1 640 ? -12.344 -15.125 3.744 1 94.31 640 THR B O 1
ATOM 11938 N N . ALA B 1 641 ? -11.367 -16.938 4.68 1 96.31 641 ALA B N 1
ATOM 11939 C CA . ALA B 1 641 ? -10.664 -17.281 3.443 1 96.31 641 ALA B CA 1
ATOM 11940 C C . ALA B 1 641 ? -11.602 -17.984 2.465 1 96.31 641 ALA B C 1
ATOM 11942 O O . ALA B 1 641 ? -12.656 -18.484 2.857 1 96.31 641 ALA B O 1
ATOM 11943 N N . GLY B 1 642 ? -11.211 -17.953 1.221 1 95.31 642 GLY B N 1
ATOM 11944 C CA . GLY B 1 642 ? -11.922 -18.688 0.192 1 95.31 642 GLY B CA 1
ATOM 11945 C C . GLY B 1 642 ? -12.75 -17.812 -0.718 1 95.31 642 GLY B C 1
ATOM 11946 O O . GLY B 1 642 ? -13.227 -16.75 -0.297 1 95.31 642 GLY B O 1
ATOM 11947 N N . ARG B 1 643 ? -12.992 -18.297 -1.888 1 96.5 643 ARG B N 1
ATOM 11948 C CA . ARG B 1 643 ? -13.781 -17.594 -2.898 1 96.5 643 ARG B CA 1
ATOM 11949 C C . ARG B 1 643 ? -15.266 -17.641 -2.57 1 96.5 643 ARG B C 1
ATOM 11951 O O . ARG B 1 643 ? -16 -16.703 -2.854 1 96.5 643 ARG B O 1
ATOM 11958 N N . THR B 1 644 ? -15.68 -18.703 -1.95 1 95.88 644 THR B N 1
ATOM 11959 C CA . THR B 1 644 ? -17.125 -18.891 -1.846 1 95.88 644 THR B CA 1
ATOM 11960 C C . THR B 1 644 ? -17.547 -19 -0.384 1 95.88 644 THR B C 1
ATOM 11962 O O . THR B 1 644 ? -18.734 -19.031 -0.082 1 95.88 644 THR B O 1
ATOM 11965 N N . THR B 1 645 ? -16.594 -18.984 0.498 1 92.38 645 THR B N 1
ATOM 11966 C CA . THR B 1 645 ? -16.922 -19.297 1.886 1 92.38 645 THR B CA 1
ATOM 11967 C C . THR B 1 645 ? -17.422 -18.047 2.611 1 92.38 645 THR B C 1
ATOM 11969 O O . THR B 1 645 ? -18.172 -18.156 3.592 1 92.38 645 THR B O 1
ATOM 11972 N N . LEU B 1 646 ? -16.938 -16.906 2.18 1 89.62 646 LEU B N 1
ATOM 11973 C CA . LEU B 1 646 ? -17.406 -15.656 2.777 1 89.62 646 LEU B CA 1
ATOM 11974 C C . LEU B 1 646 ? -18.719 -15.211 2.168 1 89.62 646 LEU B C 1
ATOM 11976 O O . LEU B 1 646 ? -18.75 -14.602 1.095 1 89.62 646 LEU B O 1
ATOM 11980 N N . THR B 1 647 ? -19.703 -15.336 2.836 1 87.06 647 THR B N 1
ATOM 11981 C CA . THR B 1 647 ? -21.047 -15.18 2.314 1 87.06 647 THR B CA 1
ATOM 11982 C C . THR B 1 647 ? -21.391 -13.703 2.107 1 87.06 647 THR B C 1
ATOM 11984 O O . THR B 1 647 ? -21.203 -12.891 3.012 1 87.06 647 THR B O 1
ATOM 11987 N N . GLY B 1 648 ? -21.797 -13.422 0.946 1 90.19 648 GLY B N 1
ATOM 11988 C CA . GLY B 1 648 ? -22.469 -12.164 0.664 1 90.19 648 GLY B CA 1
ATOM 11989 C C . GLY B 1 648 ? -21.516 -11.023 0.384 1 90.19 648 GLY B C 1
ATOM 11990 O O . GLY B 1 648 ? -21.906 -9.992 -0.159 1 90.19 648 GLY B O 1
ATOM 11991 N N . GLU B 1 649 ? -20.25 -11.039 0.668 1 90.56 649 GLU B N 1
ATOM 11992 C CA . GLU B 1 649 ? -19.359 -9.883 0.657 1 90.56 649 GLU B CA 1
ATOM 11993 C C . GLU B 1 649 ? -18.953 -9.508 -0.768 1 90.56 649 GLU B C 1
ATOM 11995 O O . GLU B 1 649 ? -18.766 -8.328 -1.071 1 90.56 649 GLU B O 1
ATOM 12000 N N . GLY B 1 650 ? -18.766 -10.578 -1.633 1 91.06 650 GLY B N 1
ATOM 12001 C CA . GLY B 1 650 ? -18.625 -10.289 -3.053 1 91.06 650 GLY B CA 1
ATOM 12002 C C . GLY B 1 650 ? -17.188 -10.102 -3.486 1 91.06 650 GLY B C 1
ATOM 12003 O O . GLY B 1 650 ? -16.266 -10.508 -2.783 1 91.06 650 GLY B O 1
ATOM 12004 N N . LEU B 1 651 ? -16.953 -9.484 -4.641 1 91.69 651 LEU B N 1
ATOM 12005 C CA . LEU B 1 651 ? -15.719 -9.445 -5.422 1 91.69 651 LEU B CA 1
ATOM 12006 C C . LEU B 1 651 ? -14.578 -8.867 -4.598 1 91.69 651 LEU B C 1
ATOM 12008 O O . LEU B 1 651 ? -13.461 -9.398 -4.613 1 91.69 651 LEU B O 1
ATOM 12012 N N . GLN B 1 652 ? -14.766 -7.879 -3.834 1 92.44 652 GLN B N 1
ATOM 12013 C CA . GLN B 1 652 ? -13.688 -7.133 -3.189 1 92.44 652 GLN B CA 1
ATOM 12014 C C . GLN B 1 652 ? -13.188 -7.855 -1.942 1 92.44 652 GLN B C 1
ATOM 12016 O O . GLN B 1 652 ? -12.125 -7.527 -1.411 1 92.44 652 GLN B O 1
ATOM 12021 N N . HIS B 1 653 ? -13.945 -8.938 -1.492 1 93.56 653 HIS B N 1
ATOM 12022 C CA . HIS B 1 653 ? -13.555 -9.625 -0.265 1 93.56 653 HIS B CA 1
ATOM 12023 C C . HIS B 1 653 ? -13.211 -11.086 -0.536 1 93.56 653 HIS B C 1
ATOM 12025 O O . HIS B 1 653 ? -12.594 -11.75 0.305 1 93.56 653 HIS B O 1
ATOM 12031 N N . ALA B 1 654 ? -13.586 -11.586 -1.644 1 94.25 654 ALA B N 1
ATOM 12032 C CA . ALA B 1 654 ? -13.461 -13.016 -1.892 1 94.25 654 ALA B CA 1
ATOM 12033 C C . ALA B 1 654 ? -12.039 -13.375 -2.33 1 94.25 654 ALA B C 1
ATOM 12035 O O . ALA B 1 654 ? -11.594 -12.961 -3.4 1 94.25 654 ALA B O 1
ATOM 12036 N N . ASP B 1 655 ? -11.438 -14.148 -1.488 1 94.25 655 ASP B N 1
ATOM 12037 C CA . ASP B 1 655 ? -10.055 -14.516 -1.744 1 94.25 655 ASP B CA 1
ATOM 12038 C C . ASP B 1 655 ? -9.969 -15.828 -2.514 1 94.25 655 ASP B C 1
ATOM 12040 O O . ASP B 1 655 ? -10.094 -16.906 -1.931 1 94.25 655 ASP B O 1
ATOM 12044 N N . GLY B 1 656 ? -9.617 -15.812 -3.719 1 95.12 656 GLY B N 1
ATOM 12045 C CA . GLY B 1 656 ? -9.445 -17.016 -4.523 1 95.12 656 GLY B CA 1
ATOM 12046 C C . GLY B 1 656 ? -8.008 -17.234 -4.949 1 95.12 656 GLY B C 1
ATOM 12047 O O . GLY B 1 656 ? -7.73 -18.125 -5.754 1 95.12 656 GLY B O 1
ATOM 12048 N N . HIS B 1 657 ? -7.059 -16.438 -4.355 1 97.19 657 HIS B N 1
ATOM 12049 C CA . HIS B 1 657 ? -5.762 -16.516 -5.016 1 97.19 657 HIS B CA 1
ATOM 12050 C C . HIS B 1 657 ? -4.625 -16.25 -4.035 1 97.19 657 HIS B C 1
ATOM 12052 O O . HIS B 1 657 ? -3.451 -16.297 -4.414 1 97.19 657 HIS B O 1
ATOM 12058 N N . SER B 1 658 ? -4.816 -16.016 -2.709 1 97.5 658 SER B N 1
ATOM 12059 C CA . SER B 1 658 ? -3.744 -15.641 -1.788 1 97.5 658 SER B CA 1
ATOM 12060 C C . SER B 1 658 ? -2.701 -16.75 -1.685 1 97.5 658 SER B C 1
ATOM 12062 O O . SER B 1 658 ? -1.505 -16.469 -1.575 1 97.5 658 SER B O 1
ATOM 12064 N N . PRO B 1 659 ? -3.102 -18.094 -1.771 1 97.88 659 PRO B N 1
ATOM 12065 C CA . PRO B 1 659 ? -2.059 -19.125 -1.695 1 97.88 659 PRO B CA 1
ATOM 12066 C C . PRO B 1 659 ? -1.09 -19.062 -2.873 1 97.88 659 PRO B C 1
ATOM 12068 O O . PRO B 1 659 ? 0.09 -19.391 -2.723 1 97.88 659 PRO B O 1
ATOM 12071 N N . VAL B 1 660 ? -1.597 -18.672 -4.047 1 96.94 660 VAL B N 1
ATOM 12072 C CA . VAL B 1 660 ? -0.733 -18.547 -5.215 1 96.94 660 VAL B CA 1
ATOM 12073 C C . VAL B 1 660 ? 0.294 -17.453 -4.984 1 96.94 660 VAL B C 1
ATOM 12075 O O . VAL B 1 660 ? 1.478 -17.625 -5.281 1 96.94 660 VAL B O 1
ATOM 12078 N N . ILE B 1 661 ? -0.107 -16.328 -4.438 1 98.06 661 ILE B N 1
ATOM 12079 C CA . ILE B 1 661 ? 0.794 -15.203 -4.199 1 98.06 661 ILE B CA 1
ATOM 12080 C C . ILE B 1 661 ? 1.781 -15.562 -3.09 1 98.06 661 ILE B C 1
ATOM 12082 O O . ILE B 1 661 ? 2.975 -15.266 -3.191 1 98.06 661 ILE B O 1
ATOM 12086 N N . ALA B 1 662 ? 1.272 -16.25 -2.051 1 98.38 662 ALA B N 1
ATOM 12087 C CA . ALA B 1 662 ? 2.133 -16.656 -0.945 1 98.38 662 ALA B CA 1
ATOM 12088 C C . ALA B 1 662 ? 3.256 -17.578 -1.435 1 98.38 662 ALA B C 1
ATOM 12090 O O . ALA B 1 662 ? 4.371 -17.531 -0.916 1 98.38 662 ALA B O 1
ATOM 12091 N N . ALA B 1 663 ? 2.959 -18.359 -2.426 1 97.81 663 ALA B N 1
ATOM 12092 C CA . ALA B 1 663 ? 3.908 -19.344 -2.943 1 97.81 663 ALA B CA 1
ATOM 12093 C C . ALA B 1 663 ? 5.113 -18.656 -3.584 1 97.81 663 ALA B C 1
ATOM 12095 O O . ALA B 1 663 ? 6.148 -19.297 -3.801 1 97.81 663 ALA B O 1
ATOM 12096 N N . THR B 1 664 ? 5.035 -17.375 -3.869 1 97.31 664 THR B N 1
ATOM 12097 C CA . THR B 1 664 ? 6.137 -16.672 -4.516 1 97.31 664 THR B CA 1
ATOM 12098 C C . THR B 1 664 ? 7.238 -16.344 -3.51 1 97.31 664 THR B C 1
ATOM 12100 O O . THR B 1 664 ? 8.383 -16.109 -3.893 1 97.31 664 THR B O 1
ATOM 12103 N N . ASN B 1 665 ? 6.938 -16.281 -2.234 1 97.88 665 ASN B N 1
ATOM 12104 C CA . ASN B 1 665 ? 7.879 -15.93 -1.176 1 97.88 665 ASN B CA 1
ATOM 12105 C C . ASN B 1 665 ? 8.547 -17.172 -0.592 1 97.88 665 ASN B C 1
ATOM 12107 O O . ASN B 1 665 ? 7.891 -18 0.046 1 97.88 665 ASN B O 1
ATOM 12111 N N . PRO B 1 666 ? 9.828 -17.344 -0.717 1 97.12 666 PRO B N 1
ATOM 12112 C CA . PRO B 1 666 ? 10.508 -18.562 -0.3 1 97.12 666 PRO B CA 1
ATOM 12113 C C . PRO B 1 666 ? 10.43 -18.797 1.208 1 97.12 666 PRO B C 1
ATOM 12115 O O . PRO B 1 666 ? 10.594 -19.938 1.67 1 97.12 666 PRO B O 1
ATOM 12118 N N . ALA B 1 667 ? 10.164 -17.75 1.956 1 98.12 667 ALA B N 1
ATOM 12119 C CA . ALA B 1 667 ? 10.148 -17.875 3.412 1 98.12 667 ALA B CA 1
ATOM 12120 C C . ALA B 1 667 ? 8.75 -18.203 3.922 1 98.12 667 ALA B C 1
ATOM 12122 O O . ALA B 1 667 ? 8.57 -18.531 5.098 1 98.12 667 ALA B O 1
ATOM 12123 N N . ALA B 1 668 ? 7.77 -18.188 3.107 1 98.56 668 ALA B N 1
ATOM 12124 C CA . ALA B 1 668 ? 6.387 -18.422 3.52 1 98.56 668 ALA B CA 1
ATOM 12125 C C . ALA B 1 668 ? 6.02 -19.891 3.402 1 98.56 668 ALA B C 1
ATOM 12127 O O . ALA B 1 668 ? 6.043 -20.469 2.307 1 98.56 668 ALA B O 1
ATOM 12128 N N . LEU B 1 669 ? 5.738 -20.516 4.461 1 98.62 669 LEU B N 1
ATOM 12129 C CA . LEU B 1 669 ? 5.141 -21.844 4.461 1 98.62 669 LEU B CA 1
ATOM 12130 C C . LEU B 1 669 ? 3.619 -21.766 4.523 1 98.62 669 LEU B C 1
ATOM 12132 O O . LEU B 1 669 ? 3.055 -21.453 5.578 1 98.62 669 LEU B O 1
ATOM 12136 N N . SER B 1 670 ? 2.947 -22.094 3.428 1 98.25 670 SER B N 1
ATOM 12137 C CA . SER B 1 670 ? 1.521 -21.828 3.279 1 98.25 670 SER B CA 1
ATOM 12138 C C . SER B 1 670 ? 0.698 -23.094 3.449 1 98.25 670 SER B C 1
ATOM 12140 O O . SER B 1 670 ? 0.966 -24.109 2.797 1 98.25 670 SER B O 1
ATOM 12142 N N . TYR B 1 671 ? -0.328 -23.078 4.281 1 98.75 671 TYR B N 1
ATOM 12143 C CA . TYR B 1 671 ? -1.197 -24.219 4.547 1 98.75 671 TYR B CA 1
ATOM 12144 C C . TYR B 1 671 ? -2.666 -23.812 4.441 1 98.75 671 TYR B C 1
ATOM 12146 O O . TYR B 1 671 ? -3.037 -22.688 4.781 1 98.75 671 TYR B O 1
ATOM 12154 N N . ASP B 1 672 ? -3.445 -24.672 3.93 1 98.5 672 ASP B N 1
ATOM 12155 C CA . ASP B 1 672 ? -4.895 -24.562 3.814 1 98.5 672 ASP B CA 1
ATOM 12156 C C . ASP B 1 672 ? -5.594 -25.734 4.512 1 98.5 672 ASP B C 1
ATOM 12158 O O . ASP B 1 672 ? -6.254 -26.547 3.859 1 98.5 672 ASP B O 1
ATOM 12162 N N . PRO B 1 673 ? -5.578 -25.766 5.828 1 98.31 673 PRO B N 1
ATOM 12163 C CA . PRO B 1 673 ? -6.125 -26.891 6.574 1 98.31 673 PRO B CA 1
ATOM 12164 C C . PRO B 1 673 ? -7.648 -26.969 6.508 1 98.31 673 PRO B C 1
ATOM 12166 O O . PRO B 1 673 ? -8.32 -25.938 6.492 1 98.31 673 PRO B O 1
ATOM 12169 N N . ALA B 1 674 ? -8.18 -28.141 6.52 1 97.75 674 ALA B N 1
ATOM 12170 C CA . ALA B 1 674 ? -9.617 -28.375 6.457 1 97.75 674 ALA B CA 1
ATOM 12171 C C . ALA B 1 674 ? -10.203 -28.578 7.848 1 97.75 674 ALA B C 1
ATOM 12173 O O . ALA B 1 674 ? -11.375 -28.281 8.086 1 97.75 674 ALA B O 1
ATOM 12174 N N . PHE B 1 675 ? -9.359 -29.109 8.781 1 98.25 675 PHE B N 1
ATOM 12175 C CA . PHE B 1 675 ? -9.906 -29.594 10.055 1 98.25 675 PHE B CA 1
ATOM 12176 C C . PHE B 1 675 ? -9.156 -28.969 11.227 1 98.25 675 PHE B C 1
ATOM 12178 O O . PHE B 1 675 ? -8.016 -28.531 11.086 1 98.25 675 PHE B O 1
ATOM 12185 N N . ALA B 1 676 ? -9.773 -28.984 12.406 1 98 676 ALA B N 1
ATOM 12186 C CA . ALA B 1 676 ? -9.219 -28.406 13.625 1 98 676 ALA B CA 1
ATOM 12187 C C . ALA B 1 676 ? -7.914 -29.109 14.008 1 98 676 ALA B C 1
ATOM 12189 O O . ALA B 1 676 ? -6.957 -28.453 14.43 1 98 676 ALA B O 1
ATOM 12190 N N . TYR B 1 677 ? -7.836 -30.453 13.883 1 98.38 677 TYR B N 1
ATOM 12191 C CA . TYR B 1 677 ? -6.629 -31.172 14.273 1 98.38 677 TYR B CA 1
ATOM 12192 C C . TYR B 1 677 ? -5.473 -30.844 13.336 1 98.38 677 TYR B C 1
ATOM 12194 O O . TYR B 1 677 ? -4.305 -30.922 13.727 1 98.38 677 TYR B O 1
ATOM 12202 N N . GLU B 1 678 ? -5.762 -30.531 12.047 1 98.69 678 GLU B N 1
ATOM 12203 C CA . GLU B 1 678 ? -4.715 -30.125 11.125 1 98.69 678 GLU B CA 1
ATOM 12204 C C . GLU B 1 678 ? -4.102 -28.797 11.547 1 98.69 678 GLU B C 1
ATOM 12206 O O . GLU B 1 678 ? -2.883 -28.609 11.477 1 98.69 678 GLU B O 1
ATOM 12211 N N . ILE B 1 679 ? -4.922 -27.844 11.977 1 98.5 679 ILE B N 1
ATOM 12212 C CA . ILE B 1 679 ? -4.457 -26.547 12.469 1 98.5 679 ILE B CA 1
ATOM 12213 C C . ILE B 1 679 ? -3.514 -26.766 13.656 1 98.5 679 ILE B C 1
ATOM 12215 O O . ILE B 1 679 ? -2.424 -26.188 13.695 1 98.5 679 ILE B O 1
ATOM 12219 N N . ALA B 1 680 ? -3.973 -27.578 14.594 1 98.38 680 ALA B N 1
ATOM 12220 C CA . ALA B 1 680 ? -3.166 -27.859 15.773 1 98.38 680 ALA B CA 1
ATOM 12221 C C . ALA B 1 680 ? -1.812 -28.453 15.383 1 98.38 680 ALA B C 1
ATOM 12223 O O . ALA B 1 680 ? -0.776 -28.031 15.914 1 98.38 680 ALA B O 1
ATOM 12224 N N . ALA B 1 681 ? -1.846 -29.391 14.422 1 98.25 681 ALA B N 1
ATOM 12225 C CA . ALA B 1 681 ? -0.617 -30.047 13.984 1 98.25 681 ALA B CA 1
ATOM 12226 C C . ALA B 1 681 ? 0.329 -29.062 13.32 1 98.25 681 ALA B C 1
ATOM 12228 O O . ALA B 1 681 ? 1.539 -29.094 13.547 1 98.25 681 ALA B O 1
ATOM 12229 N N . ILE B 1 682 ? -0.162 -28.203 12.477 1 98.5 682 ILE B N 1
ATOM 12230 C CA . ILE B 1 682 ? 0.642 -27.234 11.727 1 98.5 682 ILE B CA 1
ATOM 12231 C C . ILE B 1 682 ? 1.23 -26.203 12.672 1 98.5 682 ILE B C 1
ATOM 12233 O O . ILE B 1 682 ? 2.41 -25.859 12.578 1 98.5 682 ILE B O 1
ATOM 12237 N N . VAL B 1 683 ? 0.442 -25.656 13.609 1 98.38 683 VAL B N 1
ATOM 12238 C CA . VAL B 1 683 ? 0.913 -24.656 14.57 1 98.38 683 VAL B CA 1
ATOM 12239 C C . VAL B 1 683 ? 1.979 -25.266 15.469 1 98.38 683 VAL B C 1
ATOM 12241 O O . VAL B 1 683 ? 2.994 -24.625 15.766 1 98.38 683 VAL B O 1
ATOM 12244 N N . LYS B 1 684 ? 1.725 -26.531 15.93 1 97.31 684 LYS B N 1
ATOM 12245 C CA . LYS B 1 684 ? 2.711 -27.234 16.75 1 97.31 684 LYS B CA 1
ATOM 12246 C C . LYS B 1 684 ? 4.051 -27.344 16.031 1 97.31 684 LYS B C 1
ATOM 12248 O O . LYS B 1 684 ? 5.098 -27.047 16.609 1 97.31 684 LYS B O 1
ATOM 12253 N N . GLU B 1 685 ? 3.971 -27.75 14.789 1 97.12 685 GLU B N 1
ATOM 12254 C CA . GLU B 1 685 ? 5.184 -27.859 13.984 1 97.12 685 GLU B CA 1
ATOM 12255 C C . GLU B 1 685 ? 5.848 -26.5 13.789 1 97.12 685 GLU B C 1
ATOM 12257 O O . GLU B 1 685 ? 7.074 -26.375 13.828 1 97.12 685 GLU B O 1
ATOM 12262 N N . GLY B 1 686 ? 5.07 -25.469 13.531 1 97.62 686 GLY B N 1
ATOM 12263 C CA . GLY B 1 686 ? 5.609 -24.125 13.375 1 97.62 686 GLY B CA 1
ATOM 12264 C C . GLY B 1 686 ? 6.336 -23.625 14.609 1 97.62 686 GLY B C 1
ATOM 12265 O O . GLY B 1 686 ? 7.406 -23.031 14.5 1 97.62 686 GLY B O 1
ATOM 12266 N N . LEU B 1 687 ? 5.777 -23.859 15.789 1 97.5 687 LEU B N 1
ATOM 12267 C CA . LEU B 1 687 ? 6.41 -23.469 17.047 1 97.5 687 LEU B CA 1
ATOM 12268 C C . LEU B 1 687 ? 7.738 -24.203 17.234 1 97.5 687 LEU B C 1
ATOM 12270 O O . LEU B 1 687 ? 8.727 -23.594 17.641 1 97.5 687 LEU B O 1
ATOM 12274 N N . ARG B 1 688 ? 7.73 -25.484 16.938 1 96.69 688 ARG B N 1
ATOM 12275 C CA . ARG B 1 688 ? 8.969 -26.25 17.047 1 96.69 688 ARG B CA 1
ATOM 12276 C C . ARG B 1 688 ? 10.039 -25.688 16.125 1 96.69 688 ARG B C 1
ATOM 12278 O O . ARG B 1 688 ? 11.164 -25.422 16.547 1 96.69 688 ARG B O 1
ATOM 12285 N N . ARG B 1 689 ? 9.695 -25.484 14.891 1 96.94 689 ARG B N 1
ATOM 12286 C CA . ARG B 1 689 ? 10.656 -25.078 13.867 1 96.94 689 ARG B CA 1
ATOM 12287 C C . ARG B 1 689 ? 11.188 -23.688 14.141 1 96.94 689 ARG B C 1
ATOM 12289 O O . ARG B 1 689 ? 12.398 -23.453 14.078 1 96.94 689 ARG B O 1
ATOM 12296 N N . MET B 1 690 ? 10.328 -22.734 14.422 1 97.75 690 MET B N 1
ATOM 12297 C CA . MET B 1 690 ? 10.711 -21.328 14.492 1 97.75 690 MET B CA 1
ATOM 12298 C C . MET B 1 690 ? 11.328 -21 15.852 1 97.75 690 MET B C 1
ATOM 12300 O O . MET B 1 690 ? 12.211 -20.141 15.945 1 97.75 690 MET B O 1
ATOM 12304 N N . TYR B 1 691 ? 10.883 -21.688 16.953 1 96.69 691 TYR B N 1
ATOM 12305 C CA . TYR B 1 691 ? 11.25 -21.234 18.297 1 96.69 691 TYR B CA 1
ATOM 12306 C C . TYR B 1 691 ? 11.844 -22.359 19.109 1 96.69 691 TYR B C 1
ATOM 12308 O O . TYR B 1 691 ? 12.438 -22.141 20.172 1 96.69 691 TYR B O 1
ATOM 12316 N N . GLY B 1 692 ? 11.625 -23.609 18.656 1 95.19 692 GLY B N 1
ATOM 12317 C CA . GLY B 1 692 ? 12.156 -24.766 19.344 1 95.19 692 GLY B CA 1
ATOM 12318 C C . GLY B 1 692 ? 13.484 -25.25 18.781 1 95.19 692 GLY B C 1
ATOM 12319 O O . GLY B 1 692 ? 14.289 -24.438 18.312 1 95.19 692 GLY B O 1
ATOM 12320 N N . GLU B 1 693 ? 13.703 -26.516 18.875 1 91.62 693 GLU B N 1
ATOM 12321 C CA . GLU B 1 693 ? 14.922 -27.109 18.328 1 91.62 693 GLU B CA 1
ATOM 12322 C C . GLU B 1 693 ? 14.758 -27.453 16.844 1 91.62 693 GLU B C 1
ATOM 12324 O O . GLU B 1 693 ? 13.938 -28.297 16.484 1 91.62 693 GLU B O 1
ATOM 12329 N N . ALA B 1 694 ? 15.508 -26.797 16.094 1 88.25 694 ALA B N 1
ATOM 12330 C CA . ALA B 1 694 ? 15.438 -27.047 14.648 1 88.25 694 ALA B CA 1
ATOM 12331 C C . ALA B 1 694 ? 16.156 -28.344 14.281 1 88.25 694 ALA B C 1
ATOM 12333 O O . ALA B 1 694 ? 17.156 -28.703 14.898 1 88.25 694 ALA B O 1
ATOM 12334 N N . HIS B 1 695 ? 15.633 -28.969 13.305 1 90 695 HIS B N 1
ATOM 12335 C CA . HIS B 1 695 ? 16.359 -30.109 12.734 1 90 695 HIS B CA 1
ATOM 12336 C C . HIS B 1 695 ? 17.594 -29.641 11.984 1 90 695 HIS B C 1
ATOM 12338 O O . HIS B 1 695 ? 17.719 -28.469 11.641 1 90 695 HIS B O 1
ATOM 12344 N N . GLU B 1 696 ? 18.484 -30.609 11.82 1 89.12 696 GLU B N 1
ATOM 12345 C CA . GLU B 1 696 ? 19.688 -30.281 11.07 1 89.12 696 GLU B CA 1
ATOM 12346 C C . GLU B 1 696 ? 19.359 -29.75 9.68 1 89.12 696 GLU B C 1
ATOM 12348 O O . GLU B 1 696 ? 18.578 -30.359 8.938 1 89.12 696 GLU B O 1
ATOM 12353 N N . GLY B 1 697 ? 19.812 -28.656 9.406 1 88.94 697 GLY B N 1
ATOM 12354 C CA . GLY B 1 697 ? 19.641 -28.078 8.094 1 88.94 697 GLY B CA 1
ATOM 12355 C C . GLY B 1 697 ? 18.328 -27.328 7.945 1 88.94 697 GLY B C 1
ATOM 12356 O O . GLY B 1 697 ? 18.062 -26.703 6.91 1 88.94 697 GLY B O 1
ATOM 12357 N N . GLU B 1 698 ? 17.594 -27.328 8.945 1 93.38 698 GLU B N 1
ATOM 12358 C CA . GLU B 1 698 ? 16.281 -26.688 8.898 1 93.38 698 GLU B CA 1
ATOM 12359 C C . GLU B 1 698 ? 16.406 -25.188 9.148 1 93.38 698 GLU B C 1
ATOM 12361 O O . GLU B 1 698 ? 17.047 -24.75 10.102 1 93.38 698 GLU B O 1
ATOM 12366 N N . ASP B 1 699 ? 15.883 -24.391 8.188 1 94.19 699 ASP B N 1
ATOM 12367 C CA . ASP B 1 699 ? 15.875 -22.938 8.359 1 94.19 699 ASP B CA 1
ATOM 12368 C C . ASP B 1 699 ? 14.789 -22.516 9.352 1 94.19 699 ASP B C 1
ATOM 12370 O O . ASP B 1 699 ? 13.609 -22.797 9.141 1 94.19 699 ASP B O 1
ATOM 12374 N N . GLN B 1 700 ? 15.141 -21.828 10.375 1 96.25 700 GLN B N 1
ATOM 12375 C CA . GLN B 1 700 ? 14.195 -21.375 11.383 1 96.25 700 GLN B CA 1
ATOM 12376 C C . GLN B 1 700 ? 13.586 -20.031 10.992 1 96.25 700 GLN B C 1
ATOM 12378 O O . GLN B 1 700 ? 12.578 -19.609 11.57 1 96.25 700 GLN B O 1
ATOM 12383 N N . ASN B 1 701 ? 14.258 -19.312 10.062 1 97.06 701 ASN B N 1
ATOM 12384 C CA . ASN B 1 701 ? 13.828 -17.969 9.695 1 97.06 701 ASN B CA 1
ATOM 12385 C C . ASN B 1 701 ? 12.805 -18 8.562 1 97.06 701 ASN B C 1
ATOM 12387 O O . ASN B 1 701 ? 13.062 -17.484 7.473 1 97.06 701 ASN B O 1
ATOM 12391 N N . VAL B 1 702 ? 11.617 -18.625 8.859 1 98.19 702 VAL B N 1
ATOM 12392 C CA . VAL B 1 702 ? 10.445 -18.734 7.996 1 98.19 702 VAL B CA 1
ATOM 12393 C C . VAL B 1 702 ? 9.211 -18.234 8.734 1 98.19 702 VAL B C 1
ATOM 12395 O O . VAL B 1 702 ? 9.281 -17.906 9.922 1 98.19 702 VAL B O 1
ATOM 12398 N N . PHE B 1 703 ? 8.164 -18.047 8.047 1 98.75 703 PHE B N 1
ATOM 12399 C CA . PHE B 1 703 ? 6.879 -17.766 8.672 1 98.75 703 PHE B CA 1
ATOM 12400 C C . PHE B 1 703 ? 5.773 -18.594 8.031 1 98.75 703 PHE B C 1
ATOM 12402 O O . PHE B 1 703 ? 5.914 -19.062 6.898 1 98.75 703 PHE B O 1
ATOM 12409 N N . TYR B 1 704 ? 4.781 -18.891 8.812 1 98.75 704 TYR B N 1
ATOM 12410 C CA . TYR B 1 704 ? 3.662 -19.719 8.359 1 98.75 704 TYR B CA 1
ATOM 12411 C C . TYR B 1 704 ? 2.494 -18.844 7.914 1 98.75 704 TYR B C 1
ATOM 12413 O O . TYR B 1 704 ? 2.17 -17.844 8.57 1 98.75 704 TYR B O 1
ATOM 12421 N N . TYR B 1 705 ? 1.957 -19.109 6.785 1 98.69 705 TYR B N 1
ATOM 12422 C CA . TYR B 1 705 ? 0.677 -18.547 6.355 1 98.69 705 TYR B CA 1
ATOM 12423 C C . TYR B 1 705 ? -0.416 -19.609 6.395 1 98.69 705 TYR B C 1
ATOM 12425 O O . TYR B 1 705 ? -0.375 -20.578 5.637 1 98.69 705 TYR B O 1
ATOM 12433 N N . LEU B 1 706 ? -1.417 -19.406 7.266 1 98.19 706 LEU B N 1
ATOM 12434 C CA . LEU B 1 706 ? -2.531 -20.328 7.438 1 98.19 706 LEU B CA 1
ATOM 12435 C C . LEU B 1 706 ? -3.848 -19.688 7.031 1 98.19 706 LEU B C 1
ATOM 12437 O O . LEU B 1 706 ? -4.16 -18.578 7.473 1 98.19 706 LEU B O 1
ATOM 12441 N N . THR B 1 707 ? -4.539 -20.344 6.137 1 98.19 707 THR B N 1
ATOM 12442 C CA . THR B 1 707 ? -5.887 -19.875 5.84 1 98.19 707 THR B CA 1
ATOM 12443 C C . THR B 1 707 ? -6.91 -20.562 6.73 1 98.19 707 THR B C 1
ATOM 12445 O O . THR B 1 707 ? -6.785 -21.766 7.016 1 98.19 707 THR B O 1
ATOM 12448 N N . VAL B 1 708 ? -7.852 -19.844 7.301 1 97.88 708 VAL B N 1
ATOM 12449 C CA . VAL B 1 708 ? -8.906 -20.391 8.141 1 97.88 708 VAL B CA 1
ATOM 12450 C C . VAL B 1 708 ? -10.266 -19.859 7.691 1 97.88 708 VAL B C 1
ATOM 12452 O O . VAL B 1 708 ? -10.336 -18.797 7.062 1 97.88 708 VAL B O 1
ATOM 12455 N N . TYR B 1 709 ? -11.352 -20.625 7.973 1 96 709 TYR B N 1
ATOM 12456 C CA . TYR B 1 709 ? -12.664 -20.359 7.395 1 96 709 TYR B CA 1
ATOM 12457 C C . TYR B 1 709 ? -13.695 -20.125 8.484 1 96 709 TYR B C 1
ATOM 12459 O O . TYR B 1 709 ? -13.539 -20.578 9.617 1 96 709 TYR B O 1
ATOM 12467 N N . ASN B 1 710 ? -14.758 -19.344 8.109 1 92.06 710 ASN B N 1
ATOM 12468 C CA . ASN B 1 710 ? -15.766 -18.969 9.094 1 92.06 710 ASN B CA 1
ATOM 12469 C C . ASN B 1 710 ? -17.016 -19.844 9 1 92.06 710 ASN B C 1
ATOM 12471 O O . ASN B 1 710 ? -17.938 -19.703 9.805 1 92.06 710 ASN B O 1
ATOM 12475 N N . GLU B 1 711 ? -17.062 -20.734 8.109 1 93.62 711 GLU B N 1
ATOM 12476 C CA . GLU B 1 711 ? -18.219 -21.625 7.98 1 93.62 711 GLU B CA 1
ATOM 12477 C C . GLU B 1 711 ? -18.125 -22.781 8.984 1 93.62 711 GLU B C 1
ATOM 12479 O O . GLU B 1 711 ? -17.188 -23.578 8.938 1 93.62 711 GLU B O 1
ATOM 12484 N N . PRO B 1 712 ? -19.125 -22.859 9.922 1 94.62 712 PRO B N 1
ATOM 12485 C CA . PRO B 1 712 ? -19.109 -24 10.836 1 94.62 712 PRO B CA 1
ATOM 12486 C C . PRO B 1 712 ? -19.375 -25.328 10.133 1 94.62 712 PRO B C 1
ATOM 12488 O O . PRO B 1 712 ? -20.328 -25.438 9.359 1 94.62 712 PRO B O 1
ATOM 12491 N N . MET B 1 713 ? -18.5 -26.25 10.328 1 95.56 713 MET B N 1
ATOM 12492 C CA . MET B 1 713 ? -18.578 -27.594 9.758 1 95.56 713 MET B CA 1
ATOM 12493 C C . MET B 1 713 ? -18.25 -28.656 10.812 1 95.56 713 MET B C 1
ATOM 12495 O O . MET B 1 713 ? -17.562 -28.375 11.789 1 95.56 713 MET B O 1
ATOM 12499 N N . PRO B 1 714 ? -18.828 -29.859 10.68 1 94.69 714 PRO B N 1
ATOM 12500 C CA . PRO B 1 714 ? -18.375 -30.922 11.57 1 94.69 714 PRO B CA 1
ATOM 12501 C C . PRO B 1 714 ? -16.875 -31.172 11.477 1 94.69 714 PRO B C 1
ATOM 12503 O O . PRO B 1 714 ? -16.312 -31.203 10.383 1 94.69 714 PRO B O 1
ATOM 12506 N N . GLN B 1 715 ? -16.25 -31.281 12.633 1 96.62 715 GLN B N 1
ATOM 12507 C CA . GLN B 1 715 ? -14.828 -31.594 12.703 1 96.62 715 GLN B CA 1
ATOM 12508 C C . GLN B 1 715 ? -14.609 -33.031 13.125 1 96.62 715 GLN B C 1
ATOM 12510 O O . GLN B 1 715 ? -14.953 -33.438 14.25 1 96.62 715 GLN B O 1
ATOM 12515 N N . PRO B 1 716 ? -14.047 -33.844 12.32 1 96.38 716 PRO B N 1
ATOM 12516 C CA . PRO B 1 716 ? -13.852 -35.281 12.656 1 96.38 716 PRO B CA 1
ATOM 12517 C C . PRO B 1 716 ? -12.68 -35.5 13.625 1 96.38 716 PRO B C 1
ATOM 12519 O O . PRO B 1 716 ? -11.859 -34.594 13.812 1 96.38 716 PRO B O 1
ATOM 12522 N N . ALA B 1 717 ? -12.703 -36.688 14.211 1 96.56 717 ALA B N 1
ATOM 12523 C CA . ALA B 1 717 ? -11.523 -37.094 14.969 1 96.56 717 ALA B CA 1
ATOM 12524 C C . ALA B 1 717 ? -10.312 -37.25 14.047 1 96.56 717 ALA B C 1
ATOM 12526 O O . ALA B 1 717 ? -10.469 -37.594 12.875 1 96.56 717 ALA B O 1
ATOM 12527 N N . LYS B 1 718 ? -9.188 -37.156 14.547 1 96.19 718 LYS B N 1
ATOM 12528 C CA . LYS B 1 718 ? -7.949 -37.344 13.781 1 96.19 718 LYS B CA 1
ATOM 12529 C C . LYS B 1 718 ? -7.707 -38.812 13.438 1 96.19 718 LYS B C 1
ATOM 12531 O O . LYS B 1 718 ? -7.668 -39.656 14.328 1 96.19 718 LYS B O 1
ATOM 12536 N N . PRO B 1 719 ? -7.523 -38.938 12.148 1 95.44 719 PRO B N 1
ATOM 12537 C CA . PRO B 1 719 ? -7.109 -40.281 11.797 1 95.44 719 PRO B CA 1
ATOM 12538 C C . PRO B 1 719 ? -5.727 -40.656 12.344 1 95.44 719 PRO B C 1
ATOM 12540 O O . PRO B 1 719 ? -4.902 -39.75 12.562 1 95.44 719 PRO B O 1
ATOM 12543 N N . ALA B 1 720 ? -5.488 -41.938 12.523 1 93.56 720 ALA B N 1
ATOM 12544 C CA . ALA B 1 720 ? -4.207 -42.375 13.062 1 93.56 720 ALA B CA 1
ATOM 12545 C C . ALA B 1 720 ? -3.084 -42.188 12.055 1 93.56 720 ALA B C 1
ATOM 12547 O O . ALA B 1 720 ? -3.27 -42.406 10.852 1 93.56 720 ALA B O 1
ATOM 12548 N N . GLY B 1 721 ? -1.979 -41.656 12.508 1 94.38 721 GLY B N 1
ATOM 12549 C CA . GLY B 1 721 ? -0.732 -41.656 11.758 1 94.38 721 GLY B CA 1
ATOM 12550 C C . GLY B 1 721 ? -0.702 -40.625 10.656 1 94.38 721 GLY B C 1
ATOM 12551 O O . GLY B 1 721 ? 0.039 -40.75 9.68 1 94.38 721 GLY B O 1
ATOM 12552 N N . VAL B 1 722 ? -1.428 -39.531 10.711 1 96.81 722 VAL B N 1
ATOM 12553 C CA . VAL B 1 722 ? -1.543 -38.625 9.57 1 96.81 722 VAL B CA 1
ATOM 12554 C C . VAL B 1 722 ? -0.703 -37.375 9.82 1 96.81 722 VAL B C 1
ATOM 12556 O O . VAL B 1 722 ? -0.625 -36.5 8.961 1 96.81 722 VAL B O 1
ATOM 12559 N N . ASP B 1 723 ? 0.043 -37.219 10.953 1 96.62 723 ASP B N 1
ATOM 12560 C CA . ASP B 1 723 ? 0.736 -36 11.336 1 96.62 723 ASP B CA 1
ATOM 12561 C C . ASP B 1 723 ? 1.789 -35.594 10.305 1 96.62 723 ASP B C 1
ATOM 12563 O O . ASP B 1 723 ? 1.89 -34.438 9.922 1 96.62 723 ASP B O 1
ATOM 12567 N N . GLU B 1 724 ? 2.537 -36.594 9.867 1 97.06 724 GLU B N 1
ATOM 12568 C CA . GLU B 1 724 ? 3.555 -36.312 8.867 1 97.06 724 GLU B CA 1
ATOM 12569 C C . GLU B 1 724 ? 2.926 -35.812 7.57 1 97.06 724 GLU B C 1
ATOM 12571 O O . GLU B 1 724 ? 3.418 -34.844 6.973 1 97.06 724 GLU B O 1
ATOM 12576 N N . GLY B 1 725 ? 1.848 -36.438 7.133 1 98.5 725 GLY B N 1
ATOM 12577 C CA . GLY B 1 725 ? 1.157 -36.031 5.918 1 98.5 725 GLY B CA 1
ATOM 12578 C C . GLY B 1 725 ? 0.553 -34.656 6.004 1 98.5 725 GLY B C 1
ATOM 12579 O O . GLY B 1 725 ? 0.512 -33.938 5.012 1 98.5 725 GLY B O 1
ATOM 12580 N N . ILE B 1 726 ? 0.092 -34.312 7.238 1 98.69 726 ILE B N 1
ATOM 12581 C CA . ILE B 1 726 ? -0.46 -32.969 7.453 1 98.69 726 ILE B CA 1
ATOM 12582 C C . ILE B 1 726 ? 0.617 -31.922 7.195 1 98.69 726 ILE B C 1
ATOM 12584 O O . ILE B 1 726 ? 0.38 -30.938 6.484 1 98.69 726 ILE B O 1
ATOM 12588 N N . VAL B 1 727 ? 1.818 -32.125 7.668 1 98.12 727 VAL B N 1
ATOM 12589 C CA . VAL B 1 727 ? 2.908 -31.141 7.586 1 98.12 727 VAL B CA 1
ATOM 12590 C C . VAL B 1 727 ? 3.51 -31.156 6.184 1 98.12 727 VAL B C 1
ATOM 12592 O O . VAL B 1 727 ? 3.873 -30.109 5.648 1 98.12 727 VAL B O 1
ATOM 12595 N N . LYS B 1 728 ? 3.549 -32.344 5.559 1 98.44 728 LYS B N 1
ATOM 12596 C CA . LYS B 1 728 ? 4.129 -32.469 4.223 1 98.44 728 LYS B CA 1
ATOM 12597 C C . LYS B 1 728 ? 3.146 -31.984 3.158 1 98.44 728 LYS B C 1
ATOM 12599 O O . LYS B 1 728 ? 3.553 -31.625 2.049 1 98.44 728 LYS B O 1
ATOM 12604 N N . GLY B 1 729 ? 1.798 -32.031 3.455 1 98.69 729 GLY B N 1
ATOM 12605 C CA . GLY B 1 729 ? 0.874 -31.344 2.58 1 98.69 729 GLY B CA 1
ATOM 12606 C C . GLY B 1 729 ? -0.243 -32.219 2.057 1 98.69 729 GLY B C 1
ATOM 12607 O O . GLY B 1 729 ? -1.21 -31.734 1.472 1 98.69 729 GLY B O 1
ATOM 12608 N N . LEU B 1 730 ? -0.163 -33.625 2.273 1 98.81 730 LEU B N 1
ATOM 12609 C CA . LEU B 1 730 ? -1.182 -34.5 1.712 1 98.81 730 LEU B CA 1
ATOM 12610 C C . LEU B 1 730 ? -1.273 -35.781 2.506 1 98.81 730 LEU B C 1
ATOM 12612 O O . LEU B 1 730 ? -0.25 -36.406 2.844 1 98.81 730 LEU B O 1
ATOM 12616 N N . TYR B 1 731 ? -2.451 -36.25 2.844 1 98.56 731 TYR B N 1
ATOM 12617 C CA . TYR B 1 731 ? -2.691 -37.562 3.408 1 98.56 731 TYR B CA 1
ATOM 12618 C C . TYR B 1 731 ? -4.078 -38.094 3.033 1 98.56 731 TYR B C 1
ATOM 12620 O O . TYR B 1 731 ? -4.977 -37.281 2.73 1 98.56 731 TYR B O 1
ATOM 12628 N N . ARG B 1 732 ? -4.281 -39.406 2.979 1 98.25 732 ARG B N 1
ATOM 12629 C CA . ARG B 1 732 ? -5.586 -40 2.686 1 98.25 732 ARG B CA 1
ATOM 12630 C C . ARG B 1 732 ? -6.512 -39.906 3.891 1 98.25 732 ARG B C 1
ATOM 12632 O O . ARG B 1 732 ? -6.223 -40.469 4.949 1 98.25 732 ARG B O 1
ATOM 12639 N N . PHE B 1 733 ? -7.492 -39.156 3.67 1 97.88 733 PHE B N 1
ATOM 12640 C CA . PHE B 1 733 ? -8.445 -38.969 4.754 1 97.88 733 PHE B CA 1
ATOM 12641 C C . PHE B 1 733 ? -9.305 -40.188 4.953 1 97.88 733 PHE B C 1
ATOM 12643 O O . PHE B 1 733 ? -9.438 -40.688 6.074 1 97.88 733 PHE B O 1
ATOM 12650 N N . ASN B 1 734 ? -9.898 -40.75 3.873 1 96.88 734 ASN B N 1
ATOM 12651 C CA . ASN B 1 734 ? -10.633 -42 3.938 1 96.88 734 ASN B CA 1
ATOM 12652 C C . ASN B 1 734 ? -10.758 -42.656 2.562 1 96.88 734 ASN B C 1
ATOM 12654 O O . ASN B 1 734 ? -10.359 -42.062 1.555 1 96.88 734 ASN B O 1
ATOM 12658 N N . THR B 1 735 ? -11.055 -43.906 2.527 1 97 735 THR B N 1
ATOM 12659 C CA . THR B 1 735 ? -11.43 -44.625 1.313 1 97 735 THR B CA 1
ATOM 12660 C C . THR B 1 735 ? -12.945 -44.75 1.209 1 97 735 THR B C 1
ATOM 12662 O O . THR B 1 735 ? -13.672 -44.438 2.156 1 97 735 THR B O 1
ATOM 12665 N N . ALA B 1 736 ? -13.367 -45.188 -0.023 1 97 736 ALA B N 1
ATOM 12666 C CA . ALA B 1 736 ? -14.797 -45.438 -0.162 1 97 736 ALA B CA 1
ATOM 12667 C C . ALA B 1 736 ? -15.289 -46.406 0.905 1 97 736 ALA B C 1
ATOM 12669 O O . ALA B 1 736 ? -16.359 -46.219 1.487 1 97 736 ALA B O 1
ATOM 12670 N N . GLU B 1 737 ? -14.508 -47.375 1.238 1 95.56 737 GLU B N 1
ATOM 12671 C CA . GLU B 1 737 ? -14.859 -48.438 2.207 1 95.56 737 GLU B CA 1
ATOM 12672 C C . GLU B 1 737 ? -14.867 -47.875 3.629 1 95.56 737 GLU B C 1
ATOM 12674 O O . GLU B 1 737 ? -15.82 -48.062 4.375 1 95.56 737 GLU B O 1
ATOM 12679 N N . SER B 1 738 ? -13.789 -47.156 3.98 1 95.12 738 SER B N 1
ATOM 12680 C CA . SER B 1 738 ? -13.68 -46.656 5.348 1 95.12 738 SER B CA 1
ATOM 12681 C C . SER B 1 738 ? -14.672 -45.531 5.605 1 95.12 738 SER B C 1
ATOM 12683 O O . SER B 1 738 ? -14.945 -45.188 6.758 1 95.12 738 SER B O 1
ATOM 12685 N N . ALA B 1 739 ? -15.242 -44.938 4.547 1 95.44 739 ALA B N 1
ATOM 12686 C CA . ALA B 1 739 ? -16.281 -43.906 4.676 1 95.44 739 ALA B CA 1
ATOM 12687 C C . ALA B 1 739 ? -17.641 -44.531 4.898 1 95.44 739 ALA B C 1
ATOM 12689 O O . ALA B 1 739 ? -18.641 -43.812 5.027 1 95.44 739 ALA B O 1
ATOM 12690 N N . GLY B 1 740 ? -17.688 -45.844 4.941 1 94.31 740 GLY B N 1
ATOM 12691 C CA . GLY B 1 740 ? -18.922 -46.562 5.184 1 94.31 740 GLY B CA 1
ATOM 12692 C C . GLY B 1 740 ? -19.719 -46.812 3.918 1 94.31 740 GLY B C 1
ATOM 12693 O O . GLY B 1 740 ? -20.906 -47.156 3.98 1 94.31 740 GLY B O 1
ATOM 12694 N N . LEU B 1 741 ? -18.984 -46.594 2.846 1 94.81 741 LEU B N 1
ATOM 12695 C CA . LEU B 1 741 ? -19.625 -46.875 1.568 1 94.81 741 LEU B CA 1
ATOM 12696 C C . LEU B 1 741 ? -19.344 -48.312 1.128 1 94.81 741 LEU B C 1
ATOM 12698 O O . LEU B 1 741 ? -18.453 -48.969 1.68 1 94.81 741 LEU B O 1
ATOM 12702 N N . SER B 1 742 ? -20.234 -49 0.282 1 91.88 742 SER B N 1
ATOM 12703 C CA . SER B 1 742 ? -20.094 -50.375 -0.16 1 91.88 742 SER B CA 1
ATOM 12704 C C . SER B 1 742 ? -20.016 -50.469 -1.68 1 91.88 742 SER B C 1
ATOM 12706 O O . SER B 1 742 ? -20.938 -50.969 -2.33 1 91.88 742 SER B O 1
ATOM 12708 N N . PRO B 1 743 ? -18.828 -50.031 -2.08 1 90.69 743 PRO B N 1
ATOM 12709 C CA . PRO B 1 743 ? -18.688 -50.125 -3.535 1 90.69 743 PRO B CA 1
ATOM 12710 C C . PRO B 1 743 ? -18.609 -51.562 -4.039 1 90.69 743 PRO B C 1
ATOM 12712 O O . PRO B 1 743 ? -18.156 -52.438 -3.311 1 90.69 743 PRO B O 1
ATOM 12715 N N . ALA B 1 744 ? -19.047 -51.781 -5.285 1 91.12 744 ALA B N 1
ATOM 12716 C CA . ALA B 1 744 ? -18.891 -53.094 -5.91 1 91.12 744 ALA B CA 1
ATOM 12717 C C . ALA B 1 744 ? -17.406 -53.438 -6.082 1 91.12 744 ALA B C 1
ATOM 12719 O O . ALA B 1 744 ? -16.562 -52.562 -6.176 1 91.12 744 ALA B O 1
ATOM 12720 N N . ALA B 1 745 ? -17.094 -54.781 -6.09 1 87.88 745 ALA B N 1
ATOM 12721 C CA . ALA B 1 745 ? -15.719 -55.25 -6.188 1 87.88 745 ALA B CA 1
ATOM 12722 C C . ALA B 1 745 ? -15.047 -54.719 -7.453 1 87.88 745 ALA B C 1
ATOM 12724 O O . ALA B 1 745 ? -13.844 -54.438 -7.457 1 87.88 745 ALA B O 1
ATOM 12725 N N . ASN B 1 746 ? -15.781 -54.5 -8.539 1 90.88 746 ASN B N 1
ATOM 12726 C CA . ASN B 1 746 ? -15.211 -54.062 -9.805 1 90.88 746 ASN B CA 1
ATOM 12727 C C . ASN B 1 746 ? -15.586 -52.594 -10.109 1 90.88 746 ASN B C 1
ATOM 12729 O O . ASN B 1 746 ? -15.539 -52.188 -11.258 1 90.88 746 ASN B O 1
ATOM 12733 N N . ALA B 1 747 ? -15.844 -51.875 -9.047 1 94.44 747 ALA B N 1
ATOM 12734 C CA . ALA B 1 747 ? -16.219 -50.5 -9.25 1 94.44 747 ALA B CA 1
ATOM 12735 C C . ALA B 1 747 ? -15.055 -49.656 -9.781 1 94.44 747 ALA B C 1
ATOM 12737 O O . ALA B 1 747 ? -13.906 -49.875 -9.375 1 94.44 747 ALA B O 1
ATOM 12738 N N . SER B 1 748 ? -15.383 -48.75 -10.766 1 96.94 748 SER B N 1
ATOM 12739 C CA . SER B 1 748 ? -14.383 -47.75 -11.148 1 96.94 748 SER B CA 1
ATOM 12740 C C . SER B 1 748 ? -13.969 -46.906 -9.953 1 96.94 748 SER B C 1
ATOM 12742 O O . SER B 1 748 ? -14.789 -46.594 -9.086 1 96.94 748 SER B O 1
ATOM 12744 N N . ARG B 1 749 ? -12.727 -46.594 -9.891 1 97.69 749 ARG B N 1
ATOM 12745 C CA . ARG B 1 749 ? -12.211 -45.844 -8.742 1 97.69 749 ARG B CA 1
ATOM 12746 C C . ARG B 1 749 ? -11.617 -44.5 -9.18 1 97.69 749 ARG B C 1
ATOM 12748 O O . ARG B 1 749 ? -11.117 -44.375 -10.297 1 97.69 749 ARG B O 1
ATOM 12755 N N . ILE B 1 750 ? -11.719 -43.5 -8.344 1 98.44 750 ILE B N 1
ATOM 12756 C CA . ILE B 1 750 ? -11.109 -42.188 -8.57 1 98.44 750 ILE B CA 1
ATOM 12757 C C . ILE B 1 750 ? -10.594 -41.625 -7.246 1 98.44 750 ILE B C 1
ATOM 12759 O O . ILE B 1 750 ? -11.062 -42.031 -6.176 1 98.44 750 ILE B O 1
ATOM 12763 N N . GLN B 1 751 ? -9.547 -40.812 -7.258 1 98.75 751 GLN B N 1
ATOM 12764 C CA . GLN B 1 751 ? -8.977 -40.125 -6.102 1 98.75 751 GLN B CA 1
ATOM 12765 C C . GLN B 1 751 ? -9.391 -38.656 -6.066 1 98.75 751 GLN B C 1
ATOM 12767 O O . GLN B 1 751 ? -9.062 -37.875 -6.977 1 98.75 751 GLN B O 1
ATOM 12772 N N . LEU B 1 752 ? -10.102 -38.188 -5.031 1 98.88 752 LEU B N 1
ATOM 12773 C CA . LEU B 1 752 ? -10.516 -36.812 -4.852 1 98.88 752 LEU B CA 1
ATOM 12774 C C . LEU B 1 752 ? -9.641 -36.125 -3.818 1 98.88 752 LEU B C 1
ATOM 12776 O O . LEU B 1 752 ? -9.688 -36.438 -2.633 1 98.88 752 LEU B O 1
ATOM 12780 N N . LEU B 1 753 ? -8.844 -35.156 -4.258 1 98.81 753 LEU B N 1
ATOM 12781 C CA . LEU B 1 753 ? -8.031 -34.344 -3.346 1 98.81 753 LEU B CA 1
ATOM 12782 C C . LEU B 1 753 ? -8.711 -33.031 -3.025 1 98.81 753 LEU B C 1
ATOM 12784 O O . LEU B 1 753 ? -8.961 -32.219 -3.924 1 98.81 753 LEU B O 1
ATOM 12788 N N . GLY B 1 754 ? -9.078 -32.812 -1.798 1 98.31 754 GLY B N 1
ATOM 12789 C CA . GLY B 1 754 ? -9.68 -31.547 -1.363 1 98.31 754 GLY B CA 1
ATOM 12790 C C . GLY B 1 754 ? -8.805 -30.781 -0.396 1 98.31 754 GLY B C 1
ATOM 12791 O O . GLY B 1 754 ? -8.055 -31.359 0.379 1 98.31 754 GLY B O 1
ATOM 12792 N N . SER B 1 755 ? -8.859 -29.484 -0.434 1 97.88 755 SER B N 1
ATOM 12793 C CA . SER B 1 755 ? -8.156 -28.641 0.528 1 97.88 755 SER B CA 1
ATOM 12794 C C . SER B 1 755 ? -9.109 -27.672 1.219 1 97.88 755 SER B C 1
ATOM 12796 O O . SER B 1 755 ? -10.133 -27.297 0.648 1 97.88 755 SER B O 1
ATOM 12798 N N . GLY B 1 756 ? -8.742 -27.25 2.455 1 96.75 756 GLY B N 1
ATOM 12799 C CA . GLY B 1 756 ? -9.586 -26.312 3.186 1 96.75 756 GLY B CA 1
ATOM 12800 C C . GLY B 1 756 ? -11.031 -26.75 3.283 1 96.75 756 GLY B C 1
ATOM 12801 O O . GLY B 1 756 ? -11.312 -27.938 3.455 1 96.75 756 GLY B O 1
ATOM 12802 N N . THR B 1 757 ? -11.93 -25.875 3.127 1 93.31 757 THR B N 1
ATOM 12803 C CA . THR B 1 757 ? -13.352 -26.172 3.314 1 93.31 757 THR B CA 1
ATOM 12804 C C . THR B 1 757 ? -13.883 -27.031 2.174 1 93.31 757 THR B C 1
ATOM 12806 O O . THR B 1 757 ? -14.938 -27.656 2.303 1 93.31 757 THR B O 1
ATOM 12809 N N . ALA B 1 758 ? -13.156 -27.109 1.095 1 96.94 758 ALA B N 1
ATOM 12810 C CA . ALA B 1 758 ? -13.617 -27.859 -0.073 1 96.94 758 ALA B CA 1
ATOM 12811 C C . ALA B 1 758 ? -13.734 -29.344 0.242 1 96.94 758 ALA B C 1
ATOM 12813 O O . ALA B 1 758 ? -14.461 -30.078 -0.439 1 96.94 758 ALA B O 1
ATOM 12814 N N . ILE B 1 759 ? -13.062 -29.828 1.266 1 97.25 759 ILE B N 1
ATOM 12815 C CA . ILE B 1 759 ? -13.086 -31.25 1.603 1 97.25 759 ILE B CA 1
ATOM 12816 C C . ILE B 1 759 ? -14.508 -31.672 1.929 1 97.25 759 ILE B C 1
ATOM 12818 O O . ILE B 1 759 ? -14.891 -32.812 1.665 1 97.25 759 ILE B O 1
ATOM 12822 N N . HIS B 1 760 ? -15.328 -30.781 2.465 1 95.94 760 HIS B N 1
ATOM 12823 C CA . HIS B 1 760 ? -16.672 -31.125 2.896 1 95.94 760 HIS B CA 1
ATOM 12824 C C . HIS B 1 760 ? -17.578 -31.422 1.703 1 95.94 760 HIS B C 1
ATOM 12826 O O . HIS B 1 760 ? -18.359 -32.375 1.733 1 95.94 760 HIS B O 1
ATOM 12832 N N . TRP B 1 761 ? -17.484 -30.578 0.66 1 96.88 761 TRP B N 1
ATOM 12833 C CA . TRP B 1 761 ? -18.312 -30.906 -0.5 1 96.88 761 TRP B CA 1
ATOM 12834 C C . TRP B 1 761 ? -17.625 -31.953 -1.381 1 96.88 761 TRP B C 1
ATOM 12836 O O . TRP B 1 761 ? -18.281 -32.562 -2.221 1 96.88 761 TRP B O 1
ATOM 12846 N N . THR B 1 762 ? -16.344 -32.25 -1.21 1 98.44 762 THR B N 1
ATOM 12847 C CA . THR B 1 762 ? -15.688 -33.406 -1.809 1 98.44 762 THR B CA 1
ATOM 12848 C C . THR B 1 762 ? -16.219 -34.688 -1.202 1 98.44 762 THR B C 1
ATOM 12850 O O . THR B 1 762 ? -16.438 -35.688 -1.919 1 98.44 762 THR B O 1
ATOM 12853 N N . LEU B 1 763 ? -16.391 -34.688 0.143 1 98.12 763 LEU B N 1
ATOM 12854 C CA . LEU B 1 763 ? -16.953 -35.844 0.836 1 98.12 763 LEU B CA 1
ATOM 12855 C C . LEU B 1 763 ? -18.391 -36.094 0.399 1 98.12 763 LEU B C 1
ATOM 12857 O O . LEU B 1 763 ? -18.797 -37.25 0.25 1 98.12 763 LEU B O 1
ATOM 12861 N N . ALA B 1 764 ? -19.141 -35 0.2 1 98.12 764 ALA B N 1
ATOM 12862 C CA . ALA B 1 764 ? -20.484 -35.156 -0.339 1 98.12 764 ALA B CA 1
ATOM 12863 C C . ALA B 1 764 ? -20.453 -35.781 -1.729 1 98.12 764 ALA B C 1
ATOM 12865 O O . ALA B 1 764 ? -21.281 -36.625 -2.047 1 98.12 764 ALA B O 1
ATOM 12866 N N . ALA B 1 765 ? -19.578 -35.375 -2.564 1 98.75 765 ALA B N 1
ATOM 12867 C CA . ALA B 1 765 ? -19.422 -35.938 -3.906 1 98.75 765 ALA B CA 1
ATOM 12868 C C . ALA B 1 765 ? -19.047 -37.406 -3.848 1 98.75 765 ALA B C 1
ATOM 12870 O O . ALA B 1 765 ? -19.5 -38.219 -4.672 1 98.75 765 ALA B O 1
ATOM 12871 N N . GLN B 1 766 ? -18.156 -37.781 -2.867 1 98.69 766 GLN B N 1
ATOM 12872 C CA . GLN B 1 766 ? -17.797 -39.188 -2.652 1 98.69 766 GLN B CA 1
ATOM 12873 C C . GLN B 1 766 ? -19.031 -40.062 -2.461 1 98.69 766 GLN B C 1
ATOM 12875 O O . GLN B 1 766 ? -19.156 -41.125 -3.076 1 98.69 766 GLN B O 1
ATOM 12880 N N . LYS B 1 767 ? -19.891 -39.625 -1.634 1 98.25 767 LYS B N 1
ATOM 12881 C CA . LYS B 1 767 ? -21.125 -40.344 -1.347 1 98.25 767 LYS B CA 1
ATOM 12882 C C . LYS B 1 767 ? -22.016 -40.438 -2.586 1 98.25 767 LYS B C 1
ATOM 12884 O O . LYS B 1 767 ? -22.547 -41.5 -2.902 1 98.25 767 LYS B O 1
ATOM 12889 N N . MET B 1 768 ? -22.172 -39.344 -3.268 1 98.38 768 MET B N 1
ATOM 12890 C CA . MET B 1 768 ? -23 -39.281 -4.465 1 98.38 768 MET B CA 1
ATOM 12891 C C . MET B 1 768 ? -22.453 -40.219 -5.539 1 98.38 768 MET B C 1
ATOM 12893 O O . MET B 1 768 ? -23.219 -40.938 -6.199 1 98.38 768 MET B O 1
ATOM 12897 N N . LEU B 1 769 ? -21.156 -40.25 -5.754 1 98.38 769 LEU B N 1
ATOM 12898 C CA . LEU B 1 769 ? -20.516 -41.094 -6.746 1 98.38 769 LEU B CA 1
ATOM 12899 C C . LEU B 1 769 ? -20.781 -42.562 -6.453 1 98.38 769 LEU B C 1
ATOM 12901 O O . LEU B 1 769 ? -21.078 -43.344 -7.367 1 98.38 769 LEU B O 1
ATOM 12905 N N . ALA B 1 770 ? -20.719 -42.969 -5.191 1 97.62 770 ALA B N 1
ATOM 12906 C CA . ALA B 1 770 ? -20.922 -44.344 -4.793 1 97.62 770 ALA B CA 1
ATOM 12907 C C . ALA B 1 770 ? -22.391 -44.75 -4.914 1 97.62 770 ALA B C 1
ATOM 12909 O O . ALA B 1 770 ? -22.719 -45.781 -5.5 1 97.62 770 ALA B O 1
ATOM 12910 N N . GLU B 1 771 ? -23.234 -43.969 -4.445 1 96.81 771 GLU B N 1
ATOM 12911 C CA . GLU B 1 771 ? -24.656 -44.312 -4.293 1 96.81 771 GLU B CA 1
ATOM 12912 C C . GLU B 1 771 ? -25.406 -44.156 -5.613 1 96.81 771 GLU B C 1
ATOM 12914 O O . GLU B 1 771 ? -26.359 -44.906 -5.879 1 96.81 771 GLU B O 1
ATOM 12919 N N . GLU B 1 772 ? -24.938 -43.25 -6.391 1 96.88 772 GLU B N 1
ATOM 12920 C CA . GLU B 1 772 ? -25.75 -42.906 -7.562 1 96.88 772 GLU B CA 1
ATOM 12921 C C . GLU B 1 772 ? -25.078 -43.406 -8.844 1 96.88 772 GLU B C 1
ATOM 12923 O O . GLU B 1 772 ? -25.75 -43.656 -9.852 1 96.88 772 GLU B O 1
ATOM 12928 N N . TRP B 1 773 ? -23.797 -43.594 -8.836 1 96.94 773 TRP B N 1
ATOM 12929 C CA . TRP B 1 773 ? -23.125 -43.844 -10.102 1 96.94 773 TRP B CA 1
ATOM 12930 C C . TRP B 1 773 ? -22.203 -45.062 -10 1 96.94 773 TRP B C 1
ATOM 12932 O O . TRP B 1 773 ? -21.531 -45.438 -10.969 1 96.94 773 TRP B O 1
ATOM 12942 N N . GLY B 1 774 ? -22.078 -45.656 -8.844 1 96.44 774 GLY B N 1
ATOM 12943 C CA . GLY B 1 774 ? -21.297 -46.875 -8.648 1 96.44 774 GLY B CA 1
ATOM 12944 C C . GLY B 1 774 ? -19.812 -46.656 -8.75 1 96.44 774 GLY B C 1
ATOM 12945 O O . GLY B 1 774 ? -19.062 -47.531 -9.172 1 96.44 774 GLY B O 1
ATOM 12946 N N . VAL B 1 775 ? -19.406 -45.5 -8.492 1 98.19 775 VAL B N 1
ATOM 12947 C CA . VAL B 1 775 ? -17.984 -45.125 -8.539 1 98.19 775 VAL B CA 1
ATOM 12948 C C . VAL B 1 775 ? -17.422 -45.062 -7.121 1 98.19 775 VAL B C 1
ATOM 12950 O O . VAL B 1 775 ? -18.047 -44.469 -6.234 1 98.19 775 VAL B O 1
ATOM 12953 N N . ALA B 1 776 ? -16.359 -45.75 -6.828 1 98.31 776 ALA B N 1
ATOM 12954 C CA . ALA B 1 776 ? -15.672 -45.688 -5.539 1 98.31 776 ALA B CA 1
ATOM 12955 C C . ALA B 1 776 ? -14.609 -44.594 -5.531 1 98.31 776 ALA B C 1
ATOM 12957 O O . ALA B 1 776 ? -13.648 -44.656 -6.305 1 98.31 776 ALA B O 1
ATOM 12958 N N . ALA B 1 777 ? -14.812 -43.594 -4.715 1 98.56 777 ALA B N 1
ATOM 12959 C CA . ALA B 1 777 ? -13.852 -42.531 -4.621 1 98.56 777 ALA B CA 1
ATOM 12960 C C . ALA B 1 777 ? -13.164 -42.5 -3.258 1 98.56 777 ALA B C 1
ATOM 12962 O O . ALA B 1 777 ? -13.82 -42.688 -2.229 1 98.56 777 ALA B O 1
ATOM 12963 N N . ASP B 1 778 ? -11.852 -42.406 -3.205 1 98.44 778 ASP B N 1
ATOM 12964 C CA . ASP B 1 778 ? -11.102 -42.094 -1.996 1 98.44 778 ASP B CA 1
ATOM 12965 C C . ASP B 1 778 ? -10.938 -40.562 -1.852 1 98.44 778 ASP B C 1
ATOM 12967 O O . ASP B 1 778 ? -10.844 -39.844 -2.85 1 98.44 778 ASP B O 1
ATOM 12971 N N . VAL B 1 779 ? -10.953 -40.094 -0.629 1 98.62 779 VAL B N 1
ATOM 12972 C CA . VAL B 1 779 ? -10.82 -38.656 -0.385 1 98.62 779 VAL B CA 1
ATOM 12973 C C . VAL B 1 779 ? -9.5 -38.375 0.329 1 98.62 779 VAL B C 1
ATOM 12975 O O . VAL B 1 779 ? -9.148 -39.062 1.29 1 98.62 779 VAL B O 1
ATOM 12978 N N . TRP B 1 780 ? -8.766 -37.438 -0.189 1 98.75 780 TRP B N 1
ATOM 12979 C CA . TRP B 1 780 ? -7.492 -36.969 0.365 1 98.75 780 TRP B CA 1
ATOM 12980 C C . TRP B 1 780 ? -7.59 -35.531 0.864 1 98.75 780 TRP B C 1
ATOM 12982 O O . TRP B 1 780 ? -8.266 -34.719 0.251 1 98.75 780 TRP B O 1
ATOM 12992 N N . SER B 1 781 ? -6.941 -35.25 2.014 1 98.75 781 SER B N 1
ATOM 12993 C CA . SER B 1 781 ? -6.797 -33.875 2.494 1 98.75 781 SER B CA 1
ATOM 12994 C C . SER B 1 781 ? -5.473 -33.25 2.043 1 98.75 781 SER B C 1
ATOM 12996 O O . SER B 1 781 ? -4.402 -33.75 2.412 1 98.75 781 SER B O 1
ATOM 12998 N N . ALA B 1 782 ? -5.562 -32.281 1.198 1 98.81 782 ALA B N 1
ATOM 12999 C CA . ALA B 1 782 ? -4.387 -31.516 0.786 1 98.81 782 ALA B CA 1
ATOM 13000 C C . ALA B 1 782 ? -4.195 -30.281 1.659 1 98.81 782 ALA B C 1
ATOM 13002 O O . ALA B 1 782 ? -4.762 -29.219 1.377 1 98.81 782 ALA B O 1
ATOM 13003 N N . THR B 1 783 ? -3.279 -30.359 2.641 1 98.75 783 THR B N 1
ATOM 13004 C CA . THR B 1 783 ? -3.107 -29.266 3.594 1 98.75 783 THR B CA 1
ATOM 13005 C C . THR B 1 783 ? -2.182 -28.188 3.027 1 98.75 783 THR B C 1
ATOM 13007 O O . THR B 1 783 ? -2.172 -27.062 3.506 1 98.75 783 THR B O 1
ATOM 13010 N N . SER B 1 784 ? -1.323 -28.547 2.049 1 98.81 784 SER B N 1
ATOM 13011 C CA . SER B 1 784 ? -0.449 -27.562 1.436 1 98.81 784 SER B CA 1
ATOM 13012 C C . SER B 1 784 ? -0.033 -27.984 0.029 1 98.81 784 SER B C 1
ATOM 13014 O O . SER B 1 784 ? 0.812 -28.859 -0.136 1 98.81 784 SER B O 1
ATOM 13016 N N . TRP B 1 785 ? -0.602 -27.297 -0.944 1 98.5 785 TRP B N 1
ATOM 13017 C CA . TRP B 1 785 ? -0.198 -27.516 -2.33 1 98.5 785 TRP B CA 1
ATOM 13018 C C . TRP B 1 785 ? 1.223 -27.016 -2.568 1 98.5 785 TRP B C 1
ATOM 13020 O O . TRP B 1 785 ? 1.991 -27.625 -3.307 1 98.5 785 TRP B O 1
ATOM 13030 N N . THR B 1 786 ? 1.623 -25.953 -1.917 1 98.12 786 THR B N 1
ATOM 13031 C CA . THR B 1 786 ? 2.904 -25.281 -2.111 1 98.12 786 THR B CA 1
ATOM 13032 C C . THR B 1 786 ? 4.047 -26.141 -1.572 1 98.12 786 THR B C 1
ATOM 13034 O O . THR B 1 786 ? 5.086 -26.281 -2.223 1 98.12 786 THR B O 1
ATOM 13037 N N . GLU B 1 787 ? 3.873 -26.719 -0.39 1 98.31 787 GLU B N 1
ATOM 13038 C CA . GLU B 1 787 ? 4.934 -27.547 0.175 1 98.31 787 GLU B CA 1
ATOM 13039 C C . GLU B 1 787 ? 5.133 -28.812 -0.646 1 98.31 787 GLU B C 1
ATOM 13041 O O . GLU B 1 787 ? 6.258 -29.312 -0.773 1 98.31 787 GLU B O 1
ATOM 13046 N N . LEU B 1 788 ? 4.016 -29.375 -1.161 1 98.69 788 LEU B N 1
ATOM 13047 C CA . LEU B 1 788 ? 4.137 -30.516 -2.07 1 98.69 788 LEU B CA 1
ATOM 13048 C C . LEU B 1 788 ? 4.965 -30.141 -3.295 1 98.69 788 LEU B C 1
ATOM 13050 O O . LEU B 1 788 ? 5.836 -30.906 -3.715 1 98.69 788 LEU B O 1
ATOM 13054 N N . ARG B 1 789 ? 4.691 -29.016 -3.83 1 98.19 789 ARG B N 1
ATOM 13055 C CA . ARG B 1 789 ? 5.441 -28.547 -4.992 1 98.19 789 ARG B CA 1
ATOM 13056 C C . ARG B 1 789 ? 6.914 -28.359 -4.648 1 98.19 789 ARG B C 1
ATOM 13058 O O . ARG B 1 789 ? 7.797 -28.766 -5.41 1 98.19 789 ARG B O 1
ATOM 13065 N N . ARG B 1 790 ? 7.223 -27.688 -3.551 1 97.69 790 ARG B N 1
ATOM 13066 C CA . ARG B 1 790 ? 8.602 -27.406 -3.162 1 97.69 790 ARG B CA 1
ATOM 13067 C C . ARG B 1 790 ? 9.398 -28.688 -2.992 1 97.69 790 ARG B C 1
ATOM 13069 O O . ARG B 1 790 ? 10.547 -28.781 -3.418 1 97.69 790 ARG B O 1
ATOM 13076 N N . ASP B 1 791 ? 8.742 -29.656 -2.365 1 97.81 791 ASP B N 1
ATOM 13077 C CA . ASP B 1 791 ? 9.375 -30.969 -2.236 1 97.81 791 ASP B CA 1
ATOM 13078 C C . ASP B 1 791 ? 9.664 -31.562 -3.607 1 97.81 791 ASP B C 1
ATOM 13080 O O . ASP B 1 791 ? 10.742 -32.125 -3.826 1 97.81 791 ASP B O 1
ATOM 13084 N N . ALA B 1 792 ? 8.734 -31.484 -4.508 1 97.75 792 ALA B N 1
ATOM 13085 C CA . ALA B 1 792 ? 8.883 -32.031 -5.855 1 97.75 792 ALA B CA 1
ATOM 13086 C C . ALA B 1 792 ? 9.977 -31.297 -6.625 1 97.75 792 ALA B C 1
ATOM 13088 O O . ALA B 1 792 ? 10.711 -31.906 -7.406 1 97.75 792 ALA B O 1
ATOM 13089 N N . LEU B 1 793 ? 10.055 -30.016 -6.469 1 97 793 LEU B N 1
ATOM 13090 C CA . LEU B 1 793 ? 11.102 -29.219 -7.109 1 97 793 LEU B CA 1
ATOM 13091 C C . LEU B 1 793 ? 12.484 -29.672 -6.641 1 97 793 LEU B C 1
ATOM 13093 O O . LEU B 1 793 ? 13.43 -29.703 -7.434 1 97 793 LEU B O 1
ATOM 13097 N N . GLU B 1 794 ? 12.602 -29.969 -5.375 1 95.56 794 GLU B N 1
ATOM 13098 C CA . GLU B 1 794 ? 13.867 -30.469 -4.852 1 95.56 794 GLU B CA 1
ATOM 13099 C C . GLU B 1 794 ? 14.242 -31.797 -5.488 1 95.56 794 GLU B C 1
ATOM 13101 O O . GLU B 1 794 ? 15.422 -32.062 -5.746 1 95.56 794 GLU B O 1
ATOM 13106 N N . ALA B 1 795 ? 13.266 -32.625 -5.707 1 95.5 795 ALA B N 1
ATOM 13107 C CA . ALA B 1 795 ? 13.508 -33.906 -6.379 1 95.5 795 ALA B CA 1
ATOM 13108 C C . ALA B 1 795 ? 13.984 -33.688 -7.812 1 95.5 795 ALA B C 1
ATOM 13110 O O . ALA B 1 795 ? 14.883 -34.375 -8.289 1 95.5 795 ALA B O 1
ATOM 13111 N N . ASP B 1 796 ? 13.383 -32.75 -8.477 1 93.94 796 ASP B N 1
ATOM 13112 C CA . ASP B 1 796 ? 13.82 -32.406 -9.828 1 93.94 796 ASP B CA 1
ATOM 13113 C C . ASP B 1 796 ? 15.281 -31.969 -9.836 1 93.94 796 ASP B C 1
ATOM 13115 O O . ASP B 1 796 ? 16.047 -32.344 -10.734 1 93.94 796 ASP B O 1
ATOM 13119 N N . GLU B 1 797 ? 15.617 -31.141 -8.891 1 92.25 797 GLU B N 1
ATOM 13120 C CA . GLU B 1 797 ? 16.984 -30.641 -8.805 1 92.25 797 GLU B CA 1
ATOM 13121 C C . GLU B 1 797 ? 17.969 -31.781 -8.57 1 92.25 797 GLU B C 1
ATOM 13123 O O . GLU B 1 797 ? 19.094 -31.75 -9.078 1 92.25 797 GLU B O 1
ATOM 13128 N N . ALA B 1 798 ? 17.562 -32.719 -7.758 1 90.31 798 ALA B N 1
ATOM 13129 C CA . ALA B 1 798 ? 18.406 -33.875 -7.473 1 90.31 798 ALA B CA 1
ATOM 13130 C C . ALA B 1 798 ? 18.734 -34.656 -8.75 1 90.31 798 ALA B C 1
ATOM 13132 O O . ALA B 1 798 ? 19.844 -35.156 -8.914 1 90.31 798 ALA B O 1
ATOM 13133 N N . ILE B 1 799 ? 17.828 -34.688 -9.633 1 84.44 799 ILE B N 1
ATOM 13134 C CA . ILE B 1 799 ? 18.016 -35.375 -10.898 1 84.44 799 ILE B CA 1
ATOM 13135 C C . ILE B 1 799 ? 19.141 -34.719 -11.688 1 84.44 799 ILE B C 1
ATOM 13137 O O . ILE B 1 799 ? 19.969 -35.406 -12.305 1 84.44 799 ILE B O 1
ATOM 13141 N N . LEU B 1 800 ? 19.172 -33.406 -11.688 1 87.56 800 LEU B N 1
ATOM 13142 C CA . LEU B 1 800 ? 20.188 -32.656 -12.414 1 87.56 800 LEU B CA 1
ATOM 13143 C C . LEU B 1 800 ? 21.562 -32.875 -11.805 1 87.56 800 LEU B C 1
ATOM 13145 O O . LEU B 1 800 ? 22.578 -32.625 -12.461 1 87.56 800 LEU B O 1
ATOM 13149 N N . ARG B 1 801 ? 21.578 -33.375 -10.523 1 83.69 801 ARG B N 1
ATOM 13150 C CA . ARG B 1 801 ? 22.844 -33.719 -9.867 1 83.69 801 ARG B CA 1
ATOM 13151 C C . ARG B 1 801 ? 23.156 -35.188 -10 1 83.69 801 ARG B C 1
ATOM 13153 O O . ARG B 1 801 ? 24.125 -35.688 -9.406 1 83.69 801 ARG B O 1
ATOM 13160 N N . GLY B 1 802 ? 22.391 -35.875 -10.625 1 77.62 802 GLY B N 1
ATOM 13161 C CA . GLY B 1 802 ? 22.594 -37.312 -10.828 1 77.62 802 GLY B CA 1
ATOM 13162 C C . GLY B 1 802 ? 22.078 -38.156 -9.688 1 77.62 802 GLY B C 1
ATOM 13163 O O . GLY B 1 802 ? 22.469 -39.312 -9.531 1 77.62 802 GLY B O 1
ATOM 13164 N N . GLU B 1 803 ? 21.234 -37.531 -8.906 1 83.38 803 GLU B N 1
ATOM 13165 C CA . GLU B 1 803 ? 20.641 -38.219 -7.773 1 83.38 803 GLU B CA 1
ATOM 13166 C C . GLU B 1 803 ? 19.188 -38.562 -8.047 1 83.38 803 GLU B C 1
ATOM 13168 O O . GLU B 1 803 ? 18.578 -38.031 -8.977 1 83.38 803 GLU B O 1
ATOM 13173 N N . GLU B 1 804 ? 18.812 -39.562 -7.422 1 84.44 804 GLU B N 1
ATOM 13174 C CA . GLU B 1 804 ? 17.406 -39.906 -7.523 1 84.44 804 GLU B CA 1
ATOM 13175 C C . GLU B 1 804 ? 16.688 -39.719 -6.191 1 84.44 804 GLU B C 1
ATOM 13177 O O . GLU B 1 804 ? 17.156 -40.188 -5.152 1 84.44 804 GLU B O 1
ATOM 13182 N N . ARG B 1 805 ? 15.68 -38.844 -6.254 1 92.19 805 ARG B N 1
ATOM 13183 C CA . ARG B 1 805 ? 14.828 -38.594 -5.098 1 92.19 805 ARG B CA 1
ATOM 13184 C C . ARG B 1 805 ? 13.352 -38.656 -5.484 1 92.19 805 ARG B C 1
ATOM 13186 O O . ARG B 1 805 ? 12.945 -38.062 -6.484 1 92.19 805 ARG B O 1
ATOM 13193 N N . VAL B 1 806 ? 12.555 -39.469 -4.809 1 95.44 806 VAL B N 1
ATOM 13194 C CA . VAL B 1 806 ? 11.117 -39.531 -5.07 1 95.44 806 VAL B CA 1
ATOM 13195 C C . VAL B 1 806 ? 10.383 -38.469 -4.258 1 95.44 806 VAL B C 1
ATOM 13197 O O . VAL B 1 806 ? 10.492 -38.438 -3.031 1 95.44 806 VAL B O 1
ATOM 13200 N N . PRO B 1 807 ? 9.719 -37.562 -4.918 1 97.5 807 PRO B N 1
ATOM 13201 C CA . PRO B 1 807 ? 8.977 -36.594 -4.145 1 97.5 807 PRO B CA 1
ATOM 13202 C C . PRO B 1 807 ? 7.852 -37.188 -3.316 1 97.5 807 PRO B C 1
ATOM 13204 O O . PRO B 1 807 ? 7.305 -38.25 -3.689 1 97.5 807 PRO B O 1
ATOM 13207 N N . TYR B 1 808 ? 7.473 -36.5 -2.221 1 98.25 808 TYR B N 1
ATOM 13208 C CA . TYR B 1 808 ? 6.492 -37 -1.27 1 98.25 808 TYR B CA 1
ATOM 13209 C C . TYR B 1 808 ? 5.156 -37.281 -1.952 1 98.25 808 TYR B C 1
ATOM 13211 O O . TYR B 1 808 ? 4.469 -38.25 -1.63 1 98.25 808 TYR B O 1
ATOM 13219 N N . ILE B 1 809 ? 4.719 -36.469 -2.902 1 98.38 809 ILE B N 1
ATOM 13220 C CA . ILE B 1 809 ? 3.424 -36.594 -3.566 1 98.38 809 ILE B CA 1
ATOM 13221 C C . ILE B 1 809 ? 3.334 -37.938 -4.273 1 98.38 809 ILE B C 1
ATOM 13223 O O . ILE B 1 809 ? 2.279 -38.562 -4.281 1 98.38 809 ILE B O 1
ATOM 13227 N N . ARG B 1 810 ? 4.398 -38.406 -4.863 1 97.62 810 ARG B N 1
ATOM 13228 C CA . ARG B 1 810 ? 4.422 -39.719 -5.535 1 97.62 810 ARG B CA 1
ATOM 13229 C C . ARG B 1 810 ? 4.348 -40.844 -4.527 1 97.62 810 ARG B C 1
ATOM 13231 O O . ARG B 1 810 ? 3.684 -41.875 -4.77 1 97.62 810 ARG B O 1
ATOM 13238 N N . THR B 1 811 ? 5.078 -40.656 -3.463 1 97.75 811 THR B N 1
ATOM 13239 C CA . THR B 1 811 ? 5.016 -41.656 -2.402 1 97.75 811 THR B CA 1
ATOM 13240 C C . THR B 1 811 ? 3.604 -41.75 -1.827 1 97.75 811 THR B C 1
ATOM 13242 O O . THR B 1 811 ? 3.08 -42.844 -1.629 1 97.75 811 THR B O 1
ATOM 13245 N N . ALA B 1 812 ? 3.018 -40.625 -1.555 1 98.06 812 ALA B N 1
ATOM 13246 C CA . ALA B 1 812 ? 1.685 -40.562 -0.961 1 98.06 812 ALA B CA 1
ATOM 13247 C C . ALA B 1 812 ? 0.652 -41.219 -1.865 1 98.06 812 ALA B C 1
ATOM 13249 O O . ALA B 1 812 ? -0.225 -41.938 -1.389 1 98.06 812 ALA B O 1
ATOM 13250 N N . LEU B 1 813 ? 0.708 -41 -3.225 1 98.06 813 LEU B N 1
ATOM 13251 C CA . LEU B 1 813 ? -0.309 -41.469 -4.16 1 98.06 813 LEU B CA 1
ATOM 13252 C C . LEU B 1 813 ? 0.067 -42.844 -4.742 1 98.06 813 LEU B C 1
ATOM 13254 O O . LEU B 1 813 ? -0.622 -43.344 -5.625 1 98.06 813 LEU B O 1
ATOM 13258 N N . GLU B 1 814 ? 1.159 -43.438 -4.234 1 96.81 814 GLU B N 1
ATOM 13259 C CA . GLU B 1 814 ? 1.591 -44.719 -4.746 1 96.81 814 GLU B CA 1
ATOM 13260 C C . GLU B 1 814 ? 0.507 -45.781 -4.555 1 96.81 814 GLU B C 1
ATOM 13262 O O . GLU B 1 814 ? -0.03 -45.938 -3.455 1 96.81 814 GLU B O 1
ATOM 13267 N N . GLY B 1 815 ? 0.173 -46.438 -5.605 1 94.94 815 GLY B N 1
ATOM 13268 C CA . GLY B 1 815 ? -0.788 -47.531 -5.531 1 94.94 815 GLY B CA 1
ATOM 13269 C C . GLY B 1 815 ? -2.229 -47.062 -5.59 1 94.94 815 GLY B C 1
ATOM 13270 O O . GLY B 1 815 ? -3.15 -47.875 -5.688 1 94.94 815 GLY B O 1
ATOM 13271 N N . ALA B 1 816 ? -2.459 -45.719 -5.48 1 96.56 816 ALA B N 1
ATOM 13272 C CA . ALA B 1 816 ? -3.822 -45.219 -5.586 1 96.56 816 ALA B CA 1
ATOM 13273 C C . ALA B 1 816 ? -4.398 -45.469 -6.977 1 96.56 816 ALA B C 1
ATOM 13275 O O . ALA B 1 816 ? -3.76 -45.188 -7.988 1 96.56 816 ALA B O 1
ATOM 13276 N N . GLN B 1 817 ? -5.539 -46.031 -7.066 1 96.06 817 GLN B N 1
ATOM 13277 C CA . GLN B 1 817 ? -6.129 -46.469 -8.328 1 96.06 817 GLN B CA 1
ATOM 13278 C C . GLN B 1 817 ? -6.98 -45.344 -8.945 1 96.06 817 GLN B C 1
ATOM 13280 O O . GLN B 1 817 ? -7.68 -44.625 -8.234 1 96.06 817 GLN B O 1
ATOM 13285 N N . GLY B 1 818 ? -6.934 -45.281 -10.297 1 96.94 818 GLY B N 1
ATOM 13286 C CA . GLY B 1 818 ? -7.789 -44.344 -11.008 1 96.94 818 GLY B CA 1
ATOM 13287 C C . GLY B 1 818 ? -7.18 -42.969 -11.133 1 96.94 818 GLY B C 1
ATOM 13288 O O . GLY B 1 818 ? -6.07 -42.719 -10.656 1 96.94 818 GLY B O 1
ATOM 13289 N N . PRO B 1 819 ? -7.914 -42.031 -11.797 1 98.12 819 PRO B N 1
ATOM 13290 C CA . PRO B 1 819 ? -7.441 -40.656 -11.969 1 98.12 819 PRO B CA 1
ATOM 13291 C C . PRO B 1 819 ? -7.566 -39.812 -10.703 1 98.12 819 PRO B C 1
ATOM 13293 O O . PRO B 1 819 ? -8.242 -40.219 -9.75 1 98.12 819 PRO B O 1
ATOM 13296 N N . VAL B 1 820 ? -6.859 -38.719 -10.719 1 98.56 820 VAL B N 1
ATOM 13297 C CA . VAL B 1 820 ? -6.887 -37.75 -9.609 1 98.56 820 VAL B CA 1
ATOM 13298 C C . VAL B 1 820 ? -7.691 -36.531 -10.016 1 98.56 820 VAL B C 1
ATOM 13300 O O . VAL B 1 820 ? -7.48 -35.969 -11.086 1 98.56 820 VAL B O 1
ATOM 13303 N N . LEU B 1 821 ? -8.641 -36.125 -9.227 1 98.5 821 LEU B N 1
ATOM 13304 C CA . LEU B 1 821 ? -9.359 -34.875 -9.352 1 98.5 821 LEU B CA 1
ATOM 13305 C C . LEU B 1 821 ? -9.141 -34 -8.117 1 98.5 821 LEU B C 1
ATOM 13307 O O . LEU B 1 821 ? -9.602 -34.344 -7.023 1 98.5 821 LEU B O 1
ATOM 13311 N N . ALA B 1 822 ? -8.398 -32.875 -8.305 1 98.69 822 ALA B N 1
ATOM 13312 C CA . ALA B 1 822 ? -8.133 -31.953 -7.211 1 98.69 822 ALA B CA 1
ATOM 13313 C C . ALA B 1 822 ? -9.172 -30.844 -7.172 1 98.69 822 ALA B C 1
ATOM 13315 O O . ALA B 1 822 ? -9.594 -30.344 -8.219 1 98.69 822 ALA B O 1
ATOM 13316 N N . VAL B 1 823 ? -9.602 -30.484 -5.98 1 98.12 823 VAL B N 1
ATOM 13317 C CA . VAL B 1 823 ? -10.641 -29.484 -5.809 1 98.12 823 VAL B CA 1
ATOM 13318 C C . VAL B 1 823 ? -10.211 -28.469 -4.742 1 98.12 823 VAL B C 1
ATOM 13320 O O . VAL B 1 823 ? -9.742 -28.859 -3.67 1 98.12 823 VAL B O 1
ATOM 13323 N N . SER B 1 824 ? -10.359 -27.234 -5.043 1 96.94 824 SER B N 1
ATOM 13324 C CA . SER B 1 824 ? -10.07 -26.172 -4.082 1 96.94 824 SER B CA 1
ATOM 13325 C C . SER B 1 824 ? -11.078 -25.031 -4.199 1 96.94 824 SER B C 1
ATOM 13327 O O . SER B 1 824 ? -11.734 -24.875 -5.23 1 96.94 824 SER B O 1
ATOM 13329 N N . ASP B 1 825 ? -11.266 -24.266 -3.111 1 97.38 825 ASP B N 1
ATOM 13330 C CA . ASP B 1 825 ? -12.086 -23.062 -3.115 1 97.38 825 ASP B CA 1
ATOM 13331 C C . ASP B 1 825 ? -11.305 -21.859 -3.656 1 97.38 825 ASP B C 1
ATOM 13333 O O . ASP B 1 825 ? -11.742 -20.719 -3.527 1 97.38 825 ASP B O 1
ATOM 13337 N N . TYR B 1 826 ? -10.148 -22.141 -4.191 1 97.81 826 TYR B N 1
ATOM 13338 C CA . TYR B 1 826 ? -9.289 -21.156 -4.836 1 97.81 826 TYR B CA 1
ATOM 13339 C C . TYR B 1 826 ? -9.211 -21.406 -6.34 1 97.81 826 TYR B C 1
ATOM 13341 O O . TYR B 1 826 ? -9.797 -22.359 -6.852 1 97.81 826 TYR B O 1
ATOM 13349 N N . MET B 1 827 ? -8.508 -20.547 -7.051 1 97.44 827 MET B N 1
ATOM 13350 C CA . MET B 1 827 ? -8.305 -20.734 -8.484 1 97.44 827 MET B CA 1
ATOM 13351 C C . MET B 1 827 ? -7.586 -22.047 -8.766 1 97.44 827 MET B C 1
ATOM 13353 O O . MET B 1 827 ? -6.797 -22.516 -7.941 1 97.44 827 MET B O 1
ATOM 13357 N N . ARG B 1 828 ? -7.797 -22.562 -9.906 1 97.25 828 ARG B N 1
ATOM 13358 C CA . ARG B 1 828 ? -7.227 -23.844 -10.312 1 97.25 828 ARG B CA 1
ATOM 13359 C C . ARG B 1 828 ? -5.703 -23.812 -10.242 1 97.25 828 ARG B C 1
ATOM 13361 O O . ARG B 1 828 ? -5.059 -24.844 -10.07 1 97.25 828 ARG B O 1
ATOM 13368 N N . GLN B 1 829 ? -5.156 -22.609 -10.328 1 96.88 829 GLN B N 1
ATOM 13369 C CA . GLN B 1 829 ? -3.705 -22.484 -10.273 1 96.88 829 GLN B CA 1
ATOM 13370 C C . GLN B 1 829 ? -3.154 -23 -8.945 1 96.88 829 GLN B C 1
ATOM 13372 O O . GLN B 1 829 ? -1.992 -23.406 -8.867 1 96.88 829 GLN B O 1
ATOM 13377 N N . VAL B 1 830 ? -3.982 -23.047 -7.91 1 97.69 830 VAL B N 1
ATOM 13378 C CA . VAL B 1 830 ? -3.545 -23.469 -6.582 1 97.69 830 VAL B CA 1
ATOM 13379 C C . VAL B 1 830 ? -3.332 -24.984 -6.57 1 97.69 830 VAL B C 1
ATOM 13381 O O . VAL B 1 830 ? -2.209 -25.453 -6.387 1 97.69 830 VAL B O 1
ATOM 13384 N N . PRO B 1 831 ? -4.367 -25.797 -6.859 1 98 831 PRO B N 1
ATOM 13385 C CA . PRO B 1 831 ? -4.121 -27.234 -6.855 1 98 831 PRO B CA 1
ATOM 13386 C C . PRO B 1 831 ? -3.26 -27.688 -8.031 1 98 831 PRO B C 1
ATOM 13388 O O . PRO B 1 831 ? -2.604 -28.734 -7.953 1 98 831 PRO B O 1
ATOM 13391 N N . ASP B 1 832 ? -3.182 -26.922 -9.109 1 97.75 832 ASP B N 1
ATOM 13392 C CA . ASP B 1 832 ? -2.418 -27.297 -10.289 1 97.75 832 ASP B CA 1
ATOM 13393 C C . ASP B 1 832 ? -0.917 -27.219 -10.023 1 97.75 832 ASP B C 1
ATOM 13395 O O . ASP B 1 832 ? -0.113 -27.703 -10.836 1 97.75 832 ASP B O 1
ATOM 13399 N N . GLN B 1 833 ? -0.541 -26.688 -8.898 1 97.06 833 GLN B N 1
ATOM 13400 C CA . GLN B 1 833 ? 0.868 -26.562 -8.539 1 97.06 833 GLN B CA 1
ATOM 13401 C C . GLN B 1 833 ? 1.564 -27.922 -8.547 1 97.06 833 GLN B C 1
ATOM 13403 O O . GLN B 1 833 ? 2.779 -28 -8.742 1 97.06 833 GLN B O 1
ATOM 13408 N N . ILE B 1 834 ? 0.845 -29.031 -8.422 1 97.62 834 ILE B N 1
ATOM 13409 C CA . ILE B 1 834 ? 1.503 -30.312 -8.219 1 97.62 834 ILE B CA 1
ATOM 13410 C C . ILE B 1 834 ? 1.299 -31.203 -9.445 1 97.62 834 ILE B C 1
ATOM 13412 O O . ILE B 1 834 ? 1.81 -32.312 -9.508 1 97.62 834 ILE B O 1
ATOM 13416 N N . ALA B 1 835 ? 0.561 -30.734 -10.438 1 97 835 ALA B N 1
ATOM 13417 C CA . ALA B 1 835 ? 0.08 -31.547 -11.555 1 97 835 ALA B CA 1
ATOM 13418 C C . ALA B 1 835 ? 1.228 -32.312 -12.219 1 97 835 ALA B C 1
ATOM 13420 O O . ALA B 1 835 ? 1.075 -33.469 -12.594 1 97 835 ALA B O 1
ATOM 13421 N N . GLN B 1 836 ? 2.365 -31.703 -12.328 1 94.88 836 GLN B N 1
ATOM 13422 C CA . GLN B 1 836 ? 3.498 -32.25 -13.07 1 94.88 836 GLN B CA 1
ATOM 13423 C C . GLN B 1 836 ? 4.035 -33.5 -12.406 1 94.88 836 GLN B C 1
ATOM 13425 O O . GLN B 1 836 ? 4.668 -34.344 -13.062 1 94.88 836 GLN B O 1
ATOM 13430 N N . TRP B 1 837 ? 3.762 -33.688 -11.141 1 96.81 837 TRP B N 1
ATOM 13431 C CA . TRP B 1 837 ? 4.43 -34.75 -10.398 1 96.81 837 TRP B CA 1
ATOM 13432 C C . TRP B 1 837 ? 3.439 -35.812 -9.977 1 96.81 837 TRP B C 1
ATOM 13434 O O . TRP B 1 837 ? 3.783 -36.719 -9.219 1 96.81 837 TRP B O 1
ATOM 13444 N N . VAL B 1 838 ? 2.219 -35.719 -10.406 1 97.06 838 VAL B N 1
ATOM 13445 C CA . VAL B 1 838 ? 1.209 -36.75 -10.172 1 97.06 838 VAL B CA 1
ATOM 13446 C C . VAL B 1 838 ? 1.203 -37.75 -11.328 1 97.06 838 VAL B C 1
ATOM 13448 O O . VAL B 1 838 ? 1.007 -37.375 -12.484 1 97.06 838 VAL B O 1
ATOM 13451 N N . GLU B 1 839 ? 1.401 -39 -11.039 1 94.94 839 GLU B N 1
ATOM 13452 C CA . GLU B 1 839 ? 1.533 -40.031 -12.062 1 94.94 839 GLU B CA 1
ATOM 13453 C C . GLU B 1 839 ? 0.179 -40.375 -12.672 1 94.94 839 GLU B C 1
ATOM 13455 O O . GLU B 1 839 ? 0.098 -40.75 -13.852 1 94.94 839 GLU B O 1
ATOM 13460 N N . GLN B 1 840 ? -0.831 -40.25 -11.891 1 96.19 840 GLN B N 1
ATOM 13461 C CA . GLN B 1 840 ? -2.182 -40.531 -12.383 1 96.19 840 GLN B CA 1
ATOM 13462 C C . GLN B 1 840 ? -2.627 -39.438 -13.352 1 96.19 840 GLN B C 1
ATOM 13464 O O . GLN B 1 840 ? -2.064 -38.344 -13.367 1 96.19 840 GLN B O 1
ATOM 13469 N N . ASP B 1 841 ? -3.666 -39.781 -14.211 1 95.62 841 ASP B N 1
ATOM 13470 C CA . ASP B 1 841 ? -4.32 -38.719 -14.93 1 95.62 841 ASP B CA 1
ATOM 13471 C C . ASP B 1 841 ? -4.836 -37.625 -13.969 1 95.62 841 ASP B C 1
ATOM 13473 O O . ASP B 1 841 ? -5.508 -37.969 -12.984 1 95.62 841 ASP B O 1
ATOM 13477 N N . TYR B 1 842 ? -4.441 -36.406 -14.219 1 96.75 842 TYR B N 1
ATOM 13478 C CA . TYR B 1 842 ? -4.703 -35.312 -13.273 1 96.75 842 TYR B CA 1
ATOM 13479 C C . TYR B 1 842 ? -5.68 -34.312 -13.852 1 96.75 842 TYR B C 1
ATOM 13481 O O . TYR B 1 842 ? -5.562 -33.906 -15.016 1 96.75 842 TYR B O 1
ATOM 13489 N N . SER B 1 843 ? -6.645 -33.906 -13.148 1 96.44 843 SER B N 1
ATOM 13490 C CA . SER B 1 843 ? -7.52 -32.75 -13.422 1 96.44 843 SER B CA 1
ATOM 13491 C C . SER B 1 843 ? -7.863 -32 -12.141 1 96.44 843 SER B C 1
ATOM 13493 O O . SER B 1 843 ? -7.547 -32.469 -11.039 1 96.44 843 SER B O 1
ATOM 13495 N N . SER B 1 844 ? -8.398 -30.797 -12.305 1 97.56 844 SER B N 1
ATOM 13496 C CA . SER B 1 844 ? -8.711 -30.016 -11.109 1 97.56 844 SER B CA 1
ATOM 13497 C C . SER B 1 844 ? -9.93 -29.125 -11.336 1 97.56 844 SER B C 1
ATOM 13499 O O . SER B 1 844 ? -10.344 -28.906 -12.477 1 97.56 844 SER B O 1
ATOM 13501 N N . LEU B 1 845 ? -10.586 -28.797 -10.281 1 97.25 845 LEU B N 1
ATOM 13502 C CA . LEU B 1 845 ? -11.617 -27.766 -10.203 1 97.25 845 LEU B CA 1
ATOM 13503 C C . LEU B 1 845 ? -11.195 -26.641 -9.258 1 97.25 845 LEU B C 1
ATOM 13505 O O . LEU B 1 845 ? -10.547 -26.891 -8.242 1 97.25 845 LEU B O 1
ATOM 13509 N N . GLY B 1 846 ? -11.461 -25.484 -9.594 1 97 846 GLY B N 1
ATOM 13510 C CA . GLY B 1 846 ? -11.18 -24.297 -8.789 1 97 846 GLY B CA 1
ATOM 13511 C C . GLY B 1 846 ? -12.133 -23.156 -9.078 1 97 846 GLY B C 1
ATOM 13512 O O . GLY B 1 846 ? -12.945 -23.234 -10 1 97 846 GLY B O 1
ATOM 13513 N N . ALA B 1 847 ? -12.023 -22.156 -8.273 1 96.88 847 ALA B N 1
ATOM 13514 C CA . ALA B 1 847 ? -12.922 -21 -8.367 1 96.88 847 ALA B CA 1
ATOM 13515 C C . ALA B 1 847 ? -12.266 -19.859 -9.148 1 96.88 847 ALA B C 1
ATOM 13517 O O . ALA B 1 847 ? -11.961 -18.812 -8.578 1 96.88 847 ALA B O 1
ATOM 13518 N N . ASP B 1 848 ? -12.18 -20 -10.445 1 96.75 848 ASP B N 1
ATOM 13519 C CA . ASP B 1 848 ? -11.562 -19 -11.32 1 96.75 848 ASP B CA 1
ATOM 13520 C C . ASP B 1 848 ? -12.547 -17.875 -11.656 1 96.75 848 ASP B C 1
ATOM 13522 O O . ASP B 1 848 ? -13.766 -18.094 -11.633 1 96.75 848 ASP B O 1
ATOM 13526 N N . GLY B 1 849 ? -12 -16.656 -11.906 1 94.88 849 GLY B N 1
ATOM 13527 C CA . GLY B 1 849 ? -12.828 -15.539 -12.312 1 94.88 849 GLY B CA 1
ATOM 13528 C C . GLY B 1 849 ? -13.008 -14.508 -11.211 1 94.88 849 GLY B C 1
ATOM 13529 O O . GLY B 1 849 ? -12.242 -14.484 -10.25 1 94.88 849 GLY B O 1
ATOM 13530 N N . PHE B 1 850 ? -13.977 -13.562 -11.43 1 95.62 850 PHE B N 1
ATOM 13531 C CA . PHE B 1 850 ? -14.281 -12.508 -10.461 1 95.62 850 PHE B CA 1
ATOM 13532 C C . PHE B 1 850 ? -15.219 -13.031 -9.383 1 95.62 850 PHE B C 1
ATOM 13534 O O . PHE B 1 850 ? -16.125 -13.82 -9.664 1 95.62 850 PHE B O 1
ATOM 13541 N N . GLY B 1 851 ? -14.969 -12.633 -8.164 1 94.88 851 GLY B N 1
ATOM 13542 C CA . GLY B 1 851 ? -15.891 -12.953 -7.086 1 94.88 851 GLY B CA 1
ATOM 13543 C C . GLY B 1 851 ? -17.25 -12.297 -7.25 1 94.88 851 GLY B C 1
ATOM 13544 O O . GLY B 1 851 ? -17.406 -11.391 -8.07 1 94.88 851 GLY B O 1
ATOM 13545 N N . LEU B 1 852 ? -18.25 -12.773 -6.566 1 95.62 852 LEU B N 1
ATOM 13546 C CA . LEU B 1 852 ? -19.609 -12.219 -6.559 1 95.62 852 LEU B CA 1
ATOM 13547 C C . LEU B 1 852 ? -20.266 -12.43 -5.199 1 95.62 852 LEU B C 1
ATOM 13549 O O . LEU B 1 852 ? -19.859 -13.305 -4.43 1 95.62 852 LEU B O 1
ATOM 13553 N N . SER B 1 853 ? -21.266 -11.602 -4.945 1 95.69 853 SER B N 1
ATOM 13554 C CA . SER B 1 853 ? -22.031 -11.758 -3.721 1 95.69 853 SER B CA 1
ATOM 13555 C C . SER B 1 853 ? -23.141 -12.797 -3.895 1 95.69 853 SER B C 1
ATOM 13557 O O . SER B 1 853 ? -23.891 -12.758 -4.867 1 95.69 853 SER B O 1
ATOM 13559 N N . ASP B 1 854 ? -23.188 -13.797 -2.926 1 97 854 ASP B N 1
ATOM 13560 C CA . ASP B 1 854 ? -24.297 -14.734 -2.869 1 97 854 ASP B CA 1
ATOM 13561 C C . ASP B 1 854 ? -24.188 -15.641 -1.644 1 97 854 ASP B C 1
ATOM 13563 O O . ASP B 1 854 ? -23.297 -15.461 -0.811 1 97 854 ASP B O 1
ATOM 13567 N N . THR B 1 855 ? -25.188 -16.516 -1.496 1 96.19 855 THR B N 1
ATOM 13568 C CA . THR B 1 855 ? -25.047 -17.578 -0.514 1 96.19 855 THR B CA 1
ATOM 13569 C C . THR B 1 855 ? -23.891 -18.5 -0.873 1 96.19 855 THR B C 1
ATOM 13571 O O . THR B 1 855 ? -23.438 -18.516 -2.018 1 96.19 855 THR B O 1
ATOM 13574 N N . ARG B 1 856 ? -23.406 -19.234 0.109 1 95.81 856 ARG B N 1
ATOM 13575 C CA . ARG B 1 856 ? -22.297 -20.156 -0.109 1 95.81 856 ARG B CA 1
ATOM 13576 C C . ARG B 1 856 ? -22.641 -21.172 -1.188 1 95.81 856 ARG B C 1
ATOM 13578 O O . ARG B 1 856 ? -21.859 -21.406 -2.109 1 95.81 856 ARG B O 1
ATOM 13585 N N . ASP B 1 857 ? -23.844 -21.734 -1.103 1 95.75 857 ASP B N 1
ATOM 13586 C CA . ASP B 1 857 ? -24.25 -22.766 -2.045 1 95.75 857 ASP B CA 1
ATOM 13587 C C . ASP B 1 857 ? -24.344 -22.203 -3.465 1 95.75 857 ASP B C 1
ATOM 13589 O O . ASP B 1 857 ? -23.859 -22.828 -4.414 1 95.75 857 ASP B O 1
ATOM 13593 N N . ALA B 1 858 ? -24.953 -21.047 -3.566 1 96.62 858 ALA B N 1
ATOM 13594 C CA . ALA B 1 858 ? -25.109 -20.438 -4.887 1 96.62 858 ALA B CA 1
ATOM 13595 C C . ALA B 1 858 ? -23.766 -20.062 -5.484 1 96.62 858 ALA B C 1
ATOM 13597 O O . ALA B 1 858 ? -23.562 -20.203 -6.695 1 96.62 858 ALA B O 1
ATOM 13598 N N . ALA B 1 859 ? -22.891 -19.562 -4.684 1 96.5 859 ALA B N 1
ATOM 13599 C CA . ALA B 1 859 ? -21.547 -19.203 -5.152 1 96.5 859 ALA B CA 1
ATOM 13600 C C . ALA B 1 859 ? -20.781 -20.438 -5.621 1 96.5 859 ALA B C 1
ATOM 13602 O O . ALA B 1 859 ? -20.156 -20.422 -6.676 1 96.5 859 ALA B O 1
ATOM 13603 N N . ARG B 1 860 ? -20.812 -21.562 -4.859 1 97.31 860 ARG B N 1
ATOM 13604 C CA . ARG B 1 860 ? -20.125 -22.797 -5.223 1 97.31 860 ARG B CA 1
ATOM 13605 C C . ARG B 1 860 ? -20.672 -23.359 -6.531 1 97.31 860 ARG B C 1
ATOM 13607 O O . ARG B 1 860 ? -19.906 -23.875 -7.352 1 97.31 860 ARG B O 1
ATOM 13614 N N . ARG B 1 861 ? -21.984 -23.203 -6.672 1 96.75 861 ARG B N 1
ATOM 13615 C CA . ARG B 1 861 ? -22.609 -23.609 -7.93 1 96.75 861 ARG B CA 1
ATOM 13616 C C . ARG B 1 861 ? -22.125 -22.75 -9.086 1 96.75 861 ARG B C 1
ATOM 13618 O O . ARG B 1 861 ? -21.812 -23.25 -10.164 1 96.75 861 ARG B O 1
ATOM 13625 N N . HIS B 1 862 ? -22.078 -21.484 -8.812 1 95.88 862 HIS B N 1
ATOM 13626 C CA . HIS B 1 862 ? -21.625 -20.531 -9.828 1 95.88 862 HIS B CA 1
ATOM 13627 C C . HIS B 1 862 ? -20.219 -20.859 -10.305 1 95.88 862 HIS B C 1
ATOM 13629 O O . HIS B 1 862 ? -19.938 -20.828 -11.508 1 95.88 862 HIS B O 1
ATOM 13635 N N . PHE B 1 863 ? -19.297 -21.219 -9.461 1 96.5 863 PHE B N 1
ATOM 13636 C CA . PHE B 1 863 ? -17.891 -21.438 -9.805 1 96.5 863 PHE B CA 1
ATOM 13637 C C . PHE B 1 863 ? -17.656 -22.891 -10.219 1 96.5 863 PHE B C 1
ATOM 13639 O O . PHE B 1 863 ? -16.578 -23.25 -10.664 1 96.5 863 PHE B O 1
ATOM 13646 N N . GLY B 1 864 ? -18.641 -23.719 -10.031 1 96.25 864 GLY B N 1
ATOM 13647 C CA . GLY B 1 864 ? -18.547 -25.094 -10.477 1 96.25 864 GLY B CA 1
ATOM 13648 C C . GLY B 1 864 ? -17.656 -25.953 -9.594 1 96.25 864 GLY B C 1
ATOM 13649 O O . GLY B 1 864 ? -16.891 -26.781 -10.102 1 96.25 864 GLY B O 1
ATOM 13650 N N . ILE B 1 865 ? -17.734 -25.719 -8.273 1 97.31 865 ILE B N 1
ATOM 13651 C CA . ILE B 1 865 ? -16.859 -26.5 -7.398 1 97.31 865 ILE B CA 1
ATOM 13652 C C . ILE B 1 865 ? -17.703 -27.219 -6.344 1 97.31 865 ILE B C 1
ATOM 13654 O O . ILE B 1 865 ? -17.172 -27.844 -5.43 1 97.31 865 ILE B O 1
ATOM 13658 N N . ASP B 1 866 ? -19.062 -27.078 -6.43 1 97.75 866 ASP B N 1
ATOM 13659 C CA . ASP B 1 866 ? -19.938 -27.766 -5.484 1 97.75 866 ASP B CA 1
ATOM 13660 C C . ASP B 1 866 ? -19.891 -29.281 -5.691 1 97.75 866 ASP B C 1
ATOM 13662 O O . ASP B 1 866 ? -19.219 -29.766 -6.609 1 97.75 866 ASP B O 1
ATOM 13666 N N . ALA B 1 867 ? -20.578 -30.047 -4.848 1 98.44 867 ALA B N 1
ATOM 13667 C CA . ALA B 1 867 ? -20.516 -31.5 -4.867 1 98.44 867 ALA B CA 1
ATOM 13668 C C . ALA B 1 867 ? -20.969 -32.062 -6.215 1 98.44 867 ALA B C 1
ATOM 13670 O O . ALA B 1 867 ? -20.359 -32.969 -6.754 1 98.44 867 ALA B O 1
ATOM 13671 N N . GLU B 1 868 ? -22.031 -31.484 -6.746 1 98.25 868 GLU B N 1
ATOM 13672 C CA . GLU B 1 868 ? -22.578 -31.922 -8.031 1 98.25 868 GLU B CA 1
ATOM 13673 C C . GLU B 1 868 ? -21.562 -31.719 -9.156 1 98.25 868 GLU B C 1
ATOM 13675 O O . GLU B 1 868 ? -21.406 -32.594 -10.016 1 98.25 868 GLU B O 1
ATOM 13680 N N . SER B 1 869 ? -20.922 -30.594 -9.125 1 97.62 869 SER B N 1
ATOM 13681 C CA . SER B 1 869 ? -19.891 -30.312 -10.125 1 97.62 869 SER B CA 1
ATOM 13682 C C . SER B 1 869 ? -18.734 -31.281 -10.016 1 97.62 869 SER B C 1
ATOM 13684 O O . SER B 1 869 ? -18.141 -31.688 -11.023 1 97.62 869 SER B O 1
ATOM 13686 N N . ILE B 1 870 ? -18.328 -31.656 -8.828 1 98.44 870 ILE B N 1
ATOM 13687 C CA . ILE B 1 870 ? -17.266 -32.625 -8.609 1 98.44 870 ILE B CA 1
ATOM 13688 C C . ILE B 1 870 ? -17.656 -33.969 -9.203 1 98.44 870 ILE B C 1
ATOM 13690 O O . ILE B 1 870 ? -16.828 -34.625 -9.844 1 98.44 870 ILE B O 1
ATOM 13694 N N . VAL B 1 871 ? -18.922 -34.375 -9.016 1 98.19 871 VAL B N 1
ATOM 13695 C CA . VAL B 1 871 ? -19.406 -35.656 -9.555 1 98.19 871 VAL B CA 1
ATOM 13696 C C . VAL B 1 871 ? -19.281 -35.625 -11.078 1 98.19 871 VAL B C 1
ATOM 13698 O O . VAL B 1 871 ? -18.766 -36.594 -11.664 1 98.19 871 VAL B O 1
ATOM 13701 N N . VAL B 1 872 ? -19.766 -34.594 -11.68 1 97.12 872 VAL B N 1
ATOM 13702 C CA . VAL B 1 872 ? -19.75 -34.5 -13.133 1 97.12 872 VAL B CA 1
ATOM 13703 C C . VAL B 1 872 ? -18.312 -34.562 -13.641 1 97.12 872 VAL B C 1
ATOM 13705 O O . VAL B 1 872 ? -18 -35.25 -14.609 1 97.12 872 VAL B O 1
ATOM 13708 N N . ALA B 1 873 ? -17.406 -33.812 -13.016 1 97.38 873 ALA B N 1
ATOM 13709 C CA . ALA B 1 873 ? -16 -33.781 -13.414 1 97.38 873 ALA B CA 1
ATOM 13710 C C . ALA B 1 873 ? -15.359 -35.156 -13.227 1 97.38 873 ALA B C 1
ATOM 13712 O O . ALA B 1 873 ? -14.531 -35.562 -14.047 1 97.38 873 ALA B O 1
ATOM 13713 N N . ALA B 1 874 ? -15.68 -35.844 -12.125 1 97.88 874 ALA B N 1
ATOM 13714 C CA . ALA B 1 874 ? -15.164 -37.188 -11.867 1 97.88 874 ALA B CA 1
ATOM 13715 C C . ALA B 1 874 ? -15.609 -38.156 -12.961 1 97.88 874 ALA B C 1
ATOM 13717 O O . ALA B 1 874 ? -14.797 -38.906 -13.484 1 97.88 874 ALA B O 1
ATOM 13718 N N . LEU B 1 875 ? -16.891 -38.125 -13.273 1 96.69 875 LEU B N 1
ATOM 13719 C CA . LEU B 1 875 ? -17.438 -39 -14.312 1 96.69 875 LEU B CA 1
ATOM 13720 C C . LEU B 1 875 ? -16.781 -38.688 -15.664 1 96.69 875 LEU B C 1
ATOM 13722 O O . LEU B 1 875 ? -16.547 -39.594 -16.453 1 96.69 875 LEU B O 1
ATOM 13726 N N . ALA B 1 876 ? -16.562 -37.438 -15.906 1 95 876 ALA B N 1
ATOM 13727 C CA . ALA B 1 876 ? -15.914 -37.062 -17.156 1 95 876 ALA B CA 1
ATOM 13728 C C . ALA B 1 876 ? -14.531 -37.688 -17.281 1 95 876 ALA B C 1
ATOM 13730 O O . ALA B 1 876 ? -14.141 -38.156 -18.344 1 95 876 ALA B O 1
ATOM 13731 N N . GLN B 1 877 ? -13.742 -37.656 -16.188 1 95.19 877 GLN B N 1
ATOM 13732 C CA . GLN B 1 877 ? -12.406 -38.25 -16.188 1 95.19 877 GLN B CA 1
ATOM 13733 C C . GLN B 1 877 ? -12.469 -39.781 -16.406 1 95.19 877 GLN B C 1
ATOM 13735 O O . GLN B 1 877 ? -11.672 -40.312 -17.156 1 95.19 877 GLN B O 1
ATOM 13740 N N . LEU B 1 878 ? -13.391 -40.438 -15.75 1 96.56 878 LEU B N 1
ATOM 13741 C CA . LEU B 1 878 ? -13.539 -41.875 -15.867 1 96.56 878 LEU B CA 1
ATOM 13742 C C . LEU B 1 878 ? -14.031 -42.281 -17.25 1 96.56 878 LEU B C 1
ATOM 13744 O O . LEU B 1 878 ? -13.641 -43.312 -17.797 1 96.56 878 LEU B O 1
ATOM 13748 N N . ALA B 1 879 ? -14.906 -41.438 -17.812 1 94.12 879 ALA B N 1
ATOM 13749 C CA . ALA B 1 879 ? -15.398 -41.656 -19.156 1 94.12 879 ALA B CA 1
ATOM 13750 C C . ALA B 1 879 ? -14.266 -41.562 -20.188 1 94.12 879 ALA B C 1
ATOM 13752 O O . ALA B 1 879 ? -14.227 -42.344 -21.141 1 94.12 879 ALA B O 1
ATOM 13753 N N . ARG B 1 880 ? -13.414 -40.625 -20.016 1 91.19 880 ARG B N 1
ATOM 13754 C CA . ARG B 1 880 ? -12.266 -40.469 -20.906 1 91.19 880 ARG B CA 1
ATOM 13755 C C . ARG B 1 880 ? -11.391 -41.719 -20.891 1 91.19 880 ARG B C 1
ATOM 13757 O O . ARG B 1 880 ? -10.773 -42.062 -21.906 1 91.19 880 ARG B O 1
ATOM 13764 N N . ARG B 1 881 ? -11.43 -42.469 -19.781 1 94.12 881 ARG B N 1
ATOM 13765 C CA . ARG B 1 881 ? -10.625 -43.656 -19.625 1 94.12 881 ARG B CA 1
ATOM 13766 C C . ARG B 1 881 ? -11.422 -44.906 -20.031 1 94.12 881 ARG B C 1
ATOM 13768 O O . ARG B 1 881 ? -10.891 -46.031 -20.016 1 94.12 881 ARG B O 1
ATOM 13775 N N . GLY B 1 882 ? -12.68 -44.719 -20.359 1 94.31 882 GLY B N 1
ATOM 13776 C CA . GLY B 1 882 ? -13.539 -45.812 -20.75 1 94.31 882 GLY B CA 1
ATOM 13777 C C . GLY B 1 882 ? -14.031 -46.656 -19.578 1 94.31 882 GLY B C 1
ATOM 13778 O O . GLY B 1 882 ? -14.492 -47.781 -19.766 1 94.31 882 GLY B O 1
ATOM 13779 N N . GLU B 1 883 ? -13.984 -46.062 -18.406 1 96 883 GLU B N 1
ATOM 13780 C CA . GLU B 1 883 ? -14.32 -46.812 -17.203 1 96 883 GLU B CA 1
ATOM 13781 C C . GLU B 1 883 ? -15.789 -46.656 -16.828 1 96 883 GLU B C 1
ATOM 13783 O O . GLU B 1 883 ? -16.344 -47.438 -16.062 1 96 883 GLU B O 1
ATOM 13788 N N . VAL B 1 884 ? -16.375 -45.531 -17.281 1 94.75 884 VAL B N 1
ATOM 13789 C CA . VAL B 1 884 ? -17.812 -45.312 -17.219 1 94.75 884 VAL B CA 1
ATOM 13790 C C . VAL B 1 884 ? -18.312 -44.875 -18.594 1 94.75 884 VAL B C 1
ATOM 13792 O O . VAL B 1 884 ? -17.531 -44.406 -19.422 1 94.75 884 VAL B O 1
ATOM 13795 N N . PRO B 1 885 ? -19.594 -45.125 -18.891 1 93 885 PRO B N 1
ATOM 13796 C CA . PRO B 1 885 ? -20.094 -44.656 -20.188 1 93 885 PRO B CA 1
ATOM 13797 C C . PRO B 1 885 ? -20.031 -43.125 -20.328 1 93 885 PRO B C 1
ATOM 13799 O O . PRO B 1 885 ? -20.297 -42.406 -19.359 1 93 885 PRO B O 1
ATOM 13802 N N . ALA B 1 886 ? -19.688 -42.688 -21.453 1 90.38 886 ALA B N 1
ATOM 13803 C CA . ALA B 1 886 ? -19.609 -41.25 -21.75 1 90.38 886 ALA B CA 1
ATOM 13804 C C . ALA B 1 886 ? -20.938 -40.562 -21.469 1 90.38 886 ALA B C 1
ATOM 13806 O O . ALA B 1 886 ? -20.953 -39.375 -21.078 1 90.38 886 ALA B O 1
ATOM 13807 N N . SER B 1 887 ? -22.031 -41.25 -21.641 1 92 887 SER B N 1
ATOM 13808 C CA . SER B 1 887 ? -23.359 -40.688 -21.453 1 92 887 SER B CA 1
ATOM 13809 C C . SER B 1 887 ? -23.594 -40.312 -19.984 1 92 887 SER B C 1
ATOM 13811 O O . SER B 1 887 ? -24.469 -39.5 -19.688 1 92 887 SER B O 1
ATOM 13813 N N . ALA B 1 888 ? -22.781 -40.969 -19.094 1 93.38 888 ALA B N 1
ATOM 13814 C CA . ALA B 1 888 ? -22.938 -40.688 -17.672 1 93.38 888 ALA B CA 1
ATOM 13815 C C . ALA B 1 888 ? -22.703 -39.219 -17.359 1 93.38 888 ALA B C 1
ATOM 13817 O O . ALA B 1 888 ? -23.344 -38.625 -16.469 1 93.38 888 ALA B O 1
ATOM 13818 N N . VAL B 1 889 ? -21.781 -38.594 -18.078 1 93.81 889 VAL B N 1
ATOM 13819 C CA . VAL B 1 889 ? -21.438 -37.188 -17.859 1 93.81 889 VAL B CA 1
ATOM 13820 C C . VAL B 1 889 ? -22.641 -36.312 -18.188 1 93.81 889 VAL B C 1
ATOM 13822 O O . VAL B 1 889 ? -23.031 -35.438 -17.375 1 93.81 889 VAL B O 1
ATOM 13825 N N . LYS B 1 890 ? -23.266 -36.469 -19.281 1 92.44 890 LYS B N 1
ATOM 13826 C CA . LYS B 1 890 ? -24.438 -35.719 -19.703 1 92.44 890 LYS B CA 1
ATOM 13827 C C . LYS B 1 890 ? -25.625 -35.969 -18.781 1 92.44 890 LYS B C 1
ATOM 13829 O O . LYS B 1 890 ? -26.375 -35.031 -18.453 1 92.44 890 LYS B O 1
ATOM 13834 N N . GLU B 1 891 ? -25.812 -37.219 -18.5 1 94.62 891 GLU B N 1
ATOM 13835 C CA . GLU B 1 891 ? -26.906 -37.562 -17.594 1 94.62 891 GLU B CA 1
ATOM 13836 C C . GLU B 1 891 ? -26.766 -36.875 -16.25 1 94.62 891 GLU B C 1
ATOM 13838 O O . GLU B 1 891 ? -27.734 -36.375 -15.695 1 94.62 891 GLU B O 1
ATOM 13843 N N . ALA B 1 892 ? -25.531 -36.938 -15.695 1 96.12 892 ALA B N 1
ATOM 13844 C CA . ALA B 1 892 ? -25.281 -36.312 -14.398 1 96.12 892 ALA B CA 1
ATOM 13845 C C . ALA B 1 892 ? -25.516 -34.812 -14.469 1 96.12 892 ALA B C 1
ATOM 13847 O O . ALA B 1 892 ? -26.094 -34.219 -13.547 1 96.12 892 ALA B O 1
ATOM 13848 N N . ARG B 1 893 ? -25.047 -34.094 -15.477 1 95.44 893 ARG B N 1
ATOM 13849 C CA . ARG B 1 893 ? -25.25 -32.656 -15.641 1 95.44 893 ARG B CA 1
ATOM 13850 C C . ARG B 1 893 ? -26.734 -32.312 -15.664 1 95.44 893 ARG B C 1
ATOM 13852 O O . ARG B 1 893 ? -27.156 -31.344 -15.023 1 95.44 893 ARG B O 1
ATOM 13859 N N . ALA B 1 894 ? -27.453 -33.094 -16.438 1 95.31 894 ALA B N 1
ATOM 13860 C CA . ALA B 1 894 ? -28.891 -32.875 -16.531 1 95.31 894 ALA B CA 1
ATOM 13861 C C . ALA B 1 894 ? -29.562 -33.094 -15.172 1 95.31 894 ALA B C 1
ATOM 13863 O O . ALA B 1 894 ? -30.406 -32.312 -14.75 1 95.31 894 ALA B O 1
ATOM 13864 N N . LYS B 1 895 ? -29.172 -34.188 -14.562 1 96.75 895 LYS B N 1
ATOM 13865 C CA . LYS B 1 895 ? -29.75 -34.562 -13.273 1 96.75 895 LYS B CA 1
ATOM 13866 C C . LYS B 1 895 ? -29.547 -33.438 -12.242 1 96.75 895 LYS B C 1
ATOM 13868 O O . LYS B 1 895 ? -30.438 -33.156 -11.445 1 96.75 895 LYS B O 1
ATOM 13873 N N . TYR B 1 896 ? -28.344 -32.875 -12.219 1 96.69 896 TYR B N 1
ATOM 13874 C CA . TYR B 1 896 ? -27.984 -31.938 -11.172 1 96.69 896 TYR B CA 1
ATOM 13875 C C . TYR B 1 896 ? -28.25 -30.5 -11.625 1 96.69 896 TYR B C 1
ATOM 13877 O O . TYR B 1 896 ? -28 -29.547 -10.883 1 96.69 896 TYR B O 1
ATOM 13885 N N . GLY B 1 897 ? -28.703 -30.25 -12.812 1 93.44 897 GLY B N 1
ATOM 13886 C CA . GLY B 1 897 ? -29.031 -28.922 -13.32 1 93.44 897 GLY B CA 1
ATOM 13887 C C . GLY B 1 897 ? -27.797 -28.078 -13.617 1 93.44 897 GLY B C 1
ATOM 13888 O O . GLY B 1 897 ? -27.781 -26.875 -13.305 1 93.44 897 GLY B O 1
ATOM 13889 N N . LEU B 1 898 ? -26.766 -28.703 -14.133 1 92.38 898 LEU B N 1
ATOM 13890 C CA . LEU B 1 898 ? -25.531 -28 -14.469 1 92.38 898 LEU B CA 1
ATOM 13891 C C . LEU B 1 898 ? -25.5 -27.656 -15.953 1 92.38 898 LEU B C 1
ATOM 13893 O O . LEU B 1 898 ? -25.953 -28.438 -16.781 1 92.38 898 LEU B O 1
#

Solvent-accessible surface area (backbone atoms only — not comparable to full-atom values): 89457 Å² total; per-residue (Å²): 127,77,61,67,82,56,80,67,87,42,44,65,70,49,42,60,69,92,51,61,64,60,49,49,48,53,39,48,51,52,50,50,39,28,71,74,65,29,52,67,52,36,40,50,46,51,53,54,36,50,52,47,38,52,55,71,64,38,89,60,64,55,59,34,59,76,75,75,56,32,42,69,31,79,91,70,49,68,83,77,90,72,58,68,67,53,50,50,53,47,50,36,44,22,50,50,26,19,42,34,38,22,30,60,19,35,79,66,64,25,30,54,56,47,30,54,27,40,26,42,44,41,63,51,51,44,33,55,58,69,66,53,34,8,57,74,41,83,59,35,19,38,46,69,38,53,41,26,56,29,34,44,37,56,51,24,45,34,39,61,70,60,79,38,53,72,68,36,44,67,21,39,16,32,32,77,82,73,58,27,33,64,46,38,40,34,15,66,80,39,46,59,45,27,65,43,51,25,61,54,73,16,51,35,54,36,33,45,50,30,36,40,51,47,41,51,49,35,34,50,56,70,75,45,73,31,84,85,32,38,29,40,32,40,40,50,57,35,40,55,47,14,30,41,40,54,41,52,48,44,56,38,20,75,68,30,35,31,41,31,36,40,39,30,47,37,40,50,53,42,55,59,32,47,59,32,44,79,35,50,57,67,61,51,48,44,10,35,40,44,19,27,48,34,44,76,39,38,31,45,57,24,76,69,45,51,63,54,34,57,66,32,76,82,45,51,58,60,54,47,59,57,64,54,26,37,30,35,53,38,25,50,46,72,51,55,42,67,57,41,46,54,64,62,24,47,70,43,71,72,30,39,59,55,45,70,75,49,51,58,64,55,47,40,42,39,55,61,65,27,28,9,30,69,32,53,66,56,46,45,34,50,53,53,50,46,68,67,40,71,64,24,20,27,38,35,46,25,24,34,48,40,15,40,77,62,42,85,90,32,38,59,42,53,62,37,69,78,46,35,67,72,53,67,66,48,46,52,52,34,35,61,74,57,67,53,95,70,59,76,80,56,47,52,96,73,40,74,58,79,68,75,86,45,84,82,25,70,53,33,47,49,53,52,48,34,22,52,74,31,18,33,66,73,73,56,27,58,72,76,81,71,81,57,50,80,77,76,66,64,64,62,43,55,65,33,37,69,29,47,72,94,42,60,50,20,40,34,54,42,51,50,51,44,47,57,49,52,48,64,35,87,82,58,12,83,37,44,33,47,32,28,39,37,44,38,58,81,56,62,44,38,74,44,24,60,80,43,16,28,49,26,91,81,31,61,82,55,60,49,70,45,62,90,43,87,56,20,80,36,46,22,46,55,22,47,29,44,69,57,39,44,14,58,64,60,40,48,25,39,44,41,40,36,18,28,21,41,43,60,59,71,43,74,38,46,23,34,39,48,42,56,27,38,57,39,51,40,45,39,30,46,57,54,51,51,28,43,37,41,42,20,28,38,38,40,32,24,29,50,27,28,36,34,60,45,46,8,56,10,47,70,46,33,22,27,49,50,69,58,54,45,60,66,41,79,36,46,48,52,35,31,41,59,42,45,38,46,48,37,52,48,52,53,50,47,47,35,40,52,41,27,78,54,57,91,88,53,79,37,52,29,29,37,34,36,42,25,31,72,59,62,35,74,29,66,51,58,68,83,88,42,66,66,23,51,72,51,9,48,40,75,69,42,40,34,60,78,69,72,44,84,62,59,97,82,39,45,45,31,34,38,34,14,23,23,74,34,36,60,38,47,54,51,19,34,50,47,29,37,76,74,66,50,28,32,30,29,39,28,43,34,23,12,48,54,50,37,27,53,45,38,51,51,22,55,53,31,44,80,72,75,40,88,54,83,29,63,63,44,62,71,52,57,88,61,58,51,41,37,41,31,38,35,44,25,23,43,70,45,67,51,54,42,51,90,60,48,89,47,60,73,50,70,36,20,34,63,67,80,45,59,11,14,38,43,68,51,36,25,53,68,42,46,55,29,28,66,40,47,39,32,53,51,41,44,56,36,22,76,72,66,65,40,64,64,63,52,28,59,51,44,27,59,73,68,71,101,126,78,61,64,80,56,79,66,87,43,45,64,70,50,42,62,68,92,50,62,65,61,48,49,48,53,40,46,51,52,51,51,38,27,70,74,65,30,51,66,51,36,41,51,47,51,52,55,34,49,50,48,37,53,54,69,63,37,90,61,64,54,60,33,59,75,74,76,56,32,41,67,30,78,90,72,48,66,86,77,88,74,57,68,66,54,50,49,52,48,50,36,44,21,50,50,27,21,43,32,37,22,31,61,20,35,79,66,62,25,30,56,54,47,29,53,26,40,25,41,44,43,63,50,51,45,34,56,57,70,65,52,34,8,58,74,40,82,60,35,19,38,47,70,39,53,42,27,57,30,35,42,37,55,52,24,45,34,38,60,70,61,80,38,53,68,68,36,44,66,20,39,16,32,33,78,83,73,57,26,33,64,46,40,41,32,15,67,78,40,44,60,44,27,65,42,49,25,56,56,75,17,52,32,54,37,34,45,51,30,35,38,50,46,41,52,48,35,35,49,57,69,74,46,72,32,84,84,31,37,30,38,34,41,41,50,55,35,41,56,47,16,30,42,40,55,42,52,47,44,57,38,21,75,68,30,34,31,42,31,36,40,39,30,47,38,38,49,52,43,55,58,31,47,60,30,42,79,33,50,57,68,60,50,49,44,10,37,41,44,19,26,48,36,45,77,38,39,31,44,57,23,76,68,44,52,62,56,36,58,65,31,77,81,45,49,58,58,52,49,59,58,62,55,25,37,29,34,54,41,24,50,46,73,51,56,43,68,54,42,47,54,64,60,23,47,70,44,70,72,31,37,59,54,45,69,75,50,52,56,65,54,48,40,42,38,56,63,66,27,29,9,29,70,33,54,66,56,44,44,37,49,53,54,51,45,67,68,40,73,63,23,19,28,37,34,46,24,23,36,48,38,14,40,78,62,42,82,90,32,39,58,42,52,61,36,68,78,46,34,66,72,53,67,66,48,47,51,52,33,34,61,74,57,68,54,94,70,59,77,82,55,48,51,95,72,39,73,58,79,68,75,86,47,85,83,25,70,54,34,46,49,52,50,49,35,22,53,74,33,18,32,65,72,72,57,27,58,72,76,80,72,81,56,52,81,79,75,65,63,65,62,42,55,64,33,37,68,29,46,72,93,41,61,50,18,41,36,53,41,51,48,53,43,48,57,50,50,47,64,36,87,80,59,12,85,37,44,35,48,33,28,40,38,46,38,59,80,54,62,45,37,74,46,24,59,80,44,16,29,50,27,90,80,32,61,82,57,59,49,68,44,62,89,43,86,56,19,77,37,46,21,47,54,22,47,28,45,70,57,39,44,15,58,64,60,40,49,26,40,43,40,38,37,17,29,20,41,43,59,58,70,43,75,38,46,23,34,41,47,42,57,26,38,57,38,51,40,46,40,31,46,56,53,50,48,28,42,36,42,42,20,28,37,37,39,31,24,28,50,28,28,36,35,60,46,45,9,56,10,48,72,48,34,22,28,50,48,69,57,53,45,60,65,41,81,37,45,48,52,35,31,43,60,42,44,38,46,48,37,52,46,52,53,50,47,48,33,39,54,43,26,76,53,56,91,88,52,78,38,52,29,28,38,35,37,41,26,30,71,60,61,34,74,29,65,53,57,68,84,86,42,66,65,23,51,71,51,9,48,40,76,70,42,40,34,59,78,69,73,43,83,62,58,96,82,39,44,45,32,33,37,35,14,23,22,74,34,36,61,37,47,52,50,19,36,52,47,30,38,76,73,67,51,29,32,30,30,39,27,42,34,22,11,49,55,50,38,26,53,44,38,52,51,22,54,53,30,44,80,72,74,40,87,52,83,28,61,63,44,63,70,52,56,87,61,58,54,38,37,40,31,37,35,44,26,23,43,72,44,68,50,55,39,52,90,60,48,88,46,58,71,49,70,38,20,34,64,67,82,46,59,10,14,40,44,68,53,36,26,55,69,43,45,55,29,28,65,42,47,38,32,54,51,41,44,56,35,21,76,70,66,65,39,63,64,63,53,28,57,52,44,28,61,73,68,72,102

InterPro domains:
  IPR004660 Pyruvate dehydrogenase E1 component [PIRSF000156] (10-897)
  IPR004660 Pyruvate dehydrogenase E1 component [TIGR00759] (15-897)
  IPR005474 Transketolase, N-terminal [PF00456] (147-303)
  IPR009014 Transketolase C-terminal/Pyruvate-ferredoxin oxidoreductase domain II [G3DSA:3.40.50.920] (723-898)
  IPR009014 Transketolase C-terminal/Pyruvate-ferredoxin oxidoreductase domain II [SSF52922] (721-898)
  IPR029061 Thiamin diphosphate-binding fold [SSF52518] (66-478)
  IPR029061 Thiamin diphosphate-binding fold [SSF52518] (485-717)
  IPR035807 Pyruvate dehydrogenase E1 component, N-terminal [cd02017] (84-472)
  IPR041621 Pyruvate dehydrogenase E1 component, middle domain [PF17831] (486-713)
  IPR051157 Pyruvate Dehydrogenase/Transketolase [PTHR43825] (18-881)
  IPR055152 Transketolase-like, C-terminal domain [PF22613] (743-866)
  IPR060495 Pyruvate dehydrogenase E1 component, N-terminal domain [PF28598] (19-61)

Secondary structure (DSSP, 8-state):
---TTS----GGGGS--S-HHHHHHHHHHHHHHHHHH-HHHHHHHHHHHHHHHHHTT-S-PPBS---SS-SS-GGGPPPP-S-HHHHHHHHHHHHHHHHHHHHHHHTTT-----HHHHHHHHHHHHHHHHT---SSSSTT--EEE--GGGHHHHHHHHHHTTSS-HHHHHTBT--TTSSPBPSS--TTTSTTT------STTHHHHHHHHHHHHHHHHHHTTS---TT--EEEEEETGGGGSHHHHTTHHHHHHTT-TTEEEEEEE-SB-SSSBTTTTS-HHHHHHHHHHHTT-EEEEE-B-TTHHHHHHH-TTSHHHHHHHHS-HHHHHHHTTS-HHHHHHHTGGGSHHHHHHHHTS-HHHHHIIIII-BGGG-HHHHHHHHHHHHH--SS-EEEEEE--TTTTS-TTTTT-GGGGG-----HHHHHHHHHHHT----GGGSGGGPPPP----TTSHHHHHHHHHHHHTTS-SS----SPPPPPPPPPHHHHHTTTT--TTSEE-HHHHHHHHHHHHHT-TTTGGGEEEEESS-TTTTT-GGGHHHH-EE-TT---S--TTTTSTT---EETT--BEE--S-HHHHHHHHHHHHTHHHHTS---EEEEEEEGGGSHHHHHHHHHHHHHTT--EEEEEES-BTTTSTTT-TTT-BSSHHHHHTT-TTEEEE---SHHHHHHHHHHHHHHHHS-PPTT-----EEEEE---S-EEPPPPPTT-HHHHHHTEEEEE-TTTTT----TT-EEEEEEE-TTHHHHHHHHHHHHHHHH-EEEEEEEES-HHHHHHHHHHHHHHHHTT-----HHHHHTTT--S-EEEE-SS-TTTGGGGGGG--S-EEEE---S------HHHHHHHHT-SHHHHHHHHHHHHHHTTSS-THHHHHHHHHHT-/---TTS----GGGGS--S-HHHHHHHHHHHHHHHHHH-HHHHHHHHHHHHHHHHHTT-S-PPBS---SS-SS-GGGPPPP-S-HHHHHHHHHHHHHHHHHHHHHHHTTT-----HHHHHHHHHHHHHHHHT---SSSSTT--EEE--GGGHHHHHHHHHHTTSS-HHHHHTBT--TTSSPBPSS--TTTSTTT------STTHHHHHHHHHHHHHHHHHHTTS---TT--EEEEEETGGGGSHHHHTTHHHHHHTT-TTEEEEEEE-SB-SSSBTTTTS-HHHHHHHHHHHTT-EEEEE-B-THHHHHHHH-TTSHHHHHHHHS-HHHHHHHTTS-HHHHHHHTGGGSHHHHHHHHTS-HHHHHIIIII-BGGG-HHHHHHHHHHHHH--SS-EEEEEE--TTTTS-TTTTT-GGGGG-----HHHHHHHHHHHT----GGGSGGGPPPP----TTSHHHHHHHHHHHHTTS-SS----SPPPPPPPPPHHHHHTTTT--TTSEE-HHHHHHHHHHHHHT-TTTGGGEEEEESS-TTTTT-GGGHHHH-EE-TT---S--TTTTSTT---EETT--BEE--S-HHHHHHHHHHHHTHHHHTS---EEEEEEEGGGSHHHHHHHHHHHHHTT--EEEEEES-BTTTSTTT-TTT-BSSHHHHHTT-TTEEEE---SHHHHHHHHHHHHHHHHS-PPTT-----EEEEE---S-EE-PPPPTT-HHHHHHTEEEEE-TTTTT----TT-EEEEEEE-TTHHHHHHHHHHHHHHHH-EEEEEEEES-HHHHHHHHHHHHHHHHTT-----HHHHHTTT--S-EEEE-SS-TTTGGGGGGG--S-EEEE---S------HHHHHHHHT-SHHHHHHHHHHHHHHTTSS-THHHHHHHHHHT-

Foldseek 3Di:
DPPPPPPPDDPCVVPDDPCVPVVVVVVVVLVVCCVPVNPVVSVVVVQVVVVVCVVVVHPDADDLFDFPDFPADPVRFDDDDADPVLLLLLLLQLLLQLQQLQFLCVVVVQFAANWPCQWQSLLVSLCLQANWFECQDPFQTAAEADAFRNVSSVVSSCCQLPVDDPVQSSQECPPPVPRHDNRGQFCQSPVFAHQFGCPVQLLSQLLLLLLLVVQLLCCLQVVDNRVVYAYEHEEELLSCVDCSNQVCLLVQLVQFSLSYEYEYEPQQADQQGGSFQQAASLSVVSSSNVVSRAAETEFWWAPLCVVVVVVPPPCPLSVLSRNDGSRVLLVLQQDFLVVCLCPRLVPDDSSNVSSVVDDRVSSNCGSHPITRSNDNSSSSSVVVVSNPDTRGHYYYYGHTWTRHLQDSVQTSDSNNRVDRHDFPVSSVSSCVVSVHPDDPVQCPPRRD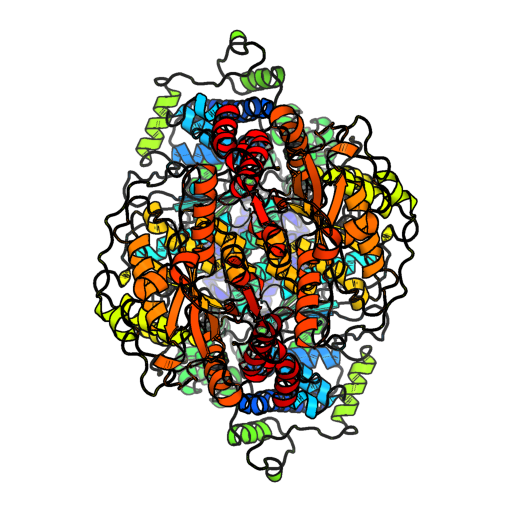DNDHPDCPDPSNVSSQVSNVVSSHDPPTKADDDAAFFDADDCVLQCVQQAFDPPWFDFLLRLLLSSLVVVLPGPGQNSQEAEEEAPCCVVSPNLLVCVVQNEADCVFDPDQFPCNVPNSTHGHGNNHRYHHPYHDQSSSLSNQLSQQLCCTSGVDHGEYEYEYALLCHCVPPVVSVLSSLRSLGEYEYEHEQAFQQQNAFPWQSRYHFPSLVSQLVRPQEAEWFAAASSLSSLQVSVSSCLQRNDHDVPRRNSHYYYYYTHDDTDTHHRDDPPCSVVSNLFKAFPFWCVRLVADADPLAAEEEEEEGHNLQVQVVVLQVCCCPPPRYIYTYMYGTALSSQLVQVVVQVVCVVVVHHDQGPLCVRCPPPDAAYEYEYSHAQVRNCSNVVRDPHHYYYAYQDDGGGHHHSVVSCVVRQSGSLSSNLVRQCRCCVVVNGPNVVNVVSCVVVVD/DPPPPPPPDDPCVVPDDPCVPVVVVVVVVLVVCCVPVNPVVSVVVVQVVVVVCVVVVNPDADDLFDFPDFPADPVRFDDDDADPVLLLLLLLQLLLQLQQLQFLQVVVVQFAANWPCQWQSLLVSLCLQANWFECQDPFQTAAEADAFRNVSSVVSSCCQLPVDDPVQSSQECPPPVPRHDNRGQFCQSPVFAHQAGCPVQLLSQLLLLLLLVVQLLCCLQVVDNRVVYAYEHEEELLSCVDCSNQVCLLVQLVQFSLSYEYEYEPQQADQQGGSFQQAASLRVVSSSNVVSRAAETEFWWAPLCVVLVVVPPPCPLSVLSRNDGSRVLLVLQQDFLVVCLCPRLVPDDSSNVSSVVDDRVSSNCGSHPITRSNDNSSSSSVVVVSSPDTRGHYYYYGHTWTRHLQDSVQTSDSNNRVDRHDFPVSSVSSCVVSVHPDDPVVCPPRRDDNDHPDCPDPSNVSSQVSQVVSSHDPPTKADDDAAFFDADDPCLLCVQQAFDPPWFDFLLRLLLSSLVVVLPGPGQNSQEAEEEAPCCVVSPNLLVCVVQNEADCVFDPDQFPCNVPNSTHGHGNNHRYHHPYHDQSSSLSNQLSQQLCCTSGVDHGEYEYEYALLCHCVPPVVSVLSSLRSLGEYEYEHEQAFQQQNAFPWQSRYHFPSLVSQLVRPQEAEWFAAASSLSSLQVSVSSCLQRNDHDVPRRNSHYYYYYTHDDTDTHHRDDPPCSVVSNLFKAFPFWCVRLVADADPLAAEEEEEEGHNLQVQQVVLQVCCCPPPRYIYTYMYGTALSSQLVQVVVQVVCVVVVHHDQGPLCVRCPPPHAAYEYEYSHDQVRNCSNVVRDPHHYYYAYQDDGGGHHHSVVRCVVRQSGSLSSNLVRQCRCCVVVNGPPVVNVVSCVVVVD

Radius of gyration: 34.48 Å; Cα contacts (8 Å, |Δi|>4): 3927; chains: 2; bounding box: 102×107×81 Å

Sequence (1796 aa):
MTDPSAIQPSELDQLPDRDPEETAEWQASLDAVTEAAGPHRAAYLMRRTLERAEGAGLALPKLLETDYVNTIPTSAEPAVDGDEEMERKITAWNRWNAAAMVTRGSKHGVGGHIATFASAAWLYETGFNHFFKGKEGDGSGDQLYIQGHASPGIYARAFLDGRLNETQLDNFRQEAGGNGLPSYPHPRRLPWLWEFPTVSMGLGPLSAIYQARFNRYLTNRGIKDVSASHVWAFLGDGEMDEPESTAALALAAREGLDNLTYVINCNLQRLDGPVRANFRVVQELEAQFRGAGWNVIKVLWGNAWDELFQLDTTGALVRRLREVPDAQFQTYATRDAAYIREHFFGAEPALVELGKLLSDDKISECFHLSRGGHEARKVYAAYRAALTHKGAPTVILAQTVKGFTLGKGFESKNANHQMKKLTVDEFKDMRDLLGLPIPDSDFVDGQVPYGHPGADSPEVRYLQERRAALGGPAPARRTQPLAPLPAPADKAFASFDKGSGSQSVATTMAFVRLVKDLVRDKTSGKRWVPIVPDEARTFGMESLFPSLGIYSPKGQTYEPVDRDQLMYYKEAKDGQILNEGITEAGSMADFIAASTSYATHGEAMIPFYIFYSMFGWQRTADQMWQLGDQLGRGFLVGATAGRTTLTGEGLQHADGHSPVIAATNPAALSYDPAFAYEIAAIVKEGLRRMYGEAHEGEDQNVFYYLTVYNEPMPQPAKPAGVDEGIVKGLYRFNTAESAGLSPAANASRIQLLGSGTAIHWTLAAQKMLAEEWGVAADVWSATSWTELRRDALEADEAILRGEERVPYIRTALEGAQGPVLAVSDYMRQVPDQIAQWVEQDYSSLGADGFGLSDTRDAARRHFGIDAESIVVAALAQLARRGEVPASAVKEARAKYGLMTDPSAIQPSELDQLPDRDPEETAEWQASLDAVTEAAGPHRAAYLMRRTLERAEGAGLALPKLLETDYVNTIPTSAEPAVDGDEEMERKITAWNRWNAAAMVTRGSKHGVGGHIATFASAAWLYETGFNHFFKGKEGDGSGDQLYIQGHASPGIYARAFLDGRLNETQLDNFRQEAGGNGLPSYPHPRRLPWLWEFPTVSMGLGPLSAIYQARFNRYLTNRGIKDVSASHVWAFLGDGEMDEPESTAALALAAREGLDNLTYVINCNLQRLDGPVRANFRVVQELEAQFRGAGWNVIKVLWGNAWDELFQLDTTGALVRRLREVPDAQFQTYATRDAAYIREHFFGAEPALVELGKLLSDDKISECFHLSRGGHEARKVYAAYRAALTHKGAPTVILAQTVKGFTLGKGFESKNANHQMKKLTVDEFKDMRDLLGLPIPDSDFVDGQVPYGHPGADSPEVRYLQERRAALGGPAPARRTQPLAPLPAPADKAFASFDKGSGSQSVATTMAFVRLVKDLVRDKTSGKRWVPIVPDEARTFGMESLFPSLGIYSPKGQTYEPVDRDQLMYYKEAKDGQILNEGITEAGSMADFIAASTSYATHGEAMIPFYIFYSMFGWQRTADQMWQLGDQLGRGFLVGATAGRTTLTGEGLQHADGHSPVIAATNPAALSYDPAFAYEIAAIVKEGLRRMYGEAHEGEDQNVFYYLTVYNEPMPQPAKPAGVDEGIVKGLYRFNTAESAGLSPAANASRIQLLGSGTAIHWTLAAQKMLAEEWGVAADVWSATSWTELRRDALEADEAILRGEERVPYIRTALEGAQGPVLAVSDYMRQVPDQIAQWVEQDYSSLGADGFGLSDTRDAARRHFGIDAESIVVAALAQLARRGEVPASAVKEARAKYGL